Protein 7NP3 (pdb70)

Foldseek 3Di:
DVVLLLLAAADDPLLCVLQVHVVSRVVVSVVCVVADDRARECRRPVVVVLLVVVLVLLVCCLQVLLLLLQPDVVSDDPPPVVSLVVSLVSLVVVLVSQLRYWDADPSHTRGDNPSVVSNVVCVVPPSVLSVLQRDQPLVVLVVVPVVVDVCLVVDCVVLVSSLVSSVSSVSNNVCVVVNVVSVVCCQCSGDVNVPPVNLVVVLVVLVVVLLSVLQSLLSVLRRVCVSVPNPCFRCCNVVVVPPPDSVVSSVQSSVQLVCLLCVPDRHPDQGDDPSRPVSSVVSNVVNPVSNVVSVVVSVVSVVVNLVQLVVLVVVVVVVVVVCVVVVDDVVVVVVVVVVSCVPQVSGDDDPVVVLVPDDPVVNLVVLCVQCVLQQCVDPLQVPDDPVLNSVQSVQKAKDWDAFFDFPDDAFAWDQKWKTWAAAKKWKAAPPDDIDIDGHRHTDDPVDALHTGTDRIIMGRNHGTIIIIHGRVSVVVSVVVPVVSVVVSND/DVVLLLLAAADDPLLCVLQVHVVSRVVVSVVCVVADDRARECRRPVVVVLLVVVLVLLVCCLQVLLLLLQPDVVSDDPPPVVSLVVSLVSLVVVLVSQLRYWDADPSHTRGDNPSVVSNVVCVVPPSVLSVLQRDQPLVVLVVVPVVVDVCLVVDCVVLVSSLVSSVSSVSNNVCVVVNVVSVVCCQCSGDVNVPPVNLVVVLVVLVVVLLSVLQSLLSVLRRVCVSVPNPCFRCCNVVVVPPPDSVVSSVQSSVQLVCLLCVPDRHPDQGDDPSRPVSSVVSNVVNPVSNVVSVVVSVVSVVVNLVQLVVLVVVVVVVVVVCVVVVDDVVVVVVVVVVSCVPQVSGDDDPVVVLVPDDPVVNLVVLCVQCVLQQCVDPLQVPDDPVLNSVQSVQKAKDWDAFFDFPDDAFAWDQKWKTWAAAKKWKAAPPDDIDIDGHRHTDDPVDALHTGTDRIIMGRNHGTIIIIHGRVSVVVSVVVPVVSVVVSND/DVVLLLLAAADDPLLCVLQVHVVSRVVVSVVCVVADDRARECRRPVVVVLLVVVLVLLVCCLQVLLLLLQPDVVSDDPPPVVSLVVSLVSLVVVLVSQLRYWDADPSHTRGDNPSVVSNVVCVVPPSVLSVLQRDQPLVVLVVVPVVVDVCLVVDCVVLVSSLVSSVSSVSNNVCVVVNVVSVVCCQCSGDVNVPPVNLVVVLVVLVVVLLSVLQSLLSVLRRVCVSVPNPCFRCCNVVVVPPPDSVVSSVQSSVQLVCLLCVPDRHPDQGDDPSRPVSSVVSNVVNPVSNVVSVVVSVVSVVVNLVQLVVLVVVVVVVVVVCVVVVDDVVVVVVVVVVSCVPQVSGDDDPVVVLVPDDPVVNLVVLCVQCVLQQCVDPLQVPDDPVLNSVQSVQKAKDWDAFFDFPDDAFAWDQKWKTWAAAKKWKAAPPDDIDIDGHRHTDDPVDALHTGTDRIIMGRNHGTIIIIHGRVSVVVSVVVPVVSVVVSND/DVVLLLLAAADDPLLCVLQVHVVSRVVVSVVCVVADDRARECRRPVVVVLLVVVLVLLVCCLQVLLLLLQPDVVSDDPPPVVSLVVSLVSLVVVLVSQLRYWDADPSHTRGDNPSVVSNVVCVVPPSVLSVLQRDQPLVVLVVVPVVVDVCLVVDCVVLVSSLVSSVSSVSNNVCVVVNVVSVVCCQCSGDVNVPPVNLVVVLVVLVVVLLSVLQSLLSVLRRVCVSVPNPCFRCCNVVVVPPPDSVVSSVQSSVQLVCLLCVPDRHPDQGDDPSRPVSSVVSNVVNPVSNVVSVVVSVVSVVVNLVQLVVLVVVVVVVVVVCVVVVDDVVVVVVVVVVSCVPQVSGDDDPVVVLVPDDPVVNLVVLCVQCVLQQCVDPLQVPDDPVLNSVQSVQKAKDWDAFFDFPDDAFAWDQKWKTWAAAKKWKAAPPDDIDIDGHRHTDDPVDALHTGTDRIIMGRNHGTIIIIHGRVSVVVSVVVPVVSVVVSND

Sequence (1960 aa):
RQFGAMLQPGVNKFSLRMFGSQKAVEREQERVKSAGFWIIHPYSDFRFYWDLTMLLLMVGNLIIIPVGITFFKDENTTPWIVFNVVSDTFFLIDLVLNFRTGIVVEDNTDIILDPRRIKMKYLKSWFVVDFVSSIPVDYIFLIVETRIDSEVYKTARALRIVRFTKILSLLRLLRLSRLIRYIHQWEEIFHMTYDLASAVVRIVNLIGMMLLLCHWDGCLQFLVPMLQDFPDDCWVSLNNMVNNSWGKQYSYALFKAMSHMLCIGYGRQAPMGMSDVWLTMLSMIVGATCYAMFIGHATALIQSLDSSRRQYQEKYKQVEQYMSFHKLPPDTRQRIHDYYEHRYQGKMFDEESILGELSEPLREEIINFNCRKLVASMPLFANADPNFVTSMLTKLRFEVFQPGDYIIREGTIGKKMYFIQHGVVSVLTKGNKETKLADGSYFGEICLLTRGRRTASVRADTYCRLYSLSVDNFNEVLEEYPMMRRAFETRQFGAMLQPGVNKFSLRMFGSQKAVEREQERVKSAGFWIIHPYSDFRFYWDLTMLLLMVGNLIIIPVGITFFKDENTTPWIVFNVVSDTFFLIDLVLNFRTGIVVEDNTDIILDPRRIKMKYLKSWFVVDFVSSIPVDYIFLIVETRIDSEVYKTARALRIVRFTKILSLLRLLRLSRLIRYIHQWEEIFHMTYDLASAVVRIVNLIGMMLLLCHWDGCLQFLVPMLQDFPDDCWVSLNNMVNNSWGKQYSYALFKAMSHMLCIGYGRQAPMGMSDVWLTMLSMIVGATCYAMFIGHATALIQSLDSSRRQYQEKYKQVEQYMSFHKLPPDTRQRIHDYYEHRYQGKMFDEESILGELSEPLREEIINFNCRKLVASMPLFANADPNFVTSMLTKLRFEVFQPGDYIIREGTIGKKMYFIQHGVVSVLTKGNKETKLADGSYFGEICLLTRGRRTASVRADTYCRLYSLSVDNFNEVLEEYPMMRRAFETRQFGAMLQPGVNKFSLRMFGSQKAVEREQERVKSAGFWIIHPYSDFRFYWDLTMLLLMVGNLIIIPVGITFFKDENTTPWIVFNVVSDTFFLIDLVLNFRTGIVVEDNTDIILDPRRIKMKYLKSWFVVDFVSSIPVDYIFLIVETRIDSEVYKTARALRIVRFTKILSLLRLLRLSRLIRYIHQWEEIFHMTYDLASAVVRIVNLIGMMLLLCHWDGCLQFLVPMLQDFPDDCWVSLNNMVNNSWGKQYSYALFKAMSHMLCIGYGRQAPMGMSDVWLTMLSMIVGATCYAMFIGHATALIQSLDSSRRQYQEKYKQVEQYMSFHKLPPDTRQRIHDYYEHRYQGKMFDEESILGELSEPLREEIINFNCRKLVASMPLFANADPNFVTSMLTKLRFEVFQPGDYIIREGTIGKKMYFIQHGVVSVLTKGNKETKLADGSYFGEICLLTRGRRTASVRADTYCRLYSLSVDNFNEVLEEYPMMRRAFETRQFGAMLQPGVNKFSLRMFGSQKAVEREQERVKSAGFWIIHPYSDFRFYWDLTMLLLMVGNLIIIPVGITFFKDENTTPWIVFNVVSDTFFLIDLVLNFRTGIVVEDNTDIILDPRRIKMKYLKSWFVVDFVSSIPVDYIFLIVETRIDSEVYKTARALRIVRFTKILSLLRLLRLSRLIRYIHQWEEIFHMTYDLASAVVRIVNLIGMMLLLCHWDGCLQFLVPMLQDFPDDCWVSLNNMVNNSWGKQYSYALFKAMSHMLCIGYGRQAPMGMSDVWLTMLSMIVGATCYAMFIGHATALIQSLDSSRRQYQEKYKQVEQYMSFHKLPPDTRQRIHDYYEHRYQGKMFDEESILGELSEPLREEIINFNCRKLVASMPLFANADPNFVTSMLTKLRFEVFQPGDYIIREGTIGKKMYFIQHGVVSVLTKGNKETKLADGSYFGEICLLTRGRRTASVRADTYCRLYSLSVDNFNEVLEEYPMMRRAFET

Radius of gyration: 41.09 Å; Cα contacts (8 Å, |Δi|>4): 2536; chains: 4; bounding box: 100×100×101 Å

Organism: Oryctolagus cuniculus (NCBI:txid9986)

B-factor: mean 104.51, std 34.82, range [39.19, 175.98]

InterPro domains:
  IPR000595 Cyclic nucleotide-binding domain [PF00027] (615-697)
  IPR000595 Cyclic nucleotide-binding domain [PS50042] (596-711)
  IPR000595 Cyclic nucleotide-binding domain [SM00100] (596-709)
  IPR000595 Cyclic nucleotide-binding domain [cd00038] (596-704)
  IPR003938 Potassium channel, voltage-dependent, EAG/ELK/ERG-like [PR01463] (258-267)
  IPR003938 Potassium channel, voltage-dependent, EAG/ELK/ERG-like [PR01463] (300-310)
  IPR003938 Potassium channel, voltage-dependent, EAG/ELK/ERG-like [PR01463] (311-320)
  IPR003938 Potassium channel, voltage-dependent, EAG/ELK/ERG-like [PR01463] (428-438)
  IPR003938 Potassium channel, voltage-dependent, EAG/ELK/ERG-like [PR01463] (510-519)
  IPR003938 Potassium channel, voltage-dependent, EAG/ELK/ERG-like [PR01463] (674-682)
  IPR005821 Ion transport domain [PF00520] (264-524)
  IPR013621 Ion transport N-terminal [PF08412] (220-262)
  IPR014710 RmlC-like jelly roll fold [G3DSA:2.60.120.10] (588-724)
  IPR018488 Cyclic nucleotide-binding, conserved site [PS00888] (623-639)
  IPR018490 Cyclic nucleotide-binding domain superfamily [SSF51206] (522-712)
  IPR051413 Potassium/sodium hyperpolarization-activated cyclic nucleotide-gated channel [PTHR45689] (168-1098)

Structure (mmCIF, N/CA/C/O backbone):
data_7NP3
#
_entry.id   7NP3
#
_cell.length_a   1.00
_cell.length_b   1.00
_cell.length_c   1.00
_cell.angle_alpha   90.00
_cell.angle_beta   90.00
_cell.angle_gamma   90.00
#
_symmetry.space_group_name_H-M   'P 1'
#
loop_
_atom_site.group_PDB
_atom_site.id
_atom_site.type_symbol
_atom_site.label_atom_id
_atom_site.label_alt_id
_atom_site.label_comp_id
_atom_site.label_asym_id
_atom_site.label_entity_id
_atom_site.label_seq_id
_atom_site.pdbx_PDB_ins_code
_atom_site.Cartn_x
_atom_site.Cartn_y
_atom_site.Cartn_z
_atom_site.occupancy
_atom_site.B_iso_or_equiv
_atom_site.auth_seq_id
_atom_site.auth_comp_id
_atom_site.auth_asym_id
_atom_site.auth_atom_id
_atom_site.pdbx_PDB_model_num
ATOM 1 N N . ARG A 1 217 ? 154.410 73.780 118.337 1.00 149.58 217 ARG A N 1
ATOM 2 C CA . ARG A 1 217 ? 153.821 73.913 119.663 1.00 149.58 217 ARG A CA 1
ATOM 3 C C . ARG A 1 217 ? 153.805 75.368 120.113 1.00 149.58 217 ARG A C 1
ATOM 4 O O . ARG A 1 217 ? 152.798 75.858 120.621 1.00 149.58 217 ARG A O 1
ATOM 12 N N . GLN A 1 218 ? 154.934 76.058 119.924 1.00 153.13 218 GLN A N 1
ATOM 13 C CA . GLN A 1 218 ? 155.019 77.450 120.350 1.00 153.13 218 GLN A CA 1
ATOM 14 C C . GLN A 1 218 ? 154.142 78.359 119.497 1.00 153.13 218 GLN A C 1
ATOM 15 O O . GLN A 1 218 ? 153.690 79.404 119.977 1.00 153.13 218 GLN A O 1
ATOM 21 N N . PHE A 1 219 ? 153.885 77.986 118.238 1.00 150.91 219 PHE A N 1
ATOM 22 C CA . PHE A 1 219 ? 152.970 78.773 117.420 1.00 150.91 219 PHE A CA 1
ATOM 23 C C . PHE A 1 219 ? 151.534 78.669 117.911 1.00 150.91 219 PHE A C 1
ATOM 24 O O . PHE A 1 219 ? 150.716 79.533 117.582 1.00 150.91 219 PHE A O 1
ATOM 32 N N . GLY A 1 220 ? 151.212 77.644 118.695 1.00 144.85 220 GLY A N 1
ATOM 33 C CA . GLY A 1 220 ? 149.923 77.538 119.339 1.00 144.85 220 GLY A CA 1
ATOM 34 C C . GLY A 1 220 ? 149.695 78.511 120.470 1.00 144.85 220 GLY A C 1
ATOM 35 O O . GLY A 1 220 ? 148.713 78.376 121.204 1.00 144.85 220 GLY A O 1
ATOM 36 N N . ALA A 1 221 ? 150.582 79.494 120.639 1.00 142.42 221 ALA A N 1
ATOM 37 C CA . ALA A 1 221 ? 150.432 80.522 121.658 1.00 142.42 221 ALA A CA 1
ATOM 38 C C . ALA A 1 221 ? 149.765 81.785 121.136 1.00 142.42 221 ALA A C 1
ATOM 39 O O . ALA A 1 221 ? 149.139 82.507 121.920 1.00 142.42 221 ALA A O 1
ATOM 41 N N . MET A 1 222 ? 149.885 82.068 119.839 1.00 135.91 222 MET A N 1
ATOM 42 C CA . MET A 1 222 ? 149.159 83.178 119.240 1.00 135.91 222 MET A CA 1
ATOM 43 C C . MET A 1 222 ? 147.655 82.950 119.224 1.00 135.91 222 MET A C 1
ATOM 44 O O . MET A 1 222 ? 146.904 83.917 119.079 1.00 135.91 222 MET A O 1
ATOM 49 N N . LEU A 1 223 ? 147.200 81.705 119.366 1.00 134.03 223 LEU A N 1
ATOM 50 C CA . LEU A 1 223 ? 145.778 81.396 119.374 1.00 134.03 223 LEU A CA 1
ATOM 51 C C . LEU A 1 223 ? 145.096 81.805 120.668 1.00 134.03 223 LEU A C 1
ATOM 52 O O . LEU A 1 223 ? 143.895 81.561 120.818 1.00 134.03 223 LEU A O 1
ATOM 57 N N . GLN A 1 224 ? 145.830 82.411 121.598 1.00 136.50 224 GLN A N 1
ATOM 58 C CA . GLN A 1 224 ? 145.320 82.913 122.856 1.00 136.50 224 GLN A CA 1
ATOM 59 C C . GLN A 1 224 ? 145.621 84.400 122.967 1.00 136.50 224 GLN A C 1
ATOM 60 O O . GLN A 1 224 ? 146.687 84.843 122.531 1.00 136.50 224 GLN A O 1
ATOM 66 N N . PRO A 1 225 ? 144.715 85.191 123.535 1.00 128.93 225 PRO A N 1
ATOM 67 C CA . PRO A 1 225 ? 144.921 86.643 123.555 1.00 128.93 225 PRO A CA 1
ATOM 68 C C . PRO A 1 225 ? 146.185 87.005 124.314 1.00 128.93 225 PRO A C 1
ATOM 69 O O . PRO A 1 225 ? 146.615 86.287 125.219 1.00 128.93 225 PRO A O 1
ATOM 73 N N . GLY A 1 226 ? 146.788 88.125 123.926 1.00 132.43 226 GLY A N 1
ATOM 74 C CA . GLY A 1 226 ? 148.035 88.573 124.498 1.00 132.43 226 GLY A CA 1
ATOM 75 C C . GLY A 1 226 ? 147.952 89.976 125.063 1.00 132.43 226 GLY A C 1
ATOM 76 O O . GLY A 1 226 ? 146.895 90.608 125.107 1.00 132.43 226 GLY A O 1
ATOM 77 N N . VAL A 1 227 ? 149.106 90.460 125.507 1.00 136.02 227 VAL A N 1
ATOM 78 C CA . VAL A 1 227 ? 149.243 91.828 125.989 1.00 136.02 227 VAL A CA 1
ATOM 79 C C . VAL A 1 227 ? 149.270 92.765 124.786 1.00 136.02 227 VAL A C 1
ATOM 80 O O . VAL A 1 227 ? 150.165 92.686 123.936 1.00 136.02 227 VAL A O 1
ATOM 84 N N . ASN A 1 228 ? 148.267 93.631 124.696 1.00 133.94 228 ASN A N 1
ATOM 85 C CA . ASN A 1 228 ? 148.120 94.519 123.554 1.00 133.94 228 ASN A CA 1
ATOM 86 C C . ASN A 1 228 ? 147.139 95.615 123.932 1.00 133.94 228 ASN A C 1
ATOM 87 O O . ASN A 1 228 ? 146.178 95.375 124.667 1.00 133.94 228 ASN A O 1
ATOM 92 N N . LYS A 1 229 ? 147.402 96.818 123.415 1.00 132.98 229 LYS A N 1
ATOM 93 C CA . LYS A 1 229 ? 146.623 97.995 123.787 1.00 132.98 229 LYS A CA 1
ATOM 94 C C . LYS A 1 229 ? 145.123 97.749 123.665 1.00 132.98 229 LYS A C 1
ATOM 95 O O . LYS A 1 229 ? 144.344 98.191 124.517 1.00 132.98 229 LYS A O 1
ATOM 101 N N . PHE A 1 230 ? 144.702 97.012 122.638 1.00 131.95 230 PHE A N 1
ATOM 102 C CA . PHE A 1 230 ? 143.288 96.684 122.508 1.00 131.95 230 PHE A CA 1
ATOM 103 C C . PHE A 1 230 ? 142.855 95.700 123.584 1.00 131.95 230 PHE A C 1
ATOM 104 O O . PHE A 1 230 ? 141.854 95.920 124.273 1.00 131.95 230 PHE A O 1
ATOM 112 N N . SER A 1 231 ? 143.596 94.603 123.739 1.00 132.27 231 SER A N 1
ATOM 113 C CA . SER A 1 231 ? 143.273 93.642 124.786 1.00 132.27 231 SER A CA 1
ATOM 114 C C . SER A 1 231 ? 143.407 94.276 126.163 1.00 132.27 231 SER A C 1
ATOM 115 O O . SER A 1 231 ? 142.548 94.090 127.033 1.00 132.27 231 SER A O 1
ATOM 118 N N . LEU A 1 232 ? 144.485 95.033 126.376 1.00 131.91 232 LEU A N 1
ATOM 119 C CA . LEU A 1 232 ? 144.685 95.697 127.659 1.00 131.91 232 LEU A CA 1
ATOM 120 C C . LEU A 1 232 ? 143.523 96.624 127.987 1.00 131.91 232 LEU A C 1
ATOM 121 O O . LEU A 1 232 ? 142.999 96.605 129.107 1.00 131.91 232 LEU A O 1
ATOM 126 N N . ARG A 1 233 ? 143.099 97.438 127.019 1.00 128.51 233 ARG A N 1
ATOM 127 C CA . ARG A 1 233 ? 142.005 98.371 127.258 1.00 128.51 233 ARG A CA 1
ATOM 128 C C . ARG A 1 233 ? 140.694 97.632 127.502 1.00 128.51 233 ARG A C 1
ATOM 129 O O . ARG A 1 233 ? 139.971 97.936 128.458 1.00 128.51 233 ARG A O 1
ATOM 137 N N . MET A 1 234 ? 140.369 96.656 126.650 1.00 130.04 234 MET A N 1
ATOM 138 C CA . MET A 1 234 ? 139.106 95.944 126.783 1.00 130.04 234 MET A CA 1
ATOM 139 C C . MET A 1 234 ? 139.082 95.026 127.993 1.00 130.04 234 MET A C 1
ATOM 140 O O . MET A 1 234 ? 138.014 94.515 128.343 1.00 130.04 234 MET A O 1
ATOM 145 N N . PHE A 1 235 ? 140.226 94.798 128.632 1.00 133.14 235 PHE A N 1
ATOM 146 C CA . PHE A 1 235 ? 140.288 93.958 129.820 1.00 133.14 235 PHE A CA 1
ATOM 147 C C . PHE A 1 235 ? 140.554 94.747 131.093 1.00 133.14 235 PHE A C 1
ATOM 148 O O . PHE A 1 235 ? 140.003 94.412 132.146 1.00 133.14 235 PHE A O 1
ATOM 156 N N . GLY A 1 236 ? 141.384 95.783 131.025 1.00 138.88 236 GLY A N 1
ATOM 157 C CA . GLY A 1 236 ? 141.577 96.666 132.158 1.00 138.88 236 GLY A CA 1
ATOM 158 C C . GLY A 1 236 ? 142.937 96.565 132.812 1.00 138.88 236 GLY A C 1
ATOM 159 O O . GLY A 1 236 ? 143.509 97.575 133.229 1.00 138.88 236 GLY A O 1
ATOM 160 N N . SER A 1 237 ? 143.466 95.349 132.911 1.00 142.50 237 SER A N 1
ATOM 161 C CA . SER A 1 237 ? 144.738 95.123 133.578 1.00 142.50 237 SER A CA 1
ATOM 162 C C . SER A 1 237 ? 145.399 93.887 132.990 1.00 142.50 237 SER A C 1
ATOM 163 O O . SER A 1 237 ? 144.724 92.935 132.587 1.00 142.50 237 SER A O 1
ATOM 166 N N . GLN A 1 238 ? 146.734 93.917 132.939 1.00 141.95 238 GLN A N 1
ATOM 167 C CA . GLN A 1 238 ? 147.480 92.768 132.438 1.00 141.95 238 GLN A CA 1
ATOM 168 C C . GLN A 1 238 ? 147.149 91.504 133.217 1.00 141.95 238 GLN A C 1
ATOM 169 O O . GLN A 1 238 ? 147.188 90.399 132.658 1.00 141.95 238 GLN A O 1
ATOM 175 N N . LYS A 1 239 ? 146.830 91.640 134.506 1.00 139.08 239 LYS A N 1
ATOM 176 C CA . LYS A 1 239 ? 146.368 90.485 135.264 1.00 139.08 239 LYS A CA 1
ATOM 177 C C . LYS A 1 239 ? 145.116 89.899 134.632 1.00 139.08 239 LYS A C 1
ATOM 178 O O . LYS A 1 239 ? 144.977 88.676 134.533 1.00 139.08 239 LYS A O 1
ATOM 184 N N . ALA A 1 240 ? 144.194 90.754 134.185 1.00 142.38 240 ALA A N 1
ATOM 185 C CA . ALA A 1 240 ? 143.017 90.244 133.493 1.00 142.38 240 ALA A CA 1
ATOM 186 C C . ALA A 1 240 ? 143.396 89.583 132.175 1.00 142.38 240 ALA A C 1
ATOM 187 O O . ALA A 1 240 ? 142.751 88.614 131.757 1.00 142.38 240 ALA A O 1
ATOM 189 N N . VAL A 1 241 ? 144.447 90.077 131.518 1.00 141.45 241 VAL A N 1
ATOM 190 C CA . VAL A 1 241 ? 144.891 89.474 130.267 1.00 141.45 241 VAL A CA 1
ATOM 191 C C . VAL A 1 241 ? 145.377 88.051 130.509 1.00 141.45 241 VAL A C 1
ATOM 192 O O . VAL A 1 241 ? 144.978 87.114 129.807 1.00 141.45 241 VAL A O 1
ATOM 196 N N . GLU A 1 242 ? 146.233 87.861 131.515 1.00 143.43 242 GLU A N 1
ATOM 197 C CA . GLU A 1 242 ? 146.685 86.504 131.802 1.00 143.43 242 GLU A CA 1
ATOM 198 C C . GLU A 1 242 ? 145.551 85.649 132.352 1.00 143.43 242 GLU A C 1
ATOM 199 O O . GLU A 1 242 ? 145.540 84.432 132.141 1.00 143.43 242 GLU A O 1
ATOM 205 N N . ARG A 1 243 ? 144.612 86.303 133.035 1.00 143.67 243 ARG A N 1
ATOM 206 C CA . ARG A 1 243 ? 143.424 85.589 133.560 1.00 143.67 243 ARG A CA 1
ATOM 207 C C . ARG A 1 243 ? 142.783 84.807 132.415 1.00 143.67 243 ARG A C 1
ATOM 208 O O . ARG A 1 243 ? 142.727 83.567 132.512 1.00 143.67 243 ARG A O 1
ATOM 216 N N . GLU A 1 244 ? 142.322 85.507 131.374 1.00 143.52 244 GLU A N 1
ATOM 217 C CA . GLU A 1 244 ? 141.644 84.840 130.230 1.00 143.52 244 GLU A CA 1
ATOM 218 C C . GLU A 1 244 ? 142.634 83.889 129.570 1.00 143.52 244 GLU A C 1
ATOM 219 O O . GLU A 1 244 ? 142.244 82.753 129.265 1.00 143.52 244 GLU A O 1
ATOM 225 N N . GLN A 1 245 ? 143.875 84.346 129.396 1.00 144.49 245 GLN A N 1
ATOM 226 C CA . GLN A 1 245 ? 144.919 83.481 128.803 1.00 144.49 245 GLN A CA 1
ATOM 227 C C . GLN A 1 245 ? 144.785 82.098 129.445 1.00 144.49 245 GLN A C 1
ATOM 228 O O . GLN A 1 245 ? 144.791 81.102 128.699 1.00 144.49 245 GLN A O 1
ATOM 234 N N . GLU A 1 246 ? 144.601 82.050 130.771 1.00 147.74 246 GLU A N 1
ATOM 235 C CA . GLU A 1 246 ? 144.408 80.766 131.444 1.00 147.74 246 GLU A CA 1
ATOM 236 C C . GLU A 1 246 ? 143.006 80.216 131.219 1.00 147.74 246 GLU A C 1
ATOM 237 O O . GLU A 1 246 ? 142.830 78.995 131.095 1.00 147.74 246 GLU A O 1
ATOM 243 N N . ARG A 1 247 ? 141.999 81.092 131.170 1.00 143.88 247 ARG A N 1
ATOM 244 C CA . ARG A 1 247 ? 140.640 80.636 130.903 1.00 143.88 247 ARG A CA 1
ATOM 245 C C . ARG A 1 247 ? 140.560 79.919 129.563 1.00 143.88 247 ARG A C 1
ATOM 246 O O . ARG A 1 247 ? 139.812 78.946 129.413 1.00 143.88 247 ARG A O 1
ATOM 254 N N . VAL A 1 248 ? 141.322 80.387 128.576 1.00 143.52 248 VAL A N 1
ATOM 255 C CA . VAL A 1 248 ? 141.425 79.639 127.325 1.00 143.52 248 VAL A CA 1
ATOM 256 C C . VAL A 1 248 ? 142.288 78.399 127.523 1.00 143.52 248 VAL A C 1
ATOM 257 O O . VAL A 1 248 ? 141.982 77.321 127.004 1.00 143.52 248 VAL A O 1
ATOM 261 N N . LYS A 1 249 ? 143.364 78.527 128.299 1.00 144.41 249 LYS A N 1
ATOM 262 C CA . LYS A 1 249 ? 144.285 77.423 128.535 1.00 144.41 249 LYS A CA 1
ATOM 263 C C . LYS A 1 249 ? 143.598 76.261 129.234 1.00 144.41 249 LYS A C 1
ATOM 264 O O . LYS A 1 249 ? 144.191 75.190 129.402 1.00 144.41 249 LYS A O 1
ATOM 270 N N . SER A 1 250 ? 142.348 76.462 129.648 1.00 143.93 250 SER A N 1
ATOM 271 C CA . SER A 1 250 ? 141.500 75.332 130.011 1.00 143.93 250 SER A CA 1
ATOM 272 C C . SER A 1 250 ? 141.293 74.362 128.852 1.00 143.93 250 SER A C 1
ATOM 273 O O . SER A 1 250 ? 140.673 73.310 129.053 1.00 143.93 250 SER A O 1
ATOM 276 N N . ALA A 1 251 ? 141.790 74.682 127.659 1.00 142.65 251 ALA A N 1
ATOM 277 C CA . ALA A 1 251 ? 141.555 73.874 126.473 1.00 142.65 251 ALA A CA 1
ATOM 278 C C . ALA A 1 251 ? 142.591 72.769 126.334 1.00 142.65 251 ALA A C 1
ATOM 279 O O . ALA A 1 251 ? 143.729 72.888 126.794 1.00 142.65 251 ALA A O 1
ATOM 281 N N . GLY A 1 252 ? 142.177 71.679 125.693 1.00 141.09 252 GLY A N 1
ATOM 282 C CA . GLY A 1 252 ? 143.100 70.645 125.270 1.00 141.09 252 GLY A CA 1
ATOM 283 C C . GLY A 1 252 ? 143.531 70.799 123.825 1.00 141.09 252 GLY A C 1
ATOM 284 O O . GLY A 1 252 ? 144.728 70.790 123.520 1.00 141.09 252 GLY A O 1
ATOM 285 N N . PHE A 1 253 ? 142.561 70.946 122.926 1.00 136.73 253 PHE A N 1
ATOM 286 C CA . PHE A 1 253 ? 142.834 71.116 121.506 1.00 136.73 253 PHE A CA 1
ATOM 287 C C . PHE A 1 253 ? 142.819 72.592 121.141 1.00 136.73 253 PHE A C 1
ATOM 288 O O . PHE A 1 253 ? 142.154 73.405 121.788 1.00 136.73 253 PHE A O 1
ATOM 296 N N . TRP A 1 254 ? 143.556 72.928 120.086 1.00 133.35 254 TRP A N 1
ATOM 297 C CA . TRP A 1 254 ? 143.696 74.315 119.665 1.00 133.35 254 TRP A CA 1
ATOM 298 C C . TRP A 1 254 ? 142.336 74.949 119.418 1.00 133.35 254 TRP A C 1
ATOM 299 O O . TRP A 1 254 ? 141.622 74.568 118.485 1.00 133.35 254 TRP A O 1
ATOM 310 N N . ILE A 1 255 ? 141.985 75.926 120.247 1.00 128.60 255 ILE A N 1
ATOM 311 C CA . ILE A 1 255 ? 140.769 76.710 120.080 1.00 128.60 255 ILE A CA 1
ATOM 312 C C . ILE A 1 255 ? 141.173 78.156 119.824 1.00 128.60 255 ILE A C 1
ATOM 313 O O . ILE A 1 255 ? 142.029 78.706 120.525 1.00 128.60 255 ILE A O 1
ATOM 318 N N . ILE A 1 256 ? 140.602 78.745 118.779 1.00 123.14 256 ILE A N 1
ATOM 319 C CA . ILE A 1 256 ? 140.933 80.114 118.399 1.00 123.14 256 ILE A CA 1
ATOM 320 C C . ILE A 1 256 ? 140.196 81.050 119.348 1.00 123.14 256 ILE A C 1
ATOM 321 O O . ILE A 1 256 ? 138.965 81.035 119.420 1.00 123.14 256 ILE A O 1
ATOM 326 N N . HIS A 1 257 ? 140.940 81.854 120.086 1.00 122.06 257 HIS A N 1
ATOM 327 C CA . HIS A 1 257 ? 140.300 82.908 120.844 1.00 122.06 257 HIS A CA 1
ATOM 328 C C . HIS A 1 257 ? 139.976 84.071 119.913 1.00 122.06 257 HIS A C 1
ATOM 329 O O . HIS A 1 257 ? 140.851 84.545 119.189 1.00 122.06 257 HIS A O 1
ATOM 336 N N . PRO A 1 258 ? 138.729 84.541 119.903 1.00 118.81 258 PRO A N 1
ATOM 337 C CA . PRO A 1 258 ? 138.352 85.582 118.938 1.00 118.81 258 PRO A CA 1
ATOM 338 C C . PRO A 1 258 ? 139.233 86.814 118.994 1.00 118.81 258 PRO A C 1
ATOM 339 O O . PRO A 1 258 ? 139.336 87.537 117.997 1.00 118.81 258 PRO A O 1
ATOM 343 N N . TYR A 1 259 ? 139.879 87.075 120.128 1.00 119.74 259 TYR A N 1
ATOM 344 C CA . TYR A 1 259 ? 140.769 88.217 120.256 1.00 119.74 259 TYR A CA 1
ATOM 345 C C . TYR A 1 259 ? 142.230 87.833 120.085 1.00 119.74 259 TYR A C 1
ATOM 346 O O . TYR A 1 259 ? 143.115 88.670 120.284 1.00 119.74 259 TYR A O 1
ATOM 355 N N . SER A 1 260 ? 142.497 86.584 119.721 1.00 119.45 260 SER A N 1
ATOM 356 C CA . SER A 1 260 ? 143.861 86.146 119.477 1.00 119.45 260 SER A CA 1
ATOM 357 C C . SER A 1 260 ? 144.391 86.808 118.217 1.00 119.45 260 SER A C 1
ATOM 358 O O . SER A 1 260 ? 143.723 86.793 117.179 1.00 119.45 260 SER A O 1
ATOM 361 N N . ASP A 1 261 ? 145.590 87.384 118.309 1.00 115.56 261 ASP A N 1
ATOM 362 C CA . ASP A 1 261 ? 146.223 88.074 117.193 1.00 115.56 261 ASP A CA 1
ATOM 363 C C . ASP A 1 261 ? 146.131 87.257 115.913 1.00 115.56 261 ASP A C 1
ATOM 364 O O . ASP A 1 261 ? 146.020 87.813 114.811 1.00 115.56 261 ASP A O 1
ATOM 369 N N . PHE A 1 262 ? 146.151 85.931 116.058 1.00 115.02 262 PHE A N 1
ATOM 370 C CA . PHE A 1 262 ? 145.952 85.066 114.906 1.00 115.02 262 PHE A CA 1
ATOM 371 C C . PHE A 1 262 ? 144.627 85.362 114.228 1.00 115.02 262 PHE A C 1
ATOM 372 O O . PHE A 1 262 ? 144.581 85.583 113.014 1.00 115.02 262 PHE A O 1
ATOM 380 N N . ARG A 1 263 ? 143.531 85.352 114.990 1.00 107.14 263 ARG A N 1
ATOM 381 C CA . ARG A 1 263 ? 142.236 85.588 114.369 1.00 107.14 263 ARG A CA 1
ATOM 382 C C . ARG A 1 263 ? 142.107 87.016 113.870 1.00 107.14 263 ARG A C 1
ATOM 383 O O . ARG A 1 263 ? 141.409 87.255 112.885 1.00 107.14 263 ARG A O 1
ATOM 391 N N . PHE A 1 264 ? 142.797 87.973 114.487 1.00 103.51 264 PHE A N 1
ATOM 392 C CA . PHE A 1 264 ? 142.713 89.331 113.963 1.00 103.51 264 PHE A CA 1
ATOM 393 C C . PHE A 1 264 ? 143.382 89.440 112.602 1.00 103.51 264 PHE A C 1
ATOM 394 O O . PHE A 1 264 ? 142.831 90.056 111.684 1.00 103.51 264 PHE A O 1
ATOM 402 N N . TYR A 1 265 ? 144.562 88.841 112.441 1.00 101.43 265 TYR A N 1
ATOM 403 C CA . TYR A 1 265 ? 145.218 88.901 111.138 1.00 101.43 265 TYR A CA 1
ATOM 404 C C . TYR A 1 265 ? 144.470 88.063 110.109 1.00 101.43 265 TYR A C 1
ATOM 405 O O . TYR A 1 265 ? 144.347 88.454 108.939 1.00 101.43 265 TYR A O 1
ATOM 414 N N . TRP A 1 266 ? 143.983 86.898 110.529 1.00 96.89 266 TRP A N 1
ATOM 415 C CA . TRP A 1 266 ? 143.042 86.125 109.736 1.00 96.89 266 TRP A CA 1
ATOM 416 C C . TRP A 1 266 ? 141.923 87.004 109.200 1.00 96.89 266 TRP A C 1
ATOM 417 O O . TRP A 1 266 ? 141.712 87.088 107.988 1.00 96.89 266 TRP A O 1
ATOM 428 N N . ASP A 1 267 ? 141.187 87.660 110.099 1.00 93.92 267 ASP A N 1
ATOM 429 C CA . ASP A 1 267 ? 140.032 88.446 109.694 1.00 93.92 267 ASP A CA 1
ATOM 430 C C . ASP A 1 267 ? 140.426 89.632 108.841 1.00 93.92 267 ASP A C 1
ATOM 431 O O . ASP A 1 267 ? 139.641 90.066 108.006 1.00 93.92 267 ASP A O 1
ATOM 436 N N . LEU A 1 268 ? 141.632 90.164 109.015 1.00 93.50 268 LEU A N 1
ATOM 437 C CA . LEU A 1 268 ? 142.083 91.223 108.117 1.00 93.50 268 LEU A CA 1
ATOM 438 C C . LEU A 1 268 ? 142.237 90.698 106.695 1.00 93.50 268 LEU A C 1
ATOM 439 O O . LEU A 1 268 ? 141.702 91.280 105.737 1.00 93.50 268 LEU A O 1
ATOM 444 N N . THR A 1 269 ? 142.969 89.593 106.537 1.00 89.15 269 THR A N 1
ATOM 445 C CA . THR A 1 269 ? 143.102 88.999 105.211 1.00 89.15 269 THR A CA 1
ATOM 446 C C . THR A 1 269 ? 141.742 88.633 104.643 1.00 89.15 269 THR A C 1
ATOM 447 O O . THR A 1 269 ? 141.479 88.839 103.455 1.00 89.15 269 THR A O 1
ATOM 451 N N . MET A 1 270 ? 140.849 88.125 105.487 1.00 86.12 270 MET A N 1
ATOM 452 C CA . MET A 1 270 ? 139.552 87.682 105.000 1.00 86.12 270 MET A CA 1
ATOM 453 C C . MET A 1 270 ? 138.646 88.852 104.664 1.00 86.12 270 MET A C 1
ATOM 454 O O . MET A 1 270 ? 137.798 88.736 103.780 1.00 86.12 270 MET A O 1
ATOM 459 N N . LEU A 1 271 ? 138.823 89.990 105.324 1.00 81.19 271 LEU A N 1
ATOM 460 C CA . LEU A 1 271 ? 138.089 91.181 104.934 1.00 81.19 271 LEU A CA 1
ATOM 461 C C . LEU A 1 271 ? 138.555 91.660 103.572 1.00 81.19 271 LEU A C 1
ATOM 462 O O . LEU A 1 271 ? 137.739 92.031 102.719 1.00 81.19 271 LEU A O 1
ATOM 467 N N . LEU A 1 272 ? 139.868 91.637 103.344 1.00 80.99 272 LEU A N 1
ATOM 468 C CA . LEU A 1 272 ? 140.379 91.952 102.013 1.00 80.99 272 LEU A CA 1
ATOM 469 C C . LEU A 1 272 ? 139.795 91.010 100.967 1.00 80.99 272 LEU A C 1
ATOM 470 O O . LEU A 1 272 ? 139.364 91.447 99.896 1.00 80.99 272 LEU A O 1
ATOM 475 N N . LEU A 1 273 ? 139.766 89.711 101.267 1.00 74.19 273 LEU A N 1
ATOM 476 C CA . LEU A 1 273 ? 139.217 88.741 100.324 1.00 74.19 273 LEU A CA 1
ATOM 477 C C . LEU A 1 273 ? 137.747 89.003 100.040 1.00 74.19 273 LEU A C 1
ATOM 478 O O . LEU A 1 273 ? 137.313 88.969 98.886 1.00 74.19 273 LEU A O 1
ATOM 483 N N . MET A 1 274 ? 136.951 89.229 101.083 1.00 76.69 274 MET A N 1
ATOM 484 C CA . MET A 1 274 ? 135.524 89.422 100.872 1.00 76.69 274 MET A CA 1
ATOM 485 C C . MET A 1 274 ? 135.255 90.666 100.048 1.00 76.69 274 MET A C 1
ATOM 486 O O . MET A 1 274 ? 134.399 90.649 99.161 1.00 76.69 274 MET A O 1
ATOM 491 N N . VAL A 1 275 ? 135.973 91.759 100.314 1.00 69.62 275 VAL A N 1
ATOM 492 C CA . VAL A 1 275 ? 135.736 92.965 99.525 1.00 69.62 275 VAL A CA 1
ATOM 493 C C . VAL A 1 275 ? 136.168 92.749 98.084 1.00 69.62 275 VAL A C 1
ATOM 494 O O . VAL A 1 275 ? 135.455 93.123 97.143 1.00 69.62 275 VAL A O 1
ATOM 498 N N . GLY A 1 276 ? 137.331 92.138 97.883 1.00 67.09 276 GLY A N 1
ATOM 499 C CA . GLY A 1 276 ? 137.763 91.842 96.534 1.00 67.09 276 GLY A CA 1
ATOM 500 C C . GLY A 1 276 ? 136.765 90.993 95.779 1.00 67.09 276 GLY A C 1
ATOM 501 O O . GLY A 1 276 ? 136.505 91.234 94.604 1.00 67.09 276 GLY A O 1
ATOM 502 N N . ASN A 1 277 ? 136.158 90.016 96.449 1.00 67.49 277 ASN A N 1
ATOM 503 C CA . ASN A 1 277 ? 135.207 89.159 95.752 1.00 67.49 277 ASN A CA 1
ATOM 504 C C . ASN A 1 277 ? 133.895 89.879 95.475 1.00 67.49 277 ASN A C 1
ATOM 505 O O . ASN A 1 277 ? 133.355 89.781 94.376 1.00 67.49 277 ASN A O 1
ATOM 510 N N . LEU A 1 278 ? 133.373 90.623 96.444 1.00 59.54 278 LEU A N 1
ATOM 511 C CA . LEU A 1 278 ? 132.115 91.313 96.195 1.00 59.54 278 LEU A CA 1
ATOM 512 C C . LEU A 1 278 ? 132.254 92.359 95.106 1.00 59.54 278 LEU A C 1
ATOM 513 O O . LEU A 1 278 ? 131.267 92.694 94.448 1.00 59.54 278 LEU A O 1
ATOM 518 N N . ILE A 1 279 ? 133.454 92.885 94.888 1.00 59.74 279 ILE A N 1
ATOM 519 C CA . ILE A 1 279 ? 133.626 93.813 93.779 1.00 59.74 279 ILE A CA 1
ATOM 520 C C . ILE A 1 279 ? 133.942 93.100 92.469 1.00 59.74 279 ILE A C 1
ATOM 521 O O . ILE A 1 279 ? 133.509 93.549 91.407 1.00 59.74 279 ILE A O 1
ATOM 526 N N . ILE A 1 280 ? 134.661 91.983 92.508 1.00 58.01 280 ILE A N 1
ATOM 527 C CA . ILE A 1 280 ? 135.175 91.388 91.284 1.00 58.01 280 ILE A CA 1
ATOM 528 C C . ILE A 1 280 ? 134.258 90.312 90.715 1.00 58.01 280 ILE A C 1
ATOM 529 O O . ILE A 1 280 ? 134.249 90.093 89.502 1.00 58.01 280 ILE A O 1
ATOM 534 N N . ILE A 1 281 ? 133.470 89.641 91.547 1.00 58.39 281 ILE A N 1
ATOM 535 C CA . ILE A 1 281 ? 132.602 88.565 91.085 1.00 58.39 281 ILE A CA 1
ATOM 536 C C . ILE A 1 281 ? 131.584 89.116 90.091 1.00 58.39 281 ILE A C 1
ATOM 537 O O . ILE A 1 281 ? 131.607 88.689 88.930 1.00 58.39 281 ILE A O 1
ATOM 542 N N . PRO A 1 282 ? 130.702 90.058 90.461 1.00 54.31 282 PRO A N 1
ATOM 543 C CA . PRO A 1 282 ? 129.683 90.497 89.497 1.00 54.31 282 PRO A CA 1
ATOM 544 C C . PRO A 1 282 ? 130.256 91.022 88.200 1.00 54.31 282 PRO A C 1
ATOM 545 O O . PRO A 1 282 ? 129.751 90.692 87.118 1.00 54.31 282 PRO A O 1
ATOM 549 N N . VAL A 1 283 ? 131.309 91.832 88.277 1.00 52.83 283 VAL A N 1
ATOM 550 C CA . VAL A 1 283 ? 131.902 92.389 87.077 1.00 52.83 283 VAL A CA 1
ATOM 551 C C . VAL A 1 283 ? 132.475 91.294 86.200 1.00 52.83 283 VAL A C 1
ATOM 552 O O . VAL A 1 283 ? 132.624 91.483 84.992 1.00 52.83 283 VAL A O 1
ATOM 556 N N . GLY A 1 284 ? 132.773 90.137 86.767 1.00 56.54 284 GLY A N 1
ATOM 557 C CA . GLY A 1 284 ? 133.349 89.075 85.977 1.00 56.54 284 GLY A CA 1
ATOM 558 C C . GLY A 1 284 ? 132.280 88.187 85.393 1.00 56.54 284 GLY A C 1
ATOM 559 O O . GLY A 1 284 ? 132.436 87.646 84.297 1.00 56.54 284 GLY A O 1
ATOM 560 N N . ILE A 1 285 ? 131.184 88.025 86.131 1.00 58.77 285 ILE A N 1
ATOM 561 C CA . ILE A 1 285 ? 130.042 87.281 85.611 1.00 58.77 285 ILE A CA 1
ATOM 562 C C . ILE A 1 285 ? 129.452 87.995 84.404 1.00 58.77 285 ILE A C 1
ATOM 563 O O . ILE A 1 285 ? 129.372 87.433 83.306 1.00 58.77 285 ILE A O 1
ATOM 568 N N . THR A 1 286 ? 129.039 89.254 84.587 1.00 53.99 286 THR A N 1
ATOM 569 C CA . THR A 1 286 ? 128.195 89.901 83.588 1.00 53.99 286 THR A CA 1
ATOM 570 C C . THR A 1 286 ? 128.983 90.240 82.335 1.00 53.99 286 THR A C 1
ATOM 571 O O . THR A 1 286 ? 128.700 89.724 81.251 1.00 53.99 286 THR A O 1
ATOM 575 N N . PHE A 1 287 ? 129.980 91.107 82.458 1.00 54.52 287 PHE A N 1
ATOM 576 C CA . PHE A 1 287 ? 130.844 91.435 81.332 1.00 54.52 287 PHE A CA 1
ATOM 577 C C . PHE A 1 287 ? 131.827 90.289 81.127 1.00 54.52 287 PHE A C 1
ATOM 578 O O . PHE A 1 287 ? 131.720 89.233 81.755 1.00 54.52 287 PHE A O 1
ATOM 586 N N . PHE A 1 288 ? 132.795 90.477 80.236 1.00 69.01 288 PHE A N 1
ATOM 587 C CA . PHE A 1 288 ? 133.767 89.439 79.907 1.00 69.01 288 PHE A CA 1
ATOM 588 C C . PHE A 1 288 ? 133.066 88.168 79.431 1.00 69.01 288 PHE A C 1
ATOM 589 O O . PHE A 1 288 ? 133.072 87.134 80.097 1.00 69.01 288 PHE A O 1
ATOM 597 N N . LYS A 1 289 ? 132.403 88.292 78.289 1.00 87.95 289 LYS A N 1
ATOM 598 C CA . LYS A 1 289 ? 131.899 87.118 77.538 1.00 87.95 289 LYS A CA 1
ATOM 599 C C . LYS A 1 289 ? 132.991 86.051 77.531 1.00 87.95 289 LYS A C 1
ATOM 600 O O . LYS A 1 289 ? 134.171 86.397 77.339 1.00 87.95 289 LYS A O 1
ATOM 606 N N . ASP A 1 290 ? 132.587 84.796 77.677 1.00 102.49 290 ASP A N 1
ATOM 607 C CA . ASP A 1 290 ? 133.550 83.703 77.798 1.00 102.49 290 ASP A CA 1
ATOM 608 C C . ASP A 1 290 ? 134.539 84.026 78.925 1.00 102.49 290 ASP A C 1
ATOM 609 O O . ASP A 1 290 ? 135.725 84.283 78.721 1.00 102.49 290 ASP A O 1
ATOM 614 N N . GLU A 1 291 ? 133.976 84.074 80.135 1.00 104.63 291 GLU A N 1
ATOM 615 C CA . GLU A 1 291 ? 134.714 84.604 81.277 1.00 104.63 291 GLU A CA 1
ATOM 616 C C . GLU A 1 291 ? 135.830 83.670 81.723 1.00 104.63 291 GLU A C 1
ATOM 617 O O . GLU A 1 291 ? 136.823 84.135 82.297 1.00 104.63 291 GLU A O 1
ATOM 623 N N . ASN A 1 292 ? 135.699 82.369 81.475 1.00 108.30 292 ASN A N 1
ATOM 624 C CA . ASN A 1 292 ? 136.725 81.421 81.898 1.00 108.30 292 ASN A CA 1
ATOM 625 C C . ASN A 1 292 ? 137.993 81.611 81.075 1.00 108.30 292 ASN A C 1
ATOM 626 O O . ASN A 1 292 ? 138.004 81.364 79.865 1.00 108.30 292 ASN A O 1
ATOM 631 N N . THR A 1 293 ? 139.058 82.048 81.737 1.00 108.81 293 THR A N 1
ATOM 632 C CA . THR A 1 293 ? 140.371 82.213 81.138 1.00 108.81 293 THR A CA 1
ATOM 633 C C . THR A 1 293 ? 141.372 81.479 82.023 1.00 108.81 293 THR A C 1
ATOM 634 O O . THR A 1 293 ? 140.998 80.856 83.021 1.00 108.81 293 THR A O 1
ATOM 638 N N . THR A 1 294 ? 142.652 81.530 81.655 1.00 111.13 294 THR A N 1
ATOM 639 C CA . THR A 1 294 ? 143.668 80.954 82.530 1.00 111.13 294 THR A CA 1
ATOM 640 C C . THR A 1 294 ? 143.709 81.630 83.896 1.00 111.13 294 THR A C 1
ATOM 641 O O . THR A 1 294 ? 143.841 80.910 84.900 1.00 111.13 294 THR A O 1
ATOM 645 N N . PRO A 1 295 ? 143.600 82.961 84.025 1.00 106.89 295 PRO A N 1
ATOM 646 C CA . PRO A 1 295 ? 143.313 83.521 85.348 1.00 106.89 295 PRO A CA 1
ATOM 647 C C . PRO A 1 295 ? 141.835 83.418 85.676 1.00 106.89 295 PRO A C 1
ATOM 648 O O . PRO A 1 295 ? 141.069 82.778 84.951 1.00 106.89 295 PRO A O 1
ATOM 652 N N . TRP A 1 296 ? 141.452 83.998 86.810 1.00 94.90 296 TRP A N 1
ATOM 653 C CA . TRP A 1 296 ? 140.081 84.086 87.302 1.00 94.90 296 TRP A CA 1
ATOM 654 C C . TRP A 1 296 ? 139.570 82.731 87.768 1.00 94.90 296 TRP A C 1
ATOM 655 O O . TRP A 1 296 ? 138.795 82.657 88.725 1.00 94.90 296 TRP A O 1
ATOM 666 N N . ILE A 1 297 ? 140.176 81.659 87.278 1.00 99.35 297 ILE A N 1
ATOM 667 C CA . ILE A 1 297 ? 139.901 80.345 87.838 1.00 99.35 297 ILE A CA 1
ATOM 668 C C . ILE A 1 297 ? 140.826 80.065 89.010 1.00 99.35 297 ILE A C 1
ATOM 669 O O . ILE A 1 297 ? 140.384 79.579 90.053 1.00 99.35 297 ILE A O 1
ATOM 674 N N . VAL A 1 298 ? 142.109 80.402 88.858 1.00 95.77 298 VAL A N 1
ATOM 675 C CA . VAL A 1 298 ? 142.995 80.509 90.012 1.00 95.77 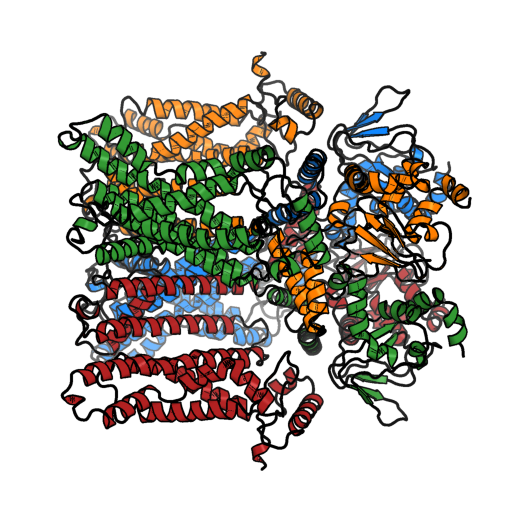298 VAL A CA 1
ATOM 676 C C . VAL A 1 298 ? 142.371 81.408 91.069 1.00 95.77 298 VAL A C 1
ATOM 677 O O . VAL A 1 298 ? 142.408 81.106 92.265 1.00 95.77 298 VAL A O 1
ATOM 681 N N . PHE A 1 299 ? 141.772 82.516 90.644 1.00 93.24 299 PHE A N 1
ATOM 682 C CA . PHE A 1 299 ? 141.188 83.447 91.599 1.00 93.24 299 PHE A CA 1
ATOM 683 C C . PHE A 1 299 ? 140.038 82.801 92.355 1.00 93.24 299 PHE A C 1
ATOM 684 O O . PHE A 1 299 ? 140.003 82.832 93.592 1.00 93.24 299 PHE A O 1
ATOM 692 N N . ASN A 1 300 ? 139.085 82.208 91.632 1.00 94.98 300 ASN A N 1
ATOM 693 C CA . ASN A 1 300 ? 137.968 81.574 92.316 1.00 94.98 300 ASN A CA 1
ATOM 694 C C . ASN A 1 300 ? 138.427 80.435 93.213 1.00 94.98 300 ASN A C 1
ATOM 695 O O . ASN A 1 300 ? 137.880 80.250 94.303 1.00 94.98 300 ASN A O 1
ATOM 700 N N . VAL A 1 301 ? 139.456 79.687 92.813 1.00 95.11 301 VAL A N 1
ATOM 701 C CA . VAL A 1 301 ? 139.813 78.531 93.632 1.00 95.11 301 VAL A CA 1
ATOM 702 C C . VAL A 1 301 ? 140.594 78.959 94.873 1.00 95.11 301 VAL A C 1
ATOM 703 O O . VAL A 1 301 ? 140.424 78.381 95.951 1.00 95.11 301 VAL A O 1
ATOM 707 N N . VAL A 1 302 ? 141.447 79.979 94.757 1.00 91.10 302 VAL A N 1
ATOM 708 C CA . VAL A 1 302 ? 142.127 80.512 95.934 1.00 91.10 302 VAL A CA 1
ATOM 709 C C . VAL A 1 302 ? 141.116 81.097 96.908 1.00 91.10 302 VAL A C 1
ATOM 710 O O . VAL A 1 302 ? 141.179 80.853 98.120 1.00 91.10 302 VAL A O 1
ATOM 714 N N . SER A 1 303 ? 140.178 81.896 96.395 1.00 91.22 303 SER A N 1
ATOM 715 C CA . SER A 1 303 ? 139.142 82.441 97.259 1.00 91.22 303 SER A CA 1
ATOM 716 C C . SER A 1 303 ? 138.326 81.329 97.896 1.00 91.22 303 SER A C 1
ATOM 717 O O . SER A 1 303 ? 137.943 81.422 99.065 1.00 91.22 303 SER A O 1
ATOM 720 N N . ASP A 1 304 ? 138.087 80.245 97.163 1.00 95.09 304 ASP A N 1
ATOM 721 C CA . ASP A 1 304 ? 137.281 79.170 97.715 1.00 95.09 304 ASP A CA 1
ATOM 722 C C . ASP A 1 304 ? 138.034 78.416 98.800 1.00 95.09 304 ASP A C 1
ATOM 723 O O . ASP A 1 304 ? 137.442 78.019 99.806 1.00 95.09 304 ASP A O 1
ATOM 728 N N . THR A 1 305 ? 139.340 78.224 98.627 1.00 94.32 305 THR A N 1
ATOM 729 C CA . THR A 1 305 ? 140.134 77.591 99.676 1.00 94.32 305 THR A CA 1
ATOM 730 C C . THR A 1 305 ? 140.163 78.447 100.936 1.00 94.32 305 THR A C 1
ATOM 731 O O . THR A 1 305 ? 139.964 77.943 102.047 1.00 94.32 305 THR A O 1
ATOM 735 N N . PHE A 1 306 ? 140.428 79.747 100.785 1.00 90.20 306 PHE A N 1
ATOM 736 C CA . PHE A 1 306 ? 140.429 80.620 101.954 1.00 90.20 306 PHE A CA 1
ATOM 737 C C . PHE A 1 306 ? 139.076 80.610 102.643 1.00 90.20 306 PHE A C 1
ATOM 738 O O . PHE A 1 306 ? 138.998 80.531 103.872 1.00 90.20 306 PHE A O 1
ATOM 746 N N . PHE A 1 307 ? 137.992 80.661 101.876 1.00 88.41 307 PHE A N 1
ATOM 747 C CA . PHE A 1 307 ? 136.685 80.703 102.511 1.00 88.41 307 PHE A CA 1
ATOM 748 C C . PHE A 1 307 ? 136.269 79.350 103.066 1.00 88.41 307 PHE A C 1
ATOM 749 O O . PHE A 1 307 ? 135.483 79.301 104.014 1.00 88.41 307 PHE A O 1
ATOM 757 N N . LEU A 1 308 ? 136.829 78.256 102.556 1.00 93.71 308 LEU A N 1
ATOM 758 C CA . LEU A 1 308 ? 136.561 76.952 103.149 1.00 93.71 308 LEU A CA 1
ATOM 759 C C . LEU A 1 308 ? 137.315 76.783 104.462 1.00 93.71 308 LEU A C 1
ATOM 760 O O . LEU A 1 308 ? 136.791 76.197 105.417 1.00 93.71 308 LEU A O 1
ATOM 765 N N . ILE A 1 309 ? 138.551 77.274 104.523 1.00 97.69 309 ILE A N 1
ATOM 766 C CA . ILE A 1 309 ? 139.249 77.334 105.802 1.00 97.69 309 ILE A CA 1
ATOM 767 C C . ILE A 1 309 ? 138.487 78.220 106.770 1.00 97.69 309 ILE A C 1
ATOM 768 O O . ILE A 1 309 ? 138.430 77.948 107.972 1.00 97.69 309 ILE A O 1
ATOM 773 N N . ASP A 1 310 ? 137.900 79.306 106.267 1.00 98.45 310 ASP A N 1
ATOM 774 C CA . ASP A 1 310 ? 137.013 80.111 107.097 1.00 98.45 310 ASP A CA 1
ATOM 775 C C . ASP A 1 310 ? 135.851 79.279 107.616 1.00 98.45 310 ASP A C 1
ATOM 776 O O . ASP A 1 310 ? 135.464 79.397 108.781 1.00 98.45 310 ASP A O 1
ATOM 781 N N . LEU A 1 311 ? 135.287 78.424 106.765 1.00 103.61 311 LEU A N 1
ATOM 782 C CA . LEU A 1 311 ? 134.174 77.588 107.196 1.00 103.61 311 LEU A CA 1
ATOM 783 C C . LEU A 1 311 ? 134.599 76.604 108.274 1.00 103.61 311 LEU A C 1
ATOM 784 O O . LEU A 1 311 ? 133.863 76.375 109.239 1.00 103.61 311 LEU A O 1
ATOM 789 N N . VAL A 1 312 ? 135.780 76.005 108.124 1.00 107.27 312 VAL A N 1
ATOM 790 C CA . VAL A 1 312 ? 136.233 75.005 109.090 1.00 107.27 312 VAL A CA 1
ATOM 791 C C . VAL A 1 312 ? 136.628 75.673 110.401 1.00 107.27 312 VAL A C 1
ATOM 792 O O . VAL A 1 312 ? 136.042 75.407 111.455 1.00 107.27 312 VAL A O 1
ATOM 796 N N . LEU A 1 313 ? 137.615 76.567 110.351 1.00 109.91 313 LEU A N 1
ATOM 797 C CA . LEU A 1 313 ? 138.026 77.302 111.537 1.00 109.91 313 LEU A CA 1
ATOM 798 C C . LEU A 1 313 ? 136.914 78.163 112.106 1.00 109.91 313 LEU A C 1
ATOM 799 O O . LEU A 1 313 ? 137.088 78.727 113.188 1.00 109.91 313 LEU A O 1
ATOM 804 N N . ASN A 1 314 ? 135.771 78.214 111.422 1.00 115.58 314 ASN A N 1
ATOM 805 C CA . ASN A 1 314 ? 134.607 78.926 112.013 1.00 115.58 314 ASN A CA 1
ATOM 806 C C . ASN A 1 314 ? 134.003 78.070 113.131 1.00 115.58 314 ASN A C 1
ATOM 807 O O . ASN A 1 314 ? 133.490 78.655 114.099 1.00 115.58 314 ASN A O 1
ATOM 812 N N . PHE A 1 315 ? 133.985 76.745 112.962 1.00 120.42 315 PHE A N 1
ATOM 813 C CA . PHE A 1 315 ? 133.487 75.858 114.046 1.00 120.42 315 PHE A CA 1
ATOM 814 C C . PHE A 1 315 ? 134.410 75.925 115.266 1.00 120.42 315 PHE A C 1
ATOM 815 O O . PHE A 1 315 ? 133.901 76.093 116.390 1.00 120.42 315 PHE A O 1
ATOM 823 N N . ARG A 1 316 ? 135.726 75.840 115.044 1.00 122.36 316 ARG A N 1
ATOM 824 C CA . ARG A 1 316 ? 136.699 75.827 116.170 1.00 122.36 316 ARG A CA 1
ATOM 825 C C . ARG A 1 316 ? 137.125 77.260 116.503 1.00 122.36 316 ARG A C 1
ATOM 826 O O . ARG A 1 316 ? 138.289 77.607 116.220 1.00 122.36 316 ARG A O 1
ATOM 834 N N . THR A 1 317 ? 136.232 78.047 117.105 1.00 120.16 317 THR A N 1
ATOM 835 C CA . THR A 1 317 ? 136.561 79.468 117.384 1.00 120.16 317 THR A CA 1
ATOM 836 C C . THR A 1 317 ? 135.964 79.925 118.712 1.00 120.16 317 THR A C 1
ATOM 837 O O . THR A 1 317 ? 135.045 79.249 119.212 1.00 120.16 317 THR A O 1
ATOM 841 N N . GLY A 1 318 ? 136.493 81.016 119.269 1.00 121.08 318 GLY A N 1
ATOM 842 C CA . GLY A 1 318 ? 135.902 81.588 120.491 1.00 121.08 318 GLY A CA 1
ATOM 843 C C . GLY A 1 318 ? 134.801 82.565 120.122 1.00 121.08 318 GLY A C 1
ATOM 844 O O . GLY A 1 318 ? 135.062 83.477 119.321 1.00 121.08 318 GLY A O 1
ATOM 845 N N . ILE A 1 319 ? 133.601 82.356 120.661 1.00 126.01 319 ILE A N 1
ATOM 846 C CA . ILE A 1 319 ? 132.479 83.336 120.545 1.00 126.01 319 ILE A CA 1
ATOM 847 C C . ILE A 1 319 ? 132.505 84.265 121.765 1.00 126.01 319 ILE A C 1
ATOM 848 O O . ILE A 1 319 ? 133.080 83.862 122.793 1.00 126.01 319 ILE A O 1
ATOM 853 N N . VAL A 1 320 ? 131.972 85.485 121.631 1.00 131.45 320 VAL A N 1
ATOM 854 C CA . VAL A 1 320 ? 131.909 86.443 122.778 1.00 131.45 320 VAL A CA 1
ATOM 855 C C . VAL A 1 320 ? 130.478 86.974 122.923 1.00 131.45 320 VAL A C 1
ATOM 856 O O . VAL A 1 320 ? 129.932 87.459 121.915 1.00 131.45 320 VAL A O 1
ATOM 860 N N . VAL A 1 321 ? 129.909 86.906 124.133 1.00 136.19 321 VAL A N 1
ATOM 861 C CA . VAL A 1 321 ? 128.538 87.447 124.384 1.00 136.19 321 VAL A CA 1
ATOM 862 C C . VAL A 1 321 ? 128.556 88.345 125.625 1.00 136.19 321 VAL A C 1
ATOM 863 O O . VAL A 1 321 ? 129.051 87.875 126.669 1.00 136.19 321 VAL A O 1
ATOM 867 N N . GLU A 1 322 ? 128.053 89.583 125.515 1.00 137.11 322 GLU A N 1
ATOM 868 C CA . GLU A 1 322 ? 127.936 90.502 126.686 1.00 137.11 322 GLU A CA 1
ATOM 869 C C . GLU A 1 322 ? 129.323 90.984 127.120 1.00 137.11 322 GLU A C 1
ATOM 870 O O . GLU A 1 322 ? 129.409 91.576 128.216 1.00 137.11 322 GLU A O 1
ATOM 876 N N . ASP A 1 323 ? 130.353 90.735 126.305 1.00 141.12 323 ASP A N 1
ATOM 877 C CA . ASP A 1 323 ? 131.754 91.118 126.641 1.00 141.12 323 ASP A CA 1
ATOM 878 C C . ASP A 1 323 ? 132.303 90.093 127.638 1.00 141.12 323 ASP A C 1
ATOM 879 O O . ASP A 1 323 ? 133.474 90.233 128.044 1.00 141.12 323 ASP A O 1
ATOM 884 N N . ASN A 1 324 ? 131.434 89.169 128.065 1.00 138.86 324 ASN A N 1
ATOM 885 C CA . ASN A 1 324 ? 131.808 88.018 128.927 1.00 138.86 324 ASN A CA 1
ATOM 886 C C . ASN A 1 324 ? 132.374 86.920 128.030 1.00 138.86 324 ASN A C 1
ATOM 887 O O . ASN A 1 324 ? 131.730 86.603 127.014 1.00 138.86 324 ASN A O 1
ATOM 892 N N . THR A 1 325 ? 133.511 86.338 128.407 1.00 137.84 325 THR A N 1
ATOM 893 C CA . THR A 1 325 ? 134.145 85.347 127.508 1.00 137.84 325 THR A CA 1
ATOM 894 C C . THR A 1 325 ? 133.139 84.221 127.311 1.00 137.84 325 THR A C 1
ATOM 895 O O . THR A 1 325 ? 132.608 83.733 128.327 1.00 137.84 325 THR A O 1
ATOM 899 N N . ASP A 1 326 ? 132.893 83.838 126.058 1.00 135.62 326 ASP A N 1
ATOM 900 C CA . ASP A 1 326 ? 131.982 82.698 125.789 1.00 135.62 326 ASP A CA 1
ATOM 901 C C . ASP A 1 326 ? 132.803 81.548 125.221 1.00 135.62 326 ASP A C 1
ATOM 902 O O . ASP A 1 326 ? 132.191 80.625 124.668 1.00 135.62 326 ASP A O 1
ATOM 907 N N . ILE A 1 327 ? 134.130 81.617 125.341 1.00 134.80 327 ILE A N 1
ATOM 908 C CA . ILE A 1 327 ? 134.937 80.574 124.656 1.00 134.80 327 ILE A CA 1
ATOM 909 C C . ILE A 1 327 ? 134.317 79.258 125.097 1.00 134.80 327 ILE A C 1
ATOM 910 O O . ILE A 1 327 ? 134.284 79.012 126.312 1.00 134.80 327 ILE A O 1
ATOM 915 N N . ILE A 1 328 ? 133.879 78.437 124.144 1.00 137.69 328 ILE A N 1
ATOM 916 C CA . ILE A 1 328 ? 133.160 77.192 124.531 1.00 137.69 328 ILE A CA 1
ATOM 917 C C . ILE A 1 328 ? 134.050 76.012 124.172 1.00 137.69 328 ILE A C 1
ATOM 918 O O . ILE A 1 328 ? 134.279 75.785 122.977 1.00 137.69 328 ILE A O 1
ATOM 923 N N . LEU A 1 329 ? 134.525 75.300 125.186 1.00 140.50 329 LEU A N 1
ATOM 924 C CA . LEU A 1 329 ? 135.458 74.189 124.908 1.00 140.50 329 LEU A CA 1
ATOM 925 C C . LEU A 1 329 ? 134.684 73.147 124.112 1.00 140.50 329 LEU A C 1
ATOM 926 O O . LEU A 1 329 ? 135.230 72.643 123.114 1.00 140.50 329 LEU A O 1
ATOM 931 N N . ASP A 1 330 ? 133.441 72.886 124.518 1.00 142.68 330 ASP A N 1
ATOM 932 C CA . ASP A 1 330 ? 132.676 71.817 123.834 1.00 142.68 330 ASP A CA 1
ATOM 933 C C . ASP A 1 330 ? 132.634 72.184 122.363 1.00 142.68 330 ASP A C 1
ATOM 934 O O . ASP A 1 330 ? 131.961 73.182 122.044 1.00 142.68 330 ASP A O 1
ATOM 939 N N . PRO A 1 331 ? 133.290 71.422 121.415 1.00 140.37 331 PRO A N 1
ATOM 940 C CA . PRO A 1 331 ? 133.156 71.687 119.984 1.00 140.37 331 PRO A CA 1
ATOM 941 C C . PRO A 1 331 ? 131.673 71.656 119.595 1.00 140.37 331 PRO A C 1
ATOM 942 O O . PRO A 1 331 ? 131.266 72.491 118.820 1.00 140.37 331 PRO A O 1
ATOM 946 N N . ARG A 1 332 ? 130.906 70.718 120.161 1.00 139.73 332 ARG A N 1
ATOM 947 C CA . ARG A 1 332 ? 129.479 70.572 119.767 1.00 139.73 332 ARG A CA 1
ATOM 948 C C . ARG A 1 332 ? 128.713 71.859 120.090 1.00 139.73 332 ARG A C 1
ATOM 949 O O . ARG A 1 332 ? 127.955 72.310 119.218 1.00 139.73 332 ARG A O 1
ATOM 957 N N . ARG A 1 333 ? 128.925 72.423 121.287 1.00 137.46 333 ARG A N 1
ATOM 958 C CA . ARG A 1 333 ? 128.230 73.651 121.769 1.00 137.46 333 ARG A CA 1
ATOM 959 C C . ARG A 1 333 ? 128.482 74.835 120.826 1.00 137.46 333 ARG A C 1
ATOM 960 O O . ARG A 1 333 ? 127.508 75.527 120.486 1.00 137.46 333 ARG A O 1
ATOM 968 N N . ILE A 1 334 ? 129.740 75.056 120.431 1.00 135.19 334 ILE A N 1
ATOM 969 C CA . ILE A 1 334 ? 130.111 76.117 119.446 1.00 135.19 334 ILE A CA 1
ATOM 970 C C . ILE A 1 334 ? 129.595 75.693 118.070 1.00 135.19 334 ILE A C 1
ATOM 971 O O . ILE A 1 334 ? 129.004 76.539 117.371 1.00 135.19 334 ILE A O 1
ATOM 976 N N . LYS A 1 335 ? 129.755 74.409 117.737 1.00 131.36 335 LYS A N 1
ATOM 977 C CA . LYS A 1 335 ? 129.294 73.910 116.419 1.00 131.36 335 LYS A CA 1
ATOM 978 C C . LYS A 1 335 ? 127.781 74.107 116.335 1.00 131.36 335 LYS A C 1
ATOM 979 O O . LYS A 1 335 ? 127.319 74.616 115.304 1.00 131.36 335 LYS A O 1
ATOM 985 N N . MET A 1 336 ? 127.056 73.782 117.409 1.00 134.06 336 MET A N 1
ATOM 986 C CA . MET A 1 336 ? 125.575 73.888 117.369 1.00 134.06 336 MET A CA 1
ATOM 987 C C . MET A 1 336 ? 125.197 75.356 117.161 1.00 134.06 336 MET A C 1
ATOM 988 O O . MET A 1 336 ? 124.344 75.623 116.294 1.00 134.06 336 MET A O 1
ATOM 993 N N . LYS A 1 337 ? 125.861 76.267 117.877 1.00 129.86 337 LYS A N 1
ATOM 994 C CA . LYS A 1 337 ? 125.505 77.706 117.771 1.00 129.86 337 LYS A CA 1
ATOM 995 C C . LYS A 1 337 ? 125.768 78.174 116.336 1.00 129.86 337 LYS A C 1
ATOM 996 O O . LYS A 1 337 ? 124.896 78.865 115.774 1.00 129.86 337 LYS A O 1
ATOM 1002 N N . TYR A 1 338 ? 126.907 77.777 115.762 1.00 121.60 338 TYR A N 1
ATOM 1003 C CA . TYR A 1 338 ? 127.259 78.204 114.383 1.00 121.60 338 TYR A CA 1
ATOM 1004 C C . TYR A 1 338 ? 126.243 77.622 113.396 1.00 121.60 338 TYR A C 1
ATOM 1005 O O . TYR A 1 338 ? 125.791 78.363 112.501 1.00 121.60 338 TYR A O 1
ATOM 1014 N N . LEU A 1 339 ? 125.871 76.352 113.584 1.00 124.46 339 LEU A N 1
ATOM 1015 C CA . LEU A 1 339 ? 124.884 75.690 112.692 1.00 124.46 339 LEU A CA 1
ATOM 1016 C C . LEU A 1 339 ? 123.601 76.520 112.695 1.00 124.46 339 LEU A C 1
ATOM 1017 O O . LEU A 1 339 ? 123.079 76.811 111.603 1.00 124.46 339 LEU A O 1
ATOM 1022 N N . LYS A 1 340 ? 123.133 76.892 113.888 1.00 127.51 340 LYS A N 1
ATOM 1023 C CA . LYS A 1 340 ? 121.903 77.666 114.000 1.00 127.51 340 LYS A CA 1
ATOM 1024 C C . LYS A 1 340 ? 122.021 78.965 113.219 1.00 127.51 340 LYS A C 1
ATOM 1025 O O . LYS A 1 340 ? 121.149 79.302 112.410 1.00 127.51 340 LYS A O 1
ATOM 1031 N N . SER A 1 341 ? 123.106 79.707 113.440 1.00 122.94 341 SER A N 1
ATOM 1032 C CA . SER A 1 341 ? 123.161 81.085 112.949 1.00 122.94 341 SER A CA 1
ATOM 1033 C C . SER A 1 341 ? 123.537 81.175 111.470 1.00 122.94 341 SER A C 1
ATOM 1034 O O . SER A 1 341 ? 122.729 81.606 110.644 1.00 122.94 341 SER A O 1
ATOM 1037 N N . TRP A 1 342 ? 124.750 80.757 111.108 1.00 111.04 342 TRP A N 1
ATOM 1038 C CA . TRP A 1 342 ? 125.261 81.160 109.799 1.00 111.04 342 TRP A CA 1
ATOM 1039 C C . TRP A 1 342 ? 125.954 80.072 108.997 1.00 111.04 342 TRP A C 1
ATOM 1040 O O . TRP A 1 342 ? 126.302 80.330 107.837 1.00 111.04 342 TRP A O 1
ATOM 1051 N N . PHE A 1 343 ? 126.193 78.891 109.569 1.00 110.14 343 PHE A N 1
ATOM 1052 C CA . PHE A 1 343 ? 126.871 77.827 108.842 1.00 110.14 343 PHE A CA 1
ATOM 1053 C C . PHE A 1 343 ? 126.180 77.488 107.531 1.00 110.14 343 PHE A C 1
ATOM 1054 O O . PHE A 1 343 ? 126.846 77.119 106.562 1.00 110.14 343 PHE A O 1
ATOM 1062 N N . VAL A 1 344 ? 124.855 77.622 107.467 1.00 105.28 344 VAL A N 1
ATOM 1063 C CA . VAL A 1 344 ? 124.139 77.243 106.253 1.00 105.28 344 VAL A CA 1
ATOM 1064 C C . VAL A 1 344 ? 124.507 78.149 105.083 1.00 105.28 344 VAL A C 1
ATOM 1065 O O . VAL A 1 344 ? 124.903 77.669 104.012 1.00 105.28 344 VAL A O 1
ATOM 1069 N N . VAL A 1 345 ? 124.403 79.465 105.268 1.00 102.01 345 VAL A N 1
ATOM 1070 C CA . VAL A 1 345 ? 124.756 80.352 104.170 1.00 102.01 345 VAL A CA 1
ATOM 1071 C C . VAL A 1 345 ? 126.250 80.305 103.908 1.00 102.01 345 VAL A C 1
ATOM 1072 O O . VAL A 1 345 ? 126.681 80.432 102.758 1.00 102.01 345 VAL A O 1
ATOM 1076 N N . ASP A 1 346 ? 127.073 80.122 104.944 1.00 103.06 346 ASP A N 1
ATOM 1077 C CA . ASP A 1 346 ? 128.505 80.064 104.675 1.00 103.06 346 ASP A CA 1
ATOM 1078 C C . ASP A 1 346 ? 128.861 78.830 103.861 1.00 103.06 346 ASP A C 1
ATOM 1079 O O . ASP A 1 346 ? 129.736 78.894 102.990 1.00 103.06 346 ASP A O 1
ATOM 1084 N N . PHE A 1 347 ? 128.169 77.718 104.094 1.00 103.22 347 PHE A N 1
ATOM 1085 C CA . PHE A 1 347 ? 128.377 76.542 103.265 1.00 103.22 347 PHE A CA 1
ATOM 1086 C C . PHE A 1 347 ? 127.902 76.790 101.841 1.00 103.22 347 PHE A C 1
ATOM 1087 O O . PHE A 1 347 ? 128.597 76.453 100.877 1.00 103.22 347 PHE A O 1
ATOM 1095 N N . VAL A 1 348 ? 126.716 77.384 101.685 1.00 100.68 348 VAL A N 1
ATOM 1096 C CA . VAL A 1 348 ? 126.192 77.591 100.338 1.00 100.68 348 VAL A CA 1
ATOM 1097 C C . VAL A 1 348 ? 127.059 78.567 99.560 1.00 100.68 348 VAL A C 1
ATOM 1098 O O . VAL A 1 348 ? 127.108 78.514 98.326 1.00 100.68 348 VAL A O 1
ATOM 1102 N N . SER A 1 349 ? 127.762 79.462 100.251 1.00 94.68 349 SER A N 1
ATOM 1103 C CA . SER A 1 349 ? 128.593 80.457 99.595 1.00 94.68 349 SER A CA 1
ATOM 1104 C C . SER A 1 349 ? 130.076 80.134 99.676 1.00 94.68 349 SER A C 1
ATOM 1105 O O . SER A 1 349 ? 130.901 80.979 99.324 1.00 94.68 349 SER A O 1
ATOM 1108 N N . SER A 1 350 ? 130.438 78.939 100.139 1.00 96.81 350 SER A N 1
ATOM 1109 C CA . SER A 1 350 ? 131.836 78.525 100.170 1.00 96.81 350 SER A CA 1
ATOM 1110 C C . SER A 1 350 ? 132.199 77.625 98.992 1.00 96.81 350 SER A C 1
ATOM 1111 O O . SER A 1 350 ? 133.117 77.937 98.231 1.00 96.81 350 SER A O 1
ATOM 1114 N N . ILE A 1 351 ? 131.491 76.516 98.825 1.00 105.33 351 ILE A N 1
ATOM 1115 C CA . ILE A 1 351 ? 131.827 75.553 97.766 1.00 105.33 351 ILE A CA 1
ATOM 1116 C C . ILE A 1 351 ? 131.524 76.167 96.404 1.00 105.33 351 ILE A C 1
ATOM 1117 O O . ILE A 1 351 ? 130.516 76.880 96.260 1.00 105.33 351 ILE A O 1
ATOM 1122 N N . PRO A 1 352 ? 132.358 75.944 95.388 1.00 109.91 352 PRO A N 1
ATOM 1123 C CA . PRO A 1 352 ? 132.023 76.432 94.044 1.00 109.91 352 PRO A CA 1
ATOM 1124 C C . PRO A 1 352 ? 130.877 75.650 93.427 1.00 109.91 352 PRO A C 1
ATOM 1125 O O . PRO A 1 352 ? 131.092 74.727 92.636 1.00 109.91 352 PRO A O 1
ATOM 1129 N N . VAL A 1 353 ? 129.652 76.022 93.801 1.00 120.77 353 VAL A N 1
ATOM 1130 C CA . VAL A 1 353 ? 128.466 75.291 93.362 1.00 120.77 353 VAL A CA 1
ATOM 1131 C C . VAL A 1 353 ? 128.364 75.279 91.841 1.00 120.77 353 VAL A C 1
ATOM 1132 O O . VAL A 1 353 ? 127.924 74.291 91.241 1.00 120.77 353 VAL A O 1
ATOM 1136 N N . ASP A 1 354 ? 128.764 76.371 91.188 1.00 119.75 354 ASP A N 1
ATOM 1137 C CA . ASP A 1 354 ? 128.676 76.391 89.735 1.00 119.75 354 ASP A CA 1
ATOM 1138 C C . ASP A 1 354 ? 129.608 75.365 89.105 1.00 119.75 354 ASP A C 1
ATOM 1139 O O . ASP A 1 354 ? 129.258 74.752 88.093 1.00 119.75 354 ASP A O 1
ATOM 1144 N N . TYR A 1 355 ? 130.784 75.146 89.699 1.00 126.24 355 TYR A N 1
ATOM 1145 C CA . TYR A 1 355 ? 131.715 74.169 89.145 1.00 126.24 355 TYR A CA 1
ATOM 1146 C C . TYR A 1 355 ? 131.184 72.748 89.284 1.00 126.24 355 TYR A C 1
ATOM 1147 O O . TYR A 1 355 ? 131.284 71.951 88.344 1.00 126.24 355 TYR A O 1
ATOM 1156 N N . ILE A 1 356 ? 130.605 72.406 90.437 1.00 133.25 356 ILE A N 1
ATOM 1157 C CA . ILE A 1 356 ? 130.070 71.058 90.576 1.00 133.25 356 ILE A CA 1
ATOM 1158 C C . ILE A 1 356 ? 128.841 70.876 89.694 1.00 133.25 356 ILE A C 1
ATOM 1159 O O . ILE A 1 356 ? 128.605 69.780 89.174 1.00 133.25 356 ILE A O 1
ATOM 1164 N N . PHE A 1 357 ? 128.057 71.936 89.482 1.00 138.71 357 PHE A N 1
ATOM 1165 C CA . PHE A 1 357 ? 126.952 71.853 88.530 1.00 138.71 357 PHE A CA 1
ATOM 1166 C C . PHE A 1 357 ? 127.469 71.574 87.125 1.00 138.71 357 PHE A C 1
ATOM 1167 O O . PHE A 1 357 ? 126.973 70.678 86.429 1.00 138.71 357 PHE A O 1
ATOM 1175 N N . LEU A 1 358 ? 128.457 72.354 86.685 1.00 144.22 358 LEU A N 1
ATOM 1176 C CA . LEU A 1 358 ? 129.068 72.129 85.380 1.00 144.22 358 LEU A CA 1
ATOM 1177 C C . LEU A 1 358 ? 129.610 70.712 85.262 1.00 144.22 358 LEU A C 1
ATOM 1178 O O . LEU A 1 358 ? 129.518 70.092 84.198 1.00 144.22 358 LEU A O 1
ATOM 1183 N N . ILE A 1 359 ? 130.164 70.175 86.348 1.00 147.81 359 ILE A N 1
ATOM 1184 C CA . ILE A 1 359 ? 130.755 68.841 86.292 1.00 147.81 359 ILE A CA 1
ATOM 1185 C C . ILE A 1 359 ? 129.671 67.778 86.154 1.00 147.81 359 ILE A C 1
ATOM 1186 O O . ILE A 1 359 ? 129.781 66.860 85.332 1.00 147.81 359 ILE A O 1
ATOM 1191 N N . VAL A 1 360 ? 128.615 67.875 86.965 1.00 154.22 360 VAL A N 1
ATOM 1192 C CA . VAL A 1 360 ? 127.540 66.895 86.869 1.00 154.22 360 VAL A CA 1
ATOM 1193 C C . VAL A 1 360 ? 126.767 67.037 85.566 1.00 154.22 360 VAL A C 1
ATOM 1194 O O . VAL A 1 360 ? 126.048 66.110 85.177 1.00 154.22 360 VAL A O 1
ATOM 1198 N N . GLU A 1 361 ? 127.135 68.044 84.780 1.00 159.35 361 GLU A N 1
ATOM 1199 C CA . GLU A 1 361 ? 126.576 68.137 83.408 1.00 159.35 361 GLU A CA 1
ATOM 1200 C C . GLU A 1 361 ? 127.593 67.634 82.386 1.00 159.35 361 GLU A C 1
ATOM 1201 O O . GLU A 1 361 ? 127.180 66.892 81.483 1.00 159.35 361 GLU A O 1
ATOM 1207 N N . THR A 1 362 ? 128.871 67.979 82.538 1.00 161.46 362 THR A N 1
ATOM 1208 C CA . THR A 1 362 ? 129.841 67.604 81.476 1.00 161.46 362 THR A CA 1
ATOM 1209 C C . THR A 1 362 ? 129.875 66.079 81.334 1.00 161.46 362 THR A C 1
ATOM 1210 O O . THR A 1 362 ? 129.835 65.593 80.188 1.00 161.46 362 THR A O 1
ATOM 1214 N N . ARG A 1 363 ? 129.916 65.360 82.456 1.00 163.30 363 ARG A N 1
ATOM 1215 C CA . ARG A 1 363 ? 129.954 63.875 82.428 1.00 163.30 363 ARG A CA 1
ATOM 1216 C C . ARG A 1 363 ? 128.645 63.321 81.859 1.00 163.30 363 ARG A C 1
ATOM 1217 O O . ARG A 1 363 ? 128.715 62.444 80.977 1.00 163.30 363 ARG A O 1
ATOM 1225 N N . ILE A 1 364 ? 127.498 63.829 82.321 1.00 165.04 364 ILE A N 1
ATOM 1226 C CA . ILE A 1 364 ? 126.198 63.235 81.889 1.00 165.04 364 ILE A CA 1
ATOM 1227 C C . ILE A 1 364 ? 125.936 63.475 80.401 1.00 165.04 364 ILE A C 1
ATOM 1228 O O . ILE A 1 364 ? 125.516 62.517 79.729 1.00 165.04 364 ILE A O 1
ATOM 1233 N N . ASP A 1 365 ? 126.207 64.684 79.901 1.00 168.52 365 ASP A N 1
ATOM 1234 C CA . ASP A 1 365 ? 125.855 65.002 78.492 1.00 168.52 365 ASP A CA 1
ATOM 1235 C C . ASP A 1 365 ? 127.103 65.169 77.629 1.00 168.52 365 ASP A C 1
ATOM 1236 O O . ASP A 1 365 ? 127.787 66.193 77.791 1.00 168.52 365 ASP A O 1
ATOM 1241 N N . SER A 1 366 ? 127.413 64.188 76.782 1.00 171.78 366 SER A N 1
ATOM 1242 C CA . SER A 1 366 ? 128.515 64.358 75.802 1.00 171.78 366 SER A CA 1
ATOM 1243 C C . SER A 1 366 ? 128.063 65.375 74.751 1.00 171.78 366 SER A C 1
ATOM 1244 O O . SER A 1 366 ? 128.871 66.252 74.392 1.00 171.78 366 SER A O 1
ATOM 1247 N N . GLU A 1 367 ? 126.800 65.286 74.322 1.00 173.48 367 GLU A N 1
ATOM 1248 C CA . GLU A 1 367 ? 126.263 66.160 73.243 1.00 173.48 367 GLU A CA 1
ATOM 1249 C C . GLU A 1 367 ? 125.893 67.541 73.793 1.00 173.48 367 GLU A C 1
ATOM 1250 O O . GLU A 1 367 ? 125.140 68.260 73.118 1.00 173.48 367 GLU A O 1
ATOM 1256 N N . VAL A 1 368 ? 126.442 67.916 74.947 1.00 173.11 368 VAL A N 1
ATOM 1257 C CA . VAL A 1 368 ? 126.110 69.224 75.585 1.00 173.11 368 VAL A CA 1
ATOM 1258 C C . VAL A 1 368 ? 126.429 70.344 74.594 1.00 173.11 368 VAL A C 1
ATOM 1259 O O . VAL A 1 368 ? 125.567 71.216 74.411 1.00 173.11 368 VAL A O 1
ATOM 1263 N N . TYR A 1 369 ? 127.613 70.305 73.979 1.00 175.69 369 TYR A N 1
ATOM 1264 C CA . TYR A 1 369 ? 127.979 71.313 72.950 1.00 175.69 369 TYR A CA 1
ATOM 1265 C C . TYR A 1 369 ? 126.939 71.275 71.830 1.00 175.69 369 TYR A C 1
ATOM 1266 O O . TYR A 1 369 ? 126.393 72.339 71.483 1.00 175.69 369 TYR A O 1
ATOM 1275 N N . LYS A 1 370 ? 126.670 70.081 71.298 1.00 174.26 370 LYS A N 1
ATOM 1276 C CA . LYS A 1 370 ? 125.698 69.927 70.184 1.00 174.26 370 LYS A CA 1
ATOM 1277 C C . LYS A 1 370 ? 124.288 70.323 70.633 1.00 174.26 370 LYS A C 1
ATOM 1278 O O . LYS A 1 370 ? 123.612 71.028 69.858 1.00 174.26 370 LYS A O 1
ATOM 1284 N N . THR A 1 371 ? 123.875 69.922 71.838 1.00 169.14 371 THR A N 1
ATOM 1285 C CA . THR A 1 371 ? 122.481 70.174 72.306 1.00 169.14 371 THR A CA 1
ATOM 1286 C C . THR A 1 371 ? 122.252 71.638 72.705 1.00 169.14 371 THR A C 1
ATOM 1287 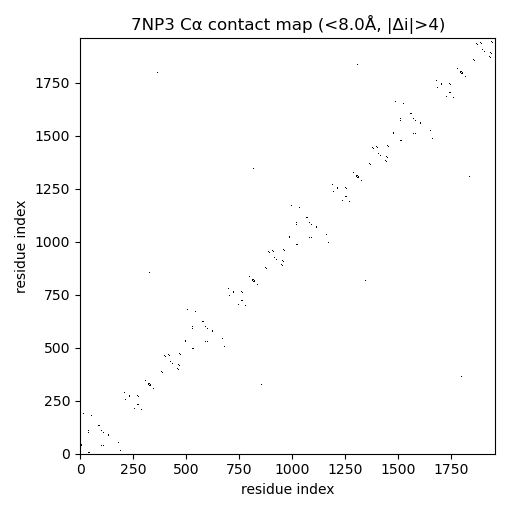O O . THR A 1 371 ? 123.246 72.347 72.958 1.00 169.14 371 THR A O 1
ATOM 1291 N N . ALA A 1 372 ? 120.988 72.069 72.743 1.00 157.70 372 ALA A N 1
ATOM 1292 C CA . ALA A 1 372 ? 120.643 73.445 73.175 1.00 157.70 372 ALA A CA 1
ATOM 1293 C C . ALA A 1 372 ? 120.923 73.587 74.671 1.00 157.70 372 ALA A C 1
ATOM 1294 O O . ALA A 1 372 ? 120.981 74.737 75.148 1.00 157.70 372 ALA A O 1
ATOM 1296 N N . ARG A 1 373 ? 121.089 72.467 75.380 1.00 154.66 373 ARG A N 1
ATOM 1297 C CA . ARG A 1 373 ? 121.274 72.499 76.855 1.00 154.66 373 ARG A CA 1
ATOM 1298 C C . ARG A 1 373 ? 122.507 73.333 77.201 1.00 154.66 373 ARG A C 1
ATOM 1299 O O . ARG A 1 373 ? 122.417 74.107 78.151 1.00 154.66 373 ARG A O 1
ATOM 1307 N N . ALA A 1 374 ? 123.582 73.237 76.420 1.00 150.01 374 ALA A N 1
ATOM 1308 C CA . ALA A 1 374 ? 124.825 73.954 76.788 1.00 150.01 374 ALA A CA 1
ATOM 1309 C C . ALA A 1 374 ? 124.521 75.447 76.886 1.00 150.01 374 ALA A C 1
ATOM 1310 O O . ALA A 1 374 ? 125.009 76.084 77.835 1.00 150.01 374 ALA A O 1
ATOM 1312 N N . LEU A 1 375 ? 123.737 75.977 75.949 1.00 142.89 375 LEU A N 1
ATOM 1313 C CA . LEU A 1 375 ? 123.344 77.395 76.087 1.00 142.89 375 LEU A CA 1
ATOM 1314 C C . LEU A 1 375 ? 122.539 77.505 77.378 1.00 142.89 375 LEU A C 1
ATOM 1315 O O . LEU A 1 375 ? 122.859 78.380 78.196 1.00 142.89 375 LEU A O 1
ATOM 1320 N N . ARG A 1 376 ? 121.568 76.616 77.578 1.00 138.90 376 ARG A N 1
ATOM 1321 C CA . ARG A 1 376 ? 120.864 76.681 78.886 1.00 138.90 376 ARG A CA 1
ATOM 1322 C C . ARG A 1 376 ? 121.916 76.565 79.995 1.00 138.90 376 ARG A C 1
ATOM 1323 O O . ARG A 1 376 ? 121.834 77.340 80.976 1.00 138.90 376 ARG A O 1
ATOM 1331 N N . ILE A 1 377 ? 122.891 75.669 79.810 1.00 136.44 377 ILE A N 1
ATOM 1332 C CA . ILE A 1 377 ? 123.846 75.354 80.862 1.00 136.44 377 ILE A CA 1
ATOM 1333 C C . ILE A 1 377 ? 124.820 76.502 81.081 1.00 136.44 377 ILE A C 1
ATOM 1334 O O . ILE A 1 377 ? 125.270 76.718 82.208 1.00 136.44 377 ILE A O 1
ATOM 1339 N N . VAL A 1 378 ? 125.142 77.287 80.048 1.00 125.47 378 VAL A N 1
ATOM 1340 C CA . VAL A 1 378 ? 126.006 78.438 80.296 1.00 125.47 378 VAL A CA 1
ATOM 1341 C C . VAL A 1 378 ? 125.227 79.533 81.014 1.00 125.47 378 VAL A C 1
ATOM 1342 O O . VAL A 1 378 ? 125.761 80.221 81.897 1.00 125.47 378 VAL A O 1
ATOM 1346 N N . ARG A 1 379 ? 123.941 79.690 80.684 1.00 113.78 379 ARG A N 1
ATOM 1347 C CA . ARG A 1 379 ? 123.105 80.614 81.438 1.00 113.78 379 ARG A CA 1
ATOM 1348 C C . ARG A 1 379 ? 123.001 80.187 82.894 1.00 113.78 379 ARG A C 1
ATOM 1349 O O . ARG A 1 379 ? 123.087 81.020 83.802 1.00 113.78 379 ARG A O 1
ATOM 1357 N N . PHE A 1 380 ? 122.858 78.885 83.141 1.00 112.14 380 PHE A N 1
ATOM 1358 C CA . PHE A 1 380 ? 122.776 78.417 84.517 1.00 112.14 380 PHE A CA 1
ATOM 1359 C C . PHE A 1 380 ? 124.109 78.537 85.238 1.00 112.14 380 PHE A C 1
ATOM 1360 O O . PHE A 1 380 ? 124.133 78.790 86.443 1.00 112.14 380 PHE A O 1
ATOM 1368 N N . THR A 1 381 ? 125.224 78.357 84.535 1.00 105.87 381 THR A N 1
ATOM 1369 C CA . THR A 1 381 ? 126.518 78.616 85.148 1.00 105.87 381 THR A CA 1
ATOM 1370 C C . THR A 1 381 ? 126.617 80.066 85.596 1.00 105.87 381 THR A C 1
ATOM 1371 O O . THR A 1 381 ? 126.989 80.352 86.740 1.00 105.87 381 THR A O 1
ATOM 1375 N N . LYS A 1 382 ? 126.259 81.000 84.710 1.00 93.92 382 LYS A N 1
ATOM 1376 C CA . LYS A 1 382 ? 126.357 82.415 85.053 1.00 93.92 382 LYS A CA 1
ATOM 1377 C C . LYS A 1 382 ? 125.389 82.805 86.159 1.00 93.92 382 LYS A C 1
ATOM 1378 O O . LYS A 1 382 ? 125.671 83.733 86.920 1.00 93.92 382 LYS A O 1
ATOM 1384 N N . ILE A 1 383 ? 124.244 82.130 86.267 1.00 97.37 383 ILE A N 1
ATOM 1385 C CA . ILE A 1 383 ? 123.314 82.456 87.348 1.00 97.37 383 ILE A CA 1
ATOM 1386 C C . ILE A 1 383 ? 123.774 81.841 88.661 1.00 97.37 383 ILE A C 1
ATOM 1387 O O . ILE A 1 383 ? 123.741 82.488 89.711 1.00 97.37 383 ILE A O 1
ATOM 1392 N N . LEU A 1 384 ? 124.194 80.579 88.634 1.00 98.34 384 LEU A N 1
ATOM 1393 C CA . LEU A 1 384 ? 124.557 79.894 89.864 1.00 98.34 384 LEU A CA 1
ATOM 1394 C C . LEU A 1 384 ? 125.881 80.385 90.428 1.00 98.34 384 LEU A C 1
ATOM 1395 O O . LEU A 1 384 ? 126.110 80.257 91.635 1.00 98.34 384 LEU A O 1
ATOM 1400 N N . SER A 1 385 ? 126.760 80.937 89.593 1.00 88.28 385 SER A N 1
ATOM 1401 C CA . SER A 1 385 ? 127.961 81.554 90.129 1.00 88.28 385 SER A CA 1
ATOM 1402 C C . SER A 1 385 ? 127.652 82.771 90.980 1.00 88.28 385 SER A C 1
ATOM 1403 O O . SER A 1 385 ? 128.551 83.282 91.649 1.00 88.28 385 SER A O 1
ATOM 1406 N N . LEU A 1 386 ? 126.411 83.240 90.976 1.00 85.60 386 LEU A N 1
ATOM 1407 C CA . LEU A 1 386 ? 126.032 84.398 91.766 1.00 85.60 386 LEU A CA 1
ATOM 1408 C C . LEU A 1 386 ? 125.884 84.082 93.242 1.00 85.60 386 LEU A C 1
ATOM 1409 O O . LEU A 1 386 ? 125.726 85.007 94.042 1.00 85.60 386 LEU A O 1
ATOM 1414 N N . LEU A 1 387 ? 125.901 82.806 93.624 1.00 84.15 387 LEU A N 1
ATOM 1415 C CA . LEU A 1 387 ? 125.796 82.484 95.039 1.00 84.15 387 LEU A CA 1
ATOM 1416 C C . LEU A 1 387 ? 126.973 83.047 95.814 1.00 84.15 387 LEU A C 1
ATOM 1417 O O . LEU A 1 387 ? 126.814 83.475 96.960 1.00 84.15 387 LEU A O 1
ATOM 1422 N N . ARG A 1 388 ? 128.149 83.085 95.193 1.00 88.49 388 ARG A N 1
ATOM 1423 C CA . ARG A 1 388 ? 129.363 83.466 95.898 1.00 88.49 388 ARG A CA 1
ATOM 1424 C C . ARG A 1 388 ? 129.271 84.832 96.552 1.00 88.49 388 ARG A C 1
ATOM 1425 O O . ARG A 1 388 ? 130.125 85.166 97.373 1.00 88.49 388 ARG A O 1
ATOM 1433 N N . LEU A 1 389 ? 128.279 85.646 96.206 1.00 78.75 389 LEU A N 1
ATOM 1434 C CA . LEU A 1 389 ? 128.148 86.951 96.830 1.00 78.75 389 LEU A CA 1
ATOM 1435 C C . LEU A 1 389 ? 127.091 86.957 97.920 1.00 78.75 389 LEU A C 1
ATOM 1436 O O . LEU A 1 389 ? 126.435 87.973 98.153 1.00 78.75 389 LEU A O 1
ATOM 1441 N N . LEU A 1 390 ? 126.929 85.828 98.602 1.00 80.16 390 LEU A N 1
ATOM 1442 C CA . LEU A 1 390 ? 126.363 85.798 99.942 1.00 80.16 390 LEU A CA 1
ATOM 1443 C C . LEU A 1 390 ? 127.426 86.004 101.012 1.00 80.16 390 LEU A C 1
ATOM 1444 O O . LEU A 1 390 ? 127.083 86.189 102.182 1.00 80.16 390 LEU A O 1
ATOM 1449 N N . ARG A 1 391 ? 128.703 85.988 100.631 1.00 81.65 391 ARG A N 1
ATOM 1450 C CA . ARG A 1 391 ? 129.780 86.354 101.536 1.00 81.65 391 ARG A CA 1
ATOM 1451 C C . ARG A 1 391 ? 129.624 87.762 102.080 1.00 81.65 391 ARG A C 1
ATOM 1452 O O . ARG A 1 391 ? 130.382 88.149 102.973 1.00 81.65 391 ARG A O 1
ATOM 1460 N N . LEU A 1 392 ? 128.680 88.544 101.560 1.00 79.73 392 LEU A N 1
ATOM 1461 C CA . LEU A 1 392 ? 128.346 89.802 102.209 1.00 79.73 392 LEU A CA 1
ATOM 1462 C C . LEU A 1 392 ? 127.891 89.567 103.639 1.00 79.73 392 LEU A C 1
ATOM 1463 O O . LEU A 1 392 ? 128.091 90.428 104.506 1.00 79.73 392 LEU A O 1
ATOM 1468 N N . SER A 1 393 ? 127.292 88.407 103.911 1.00 85.28 393 SER A N 1
ATOM 1469 C CA . SER A 1 393 ? 126.932 88.066 105.281 1.00 85.28 393 SER A CA 1
ATOM 1470 C C . SER A 1 393 ? 128.164 88.064 106.172 1.00 85.28 393 SER A C 1
ATOM 1471 O O . SER A 1 393 ? 128.190 88.723 107.215 1.00 85.28 393 SER A O 1
ATOM 1474 N N . ARG A 1 394 ? 129.201 87.334 105.765 1.00 88.07 394 ARG A N 1
ATOM 1475 C CA . ARG A 1 394 ? 130.441 87.328 106.527 1.00 88.07 394 ARG A CA 1
ATOM 1476 C C . ARG A 1 394 ? 131.058 88.711 106.592 1.00 88.07 394 ARG A C 1
ATOM 1477 O O . ARG A 1 394 ? 131.639 89.086 107.611 1.00 88.07 394 ARG A O 1
ATOM 1485 N N . LEU A 1 395 ? 130.974 89.475 105.508 1.00 85.06 395 LEU A N 1
ATOM 1486 C CA . LEU A 1 395 ? 131.576 90.804 105.524 1.00 85.06 395 LEU A CA 1
ATOM 1487 C C . LEU A 1 395 ? 130.947 91.664 106.609 1.00 85.06 395 LEU A C 1
ATOM 1488 O O . LEU A 1 395 ? 131.652 92.230 107.452 1.00 85.06 395 LEU A O 1
ATOM 1493 N N . ILE A 1 396 ? 129.617 91.752 106.627 1.00 91.98 396 ILE A N 1
ATOM 1494 C CA . ILE A 1 396 ? 128.982 92.583 107.642 1.00 91.98 396 ILE A CA 1
ATOM 1495 C C . ILE A 1 396 ? 129.184 91.987 109.028 1.00 91.98 396 ILE A C 1
ATOM 1496 O O . ILE A 1 396 ? 129.354 92.726 110.004 1.00 91.98 396 ILE A O 1
ATOM 1501 N N . ARG A 1 397 ? 129.209 90.656 109.143 1.00 95.51 397 ARG A N 1
ATOM 1502 C CA . ARG A 1 397 ? 129.454 90.024 110.435 1.00 95.51 397 ARG A CA 1
ATOM 1503 C C . ARG A 1 397 ? 130.797 90.451 110.998 1.00 95.51 397 ARG A C 1
ATOM 1504 O O . ARG A 1 397 ? 130.882 90.988 112.106 1.00 95.51 397 ARG A O 1
ATOM 1512 N N . TYR A 1 398 ? 131.863 90.201 110.244 1.00 91.73 398 TYR A N 1
ATOM 1513 C CA . TYR A 1 398 ? 133.199 90.488 110.729 1.00 91.73 398 TYR A CA 1
ATOM 1514 C C . TYR A 1 398 ? 133.416 91.975 110.903 1.00 91.73 398 TYR A C 1
ATOM 1515 O O . TYR A 1 398 ? 134.175 92.372 111.788 1.00 91.73 398 TYR A O 1
ATOM 1524 N N . ILE A 1 399 ? 132.743 92.813 110.116 1.00 96.92 399 ILE A N 1
ATOM 1525 C CA . ILE A 1 399 ? 132.901 94.244 110.322 1.00 96.92 399 ILE A CA 1
ATOM 1526 C C . ILE A 1 399 ? 132.238 94.675 111.618 1.00 96.92 399 ILE A C 1
ATOM 1527 O O . ILE A 1 399 ? 132.842 95.389 112.422 1.00 96.92 399 ILE A O 1
ATOM 1532 N N . HIS A 1 400 ? 130.993 94.258 111.858 1.00 102.07 400 HIS A N 1
ATOM 1533 C CA . HIS A 1 400 ? 130.361 94.601 113.127 1.00 102.07 400 HIS A CA 1
ATOM 1534 C C . HIS A 1 400 ? 131.186 94.088 114.297 1.00 102.07 400 HIS A C 1
ATOM 1535 O O . HIS A 1 400 ? 131.389 94.803 115.285 1.00 102.07 400 HIS A O 1
ATOM 1542 N N . GLN A 1 401 ? 131.692 92.859 114.189 1.00 99.64 401 GLN A N 1
ATOM 1543 C CA . GLN A 1 401 ? 132.543 92.313 115.236 1.00 99.64 401 GLN A CA 1
ATOM 1544 C C . GLN A 1 401 ? 133.752 93.200 115.475 1.00 99.64 401 GLN A C 1
ATOM 1545 O O . GLN A 1 401 ? 133.946 93.721 116.574 1.00 99.64 401 GLN A O 1
ATOM 1551 N N . TRP A 1 402 ? 134.583 93.389 114.458 1.00 105.45 402 TRP A N 1
ATOM 1552 C CA . TRP A 1 402 ? 135.817 94.129 114.659 1.00 105.45 402 TRP A CA 1
ATOM 1553 C C . TRP A 1 402 ? 135.628 95.639 114.618 1.00 105.45 402 TRP A C 1
ATOM 1554 O O . TRP A 1 402 ? 136.612 96.372 114.470 1.00 105.45 402 TRP A O 1
ATOM 1565 N N . GLU A 1 403 ? 134.389 96.118 114.719 1.00 109.99 403 GLU A N 1
ATOM 1566 C CA . GLU A 1 403 ? 134.135 97.519 115.017 1.00 109.99 403 GLU A CA 1
ATOM 1567 C C . GLU A 1 403 ? 133.552 97.751 116.400 1.00 109.99 403 GLU A C 1
ATOM 1568 O O . GLU A 1 403 ? 133.843 98.782 117.004 1.00 109.99 403 GLU A O 1
ATOM 1574 N N . GLU A 1 404 ? 132.739 96.829 116.926 1.00 111.17 404 GLU A N 1
ATOM 1575 C CA . GLU A 1 404 ? 132.255 97.021 118.292 1.00 111.17 404 GLU A CA 1
ATOM 1576 C C . GLU A 1 404 ? 133.211 96.391 119.301 1.00 111.17 404 GLU A C 1
ATOM 1577 O O . GLU A 1 404 ? 133.493 96.979 120.350 1.00 111.17 404 GLU A O 1
ATOM 1583 N N . ILE A 1 405 ? 133.712 95.191 119.002 1.00 111.70 405 ILE A N 1
ATOM 1584 C CA . ILE A 1 405 ? 134.873 94.660 119.708 1.00 111.70 405 ILE A CA 1
ATOM 1585 C C . ILE A 1 405 ? 136.004 95.678 119.695 1.00 111.70 405 ILE A C 1
ATOM 1586 O O . ILE A 1 405 ? 136.703 95.871 120.697 1.00 111.70 405 ILE A O 1
ATOM 1591 N N . PHE A 1 406 ? 136.201 96.343 118.562 1.00 117.07 406 PHE A N 1
ATOM 1592 C CA . PHE A 1 406 ? 137.132 97.455 118.508 1.00 117.07 406 PHE A CA 1
ATOM 1593 C C . PHE A 1 406 ? 136.636 98.575 119.410 1.00 117.07 406 PHE A C 1
ATOM 1594 O O . PHE A 1 406 ? 135.461 98.949 119.363 1.00 117.07 406 PHE A O 1
ATOM 1602 N N . HIS A 1 407 ? 137.531 99.102 120.241 1.00 120.44 407 HIS A N 1
ATOM 1603 C CA . HIS A 1 407 ? 137.131 100.083 121.241 1.00 120.44 407 HIS A CA 1
ATOM 1604 C C . HIS A 1 407 ? 137.237 101.510 120.716 1.00 120.44 407 HIS A C 1
ATOM 1605 O O . HIS A 1 407 ? 136.274 102.277 120.813 1.00 120.44 407 HIS A O 1
ATOM 1612 N N . MET A 1 408 ? 138.396 101.879 120.161 1.00 123.76 408 MET A N 1
ATOM 1613 C CA . MET A 1 408 ? 138.566 103.215 119.595 1.00 123.76 408 MET A CA 1
ATOM 1614 C C . MET A 1 408 ? 137.495 103.542 118.564 1.00 123.76 408 MET A C 1
ATOM 1615 O O . MET A 1 408 ? 137.258 104.722 118.286 1.00 123.76 408 MET A O 1
ATOM 1620 N N . THR A 1 409 ? 136.847 102.528 117.993 1.00 120.95 409 THR A N 1
ATOM 1621 C CA . THR A 1 409 ? 135.681 102.745 117.147 1.00 120.95 409 THR A CA 1
ATOM 1622 C C . THR A 1 409 ? 134.383 102.748 117.945 1.00 120.95 409 THR A C 1
ATOM 1623 O O . THR A 1 409 ? 133.467 103.514 117.622 1.00 120.95 409 THR A O 1
ATOM 1627 N N . TYR A 1 410 ? 134.286 101.926 118.992 1.00 116.46 410 TYR A N 1
ATOM 1628 C CA . TYR A 1 410 ? 133.097 101.905 119.834 1.00 116.46 410 TYR A CA 1
ATOM 1629 C C . TYR A 1 410 ? 132.862 103.229 120.554 1.00 116.46 410 TYR A C 1
ATOM 1630 O O . TYR A 1 410 ? 131.771 103.436 121.096 1.00 116.46 410 TYR A O 1
ATOM 1639 N N . ASP A 1 411 ? 133.837 104.134 120.552 1.00 118.35 411 ASP A N 1
ATOM 1640 C CA . ASP A 1 411 ? 133.705 105.430 121.202 1.00 118.35 411 ASP A CA 1
ATOM 1641 C C . ASP A 1 411 ? 133.037 106.435 120.272 1.00 118.35 411 ASP A C 1
ATOM 1642 O O . ASP A 1 411 ? 133.168 106.356 119.047 1.00 118.35 411 ASP A O 1
ATOM 1647 N N . LEU A 1 412 ? 132.289 107.369 120.869 1.00 106.94 412 LEU A N 1
ATOM 1648 C CA . LEU A 1 412 ? 131.655 108.470 120.147 1.00 106.94 412 LEU A CA 1
ATOM 1649 C C . LEU A 1 412 ? 130.606 107.954 119.168 1.00 106.94 412 LEU A C 1
ATOM 1650 O O . LEU A 1 412 ? 129.969 108.741 118.460 1.00 106.94 412 LEU A O 1
ATOM 1655 N N . ALA A 1 413 ? 130.423 106.632 119.133 1.00 107.07 413 ALA A N 1
ATOM 1656 C CA . ALA A 1 413 ? 129.691 105.914 118.093 1.00 107.07 413 ALA A CA 1
ATOM 1657 C C . ALA A 1 413 ? 130.446 106.006 116.773 1.00 107.07 413 ALA A C 1
ATOM 1658 O O . ALA A 1 413 ? 130.047 105.387 115.781 1.00 107.07 413 ALA A O 1
ATOM 1660 N N . SER A 1 414 ? 131.548 106.757 116.769 1.00 106.88 414 SER A N 1
ATOM 1661 C CA . SER A 1 414 ? 132.404 106.954 115.602 1.00 106.88 414 SER A CA 1
ATOM 1662 C C . SER A 1 414 ? 131.570 107.260 114.357 1.00 106.88 414 SER A C 1
ATOM 1663 O O . SER A 1 414 ? 131.500 106.474 113.414 1.00 106.88 414 SER A O 1
ATOM 1666 N N . ALA A 1 415 ? 130.902 108.416 114.416 1.00 98.85 415 ALA A N 1
ATOM 1667 C CA . ALA A 1 415 ? 130.040 108.846 113.321 1.00 98.85 415 ALA A CA 1
ATOM 1668 C C . ALA A 1 415 ? 130.759 108.782 111.983 1.00 98.85 415 ALA A C 1
ATOM 1669 O O . ALA A 1 415 ? 130.152 108.439 110.965 1.00 98.85 415 ALA A O 1
ATOM 1671 N N . VAL A 1 416 ? 132.056 109.095 111.968 1.00 96.83 416 VAL A N 1
ATOM 1672 C CA . VAL A 1 416 ? 132.841 108.982 110.739 1.00 96.83 416 VAL A CA 1
ATOM 1673 C C . VAL A 1 416 ? 132.809 107.551 110.219 1.00 96.83 416 VAL A C 1
ATOM 1674 O O . VAL A 1 416 ? 132.475 107.295 109.054 1.00 96.83 416 VAL A O 1
ATOM 1678 N N . VAL A 1 417 ? 133.153 106.596 111.083 1.00 96.67 417 VAL A N 1
ATOM 1679 C CA . VAL A 1 417 ? 133.189 105.196 110.677 1.00 96.67 417 VAL A CA 1
ATOM 1680 C C . VAL A 1 417 ? 131.812 104.726 110.238 1.00 96.67 417 VAL A C 1
ATOM 1681 O O . VAL A 1 417 ? 131.676 104.013 109.240 1.00 96.67 417 VAL A O 1
ATOM 1685 N N . ARG A 1 418 ? 130.773 105.101 110.981 1.00 88.31 418 ARG A N 1
ATOM 1686 C CA . ARG A 1 418 ? 129.437 104.608 110.665 1.00 88.31 418 ARG A CA 1
ATOM 1687 C C . ARG A 1 418 ? 128.931 105.189 109.351 1.00 88.31 418 ARG A C 1
ATOM 1688 O O . ARG A 1 418 ? 128.323 104.476 108.541 1.00 88.31 418 ARG A O 1
ATOM 1696 N N . ILE A 1 419 ? 129.200 106.468 109.095 1.00 87.07 419 ILE A N 1
ATOM 1697 C CA . ILE A 1 419 ? 128.745 107.033 107.836 1.00 87.07 419 ILE A CA 1
ATOM 1698 C C . ILE A 1 419 ? 129.566 106.484 106.684 1.00 87.07 419 ILE A C 1
ATOM 1699 O O . ILE A 1 419 ? 129.058 106.360 105.567 1.00 87.07 419 ILE A O 1
ATOM 1704 N N . VAL A 1 420 ? 130.821 106.099 106.921 1.00 84.96 420 VAL A N 1
ATOM 1705 C CA . VAL A 1 420 ? 131.578 105.493 105.830 1.00 84.96 420 VAL A CA 1
ATOM 1706 C C . VAL A 1 420 ? 131.078 104.078 105.569 1.00 84.96 420 VAL A C 1
ATOM 1707 O O . VAL A 1 420 ? 131.004 103.633 104.418 1.00 84.96 420 VAL A O 1
ATOM 1711 N N . ASN A 1 421 ? 130.710 103.360 106.627 1.00 84.89 421 ASN A N 1
ATOM 1712 C CA . ASN A 1 421 ? 129.993 102.101 106.476 1.00 84.89 421 ASN A CA 1
ATOM 1713 C C . ASN A 1 421 ? 128.788 102.280 105.563 1.00 84.89 421 ASN A C 1
ATOM 1714 O O . ASN A 1 421 ? 128.588 101.514 104.615 1.00 84.89 421 ASN A O 1
ATOM 1719 N N . LEU A 1 422 ? 127.970 103.296 105.839 1.00 80.13 422 LEU A N 1
ATOM 1720 C CA . LEU A 1 422 ? 126.744 103.487 105.066 1.00 80.13 422 LEU A CA 1
ATOM 1721 C C . LEU A 1 422 ? 127.036 103.865 103.620 1.00 80.13 422 LEU A C 1
ATOM 1722 O O . LEU A 1 422 ? 126.363 103.384 102.701 1.00 80.13 422 LEU A O 1
ATOM 1727 N N . ILE A 1 423 ? 128.015 104.739 103.397 1.00 74.29 423 ILE A N 1
ATOM 1728 C CA . ILE A 1 423 ? 128.384 105.089 102.030 1.00 74.29 423 ILE A CA 1
ATOM 1729 C C . ILE A 1 423 ? 128.876 103.859 101.285 1.00 74.29 423 ILE A C 1
ATOM 1730 O O . ILE A 1 423 ? 128.558 103.660 100.107 1.00 74.29 423 ILE A O 1
ATOM 1735 N N . GLY A 1 424 ? 129.638 103.001 101.959 1.00 71.85 424 GLY A N 1
ATOM 1736 C CA . GLY A 1 424 ? 130.099 101.789 101.312 1.00 71.85 424 GLY A CA 1
ATOM 1737 C C . GLY A 1 424 ? 128.959 100.859 100.966 1.00 71.85 424 GLY A C 1
ATOM 1738 O O . GLY A 1 424 ? 128.939 100.258 99.893 1.00 71.85 424 GLY A O 1
ATOM 1739 N N . MET A 1 425 ? 127.978 100.750 101.854 1.00 72.15 425 MET A N 1
ATOM 1740 C CA . MET A 1 425 ? 126.860 99.856 101.587 1.00 72.15 425 MET A CA 1
ATOM 1741 C C . MET A 1 425 ? 126.004 100.367 100.433 1.00 72.15 425 MET A C 1
ATOM 1742 O O . MET A 1 425 ? 125.576 99.582 99.579 1.00 72.15 425 MET A O 1
ATOM 1747 N N . MET A 1 426 ? 125.754 101.678 100.374 1.00 69.58 426 MET A N 1
ATOM 1748 C CA . MET A 1 426 ? 125.016 102.215 99.233 1.00 69.58 426 MET A CA 1
ATOM 1749 C C . MET A 1 426 ? 125.797 102.047 97.941 1.00 69.58 426 MET A C 1
ATOM 1750 O O . MET A 1 426 ? 125.217 101.728 96.900 1.00 69.58 426 MET A O 1
ATOM 1755 N N . LEU A 1 427 ? 127.113 102.249 97.979 1.00 63.82 427 LEU A N 1
ATOM 1756 C CA . LEU A 1 427 ? 127.897 102.091 96.763 1.00 63.82 427 LEU A CA 1
ATOM 1757 C C . LEU A 1 427 ? 127.909 100.649 96.295 1.00 63.82 427 LEU A C 1
ATOM 1758 O O . LEU A 1 427 ? 127.873 100.386 95.091 1.00 63.82 427 LEU A O 1
ATOM 1763 N N . LEU A 1 428 ? 127.912 99.701 97.224 1.00 59.15 428 LEU A N 1
ATOM 1764 C CA . LEU A 1 428 ? 127.886 98.303 96.823 1.00 59.15 428 LEU A CA 1
ATOM 1765 C C . LEU A 1 428 ? 126.540 97.924 96.239 1.00 59.15 428 LEU A C 1
ATOM 1766 O O . LEU A 1 428 ? 126.475 97.224 95.226 1.00 59.15 428 LEU A O 1
ATOM 1771 N N . LEU A 1 429 ? 125.451 98.344 96.886 1.00 59.72 429 LEU A N 1
ATOM 1772 C CA . LEU A 1 429 ? 124.132 98.093 96.320 1.00 59.72 429 LEU A CA 1
ATOM 1773 C C . LEU A 1 429 ? 124.027 98.673 94.920 1.00 59.72 429 LEU A C 1
ATOM 1774 O O . LEU A 1 429 ? 123.529 98.015 94.006 1.00 59.72 429 LEU A O 1
ATOM 1779 N N . CYS A 1 430 ? 124.518 99.894 94.727 1.00 58.71 430 CYS A N 1
ATOM 1780 C CA . CYS A 1 430 ? 124.422 100.538 93.425 1.00 58.71 430 CYS A CA 1
ATOM 1781 C C . CYS A 1 430 ? 125.280 99.840 92.380 1.00 58.71 430 CYS A C 1
ATOM 1782 O O . CYS A 1 430 ? 124.888 99.753 91.214 1.00 58.71 430 CYS A O 1
ATOM 1785 N N . HIS A 1 431 ? 126.422 99.289 92.781 1.00 53.78 431 HIS A N 1
ATOM 1786 C CA . HIS A 1 431 ? 127.295 98.613 91.831 1.00 53.78 431 HIS A CA 1
ATOM 1787 C C . HIS A 1 431 ? 126.752 97.238 91.450 1.00 53.78 431 HIS A C 1
ATOM 1788 O O . HIS A 1 431 ? 126.797 96.851 90.274 1.00 53.78 431 HIS A O 1
ATOM 1795 N N . TRP A 1 432 ? 126.186 96.506 92.412 1.00 56.10 432 TRP A N 1
ATOM 1796 C CA . TRP A 1 432 ? 125.517 95.254 92.078 1.00 56.10 432 TRP A CA 1
ATOM 1797 C C . TRP A 1 432 ? 124.301 95.505 91.214 1.00 56.10 432 TRP A C 1
ATOM 1798 O O . TRP A 1 432 ? 123.991 94.719 90.316 1.00 56.10 432 TRP A O 1
ATOM 1809 N N . ASP A 1 433 ? 123.591 96.597 91.480 1.00 55.73 433 ASP A N 1
ATOM 1810 C CA . ASP A 1 433 ? 122.447 96.970 90.664 1.00 55.73 433 ASP A CA 1
ATOM 1811 C C . ASP A 1 433 ? 122.864 97.284 89.237 1.00 55.73 433 ASP A C 1
ATOM 1812 O O . ASP A 1 433 ? 122.172 96.906 88.294 1.00 55.73 433 ASP A O 1
ATOM 1817 N N . GLY A 1 434 ? 123.981 97.987 89.052 1.00 52.87 434 GLY A N 1
ATOM 1818 C CA . GLY A 1 434 ? 124.473 98.211 87.703 1.00 52.87 434 GLY A CA 1
ATOM 1819 C C . GLY A 1 434 ? 124.799 96.917 86.984 1.00 52.87 434 GLY A C 1
ATOM 1820 O O . GLY A 1 434 ? 124.381 96.692 85.840 1.00 52.87 434 GLY A O 1
ATOM 1821 N N . CYS A 1 435 ? 125.547 96.038 87.648 1.00 55.82 435 CYS A N 1
ATOM 1822 C CA . CYS A 1 435 ? 125.854 94.761 87.017 1.00 55.82 435 CYS A CA 1
ATOM 1823 C C . CYS A 1 435 ? 124.595 93.960 86.725 1.00 55.82 435 CYS A C 1
ATOM 1824 O O . CYS A 1 435 ? 124.556 93.221 85.747 1.00 55.82 435 CYS A O 1
ATOM 1827 N N . LEU A 1 436 ? 123.546 94.115 87.530 1.00 49.42 436 LEU A N 1
ATOM 1828 C CA . LEU A 1 436 ? 122.292 93.417 87.261 1.00 49.42 436 LEU A CA 1
ATOM 1829 C C . LEU A 1 436 ? 121.589 93.992 86.037 1.00 49.42 436 LEU A C 1
ATOM 1830 O O . LEU A 1 436 ? 121.126 93.250 85.159 1.00 49.42 436 LEU A O 1
ATOM 1835 N N . GLN A 1 437 ? 121.448 95.321 85.997 1.00 49.44 437 GLN A N 1
ATOM 1836 C CA . GLN A 1 437 ? 120.914 96.002 84.825 1.00 49.44 437 GLN A CA 1
ATOM 1837 C C . GLN A 1 437 ? 121.607 95.557 83.557 1.00 49.44 437 GLN A C 1
ATOM 1838 O O . GLN A 1 437 ? 121.021 95.631 82.478 1.00 49.44 437 GLN A O 1
ATOM 1844 N N . PHE A 1 438 ? 122.870 95.157 83.645 1.00 51.75 438 PHE A N 1
ATOM 1845 C CA . PHE A 1 438 ? 123.495 94.649 82.430 1.00 51.75 438 PHE A CA 1
ATOM 1846 C C . PHE A 1 438 ? 123.404 93.138 82.283 1.00 51.75 438 PHE A C 1
ATOM 1847 O O . PHE A 1 438 ? 123.454 92.636 81.158 1.00 51.75 438 PHE A O 1
ATOM 1855 N N . LEU A 1 439 ? 123.265 92.402 83.376 1.00 53.81 439 LEU A N 1
ATOM 1856 C CA . LEU A 1 439 ? 123.180 90.955 83.263 1.00 53.81 439 LEU A CA 1
ATOM 1857 C C . LEU A 1 439 ? 121.878 90.535 82.614 1.00 53.81 439 LEU A C 1
ATOM 1858 O O . LEU A 1 439 ? 121.877 89.713 81.695 1.00 53.81 439 LEU A O 1
ATOM 1863 N N . VAL A 1 440 ? 120.766 91.104 83.064 1.00 52.38 440 VAL A N 1
ATOM 1864 C CA . VAL A 1 440 ? 119.447 90.646 82.626 1.00 52.38 440 VAL A CA 1
ATOM 1865 C C . VAL A 1 440 ? 119.202 90.889 81.137 1.00 52.38 440 VAL A C 1
ATOM 1866 O O . VAL A 1 440 ? 118.653 90.001 80.477 1.00 52.38 440 VAL A O 1
ATOM 1870 N N . PRO A 1 441 ? 119.549 92.040 80.553 1.00 57.32 441 PRO A N 1
ATOM 1871 C CA . PRO A 1 441 ? 119.471 92.138 79.090 1.00 57.32 441 PRO A CA 1
ATOM 1872 C C . PRO A 1 441 ? 120.369 91.162 78.369 1.00 57.32 441 PRO A C 1
ATOM 1873 O O . PRO A 1 441 ? 119.991 90.648 77.313 1.00 57.32 441 PRO A O 1
ATOM 1877 N N . MET A 1 442 ? 121.558 90.898 78.903 1.00 66.86 442 MET A N 1
ATOM 1878 C CA . MET A 1 442 ? 122.512 90.048 78.198 1.00 66.86 442 MET A CA 1
ATOM 1879 C C . MET A 1 442 ? 122.026 88.607 78.129 1.00 66.86 442 MET A C 1
ATOM 1880 O O . MET A 1 442 ? 122.145 87.950 77.089 1.00 66.86 442 MET A O 1
ATOM 1885 N N . LEU A 1 443 ? 121.488 88.094 79.236 1.00 64.00 443 LEU A N 1
ATOM 1886 C CA . LEU A 1 443 ? 121.024 86.716 79.272 1.00 64.00 443 LEU A CA 1
ATOM 1887 C C . LEU A 1 443 ? 120.034 86.433 78.154 1.00 64.00 443 LEU A C 1
ATOM 1888 O O . LEU A 1 443 ? 120.047 85.350 77.563 1.00 64.00 443 LEU A O 1
ATOM 1893 N N . GLN A 1 444 ? 119.172 87.396 77.842 1.00 65.48 444 GLN A N 1
ATOM 1894 C CA . GLN A 1 444 ? 118.257 87.269 76.720 1.00 65.48 444 GLN A CA 1
ATOM 1895 C C . GLN A 1 444 ? 118.897 87.677 75.406 1.00 65.48 444 GLN A C 1
ATOM 1896 O O . GLN A 1 444 ? 118.185 87.903 74.422 1.00 65.48 444 GLN A O 1
ATOM 1902 N N . ASP A 1 445 ? 120.221 87.795 75.379 1.00 71.40 445 ASP A N 1
ATOM 1903 C CA . ASP A 1 445 ? 120.974 87.983 74.142 1.00 71.40 445 ASP A CA 1
ATOM 1904 C C . ASP A 1 445 ? 120.580 89.283 73.451 1.00 71.40 445 ASP A C 1
ATOM 1905 O O . ASP A 1 445 ? 120.410 89.336 72.232 1.00 71.40 445 ASP A O 1
ATOM 1910 N N . PHE A 1 446 ? 120.422 90.338 74.242 1.00 68.35 446 PHE A N 1
ATOM 1911 C CA . PHE A 1 446 ? 120.235 91.695 73.747 1.00 68.35 446 PHE A CA 1
ATOM 1912 C C . PHE A 1 446 ? 119.047 91.796 72.802 1.00 68.35 446 PHE A C 1
ATOM 1913 O O . PHE A 1 446 ? 119.231 91.952 71.589 1.00 68.35 446 PHE A O 1
ATOM 1921 N N . PRO A 1 447 ? 117.822 91.705 73.314 1.00 70.22 447 PRO A N 1
ATOM 1922 C CA . PRO A 1 447 ? 116.655 91.907 72.459 1.00 70.22 447 PRO A CA 1
ATOM 1923 C C . PRO A 1 447 ? 116.642 93.325 71.920 1.00 70.22 447 PRO A C 1
ATOM 1924 O O . PRO A 1 447 ? 117.290 94.226 72.452 1.00 70.22 447 PRO A O 1
ATOM 1928 N N . ASP A 1 448 ? 115.881 93.528 70.854 1.00 74.06 448 ASP A N 1
ATOM 1929 C CA . ASP A 1 448 ? 115.947 94.805 70.159 1.00 74.06 448 ASP A CA 1
ATOM 1930 C C . ASP A 1 448 ? 115.386 95.963 70.967 1.00 74.06 448 ASP A C 1
ATOM 1931 O O . ASP A 1 448 ? 115.311 97.072 70.436 1.00 74.06 448 ASP A O 1
ATOM 1936 N N . ASP A 1 449 ? 114.997 95.751 72.224 1.00 70.09 449 ASP A N 1
ATOM 1937 C CA . ASP A 1 449 ? 114.420 96.814 73.035 1.00 70.09 449 ASP A CA 1
ATOM 1938 C C . ASP A 1 449 ? 115.033 96.878 74.428 1.00 70.09 449 ASP A C 1
ATOM 1939 O O . ASP A 1 449 ? 114.396 97.379 75.355 1.00 70.09 449 ASP A O 1
ATOM 1944 N N . CYS A 1 450 ? 116.246 96.373 74.601 1.00 64.49 450 CYS A N 1
ATOM 1945 C CA . CYS A 1 450 ? 116.976 96.576 75.839 1.00 64.49 450 CYS A CA 1
ATOM 1946 C C . CYS A 1 450 ? 117.906 97.760 75.662 1.00 64.49 450 CYS A C 1
ATOM 1947 O O . CYS A 1 450 ? 118.450 97.980 74.579 1.00 64.49 450 CYS A O 1
ATOM 1950 N N . TRP A 1 451 ? 118.083 98.530 76.737 1.00 55.15 451 TRP A N 1
ATOM 1951 C CA . TRP A 1 451 ? 118.843 99.766 76.627 1.00 55.15 451 TRP A CA 1
ATOM 1952 C C . TRP A 1 451 ? 120.203 99.529 76.000 1.00 55.15 451 TRP A C 1
ATOM 1953 O O . TRP A 1 451 ? 120.670 100.332 75.190 1.00 55.15 451 TRP A O 1
ATOM 1964 N N . VAL A 1 452 ? 120.841 98.409 76.334 1.00 60.37 452 VAL A N 1
ATOM 1965 C CA . VAL A 1 452 ? 122.089 98.026 75.695 1.00 60.37 452 VAL A CA 1
ATOM 1966 C C . VAL A 1 452 ? 121.967 97.985 74.181 1.00 60.37 452 VAL A C 1
ATOM 1967 O O . VAL A 1 452 ? 122.974 98.083 73.481 1.00 60.37 452 VAL A O 1
ATOM 1971 N N . SER A 1 453 ? 120.763 97.864 73.643 1.00 62.60 453 SER A N 1
ATOM 1972 C CA . SER A 1 453 ? 120.599 97.762 72.203 1.00 62.60 453 SER A CA 1
ATOM 1973 C C . SER A 1 453 ? 119.891 98.961 71.595 1.00 62.60 453 SER A C 1
ATOM 1974 O O . SER A 1 453 ? 119.743 99.020 70.371 1.00 62.60 453 SER A O 1
ATOM 1977 N N . LEU A 1 454 ? 119.440 99.910 72.413 1.00 61.37 454 LEU A N 1
ATOM 1978 C CA . LEU A 1 454 ? 119.013 101.222 71.950 1.00 61.37 454 LEU A CA 1
ATOM 1979 C C . LEU A 1 454 ? 120.085 102.276 72.167 1.00 61.37 454 LEU A C 1
ATOM 1980 O O . LEU A 1 454 ? 120.297 103.122 71.298 1.00 61.37 454 LEU A O 1
ATOM 1985 N N . ASN A 1 455 ? 120.769 102.238 73.311 1.00 58.64 455 ASN A N 1
ATOM 1986 C CA . ASN A 1 455 ? 121.969 103.037 73.501 1.00 58.64 455 ASN A CA 1
ATOM 1987 C C . ASN A 1 455 ? 123.132 102.533 72.670 1.00 58.64 455 ASN A C 1
ATOM 1988 O O . ASN A 1 455 ? 124.228 103.088 72.771 1.00 58.64 455 ASN A O 1
ATOM 1993 N N . ASN A 1 456 ? 122.923 101.487 71.877 1.00 61.68 456 ASN A N 1
ATOM 1994 C CA . ASN A 1 456 ? 123.914 100.998 70.926 1.00 61.68 456 ASN A CA 1
ATOM 1995 C C . ASN A 1 456 ? 125.220 100.621 71.619 1.00 61.68 456 ASN A C 1
ATOM 1996 O O . ASN A 1 456 ? 126.308 100.886 71.113 1.00 61.68 456 ASN A O 1
ATOM 2001 N N . MET A 1 457 ? 125.109 99.988 72.783 1.00 62.72 457 MET A N 1
ATOM 2002 C CA . MET A 1 457 ? 126.256 99.578 73.583 1.00 62.72 457 MET A CA 1
ATOM 2003 C C . MET A 1 457 ? 126.473 98.071 73.555 1.00 62.72 457 MET A C 1
ATOM 2004 O O . MET A 1 457 ? 126.903 97.474 74.541 1.00 62.72 457 MET A O 1
ATOM 2009 N N . VAL A 1 458 ? 126.177 97.429 72.431 1.00 64.88 458 VAL A N 1
ATOM 2010 C CA . VAL A 1 458 ? 126.460 96.004 72.324 1.00 64.88 458 VAL A CA 1
ATOM 2011 C C . VAL A 1 458 ? 127.936 95.776 72.051 1.00 64.88 458 VAL A C 1
ATOM 2012 O O . VAL A 1 458 ? 128.582 94.954 72.708 1.00 64.88 458 VAL A O 1
ATOM 2016 N N . ASN A 1 459 ? 128.493 96.504 71.092 1.00 72.45 459 ASN A N 1
ATOM 2017 C CA . ASN A 1 459 ? 129.878 96.350 70.677 1.00 72.45 459 ASN A CA 1
ATOM 2018 C C . ASN A 1 459 ? 130.847 97.210 71.477 1.00 72.45 459 ASN A C 1
ATOM 2019 O O . ASN A 1 459 ? 132.028 97.265 71.128 1.00 72.45 459 ASN A O 1
ATOM 2024 N N . ASN A 1 460 ? 130.389 97.873 72.532 1.00 64.52 460 ASN A N 1
ATOM 2025 C CA . ASN A 1 460 ? 131.253 98.761 73.290 1.00 64.52 460 ASN A CA 1
ATOM 2026 C C . ASN A 1 460 ? 132.276 97.964 74.091 1.00 64.52 460 ASN A C 1
ATOM 2027 O O . ASN A 1 460 ? 132.373 96.742 73.998 1.00 64.52 460 ASN A O 1
ATOM 2032 N N . SER A 1 461 ? 133.056 98.687 74.884 1.00 56.64 461 SER A N 1
ATOM 2033 C CA . SER A 1 461 ? 134.063 98.072 75.726 1.00 56.64 461 SER A CA 1
ATOM 2034 C C . SER A 1 461 ? 133.554 97.959 77.153 1.00 56.64 461 SER A C 1
ATOM 2035 O O . SER A 1 461 ? 132.713 98.746 77.596 1.00 56.64 461 SER A O 1
ATOM 2038 N N . TRP A 1 462 ? 134.077 96.972 77.880 1.00 54.23 462 TRP A N 1
ATOM 2039 C CA . TRP A 1 462 ? 133.515 96.678 79.190 1.00 54.23 462 TRP A CA 1
ATOM 2040 C C . TRP A 1 462 ? 133.607 97.867 80.128 1.00 54.23 462 TRP A C 1
ATOM 2041 O O . TRP A 1 462 ? 132.776 97.991 81.029 1.00 54.23 462 TRP A O 1
ATOM 2052 N N . GLY A 1 463 ? 134.513 98.803 79.867 1.00 53.47 463 GLY A N 1
ATOM 2053 C CA . GLY A 1 463 ? 134.559 100.000 80.684 1.00 53.47 463 GLY A CA 1
ATOM 2054 C C . GLY A 1 463 ? 133.355 100.889 80.457 1.00 53.47 463 GLY A C 1
ATOM 2055 O O . GLY A 1 463 ? 132.717 101.345 81.407 1.00 53.47 463 GLY A O 1
ATOM 2056 N N . LYS A 1 464 ? 133.011 101.126 79.194 1.00 53.73 464 LYS A N 1
ATOM 2057 C CA . LYS A 1 464 ? 131.863 101.971 78.900 1.00 53.73 464 LYS A CA 1
ATOM 2058 C C . LYS A 1 464 ? 130.563 101.300 79.316 1.00 53.73 464 LYS A C 1
ATOM 2059 O O . LYS A 1 464 ? 129.683 101.947 79.893 1.00 53.73 464 LYS A O 1
ATOM 2065 N N . GLN A 1 465 ? 130.424 100.002 79.037 1.00 52.12 465 GLN A N 1
ATOM 2066 C CA . GLN A 1 465 ? 129.228 99.284 79.464 1.00 52.12 465 GLN A CA 1
ATOM 2067 C C . GLN A 1 465 ? 129.059 99.340 80.974 1.00 52.12 465 GLN A C 1
ATOM 2068 O O . GLN A 1 465 ? 127.971 99.645 81.471 1.00 52.12 465 GLN A O 1
ATOM 2074 N N . TYR A 1 466 ? 130.124 99.076 81.730 1.00 47.43 466 TYR A N 1
ATOM 2075 C CA . TYR A 1 466 ? 129.999 99.133 83.177 1.00 47.43 466 TYR A CA 1
ATOM 2076 C C . TYR A 1 466 ? 129.676 100.535 83.646 1.00 47.43 466 TYR A C 1
ATOM 2077 O O . TYR A 1 466 ? 128.803 100.722 84.496 1.00 47.43 466 TYR A O 1
ATOM 2086 N N . SER A 1 467 ? 130.403 101.534 83.144 1.00 48.31 467 SER A N 1
ATOM 2087 C CA . SER A 1 467 ? 130.209 102.889 83.636 1.00 48.31 467 SER A CA 1
ATOM 2088 C C . SER A 1 467 ? 128.794 103.364 83.381 1.00 48.31 467 SER A C 1
ATOM 2089 O O . SER A 1 467 ? 128.166 103.960 84.259 1.00 48.31 467 SER A O 1
ATOM 2092 N N . TYR A 1 468 ? 128.243 103.055 82.212 1.00 48.93 468 TYR A N 1
ATOM 2093 C CA . TYR A 1 468 ? 126.905 103.544 81.924 1.00 48.93 468 TYR A CA 1
ATOM 2094 C C . TYR A 1 468 ? 125.824 102.736 82.630 1.00 48.93 468 TYR A C 1
ATOM 2095 O O . TYR A 1 468 ? 124.804 103.305 83.023 1.00 48.93 468 TYR A O 1
ATOM 2104 N N . ALA A 1 469 ? 126.007 101.427 82.813 1.00 44.50 469 ALA A N 1
ATOM 2105 C CA . ALA A 1 469 ? 125.024 100.678 83.589 1.00 44.50 469 ALA A CA 1
ATOM 2106 C C . ALA A 1 469 ? 125.037 101.108 85.046 1.00 44.50 469 ALA A C 1
ATOM 2107 O O . ALA A 1 469 ? 123.987 101.155 85.696 1.00 44.50 469 ALA A O 1
ATOM 2109 N N . LEU A 1 470 ? 126.207 101.447 85.576 1.00 43.32 470 LEU A N 1
ATOM 2110 C CA . LEU A 1 470 ? 126.264 102.002 86.919 1.00 43.32 470 LEU A CA 1
ATOM 2111 C C . LEU A 1 470 ? 125.606 103.366 86.957 1.00 43.32 470 LEU A C 1
ATOM 2112 O O . LEU A 1 470 ? 124.970 103.738 87.949 1.00 43.32 470 LEU A O 1
ATOM 2117 N N . PHE A 1 471 ? 125.738 104.123 85.874 1.00 42.17 471 PHE A N 1
ATOM 2118 C CA . PHE A 1 471 ? 125.003 105.370 85.749 1.00 42.17 471 PHE A CA 1
ATOM 2119 C C . PHE A 1 471 ? 123.515 105.139 85.920 1.00 42.17 471 PHE A C 1
ATOM 2120 O O . PHE A 1 471 ? 122.867 105.809 86.723 1.00 42.17 471 PHE A O 1
ATOM 2128 N N . LYS A 1 472 ? 122.949 104.222 85.137 1.00 41.44 472 LYS A N 1
ATOM 2129 C CA . LYS A 1 472 ? 121.521 103.933 85.238 1.00 41.44 472 LYS A CA 1
ATOM 2130 C C . LYS A 1 472 ? 121.128 103.538 86.651 1.00 41.44 472 LYS A C 1
ATOM 2131 O O . LYS A 1 472 ? 120.141 104.041 87.193 1.00 41.44 472 LYS A O 1
ATOM 2137 N N . ALA A 1 473 ? 121.853 102.604 87.251 1.00 42.49 473 ALA A N 1
ATOM 2138 C CA . ALA A 1 473 ? 121.471 102.171 88.588 1.00 42.49 473 ALA A CA 1
ATOM 2139 C C . ALA A 1 473 ? 121.548 103.306 89.592 1.00 42.49 473 ALA A C 1
ATOM 2140 O O . ALA A 1 473 ? 120.758 103.351 90.543 1.00 42.49 473 ALA A O 1
ATOM 2142 N N . MET A 1 474 ? 122.460 104.251 89.391 1.00 46.82 474 MET A N 1
ATOM 2143 C CA . MET A 1 474 ? 122.548 105.365 90.323 1.00 46.82 474 MET A CA 1
ATOM 2144 C C . MET A 1 474 ? 121.482 106.411 90.047 1.00 46.82 474 MET A C 1
ATOM 2145 O O . MET A 1 474 ? 121.044 107.100 90.969 1.00 46.82 474 MET A O 1
ATOM 2150 N N . SER A 1 475 ? 121.068 106.554 88.791 1.00 42.18 475 SER A N 1
ATOM 2151 C CA . SER A 1 475 ? 119.899 107.359 88.481 1.00 42.18 475 SER A CA 1
ATOM 2152 C C . SER A 1 475 ? 118.700 106.848 89.251 1.00 42.18 475 SER A C 1
ATOM 2153 O O . SER A 1 475 ? 118.114 107.566 90.062 1.00 42.18 475 SER A O 1
ATOM 2156 N N . HIS A 1 476 ? 118.341 105.587 89.021 1.00 39.19 476 HIS A N 1
ATOM 2157 C CA . HIS A 1 476 ? 117.223 104.979 89.731 1.00 39.19 476 HIS A CA 1
ATOM 2158 C C . HIS A 1 476 ? 117.345 105.135 91.237 1.00 39.19 476 HIS A C 1
ATOM 2159 O O . HIS A 1 476 ? 116.343 105.331 91.924 1.00 39.19 476 HIS A O 1
ATOM 2166 N N . MET A 1 477 ? 118.558 105.046 91.778 1.00 45.68 477 MET A N 1
ATOM 2167 C CA . MET A 1 477 ? 118.699 105.145 93.228 1.00 45.68 477 MET A CA 1
ATOM 2168 C C . MET A 1 477 ? 118.306 106.522 93.741 1.00 45.68 477 MET A C 1
ATOM 2169 O O . MET A 1 477 ? 117.545 106.638 94.701 1.00 45.68 477 MET A O 1
ATOM 2174 N N . LEU A 1 478 ? 118.838 107.580 93.137 1.00 42.67 478 LEU A N 1
ATOM 2175 C CA . LEU A 1 478 ? 118.586 108.929 93.627 1.00 42.67 478 LEU A CA 1
ATOM 2176 C C . LEU A 1 478 ? 117.262 109.490 93.146 1.00 42.67 478 LEU A C 1
ATOM 2177 O O . LEU A 1 478 ? 116.862 110.563 93.600 1.00 42.67 478 LEU A O 1
ATOM 2182 N N . CYS A 1 479 ? 116.585 108.781 92.251 1.00 45.58 479 CYS A N 1
ATOM 2183 C CA . CYS A 1 479 ? 115.327 109.216 91.664 1.00 45.58 479 CYS A CA 1
ATOM 2184 C C . CYS A 1 479 ? 115.533 110.481 90.845 1.00 45.58 479 CYS A C 1
ATOM 2185 O O . CYS A 1 479 ? 114.838 111.482 91.007 1.00 45.58 479 CYS A O 1
ATOM 2188 N N . ILE A 1 480 ? 116.505 110.422 89.948 1.00 40.12 480 ILE A N 1
ATOM 2189 C CA . ILE A 1 480 ? 116.821 111.540 89.078 1.00 40.12 480 ILE A CA 1
ATOM 2190 C C . ILE A 1 480 ? 116.380 111.296 87.650 1.00 40.12 480 ILE A C 1
ATOM 2191 O O . ILE A 1 480 ? 116.338 112.246 86.861 1.00 40.12 480 ILE A O 1
ATOM 2196 N N . GLY A 1 481 ? 116.035 110.076 87.294 1.00 42.21 481 GLY A N 1
ATOM 2197 C CA . GLY A 1 481 ? 115.712 109.759 85.924 1.00 42.21 481 GLY A CA 1
ATOM 2198 C C . GLY A 1 481 ? 115.906 108.275 85.720 1.00 42.21 481 GLY A C 1
ATOM 2199 O O . GLY A 1 481 ? 116.186 107.536 86.657 1.00 42.21 481 GLY A O 1
ATOM 2200 N N . TYR A 1 482 ? 115.732 107.852 84.478 1.00 41.27 482 TYR A N 1
ATOM 2201 C CA . TYR A 1 482 ? 116.062 106.483 84.122 1.00 41.27 482 TYR A CA 1
ATOM 2202 C C . TYR A 1 482 ? 117.460 106.390 83.533 1.00 41.27 482 TYR A C 1
ATOM 2203 O O . TYR A 1 482 ? 118.345 105.774 84.121 1.00 41.27 482 TYR A O 1
ATOM 2212 N N . GLY A 1 483 ? 117.685 107.035 82.407 1.00 43.87 483 GLY A N 1
ATOM 2213 C CA . GLY A 1 483 ? 118.948 106.949 81.720 1.00 43.87 483 GLY A CA 1
ATOM 2214 C C . GLY A 1 483 ? 118.845 107.827 80.506 1.00 43.87 483 GLY A C 1
ATOM 2215 O O . GLY A 1 483 ? 118.329 108.940 80.588 1.00 43.87 483 GLY A O 1
ATOM 2216 N N . ARG A 1 484 ? 119.305 107.336 79.365 1.00 54.36 484 ARG A N 1
ATOM 2217 C CA . ARG A 1 484 ? 119.087 108.072 78.133 1.00 54.36 484 ARG A CA 1
ATOM 2218 C C . ARG A 1 484 ? 117.608 108.190 77.790 1.00 54.36 484 ARG A C 1
ATOM 2219 O O . ARG A 1 484 ? 117.230 109.086 77.030 1.00 54.36 484 ARG A O 1
ATOM 2227 N N . GLN A 1 485 ? 116.764 107.333 78.348 1.00 52.49 485 GLN A N 1
ATOM 2228 C CA . GLN A 1 485 ? 115.358 107.247 77.962 1.00 52.49 485 GLN A CA 1
ATOM 2229 C C . GLN A 1 485 ? 114.623 106.412 79.000 1.00 52.49 485 GLN A C 1
ATOM 2230 O O . GLN A 1 485 ? 115.151 106.129 80.080 1.00 52.49 485 GLN A O 1
ATOM 2236 N N . ALA A 1 486 ? 113.396 106.037 78.684 1.00 49.72 486 ALA A N 1
ATOM 2237 C CA . ALA A 1 486 ? 112.496 105.309 79.555 1.00 49.72 486 ALA A CA 1
ATOM 2238 C C . ALA A 1 486 ? 112.265 103.901 79.030 1.00 49.72 486 ALA A C 1
ATOM 2239 O O . ALA A 1 486 ? 112.184 103.709 77.814 1.00 49.72 486 ALA A O 1
ATOM 2241 N N . PRO A 1 487 ? 112.150 102.913 79.920 1.00 53.39 487 PRO A N 1
ATOM 2242 C CA . PRO A 1 487 ? 112.110 101.511 79.496 1.00 53.39 487 PRO A CA 1
ATOM 2243 C C . PRO A 1 487 ? 111.085 101.253 78.405 1.00 53.39 487 PRO A C 1
ATOM 2244 O O . PRO A 1 487 ? 110.077 101.945 78.301 1.00 53.39 487 PRO A O 1
ATOM 2248 N N . MET A 1 488 ? 111.345 100.242 77.585 1.00 63.07 488 MET A N 1
ATOM 2249 C CA . MET A 1 488 ? 110.474 99.971 76.455 1.00 63.07 488 MET A CA 1
ATOM 2250 C C . MET A 1 488 ? 110.030 98.524 76.324 1.00 63.07 488 MET A C 1
ATOM 2251 O O . MET A 1 488 ? 108.978 98.284 75.727 1.00 63.07 488 MET A O 1
ATOM 2256 N N . GLY A 1 489 ? 110.778 97.556 76.857 1.00 62.33 489 GLY A N 1
ATOM 2257 C CA . GLY A 1 489 ? 110.373 96.171 76.847 1.00 62.33 489 GLY A CA 1
ATOM 2258 C C . GLY A 1 489 ? 110.003 95.743 78.255 1.00 62.33 489 GLY A C 1
ATOM 2259 O O . GLY A 1 489 ? 110.256 96.457 79.223 1.00 62.33 489 GLY A O 1
ATOM 2260 N N . MET A 1 490 ? 109.403 94.560 78.362 1.00 59.32 490 MET A N 1
ATOM 2261 C CA . MET A 1 490 ? 108.828 94.172 79.645 1.00 59.32 490 MET A CA 1
ATOM 2262 C C . MET A 1 490 ? 109.905 93.856 80.672 1.00 59.32 490 MET A C 1
ATOM 2263 O O . MET A 1 490 ? 109.737 94.162 81.862 1.00 59.32 490 MET A O 1
ATOM 2268 N N . SER A 1 491 ? 111.036 93.303 80.231 1.00 53.54 491 SER A N 1
ATOM 2269 C CA . SER A 1 491 ? 112.143 93.061 81.148 1.00 53.54 491 SER A CA 1
ATOM 2270 C C . SER A 1 491 ? 112.741 94.368 81.632 1.00 53.54 491 SER A C 1
ATOM 2271 O O . SER A 1 491 ? 113.067 94.507 82.814 1.00 53.54 491 SER A O 1
ATOM 2274 N N . ASP A 1 492 ? 112.881 95.341 80.734 1.00 54.23 492 ASP A N 1
ATOM 2275 C CA . ASP A 1 492 ? 113.373 96.651 81.136 1.00 54.23 492 ASP A CA 1
ATOM 2276 C C . ASP A 1 492 ? 112.428 97.314 82.118 1.00 54.23 492 ASP A C 1
ATOM 2277 O O . ASP A 1 492 ? 112.865 97.860 83.130 1.00 54.23 492 ASP A O 1
ATOM 2282 N N . VAL A 1 493 ? 111.127 97.296 81.830 1.00 45.86 493 VAL A N 1
ATOM 2283 C CA . VAL A 1 493 ? 110.175 97.946 82.725 1.00 45.86 493 VAL A CA 1
ATOM 2284 C C . VAL A 1 493 ? 110.223 97.310 84.102 1.00 45.86 493 VAL A C 1
ATOM 2285 O O . VAL A 1 493 ? 110.247 98.009 85.118 1.00 45.86 493 VAL A O 1
ATOM 2289 N N . TRP A 1 494 ? 110.278 95.981 84.167 1.00 41.42 494 TRP A N 1
ATOM 2290 C CA . TRP A 1 494 ? 110.216 95.356 85.481 1.00 41.42 494 TRP A CA 1
ATOM 2291 C C . TRP A 1 494 ? 111.533 95.471 86.240 1.00 41.42 494 TRP A C 1
ATOM 2292 O O . TRP A 1 494 ? 111.521 95.636 87.463 1.00 41.42 494 TRP A O 1
ATOM 2303 N N . LEU A 1 495 ? 112.676 95.447 85.546 1.00 44.84 495 LEU A N 1
ATOM 2304 C CA . LEU A 1 495 ? 113.939 95.750 86.215 1.00 44.84 495 LEU A CA 1
ATOM 2305 C C . LEU A 1 495 ? 113.980 97.180 86.709 1.00 44.84 495 LEU A C 1
ATOM 2306 O O . LEU A 1 495 ? 114.409 97.439 87.833 1.00 44.84 495 LEU A O 1
ATOM 2311 N N . THR A 1 496 ? 113.619 98.132 85.853 1.00 44.03 496 THR A N 1
ATOM 2312 C CA . THR A 1 496 ? 113.607 99.525 86.260 1.00 44.03 496 THR A CA 1
ATOM 2313 C C . THR A 1 496 ? 112.698 99.729 87.453 1.00 44.03 496 THR A C 1
ATOM 2314 O O . THR A 1 496 ? 113.023 100.493 88.356 1.00 44.03 496 THR A O 1
ATOM 2318 N N . MET A 1 497 ? 111.575 99.017 87.502 1.00 44.74 497 MET A N 1
ATOM 2319 C CA . MET A 1 497 ? 110.647 99.186 88.611 1.00 44.74 497 MET A CA 1
ATOM 2320 C C . MET A 1 497 ? 111.211 98.601 89.896 1.00 44.74 497 MET A C 1
ATOM 2321 O O . MET A 1 497 ? 111.165 99.241 90.954 1.00 44.74 497 MET A O 1
ATOM 2326 N N . LEU A 1 498 ? 111.750 97.382 89.822 1.00 44.53 498 LEU A N 1
ATOM 2327 C CA . LEU A 1 498 ? 112.404 96.778 90.978 1.00 44.53 498 LEU A CA 1
ATOM 2328 C C . LEU A 1 498 ? 113.543 97.645 91.489 1.00 44.53 498 LEU A C 1
ATOM 2329 O O . LEU A 1 498 ? 113.671 97.873 92.698 1.00 44.53 498 LEU A O 1
ATOM 2334 N N . SER A 1 499 ? 114.367 98.157 90.578 1.00 42.87 499 SER A N 1
ATOM 2335 C CA . SER A 1 499 ? 115.516 98.954 90.970 1.00 42.87 499 SER A CA 1
ATOM 2336 C C . SER A 1 499 ? 115.096 100.308 91.509 1.00 42.87 499 SER A C 1
ATOM 2337 O O . SER A 1 499 ? 115.678 100.788 92.478 1.00 42.87 499 SER A O 1
ATOM 2340 N N . MET A 1 500 ? 114.082 100.931 90.914 1.00 40.50 500 MET A N 1
ATOM 2341 C CA . MET A 1 500 ? 113.577 102.191 91.437 1.00 40.50 500 MET A CA 1
ATOM 2342 C C . MET A 1 500 ? 113.105 102.023 92.862 1.00 40.50 500 MET A C 1
ATOM 2343 O O . MET A 1 500 ? 113.538 102.747 93.756 1.00 40.50 500 MET A O 1
ATOM 2348 N N . ILE A 1 501 ? 112.231 101.047 93.101 1.00 41.86 501 ILE A N 1
ATOM 2349 C CA . ILE A 1 501 ? 111.639 100.930 94.425 1.00 41.86 501 ILE A CA 1
ATOM 2350 C C . ILE A 1 501 ? 112.696 100.550 95.456 1.00 41.86 501 ILE A C 1
ATOM 2351 O O . ILE A 1 501 ? 112.794 101.183 96.515 1.00 41.86 501 ILE A O 1
ATOM 2356 N N . VAL A 1 502 ? 113.564 99.584 95.133 1.00 43.56 502 VAL A N 1
ATOM 2357 C CA . VAL A 1 502 ? 114.585 99.151 96.081 1.00 43.56 502 VAL A CA 1
ATOM 2358 C C . VAL A 1 502 ? 115.612 100.251 96.319 1.00 43.56 502 VAL A C 1
ATOM 2359 O O . VAL A 1 502 ? 115.935 100.576 97.466 1.00 43.56 502 VAL A O 1
ATOM 2363 N N . GLY A 1 503 ? 116.143 100.840 95.249 1.00 47.41 503 GLY A N 1
ATOM 2364 C CA . GLY A 1 503 ? 117.137 101.880 95.405 1.00 47.41 503 GLY A CA 1
ATOM 2365 C C . GLY A 1 503 ? 116.612 103.091 96.144 1.00 47.41 503 GLY A C 1
ATOM 2366 O O . GLY A 1 503 ? 117.264 103.605 97.046 1.00 47.41 503 GLY A O 1
ATOM 2367 N N . ALA A 1 504 ? 115.428 103.569 95.773 1.00 47.20 504 ALA A N 1
ATOM 2368 C CA . ALA A 1 504 ? 114.919 104.780 96.393 1.00 47.20 504 ALA A CA 1
ATOM 2369 C C . ALA A 1 504 ? 114.557 104.544 97.845 1.00 47.20 504 ALA A C 1
ATOM 2370 O O . ALA A 1 504 ? 114.844 105.386 98.701 1.00 47.20 504 ALA A O 1
ATOM 2372 N N . THR A 1 505 ? 113.950 103.399 98.157 1.00 47.05 505 THR A N 1
ATOM 2373 C CA . THR A 1 505 ? 113.654 103.099 99.548 1.00 47.05 505 THR A CA 1
ATOM 2374 C C . THR A 1 505 ? 114.931 103.014 100.370 1.00 47.05 505 THR A C 1
ATOM 2375 O O . THR A 1 505 ? 115.029 103.611 101.445 1.00 47.05 505 THR A O 1
ATOM 2379 N N . CYS A 1 506 ? 115.936 102.297 99.863 1.00 53.57 506 CYS A N 1
ATOM 2380 C CA . CYS A 1 506 ? 117.171 102.123 100.614 1.00 53.57 506 CYS A CA 1
ATOM 2381 C C . CYS A 1 506 ? 117.906 103.442 100.788 1.00 53.57 506 CYS A C 1
ATOM 2382 O O . CYS A 1 506 ? 118.438 103.721 101.864 1.00 53.57 506 CYS A O 1
ATOM 2385 N N . TYR A 1 507 ? 117.952 104.263 99.745 1.00 50.94 507 TYR A N 1
ATOM 2386 C CA . TYR A 1 507 ? 118.633 105.546 99.834 1.00 50.94 507 TYR A CA 1
ATOM 2387 C C . TYR A 1 507 ? 117.955 106.465 100.835 1.00 50.94 507 TYR A C 1
ATOM 2388 O O . TYR A 1 507 ? 118.620 107.093 101.663 1.00 50.94 507 TYR A O 1
ATOM 2397 N N . ALA A 1 508 ? 116.627 106.571 100.772 1.00 52.01 508 ALA A N 1
ATOM 2398 C CA . ALA A 1 508 ? 115.929 107.408 101.735 1.00 52.01 508 ALA A CA 1
ATOM 2399 C C . ALA A 1 508 ? 116.107 106.899 103.154 1.00 52.01 508 ALA A C 1
ATOM 2400 O O . ALA A 1 508 ? 116.209 107.701 104.087 1.00 52.01 508 ALA A O 1
ATOM 2402 N N . MET A 1 509 ? 116.174 105.581 103.345 1.00 58.23 509 MET A N 1
ATOM 2403 C CA . MET A 1 509 ? 116.403 105.070 104.692 1.00 58.23 509 MET A CA 1
ATOM 2404 C C . MET A 1 509 ? 117.812 105.385 105.168 1.00 58.23 509 MET A C 1
ATOM 2405 O O . MET A 1 509 ? 118.004 105.782 106.320 1.00 58.23 509 MET A O 1
ATOM 2410 N N . PHE A 1 510 ? 118.809 105.219 104.301 1.00 63.77 510 PHE A N 1
ATOM 2411 C CA . PHE A 1 510 ? 120.174 105.593 104.657 1.00 63.77 510 PHE A CA 1
ATOM 2412 C C . PHE A 1 510 ? 120.272 107.062 105.017 1.00 63.77 510 PHE A C 1
ATOM 2413 O O . PHE A 1 510 ? 121.030 107.438 105.914 1.00 63.77 510 PHE A O 1
ATOM 2421 N N . ILE A 1 511 ? 119.527 107.916 104.328 1.00 59.31 511 ILE A N 1
ATOM 2422 C CA . ILE A 1 511 ? 119.681 109.335 104.612 1.00 59.31 511 ILE A CA 1
ATOM 2423 C C . ILE A 1 511 ? 118.925 109.738 105.866 1.00 59.31 511 ILE A C 1
ATOM 2424 O O . ILE A 1 511 ? 119.397 110.580 106.630 1.00 59.31 511 ILE A O 1
ATOM 2429 N N . GLY A 1 512 ? 117.759 109.150 106.127 1.00 65.38 512 GLY A N 1
ATOM 2430 C CA . GLY A 1 512 ? 117.164 109.323 107.443 1.00 65.38 512 GLY A CA 1
ATOM 2431 C C . GLY A 1 512 ? 118.100 108.868 108.545 1.00 65.38 512 GLY A C 1
ATOM 2432 O O . GLY A 1 512 ? 118.239 109.532 109.578 1.00 65.38 512 GLY A O 1
ATOM 2433 N N . HIS A 1 513 ? 118.792 107.755 108.312 1.00 69.01 513 HIS A N 1
ATOM 2434 C CA . HIS A 1 513 ? 119.772 107.241 109.257 1.00 69.01 513 HIS A CA 1
ATOM 2435 C C . HIS A 1 513 ? 120.867 108.257 109.526 1.00 69.01 513 HIS A C 1
ATOM 2436 O O . HIS A 1 513 ? 121.121 108.619 110.678 1.00 69.01 513 HIS A O 1
ATOM 2443 N N . ALA A 1 514 ? 121.541 108.714 108.473 1.00 68.12 514 ALA A N 1
ATOM 2444 C CA . ALA A 1 514 ? 122.659 109.626 108.658 1.00 68.12 514 ALA A CA 1
ATOM 2445 C C . ALA A 1 514 ? 122.210 110.970 109.207 1.00 68.12 514 ALA A C 1
ATOM 2446 O O . ALA A 1 514 ? 122.932 111.586 109.993 1.00 68.12 514 ALA A O 1
ATOM 2448 N N . THR A 1 515 ? 121.026 111.440 108.821 1.00 66.80 515 THR A N 1
ATOM 2449 C CA . THR A 1 515 ? 120.498 112.669 109.393 1.00 66.80 515 THR A CA 1
ATOM 2450 C C . THR A 1 515 ? 120.337 112.550 110.898 1.00 66.80 515 THR A C 1
ATOM 2451 O O . THR A 1 515 ? 120.778 113.424 111.648 1.00 66.80 515 THR A O 1
ATOM 2455 N N . ALA A 1 516 ? 119.683 111.485 111.364 1.00 64.31 516 ALA A N 1
ATOM 2456 C CA . ALA A 1 516 ? 119.534 111.320 112.805 1.00 64.31 516 ALA A CA 1
ATOM 2457 C C . ALA A 1 516 ? 120.880 111.142 113.488 1.00 64.31 516 ALA A C 1
ATOM 2458 O O . ALA A 1 516 ? 121.084 111.638 114.602 1.00 64.31 516 ALA A O 1
ATOM 2460 N N . LEU A 1 517 ? 121.821 110.469 112.828 1.00 67.87 517 LEU A N 1
ATOM 2461 C CA . LEU A 1 517 ? 123.122 110.233 113.434 1.00 67.87 517 LEU A CA 1
ATOM 2462 C C . LEU A 1 517 ? 123.964 111.495 113.499 1.00 67.87 517 LEU A C 1
ATOM 2463 O O . LEU A 1 517 ? 124.877 111.573 114.324 1.00 67.87 517 LEU A O 1
ATOM 2468 N N . ILE A 1 518 ? 123.692 112.472 112.646 1.00 70.38 518 ILE A N 1
ATOM 2469 C CA . ILE A 1 518 ? 124.370 113.757 112.746 1.00 70.38 518 ILE A CA 1
ATOM 2470 C C . ILE A 1 518 ? 123.681 114.665 113.753 1.00 70.38 518 ILE A C 1
ATOM 2471 O O . ILE A 1 518 ? 124.342 115.315 114.563 1.00 70.38 518 ILE A O 1
ATOM 2476 N N . GLN A 1 519 ? 122.349 114.721 113.735 1.00 73.33 519 GLN A N 1
ATOM 2477 C CA . GLN A 1 519 ? 121.630 115.502 114.733 1.00 73.33 519 GLN A CA 1
ATOM 2478 C C . GLN A 1 519 ? 121.726 114.913 116.125 1.00 73.33 519 GLN A C 1
ATOM 2479 O O . GLN A 1 519 ? 121.223 115.526 117.066 1.00 73.33 519 GLN A O 1
ATOM 2485 N N . SER A 1 520 ? 122.331 113.745 116.287 1.00 73.24 520 SER A N 1
ATOM 2486 C CA . SER A 1 520 ? 122.659 113.250 117.611 1.00 73.24 520 SER A CA 1
ATOM 2487 C C . SER A 1 520 ? 124.034 113.693 118.070 1.00 73.24 520 SER A C 1
ATOM 2488 O O . SER A 1 520 ? 124.494 113.239 119.119 1.00 73.24 520 SER A O 1
ATOM 2491 N N . LEU A 1 521 ? 124.702 114.555 117.311 1.00 79.25 521 LEU A N 1
ATOM 2492 C CA . LEU A 1 521 ? 126.014 115.047 117.708 1.00 79.25 521 LEU A CA 1
ATOM 2493 C C . LEU A 1 521 ? 125.950 116.323 118.532 1.00 79.25 521 LEU A C 1
ATOM 2494 O O . LEU A 1 521 ? 126.895 116.613 119.273 1.00 79.25 521 LEU A O 1
ATOM 2499 N N . ASP A 1 522 ? 124.873 117.090 118.425 1.00 84.59 522 ASP A N 1
ATOM 2500 C CA . ASP A 1 522 ? 124.692 118.311 119.196 1.00 84.59 522 ASP A CA 1
ATOM 2501 C C . ASP A 1 522 ? 123.596 118.138 120.239 1.00 84.59 522 ASP A C 1
ATOM 2502 O O . ASP A 1 522 ? 122.798 119.042 120.486 1.00 84.59 522 ASP A O 1
ATOM 2507 N N . SER A 1 523 ? 123.544 116.957 120.851 1.00 82.88 523 SER A N 1
ATOM 2508 C CA . SER A 1 523 ? 122.505 116.680 121.832 1.00 82.88 523 SER A CA 1
ATOM 2509 C C . SER A 1 523 ? 122.668 117.553 123.064 1.00 82.88 523 SER A C 1
ATOM 2510 O O . SER A 1 523 ? 121.705 118.171 123.532 1.00 82.88 523 SER A O 1
ATOM 2513 N N . SER A 1 524 ? 123.876 117.608 123.616 1.00 82.27 524 SER A N 1
ATOM 2514 C CA . SER A 1 524 ? 124.061 118.358 124.848 1.00 82.27 524 SER A CA 1
ATOM 2515 C C . SER A 1 524 ? 124.027 119.858 124.641 1.00 82.27 524 SER A C 1
ATOM 2516 O O . SER A 1 524 ? 124.154 120.596 125.620 1.00 82.27 524 SER A O 1
ATOM 2519 N N . ARG A 1 525 ? 123.876 120.333 123.412 1.00 86.98 525 ARG A N 1
ATOM 2520 C CA . ARG A 1 525 ? 123.605 121.739 123.168 1.00 86.98 525 ARG A CA 1
ATOM 2521 C C . ARG A 1 525 ? 122.138 121.997 122.879 1.00 86.98 525 ARG A C 1
ATOM 2522 O O . ARG A 1 525 ? 121.586 123.008 123.328 1.00 86.98 525 ARG A O 1
ATOM 2530 N N . ARG A 1 526 ? 121.489 121.094 122.145 1.00 84.56 526 ARG A N 1
ATOM 2531 C CA . ARG A 1 526 ? 120.044 121.183 121.994 1.00 84.56 526 ARG A CA 1
ATOM 2532 C C . ARG A 1 526 ? 119.354 121.141 123.348 1.00 84.56 526 ARG A C 1
ATOM 2533 O O . ARG A 1 526 ? 118.354 121.836 123.571 1.00 84.56 526 ARG A O 1
ATOM 2541 N N . GLN A 1 527 ? 119.892 120.365 124.285 1.00 81.06 527 GLN A N 1
ATOM 2542 C CA . GLN A 1 527 ? 119.236 120.266 125.581 1.00 81.06 527 GLN A CA 1
ATOM 2543 C C . GLN A 1 527 ? 119.408 121.534 126.401 1.00 81.06 527 GLN A C 1
ATOM 2544 O O . GLN A 1 527 ? 118.484 121.932 127.121 1.00 81.06 527 GLN A O 1
ATOM 2550 N N . TYR A 1 528 ? 120.551 122.208 126.282 1.00 83.57 528 TYR A N 1
ATOM 2551 C CA . TYR A 1 528 ? 120.677 123.510 126.924 1.00 83.57 528 TYR A CA 1
ATOM 2552 C C . TYR A 1 528 ? 119.735 124.519 126.297 1.00 83.57 528 TYR A C 1
ATOM 2553 O O . TYR A 1 528 ? 119.151 125.347 127.002 1.00 83.57 528 TYR A O 1
ATOM 2562 N N . GLN A 1 529 ? 119.592 124.487 124.975 1.00 83.58 529 GLN A N 1
ATOM 2563 C CA . GLN A 1 529 ? 118.657 125.403 124.338 1.00 83.58 529 GLN A CA 1
ATOM 2564 C C . GLN A 1 529 ? 117.241 125.187 124.850 1.00 83.58 529 GLN A C 1
ATOM 2565 O O . GLN A 1 529 ? 116.509 126.151 125.100 1.00 83.58 529 GLN A O 1
ATOM 2571 N N . GLU A 1 530 ? 116.844 123.930 125.035 1.00 84.28 530 GLU A N 1
ATOM 2572 C CA . GLU A 1 530 ? 115.506 123.657 125.554 1.00 84.28 530 GLU A CA 1
ATOM 2573 C C . GLU A 1 530 ? 115.352 124.154 126.986 1.00 84.28 530 GLU A C 1
ATOM 2574 O O . GLU A 1 530 ? 114.345 124.790 127.331 1.00 84.28 530 GLU A O 1
ATOM 2580 N N . LYS A 1 531 ? 116.329 123.861 127.846 1.00 79.50 531 LYS A N 1
ATOM 2581 C CA . LYS A 1 531 ? 116.215 124.324 129.224 1.00 79.50 531 LYS A CA 1
ATOM 2582 C C . LYS A 1 531 ? 116.174 125.844 129.299 1.00 79.50 531 LYS A C 1
ATOM 2583 O O . LYS A 1 531 ? 115.453 126.415 130.131 1.00 79.50 531 LYS A O 1
ATOM 2589 N N . TYR A 1 532 ? 116.893 126.526 128.415 1.00 76.63 532 TYR A N 1
ATOM 2590 C CA . TYR A 1 532 ? 116.808 127.975 128.454 1.00 76.63 532 TYR A CA 1
ATOM 2591 C C . TYR A 1 532 ? 115.479 128.479 127.919 1.00 76.63 532 TYR A C 1
ATOM 2592 O O . TYR A 1 532 ? 114.991 129.504 128.392 1.00 76.63 532 TYR A O 1
ATOM 2601 N N . LYS A 1 533 ? 114.854 127.798 126.964 1.00 75.39 533 LYS A N 1
ATOM 2602 C CA . LYS A 1 533 ? 113.516 128.267 126.529 1.00 75.39 533 LYS A CA 1
ATOM 2603 C C . LYS A 1 533 ? 112.565 128.115 127.700 1.00 75.39 533 LYS A C 1
ATOM 2604 O O . LYS A 1 533 ? 111.698 128.968 127.858 1.00 75.39 533 LYS A O 1
ATOM 2610 N N . GLN A 1 534 ? 112.746 127.096 128.522 1.00 78.62 534 GLN A N 1
ATOM 2611 C CA . GLN A 1 534 ? 111.864 126.993 129.679 1.00 78.62 534 GLN A CA 1
ATOM 2612 C C . GLN A 1 534 ? 112.126 128.108 130.678 1.00 78.62 534 GLN A C 1
ATOM 2613 O O . GLN A 1 534 ? 111.192 128.611 131.310 1.00 78.62 534 GLN A O 1
ATOM 2619 N N . VAL A 1 535 ? 113.383 128.525 130.829 1.00 77.66 535 VAL A N 1
ATOM 2620 C CA . VAL A 1 535 ? 113.640 129.674 131.697 1.00 77.66 535 VAL A CA 1
ATOM 2621 C C . VAL A 1 535 ? 113.004 130.931 131.121 1.00 77.66 535 VAL A C 1
ATOM 2622 O O . VAL A 1 535 ? 112.468 131.768 131.856 1.00 77.66 535 VAL A O 1
ATOM 2626 N N . GLU A 1 536 ? 113.053 131.083 129.800 1.00 79.79 536 GLU A N 1
ATOM 2627 C CA . GLU A 1 536 ? 112.406 132.213 129.145 1.00 79.79 536 GLU A CA 1
ATOM 2628 C C . GLU A 1 536 ? 110.930 132.265 129.489 1.00 79.79 536 GLU A C 1
ATOM 2629 O O . GLU A 1 536 ? 110.388 133.325 129.828 1.00 79.79 536 GLU A O 1
ATOM 2635 N N . GLN A 1 537 ? 110.242 131.134 129.424 1.00 80.07 537 GLN A N 1
ATOM 2636 C CA . GLN A 1 537 ? 108.775 131.152 129.628 1.00 80.07 537 GLN A CA 1
ATOM 2637 C C . GLN A 1 537 ? 108.461 131.280 131.113 1.00 80.07 537 GLN A C 1
ATOM 2638 O O . GLN A 1 537 ? 107.424 131.847 131.420 1.00 80.07 537 GLN A O 1
ATOM 2644 N N . TYR A 1 538 ? 109.333 130.822 132.002 1.00 78.89 538 TYR A N 1
ATOM 2645 C CA . TYR A 1 538 ? 109.100 131.150 133.404 1.00 78.89 538 TYR A CA 1
ATOM 2646 C C . TYR A 1 538 ? 109.213 132.646 133.625 1.00 78.89 538 TYR A C 1
ATOM 2647 O O . TYR A 1 538 ? 108.403 133.240 134.341 1.00 78.89 538 TYR A O 1
ATOM 2656 N N . MET A 1 539 ? 110.244 133.267 133.051 1.00 83.21 539 MET A N 1
ATOM 2657 C CA . MET A 1 539 ? 110.419 134.704 133.221 1.00 83.21 539 MET A CA 1
ATOM 2658 C C . MET A 1 539 ? 109.206 135.457 132.698 1.00 83.21 539 MET A C 1
ATOM 2659 O O . MET A 1 539 ? 108.666 136.337 133.376 1.00 83.21 539 MET A O 1
ATOM 2664 N N . SER A 1 540 ? 108.758 135.116 131.491 1.00 84.17 540 SER A N 1
ATOM 2665 C CA . SER A 1 540 ? 107.567 135.748 130.935 1.00 84.17 540 SER A CA 1
ATOM 2666 C C . SER A 1 540 ? 106.367 135.573 131.861 1.00 84.17 540 SER A C 1
ATOM 2667 O O . SER A 1 540 ? 105.730 136.553 132.259 1.00 84.17 540 SER A O 1
ATOM 2670 N N . PHE A 1 541 ? 106.058 134.326 132.237 1.00 86.64 541 PHE A N 1
ATOM 2671 C CA . PHE A 1 541 ? 104.881 134.032 133.055 1.00 86.64 541 PHE A CA 1
ATOM 2672 C C . PHE A 1 541 ? 104.840 134.827 134.351 1.00 86.64 541 PHE A C 1
ATOM 2673 O O . PHE A 1 541 ? 103.778 134.919 134.972 1.00 86.64 541 PHE A O 1
ATOM 2681 N N . HIS A 1 542 ? 105.957 135.409 134.777 1.00 88.86 542 HIS A N 1
ATOM 2682 C CA . HIS A 1 542 ? 105.959 136.302 135.926 1.00 88.86 542 HIS A CA 1
ATOM 2683 C C . HIS A 1 542 ? 106.305 137.737 135.558 1.00 88.86 542 HIS A C 1
ATOM 2684 O O . HIS A 1 542 ? 106.391 138.585 136.451 1.00 88.86 542 HIS A O 1
ATOM 2691 N N . LYS A 1 543 ? 106.547 137.946 134.271 1.00 91.81 543 LYS A N 1
ATOM 2692 C CA . LYS A 1 543 ? 106.641 139.312 133.720 1.00 91.81 543 LYS A CA 1
ATOM 2693 C C . LYS A 1 543 ? 107.782 140.050 134.407 1.00 91.81 543 LYS A C 1
ATOM 2694 O O . LYS A 1 543 ? 107.507 141.055 135.073 1.00 91.81 543 LYS A O 1
ATOM 2700 N N . LEU A 1 544 ? 109.010 139.557 134.260 1.00 88.17 544 LEU A N 1
ATOM 2701 C CA . LEU A 1 544 ? 110.095 140.142 135.028 1.00 88.17 544 LEU A CA 1
ATOM 2702 C C . LEU A 1 544 ? 110.660 141.364 134.319 1.00 88.17 544 LEU A C 1
ATOM 2703 O O . LEU A 1 544 ? 110.643 141.438 133.088 1.00 88.17 544 LEU A O 1
ATOM 2708 N N . PRO A 1 545 ? 111.141 142.332 135.091 1.00 88.78 545 PRO A N 1
ATOM 2709 C CA . PRO A 1 545 ? 111.770 143.517 134.510 1.00 88.78 545 PRO A CA 1
ATOM 2710 C C . PRO A 1 545 ? 112.925 143.137 133.605 1.00 88.78 545 PRO A C 1
ATOM 2711 O O . PRO A 1 545 ? 113.711 142.236 133.928 1.00 88.78 545 PRO A O 1
ATOM 2715 N N . PRO A 1 546 ? 113.074 143.814 132.477 1.00 88.94 546 PRO A N 1
ATOM 2716 C CA . PRO A 1 546 ? 114.112 143.428 131.513 1.00 88.94 546 PRO A CA 1
ATOM 2717 C C . PRO A 1 546 ? 115.517 143.795 131.957 1.00 88.94 546 PRO A C 1
ATOM 2718 O O . PRO A 1 546 ? 116.446 143.804 131.144 1.00 88.94 546 PRO A O 1
ATOM 2722 N N . ASP A 1 547 ? 115.679 144.129 133.235 1.00 91.00 547 ASP A N 1
ATOM 2723 C CA . ASP A 1 547 ? 116.993 144.131 133.866 1.00 91.00 547 ASP A CA 1
ATOM 2724 C C . ASP A 1 547 ? 117.316 142.773 134.477 1.00 91.00 547 ASP A C 1
ATOM 2725 O O . ASP A 1 547 ? 118.383 142.201 134.222 1.00 91.00 547 ASP A O 1
ATOM 2730 N N . THR A 1 548 ? 116.404 142.256 135.303 1.00 88.43 548 THR A N 1
ATOM 2731 C CA . THR A 1 548 ? 116.561 140.903 135.817 1.00 88.43 548 THR A CA 1
ATOM 2732 C C . THR A 1 548 ? 116.549 139.889 134.683 1.00 88.43 548 THR A C 1
ATOM 2733 O O . THR A 1 548 ? 117.286 138.898 134.719 1.00 88.43 548 THR A O 1
ATOM 2737 N N . ARG A 1 549 ? 115.722 140.120 133.663 1.00 87.76 549 ARG A N 1
ATOM 2738 C CA . ARG A 1 549 ? 115.717 139.216 132.522 1.00 87.76 549 ARG A CA 1
ATOM 2739 C C . ARG A 1 549 ? 117.060 139.163 131.822 1.00 87.76 549 ARG A C 1
ATOM 2740 O O . ARG A 1 549 ? 117.338 138.191 131.118 1.00 87.76 549 ARG A O 1
ATOM 2748 N N . GLN A 1 550 ? 117.894 140.182 131.982 1.00 90.85 550 GLN A N 1
ATOM 2749 C CA . GLN A 1 550 ? 119.215 140.150 131.374 1.00 90.85 550 GLN A CA 1
ATOM 2750 C C . GLN A 1 550 ? 120.252 139.571 132.322 1.00 90.85 550 GLN A C 1
ATOM 2751 O O . GLN A 1 550 ? 121.155 138.844 131.890 1.00 90.85 550 GLN A O 1
ATOM 2757 N N . ARG A 1 551 ? 120.113 139.850 133.617 1.00 89.30 551 ARG A N 1
ATOM 2758 C CA . ARG A 1 551 ? 121.029 139.248 134.613 1.00 89.30 551 ARG A CA 1
ATOM 2759 C C . ARG A 1 551 ? 120.900 137.732 134.530 1.00 89.30 551 ARG A C 1
ATOM 2760 O O . ARG A 1 551 ? 121.917 137.041 134.558 1.00 89.30 551 ARG A O 1
ATOM 2768 N N . ILE A 1 552 ? 119.676 137.232 134.443 1.00 84.44 552 ILE A N 1
ATOM 2769 C CA . ILE A 1 552 ? 119.458 135.788 134.408 1.00 84.44 552 ILE A CA 1
ATOM 2770 C C . ILE A 1 552 ? 120.119 135.176 133.183 1.00 84.44 552 ILE A C 1
ATOM 2771 O O . ILE A 1 552 ? 120.755 134.121 133.260 1.00 84.44 552 ILE A O 1
ATOM 2776 N N . HIS A 1 553 ? 119.943 135.810 132.027 1.00 89.80 553 HIS A N 1
ATOM 2777 C CA . HIS A 1 553 ? 120.551 135.302 130.805 1.00 89.80 553 HIS A CA 1
ATOM 2778 C C . HIS A 1 553 ? 122.067 135.275 130.923 1.00 89.80 553 HIS A C 1
ATOM 2779 O O . HIS A 1 553 ? 122.717 134.302 130.516 1.00 89.80 553 HIS A O 1
ATOM 2786 N N . ASP A 1 554 ? 122.648 136.336 131.476 1.00 93.16 554 ASP A N 1
ATOM 2787 C CA . ASP A 1 554 ? 124.090 136.353 131.680 1.00 93.16 554 ASP A CA 1
ATOM 2788 C C . ASP A 1 554 ? 124.525 135.184 132.550 1.00 93.16 554 ASP A C 1
ATOM 2789 O O . ASP A 1 554 ? 125.460 134.453 132.207 1.00 93.16 554 ASP A O 1
ATOM 2794 N N . TYR A 1 555 ? 123.841 134.986 133.677 1.00 85.99 555 TYR A N 1
ATOM 2795 C CA . TYR A 1 555 ? 124.220 133.918 134.597 1.00 85.99 555 TYR A CA 1
ATOM 2796 C C . TYR A 1 555 ? 124.130 132.559 133.929 1.00 85.99 555 TYR A C 1
ATOM 2797 O O . TYR A 1 555 ? 125.024 131.721 134.085 1.00 85.99 555 TYR A O 1
ATOM 2806 N N . TYR A 1 556 ? 123.044 132.305 133.206 1.00 85.15 556 TYR A N 1
ATOM 2807 C CA . TYR A 1 556 ? 122.915 131.022 132.536 1.00 85.15 556 TYR A CA 1
ATOM 2808 C C . TYR A 1 556 ? 124.049 130.814 131.551 1.00 85.15 556 TYR A C 1
ATOM 2809 O O . TYR A 1 556 ? 124.826 129.863 131.678 1.00 85.15 556 TYR A O 1
ATOM 2818 N N . GLU A 1 557 ? 124.170 131.701 130.563 1.00 96.75 557 GLU A N 1
ATOM 2819 C CA . GLU A 1 557 ? 125.237 131.548 129.582 1.00 96.75 557 GLU A CA 1
ATOM 2820 C C . GLU A 1 557 ? 126.607 131.404 130.227 1.00 96.75 557 GLU A C 1
ATOM 2821 O O . GLU A 1 557 ? 127.481 130.750 129.652 1.00 96.75 557 GLU A O 1
ATOM 2827 N N . HIS A 1 558 ? 126.816 131.977 131.412 1.00 96.44 558 HIS A N 1
ATOM 2828 C CA . HIS A 1 558 ? 128.098 131.889 132.098 1.00 96.44 558 HIS A CA 1
ATOM 2829 C C . HIS A 1 558 ? 128.150 130.789 133.145 1.00 96.44 558 HIS A C 1
ATOM 2830 O O . HIS A 1 558 ? 129.087 130.757 133.944 1.00 96.44 558 HIS A O 1
ATOM 2837 N N . ARG A 1 559 ? 127.162 129.905 133.186 1.00 88.87 559 ARG A N 1
ATOM 2838 C CA . ARG A 1 559 ? 127.255 128.729 134.037 1.00 88.87 559 ARG A CA 1
ATOM 2839 C C . ARG A 1 559 ? 127.172 127.431 133.254 1.00 88.87 559 ARG A C 1
ATOM 2840 O O . ARG A 1 559 ? 127.900 126.481 133.548 1.00 88.87 559 ARG A O 1
ATOM 2848 N N . TYR A 1 560 ? 126.304 127.364 132.256 1.00 87.08 560 TYR A N 1
ATOM 2849 C CA . TYR A 1 560 ? 126.119 126.148 131.486 1.00 87.08 560 TYR A CA 1
ATOM 2850 C C . TYR A 1 560 ? 126.725 126.243 130.098 1.00 87.08 560 TYR A C 1
ATOM 2851 O O . TYR A 1 560 ? 126.638 125.282 129.333 1.00 87.08 560 TYR A O 1
ATOM 2860 N N . GLN A 1 561 ? 127.309 127.392 129.754 1.00 91.28 561 GLN A N 1
ATOM 2861 C CA . GLN A 1 561 ? 128.207 127.538 128.609 1.00 91.28 561 GLN A CA 1
ATOM 2862 C C . GLN A 1 561 ? 127.681 126.847 127.362 1.00 91.28 561 GLN A C 1
ATOM 2863 O O . GLN A 1 561 ? 128.450 126.326 126.555 1.00 91.28 561 GLN A O 1
ATOM 2869 N N . GLY A 1 562 ? 126.364 126.829 127.197 1.00 91.00 562 GLY A N 1
ATOM 2870 C CA . GLY A 1 562 ? 125.792 126.116 126.078 1.00 91.00 562 GLY A CA 1
ATOM 2871 C C . GLY A 1 562 ? 125.971 124.620 126.133 1.00 91.00 562 GLY A C 1
ATOM 2872 O O . GLY A 1 562 ? 126.062 123.980 125.083 1.00 91.00 562 GLY A O 1
ATOM 2873 N N . LYS A 1 563 ? 126.031 124.036 127.328 1.00 90.08 563 LYS A N 1
ATOM 2874 C CA . LYS A 1 563 ? 126.179 122.590 127.461 1.00 90.08 563 LYS A CA 1
ATOM 2875 C C . LYS A 1 563 ? 125.749 122.175 128.860 1.00 90.08 563 LYS A C 1
ATOM 2876 O O . LYS A 1 563 ? 126.296 122.658 129.854 1.00 90.08 563 LYS A O 1
ATOM 2882 N N . MET A 1 564 ? 124.769 121.283 128.938 1.00 86.81 564 MET A N 1
ATOM 2883 C CA . MET A 1 564 ? 124.176 120.910 130.211 1.00 86.81 564 MET A CA 1
ATOM 2884 C C . MET A 1 564 ? 124.894 119.722 130.826 1.00 86.81 564 MET A C 1
ATOM 2885 O O . MET A 1 564 ? 125.328 118.809 130.124 1.00 86.81 564 MET A O 1
ATOM 2890 N N . PHE A 1 565 ? 125.015 119.747 132.147 1.00 86.75 565 PHE A N 1
ATOM 2891 C CA . PHE A 1 565 ? 125.480 118.602 132.912 1.00 86.75 565 PHE A CA 1
ATOM 2892 C C . PHE A 1 565 ? 124.893 118.712 134.308 1.00 86.75 565 PHE A C 1
ATOM 2893 O O . PHE A 1 565 ? 124.236 119.697 134.646 1.00 86.75 565 PHE A O 1
ATOM 2901 N N . ASP A 1 566 ? 125.129 117.687 135.120 1.00 88.09 566 ASP A N 1
ATOM 2902 C CA . ASP A 1 566 ? 124.500 117.576 136.436 1.00 88.09 566 ASP A CA 1
ATOM 2903 C C . ASP A 1 566 ? 125.509 117.024 137.439 1.00 88.09 566 ASP A C 1
ATOM 2904 O O . ASP A 1 566 ? 125.712 115.811 137.531 1.00 88.09 566 ASP A O 1
ATOM 2909 N N . GLU A 1 567 ? 126.130 117.918 138.209 1.00 89.31 567 GLU A N 1
ATOM 2910 C CA . GLU A 1 567 ? 127.134 117.505 139.179 1.00 89.31 567 GLU A CA 1
ATOM 2911 C C . GLU A 1 567 ? 126.560 116.662 140.303 1.00 89.31 567 GLU A C 1
ATOM 2912 O O . GLU A 1 567 ? 127.306 116.291 141.212 1.00 89.31 567 GLU A O 1
ATOM 2918 N N . GLU A 1 568 ? 125.262 116.375 140.288 1.00 87.80 568 GLU A N 1
ATOM 2919 C CA . GLU A 1 568 ? 124.655 115.528 141.305 1.00 87.80 568 GLU A CA 1
ATOM 2920 C C . GLU A 1 568 ? 124.427 114.109 140.805 1.00 87.80 568 GLU A C 1
ATOM 2921 O O . GLU A 1 568 ? 124.799 113.145 141.479 1.00 87.80 568 GLU A O 1
ATOM 2927 N N . SER A 1 569 ? 123.832 113.957 139.625 1.00 84.55 569 SER A N 1
ATOM 2928 C CA . SER A 1 569 ? 123.749 112.636 139.017 1.00 84.55 569 SER A CA 1
ATOM 2929 C C . SER A 1 569 ? 125.137 112.105 138.684 1.00 84.55 569 SER A C 1
ATOM 2930 O O . SER A 1 569 ? 125.487 110.977 139.046 1.00 84.55 569 SER A O 1
ATOM 2933 N N . ILE A 1 570 ? 125.956 112.917 138.015 1.00 80.67 570 ILE A N 1
ATOM 2934 C CA . ILE A 1 570 ? 127.256 112.483 137.516 1.00 80.67 570 ILE A CA 1
ATOM 2935 C C . ILE A 1 570 ? 128.197 112.200 138.679 1.00 80.67 570 ILE A C 1
ATOM 2936 O O . ILE A 1 570 ? 129.327 111.748 138.485 1.00 80.67 570 ILE A O 1
ATOM 2941 N N . LEU A 1 571 ? 127.747 112.463 139.900 1.00 80.75 571 LEU A N 1
ATOM 2942 C CA . LEU A 1 571 ? 128.457 112.001 141.079 1.00 80.75 571 LEU A CA 1
ATOM 2943 C C . LEU A 1 571 ? 127.709 110.917 141.832 1.00 80.75 571 LEU A C 1
ATOM 2944 O O . LEU A 1 571 ? 128.310 110.245 142.675 1.00 80.75 571 LEU A O 1
ATOM 2949 N N . GLY A 1 572 ? 126.424 110.730 141.557 1.00 83.34 572 GLY A N 1
ATOM 2950 C CA . GLY A 1 572 ? 125.694 109.611 142.116 1.00 83.34 572 GLY A CA 1
ATOM 2951 C C . GLY A 1 572 ? 125.816 108.373 141.252 1.00 83.34 572 GLY A C 1
ATOM 2952 O O . GLY A 1 572 ? 125.396 107.283 141.649 1.00 83.34 572 GLY A O 1
ATOM 2953 N N . GLU A 1 573 ? 126.386 108.533 140.058 1.00 84.72 573 GLU A N 1
ATOM 2954 C CA . GLU A 1 573 ? 126.611 107.388 139.190 1.00 84.72 573 GLU A CA 1
ATOM 2955 C C . GLU A 1 573 ? 128.001 106.804 139.372 1.00 84.72 573 GLU A C 1
ATOM 2956 O O . GLU A 1 573 ? 128.193 105.601 139.180 1.00 84.72 573 GLU A O 1
ATOM 2962 N N . LEU A 1 574 ? 128.975 107.629 139.735 1.00 81.79 574 LEU A N 1
ATOM 2963 C CA . LEU A 1 574 ? 130.338 107.153 139.899 1.00 81.79 574 LEU A CA 1
ATOM 2964 C C . LEU A 1 574 ? 130.466 106.331 141.170 1.00 81.79 574 LEU A C 1
ATOM 2965 O O . LEU A 1 574 ? 129.677 106.467 142.105 1.00 81.79 574 LEU A O 1
ATOM 2970 N N . SER A 1 575 ? 131.474 105.468 141.200 1.00 86.52 575 SER A N 1
ATOM 2971 C CA . SER A 1 575 ? 131.748 104.694 142.397 1.00 86.52 575 SER A CA 1
ATOM 2972 C C . SER A 1 575 ? 132.346 105.600 143.467 1.00 86.52 575 SER A C 1
ATOM 2973 O O . SER A 1 575 ? 132.531 106.801 143.272 1.00 86.52 575 SER A O 1
ATOM 2976 N N . GLU A 1 576 ? 132.656 105.021 144.611 1.00 89.80 576 GLU A N 1
ATOM 2977 C CA . GLU A 1 576 ? 133.209 105.826 145.690 1.00 89.80 576 GLU A CA 1
ATOM 2978 C C . GLU A 1 576 ? 134.660 106.222 145.421 1.00 89.80 576 GLU A C 1
ATOM 2979 O O . GLU A 1 576 ? 135.036 107.362 145.718 1.00 89.80 576 GLU A O 1
ATOM 2985 N N . PRO A 1 577 ? 135.514 105.337 144.892 1.00 88.02 577 PRO A N 1
ATOM 2986 C CA . PRO A 1 577 ? 136.862 105.796 144.513 1.00 88.02 577 PRO A CA 1
ATOM 2987 C C . PRO A 1 577 ? 136.858 106.964 143.544 1.00 88.02 577 PRO A C 1
ATOM 2988 O O . PRO A 1 577 ? 137.621 107.916 143.729 1.00 88.02 577 PRO A O 1
ATOM 2992 N N . LEU A 1 578 ? 136.013 106.930 142.515 1.00 86.44 578 LEU A N 1
ATOM 2993 C CA . LEU A 1 578 ? 135.994 108.034 141.562 1.00 86.44 578 LEU A CA 1
ATOM 2994 C C . LEU A 1 578 ? 135.362 109.281 142.165 1.00 86.44 578 LEU A C 1
ATOM 2995 O O . LEU A 1 578 ? 135.825 110.400 141.908 1.00 86.44 578 LEU A O 1
ATOM 3000 N N . ARG A 1 579 ? 134.293 109.120 142.949 1.00 86.35 579 ARG A N 1
ATOM 3001 C CA . ARG A 1 579 ? 133.769 110.252 143.702 1.00 86.35 579 ARG A CA 1
ATOM 3002 C C . ARG A 1 579 ? 134.883 110.935 144.472 1.00 86.35 579 ARG A C 1
ATOM 3003 O O . ARG A 1 579 ? 135.027 112.161 144.430 1.00 86.35 579 ARG A O 1
ATOM 3011 N N . GLU A 1 580 ? 135.708 110.146 145.159 1.00 93.65 580 GLU A N 1
ATOM 3012 C CA . GLU A 1 580 ? 136.747 110.746 145.980 1.00 93.65 580 GLU A CA 1
ATOM 3013 C C . GLU A 1 580 ? 137.877 111.317 145.139 1.00 93.65 580 GLU A C 1
ATOM 3014 O O . GLU A 1 580 ? 138.466 112.326 145.524 1.00 93.65 580 GLU A O 1
ATOM 3020 N N . GLU A 1 581 ? 138.156 110.737 143.968 1.00 93.21 581 GLU A N 1
ATOM 3021 C CA . GLU A 1 581 ? 139.225 111.313 143.106 1.00 93.21 581 GLU A CA 1
ATOM 3022 C C . GLU A 1 581 ? 138.803 112.684 142.593 1.00 93.21 581 GLU A C 1
ATOM 3023 O O . GLU A 1 581 ? 139.614 113.615 142.688 1.00 93.21 581 GLU A O 1
ATOM 3029 N N . ILE A 1 582 ? 137.576 112.805 142.087 1.00 92.97 582 ILE A N 1
ATOM 3030 C CA . ILE A 1 582 ? 137.118 114.107 141.608 1.00 92.97 582 ILE A CA 1
ATOM 3031 C C . ILE A 1 582 ? 137.005 115.102 142.758 1.00 92.97 582 ILE A C 1
ATOM 3032 O O . ILE A 1 582 ? 137.484 116.237 142.654 1.00 92.97 582 ILE A O 1
ATOM 3037 N N . ILE A 1 583 ? 136.366 114.708 143.862 1.00 95.93 583 ILE A N 1
ATOM 3038 C CA . ILE A 1 583 ? 136.224 115.626 144.989 1.00 95.93 583 ILE A CA 1
ATOM 3039 C C . ILE A 1 583 ? 137.585 116.101 145.479 1.00 95.93 583 ILE A C 1
ATOM 3040 O O . ILE A 1 583 ? 137.781 117.292 145.753 1.00 95.93 583 ILE A O 1
ATOM 3045 N N . ASN A 1 584 ? 138.550 115.187 145.586 1.00 101.87 584 ASN A N 1
ATOM 3046 C CA . ASN A 1 584 ? 139.876 115.557 146.058 1.00 101.87 584 ASN A CA 1
ATOM 3047 C C . ASN A 1 584 ? 140.556 116.499 145.080 1.00 101.87 584 ASN A C 1
ATOM 3048 O O . ASN A 1 584 ? 141.037 117.569 145.468 1.00 101.87 584 ASN A O 1
ATOM 3053 N N . PHE A 1 585 ? 140.599 116.127 143.799 1.00 96.87 585 PHE A N 1
ATOM 3054 C CA . PHE A 1 585 ? 141.255 116.989 142.825 1.00 96.87 585 PHE A CA 1
ATOM 3055 C C . PHE A 1 585 ? 140.630 118.373 142.792 1.00 96.87 585 PHE A C 1
ATOM 3056 O O . PHE A 1 585 ? 141.319 119.359 142.511 1.00 96.87 585 PHE A O 1
ATOM 3064 N N . ASN A 1 586 ? 139.332 118.472 143.077 1.00 100.07 586 ASN A N 1
ATOM 3065 C CA . ASN A 1 586 ? 138.681 119.775 143.071 1.00 100.07 586 ASN A CA 1
ATOM 3066 C C . ASN A 1 586 ? 139.067 120.590 144.296 1.00 100.07 586 ASN A C 1
ATOM 3067 O O . ASN A 1 586 ? 139.548 121.722 144.172 1.00 100.07 586 ASN A O 1
ATOM 3072 N N . CYS A 1 587 ? 138.876 120.031 145.491 1.00 109.07 587 CYS A N 1
ATOM 3073 C CA . CYS A 1 587 ? 138.888 120.827 146.711 1.00 109.07 587 CYS A CA 1
ATOM 3074 C C . CYS A 1 587 ? 140.155 120.677 147.546 1.00 109.07 587 CYS A C 1
ATOM 3075 O O . CYS A 1 587 ? 140.200 121.203 148.664 1.00 109.07 587 CYS A O 1
ATOM 3078 N N . ARG A 1 588 ? 141.187 120.035 147.005 1.00 116.34 588 ARG A N 1
ATOM 3079 C CA . ARG A 1 588 ? 142.372 119.733 147.848 1.00 116.34 588 ARG A CA 1
ATOM 3080 C C . ARG A 1 588 ? 143.065 121.035 148.237 1.00 116.34 588 ARG A C 1
ATOM 3081 O O . ARG A 1 588 ? 143.099 121.369 149.429 1.00 116.34 588 ARG A O 1
ATOM 3089 N N . LYS A 1 589 ? 143.631 121.710 147.249 1.00 117.34 589 LYS A N 1
ATOM 3090 C CA . LYS A 1 589 ? 144.418 122.901 147.546 1.00 117.34 589 LYS A CA 1
ATOM 3091 C C . LYS A 1 589 ? 143.581 123.955 148.251 1.00 117.34 589 LYS A C 1
ATOM 3092 O O . LYS A 1 589 ? 144.121 124.780 148.998 1.00 117.34 589 LYS A O 1
ATOM 3098 N N . LEU A 1 590 ? 142.267 123.942 148.034 1.00 118.61 590 LEU A N 1
ATOM 3099 C CA . LEU A 1 590 ? 141.396 124.916 148.682 1.00 118.61 590 LEU A CA 1
ATOM 3100 C C . LEU A 1 590 ? 141.259 124.629 150.172 1.00 118.61 590 LEU A C 1
ATOM 3101 O O . LEU A 1 590 ? 141.493 125.510 151.006 1.00 118.61 590 LEU A O 1
ATOM 3106 N N . VAL A 1 591 ? 140.882 123.398 150.530 1.00 127.19 591 VAL A N 1
ATOM 3107 C CA . VAL A 1 591 ? 140.631 123.114 151.939 1.00 127.19 591 VAL A CA 1
ATOM 3108 C C . VAL A 1 591 ? 141.941 122.976 152.704 1.00 127.19 591 VAL A C 1
ATOM 3109 O O . VAL A 1 591 ? 141.984 123.196 153.920 1.00 127.19 591 VAL A O 1
ATOM 3113 N N . ALA A 1 592 ? 143.028 122.621 152.016 1.00 130.11 592 ALA A N 1
ATOM 3114 C CA . ALA A 1 592 ? 144.320 122.498 152.679 1.00 130.11 592 ALA A CA 1
ATOM 3115 C C . ALA A 1 592 ? 144.888 123.848 153.094 1.00 130.11 592 ALA A C 1
ATOM 3116 O O . ALA A 1 592 ? 145.746 123.898 153.982 1.00 130.11 592 ALA A O 1
ATOM 3118 N N . SER A 1 593 ? 144.431 124.938 152.473 1.00 132.65 593 SER A N 1
ATOM 3119 C CA . SER A 1 593 ? 144.966 126.254 152.800 1.00 132.65 593 SER A CA 1
ATOM 3120 C C . SER A 1 593 ? 144.587 126.684 154.210 1.00 132.65 593 SER A C 1
ATOM 3121 O O . SER A 1 593 ? 145.375 127.356 154.883 1.00 132.65 593 SER A O 1
ATOM 3124 N N . MET A 1 594 ? 143.399 126.311 154.671 1.00 142.50 594 MET A N 1
ATOM 3125 C CA . MET A 1 594 ? 142.983 126.679 156.014 1.00 142.50 594 MET A CA 1
ATOM 3126 C C . MET A 1 594 ? 143.813 125.915 157.043 1.00 142.50 594 MET A C 1
ATOM 3127 O O . MET A 1 594 ? 144.140 124.744 156.832 1.00 142.50 594 MET A O 1
ATOM 3132 N N . PRO A 1 595 ? 144.178 126.550 158.156 1.00 149.70 595 PRO A N 1
ATOM 3133 C CA . PRO A 1 595 ? 144.975 125.850 159.173 1.00 149.70 595 PRO A CA 1
ATOM 3134 C C . PRO A 1 595 ? 144.150 124.913 160.042 1.00 149.70 595 PRO A C 1
ATOM 3135 O O . PRO A 1 595 ? 144.646 123.872 160.481 1.00 149.70 595 PRO A O 1
ATOM 3139 N N . LEU A 1 596 ? 142.890 125.274 160.299 1.00 155.72 596 LEU A N 1
ATOM 3140 C CA . LEU A 1 596 ? 142.058 124.489 161.206 1.00 155.72 596 LEU A CA 1
ATOM 3141 C C . LEU A 1 596 ? 141.688 123.128 160.630 1.00 155.72 596 LEU A C 1
ATOM 3142 O O . LEU A 1 596 ? 141.296 122.234 161.388 1.00 155.72 596 LEU A O 1
ATOM 3147 N N . PHE A 1 597 ? 141.798 122.949 159.317 1.00 155.87 597 PHE A N 1
ATOM 3148 C CA . PHE A 1 597 ? 141.532 121.669 158.672 1.00 155.87 597 PHE A CA 1
ATOM 3149 C C . PHE A 1 597 ? 142.788 120.922 158.256 1.00 155.87 597 PHE A C 1
ATOM 3150 O O . PHE A 1 597 ? 142.854 119.703 158.421 1.00 155.87 597 PHE A O 1
ATOM 3158 N N . ALA A 1 598 ? 143.787 121.625 157.712 1.00 156.34 598 ALA A N 1
ATOM 3159 C CA . ALA A 1 598 ? 144.998 120.960 157.242 1.00 156.34 598 ALA A CA 1
ATOM 3160 C C . ALA A 1 598 ? 145.708 120.212 158.361 1.00 156.34 598 ALA A C 1
ATOM 3161 O O . ALA A 1 598 ? 146.435 119.248 158.098 1.00 156.34 598 ALA A O 1
ATOM 3163 N N . ASN A 1 599 ? 145.514 120.634 159.609 1.00 159.84 599 ASN A N 1
ATOM 3164 C CA . ASN A 1 599 ? 146.121 119.944 160.739 1.00 159.84 599 ASN A CA 1
ATOM 3165 C C . ASN A 1 599 ? 145.388 118.661 161.111 1.00 159.84 599 ASN A C 1
ATOM 3166 O O . ASN A 1 599 ? 145.969 117.805 161.787 1.00 159.84 599 ASN A O 1
ATOM 3171 N N . ALA A 1 600 ? 144.134 118.508 160.689 1.00 158.20 600 ALA A N 1
ATOM 3172 C CA . ALA A 1 600 ? 143.386 117.297 160.980 1.00 158.20 600 ALA A CA 1
ATOM 3173 C C . ALA A 1 600 ? 143.839 116.158 160.068 1.00 158.20 600 ALA A C 1
ATOM 3174 O O . ALA A 1 600 ? 144.768 116.291 159.266 1.00 158.20 600 ALA A O 1
ATOM 3176 N N . ASP A 1 601 ? 143.163 115.023 160.198 1.00 154.52 601 ASP A N 1
ATOM 3177 C CA . ASP A 1 601 ? 143.632 113.890 159.417 1.00 154.52 601 ASP A CA 1
ATOM 3178 C C . ASP A 1 601 ? 142.725 113.641 158.214 1.00 154.52 601 ASP A C 1
ATOM 3179 O O . ASP A 1 601 ? 141.554 114.045 158.213 1.00 154.52 601 ASP A O 1
ATOM 3184 N N . PRO A 1 602 ? 143.273 112.992 157.180 1.00 149.52 602 PRO A N 1
ATOM 3185 C CA . PRO A 1 602 ? 142.481 112.710 155.972 1.00 149.52 602 PRO A CA 1
ATOM 3186 C C . PRO A 1 602 ? 141.099 112.146 156.235 1.00 149.52 602 PRO A C 1
ATOM 3187 O O . PRO A 1 602 ? 140.178 112.445 155.468 1.00 149.52 602 PRO A O 1
ATOM 3191 N N . ASN A 1 603 ? 140.915 111.354 157.292 1.00 150.52 603 ASN A N 1
ATOM 3192 C CA . ASN A 1 603 ? 139.580 110.863 157.622 1.00 150.52 603 ASN A CA 1
ATOM 3193 C C . ASN A 1 603 ? 138.591 112.020 157.738 1.00 150.52 603 ASN A C 1
ATOM 3194 O O . ASN A 1 603 ? 137.620 112.106 156.975 1.00 150.52 603 ASN A O 1
ATOM 3199 N N . PHE A 1 604 ? 138.860 112.957 158.651 1.00 150.49 604 PHE A N 1
ATOM 3200 C CA . PHE A 1 604 ? 137.962 114.092 158.840 1.00 150.49 604 PHE A CA 1
ATOM 3201 C C . PHE A 1 604 ? 137.948 114.999 157.619 1.00 150.49 604 PHE A C 1
ATOM 3202 O O . PHE A 1 604 ? 136.880 115.457 157.196 1.00 150.49 604 PHE A O 1
ATOM 3210 N N . VAL A 1 605 ? 139.120 115.268 157.037 1.00 144.07 605 VAL A N 1
ATOM 3211 C CA . VAL A 1 605 ? 139.176 116.153 155.874 1.00 144.07 605 VAL A CA 1
ATOM 3212 C C . VAL A 1 605 ? 138.253 115.644 154.773 1.00 144.07 605 VAL A C 1
ATOM 3213 O O . VAL A 1 605 ? 137.264 116.291 154.415 1.00 144.07 605 VAL A O 1
ATOM 3217 N N . THR A 1 606 ? 138.530 114.446 154.262 1.00 137.68 606 THR A N 1
ATOM 3218 C CA . THR A 1 606 ? 137.808 113.925 153.112 1.00 137.68 606 THR A CA 1
ATOM 3219 C C . THR A 1 606 ? 136.462 113.318 153.488 1.00 137.68 606 THR A C 1
ATOM 3220 O O . THR A 1 606 ? 135.730 112.875 152.597 1.00 137.68 606 THR A O 1
ATOM 3224 N N . SER A 1 607 ? 136.101 113.299 154.770 1.00 143.47 607 SER A N 1
ATOM 3225 C CA . SER A 1 607 ? 134.709 113.080 155.127 1.00 143.47 607 SER A CA 1
ATOM 3226 C C . SER A 1 607 ? 133.935 114.383 155.226 1.00 143.47 607 SER A C 1
ATOM 3227 O O . SER A 1 607 ? 132.700 114.361 155.209 1.00 143.47 607 SER A O 1
ATOM 3230 N N . MET A 1 608 ? 134.637 115.509 155.336 1.00 138.63 608 MET A N 1
ATOM 3231 C CA . MET A 1 608 ? 134.010 116.821 155.295 1.00 138.63 608 MET A CA 1
ATOM 3232 C C . MET A 1 608 ? 133.819 117.315 153.867 1.00 138.63 608 MET A C 1
ATOM 3233 O O . MET A 1 608 ? 132.739 117.796 153.516 1.00 138.63 608 MET A O 1
ATOM 3238 N N . LEU A 1 609 ? 134.850 117.175 153.032 1.00 125.83 609 LEU A N 1
ATOM 3239 C CA . LEU A 1 609 ? 134.858 117.710 151.673 1.00 125.83 609 LEU A CA 1
ATOM 3240 C C . LEU A 1 609 ? 133.650 117.295 150.851 1.00 125.83 609 LEU A C 1
ATOM 3241 O O . LEU A 1 609 ? 133.394 117.871 149.792 1.00 125.83 609 LEU A O 1
ATOM 3246 N N . THR A 1 610 ? 132.911 116.297 151.310 1.00 126.26 610 THR A N 1
ATOM 3247 C CA . THR A 1 610 ? 131.716 115.869 150.604 1.00 126.26 610 THR A CA 1
ATOM 3248 C C . THR A 1 610 ? 130.505 116.731 150.928 1.00 126.26 610 THR A C 1
ATOM 3249 O O . THR A 1 610 ? 129.402 116.426 150.465 1.00 126.26 610 THR A O 1
ATOM 3253 N N . LYS A 1 611 ? 130.688 117.800 151.700 1.00 124.16 611 LYS A N 1
ATOM 3254 C CA . LYS A 1 611 ? 129.637 118.772 151.965 1.00 124.16 611 LYS A CA 1
ATOM 3255 C C . LYS A 1 611 ? 129.838 120.083 151.220 1.00 124.16 611 LYS A C 1
ATOM 3256 O O . LYS A 1 611 ? 128.976 120.962 151.299 1.00 124.16 611 LYS A O 1
ATOM 3262 N N . LEU A 1 612 ? 130.952 120.239 150.509 1.00 116.40 612 LEU A N 1
ATOM 3263 C CA . LEU A 1 612 ? 131.187 121.431 149.713 1.00 116.40 612 LEU A CA 1
ATOM 3264 C C . LEU A 1 612 ? 130.131 121.549 148.618 1.00 116.40 612 LEU A C 1
ATOM 3265 O O . LEU A 1 612 ? 129.546 120.559 148.174 1.00 116.40 612 LEU A O 1
ATOM 3270 N N . ARG A 1 613 ? 129.883 122.785 148.188 1.00 108.65 613 ARG A N 1
ATOM 3271 C CA . ARG A 1 613 ? 128.909 123.073 147.145 1.00 108.65 613 ARG A CA 1
ATOM 3272 C C . ARG A 1 613 ? 129.517 124.022 146.129 1.00 108.65 613 ARG A C 1
ATOM 3273 O O . ARG A 1 613 ? 130.338 124.875 146.467 1.00 108.65 613 ARG A O 1
ATOM 3281 N N . PHE A 1 614 ? 129.094 123.873 144.884 1.00 96.52 614 PHE A N 1
ATOM 3282 C CA . PHE A 1 614 ? 129.550 124.736 143.811 1.00 96.52 614 PHE A CA 1
ATOM 3283 C C . PHE A 1 614 ? 128.583 125.897 143.619 1.00 96.52 614 PHE A C 1
ATOM 3284 O O . PHE A 1 614 ? 127.373 125.751 143.796 1.00 96.52 614 PHE A O 1
ATOM 3292 N N . GLU A 1 615 ? 129.125 127.048 143.215 1.00 99.68 615 GLU A N 1
ATOM 3293 C CA . GLU A 1 615 ? 128.392 128.310 143.208 1.00 99.68 615 GLU A CA 1
ATOM 3294 C C . GLU A 1 615 ? 129.114 129.293 142.302 1.00 99.68 615 GLU A C 1
ATOM 3295 O O . GLU A 1 615 ? 130.328 129.452 142.417 1.00 99.68 615 GLU A O 1
ATOM 3301 N N . VAL A 1 616 ? 128.375 129.955 141.420 1.00 91.85 616 VAL A N 1
ATOM 3302 C CA . VAL A 1 616 ? 128.952 130.838 140.405 1.00 91.85 616 VAL A CA 1
ATOM 3303 C C . VAL A 1 616 ? 128.275 132.193 140.554 1.00 91.85 616 VAL A C 1
ATOM 3304 O O . VAL A 1 616 ? 127.231 132.452 139.956 1.00 91.85 616 VAL A O 1
ATOM 3308 N N . PHE A 1 617 ? 128.876 133.088 141.323 1.00 97.14 617 PHE A N 1
ATOM 3309 C CA . PHE A 1 617 ? 128.262 134.387 141.521 1.00 97.14 617 PHE A CA 1
ATOM 3310 C C . PHE A 1 617 ? 128.491 135.266 140.301 1.00 97.14 617 PHE A C 1
ATOM 3311 O O . PHE A 1 617 ? 129.012 134.827 139.276 1.00 97.14 617 PHE A O 1
ATOM 3319 N N . GLN A 1 618 ? 128.085 136.528 140.410 1.00 104.64 618 GLN A N 1
ATOM 3320 C CA . GLN A 1 618 ? 128.042 137.435 139.278 1.00 104.64 618 GLN A CA 1
ATOM 3321 C C . GLN A 1 618 ? 128.534 138.808 139.711 1.00 104.64 618 GLN A C 1
ATOM 3322 O O . GLN A 1 618 ? 128.204 139.261 140.817 1.00 104.64 618 GLN A O 1
ATOM 3328 N N . PRO A 1 619 ? 129.333 139.489 138.874 1.00 111.86 619 PRO A N 1
ATOM 3329 C CA . PRO A 1 619 ? 129.929 140.759 139.300 1.00 111.86 619 PRO A CA 1
ATOM 3330 C C . PRO A 1 619 ? 128.894 141.746 139.800 1.00 111.86 619 PRO A C 1
ATOM 3331 O O . PRO A 1 619 ? 128.064 142.237 139.030 1.00 111.86 619 PRO A O 1
ATOM 3335 N N . GLY A 1 620 ? 128.940 142.037 141.095 1.00 115.61 620 GLY A N 1
ATOM 3336 C CA . GLY A 1 620 ? 128.014 142.951 141.733 1.00 115.61 620 GLY A CA 1
ATOM 3337 C C . GLY A 1 620 ? 127.200 142.346 142.856 1.00 115.61 620 GLY A C 1
ATOM 3338 O O . GLY A 1 620 ? 126.576 143.095 143.619 1.00 115.61 620 GLY A O 1
ATOM 3339 N N . ASP A 1 621 ? 127.171 141.024 142.993 1.00 114.43 621 ASP A N 1
ATOM 3340 C CA . ASP A 1 621 ? 126.383 140.425 144.061 1.00 114.43 621 ASP A CA 1
ATOM 3341 C C . ASP A 1 621 ? 127.015 140.690 145.416 1.00 114.43 621 ASP A C 1
ATOM 3342 O O . ASP A 1 621 ? 128.210 140.968 145.522 1.00 114.43 621 ASP A O 1
ATOM 3347 N N . TYR A 1 622 ? 126.198 140.605 146.460 1.00 123.07 622 TYR A N 1
ATOM 3348 C CA . TYR A 1 622 ? 126.688 140.686 147.832 1.00 123.07 622 TYR A CA 1
ATOM 3349 C C . TYR A 1 622 ? 126.782 139.269 148.388 1.00 123.07 622 TYR A C 1
ATOM 3350 O O . TYR A 1 622 ? 125.926 138.802 149.141 1.00 123.07 622 TYR A O 1
ATOM 3359 N N . ILE A 1 623 ? 127.846 138.574 147.980 1.00 118.15 623 ILE A N 1
ATOM 3360 C CA . ILE A 1 623 ? 128.102 137.210 148.438 1.00 118.15 623 ILE A CA 1
ATOM 3361 C C . ILE A 1 623 ? 127.945 137.107 149.945 1.00 118.15 623 ILE A C 1
ATOM 3362 O O . ILE A 1 623 ? 127.447 136.100 150.463 1.00 118.15 623 ILE A O 1
ATOM 3367 N N . ILE A 1 624 ? 128.335 138.147 150.670 1.00 127.82 624 ILE A N 1
ATOM 3368 C CA . ILE A 1 624 ? 127.982 138.310 152.071 1.00 127.82 624 ILE A CA 1
ATOM 3369 C C . ILE A 1 624 ? 127.195 139.605 152.206 1.00 127.82 624 ILE A C 1
ATOM 3370 O O . ILE A 1 624 ? 127.444 140.571 151.476 1.00 127.82 624 ILE A O 1
ATOM 3375 N N . ARG A 1 625 ? 126.237 139.618 153.127 1.00 136.28 625 ARG A N 1
ATOM 3376 C CA . ARG A 1 625 ? 125.491 140.827 153.442 1.00 136.28 625 ARG A CA 1
ATOM 3377 C C . ARG A 1 625 ? 126.036 141.421 154.735 1.00 136.28 625 ARG A C 1
ATOM 3378 O O . ARG A 1 625 ? 126.304 140.690 155.694 1.00 136.28 625 ARG A O 1
ATOM 3386 N N . GLU A 1 626 ? 126.203 142.741 154.753 1.00 143.54 626 GLU A N 1
ATOM 3387 C CA . GLU A 1 626 ? 126.849 143.395 155.884 1.00 143.54 626 GLU A CA 1
ATOM 3388 C C . GLU A 1 626 ? 126.048 143.195 157.162 1.00 143.54 626 GLU A C 1
ATOM 3389 O O . GLU A 1 626 ? 124.824 143.354 157.172 1.00 143.54 626 GLU A O 1
ATOM 3395 N N . GLY A 1 627 ? 126.752 142.857 158.243 1.00 143.11 627 GLY A N 1
ATOM 3396 C CA . GLY A 1 627 ? 126.142 142.627 159.539 1.00 143.11 627 GLY A CA 1
ATOM 3397 C C . GLY A 1 627 ? 124.956 141.688 159.496 1.00 143.11 627 GLY A C 1
ATOM 3398 O O . GLY A 1 627 ? 123.864 142.037 159.953 1.00 143.11 627 GLY A O 1
ATOM 3399 N N . THR A 1 628 ? 125.157 140.493 158.948 1.00 142.88 628 THR A N 1
ATOM 3400 C CA . THR A 1 628 ? 124.064 139.563 158.711 1.00 142.88 628 THR A CA 1
ATOM 3401 C C . THR A 1 628 ? 124.500 138.166 159.137 1.00 142.88 628 THR A C 1
ATOM 3402 O O . THR A 1 628 ? 125.687 137.894 159.337 1.00 142.88 628 THR A O 1
ATOM 3406 N N . ILE A 1 629 ? 123.515 137.281 159.291 1.00 144.74 629 ILE A N 1
ATOM 3407 C CA . ILE A 1 629 ? 123.790 135.901 159.668 1.00 144.74 629 ILE A CA 1
ATOM 3408 C C . ILE A 1 629 ? 124.510 135.196 158.527 1.00 144.74 629 ILE A C 1
ATOM 3409 O O . ILE A 1 629 ? 124.051 135.201 157.377 1.00 144.74 629 ILE A O 1
ATOM 3414 N N . GLY A 1 630 ? 125.651 134.593 158.842 1.00 144.29 630 GLY A N 1
ATOM 3415 C CA . GLY A 1 630 ? 126.539 134.015 157.854 1.00 144.29 630 GLY A CA 1
ATOM 3416 C C . GLY A 1 630 ? 126.560 132.502 157.860 1.00 144.29 630 GLY A C 1
ATOM 3417 O O . GLY A 1 630 ? 127.636 131.898 157.846 1.00 144.29 630 GLY A O 1
ATOM 3418 N N . LYS A 1 631 ? 125.374 131.885 157.907 1.00 140.83 631 LYS A N 1
ATOM 3419 C CA . LYS A 1 631 ? 125.238 130.456 158.172 1.00 140.83 631 LYS A CA 1
ATOM 3420 C C . LYS A 1 631 ? 126.209 129.586 157.380 1.00 140.83 631 LYS A C 1
ATOM 3421 O O . LYS A 1 631 ? 126.536 128.485 157.828 1.00 140.83 631 LYS A O 1
ATOM 3427 N N . LYS A 1 632 ? 126.683 130.036 156.223 1.00 129.99 632 LYS A N 1
ATOM 3428 C CA . LYS A 1 632 ? 127.651 129.265 155.460 1.00 129.99 632 LYS A CA 1
ATOM 3429 C C . LYS A 1 632 ? 128.941 130.053 155.321 1.00 129.99 632 LYS A C 1
ATOM 3430 O O . LYS A 1 632 ? 128.923 131.285 155.281 1.00 129.99 632 LYS A O 1
ATOM 3436 N N . MET A 1 633 ? 130.058 129.339 155.257 1.00 129.14 633 MET A N 1
ATOM 3437 C CA . MET A 1 633 ? 131.348 129.939 154.965 1.00 129.14 633 MET A CA 1
ATOM 3438 C C . MET A 1 633 ? 131.808 129.498 153.585 1.00 129.14 633 MET A C 1
ATOM 3439 O O . MET A 1 633 ? 131.545 128.375 153.154 1.00 129.14 633 MET A O 1
ATOM 3444 N N . TYR A 1 634 ? 132.493 130.392 152.891 1.00 117.84 634 TYR A N 1
ATOM 3445 C CA . TYR A 1 634 ? 132.829 130.176 151.497 1.00 117.84 634 TYR A CA 1
ATOM 3446 C C . TYR A 1 634 ? 134.314 129.898 151.328 1.00 117.84 634 TYR A C 1
ATOM 3447 O O . TYR A 1 634 ? 135.152 130.407 152.074 1.00 117.84 634 TYR A O 1
ATOM 3456 N N . PHE A 1 635 ? 134.627 129.086 150.329 1.00 114.86 635 PHE A N 1
ATOM 3457 C CA . PHE A 1 635 ? 135.994 128.869 149.883 1.00 114.86 635 PHE A CA 1
ATOM 3458 C C . PHE A 1 635 ? 136.067 129.286 148.426 1.00 114.86 635 PHE A C 1
ATOM 3459 O O . PHE A 1 635 ? 135.391 128.698 147.578 1.00 114.86 635 PHE A O 1
ATOM 3467 N N . ILE A 1 636 ? 136.859 130.292 148.134 1.00 110.03 636 ILE A N 1
ATOM 3468 C CA . ILE A 1 636 ? 136.920 130.766 146.761 1.00 110.03 636 ILE A CA 1
ATOM 3469 C C . ILE A 1 636 ? 137.758 129.793 145.946 1.00 110.03 636 ILE A C 1
ATOM 3470 O O . ILE A 1 636 ? 138.606 129.072 146.477 1.00 110.03 636 ILE A O 1
ATOM 3475 N N . GLN A 1 637 ? 137.477 129.738 144.646 1.00 102.49 637 GLN A N 1
ATOM 3476 C CA . GLN A 1 637 ? 138.126 128.819 143.732 1.00 102.49 637 GLN A CA 1
ATOM 3477 C C . GLN A 1 637 ? 138.573 129.485 142.444 1.00 102.49 637 GLN A C 1
ATOM 3478 O O . GLN A 1 637 ? 139.355 128.885 141.701 1.00 102.49 637 GLN A O 1
ATOM 3484 N N . HIS A 1 638 ? 138.133 130.704 142.172 1.00 104.68 638 HIS A N 1
ATOM 3485 C CA . HIS A 1 638 ? 138.420 131.388 140.917 1.00 104.68 638 HIS A CA 1
ATOM 3486 C C . HIS A 1 638 ? 137.943 132.826 141.070 1.00 104.68 638 HIS A C 1
ATOM 3487 O O . HIS A 1 638 ? 137.411 133.210 142.115 1.00 104.68 638 HIS A O 1
ATOM 3494 N N . GLY A 1 639 ? 138.144 133.621 140.025 1.00 111.44 639 GLY A N 1
ATOM 3495 C CA . GLY A 1 639 ? 137.734 135.004 140.051 1.00 111.44 639 GLY A CA 1
ATOM 3496 C C . GLY A 1 639 ? 138.463 135.784 141.134 1.00 111.44 639 GLY A C 1
ATOM 3497 O O . GLY A 1 639 ? 139.545 135.416 141.591 1.00 111.44 639 GLY A O 1
ATOM 3498 N N . VAL A 1 640 ? 137.847 136.888 141.544 1.00 116.21 640 VAL A N 1
ATOM 3499 C CA . VAL A 1 640 ? 138.397 137.701 142.620 1.00 116.21 640 VAL A CA 1
ATOM 3500 C C . VAL A 1 640 ? 137.277 138.452 143.326 1.00 116.21 640 VAL A C 1
ATOM 3501 O O . VAL A 1 640 ? 136.428 139.080 142.683 1.00 116.21 640 VAL A O 1
ATOM 3505 N N . VAL A 1 641 ? 137.257 138.381 144.648 1.00 121.04 641 VAL A N 1
ATOM 3506 C CA . VAL A 1 641 ? 136.280 139.109 145.436 1.00 121.04 641 VAL A CA 1
ATOM 3507 C C . VAL A 1 641 ? 136.973 140.282 146.110 1.00 121.04 641 VAL A C 1
ATOM 3508 O O . VAL A 1 641 ? 138.200 140.395 146.111 1.00 121.04 641 VAL A O 1
ATOM 3512 N N . SER A 1 642 ? 136.177 141.172 146.693 1.00 127.69 642 SER A N 1
ATOM 3513 C CA . SER A 1 642 ? 136.698 142.283 147.480 1.00 127.69 642 SER A CA 1
ATOM 3514 C C . SER A 1 642 ? 135.865 142.417 148.743 1.00 127.69 642 SER A C 1
ATOM 3515 O O . SER A 1 642 ? 134.724 142.886 148.693 1.00 127.69 642 SER A O 1
ATOM 3518 N N . VAL A 1 643 ? 136.431 141.991 149.872 1.00 132.65 643 VAL A N 1
ATOM 3519 C CA . VAL A 1 643 ? 135.764 142.190 151.145 1.00 132.65 643 VAL A CA 1
ATOM 3520 C C . VAL A 1 643 ? 135.661 143.688 151.403 1.00 132.65 643 VAL A C 1
ATOM 3521 O O . VAL A 1 643 ? 136.544 144.467 151.027 1.00 132.65 643 VAL A O 1
ATOM 3525 N N . LEU A 1 644 ? 134.573 144.102 152.043 1.00 138.27 644 LEU A N 1
ATOM 3526 C CA . LEU A 1 644 ? 134.359 145.507 152.353 1.00 138.27 644 LEU A CA 1
ATOM 3527 C C . LEU A 1 644 ? 133.980 145.674 153.814 1.00 138.27 644 LEU A C 1
ATOM 3528 O O . LEU A 1 644 ? 133.338 144.803 154.407 1.00 138.27 644 LEU A O 1
ATOM 3533 N N . THR A 1 645 ? 134.386 146.803 154.383 1.00 146.35 645 THR A N 1
ATOM 3534 C CA . THR A 1 645 ? 134.018 147.200 155.730 1.00 146.35 645 THR A CA 1
ATOM 3535 C C . THR A 1 645 ? 133.721 148.694 155.739 1.00 146.35 645 THR A C 1
ATOM 3536 O O . THR A 1 645 ? 134.192 149.446 154.881 1.00 146.35 645 THR A O 1
ATOM 3540 N N . LYS A 1 646 ? 132.913 149.120 156.712 1.00 149.41 646 LYS A N 1
ATOM 3541 C CA . LYS A 1 646 ? 132.694 150.550 156.902 1.00 149.41 646 LYS A CA 1
ATOM 3542 C C . LYS A 1 646 ? 133.984 151.246 157.319 1.00 149.41 646 LYS A C 1
ATOM 3543 O O . LYS A 1 646 ? 134.279 152.353 156.853 1.00 149.41 646 LYS A O 1
ATOM 3549 N N . GLY A 1 647 ? 134.766 150.611 158.190 1.00 150.80 647 GLY A N 1
ATOM 3550 C CA . GLY A 1 647 ? 136.025 151.175 158.635 1.00 150.80 647 GLY A CA 1
ATOM 3551 C C . GLY A 1 647 ? 137.185 150.857 157.715 1.00 150.80 647 GLY A C 1
ATOM 3552 O O . GLY A 1 647 ? 137.863 151.767 157.229 1.00 150.80 647 GLY A O 1
ATOM 3553 N N . ASN A 1 648 ? 137.429 149.571 157.474 1.00 149.29 648 ASN A N 1
ATOM 3554 C CA . ASN A 1 648 ? 138.486 149.171 156.554 1.00 149.29 648 ASN A CA 1
ATOM 3555 C C . ASN A 1 648 ? 138.189 149.710 155.159 1.00 149.29 648 ASN A C 1
ATOM 3556 O O . ASN A 1 648 ? 137.033 149.835 154.748 1.00 149.29 648 ASN A O 1
ATOM 3561 N N . LYS A 1 649 ? 139.251 150.036 154.425 1.00 148.73 649 LYS A N 1
ATOM 3562 C CA . LYS A 1 649 ? 139.081 150.659 153.117 1.00 148.73 649 LYS A CA 1
ATOM 3563 C C . LYS A 1 649 ? 138.799 149.619 152.035 1.00 148.73 649 LYS A C 1
ATOM 3564 O O . LYS A 1 649 ? 137.694 149.577 151.483 1.00 148.73 649 LYS A O 1
ATOM 3570 N N . GLU A 1 650 ? 139.777 148.763 151.741 1.00 145.16 650 GLU A N 1
ATOM 3571 C CA . GLU A 1 650 ? 139.629 147.742 150.713 1.00 145.16 650 GLU A CA 1
ATOM 3572 C C . GLU A 1 650 ? 140.467 146.530 151.090 1.00 145.16 650 GLU A C 1
ATOM 3573 O O . GLU A 1 650 ? 141.328 146.595 151.970 1.00 145.16 650 GLU A O 1
ATOM 3579 N N . THR A 1 651 ? 140.204 145.423 150.398 1.00 136.30 651 THR A N 1
ATOM 3580 C CA . THR A 1 651 ? 140.959 144.178 150.499 1.00 136.30 651 THR A CA 1
ATOM 3581 C C . THR A 1 651 ? 140.432 143.219 149.445 1.00 136.30 651 THR A C 1
ATOM 3582 O O . THR A 1 651 ? 139.272 143.313 149.036 1.00 136.30 651 THR A O 1
ATOM 3586 N N . LYS A 1 652 ? 141.292 142.305 149.003 1.00 128.85 652 LYS A N 1
ATOM 3587 C CA . LYS A 1 652 ? 140.953 141.382 147.931 1.00 128.85 652 LYS A CA 1
ATOM 3588 C C . LYS A 1 652 ? 141.388 139.969 148.288 1.00 128.85 652 LYS A C 1
ATOM 3589 O O . LYS A 1 652 ? 142.239 139.755 149.152 1.00 128.85 652 LYS A O 1
ATOM 3595 N N . LEU A 1 653 ? 140.787 139.005 147.593 1.00 121.92 653 LEU A N 1
ATOM 3596 C CA . LEU A 1 653 ? 141.186 137.606 147.645 1.00 121.92 653 LEU A CA 1
ATOM 3597 C C . LEU A 1 653 ? 140.876 136.995 146.287 1.00 121.92 653 LEU A C 1
ATOM 3598 O O . LEU A 1 653 ? 139.950 137.433 145.602 1.00 121.92 653 LEU A O 1
ATOM 3603 N N . ALA A 1 654 ? 141.647 135.979 145.899 1.00 119.14 654 ALA A N 1
ATOM 3604 C CA . ALA A 1 654 ? 141.447 135.389 144.581 1.00 119.14 654 ALA A CA 1
ATOM 3605 C C . ALA A 1 654 ? 142.136 134.037 144.481 1.00 119.14 654 ALA A C 1
ATOM 3606 O O . ALA A 1 654 ? 143.034 133.715 145.262 1.00 119.14 654 ALA A O 1
ATOM 3608 N N . ASP A 1 655 ? 141.677 133.254 143.506 1.00 116.42 655 ASP A N 1
ATOM 3609 C CA . ASP A 1 655 ? 142.336 132.050 142.993 1.00 116.42 655 ASP A CA 1
ATOM 3610 C C . ASP A 1 655 ? 142.954 131.184 144.092 1.00 116.42 655 ASP A C 1
ATOM 3611 O O . ASP A 1 655 ? 144.150 130.899 144.104 1.00 116.42 655 ASP A O 1
ATOM 3616 N N . GLY A 1 656 ? 142.107 130.751 145.019 1.00 118.18 656 GLY A N 1
ATOM 3617 C CA . GLY A 1 656 ? 142.510 129.798 146.029 1.00 118.18 656 GLY A CA 1
ATOM 3618 C C . GLY A 1 656 ? 142.572 130.321 147.445 1.00 118.18 656 GLY A C 1
ATOM 3619 O O . GLY A 1 656 ? 143.149 129.649 148.306 1.00 118.18 656 GLY A O 1
ATOM 3620 N N . SER A 1 657 ? 142.005 131.483 147.718 1.00 119.69 657 SER A N 1
ATOM 3621 C CA . SER A 1 657 ? 141.998 132.037 149.060 1.00 119.69 657 SER A CA 1
ATOM 3622 C C . SER A 1 657 ? 140.824 131.444 149.838 1.00 119.69 657 SER A C 1
ATOM 3623 O O . SER A 1 657 ? 140.224 130.451 149.425 1.00 119.69 657 SER A O 1
ATOM 3626 N N . TYR A 1 658 ? 140.495 132.032 150.985 1.00 129.99 658 TYR A N 1
ATOM 3627 C CA . TYR A 1 658 ? 139.356 131.573 151.769 1.00 129.99 658 TYR A CA 1
ATOM 3628 C C . TYR A 1 658 ? 138.946 132.670 152.740 1.00 129.99 658 TYR A C 1
ATOM 3629 O O . TYR A 1 658 ? 139.804 133.325 153.334 1.00 129.99 658 TYR A O 1
ATOM 3638 N N . PHE A 1 659 ? 137.635 132.866 152.896 1.00 128.00 659 PHE A N 1
ATOM 3639 C CA . PHE A 1 659 ? 137.127 133.883 153.807 1.00 128.00 659 PHE A CA 1
ATOM 3640 C C . PHE A 1 659 ? 135.896 133.355 154.528 1.00 128.00 659 PHE A C 1
ATOM 3641 O O . PHE A 1 659 ? 135.391 132.271 154.230 1.00 128.00 659 PHE A O 1
ATOM 3649 N N . GLY A 1 660 ? 135.415 134.143 155.484 1.00 136.74 660 GLY A N 1
ATOM 3650 C CA . GLY A 1 660 ? 134.274 133.747 156.279 1.00 136.74 660 GLY A CA 1
ATOM 3651 C C . GLY A 1 660 ? 134.596 132.850 157.450 1.00 136.74 660 GLY A C 1
ATOM 3652 O O . GLY A 1 660 ? 133.805 131.955 157.764 1.00 136.74 660 GLY A O 1
ATOM 3653 N N . GLU A 1 661 ? 135.739 133.051 158.108 1.00 143.76 661 GLU A N 1
ATOM 3654 C CA . GLU A 1 661 ? 136.149 132.156 159.185 1.00 143.76 661 GLU A CA 1
ATOM 3655 C C . GLU A 1 661 ? 135.472 132.477 160.509 1.00 143.76 661 GLU A C 1
ATOM 3656 O O . GLU A 1 661 ? 135.388 131.600 161.374 1.00 143.76 661 GLU A O 1
ATOM 3662 N N . ILE A 1 662 ? 134.990 133.708 160.689 1.00 148.75 662 ILE A N 1
ATOM 3663 C CA . ILE A 1 662 ? 134.416 134.129 161.958 1.00 148.75 662 ILE A CA 1
ATOM 3664 C C . ILE A 1 662 ? 133.123 133.401 162.301 1.00 148.75 662 ILE A C 1
ATOM 3665 O O . ILE A 1 662 ? 132.608 133.564 163.411 1.00 148.75 662 ILE A O 1
ATOM 3670 N N . CYS A 1 663 ? 132.586 132.598 161.382 1.00 152.23 663 CYS A N 1
ATOM 3671 C CA . CYS A 1 663 ? 131.264 132.012 161.561 1.00 152.23 663 CYS A CA 1
ATOM 3672 C C . CYS A 1 663 ? 131.291 130.574 162.046 1.00 152.23 663 CYS A C 1
ATOM 3673 O O . CYS A 1 663 ? 130.346 130.146 162.715 1.00 152.23 663 CYS A O 1
ATOM 3676 N N . LEU A 1 664 ? 132.339 129.816 161.717 1.00 154.54 664 LEU A N 1
ATOM 3677 C CA . LEU A 1 664 ? 132.319 128.379 161.974 1.00 154.54 664 LEU A CA 1
ATOM 3678 C C . LEU A 1 664 ? 132.324 128.076 163.467 1.00 154.54 664 LEU A C 1
ATOM 3679 O O . LEU A 1 664 ? 131.450 127.357 163.967 1.00 154.54 664 LEU A O 1
ATOM 3684 N N . LEU A 1 665 ? 133.306 128.609 164.195 1.00 157.47 665 LEU A N 1
ATOM 3685 C CA . LEU A 1 665 ? 133.420 128.285 165.613 1.00 157.47 665 LEU A CA 1
ATOM 3686 C C . LEU A 1 665 ? 132.248 128.849 166.407 1.00 157.47 665 LEU A C 1
ATOM 3687 O O . LEU A 1 665 ? 131.693 128.165 167.274 1.00 157.47 665 LEU A O 1
ATOM 3692 N N . THR A 1 666 ? 131.847 130.085 166.117 1.00 156.23 666 THR A N 1
ATOM 3693 C CA . THR A 1 666 ? 130.764 130.725 166.848 1.00 156.23 666 THR A CA 1
ATOM 3694 C C . THR A 1 666 ? 129.842 131.428 165.865 1.00 156.23 666 THR A C 1
ATOM 3695 O O . THR A 1 666 ? 130.287 131.958 164.842 1.00 156.23 666 THR A O 1
ATOM 3699 N N . ARG A 1 667 ? 128.553 131.425 166.188 1.00 149.97 667 ARG A N 1
ATOM 3700 C CA . ARG A 1 667 ? 127.557 132.071 165.349 1.00 149.97 667 ARG A CA 1
ATOM 3701 C C . ARG A 1 667 ? 127.287 133.492 165.832 1.00 149.97 667 ARG A C 1
ATOM 3702 O O . ARG A 1 667 ? 127.189 133.759 167.033 1.00 149.97 667 ARG A O 1
ATOM 3710 N N . GLY A 1 668 ? 127.172 134.403 164.876 1.00 149.09 668 GLY A N 1
ATOM 3711 C CA . GLY A 1 668 ? 126.895 135.787 165.199 1.00 149.09 668 GLY A CA 1
ATOM 3712 C C . GLY A 1 668 ? 126.536 136.560 163.953 1.00 149.09 668 GLY A C 1
ATOM 3713 O O . GLY A 1 668 ? 125.804 136.071 163.091 1.00 149.09 668 GLY A O 1
ATOM 3714 N N . ARG A 1 669 ? 127.058 137.780 163.870 1.00 145.48 669 ARG A N 1
ATOM 3715 C CA . ARG A 1 669 ? 126.840 138.648 162.723 1.00 145.48 669 ARG A CA 1
ATOM 3716 C C . ARG A 1 669 ? 128.159 138.912 162.011 1.00 145.48 669 ARG A C 1
ATOM 3717 O O . ARG A 1 669 ? 129.187 139.154 162.651 1.00 145.48 669 ARG A O 1
ATOM 3725 N N . ARG A 1 670 ? 128.121 138.860 160.683 1.00 143.66 670 ARG A N 1
ATOM 3726 C CA . ARG A 1 670 ? 129.326 139.049 159.888 1.00 143.66 670 ARG A CA 1
ATOM 3727 C C . ARG A 1 670 ? 129.846 140.471 160.038 1.00 143.66 670 ARG A C 1
ATOM 3728 O O . ARG A 1 670 ? 129.076 141.435 159.988 1.00 143.66 670 ARG A O 1
ATOM 3736 N N . THR A 1 671 ? 131.157 140.600 160.219 1.00 143.13 671 THR A N 1
ATOM 3737 C CA . THR A 1 671 ? 131.798 141.896 160.396 1.00 143.13 671 THR A CA 1
ATOM 3738 C C . THR A 1 671 ? 132.128 142.584 159.079 1.00 143.13 671 THR A C 1
ATOM 3739 O O . THR A 1 671 ? 132.842 143.592 159.093 1.00 143.13 671 THR A O 1
ATOM 3743 N N . ALA A 1 672 ? 131.635 142.079 157.953 1.00 141.57 672 ALA A N 1
ATOM 3744 C CA . ALA A 1 672 ? 132.008 142.624 156.656 1.00 141.57 672 ALA A CA 1
ATOM 3745 C C . ALA A 1 672 ? 130.931 142.269 155.640 1.00 141.57 672 ALA A C 1
ATOM 3746 O O . ALA A 1 672 ? 129.868 141.744 155.981 1.00 141.57 672 ALA A O 1
ATOM 3748 N N . SER A 1 673 ? 131.222 142.570 154.377 1.00 136.36 673 SER A N 1
ATOM 3749 C CA . SER A 1 673 ? 130.347 142.252 153.259 1.00 136.36 673 SER A CA 1
ATOM 3750 C C . SER A 1 673 ? 131.187 142.301 151.998 1.00 136.36 673 SER A C 1
ATOM 3751 O O . SER A 1 673 ? 131.791 143.334 151.701 1.00 136.36 673 SER A O 1
ATOM 3754 N N . VAL A 1 674 ? 131.220 141.201 151.257 1.00 128.78 674 VAL A N 1
ATOM 3755 C CA . VAL A 1 674 ? 132.105 141.055 150.112 1.00 128.78 674 VAL A CA 1
ATOM 3756 C C . VAL A 1 674 ? 131.283 141.220 148.846 1.00 128.78 674 VAL A C 1
ATOM 3757 O O . VAL A 1 674 ? 130.053 141.120 148.878 1.00 128.78 674 VAL A O 1
ATOM 3761 N N . ARG A 1 675 ? 131.960 141.472 147.737 1.00 121.46 675 ARG A N 1
ATOM 3762 C CA . ARG A 1 675 ? 131.302 141.638 146.454 1.00 121.46 675 ARG A CA 1
ATOM 3763 C C . ARG A 1 675 ? 132.048 140.862 145.386 1.00 121.46 675 ARG A C 1
ATOM 3764 O O . ARG A 1 675 ? 133.279 140.882 145.337 1.00 121.46 675 ARG A O 1
ATOM 3772 N N . ALA A 1 676 ? 131.298 140.181 144.533 1.00 115.36 676 ALA A N 1
ATOM 3773 C CA . ALA A 1 676 ? 131.879 139.572 143.348 1.00 115.36 676 ALA A CA 1
ATOM 3774 C C . ALA A 1 676 ? 132.358 140.671 142.414 1.00 115.36 676 ALA A C 1
ATOM 3775 O O . ALA A 1 676 ? 131.545 141.410 141.854 1.00 115.36 676 ALA A O 1
ATOM 3777 N N . ASP A 1 677 ? 133.672 140.805 142.261 1.00 118.15 677 ASP A N 1
ATOM 3778 C CA . ASP A 1 677 ? 134.207 141.772 141.312 1.00 118.15 677 ASP A CA 1
ATOM 3779 C C . ASP A 1 677 ? 134.342 141.194 139.916 1.00 118.15 677 ASP A C 1
ATOM 3780 O O . ASP A 1 677 ? 134.424 141.951 138.942 1.00 118.15 677 ASP A O 1
ATOM 3785 N N . THR A 1 678 ? 134.370 139.873 139.799 1.00 111.83 678 THR A N 1
ATOM 3786 C CA . THR A 1 678 ? 134.220 139.212 138.512 1.00 111.83 678 THR A CA 1
ATOM 3787 C C . THR A 1 678 ? 133.390 137.954 138.706 1.00 111.83 678 THR A C 1
ATOM 3788 O O . THR A 1 678 ? 132.798 137.758 139.771 1.00 111.83 678 THR A O 1
ATOM 3792 N N . TYR A 1 679 ? 133.349 137.085 137.704 1.00 102.91 679 TYR A N 1
ATOM 3793 C CA . TYR A 1 679 ? 132.498 135.912 137.809 1.00 102.91 679 TYR A CA 1
ATOM 3794 C C . TYR A 1 679 ? 133.104 134.896 138.763 1.00 102.91 679 TYR A C 1
ATOM 3795 O O . TYR A 1 679 ? 133.668 133.891 138.324 1.00 102.91 679 TYR A O 1
ATOM 3804 N N . CYS A 1 680 ? 132.976 135.142 140.066 1.00 103.55 680 CYS A N 1
ATOM 3805 C CA . CYS A 1 680 ? 133.576 134.268 141.060 1.00 103.55 680 CYS A CA 1
ATOM 3806 C C . CYS A 1 680 ? 133.017 132.859 140.944 1.00 103.55 680 CYS A C 1
ATOM 3807 O O . CYS A 1 680 ? 132.003 132.615 140.291 1.00 103.55 680 CYS A O 1
ATOM 3810 N N . ARG A 1 681 ? 133.711 131.916 141.565 1.00 96.13 681 ARG A N 1
ATOM 3811 C CA . ARG A 1 681 ? 133.365 130.509 141.444 1.00 96.13 681 ARG A CA 1
ATOM 3812 C C . ARG A 1 681 ? 133.533 129.813 142.786 1.00 96.13 681 ARG A C 1
ATOM 3813 O O . ARG A 1 681 ? 134.107 128.731 142.885 1.00 96.13 681 ARG A O 1
ATOM 3821 N N . LEU A 1 682 ? 133.020 130.439 143.839 1.00 102.99 682 LEU A N 1
ATOM 3822 C CA . LEU A 1 682 ? 133.269 130.015 145.207 1.00 102.99 682 LEU A CA 1
ATOM 3823 C C . LEU A 1 682 ? 132.834 128.570 145.428 1.00 102.99 682 LEU A C 1
ATOM 3824 O O . LEU A 1 682 ? 132.163 127.957 144.602 1.00 102.99 682 LEU A O 1
ATOM 3829 N N . TYR A 1 683 ? 133.234 128.023 146.571 1.00 105.34 683 TYR A N 1
ATOM 3830 C CA . TYR A 1 683 ? 132.805 126.701 147.006 1.00 105.34 683 TYR A CA 1
ATOM 3831 C C . TYR A 1 683 ? 132.172 126.834 148.379 1.00 105.34 683 TYR A C 1
ATOM 3832 O O . TYR A 1 683 ? 132.857 127.163 149.351 1.00 105.34 683 TYR A O 1
ATOM 3841 N N . SER A 1 684 ? 130.875 126.578 148.458 1.00 114.97 684 SER A N 1
ATOM 3842 C CA . SER A 1 684 ? 130.137 126.793 149.690 1.00 114.97 684 SER A CA 1
ATOM 3843 C C . SER A 1 684 ? 130.503 125.752 150.736 1.00 114.97 684 SER A C 1
ATOM 3844 O O . SER A 1 684 ? 130.976 124.662 150.419 1.00 114.97 684 SER A O 1
ATOM 3847 N N . LEU A 1 685 ? 130.270 126.098 151.998 1.00 127.45 685 LEU A N 1
ATOM 3848 C CA . LEU A 1 685 ? 130.533 125.194 153.112 1.00 127.45 685 LEU A CA 1
ATOM 3849 C C . LEU A 1 685 ? 129.609 125.576 154.259 1.00 127.45 685 LEU A C 1
ATOM 3850 O O . LEU A 1 685 ? 129.896 126.525 154.994 1.00 127.45 685 LEU A O 1
ATOM 3855 N N . SER A 1 686 ? 128.513 124.845 154.421 1.00 138.83 686 SER A N 1
ATOM 3856 C CA . SER A 1 686 ? 127.510 125.198 155.412 1.00 138.83 686 SER A CA 1
ATOM 3857 C C . SER A 1 686 ? 127.990 124.825 156.813 1.00 138.83 686 SER A C 1
ATOM 3858 O O . SER A 1 686 ? 129.103 124.333 157.006 1.00 138.83 686 SER A O 1
ATOM 3861 N N . VAL A 1 687 ? 127.137 125.059 157.811 1.00 145.71 687 VAL A N 1
ATOM 3862 C CA . VAL A 1 687 ? 127.454 124.696 159.182 1.00 145.71 687 VAL A CA 1
ATOM 3863 C C . VAL A 1 687 ? 126.627 123.517 159.683 1.00 145.71 687 VAL A C 1
ATOM 3864 O O . VAL A 1 687 ? 127.082 122.802 160.581 1.00 145.71 687 VAL A O 1
ATOM 3868 N N . ASP A 1 688 ? 125.427 123.296 159.148 1.00 149.30 688 ASP A N 1
ATOM 3869 C CA . ASP A 1 688 ? 124.680 122.106 159.540 1.00 149.30 688 ASP A CA 1
ATOM 3870 C C . ASP A 1 688 ? 125.370 120.844 159.037 1.00 149.30 688 ASP A C 1
ATOM 3871 O O . ASP A 1 688 ? 125.554 119.882 159.791 1.00 149.30 688 ASP A O 1
ATOM 3876 N N . ASN A 1 689 ? 125.777 120.835 157.769 1.00 146.64 689 ASN A N 1
ATOM 3877 C CA . ASN A 1 689 ? 126.613 119.746 157.285 1.00 146.64 689 ASN A CA 1
ATOM 3878 C C . ASN A 1 689 ? 127.903 119.665 158.088 1.00 146.64 689 ASN A C 1
ATOM 3879 O O . ASN A 1 689 ? 128.398 118.570 158.387 1.00 146.64 689 ASN A O 1
ATOM 3884 N N . PHE A 1 690 ? 128.447 120.824 158.464 1.00 151.10 690 PHE A N 1
ATOM 3885 C CA . PHE A 1 690 ? 129.685 120.858 159.228 1.00 151.10 690 PHE A CA 1
ATOM 3886 C C . PHE A 1 690 ? 129.538 120.116 160.547 1.00 151.10 690 PHE A C 1
ATOM 3887 O O . PHE A 1 690 ? 130.317 119.211 160.849 1.00 151.10 690 PHE A O 1
ATOM 3895 N N . ASN A 1 691 ? 128.543 120.485 161.355 1.00 153.41 691 ASN A N 1
ATOM 3896 C CA . ASN A 1 691 ? 128.426 119.854 162.663 1.00 153.41 691 ASN A CA 1
ATOM 3897 C C . ASN A 1 691 ? 127.837 118.451 162.574 1.00 153.41 691 ASN A C 1
ATOM 3898 O O . ASN A 1 691 ? 127.989 117.675 163.523 1.00 153.41 691 ASN A O 1
ATOM 3903 N N . GLU A 1 692 ? 127.202 118.089 161.455 1.00 152.15 692 GLU A N 1
ATOM 3904 C CA . GLU A 1 692 ? 126.843 116.686 161.261 1.00 152.15 692 GLU A CA 1
ATOM 3905 C C . GLU A 1 692 ? 128.085 115.833 161.036 1.00 152.15 692 GLU A C 1
ATOM 3906 O O . GLU A 1 692 ? 128.218 114.750 161.617 1.00 152.15 692 GLU A O 1
ATOM 3912 N N . VAL A 1 693 ? 129.002 116.298 160.184 1.00 152.45 693 VAL A N 1
ATOM 3913 C CA . VAL A 1 693 ? 130.295 115.625 160.067 1.00 152.45 693 VAL A CA 1
ATOM 3914 C C . VAL A 1 693 ? 131.048 115.687 161.389 1.00 152.45 693 VAL A C 1
ATOM 3915 O O . VAL A 1 693 ? 131.774 114.753 161.752 1.00 152.45 693 VAL A O 1
ATOM 3919 N N . LEU A 1 694 ? 130.863 116.773 162.136 1.00 158.33 694 LEU A N 1
ATOM 3920 C CA . LEU A 1 694 ? 131.600 116.996 163.372 1.00 158.33 694 LEU A CA 1
ATOM 3921 C C . LEU A 1 694 ? 131.204 115.984 164.439 1.00 158.33 694 LEU A C 1
ATOM 3922 O O . LEU A 1 694 ? 132.066 115.345 165.053 1.00 158.33 694 LEU A O 1
ATOM 3927 N N . GLU A 1 695 ? 129.899 115.827 164.676 1.00 157.74 695 GLU A N 1
ATOM 3928 C CA . GLU A 1 695 ? 129.431 114.877 165.678 1.00 157.74 695 GLU A CA 1
ATOM 3929 C C . GLU A 1 695 ? 129.828 113.445 165.342 1.00 157.74 695 GLU A C 1
ATOM 3930 O O . GLU A 1 695 ? 129.768 112.574 166.217 1.00 157.74 695 GLU A O 1
ATOM 3936 N N . GLU A 1 696 ? 130.233 113.184 164.100 1.00 155.42 696 GLU A N 1
ATOM 3937 C CA . GLU A 1 696 ? 130.831 111.898 163.773 1.00 155.42 696 GLU A CA 1
ATOM 3938 C C . GLU A 1 696 ? 132.291 111.837 164.210 1.00 155.42 696 GLU A C 1
ATOM 3939 O O . GLU A 1 696 ? 132.822 110.746 164.436 1.00 155.42 696 GLU A O 1
ATOM 3945 N N . TYR A 1 697 ? 132.947 112.992 164.342 1.00 157.74 697 TYR A N 1
ATOM 3946 C CA . TYR A 1 697 ? 134.344 113.056 164.756 1.00 157.74 697 TYR A CA 1
ATOM 3947 C C . TYR A 1 697 ? 134.486 113.785 166.089 1.00 157.74 697 TYR A C 1
ATOM 3948 O O . TYR A 1 697 ? 134.823 114.977 166.111 1.00 157.74 697 TYR A O 1
ATOM 3957 N N . PRO A 1 698 ? 134.248 113.110 167.216 1.00 166.44 698 PRO A N 1
ATOM 3958 C CA . PRO A 1 698 ? 134.441 113.775 168.515 1.00 166.44 698 PRO A CA 1
ATOM 3959 C C . PRO A 1 698 ? 135.875 114.209 168.750 1.00 166.44 698 PRO A C 1
ATOM 3960 O O . PRO A 1 698 ? 136.111 115.209 169.447 1.00 166.44 698 PRO A O 1
ATOM 3964 N N . MET A 1 699 ? 136.833 113.472 168.179 1.00 169.95 699 MET A N 1
ATOM 3965 C CA . MET A 1 699 ? 138.248 113.803 168.310 1.00 169.95 699 MET A CA 1
ATOM 3966 C C . MET A 1 699 ? 138.498 115.275 168.021 1.00 169.95 699 MET A C 1
ATOM 3967 O O . MET A 1 699 ? 139.102 115.988 168.831 1.00 169.95 699 MET A O 1
ATOM 3972 N N . MET A 1 700 ? 138.035 115.749 166.869 1.00 171.10 700 MET A N 1
ATOM 3973 C CA . MET A 1 700 ? 138.168 117.156 166.530 1.00 171.10 700 MET A CA 1
ATOM 3974 C C . MET A 1 700 ? 136.980 117.986 166.994 1.00 171.10 700 MET A C 1
ATOM 3975 O O . MET A 1 700 ? 137.047 119.219 166.934 1.00 171.10 700 MET A O 1
ATOM 3980 N N . ARG A 1 701 ? 135.899 117.348 167.448 1.00 168.16 701 ARG A N 1
ATOM 3981 C CA . ARG A 1 701 ? 134.803 118.105 168.047 1.00 168.16 701 ARG A CA 1
ATOM 3982 C C . ARG A 1 701 ? 135.242 118.766 169.344 1.00 168.16 701 ARG A C 1
ATOM 3983 O O . ARG A 1 701 ? 134.777 119.860 169.681 1.00 168.16 701 ARG A O 1
ATOM 3991 N N . ARG A 1 702 ? 136.132 118.114 170.091 1.00 170.94 702 ARG A N 1
ATOM 3992 C CA . ARG A 1 702 ? 136.582 118.706 171.346 1.00 170.94 702 ARG A CA 1
ATOM 3993 C C . ARG A 1 702 ? 137.548 119.865 171.116 1.00 170.94 702 ARG A C 1
ATOM 3994 O O . ARG A 1 702 ? 137.451 120.896 171.789 1.00 170.94 702 ARG A O 1
ATOM 4002 N N . ALA A 1 703 ? 138.472 119.724 170.164 1.00 172.62 703 ALA A N 1
ATOM 4003 C CA . ALA A 1 703 ? 139.584 120.661 170.048 1.00 172.62 703 ALA A CA 1
ATOM 4004 C C . ALA A 1 703 ? 139.220 121.964 169.344 1.00 172.62 703 ALA A C 1
ATOM 4005 O O . ALA A 1 703 ? 140.020 122.905 169.373 1.00 172.62 703 ALA A O 1
ATOM 4007 N N . PHE A 1 704 ? 138.047 122.048 168.715 1.00 169.79 704 PHE A N 1
ATOM 4008 C CA . PHE A 1 704 ? 137.705 123.258 167.973 1.00 169.79 704 PHE A CA 1
ATOM 4009 C C . PHE A 1 704 ? 137.380 124.429 168.891 1.00 169.79 704 PHE A C 1
ATOM 4010 O O . PHE A 1 704 ? 137.566 125.587 168.497 1.00 169.79 704 PHE A O 1
ATOM 4018 N N . GLU A 1 705 ? 136.887 124.157 170.105 1.00 171.91 705 GLU A N 1
ATOM 4019 C CA . GLU A 1 705 ? 136.493 125.231 171.016 1.00 171.91 705 GLU A CA 1
ATOM 4020 C C . GLU A 1 705 ? 137.637 126.202 171.283 1.00 171.91 705 GLU A C 1
ATOM 4021 O O . GLU A 1 705 ? 137.398 127.396 171.502 1.00 171.91 705 GLU A O 1
ATOM 4027 N N . THR A 1 706 ? 138.874 125.719 171.268 1.00 173.33 706 THR A N 1
ATOM 4028 C CA . THR A 1 706 ? 140.034 126.563 171.521 1.00 173.33 706 THR A CA 1
ATOM 4029 C C . THR A 1 706 ? 140.674 127.022 170.213 1.00 173.33 706 THR A C 1
ATOM 4030 O O . THR A 1 706 ? 140.053 127.727 169.417 1.00 173.33 706 THR A O 1
ATOM 4034 N N . ARG B 1 217 ? 153.099 154.365 118.327 1.00 150.32 217 ARG B N 1
ATOM 4035 C CA . ARG B 1 217 ? 152.966 153.776 119.653 1.00 150.32 217 ARG B CA 1
ATOM 4036 C C . ARG B 1 217 ? 151.511 153.763 120.105 1.00 150.32 217 ARG B C 1
ATOM 4037 O O . ARG B 1 217 ? 151.020 152.755 120.613 1.00 150.32 217 ARG B O 1
ATOM 4045 N N . GLN B 1 218 ? 150.822 154.891 119.917 1.00 153.93 218 GLN B N 1
ATOM 4046 C CA . GLN B 1 218 ? 149.431 154.979 120.343 1.00 153.93 218 GLN B CA 1
ATOM 4047 C C . GLN B 1 218 ? 148.521 154.103 119.490 1.00 153.93 218 GLN B C 1
ATOM 4048 O O . GLN B 1 218 ? 147.475 153.652 119.970 1.00 153.93 218 GLN B O 1
ATOM 4054 N N . PHE B 1 219 ? 148.892 153.846 118.231 1.00 151.29 219 PHE B N 1
ATOM 4055 C CA . PHE B 1 219 ? 148.104 152.933 117.413 1.00 151.29 219 PHE B CA 1
ATOM 4056 C C . PHE B 1 219 ? 148.206 151.496 117.903 1.00 151.29 219 PHE B C 1
ATOM 4057 O O . PHE B 1 219 ? 147.341 150.679 117.573 1.00 151.29 219 PHE B O 1
ATOM 4065 N N . GLY B 1 220 ? 149.232 151.173 118.687 1.00 145.26 220 GLY B N 1
ATOM 4066 C CA . GLY B 1 220 ? 149.336 149.882 119.329 1.00 145.26 220 GLY B CA 1
ATOM 4067 C C . GLY B 1 220 ? 148.363 149.655 120.460 1.00 145.26 220 GLY B C 1
ATOM 4068 O O . GLY B 1 220 ? 148.498 148.673 121.194 1.00 145.26 220 GLY B O 1
ATOM 4069 N N . ALA B 1 221 ? 147.381 150.544 120.630 1.00 142.78 221 ALA B N 1
ATOM 4070 C CA . ALA B 1 221 ? 146.353 150.394 121.649 1.00 142.78 221 ALA B CA 1
ATOM 4071 C C . ALA B 1 221 ? 145.090 149.729 121.128 1.00 142.78 221 ALA B C 1
ATOM 4072 O O . ALA B 1 221 ? 144.368 149.104 121.912 1.00 142.78 221 ALA B O 1
ATOM 4074 N N . MET B 1 222 ? 144.806 149.851 119.831 1.00 136.25 222 MET B N 1
ATOM 4075 C CA . MET B 1 222 ? 143.695 149.125 119.232 1.00 136.25 222 MET B CA 1
ATOM 4076 C C . MET B 1 222 ? 143.922 147.622 119.215 1.00 136.25 222 MET B C 1
ATOM 4077 O O . MET B 1 222 ? 142.953 146.872 119.070 1.00 136.25 222 MET B O 1
ATOM 4082 N N . LEU B 1 223 ? 145.165 147.165 119.357 1.00 134.35 223 LEU B N 1
ATOM 4083 C CA . LEU B 1 223 ? 145.474 145.743 119.364 1.00 134.35 223 LEU B CA 1
ATOM 4084 C C . LEU B 1 223 ? 145.064 145.061 120.658 1.00 134.35 223 LEU B C 1
ATOM 4085 O O . LEU B 1 223 ? 145.306 143.859 120.807 1.00 134.35 223 LEU B O 1
ATOM 4090 N N . GLN B 1 224 ? 144.459 145.795 121.588 1.00 136.47 224 GLN B N 1
ATOM 4091 C CA . GLN B 1 224 ? 143.957 145.284 122.846 1.00 136.47 224 GLN B CA 1
ATOM 4092 C C . GLN B 1 224 ? 142.471 145.587 122.958 1.00 136.47 224 GLN B C 1
ATOM 4093 O O . GLN B 1 224 ? 142.029 146.654 122.523 1.00 136.47 224 GLN B O 1
ATOM 4099 N N . PRO B 1 225 ? 141.679 144.682 123.526 1.00 128.56 225 PRO B N 1
ATOM 4100 C CA . PRO B 1 225 ? 140.227 144.889 123.548 1.00 128.56 225 PRO B CA 1
ATOM 4101 C C . PRO B 1 225 ? 139.867 146.154 124.307 1.00 128.56 225 PRO B C 1
ATOM 4102 O O . PRO B 1 225 ? 140.586 146.582 125.212 1.00 128.56 225 PRO B O 1
ATOM 4106 N N . GLY B 1 226 ? 138.747 146.758 123.920 1.00 132.32 226 GLY B N 1
ATOM 4107 C CA . GLY B 1 226 ? 138.302 148.006 124.493 1.00 132.32 226 GLY B CA 1
ATOM 4108 C C . GLY B 1 226 ? 136.898 147.924 125.058 1.00 132.32 226 GLY B C 1
ATOM 4109 O O . GLY B 1 226 ? 136.266 146.868 125.102 1.00 132.32 226 GLY B O 1
ATOM 4110 N N . VAL B 1 227 ? 136.417 149.079 125.503 1.00 136.21 227 VAL B N 1
ATOM 4111 C CA . VAL B 1 227 ? 135.048 149.217 125.985 1.00 136.21 227 VAL B CA 1
ATOM 4112 C C . VAL B 1 227 ? 134.111 149.247 124.783 1.00 136.21 227 VAL B C 1
ATOM 4113 O O . VAL B 1 227 ? 134.191 150.141 123.933 1.00 136.21 227 VAL B O 1
ATOM 4117 N N . ASN B 1 228 ? 133.243 148.245 124.693 1.00 134.57 228 ASN B N 1
ATOM 4118 C CA . ASN B 1 228 ? 132.354 148.098 123.551 1.00 134.57 228 ASN B CA 1
ATOM 4119 C C . ASN B 1 228 ? 131.258 147.118 123.930 1.00 134.57 228 ASN B C 1
ATOM 4120 O O . ASN B 1 228 ? 131.497 146.157 124.664 1.00 134.57 228 ASN B O 1
ATOM 4125 N N . LYS B 1 229 ? 130.055 147.383 123.414 1.00 133.81 229 LYS B N 1
ATOM 4126 C CA . LYS B 1 229 ? 128.877 146.605 123.786 1.00 133.81 229 LYS B CA 1
ATOM 4127 C C . LYS B 1 229 ? 129.122 145.106 123.663 1.00 133.81 229 LYS B C 1
ATOM 4128 O O . LYS B 1 229 ? 128.679 144.326 124.514 1.00 133.81 229 LYS B O 1
ATOM 4134 N N . PHE B 1 230 ? 129.858 144.684 122.636 1.00 132.44 230 PHE B N 1
ATOM 4135 C CA . PHE B 1 230 ? 130.183 143.270 122.504 1.00 132.44 230 PHE B CA 1
ATOM 4136 C C . PHE B 1 230 ? 131.167 142.835 123.579 1.00 132.44 230 PHE B C 1
ATOM 4137 O O . PHE B 1 230 ? 130.947 141.833 124.268 1.00 132.44 230 PHE B O 1
ATOM 4145 N N . SER B 1 231 ? 132.266 143.574 123.733 1.00 132.55 231 SER B N 1
ATOM 4146 C CA . SER B 1 231 ? 133.226 143.249 124.780 1.00 132.55 231 SER B CA 1
ATOM 4147 C C . SER B 1 231 ? 132.593 143.384 126.157 1.00 132.55 231 SER B C 1
ATOM 4148 O O . SER B 1 231 ? 132.779 142.524 127.026 1.00 132.55 231 SER B O 1
ATOM 4151 N N . LEU B 1 232 ? 131.838 144.464 126.372 1.00 132.48 232 LEU B N 1
ATOM 4152 C CA . LEU B 1 232 ? 131.174 144.663 127.656 1.00 132.48 232 LEU B CA 1
ATOM 4153 C C . LEU B 1 232 ? 130.247 143.502 127.983 1.00 132.48 232 LEU B C 1
ATOM 4154 O O . LEU B 1 232 ? 130.265 142.976 129.103 1.00 132.48 232 LEU B O 1
ATOM 4159 N N . ARG B 1 233 ? 129.432 143.079 127.015 1.00 128.79 233 ARG B N 1
ATOM 4160 C CA . ARG B 1 233 ? 128.497 141.986 127.254 1.00 128.79 233 ARG B CA 1
ATOM 4161 C C . ARG B 1 233 ? 129.234 140.674 127.497 1.00 128.79 233 ARG B C 1
ATOM 4162 O O . ARG B 1 233 ? 128.930 139.951 128.453 1.00 128.79 233 ARG B O 1
ATOM 4170 N N . MET B 1 234 ? 130.210 140.349 126.645 1.00 130.24 234 MET B N 1
ATOM 4171 C CA . MET B 1 234 ? 130.921 139.084 126.776 1.00 130.24 234 MET B CA 1
ATOM 4172 C C . MET B 1 234 ? 131.839 139.059 127.985 1.00 130.24 234 MET B C 1
ATOM 4173 O O . MET B 1 234 ? 132.349 137.990 128.335 1.00 130.24 234 MET B O 1
ATOM 4178 N N . PHE B 1 235 ? 132.068 140.202 128.625 1.00 133.12 235 PHE B N 1
ATOM 4179 C CA . PHE B 1 235 ? 132.910 140.263 129.812 1.00 133.12 235 PHE B CA 1
ATOM 4180 C C . PHE B 1 235 ? 132.121 140.528 131.086 1.00 133.12 235 PHE B C 1
ATOM 4181 O O . PHE B 1 235 ? 132.456 139.977 132.139 1.00 133.12 235 PHE B O 1
ATOM 4189 N N . GLY B 1 236 ? 131.086 141.360 131.020 1.00 139.04 236 GLY B N 1
ATOM 4190 C CA . GLY B 1 236 ? 130.204 141.554 132.153 1.00 139.04 236 GLY B CA 1
ATOM 4191 C C . GLY B 1 236 ? 130.308 142.914 132.808 1.00 139.04 236 GLY B C 1
ATOM 4192 O O . GLY B 1 236 ? 129.299 143.486 133.225 1.00 139.04 236 GLY B O 1
ATOM 4193 N N . SER B 1 237 ? 131.525 143.441 132.905 1.00 142.35 237 SER B N 1
ATOM 4194 C CA . SER B 1 237 ? 131.752 144.712 133.574 1.00 142.35 237 SER B CA 1
ATOM 4195 C C . SER B 1 237 ? 132.988 145.373 132.986 1.00 142.35 237 SER B C 1
ATOM 4196 O O . SER B 1 237 ? 133.939 144.696 132.582 1.00 142.35 237 SER B O 1
ATOM 4199 N N . GLN B 1 238 ? 132.960 146.707 132.935 1.00 141.44 238 GLN B N 1
ATOM 4200 C CA . GLN B 1 238 ? 134.109 147.451 132.434 1.00 141.44 238 GLN B CA 1
ATOM 4201 C C . GLN B 1 238 ? 135.373 147.119 133.212 1.00 141.44 238 GLN B C 1
ATOM 4202 O O . GLN B 1 238 ? 136.478 147.157 132.653 1.00 141.44 238 GLN B O 1
ATOM 4208 N N . LYS B 1 239 ? 135.238 146.799 134.501 1.00 138.35 239 LYS B N 1
ATOM 4209 C CA . LYS B 1 239 ? 136.392 146.334 135.259 1.00 138.35 239 LYS B CA 1
ATOM 4210 C C . LYS B 1 239 ? 136.978 145.083 134.626 1.00 138.35 239 LYS B C 1
ATOM 4211 O O . LYS B 1 239 ? 138.199 144.943 134.526 1.00 138.35 239 LYS B O 1
ATOM 4217 N N . ALA B 1 240 ? 136.121 144.162 134.179 1.00 141.66 240 ALA B N 1
ATOM 4218 C CA . ALA B 1 240 ? 136.629 142.985 133.485 1.00 141.66 240 ALA B CA 1
ATOM 4219 C C . ALA B 1 240 ? 137.289 143.364 132.168 1.00 141.66 240 ALA B C 1
ATOM 4220 O O . ALA B 1 240 ? 138.257 142.717 131.748 1.00 141.66 240 ALA B O 1
ATOM 4222 N N . VAL B 1 241 ? 136.795 144.415 131.512 1.00 140.81 241 VAL B N 1
ATOM 4223 C CA . VAL B 1 241 ? 137.400 144.859 130.261 1.00 140.81 241 VAL B CA 1
ATOM 4224 C C . VAL B 1 241 ? 138.822 145.344 130.502 1.00 140.81 241 VAL B C 1
ATOM 4225 O O . VAL B 1 241 ? 139.760 144.945 129.800 1.00 140.81 241 VAL B O 1
ATOM 4229 N N . GLU B 1 242 ? 139.015 146.200 131.509 1.00 142.53 242 GLU B N 1
ATOM 4230 C CA . GLU B 1 242 ? 140.373 146.649 131.795 1.00 142.53 242 GLU B CA 1
ATOM 4231 C C . GLU B 1 242 ? 141.226 145.515 132.343 1.00 142.53 242 GLU B C 1
ATOM 4232 O O . GLU B 1 242 ? 142.442 145.501 132.132 1.00 142.53 242 GLU B O 1
ATOM 4238 N N . ARG B 1 243 ? 140.570 144.575 133.027 1.00 142.61 243 ARG B N 1
ATOM 4239 C CA . ARG B 1 243 ? 141.284 143.386 133.550 1.00 142.61 243 ARG B CA 1
ATOM 4240 C C . ARG B 1 243 ? 142.065 142.745 132.405 1.00 142.61 243 ARG B C 1
ATOM 4241 O O . ARG B 1 243 ? 143.304 142.687 132.501 1.00 142.61 243 ARG B O 1
ATOM 4249 N N . GLU B 1 244 ? 141.364 142.286 131.363 1.00 142.68 244 GLU B N 1
ATOM 4250 C CA . GLU B 1 244 ? 142.029 141.607 130.218 1.00 142.68 244 GLU B CA 1
ATOM 4251 C C . GLU B 1 244 ? 142.981 142.597 129.559 1.00 142.68 244 GLU B C 1
ATOM 4252 O O . GLU B 1 244 ? 144.116 142.205 129.253 1.00 142.68 244 GLU B O 1
ATOM 4258 N N . GLN B 1 245 ? 142.525 143.838 129.386 1.00 143.60 245 GLN B N 1
ATOM 4259 C CA . GLN B 1 245 ? 143.391 144.881 128.793 1.00 143.60 245 GLN B CA 1
ATOM 4260 C C . GLN B 1 245 ? 144.775 144.746 129.435 1.00 143.60 245 GLN B C 1
ATOM 4261 O O . GLN B 1 245 ? 145.771 144.751 128.688 1.00 143.60 245 GLN B O 1
ATOM 4267 N N . GLU B 1 246 ? 144.823 144.561 130.761 1.00 146.66 246 GLU B N 1
ATOM 4268 C CA . GLU B 1 246 ? 146.107 144.365 131.433 1.00 146.66 246 GLU B CA 1
ATOM 4269 C C . GLU B 1 246 ? 146.656 142.962 131.207 1.00 146.66 246 GLU B C 1
ATOM 4270 O O . GLU B 1 246 ? 147.876 142.786 131.083 1.00 146.66 246 GLU B O 1
ATOM 4276 N N . ARG B 1 247 ? 145.778 141.957 131.157 1.00 142.86 247 ARG B N 1
ATOM 4277 C CA . ARG B 1 247 ? 146.232 140.598 130.889 1.00 142.86 247 ARG B CA 1
ATOM 4278 C C . ARG B 1 247 ? 146.948 140.518 129.549 1.00 142.86 247 ARG B C 1
ATOM 4279 O O . ARG B 1 247 ? 147.921 139.768 129.398 1.00 142.86 247 ARG B O 1
ATOM 4287 N N . VAL B 1 248 ? 146.482 141.281 128.563 1.00 142.84 248 VAL B N 1
ATOM 4288 C CA . VAL B 1 248 ? 147.229 141.383 127.311 1.00 142.84 248 VAL B CA 1
ATOM 4289 C C . VAL B 1 248 ? 148.470 142.245 127.510 1.00 142.84 248 VAL B C 1
ATOM 4290 O O . VAL B 1 248 ? 149.547 141.938 126.991 1.00 142.84 248 VAL B O 1
ATOM 4294 N N . LYS B 1 249 ? 148.343 143.321 128.287 1.00 143.86 249 LYS B N 1
ATOM 4295 C CA . LYS B 1 249 ? 149.449 144.240 128.523 1.00 143.86 249 LYS B CA 1
ATOM 4296 C C . LYS B 1 249 ? 150.610 143.551 129.220 1.00 143.86 249 LYS B C 1
ATOM 4297 O O . LYS B 1 249 ? 151.682 144.143 129.388 1.00 143.86 249 LYS B O 1
ATOM 4303 N N . SER B 1 250 ? 150.408 142.300 129.633 1.00 143.31 250 SER B N 1
ATOM 4304 C CA . SER B 1 250 ? 151.537 141.452 129.996 1.00 143.31 250 SER B CA 1
ATOM 4305 C C . SER B 1 250 ? 152.506 141.244 128.836 1.00 143.31 250 SER B C 1
ATOM 4306 O O . SER B 1 250 ? 153.557 140.623 129.035 1.00 143.31 250 SER B O 1
ATOM 4309 N N . ALA B 1 251 ? 152.185 141.742 127.643 1.00 142.20 251 ALA B N 1
ATOM 4310 C CA . ALA B 1 251 ? 152.993 141.508 126.457 1.00 142.20 251 ALA B CA 1
ATOM 4311 C C . ALA B 1 251 ? 154.100 142.542 126.318 1.00 142.20 251 ALA B C 1
ATOM 4312 O O . ALA B 1 251 ? 153.982 143.679 126.779 1.00 142.20 251 ALA B O 1
ATOM 4314 N N . GLY B 1 252 ? 155.189 142.126 125.676 1.00 140.51 252 GLY B N 1
ATOM 4315 C CA . GLY B 1 252 ? 156.224 143.048 125.253 1.00 140.51 252 GLY B CA 1
ATOM 4316 C C . GLY B 1 252 ? 156.069 143.481 123.809 1.00 140.51 252 GLY B C 1
ATOM 4317 O O . GLY B 1 252 ? 156.079 144.678 123.504 1.00 140.51 252 GLY B O 1
ATOM 4318 N N . PHE B 1 253 ? 155.921 142.511 122.909 1.00 136.53 253 PHE B N 1
ATOM 4319 C CA . PHE B 1 253 ? 155.750 142.785 121.490 1.00 136.53 253 PHE B CA 1
ATOM 4320 C C . PHE B 1 253 ? 154.274 142.772 121.125 1.00 136.53 253 PHE B C 1
ATOM 4321 O O . PHE B 1 253 ? 153.461 142.108 121.772 1.00 136.53 253 PHE B O 1
ATOM 4329 N N . TRP B 1 254 ? 153.939 143.510 120.071 1.00 133.24 254 TRP B N 1
ATOM 4330 C CA . TRP B 1 254 ? 152.551 143.652 119.650 1.00 133.24 254 TRP B CA 1
ATOM 4331 C C . TRP B 1 254 ? 151.916 142.293 119.403 1.00 133.24 254 TRP B C 1
ATOM 4332 O O . TRP B 1 254 ? 152.295 141.580 118.469 1.00 133.24 254 TRP B O 1
ATOM 4343 N N . ILE B 1 255 ? 150.939 141.943 120.232 1.00 128.63 255 ILE B N 1
ATOM 4344 C CA . ILE B 1 255 ? 150.153 140.729 120.064 1.00 128.63 255 ILE B CA 1
ATOM 4345 C C . ILE B 1 255 ? 148.707 141.133 119.810 1.00 128.63 255 ILE B C 1
ATOM 4346 O O . ILE B 1 255 ? 148.159 141.990 120.512 1.00 128.63 255 ILE B O 1
ATOM 4351 N N . ILE B 1 256 ? 148.117 140.565 118.765 1.00 123.24 256 ILE B N 1
ATOM 4352 C CA . ILE B 1 256 ? 146.749 140.897 118.385 1.00 123.24 256 ILE B CA 1
ATOM 4353 C C . ILE B 1 256 ? 145.813 140.160 119.334 1.00 123.24 256 ILE B C 1
ATOM 4354 O O . ILE B 1 256 ? 145.826 138.929 119.406 1.00 123.24 256 ILE B O 1
ATOM 4359 N N . HIS B 1 257 ? 145.010 140.905 120.073 1.00 122.17 257 HIS B N 1
ATOM 4360 C CA . HIS B 1 257 ? 143.954 140.266 120.831 1.00 122.17 257 HIS B CA 1
ATOM 4361 C C . HIS B 1 257 ? 142.792 139.944 119.900 1.00 122.17 257 HIS B C 1
ATOM 4362 O O . HIS B 1 257 ? 142.318 140.819 119.177 1.00 122.17 257 HIS B O 1
ATOM 4369 N N . PRO B 1 258 ? 142.320 138.697 119.890 1.00 118.94 258 PRO B N 1
ATOM 4370 C CA . PRO B 1 258 ? 141.277 138.322 118.925 1.00 118.94 258 PRO B CA 1
ATOM 4371 C C . PRO B 1 258 ? 140.047 139.204 118.983 1.00 118.94 258 PRO B C 1
ATOM 4372 O O . PRO B 1 258 ? 139.323 139.308 117.987 1.00 118.94 258 PRO B O 1
ATOM 4376 N N . TYR B 1 259 ? 139.787 139.850 120.118 1.00 119.78 259 TYR B N 1
ATOM 4377 C CA . TYR B 1 259 ? 138.646 140.741 120.246 1.00 119.78 259 TYR B CA 1
ATOM 4378 C C . TYR B 1 259 ? 139.032 142.202 120.076 1.00 119.78 259 TYR B C 1
ATOM 4379 O O . TYR B 1 259 ? 138.196 143.088 120.276 1.00 119.78 259 TYR B O 1
ATOM 4388 N N . SER B 1 260 ? 140.280 142.468 119.711 1.00 119.28 260 SER B N 1
ATOM 4389 C CA . SER B 1 260 ? 140.720 143.831 119.469 1.00 119.28 260 SER B CA 1
ATOM 4390 C C . SER B 1 260 ? 140.059 144.363 118.209 1.00 119.28 260 SER B C 1
ATOM 4391 O O . SER B 1 260 ? 140.073 143.696 117.171 1.00 119.28 260 SER B O 1
ATOM 4394 N N . ASP B 1 261 ? 139.485 145.562 118.302 1.00 115.35 261 ASP B N 1
ATOM 4395 C CA . ASP B 1 261 ? 138.794 146.197 117.187 1.00 115.35 261 ASP B CA 1
ATOM 4396 C C . ASP B 1 261 ? 139.610 146.104 115.906 1.00 115.35 261 ASP B C 1
ATOM 4397 O O . ASP B 1 261 ? 139.054 145.995 114.804 1.00 115.35 261 ASP B O 1
ATOM 4402 N N . PHE B 1 262 ? 140.936 146.123 116.051 1.00 114.81 262 PHE B N 1
ATOM 4403 C CA . PHE B 1 262 ? 141.801 145.923 114.897 1.00 114.81 262 PHE B CA 1
ATOM 4404 C C . PHE B 1 262 ? 141.503 144.599 114.219 1.00 114.81 262 PHE B C 1
ATOM 4405 O O . PHE B 1 262 ? 141.281 144.554 113.005 1.00 114.81 262 PHE B O 1
ATOM 4413 N N . ARG B 1 263 ? 141.513 143.503 114.980 1.00 106.95 263 ARG B N 1
ATOM 4414 C CA . ARG B 1 263 ? 141.274 142.209 114.358 1.00 106.95 263 ARG B CA 1
ATOM 4415 C C . ARG B 1 263 ? 139.846 142.082 113.860 1.00 106.95 263 ARG B C 1
ATOM 4416 O O . ARG B 1 263 ? 139.605 141.384 112.875 1.00 106.95 263 ARG B O 1
ATOM 4424 N N . PHE B 1 264 ? 138.890 142.773 114.478 1.00 103.18 264 PHE B N 1
ATOM 4425 C CA . PHE B 1 264 ? 137.532 142.690 113.955 1.00 103.18 264 PHE B CA 1
ATOM 4426 C C . PHE B 1 264 ? 137.422 143.360 112.595 1.00 103.18 264 PHE B C 1
ATOM 4427 O O . PHE B 1 264 ? 136.806 142.811 111.676 1.00 103.18 264 PHE B O 1
ATOM 4435 N N . TYR B 1 265 ? 138.024 144.541 112.434 1.00 101.24 265 TYR B N 1
ATOM 4436 C CA . TYR B 1 265 ? 137.964 145.197 111.132 1.00 101.24 265 TYR B CA 1
ATOM 4437 C C . TYR B 1 265 ? 138.800 144.448 110.102 1.00 101.24 265 TYR B C 1
ATOM 4438 O O . TYR B 1 265 ? 138.408 144.325 108.932 1.00 101.24 265 TYR B O 1
ATOM 4447 N N . TRP B 1 266 ? 139.964 143.960 110.521 1.00 96.75 266 TRP B N 1
ATOM 4448 C CA . TRP B 1 266 ? 140.736 143.018 109.728 1.00 96.75 266 TRP B CA 1
ATOM 4449 C C . TRP B 1 266 ? 139.855 141.899 109.190 1.00 96.75 266 TRP B C 1
ATOM 4450 O O . TRP B 1 266 ? 139.770 141.690 107.978 1.00 96.75 266 TRP B O 1
ATOM 4461 N N . ASP B 1 267 ? 139.199 141.165 110.089 1.00 93.91 267 ASP B N 1
ATOM 4462 C CA . ASP B 1 267 ? 138.411 140.011 109.684 1.00 93.91 267 ASP B CA 1
ATOM 4463 C C . ASP B 1 267 ? 137.225 140.407 108.832 1.00 93.91 267 ASP B C 1
ATOM 4464 O O . ASP B 1 267 ? 136.790 139.622 107.997 1.00 93.91 267 ASP B O 1
ATOM 4469 N N . LEU B 1 268 ? 136.695 141.613 109.007 1.00 93.00 268 LEU B N 1
ATOM 4470 C CA . LEU B 1 268 ? 135.637 142.065 108.109 1.00 93.00 268 LEU B CA 1
ATOM 4471 C C . LEU B 1 268 ? 136.161 142.220 106.687 1.00 93.00 268 LEU B C 1
ATOM 4472 O O . LEU B 1 268 ? 135.577 141.687 105.729 1.00 93.00 268 LEU B O 1
ATOM 4477 N N . THR B 1 269 ? 137.266 142.951 106.529 1.00 88.66 269 THR B N 1
ATOM 4478 C CA . THR B 1 269 ? 137.860 143.084 105.203 1.00 88.66 269 THR B CA 1
ATOM 4479 C C . THR B 1 269 ? 138.224 141.723 104.634 1.00 88.66 269 THR B C 1
ATOM 4480 O O . THR B 1 269 ? 138.017 141.461 103.446 1.00 88.66 269 THR B O 1
ATOM 4484 N N . MET B 1 270 ? 138.731 140.829 105.477 1.00 86.04 270 MET B N 1
ATOM 4485 C CA . MET B 1 270 ? 139.172 139.533 104.990 1.00 86.04 270 MET B CA 1
ATOM 4486 C C . MET B 1 270 ? 138.001 138.627 104.654 1.00 86.04 270 MET B C 1
ATOM 4487 O O . MET B 1 270 ? 138.116 137.781 103.769 1.00 86.04 270 MET B O 1
ATOM 4492 N N . LEU B 1 271 ? 136.864 138.807 105.314 1.00 81.03 271 LEU B N 1
ATOM 4493 C CA . LEU B 1 271 ? 135.672 138.074 104.924 1.00 81.03 271 LEU B CA 1
ATOM 4494 C C . LEU B 1 271 ? 135.193 138.541 103.563 1.00 81.03 271 LEU B C 1
ATOM 4495 O O . LEU B 1 271 ? 134.819 137.726 102.710 1.00 81.03 271 LEU B O 1
ATOM 4500 N N . LEU B 1 272 ? 135.217 139.854 103.335 1.00 80.78 272 LEU B N 1
ATOM 4501 C CA . LEU B 1 272 ? 134.902 140.365 102.005 1.00 80.78 272 LEU B CA 1
ATOM 4502 C C . LEU B 1 272 ? 135.842 139.782 100.958 1.00 80.78 272 LEU B C 1
ATOM 4503 O O . LEU B 1 272 ? 135.405 139.352 99.887 1.00 80.78 272 LEU B O 1
ATOM 4508 N N . LEU B 1 273 ? 137.141 139.751 101.258 1.00 74.07 273 LEU B N 1
ATOM 4509 C CA . LEU B 1 273 ? 138.110 139.201 100.314 1.00 74.07 273 LEU B CA 1
ATOM 4510 C C . LEU B 1 273 ? 137.846 137.731 100.029 1.00 74.07 273 LEU B C 1
ATOM 4511 O O . LEU B 1 273 ? 137.879 137.298 98.875 1.00 74.07 273 LEU B O 1
ATOM 4516 N N . MET B 1 274 ? 137.621 136.935 101.072 1.00 76.65 274 MET B N 1
ATOM 4517 C CA . MET B 1 274 ? 137.426 135.508 100.861 1.00 76.65 274 MET B CA 1
ATOM 4518 C C . MET B 1 274 ? 136.180 135.241 100.037 1.00 76.65 274 MET B C 1
ATOM 4519 O O . MET B 1 274 ? 136.197 134.387 99.150 1.00 76.65 274 MET B O 1
ATOM 4524 N N . VAL B 1 275 ? 135.088 135.961 100.304 1.00 69.54 275 VAL B N 1
ATOM 4525 C CA . VAL B 1 275 ? 133.882 135.726 99.515 1.00 69.54 275 VAL B CA 1
ATOM 4526 C C . VAL B 1 275 ? 134.097 136.158 98.074 1.00 69.54 275 VAL B C 1
ATOM 4527 O O . VAL B 1 275 ? 133.722 135.446 97.133 1.00 69.54 275 VAL B O 1
ATOM 4531 N N . GLY B 1 276 ? 134.710 137.321 97.874 1.00 66.94 276 GLY B N 1
ATOM 4532 C CA . GLY B 1 276 ? 135.006 137.753 96.525 1.00 66.94 276 GLY B CA 1
ATOM 4533 C C . GLY B 1 276 ? 135.853 136.755 95.769 1.00 66.94 276 GLY B C 1
ATOM 4534 O O . GLY B 1 276 ? 135.612 136.495 94.594 1.00 66.94 276 GLY B O 1
ATOM 4535 N N . ASN B 1 277 ? 136.830 136.146 96.438 1.00 67.50 277 ASN B N 1
ATOM 4536 C CA . ASN B 1 277 ? 137.686 135.194 95.740 1.00 67.50 277 ASN B CA 1
ATOM 4537 C C . ASN B 1 277 ? 136.964 133.883 95.463 1.00 67.50 277 ASN B C 1
ATOM 4538 O O . ASN B 1 277 ? 137.061 133.343 94.363 1.00 67.50 277 ASN B O 1
ATOM 4543 N N . LEU B 1 278 ? 136.219 133.362 96.431 1.00 59.62 278 LEU B N 1
ATOM 4544 C CA . LEU B 1 278 ? 135.528 132.104 96.182 1.00 59.62 278 LEU B CA 1
ATOM 4545 C C . LEU B 1 278 ? 134.481 132.245 95.093 1.00 59.62 278 LEU B C 1
ATOM 4546 O O . LEU B 1 278 ? 134.145 131.259 94.435 1.00 59.62 278 LEU B O 1
ATOM 4551 N N . ILE B 1 279 ? 133.958 133.446 94.876 1.00 59.82 279 ILE B N 1
ATOM 4552 C CA . ILE B 1 279 ? 133.029 133.620 93.768 1.00 59.82 279 ILE B CA 1
ATOM 4553 C C . ILE B 1 279 ? 133.741 133.935 92.457 1.00 59.82 279 ILE B C 1
ATOM 4554 O O . ILE B 1 279 ? 133.291 133.503 91.395 1.00 59.82 279 ILE B O 1
ATOM 4559 N N . ILE B 1 280 ? 134.859 134.653 92.497 1.00 58.21 280 ILE B N 1
ATOM 4560 C CA . ILE B 1 280 ? 135.455 135.167 91.273 1.00 58.21 280 ILE B CA 1
ATOM 4561 C C . ILE B 1 280 ? 136.529 134.250 90.704 1.00 58.21 280 ILE B C 1
ATOM 4562 O O . ILE B 1 280 ? 136.747 134.241 89.490 1.00 58.21 280 ILE B O 1
ATOM 4567 N N . ILE B 1 281 ? 137.200 133.459 91.534 1.00 58.60 281 ILE B N 1
ATOM 4568 C CA . ILE B 1 281 ? 138.273 132.591 91.071 1.00 58.60 281 ILE B CA 1
ATOM 4569 C C . ILE B 1 281 ? 137.722 131.574 90.077 1.00 58.60 281 ILE B C 1
ATOM 4570 O O . ILE B 1 281 ? 138.148 131.597 88.916 1.00 58.60 281 ILE B O 1
ATOM 4575 N N . PRO B 1 282 ? 136.778 130.692 90.447 1.00 54.79 282 PRO B N 1
ATOM 4576 C CA . PRO B 1 282 ? 136.338 129.675 89.483 1.00 54.79 282 PRO B CA 1
ATOM 4577 C C . PRO B 1 282 ? 135.813 130.249 88.186 1.00 54.79 282 PRO B C 1
ATOM 4578 O O . PRO B 1 282 ? 136.141 129.744 87.104 1.00 54.79 282 PRO B O 1
ATOM 4582 N N . VAL B 1 283 ? 135.005 131.303 88.264 1.00 53.19 283 VAL B N 1
ATOM 4583 C CA . VAL B 1 283 ? 134.448 131.897 87.064 1.00 53.19 283 VAL B CA 1
ATOM 4584 C C . VAL B 1 283 ? 135.543 132.470 86.187 1.00 53.19 283 VAL B C 1
ATOM 4585 O O . VAL B 1 283 ? 135.353 132.619 84.979 1.00 53.19 283 VAL B O 1
ATOM 4589 N N . GLY B 1 284 ? 136.701 132.766 86.754 1.00 56.84 284 GLY B N 1
ATOM 4590 C CA . GLY B 1 284 ? 137.763 133.341 85.964 1.00 56.84 284 GLY B CA 1
ATOM 4591 C C . GLY B 1 284 ? 138.649 132.271 85.379 1.00 56.84 284 GLY B C 1
ATOM 4592 O O . GLY B 1 284 ? 139.190 132.427 84.283 1.00 56.84 284 GLY B O 1
ATOM 4593 N N . ILE B 1 285 ? 138.811 131.175 86.116 1.00 59.15 285 ILE B N 1
ATOM 4594 C CA . ILE B 1 285 ? 139.552 130.032 85.595 1.00 59.15 285 ILE B CA 1
ATOM 4595 C C . ILE B 1 285 ? 138.837 129.444 84.389 1.00 59.15 285 ILE B C 1
ATOM 4596 O O . ILE B 1 285 ? 139.398 129.364 83.289 1.00 59.15 285 ILE B O 1
ATOM 4601 N N . THR B 1 286 ? 137.578 129.032 84.572 1.00 54.27 286 THR B N 1
ATOM 4602 C CA . THR B 1 286 ? 136.929 128.190 83.573 1.00 54.27 286 THR B CA 1
ATOM 4603 C C . THR B 1 286 ? 136.590 128.979 82.320 1.00 54.27 286 THR B C 1
ATOM 4604 O O . THR B 1 286 ? 137.106 128.695 81.236 1.00 54.27 286 THR B O 1
ATOM 4608 N N . PHE B 1 287 ? 135.725 129.977 82.444 1.00 54.88 287 PHE B N 1
ATOM 4609 C CA . PHE B 1 287 ? 135.397 130.842 81.319 1.00 54.88 287 PHE B CA 1
ATOM 4610 C C . PHE B 1 287 ? 136.544 131.823 81.113 1.00 54.88 287 PHE B C 1
ATOM 4611 O O . PHE B 1 287 ? 137.601 131.715 81.741 1.00 54.88 287 PHE B O 1
ATOM 4619 N N . PHE B 1 288 ? 136.357 132.792 80.223 1.00 69.21 288 PHE B N 1
ATOM 4620 C CA . PHE B 1 288 ? 137.396 133.763 79.894 1.00 69.21 288 PHE B CA 1
ATOM 4621 C C . PHE B 1 288 ? 138.666 133.060 79.417 1.00 69.21 288 PHE B C 1
ATOM 4622 O O . PHE B 1 288 ? 139.701 133.065 80.082 1.00 69.21 288 PHE B O 1
ATOM 4630 N N . LYS B 1 289 ? 138.540 132.398 78.275 1.00 87.86 289 LYS B N 1
ATOM 4631 C CA . LYS B 1 289 ? 139.713 131.894 77.522 1.00 87.86 289 LYS B CA 1
ATOM 4632 C C . LYS B 1 289 ? 140.781 132.985 77.515 1.00 87.86 289 LYS B C 1
ATOM 4633 O O . LYS B 1 289 ? 140.438 134.164 77.325 1.00 87.86 289 LYS B O 1
ATOM 4639 N N . ASP B 1 290 ? 142.037 132.578 77.661 1.00 102.48 290 ASP B N 1
ATOM 4640 C CA . ASP B 1 290 ? 143.131 133.541 77.783 1.00 102.48 290 ASP B CA 1
ATOM 4641 C C . ASP B 1 290 ? 142.809 134.529 78.910 1.00 102.48 290 ASP B C 1
ATOM 4642 O O . ASP B 1 290 ? 142.553 135.716 78.707 1.00 102.48 290 ASP B O 1
ATOM 4647 N N . GLU B 1 291 ? 142.762 133.965 80.120 1.00 104.67 291 GLU B N 1
ATOM 4648 C CA . GLU B 1 291 ? 142.232 134.703 81.262 1.00 104.67 291 GLU B CA 1
ATOM 4649 C C . GLU B 1 291 ? 143.168 135.818 81.709 1.00 104.67 291 GLU B C 1
ATOM 4650 O O . GLU B 1 291 ? 142.705 136.811 82.283 1.00 104.67 291 GLU B O 1
ATOM 4656 N N . ASN B 1 292 ? 144.470 135.686 81.460 1.00 108.06 292 ASN B N 1
ATOM 4657 C CA . ASN B 1 292 ? 145.418 136.710 81.883 1.00 108.06 292 ASN B CA 1
ATOM 4658 C C . ASN B 1 292 ? 145.230 137.979 81.061 1.00 108.06 292 ASN B C 1
ATOM 4659 O O . ASN B 1 292 ? 145.476 137.989 79.851 1.00 108.06 292 ASN B O 1
ATOM 4664 N N . THR B 1 293 ? 144.794 139.044 81.723 1.00 108.33 293 THR B N 1
ATOM 4665 C CA . THR B 1 293 ? 144.631 140.358 81.125 1.00 108.33 293 THR B CA 1
ATOM 4666 C C . THR B 1 293 ? 145.367 141.358 82.010 1.00 108.33 293 THR B C 1
ATOM 4667 O O . THR B 1 293 ? 145.990 140.982 83.008 1.00 108.33 293 THR B O 1
ATOM 4671 N N . THR B 1 294 ? 145.317 142.637 81.644 1.00 110.67 294 THR B N 1
ATOM 4672 C CA . THR B 1 294 ? 145.894 143.652 82.519 1.00 110.67 294 THR B CA 1
ATOM 4673 C C . THR B 1 294 ? 145.219 143.693 83.885 1.00 110.67 294 THR B C 1
ATOM 4674 O O . THR B 1 294 ? 145.940 143.824 84.889 1.00 110.67 294 THR B O 1
ATOM 4678 N N . PRO B 1 295 ? 143.888 143.586 84.015 1.00 106.47 295 PRO B N 1
ATOM 4679 C CA . PRO B 1 295 ? 143.328 143.299 85.338 1.00 106.47 295 PRO B CA 1
ATOM 4680 C C . PRO B 1 295 ? 143.430 141.820 85.664 1.00 106.47 295 PRO B C 1
ATOM 4681 O O . PRO B 1 295 ? 144.069 141.054 84.938 1.00 106.47 295 PRO B O 1
ATOM 4685 N N . TRP B 1 296 ? 142.850 141.438 86.798 1.00 94.71 296 TRP B N 1
ATOM 4686 C CA . TRP B 1 296 ? 142.761 140.067 87.289 1.00 94.71 296 TRP B CA 1
ATOM 4687 C C . TRP B 1 296 ? 144.116 139.554 87.755 1.00 94.71 296 TRP B C 1
ATOM 4688 O O . TRP B 1 296 ? 144.189 138.777 88.711 1.00 94.71 296 TRP B O 1
ATOM 4699 N N . ILE B 1 297 ? 145.188 140.159 87.265 1.00 98.93 297 ILE B N 1
ATOM 4700 C CA . ILE B 1 297 ? 146.501 139.882 87.824 1.00 98.93 297 ILE B CA 1
ATOM 4701 C C . ILE B 1 297 ? 146.783 140.806 88.996 1.00 98.93 297 ILE B C 1
ATOM 4702 O O . ILE B 1 297 ? 147.269 140.362 90.039 1.00 98.93 297 ILE B O 1
ATOM 4707 N N . VAL B 1 298 ? 146.448 142.090 88.846 1.00 95.22 298 VAL B N 1
ATOM 4708 C CA . VAL B 1 298 ? 146.342 142.974 90.000 1.00 95.22 298 VAL B CA 1
ATOM 4709 C C . VAL B 1 298 ? 145.443 142.351 91.057 1.00 95.22 298 VAL B C 1
ATOM 4710 O O . VAL B 1 298 ? 145.746 142.387 92.253 1.00 95.22 298 VAL B O 1
ATOM 4714 N N . PHE B 1 299 ? 144.334 141.753 90.632 1.00 92.73 299 PHE B N 1
ATOM 4715 C CA . PHE B 1 299 ? 143.402 141.170 91.587 1.00 92.73 299 PHE B CA 1
ATOM 4716 C C . PHE B 1 299 ? 144.047 140.019 92.342 1.00 92.73 299 PHE B C 1
ATOM 4717 O O . PHE B 1 299 ? 144.018 139.983 93.579 1.00 92.73 299 PHE B O 1
ATOM 4725 N N . ASN B 1 300 ? 144.639 139.066 91.618 1.00 94.57 300 ASN B N 1
ATOM 4726 C CA . ASN B 1 300 ? 145.272 137.947 92.302 1.00 94.57 300 ASN B CA 1
ATOM 4727 C C . ASN B 1 300 ? 146.413 138.405 93.198 1.00 94.57 300 ASN B C 1
ATOM 4728 O O . ASN B 1 300 ? 146.597 137.857 94.288 1.00 94.57 300 ASN B O 1
ATOM 4733 N N . VAL B 1 301 ? 147.162 139.433 92.798 1.00 94.76 301 VAL B N 1
ATOM 4734 C CA . VAL B 1 301 ? 148.318 139.788 93.617 1.00 94.76 301 VAL B CA 1
ATOM 4735 C C . VAL B 1 301 ? 147.892 140.568 94.859 1.00 94.76 301 VAL B C 1
ATOM 4736 O O . VAL B 1 301 ? 148.470 140.397 95.936 1.00 94.76 301 VAL B O 1
ATOM 4740 N N . VAL B 1 302 ? 146.872 141.423 94.743 1.00 90.90 302 VAL B N 1
ATOM 4741 C CA . VAL B 1 302 ? 146.341 142.103 95.922 1.00 90.90 302 VAL B CA 1
ATOM 4742 C C . VAL B 1 302 ? 145.756 141.092 96.895 1.00 90.90 302 VAL B C 1
ATOM 4743 O O . VAL B 1 302 ? 146.000 141.154 98.107 1.00 90.90 302 VAL B O 1
ATOM 4747 N N . SER B 1 303 ? 144.955 140.156 96.382 1.00 91.06 303 SER B N 1
ATOM 4748 C CA . SER B 1 303 ? 144.409 139.120 97.245 1.00 91.06 303 SER B CA 1
ATOM 4749 C C . SER B 1 303 ? 145.521 138.303 97.882 1.00 91.06 303 SER B C 1
ATOM 4750 O O . SER B 1 303 ? 145.428 137.919 99.051 1.00 91.06 303 SER B O 1
ATOM 4753 N N . ASP B 1 304 ? 146.604 138.063 97.148 1.00 95.06 304 ASP B N 1
ATOM 4754 C CA . ASP B 1 304 ? 147.677 137.254 97.699 1.00 95.06 304 ASP B CA 1
ATOM 4755 C C . ASP B 1 304 ? 148.433 138.006 98.784 1.00 95.06 304 ASP B C 1
ATOM 4756 O O . ASP B 1 304 ? 148.830 137.413 99.790 1.00 95.06 304 ASP B O 1
ATOM 4761 N N . THR B 1 305 ? 148.627 139.312 98.612 1.00 94.17 305 THR B N 1
ATOM 4762 C CA . THR B 1 305 ? 149.262 140.105 99.661 1.00 94.17 305 THR B CA 1
ATOM 4763 C C . THR B 1 305 ? 148.406 140.134 100.921 1.00 94.17 305 THR B C 1
ATOM 4764 O O . THR B 1 305 ? 148.910 139.934 102.032 1.00 94.17 305 THR B O 1
ATOM 4768 N N . PHE B 1 306 ? 147.106 140.401 100.771 1.00 90.18 306 PHE B N 1
ATOM 4769 C CA . PHE B 1 306 ? 146.234 140.403 101.940 1.00 90.18 306 PHE B CA 1
ATOM 4770 C C . PHE B 1 306 ? 146.243 139.048 102.629 1.00 90.18 306 PHE B C 1
ATOM 4771 O O . PHE B 1 306 ? 146.322 138.971 103.858 1.00 90.18 306 PHE B O 1
ATOM 4779 N N . PHE B 1 307 ? 146.190 137.966 101.861 1.00 88.41 307 PHE B N 1
ATOM 4780 C CA . PHE B 1 307 ? 146.147 136.658 102.496 1.00 88.41 307 PHE B CA 1
ATOM 4781 C C . PHE B 1 307 ? 147.499 136.240 103.050 1.00 88.41 307 PHE B C 1
ATOM 4782 O O . PHE B 1 307 ? 147.548 135.453 103.998 1.00 88.41 307 PHE B O 1
ATOM 4790 N N . LEU B 1 308 ? 148.594 136.799 102.540 1.00 93.88 308 LEU B N 1
ATOM 4791 C CA . LEU B 1 308 ? 149.898 136.529 103.131 1.00 93.88 308 LEU B CA 1
ATOM 4792 C C . LEU B 1 308 ? 150.068 137.282 104.444 1.00 93.88 308 LEU B C 1
ATOM 4793 O O . LEU B 1 308 ? 150.654 136.758 105.399 1.00 93.88 308 LEU B O 1
ATOM 4798 N N . ILE B 1 309 ? 149.579 138.519 104.507 1.00 97.75 309 ILE B N 1
ATOM 4799 C CA . ILE B 1 309 ? 149.520 139.217 105.786 1.00 97.75 309 ILE B CA 1
ATOM 4800 C C . ILE B 1 309 ? 148.634 138.455 106.755 1.00 97.75 309 ILE B C 1
ATOM 4801 O O . ILE B 1 309 ? 148.907 138.397 107.956 1.00 97.75 309 ILE B O 1
ATOM 4806 N N . ASP B 1 310 ? 147.548 137.869 106.252 1.00 98.57 310 ASP B N 1
ATOM 4807 C CA . ASP B 1 310 ? 146.741 136.983 107.082 1.00 98.57 310 ASP B CA 1
ATOM 4808 C C . ASP B 1 310 ? 147.573 135.819 107.600 1.00 98.57 310 ASP B C 1
ATOM 4809 O O . ASP B 1 310 ? 147.455 135.432 108.765 1.00 98.57 310 ASP B O 1
ATOM 4814 N N . LEU B 1 311 ? 148.426 135.256 106.748 1.00 103.91 311 LEU B N 1
ATOM 4815 C CA . LEU B 1 311 ? 149.262 134.140 107.177 1.00 103.91 311 LEU B CA 1
ATOM 4816 C C . LEU B 1 311 ? 150.246 134.565 108.255 1.00 103.91 311 LEU B C 1
ATOM 4817 O O . LEU B 1 311 ? 150.474 133.828 109.220 1.00 103.91 311 LEU B O 1
ATOM 4822 N N . VAL B 1 312 ? 150.847 135.744 108.105 1.00 107.81 312 VAL B N 1
ATOM 4823 C CA . VAL B 1 312 ? 151.847 136.196 109.071 1.00 107.81 312 VAL B CA 1
ATOM 4824 C C . VAL B 1 312 ? 151.180 136.591 110.383 1.00 107.81 312 VAL B C 1
ATOM 4825 O O . VAL B 1 312 ? 151.446 136.004 111.436 1.00 107.81 312 VAL B O 1
ATOM 4829 N N . LEU B 1 313 ? 150.287 137.578 110.333 1.00 110.18 313 LEU B N 1
ATOM 4830 C CA . LEU B 1 313 ? 149.554 137.990 111.520 1.00 110.18 313 LEU B CA 1
ATOM 4831 C C . LEU B 1 313 ? 148.692 136.879 112.090 1.00 110.18 313 LEU B C 1
ATOM 4832 O O . LEU B 1 313 ? 148.129 137.053 113.172 1.00 110.18 313 LEU B O 1
ATOM 4837 N N . ASN B 1 314 ? 148.639 135.736 111.405 1.00 115.97 314 ASN B N 1
ATOM 4838 C CA . ASN B 1 314 ? 147.926 134.573 111.996 1.00 115.97 314 ASN B CA 1
ATOM 4839 C C . ASN B 1 314 ? 148.782 133.968 113.114 1.00 115.97 314 ASN B C 1
ATOM 4840 O O . ASN B 1 314 ? 148.197 133.455 114.082 1.00 115.97 314 ASN B O 1
ATOM 4845 N N . PHE B 1 315 ? 150.107 133.948 112.943 1.00 120.87 315 PHE B N 1
ATOM 4846 C CA . PHE B 1 315 ? 150.994 133.449 114.026 1.00 120.87 315 PHE B CA 1
ATOM 4847 C C . PHE B 1 315 ? 150.928 134.370 115.247 1.00 120.87 315 PHE B C 1
ATOM 4848 O O . PHE B 1 315 ? 150.760 133.861 116.371 1.00 120.87 315 PHE B O 1
ATOM 4856 N N . ARG B 1 316 ? 151.015 135.686 115.025 1.00 122.53 316 ARG B N 1
ATOM 4857 C CA . ARG B 1 316 ? 151.029 136.659 116.152 1.00 122.53 316 ARG B CA 1
ATOM 4858 C C . ARG B 1 316 ? 149.597 137.086 116.486 1.00 122.53 316 ARG B C 1
ATOM 4859 O O . ARG B 1 316 ? 149.251 138.251 116.204 1.00 122.53 316 ARG B O 1
ATOM 4867 N N . THR B 1 317 ? 148.809 136.193 117.088 1.00 120.33 317 THR B N 1
ATOM 4868 C CA . THR B 1 317 ? 147.389 136.525 117.368 1.00 120.33 317 THR B CA 1
ATOM 4869 C C . THR B 1 317 ? 146.931 135.928 118.696 1.00 120.33 317 THR B C 1
ATOM 4870 O O . THR B 1 317 ? 147.607 135.007 119.195 1.00 120.33 317 THR B O 1
ATOM 4874 N N . GLY B 1 318 ? 145.841 136.458 119.254 1.00 121.32 318 GLY B N 1
ATOM 4875 C CA . GLY B 1 318 ? 145.269 135.867 120.476 1.00 121.32 318 GLY B CA 1
ATOM 4876 C C . GLY B 1 318 ? 144.291 134.766 120.107 1.00 121.32 318 GLY B C 1
ATOM 4877 O O . GLY B 1 318 ? 143.379 135.029 119.306 1.00 121.32 318 GLY B O 1
ATOM 4878 N N . ILE B 1 319 ? 144.498 133.567 120.645 1.00 126.32 319 ILE B N 1
ATOM 4879 C CA . ILE B 1 319 ? 143.518 132.445 120.528 1.00 126.32 319 ILE B CA 1
ATOM 4880 C C . ILE B 1 319 ? 142.588 132.472 121.748 1.00 126.32 319 ILE B C 1
ATOM 4881 O O . ILE B 1 319 ? 142.993 133.047 122.776 1.00 126.32 319 ILE B O 1
ATOM 4886 N N . VAL B 1 320 ? 141.367 131.940 121.615 1.00 131.62 320 VAL B N 1
ATOM 4887 C CA . VAL B 1 320 ? 140.411 131.879 122.762 1.00 131.62 320 VAL B CA 1
ATOM 4888 C C . VAL B 1 320 ? 139.878 130.447 122.907 1.00 131.62 320 VAL B C 1
ATOM 4889 O O . VAL B 1 320 ? 139.392 129.902 121.899 1.00 131.62 320 VAL B O 1
ATOM 4893 N N . VAL B 1 321 ? 139.946 129.878 124.116 1.00 136.54 321 VAL B N 1
ATOM 4894 C CA . VAL B 1 321 ? 139.403 128.508 124.367 1.00 136.54 321 VAL B CA 1
ATOM 4895 C C . VAL B 1 321 ? 138.506 128.526 125.609 1.00 136.54 321 VAL B C 1
ATOM 4896 O O . VAL B 1 321 ? 138.978 129.020 126.652 1.00 136.54 321 VAL B O 1
ATOM 4900 N N . GLU B 1 322 ? 137.267 128.025 125.500 1.00 137.72 322 GLU B N 1
ATOM 4901 C CA . GLU B 1 322 ? 136.349 127.908 126.671 1.00 137.72 322 GLU B CA 1
ATOM 4902 C C . GLU B 1 322 ? 135.869 129.296 127.106 1.00 137.72 322 GLU B C 1
ATOM 4903 O O . GLU B 1 322 ? 135.278 129.382 128.202 1.00 137.72 322 GLU B O 1
ATOM 4909 N N . ASP B 1 323 ? 136.118 130.326 126.291 1.00 141.78 323 ASP B N 1
ATOM 4910 C CA . ASP B 1 323 ? 135.737 131.727 126.628 1.00 141.78 323 ASP B CA 1
ATOM 4911 C C . ASP B 1 323 ? 136.764 132.274 127.625 1.00 141.78 323 ASP B C 1
ATOM 4912 O O . ASP B 1 323 ? 136.625 133.445 128.031 1.00 141.78 323 ASP B O 1
ATOM 4917 N N . ASN B 1 324 ? 137.687 131.404 128.051 1.00 139.32 324 ASN B N 1
ATOM 4918 C CA . ASN B 1 324 ? 138.838 131.776 128.913 1.00 139.32 324 ASN B CA 1
ATOM 4919 C C . ASN B 1 324 ? 139.936 132.341 128.014 1.00 139.32 324 ASN B C 1
ATOM 4920 O O . ASN B 1 324 ? 140.252 131.697 126.998 1.00 139.32 324 ASN B O 1
ATOM 4925 N N . THR B 1 325 ? 140.520 133.477 128.393 1.00 138.25 325 THR B N 1
ATOM 4926 C CA . THR B 1 325 ? 141.511 134.111 127.494 1.00 138.25 325 THR B CA 1
ATOM 4927 C C . THR B 1 325 ? 142.636 133.102 127.295 1.00 138.25 325 THR B C 1
ATOM 4928 O O . THR B 1 325 ? 143.125 132.571 128.310 1.00 138.25 325 THR B O 1
ATOM 4932 N N . ASP B 1 326 ? 143.018 132.856 126.041 1.00 135.90 326 ASP B N 1
ATOM 4933 C CA . ASP B 1 326 ? 144.157 131.944 125.772 1.00 135.90 326 ASP B CA 1
ATOM 4934 C C . ASP B 1 326 ? 145.308 132.764 125.203 1.00 135.90 326 ASP B C 1
ATOM 4935 O O . ASP B 1 326 ? 146.230 132.152 124.650 1.00 135.90 326 ASP B O 1
ATOM 4940 N N . ILE B 1 327 ? 145.241 134.091 125.325 1.00 135.09 327 ILE B N 1
ATOM 4941 C CA . ILE B 1 327 ? 146.284 134.898 124.640 1.00 135.09 327 ILE B CA 1
ATOM 4942 C C . ILE B 1 327 ? 147.600 134.276 125.080 1.00 135.09 327 ILE B C 1
ATOM 4943 O O . ILE B 1 327 ? 147.846 134.242 126.295 1.00 135.09 327 ILE B O 1
ATOM 4948 N N . ILE B 1 328 ? 148.419 133.838 124.127 1.00 138.26 328 ILE B N 1
ATOM 4949 C CA . ILE B 1 328 ? 149.664 133.117 124.512 1.00 138.26 328 ILE B CA 1
ATOM 4950 C C . ILE B 1 328 ? 150.844 134.006 124.153 1.00 138.26 328 ILE B C 1
ATOM 4951 O O . ILE B 1 328 ? 151.072 134.235 122.958 1.00 138.26 328 ILE B O 1
ATOM 4956 N N . LEU B 1 329 ? 151.558 134.479 125.167 1.00 140.99 329 LEU B N 1
ATOM 4957 C CA . LEU B 1 329 ? 152.670 135.411 124.889 1.00 140.99 329 LEU B CA 1
ATOM 4958 C C . LEU B 1 329 ? 153.710 134.636 124.092 1.00 140.99 329 LEU B C 1
ATOM 4959 O O . LEU B 1 329 ? 154.215 135.182 123.094 1.00 140.99 329 LEU B O 1
ATOM 4964 N N . ASP B 1 330 ? 153.971 133.393 124.497 1.00 143.42 330 ASP B N 1
ATOM 4965 C CA . ASP B 1 330 ? 155.039 132.627 123.813 1.00 143.42 330 ASP B CA 1
ATOM 4966 C C . ASP B 1 330 ? 154.671 132.586 122.342 1.00 143.42 330 ASP B C 1
ATOM 4967 O O . ASP B 1 330 ? 153.671 131.914 122.023 1.00 143.42 330 ASP B O 1
ATOM 4972 N N . PRO B 1 331 ? 155.433 133.241 121.394 1.00 141.19 331 PRO B N 1
ATOM 4973 C CA . PRO B 1 331 ? 155.167 133.108 119.963 1.00 141.19 331 PRO B CA 1
ATOM 4974 C C . PRO B 1 331 ? 155.196 131.626 119.573 1.00 141.19 331 PRO B C 1
ATOM 4975 O O . PRO B 1 331 ? 154.360 131.220 118.797 1.00 141.19 331 PRO B O 1
ATOM 4979 N N . ARG B 1 332 ? 156.133 130.857 120.137 1.00 140.41 332 ARG B N 1
ATOM 4980 C CA . ARG B 1 332 ? 156.277 129.431 119.743 1.00 140.41 332 ARG B CA 1
ATOM 4981 C C . ARG B 1 332 ? 154.989 128.666 120.066 1.00 140.41 332 ARG B C 1
ATOM 4982 O O . ARG B 1 332 ? 154.537 127.909 119.194 1.00 140.41 332 ARG B O 1
ATOM 4990 N N . ARG B 1 333 ? 154.427 128.877 121.263 1.00 138.07 333 ARG B N 1
ATOM 4991 C CA . ARG B 1 333 ? 153.197 128.184 121.745 1.00 138.07 333 ARG B CA 1
ATOM 4992 C C . ARG B 1 333 ? 152.013 128.438 120.803 1.00 138.07 333 ARG B C 1
ATOM 4993 O O . ARG B 1 333 ? 151.320 127.465 120.463 1.00 138.07 333 ARG B O 1
ATOM 5001 N N . ILE B 1 334 ? 151.794 129.697 120.409 1.00 135.68 334 ILE B N 1
ATOM 5002 C CA . ILE B 1 334 ? 150.734 130.069 119.424 1.00 135.68 334 ILE B CA 1
ATOM 5003 C C . ILE B 1 334 ? 151.157 129.555 118.048 1.00 135.68 334 ILE B C 1
ATOM 5004 O O . ILE B 1 334 ? 150.308 128.964 117.349 1.00 135.68 334 ILE B O 1
ATOM 5009 N N . LYS B 1 335 ? 152.440 129.712 117.714 1.00 131.94 335 LYS B N 1
ATOM 5010 C CA . LYS B 1 335 ? 152.938 129.251 116.396 1.00 131.94 335 LYS B CA 1
ATOM 5011 C C . LYS B 1 335 ? 152.738 127.738 116.311 1.00 131.94 335 LYS B C 1
ATOM 5012 O O . LYS B 1 335 ? 152.229 127.277 115.280 1.00 131.94 335 LYS B O 1
ATOM 5018 N N . MET B 1 336 ? 153.063 127.012 117.385 1.00 134.68 336 MET B N 1
ATOM 5019 C CA . MET B 1 336 ? 152.955 125.532 117.344 1.00 134.68 336 MET B CA 1
ATOM 5020 C C . MET B 1 336 ? 151.487 125.155 117.137 1.00 134.68 336 MET B C 1
ATOM 5021 O O . MET B 1 336 ? 151.218 124.303 116.270 1.00 134.68 336 MET B O 1
ATOM 5026 N N . LYS B 1 337 ? 150.577 125.820 117.853 1.00 130.27 337 LYS B N 1
ATOM 5027 C CA . LYS B 1 337 ? 149.137 125.467 117.748 1.00 130.27 337 LYS B CA 1
ATOM 5028 C C . LYS B 1 337 ? 148.669 125.730 116.313 1.00 130.27 337 LYS B C 1
ATOM 5029 O O . LYS B 1 337 ? 147.977 124.859 115.751 1.00 130.27 337 LYS B O 1
ATOM 5035 N N . TYR B 1 338 ? 149.067 126.870 115.739 1.00 121.83 338 TYR B N 1
ATOM 5036 C CA . TYR B 1 338 ? 148.640 127.223 114.361 1.00 121.83 338 TYR B CA 1
ATOM 5037 C C . TYR B 1 338 ? 149.220 126.207 113.373 1.00 121.83 338 TYR B C 1
ATOM 5038 O O . TYR B 1 338 ? 148.478 125.756 112.478 1.00 121.83 338 TYR B O 1
ATOM 5047 N N . LEU B 1 339 ? 150.489 125.833 113.560 1.00 124.79 339 LEU B N 1
ATOM 5048 C CA . LEU B 1 339 ? 151.151 124.845 112.668 1.00 124.79 339 LEU B CA 1
ATOM 5049 C C . LEU B 1 339 ? 150.319 123.563 112.671 1.00 124.79 339 LEU B C 1
ATOM 5050 O O . LEU B 1 339 ? 150.027 123.043 111.579 1.00 124.79 339 LEU B O 1
ATOM 5055 N N . LYS B 1 340 ? 149.946 123.095 113.864 1.00 127.84 340 LYS B N 1
ATOM 5056 C CA . LYS B 1 340 ? 149.171 121.866 113.974 1.00 127.84 340 LYS B CA 1
ATOM 5057 C C . LYS B 1 340 ? 147.872 121.986 113.194 1.00 127.84 340 LYS B C 1
ATOM 5058 O O . LYS B 1 340 ? 147.534 121.115 112.385 1.00 127.84 340 LYS B O 1
ATOM 5064 N N . SER B 1 341 ? 147.132 123.072 113.417 1.00 122.79 341 SER B N 1
ATOM 5065 C CA . SER B 1 341 ? 145.753 123.129 112.926 1.00 122.79 341 SER B CA 1
ATOM 5066 C C . SER B 1 341 ? 145.663 123.506 111.448 1.00 122.79 341 SER B C 1
ATOM 5067 O O . SER B 1 341 ? 145.231 122.698 110.621 1.00 122.79 341 SER B O 1
ATOM 5070 N N . TRP B 1 342 ? 146.082 124.719 111.087 1.00 111.08 342 TRP B N 1
ATOM 5071 C CA . TRP B 1 342 ? 145.680 125.231 109.778 1.00 111.08 342 TRP B CA 1
ATOM 5072 C C . TRP B 1 342 ? 146.767 125.922 108.976 1.00 111.08 342 TRP B C 1
ATOM 5073 O O . TRP B 1 342 ? 146.509 126.271 107.816 1.00 111.08 342 TRP B O 1
ATOM 5084 N N . PHE B 1 343 ? 147.949 126.161 109.548 1.00 110.28 343 PHE B N 1
ATOM 5085 C CA . PHE B 1 343 ? 149.013 126.837 108.819 1.00 110.28 343 PHE B CA 1
ATOM 5086 C C . PHE B 1 343 ? 149.352 126.146 107.508 1.00 110.28 343 PHE B C 1
ATOM 5087 O O . PHE B 1 343 ? 149.720 126.813 106.539 1.00 110.28 343 PHE B O 1
ATOM 5095 N N . VAL B 1 344 ? 149.216 124.822 107.444 1.00 105.16 344 VAL B N 1
ATOM 5096 C CA . VAL B 1 344 ? 149.593 124.106 106.229 1.00 105.16 344 VAL B CA 1
ATOM 5097 C C . VAL B 1 344 ? 148.688 124.476 105.060 1.00 105.16 344 VAL B C 1
ATOM 5098 O O . VAL B 1 344 ? 149.167 124.871 103.989 1.00 105.16 344 VAL B O 1
ATOM 5102 N N . VAL B 1 345 ? 147.371 124.373 105.246 1.00 101.95 345 VAL B N 1
ATOM 5103 C CA . VAL B 1 345 ? 146.484 124.728 104.149 1.00 101.95 345 VAL B CA 1
ATOM 5104 C C . VAL B 1 345 ? 146.532 126.222 103.887 1.00 101.95 345 VAL B C 1
ATOM 5105 O O . VAL B 1 345 ? 146.406 126.653 102.737 1.00 101.95 345 VAL B O 1
ATOM 5109 N N . ASP B 1 346 ? 146.717 127.044 104.923 1.00 102.81 346 ASP B N 1
ATOM 5110 C CA . ASP B 1 346 ? 146.777 128.476 104.655 1.00 102.81 346 ASP B CA 1
ATOM 5111 C C . ASP B 1 346 ? 148.011 128.831 103.841 1.00 102.81 346 ASP B C 1
ATOM 5112 O O . ASP B 1 346 ? 147.947 129.706 102.970 1.00 102.81 346 ASP B O 1
ATOM 5117 N N . PHE B 1 347 ? 149.123 128.138 104.072 1.00 102.98 347 PHE B N 1
ATOM 5118 C CA . PHE B 1 347 ? 150.298 128.344 103.243 1.00 102.98 347 PHE B CA 1
ATOM 5119 C C . PHE B 1 347 ? 150.049 127.870 101.819 1.00 102.98 347 PHE B C 1
ATOM 5120 O O . PHE B 1 347 ? 150.386 128.566 100.855 1.00 102.98 347 PHE B O 1
ATOM 5128 N N . VAL B 1 348 ? 149.452 126.686 101.662 1.00 100.53 348 VAL B N 1
ATOM 5129 C CA . VAL B 1 348 ? 149.245 126.163 100.315 1.00 100.53 348 VAL B CA 1
ATOM 5130 C C . VAL B 1 348 ? 148.270 127.031 99.538 1.00 100.53 348 VAL B C 1
ATOM 5131 O O . VAL B 1 348 ? 148.322 127.081 98.304 1.00 100.53 348 VAL B O 1
ATOM 5135 N N . SER B 1 349 ? 147.376 127.735 100.231 1.00 94.57 349 SER B N 1
ATOM 5136 C CA . SER B 1 349 ? 146.381 128.568 99.575 1.00 94.57 349 SER B CA 1
ATOM 5137 C C . SER B 1 349 ? 146.706 130.049 99.657 1.00 94.57 349 SER B C 1
ATOM 5138 O O . SER B 1 349 ? 145.862 130.876 99.305 1.00 94.57 349 SER B O 1
ATOM 5141 N N . SER B 1 350 ? 147.902 130.410 100.119 1.00 97.10 350 SER B N 1
ATOM 5142 C CA . SER B 1 350 ? 148.318 131.807 100.151 1.00 97.10 350 SER B CA 1
ATOM 5143 C C . SER B 1 350 ? 149.218 132.170 98.972 1.00 97.10 350 SER B C 1
ATOM 5144 O O . SER B 1 350 ? 148.907 133.089 98.212 1.00 97.10 350 SER B O 1
ATOM 5147 N N . ILE B 1 351 ? 150.326 131.461 98.804 1.00 105.77 351 ILE B N 1
ATOM 5148 C CA . ILE B 1 351 ? 151.288 131.797 97.745 1.00 105.77 351 ILE B CA 1
ATOM 5149 C C . ILE B 1 351 ? 150.673 131.495 96.383 1.00 105.77 351 ILE B C 1
ATOM 5150 O O . ILE B 1 351 ? 149.960 130.488 96.239 1.00 105.77 351 ILE B O 1
ATOM 5155 N N . PRO B 1 352 ? 150.898 132.329 95.368 1.00 110.19 352 PRO B N 1
ATOM 5156 C CA . PRO B 1 352 ? 150.408 131.995 94.023 1.00 110.19 352 PRO B CA 1
ATOM 5157 C C . PRO B 1 352 ? 151.189 130.849 93.405 1.00 110.19 352 PRO B C 1
ATOM 5158 O O . PRO B 1 352 ? 152.111 131.063 92.614 1.00 110.19 352 PRO B O 1
ATOM 5162 N N . VAL B 1 353 ? 150.816 129.624 93.779 1.00 121.08 353 VAL B N 1
ATOM 5163 C CA . VAL B 1 353 ? 151.544 128.438 93.339 1.00 121.08 353 VAL B CA 1
ATOM 5164 C C . VAL B 1 353 ? 151.555 128.336 91.818 1.00 121.08 353 VAL B C 1
ATOM 5165 O O . VAL B 1 353 ? 152.543 127.896 91.218 1.00 121.08 353 VAL B O 1
ATOM 5169 N N . ASP B 1 354 ? 150.463 128.738 91.166 1.00 120.02 354 ASP B N 1
ATOM 5170 C CA . ASP B 1 354 ? 150.443 128.651 89.713 1.00 120.02 354 ASP B CA 1
ATOM 5171 C C . ASP B 1 354 ? 151.470 129.582 89.083 1.00 120.02 354 ASP B C 1
ATOM 5172 O O . ASP B 1 354 ? 152.082 129.231 88.070 1.00 120.02 354 ASP B O 1
ATOM 5177 N N . TYR B 1 355 ? 151.690 130.757 89.677 1.00 126.23 355 TYR B N 1
ATOM 5178 C CA . TYR B 1 355 ? 152.668 131.687 89.123 1.00 126.23 355 TYR B CA 1
ATOM 5179 C C . TYR B 1 355 ? 154.089 131.155 89.261 1.00 126.23 355 TYR B C 1
ATOM 5180 O O . TYR B 1 355 ? 154.886 131.254 88.321 1.00 126.23 355 TYR B O 1
ATOM 5189 N N . ILE B 1 356 ? 154.431 130.575 90.414 1.00 133.34 356 ILE B N 1
ATOM 5190 C CA . ILE B 1 356 ? 155.778 130.038 90.552 1.00 133.34 356 ILE B CA 1
ATOM 5191 C C . ILE B 1 356 ? 155.958 128.809 89.670 1.00 133.34 356 ILE B C 1
ATOM 5192 O O . ILE B 1 356 ? 157.054 128.572 89.149 1.00 133.34 356 ILE B O 1
ATOM 5197 N N . PHE B 1 357 ? 154.896 128.027 89.458 1.00 138.54 357 PHE B N 1
ATOM 5198 C CA . PHE B 1 357 ? 154.978 126.922 88.505 1.00 138.54 357 PHE B CA 1
ATOM 5199 C C . PHE B 1 357 ? 155.256 127.439 87.100 1.00 138.54 357 PHE B C 1
ATOM 5200 O O . PHE B 1 357 ? 156.152 126.943 86.404 1.00 138.54 357 PHE B O 1
ATOM 5208 N N . LEU B 1 358 ? 154.477 128.428 86.661 1.00 144.03 358 LEU B N 1
ATOM 5209 C CA . LEU B 1 358 ? 154.704 129.039 85.356 1.00 144.03 358 LEU B CA 1
ATOM 5210 C C . LEU B 1 358 ? 156.120 129.580 85.238 1.00 144.03 358 LEU B C 1
ATOM 5211 O O . LEU B 1 358 ? 156.740 129.487 84.174 1.00 144.03 358 LEU B O 1
ATOM 5216 N N . ILE B 1 359 ? 156.659 130.133 86.324 1.00 147.49 359 ILE B N 1
ATOM 5217 C CA . ILE B 1 359 ? 157.993 130.723 86.268 1.00 147.49 359 ILE B CA 1
ATOM 5218 C C . ILE B 1 359 ? 159.055 129.638 86.128 1.00 147.49 359 ILE B C 1
ATOM 5219 O O . ILE B 1 359 ? 159.974 129.747 85.305 1.00 147.49 359 ILE B O 1
ATOM 5224 N N . VAL B 1 360 ? 158.958 128.581 86.938 1.00 153.54 360 VAL B N 1
ATOM 5225 C CA . VAL B 1 360 ? 159.936 127.504 86.841 1.00 153.54 360 VAL B CA 1
ATOM 5226 C C . VAL B 1 360 ? 159.793 126.733 85.538 1.00 153.54 360 VAL B C 1
ATOM 5227 O O . VAL B 1 360 ? 160.719 126.013 85.149 1.00 153.54 360 VAL B O 1
ATOM 5231 N N . GLU B 1 361 ? 158.785 127.102 84.753 1.00 158.44 361 GLU B N 1
ATOM 5232 C CA . GLU B 1 361 ? 158.691 126.544 83.381 1.00 158.44 361 GLU B CA 1
ATOM 5233 C C . GLU B 1 361 ? 159.195 127.561 82.359 1.00 158.44 361 GLU B C 1
ATOM 5234 O O . GLU B 1 361 ? 159.935 127.147 81.455 1.00 158.44 361 GLU B O 1
ATOM 5240 N N . THR B 1 362 ? 158.851 128.839 82.511 1.00 160.50 362 THR B N 1
ATOM 5241 C CA . THR B 1 362 ? 159.227 129.809 81.450 1.00 160.50 362 THR B CA 1
ATOM 5242 C C . THR B 1 362 ? 160.752 129.843 81.307 1.00 160.50 362 THR B C 1
ATOM 5243 O O . THR B 1 362 ? 161.237 129.801 80.161 1.00 160.50 362 THR B O 1
ATOM 5247 N N . ARG B 1 363 ? 161.472 129.881 82.429 1.00 162.37 363 ARG B N 1
ATOM 5248 C CA . ARG B 1 363 ? 162.957 129.917 82.400 1.00 162.37 363 ARG B CA 1
ATOM 5249 C C . ARG B 1 363 ? 163.509 128.608 81.831 1.00 162.37 363 ARG B C 1
ATOM 5250 O O . ARG B 1 363 ? 164.386 128.677 80.948 1.00 162.37 363 ARG B O 1
ATOM 5258 N N . ILE B 1 364 ? 163.000 127.461 82.292 1.00 163.91 364 ILE B N 1
ATOM 5259 C CA . ILE B 1 364 ? 163.592 126.161 81.859 1.00 163.91 364 ILE B CA 1
ATOM 5260 C C . ILE B 1 364 ? 163.351 125.901 80.371 1.00 163.91 364 ILE B C 1
ATOM 5261 O O . ILE B 1 364 ? 164.308 125.479 79.699 1.00 163.91 364 ILE B O 1
ATOM 5266 N N . ASP B 1 365 ? 162.142 126.173 79.872 1.00 167.41 365 ASP B N 1
ATOM 5267 C CA . ASP B 1 365 ? 161.823 125.822 78.463 1.00 167.41 365 ASP B CA 1
ATOM 5268 C C . ASP B 1 365 ? 161.656 127.071 77.601 1.00 167.41 365 ASP B C 1
ATOM 5269 O O . ASP B 1 365 ? 160.634 127.756 77.763 1.00 167.41 365 ASP B O 1
ATOM 5274 N N . SER B 1 366 ? 162.638 127.379 76.753 1.00 170.61 366 SER B N 1
ATOM 5275 C CA . SER B 1 366 ? 162.468 128.483 75.774 1.00 170.61 366 SER B CA 1
ATOM 5276 C C . SER B 1 366 ? 161.451 128.032 74.723 1.00 170.61 366 SER B C 1
ATOM 5277 O O . SER B 1 366 ? 160.574 128.842 74.365 1.00 170.61 366 SER B O 1
ATOM 5280 N N . GLU B 1 367 ? 161.538 126.769 74.294 1.00 172.70 367 GLU B N 1
ATOM 5281 C CA . GLU B 1 367 ? 160.662 126.234 73.215 1.00 172.70 367 GLU B CA 1
ATOM 5282 C C . GLU B 1 367 ? 159.281 125.865 73.765 1.00 172.70 367 GLU B C 1
ATOM 5283 O O . GLU B 1 367 ? 158.561 125.113 73.090 1.00 172.70 367 GLU B O 1
ATOM 5289 N N . VAL B 1 368 ? 158.907 126.414 74.919 1.00 172.60 368 VAL B N 1
ATOM 5290 C CA . VAL B 1 368 ? 157.600 126.084 75.558 1.00 172.60 368 VAL B CA 1
ATOM 5291 C C . VAL B 1 368 ? 156.480 126.405 74.568 1.00 172.60 368 VAL B C 1
ATOM 5292 O O . VAL B 1 368 ? 155.607 125.543 74.385 1.00 172.60 368 VAL B O 1
ATOM 5296 N N . TYR B 1 369 ? 156.519 127.588 73.954 1.00 175.37 369 TYR B N 1
ATOM 5297 C CA . TYR B 1 369 ? 155.512 127.956 72.925 1.00 175.37 369 TYR B CA 1
ATOM 5298 C C . TYR B 1 369 ? 155.548 126.918 71.805 1.00 175.37 369 TYR B C 1
ATOM 5299 O O . TYR B 1 369 ? 154.484 126.372 71.458 1.00 175.37 369 TYR B O 1
ATOM 5308 N N . LYS B 1 370 ? 156.741 126.647 71.273 1.00 173.89 370 LYS B N 1
ATOM 5309 C CA . LYS B 1 370 ? 156.894 125.675 70.158 1.00 173.89 370 LYS B CA 1
ATOM 5310 C C . LYS B 1 370 ? 156.495 124.265 70.606 1.00 173.89 370 LYS B C 1
ATOM 5311 O O . LYS B 1 370 ? 155.790 123.591 69.831 1.00 173.89 370 LYS B O 1
ATOM 5317 N N . THR B 1 371 ? 156.897 123.851 71.812 1.00 168.62 371 THR B N 1
ATOM 5318 C CA . THR B 1 371 ? 156.644 122.457 72.279 1.00 168.62 371 THR B CA 1
ATOM 5319 C C . THR B 1 371 ? 155.180 122.231 72.678 1.00 168.62 371 THR B C 1
ATOM 5320 O O . THR B 1 371 ? 154.472 123.224 72.932 1.00 168.62 371 THR B O 1
ATOM 5324 N N . ALA B 1 372 ? 154.747 120.966 72.715 1.00 157.17 372 ALA B N 1
ATOM 5325 C CA . ALA B 1 372 ? 153.372 120.622 73.147 1.00 157.17 372 ALA B CA 1
ATOM 5326 C C . ALA B 1 372 ? 153.229 120.902 74.644 1.00 157.17 372 ALA B C 1
ATOM 5327 O O . ALA B 1 372 ? 152.080 120.962 75.121 1.00 157.17 372 ALA B O 1
ATOM 5329 N N . ARG B 1 373 ? 154.351 121.067 75.352 1.00 153.93 373 ARG B N 1
ATOM 5330 C CA . ARG B 1 373 ? 154.320 121.251 76.827 1.00 153.93 373 ARG B CA 1
ATOM 5331 C C . ARG B 1 373 ? 153.487 122.485 77.175 1.00 153.93 373 ARG B C 1
ATOM 5332 O O . ARG B 1 373 ? 152.713 122.395 78.124 1.00 153.93 373 ARG B O 1
ATOM 5340 N N . ALA B 1 374 ? 153.584 123.560 76.395 1.00 149.39 374 ALA B N 1
ATOM 5341 C CA . ALA B 1 374 ? 152.869 124.804 76.763 1.00 149.39 374 ALA B CA 1
ATOM 5342 C C . ALA B 1 374 ? 151.376 124.501 76.862 1.00 149.39 374 ALA B C 1
ATOM 5343 O O . ALA B 1 374 ? 150.739 124.990 77.811 1.00 149.39 374 ALA B O 1
ATOM 5345 N N . LEU B 1 375 ? 150.844 123.718 75.925 1.00 142.35 375 LEU B N 1
ATOM 5346 C CA . LEU B 1 375 ? 149.425 123.327 76.063 1.00 142.35 375 LEU B CA 1
ATOM 5347 C C . LEU B 1 375 ? 149.315 122.522 77.353 1.00 142.35 375 LEU B C 1
ATOM 5348 O O . LEU B 1 375 ? 148.441 122.842 78.171 1.00 142.35 375 LEU B O 1
ATOM 5353 N N . ARG B 1 376 ? 150.203 121.550 77.552 1.00 138.41 376 ARG B N 1
ATOM 5354 C CA . ARG B 1 376 ? 150.138 120.845 78.859 1.00 138.41 376 ARG B CA 1
ATOM 5355 C C . ARG B 1 376 ? 150.255 121.896 79.969 1.00 138.41 376 ARG B C 1
ATOM 5356 O O . ARG B 1 376 ? 149.480 121.815 80.950 1.00 138.41 376 ARG B O 1
ATOM 5364 N N . ILE B 1 377 ? 151.154 122.870 79.785 1.00 135.93 377 ILE B N 1
ATOM 5365 C CA . ILE B 1 377 ? 151.469 123.824 80.837 1.00 135.93 377 ILE B CA 1
ATOM 5366 C C . ILE B 1 377 ? 150.322 124.799 81.057 1.00 135.93 377 ILE B C 1
ATOM 5367 O O . ILE B 1 377 ? 150.107 125.250 82.184 1.00 135.93 377 ILE B O 1
ATOM 5372 N N . VAL B 1 378 ? 149.538 125.123 80.025 1.00 125.24 378 VAL B N 1
ATOM 5373 C CA . VAL B 1 378 ? 148.387 125.989 80.273 1.00 125.24 378 VAL B CA 1
ATOM 5374 C C . VAL B 1 378 ? 147.292 125.210 80.992 1.00 125.24 378 VAL B C 1
ATOM 5375 O O . VAL B 1 378 ? 146.606 125.744 81.876 1.00 125.24 378 VAL B O 1
ATOM 5379 N N . ARG B 1 379 ? 147.134 123.925 80.662 1.00 113.74 379 ARG B N 1
ATOM 5380 C CA . ARG B 1 379 ? 146.209 123.089 81.415 1.00 113.74 379 ARG B CA 1
ATOM 5381 C C . ARG B 1 379 ? 146.637 122.984 82.871 1.00 113.74 379 ARG B C 1
ATOM 5382 O O . ARG B 1 379 ? 145.804 123.070 83.779 1.00 113.74 379 ARG B O 1
ATOM 5390 N N . PHE B 1 380 ? 147.939 122.839 83.116 1.00 112.12 380 PHE B N 1
ATOM 5391 C CA . PHE B 1 380 ? 148.407 122.756 84.492 1.00 112.12 380 PHE B CA 1
ATOM 5392 C C . PHE B 1 380 ? 148.289 124.089 85.215 1.00 112.12 380 PHE B C 1
ATOM 5393 O O . PHE B 1 380 ? 148.037 124.112 86.420 1.00 112.12 380 PHE B O 1
ATOM 5401 N N . THR B 1 381 ? 148.469 125.203 84.512 1.00 106.00 381 THR B N 1
ATOM 5402 C CA . THR B 1 381 ? 148.213 126.498 85.126 1.00 106.00 381 THR B CA 1
ATOM 5403 C C . THR B 1 381 ? 146.763 126.598 85.575 1.00 106.00 381 THR B C 1
ATOM 5404 O O . THR B 1 381 ? 146.478 126.970 86.720 1.00 106.00 381 THR B O 1
ATOM 5408 N N . LYS B 1 382 ? 145.828 126.242 84.689 1.00 94.29 382 LYS B N 1
ATOM 5409 C CA . LYS B 1 382 ? 144.414 126.341 85.033 1.00 94.29 382 LYS B CA 1
ATOM 5410 C C . LYS B 1 382 ? 144.023 125.374 86.139 1.00 94.29 382 LYS B C 1
ATOM 5411 O O . LYS B 1 382 ? 143.096 125.656 86.900 1.00 94.29 382 LYS B O 1
ATOM 5417 N N . ILE B 1 383 ? 144.697 124.228 86.246 1.00 97.51 383 ILE B N 1
ATOM 5418 C CA . ILE B 1 383 ? 144.370 123.298 87.326 1.00 97.51 383 ILE B CA 1
ATOM 5419 C C . ILE B 1 383 ? 144.986 123.756 88.640 1.00 97.51 383 ILE B C 1
ATOM 5420 O O . ILE B 1 383 ? 144.339 123.723 89.690 1.00 97.51 383 ILE B O 1
ATOM 5425 N N . LEU B 1 384 ? 146.249 124.174 88.612 1.00 98.54 384 LEU B N 1
ATOM 5426 C CA . LEU B 1 384 ? 146.935 124.536 89.842 1.00 98.54 384 LEU B CA 1
ATOM 5427 C C . LEU B 1 384 ? 146.445 125.860 90.407 1.00 98.54 384 LEU B C 1
ATOM 5428 O O . LEU B 1 384 ? 146.574 126.089 91.614 1.00 98.54 384 LEU B O 1
ATOM 5433 N N . SER B 1 385 ? 145.894 126.740 89.573 1.00 88.56 385 SER B N 1
ATOM 5434 C CA . SER B 1 385 ? 145.280 127.942 90.109 1.00 88.56 385 SER B CA 1
ATOM 5435 C C . SER B 1 385 ? 144.062 127.634 90.961 1.00 88.56 385 SER B C 1
ATOM 5436 O O . SER B 1 385 ? 143.553 128.533 91.630 1.00 88.56 385 SER B O 1
ATOM 5439 N N . LEU B 1 386 ? 143.591 126.392 90.956 1.00 85.76 386 LEU B N 1
ATOM 5440 C CA . LEU B 1 386 ? 142.434 126.016 91.747 1.00 85.76 386 LEU B CA 1
ATOM 5441 C C . LEU B 1 386 ? 142.750 125.867 93.223 1.00 85.76 386 LEU B C 1
ATOM 5442 O O . LEU B 1 386 ? 141.825 125.709 94.023 1.00 85.76 386 LEU B O 1
ATOM 5447 N N . LEU B 1 387 ? 144.027 125.882 93.604 1.00 84.31 387 LEU B N 1
ATOM 5448 C CA . LEU B 1 387 ? 144.349 125.776 95.019 1.00 84.31 387 LEU B CA 1
ATOM 5449 C C . LEU B 1 387 ? 143.788 126.952 95.795 1.00 84.31 387 LEU B C 1
ATOM 5450 O O . LEU B 1 387 ? 143.360 126.793 96.941 1.00 84.31 387 LEU B O 1
ATOM 5455 N N . ARG B 1 388 ? 143.751 128.129 95.174 1.00 88.76 388 ARG B N 1
ATOM 5456 C CA . ARG B 1 388 ? 143.372 129.343 95.880 1.00 88.76 388 ARG B CA 1
ATOM 5457 C C . ARG B 1 388 ? 142.006 129.252 96.534 1.00 88.76 388 ARG B C 1
ATOM 5458 O O . ARG B 1 388 ? 141.673 130.106 97.356 1.00 88.76 388 ARG B O 1
ATOM 5466 N N . LEU B 1 389 ? 141.190 128.262 96.188 1.00 79.14 389 LEU B N 1
ATOM 5467 C CA . LEU B 1 389 ? 139.885 128.132 96.813 1.00 79.14 389 LEU B CA 1
ATOM 5468 C C . LEU B 1 389 ? 139.879 127.074 97.902 1.00 79.14 389 LEU B C 1
ATOM 5469 O O . LEU B 1 389 ? 138.862 126.419 98.135 1.00 79.14 389 LEU B O 1
ATOM 5474 N N . LEU B 1 390 ? 141.008 126.911 98.584 1.00 80.35 390 LEU B N 1
ATOM 5475 C CA . LEU B 1 390 ? 141.038 126.344 99.923 1.00 80.35 390 LEU B CA 1
ATOM 5476 C C . LEU B 1 390 ? 140.833 127.407 100.994 1.00 80.35 390 LEU B C 1
ATOM 5477 O O . LEU B 1 390 ? 140.649 127.064 102.164 1.00 80.35 390 LEU B O 1
ATOM 5482 N N . ARG B 1 391 ? 140.852 128.684 100.613 1.00 81.72 391 ARG B N 1
ATOM 5483 C CA . ARG B 1 391 ? 140.486 129.760 101.519 1.00 81.72 391 ARG B CA 1
ATOM 5484 C C . ARG B 1 391 ? 139.079 129.606 102.064 1.00 81.72 391 ARG B C 1
ATOM 5485 O O . ARG B 1 391 ? 138.694 130.364 102.958 1.00 81.72 391 ARG B O 1
ATOM 5493 N N . LEU B 1 392 ? 138.296 128.664 101.544 1.00 79.97 392 LEU B N 1
ATOM 5494 C CA . LEU B 1 392 ? 137.038 128.331 102.194 1.00 79.97 392 LEU B CA 1
ATOM 5495 C C . LEU B 1 392 ? 137.272 127.874 103.624 1.00 79.97 392 LEU B C 1
ATOM 5496 O O . LEU B 1 392 ? 136.412 128.075 104.491 1.00 79.97 392 LEU B O 1
ATOM 5501 N N . SER B 1 393 ? 138.432 127.274 103.895 1.00 85.59 393 SER B N 1
ATOM 5502 C CA . SER B 1 393 ? 138.773 126.913 105.264 1.00 85.59 393 SER B CA 1
ATOM 5503 C C . SER B 1 393 ? 138.777 128.143 106.156 1.00 85.59 393 SER B C 1
ATOM 5504 O O . SER B 1 393 ? 138.119 128.171 107.199 1.00 85.59 393 SER B O 1
ATOM 5507 N N . ARG B 1 394 ? 139.508 129.181 105.748 1.00 88.17 394 ARG B N 1
ATOM 5508 C CA . ARG B 1 394 ? 139.516 130.420 106.511 1.00 88.17 394 ARG B CA 1
ATOM 5509 C C . ARG B 1 394 ? 138.134 131.038 106.578 1.00 88.17 394 ARG B C 1
ATOM 5510 O O . ARG B 1 394 ? 137.759 131.619 107.597 1.00 88.17 394 ARG B O 1
ATOM 5518 N N . LEU B 1 395 ? 137.368 130.956 105.494 1.00 85.14 395 LEU B N 1
ATOM 5519 C CA . LEU B 1 395 ? 136.041 131.560 105.511 1.00 85.14 395 LEU B CA 1
ATOM 5520 C C . LEU B 1 395 ? 135.181 130.932 106.596 1.00 85.14 395 LEU B C 1
ATOM 5521 O O . LEU B 1 395 ? 134.616 131.637 107.439 1.00 85.14 395 LEU B O 1
ATOM 5526 N N . ILE B 1 396 ? 135.091 129.601 106.613 1.00 92.20 396 ILE B N 1
ATOM 5527 C CA . ILE B 1 396 ? 134.261 128.966 107.628 1.00 92.20 396 ILE B CA 1
ATOM 5528 C C . ILE B 1 396 ? 134.857 129.168 109.014 1.00 92.20 396 ILE B C 1
ATOM 5529 O O . ILE B 1 396 ? 134.118 129.338 109.990 1.00 92.20 396 ILE B O 1
ATOM 5534 N N . ARG B 1 397 ? 136.189 129.190 109.129 1.00 95.77 397 ARG B N 1
ATOM 5535 C CA . ARG B 1 397 ? 136.821 129.434 110.420 1.00 95.77 397 ARG B CA 1
ATOM 5536 C C . ARG B 1 397 ? 136.396 130.777 110.984 1.00 95.77 397 ARG B C 1
ATOM 5537 O O . ARG B 1 397 ? 135.859 130.862 112.092 1.00 95.77 397 ARG B O 1
ATOM 5545 N N . TYR B 1 398 ? 136.646 131.843 110.230 1.00 91.87 398 TYR B N 1
ATOM 5546 C CA . TYR B 1 398 ? 136.361 133.180 110.716 1.00 91.87 398 TYR B CA 1
ATOM 5547 C C . TYR B 1 398 ? 134.874 133.397 110.891 1.00 91.87 398 TYR B C 1
ATOM 5548 O O . TYR B 1 398 ? 134.479 134.157 111.776 1.00 91.87 398 TYR B O 1
ATOM 5557 N N . ILE B 1 399 ? 134.035 132.727 110.104 1.00 96.79 399 ILE B N 1
ATOM 5558 C CA . ILE B 1 399 ? 132.605 132.886 110.311 1.00 96.79 399 ILE B CA 1
ATOM 5559 C C . ILE B 1 399 ? 132.173 132.222 111.606 1.00 96.79 399 ILE B C 1
ATOM 5560 O O . ILE B 1 399 ? 131.461 132.827 112.411 1.00 96.79 399 ILE B O 1
ATOM 5565 N N . HIS B 1 400 ? 132.590 130.978 111.846 1.00 102.23 400 HIS B N 1
ATOM 5566 C CA . HIS B 1 400 ? 132.246 130.346 113.115 1.00 102.23 400 HIS B CA 1
ATOM 5567 C C . HIS B 1 400 ? 132.761 131.169 114.285 1.00 102.23 400 HIS B C 1
ATOM 5568 O O . HIS B 1 400 ? 132.047 131.373 115.273 1.00 102.23 400 HIS B O 1
ATOM 5575 N N . GLN B 1 401 ? 133.990 131.674 114.176 1.00 99.83 401 GLN B N 1
ATOM 5576 C CA . GLN B 1 401 ? 134.538 132.524 115.224 1.00 99.83 401 GLN B CA 1
ATOM 5577 C C . GLN B 1 401 ? 133.652 133.733 115.463 1.00 99.83 401 GLN B C 1
ATOM 5578 O O . GLN B 1 401 ? 133.132 133.927 116.563 1.00 99.83 401 GLN B O 1
ATOM 5584 N N . TRP B 1 402 ? 133.464 134.565 114.448 1.00 105.23 402 TRP B N 1
ATOM 5585 C CA . TRP B 1 402 ? 132.726 135.801 114.650 1.00 105.23 402 TRP B CA 1
ATOM 5586 C C . TRP B 1 402 ? 131.215 135.613 114.609 1.00 105.23 402 TRP B C 1
ATOM 5587 O O . TRP B 1 402 ? 130.484 136.598 114.463 1.00 105.23 402 TRP B O 1
ATOM 5598 N N . GLU B 1 403 ? 130.735 134.375 114.709 1.00 110.13 403 GLU B N 1
ATOM 5599 C CA . GLU B 1 403 ? 129.334 134.123 115.008 1.00 110.13 403 GLU B CA 1
ATOM 5600 C C . GLU B 1 403 ? 129.102 133.538 116.391 1.00 110.13 403 GLU B C 1
ATOM 5601 O O . GLU B 1 403 ? 128.071 133.830 116.996 1.00 110.13 403 GLU B O 1
ATOM 5607 N N . GLU B 1 404 ? 130.023 132.724 116.916 1.00 111.42 404 GLU B N 1
ATOM 5608 C CA . GLU B 1 404 ? 129.832 132.240 118.282 1.00 111.42 404 GLU B CA 1
ATOM 5609 C C . GLU B 1 404 ? 130.463 133.194 119.290 1.00 111.42 404 GLU B C 1
ATOM 5610 O O . GLU B 1 404 ? 129.875 133.477 120.341 1.00 111.42 404 GLU B O 1
ATOM 5616 N N . ILE B 1 405 ? 131.663 133.694 118.991 1.00 111.85 405 ILE B N 1
ATOM 5617 C CA . ILE B 1 405 ? 132.196 134.854 119.698 1.00 111.85 405 ILE B CA 1
ATOM 5618 C C . ILE B 1 405 ? 131.179 135.987 119.686 1.00 111.85 405 ILE B C 1
ATOM 5619 O O . ILE B 1 405 ? 130.987 136.684 120.689 1.00 111.85 405 ILE B O 1
ATOM 5624 N N . PHE B 1 406 ? 130.515 136.184 118.554 1.00 117.22 406 PHE B N 1
ATOM 5625 C CA . PHE B 1 406 ? 129.403 137.116 118.502 1.00 117.22 406 PHE B CA 1
ATOM 5626 C C . PHE B 1 406 ? 128.284 136.621 119.404 1.00 117.22 406 PHE B C 1
ATOM 5627 O O . PHE B 1 406 ? 127.907 135.448 119.356 1.00 117.22 406 PHE B O 1
ATOM 5635 N N . HIS B 1 407 ? 127.758 137.518 120.235 1.00 120.44 407 HIS B N 1
ATOM 5636 C CA . HIS B 1 407 ? 126.776 137.117 121.236 1.00 120.44 407 HIS B CA 1
ATOM 5637 C C . HIS B 1 407 ? 125.349 137.225 120.711 1.00 120.44 407 HIS B C 1
ATOM 5638 O O . HIS B 1 407 ? 124.581 136.263 120.808 1.00 120.44 407 HIS B O 1
ATOM 5645 N N . MET B 1 408 ? 124.981 138.386 120.157 1.00 123.67 408 MET B N 1
ATOM 5646 C CA . MET B 1 408 ? 123.646 138.557 119.591 1.00 123.67 408 MET B CA 1
ATOM 5647 C C . MET B 1 408 ? 123.316 137.488 118.560 1.00 123.67 408 MET B C 1
ATOM 5648 O O . MET B 1 408 ? 122.137 137.251 118.282 1.00 123.67 408 MET B O 1
ATOM 5653 N N . THR B 1 409 ? 124.329 136.838 117.988 1.00 121.01 409 THR B N 1
ATOM 5654 C CA . THR B 1 409 ? 124.111 135.673 117.142 1.00 121.01 409 THR B CA 1
ATOM 5655 C C . THR B 1 409 ? 124.106 134.374 117.938 1.00 121.01 409 THR B C 1
ATOM 5656 O O . THR B 1 409 ? 123.339 133.460 117.615 1.00 121.01 409 THR B O 1
ATOM 5660 N N . TYR B 1 410 ? 124.929 134.276 118.985 1.00 116.46 410 TYR B N 1
ATOM 5661 C CA . TYR B 1 410 ? 124.949 133.086 119.827 1.00 116.46 410 TYR B CA 1
ATOM 5662 C C . TYR B 1 410 ? 123.625 132.853 120.547 1.00 116.46 410 TYR B C 1
ATOM 5663 O O . TYR B 1 410 ? 123.417 131.762 121.089 1.00 116.46 410 TYR B O 1
ATOM 5672 N N . ASP B 1 411 ? 122.720 133.828 120.546 1.00 118.26 411 ASP B N 1
ATOM 5673 C CA . ASP B 1 411 ? 121.425 133.699 121.196 1.00 118.26 411 ASP B CA 1
ATOM 5674 C C . ASP B 1 411 ? 120.418 133.032 120.267 1.00 118.26 411 ASP B C 1
ATOM 5675 O O . ASP B 1 411 ? 120.498 133.164 119.042 1.00 118.26 411 ASP B O 1
ATOM 5680 N N . LEU B 1 412 ? 119.484 132.285 120.864 1.00 107.04 412 LEU B N 1
ATOM 5681 C CA . LEU B 1 412 ? 118.382 131.653 120.143 1.00 107.04 412 LEU B CA 1
ATOM 5682 C C . LEU B 1 412 ? 118.896 130.604 119.163 1.00 107.04 412 LEU B C 1
ATOM 5683 O O . LEU B 1 412 ? 118.108 129.968 118.455 1.00 107.04 412 LEU B O 1
ATOM 5688 N N . ALA B 1 413 ? 120.218 130.419 119.127 1.00 107.38 413 ALA B N 1
ATOM 5689 C CA . ALA B 1 413 ? 120.935 129.686 118.086 1.00 107.38 413 ALA B CA 1
ATOM 5690 C C . ALA B 1 413 ? 120.843 130.442 116.766 1.00 107.38 413 ALA B C 1
ATOM 5691 O O . ALA B 1 413 ? 121.461 130.043 115.774 1.00 107.38 413 ALA B O 1
ATOM 5693 N N . SER B 1 414 ? 120.093 131.545 116.764 1.00 107.21 414 SER B N 1
ATOM 5694 C CA . SER B 1 414 ? 119.896 132.402 115.597 1.00 107.21 414 SER B CA 1
ATOM 5695 C C . SER B 1 414 ? 119.590 131.569 114.352 1.00 107.21 414 SER B C 1
ATOM 5696 O O . SER B 1 414 ? 120.374 131.499 113.409 1.00 107.21 414 SER B O 1
ATOM 5699 N N . ALA B 1 415 ? 118.433 130.902 114.411 1.00 99.26 415 ALA B N 1
ATOM 5700 C CA . ALA B 1 415 ? 118.001 130.042 113.316 1.00 99.26 415 ALA B CA 1
ATOM 5701 C C . ALA B 1 415 ? 118.065 130.761 111.978 1.00 99.26 415 ALA B C 1
ATOM 5702 O O . ALA B 1 415 ? 118.408 130.154 110.960 1.00 99.26 415 ALA B O 1
ATOM 5704 N N . VAL B 1 416 ? 117.753 132.059 111.964 1.00 97.27 416 VAL B N 1
ATOM 5705 C CA . VAL B 1 416 ? 117.867 132.844 110.735 1.00 97.27 416 VAL B CA 1
ATOM 5706 C C . VAL B 1 416 ? 119.298 132.811 110.215 1.00 97.27 416 VAL B C 1
ATOM 5707 O O . VAL B 1 416 ? 119.553 132.477 109.049 1.00 97.27 416 VAL B O 1
ATOM 5711 N N . VAL B 1 417 ? 120.253 133.153 111.078 1.00 97.09 417 VAL B N 1
ATOM 5712 C CA . VAL B 1 417 ? 121.653 133.188 110.671 1.00 97.09 417 VAL B CA 1
ATOM 5713 C C . VAL B 1 417 ? 122.122 131.810 110.231 1.00 97.09 417 VAL B C 1
ATOM 5714 O O . VAL B 1 417 ? 122.834 131.674 109.233 1.00 97.09 417 VAL B O 1
ATOM 5718 N N . ARG B 1 418 ? 121.746 130.771 110.974 1.00 89.06 418 ARG B N 1
ATOM 5719 C CA . ARG B 1 418 ? 122.237 129.435 110.657 1.00 89.06 418 ARG B CA 1
ATOM 5720 C C . ARG B 1 418 ? 121.655 128.930 109.343 1.00 89.06 418 ARG B C 1
ATOM 5721 O O . ARG B 1 418 ? 122.367 128.321 108.533 1.00 89.06 418 ARG B O 1
ATOM 5729 N N . ILE B 1 419 ? 120.376 129.202 109.088 1.00 87.73 419 ILE B N 1
ATOM 5730 C CA . ILE B 1 419 ? 119.810 128.748 107.830 1.00 87.73 419 ILE B CA 1
ATOM 5731 C C . ILE B 1 419 ? 120.358 129.569 106.677 1.00 87.73 419 ILE B C 1
ATOM 5732 O O . ILE B 1 419 ? 120.481 129.061 105.560 1.00 87.73 419 ILE B O 1
ATOM 5737 N N . VAL B 1 420 ? 120.746 130.823 106.914 1.00 85.68 420 VAL B N 1
ATOM 5738 C CA . VAL B 1 420 ? 121.352 131.579 105.823 1.00 85.68 420 VAL B CA 1
ATOM 5739 C C . VAL B 1 420 ? 122.767 131.078 105.562 1.00 85.68 420 VAL B C 1
ATOM 5740 O O . VAL B 1 420 ? 123.210 131.004 104.410 1.00 85.68 420 VAL B O 1
ATOM 5744 N N . ASN B 1 421 ? 123.484 130.708 106.619 1.00 85.76 421 ASN B N 1
ATOM 5745 C CA . ASN B 1 421 ? 124.743 129.989 106.467 1.00 85.76 421 ASN B CA 1
ATOM 5746 C C . ASN B 1 421 ? 124.562 128.786 105.554 1.00 85.76 421 ASN B C 1
ATOM 5747 O O . ASN B 1 421 ? 125.327 128.585 104.606 1.00 85.76 421 ASN B O 1
ATOM 5752 N N . LEU B 1 422 ? 123.545 127.969 105.830 1.00 80.71 422 LEU B N 1
ATOM 5753 C CA . LEU B 1 422 ? 123.352 126.744 105.057 1.00 80.71 422 LEU B CA 1
ATOM 5754 C C . LEU B 1 422 ? 122.974 127.037 103.611 1.00 80.71 422 LEU B C 1
ATOM 5755 O O . LEU B 1 422 ? 123.453 126.364 102.691 1.00 80.71 422 LEU B O 1
ATOM 5760 N N . ILE B 1 423 ? 122.100 128.017 103.389 1.00 74.78 423 ILE B N 1
ATOM 5761 C CA . ILE B 1 423 ? 121.750 128.387 102.022 1.00 74.78 423 ILE B CA 1
ATOM 5762 C C . ILE B 1 423 ? 122.981 128.878 101.277 1.00 74.78 423 ILE B C 1
ATOM 5763 O O . ILE B 1 423 ? 123.178 128.561 100.098 1.00 74.78 423 ILE B O 1
ATOM 5768 N N . GLY B 1 424 ? 123.840 129.639 101.951 1.00 72.55 424 GLY B N 1
ATOM 5769 C CA . GLY B 1 424 ? 125.052 130.099 101.303 1.00 72.55 424 GLY B CA 1
ATOM 5770 C C . GLY B 1 424 ? 125.980 128.957 100.956 1.00 72.55 424 GLY B C 1
ATOM 5771 O O . GLY B 1 424 ? 126.581 128.937 99.883 1.00 72.55 424 GLY B O 1
ATOM 5772 N N . MET B 1 425 ? 126.089 127.976 101.844 1.00 72.35 425 MET B N 1
ATOM 5773 C CA . MET B 1 425 ? 126.981 126.857 101.576 1.00 72.35 425 MET B CA 1
ATOM 5774 C C . MET B 1 425 ? 126.469 126.002 100.422 1.00 72.35 425 MET B C 1
ATOM 5775 O O . MET B 1 425 ? 127.253 125.574 99.567 1.00 72.35 425 MET B O 1
ATOM 5780 N N . MET B 1 426 ? 125.157 125.754 100.362 1.00 70.05 426 MET B N 1
ATOM 5781 C CA . MET B 1 426 ? 124.619 125.017 99.221 1.00 70.05 426 MET B CA 1
ATOM 5782 C C . MET B 1 426 ? 124.787 125.799 97.930 1.00 70.05 426 MET B C 1
ATOM 5783 O O . MET B 1 426 ? 125.105 125.219 96.888 1.00 70.05 426 MET B O 1
ATOM 5788 N N . LEU B 1 427 ? 124.587 127.115 97.969 1.00 64.12 427 LEU B N 1
ATOM 5789 C CA . LEU B 1 427 ? 124.745 127.900 96.754 1.00 64.12 427 LEU B CA 1
ATOM 5790 C C . LEU B 1 427 ? 126.187 127.910 96.285 1.00 64.12 427 LEU B C 1
ATOM 5791 O O . LEU B 1 427 ? 126.449 127.874 95.081 1.00 64.12 427 LEU B O 1
ATOM 5796 N N . LEU B 1 428 ? 127.136 127.911 97.214 1.00 59.32 428 LEU B N 1
ATOM 5797 C CA . LEU B 1 428 ? 128.534 127.884 96.812 1.00 59.32 428 LEU B CA 1
ATOM 5798 C C . LEU B 1 428 ? 128.910 126.537 96.227 1.00 59.32 428 LEU B C 1
ATOM 5799 O O . LEU B 1 428 ? 129.610 126.473 95.213 1.00 59.32 428 LEU B O 1
ATOM 5804 N N . LEU B 1 429 ? 128.490 125.448 96.873 1.00 59.72 429 LEU B N 1
ATOM 5805 C CA . LEU B 1 429 ? 128.738 124.129 96.306 1.00 59.72 429 LEU B CA 1
ATOM 5806 C C . LEU B 1 429 ? 128.157 124.027 94.907 1.00 59.72 429 LEU B C 1
ATOM 5807 O O . LEU B 1 429 ? 128.814 123.527 93.992 1.00 59.72 429 LEU B O 1
ATOM 5812 N N . CYS B 1 430 ? 126.938 124.519 94.714 1.00 58.75 430 CYS B N 1
ATOM 5813 C CA . CYS B 1 430 ? 126.292 124.424 93.412 1.00 58.75 430 CYS B CA 1
ATOM 5814 C C . CYS B 1 430 ? 126.990 125.282 92.368 1.00 58.75 430 CYS B C 1
ATOM 5815 O O . CYS B 1 430 ? 127.077 124.890 91.201 1.00 58.75 430 CYS B O 1
ATOM 5818 N N . HIS B 1 431 ? 127.544 126.422 92.770 1.00 53.92 431 HIS B N 1
ATOM 5819 C CA . HIS B 1 431 ? 128.220 127.296 91.820 1.00 53.92 431 HIS B CA 1
ATOM 5820 C C . HIS B 1 431 ? 129.594 126.751 91.437 1.00 53.92 431 HIS B C 1
ATOM 5821 O O . HIS B 1 431 ? 129.981 126.796 90.261 1.00 53.92 431 HIS B O 1
ATOM 5828 N N . TRP B 1 432 ? 130.326 126.184 92.399 1.00 56.41 432 TRP B N 1
ATOM 5829 C CA . TRP B 1 432 ? 131.578 125.513 92.064 1.00 56.41 432 TRP B CA 1
ATOM 5830 C C . TRP B 1 432 ? 131.324 124.298 91.198 1.00 56.41 432 TRP B C 1
ATOM 5831 O O . TRP B 1 432 ? 132.109 123.988 90.300 1.00 56.41 432 TRP B O 1
ATOM 5842 N N . ASP B 1 433 ? 130.232 123.589 91.465 1.00 55.90 433 ASP B N 1
ATOM 5843 C CA . ASP B 1 433 ? 129.856 122.446 90.648 1.00 55.90 433 ASP B CA 1
ATOM 5844 C C . ASP B 1 433 ? 129.542 122.865 89.222 1.00 55.90 433 ASP B C 1
ATOM 5845 O O . ASP B 1 433 ? 129.919 122.172 88.278 1.00 55.90 433 ASP B O 1
ATOM 5850 N N . GLY B 1 434 ? 128.841 123.983 89.038 1.00 52.98 434 GLY B N 1
ATOM 5851 C CA . GLY B 1 434 ? 128.617 124.475 87.690 1.00 52.98 434 GLY B CA 1
ATOM 5852 C 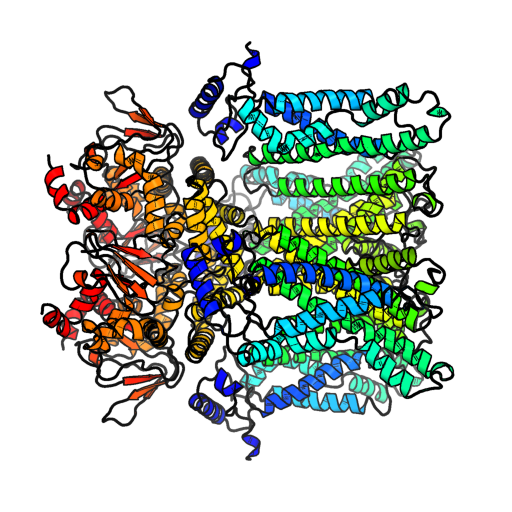C . GLY B 1 434 ? 129.911 124.801 86.969 1.00 52.98 434 GLY B C 1
ATOM 5853 O O . GLY B 1 434 ? 130.135 124.382 85.825 1.00 52.98 434 GLY B O 1
ATOM 5854 N N . CYS B 1 435 ? 130.791 125.546 87.634 1.00 56.07 435 CYS B N 1
ATOM 5855 C CA . CYS B 1 435 ? 132.067 125.853 87.003 1.00 56.07 435 CYS B CA 1
ATOM 5856 C C . CYS B 1 435 ? 132.868 124.592 86.709 1.00 56.07 435 CYS B C 1
ATOM 5857 O O . CYS B 1 435 ? 133.606 124.554 85.731 1.00 56.07 435 CYS B O 1
ATOM 5860 N N . LEU B 1 436 ? 132.711 123.544 87.514 1.00 49.47 436 LEU B N 1
ATOM 5861 C CA . LEU B 1 436 ? 133.408 122.289 87.244 1.00 49.47 436 LEU B CA 1
ATOM 5862 C C . LEU B 1 436 ? 132.831 121.587 86.020 1.00 49.47 436 LEU B C 1
ATOM 5863 O O . LEU B 1 436 ? 133.573 121.124 85.141 1.00 49.47 436 LEU B O 1
ATOM 5868 N N . GLN B 1 437 ? 131.501 121.448 85.980 1.00 49.64 437 GLN B N 1
ATOM 5869 C CA . GLN B 1 437 ? 130.820 120.915 84.808 1.00 49.64 437 GLN B CA 1
ATOM 5870 C C . GLN B 1 437 ? 131.266 121.608 83.540 1.00 49.64 437 GLN B C 1
ATOM 5871 O O . GLN B 1 437 ? 131.189 121.024 82.461 1.00 49.64 437 GLN B O 1
ATOM 5877 N N . PHE B 1 438 ? 131.666 122.872 83.629 1.00 51.85 438 PHE B N 1
ATOM 5878 C CA . PHE B 1 438 ? 132.174 123.496 82.414 1.00 51.85 438 PHE B CA 1
ATOM 5879 C C . PHE B 1 438 ? 133.685 123.403 82.266 1.00 51.85 438 PHE B C 1
ATOM 5880 O O . PHE B 1 438 ? 134.187 123.454 81.141 1.00 51.85 438 PHE B O 1
ATOM 5888 N N . LEU B 1 439 ? 134.423 123.263 83.359 1.00 53.83 439 LEU B N 1
ATOM 5889 C CA . LEU B 1 439 ? 135.869 123.176 83.245 1.00 53.83 439 LEU B CA 1
ATOM 5890 C C . LEU B 1 439 ? 136.287 121.873 82.595 1.00 53.83 439 LEU B C 1
ATOM 5891 O O . LEU B 1 439 ? 137.108 121.872 81.676 1.00 53.83 439 LEU B O 1
ATOM 5896 N N . VAL B 1 440 ? 135.717 120.762 83.045 1.00 52.34 440 VAL B N 1
ATOM 5897 C CA . VAL B 1 440 ? 136.173 119.443 82.606 1.00 52.34 440 VAL B CA 1
ATOM 5898 C C . VAL B 1 440 ? 135.929 119.199 81.117 1.00 52.34 440 VAL B C 1
ATOM 5899 O O . VAL B 1 440 ? 136.816 118.650 80.457 1.00 52.34 440 VAL B O 1
ATOM 5903 N N . PRO B 1 441 ? 134.778 119.548 80.534 1.00 57.00 441 PRO B N 1
ATOM 5904 C CA . PRO B 1 441 ? 134.679 119.471 79.071 1.00 57.00 441 PRO B CA 1
ATOM 5905 C C . PRO B 1 441 ? 135.655 120.368 78.350 1.00 57.00 441 PRO B C 1
ATOM 5906 O O . PRO B 1 441 ? 136.169 119.991 77.294 1.00 57.00 441 PRO B O 1
ATOM 5910 N N . MET B 1 442 ? 135.922 121.556 78.884 1.00 66.62 442 MET B N 1
ATOM 5911 C CA . MET B 1 442 ? 136.773 122.510 78.180 1.00 66.62 442 MET B CA 1
ATOM 5912 C C . MET B 1 442 ? 138.213 122.022 78.109 1.00 66.62 442 MET B C 1
ATOM 5913 O O . MET B 1 442 ? 138.869 122.141 77.069 1.00 66.62 442 MET B O 1
ATOM 5918 N N . LEU B 1 443 ? 138.725 121.483 79.215 1.00 63.87 443 LEU B N 1
ATOM 5919 C CA . LEU B 1 443 ? 140.104 121.016 79.251 1.00 63.87 443 LEU B CA 1
ATOM 5920 C C . LEU B 1 443 ? 140.384 120.027 78.132 1.00 63.87 443 LEU B C 1
ATOM 5921 O O . LEU B 1 443 ? 141.468 120.039 77.541 1.00 63.87 443 LEU B O 1
ATOM 5926 N N . GLN B 1 444 ? 139.421 119.166 77.820 1.00 65.16 444 GLN B N 1
ATOM 5927 C CA . GLN B 1 444 ? 139.546 118.252 76.698 1.00 65.16 444 GLN B CA 1
ATOM 5928 C C . GLN B 1 444 ? 139.137 118.894 75.384 1.00 65.16 444 GLN B C 1
ATOM 5929 O O . GLN B 1 444 ? 138.910 118.182 74.400 1.00 65.16 444 GLN B O 1
ATOM 5935 N N . ASP B 1 445 ? 139.022 120.218 75.358 1.00 71.31 445 ASP B N 1
ATOM 5936 C CA . ASP B 1 445 ? 138.834 120.971 74.121 1.00 71.31 445 ASP B CA 1
ATOM 5937 C C . ASP B 1 445 ? 137.532 120.580 73.431 1.00 71.31 445 ASP B C 1
ATOM 5938 O O . ASP B 1 445 ? 137.479 120.410 72.212 1.00 71.31 445 ASP B O 1
ATOM 5943 N N . PHE B 1 446 ? 136.479 120.422 74.223 1.00 68.23 446 PHE B N 1
ATOM 5944 C CA . PHE B 1 446 ? 135.121 120.236 73.728 1.00 68.23 446 PHE B CA 1
ATOM 5945 C C . PHE B 1 446 ? 135.018 119.050 72.783 1.00 68.23 446 PHE B C 1
ATOM 5946 O O . PHE B 1 446 ? 134.861 119.235 71.570 1.00 68.23 446 PHE B O 1
ATOM 5954 N N . PRO B 1 447 ? 135.108 117.824 73.294 1.00 70.35 447 PRO B N 1
ATOM 5955 C CA . PRO B 1 447 ? 134.903 116.658 72.439 1.00 70.35 447 PRO B CA 1
ATOM 5956 C C . PRO B 1 447 ? 133.486 116.647 71.900 1.00 70.35 447 PRO B C 1
ATOM 5957 O O . PRO B 1 447 ? 132.586 117.296 72.433 1.00 70.35 447 PRO B O 1
ATOM 5961 N N . ASP B 1 448 ? 133.281 115.887 70.834 1.00 74.05 448 ASP B N 1
ATOM 5962 C CA . ASP B 1 448 ? 132.004 115.955 70.140 1.00 74.05 448 ASP B CA 1
ATOM 5963 C C . ASP B 1 448 ? 130.845 115.394 70.947 1.00 74.05 448 ASP B C 1
ATOM 5964 O O . ASP B 1 448 ? 129.735 115.321 70.416 1.00 74.05 448 ASP B O 1
ATOM 5969 N N . ASP B 1 449 ? 131.058 115.005 72.204 1.00 70.15 449 ASP B N 1
ATOM 5970 C CA . ASP B 1 449 ? 129.994 114.429 73.015 1.00 70.15 449 ASP B CA 1
ATOM 5971 C C . ASP B 1 449 ? 129.932 115.041 74.408 1.00 70.15 449 ASP B C 1
ATOM 5972 O O . ASP B 1 449 ? 129.430 114.404 75.335 1.00 70.15 449 ASP B O 1
ATOM 5977 N N . CYS B 1 450 ? 130.438 116.254 74.582 1.00 64.67 450 CYS B N 1
ATOM 5978 C CA . CYS B 1 450 ? 130.237 116.983 75.821 1.00 64.67 450 CYS B CA 1
ATOM 5979 C C . CYS B 1 450 ? 129.054 117.915 75.645 1.00 64.67 450 CYS B C 1
ATOM 5980 O O . CYS B 1 450 ? 128.834 118.459 74.562 1.00 64.67 450 CYS B O 1
ATOM 5983 N N . TRP B 1 451 ? 128.285 118.092 76.720 1.00 55.35 451 TRP B N 1
ATOM 5984 C CA . TRP B 1 451 ? 127.049 118.854 76.612 1.00 55.35 451 TRP B CA 1
ATOM 5985 C C . TRP B 1 451 ? 127.289 120.214 75.985 1.00 55.35 451 TRP B C 1
ATOM 5986 O O . TRP B 1 451 ? 126.485 120.681 75.176 1.00 55.35 451 TRP B O 1
ATOM 5997 N N . VAL B 1 452 ? 128.409 120.850 76.319 1.00 60.39 452 VAL B N 1
ATOM 5998 C CA . VAL B 1 452 ? 128.793 122.097 75.679 1.00 60.39 452 VAL B CA 1
ATOM 5999 C C . VAL B 1 452 ? 128.833 121.976 74.165 1.00 60.39 452 VAL B C 1
ATOM 6000 O O . VAL B 1 452 ? 128.736 122.983 73.467 1.00 60.39 452 VAL B O 1
ATOM 6004 N N . SER B 1 453 ? 128.952 120.772 73.627 1.00 62.63 453 SER B N 1
ATOM 6005 C CA . SER B 1 453 ? 129.054 120.609 72.187 1.00 62.63 453 SER B CA 1
ATOM 6006 C C . SER B 1 453 ? 127.853 119.903 71.580 1.00 62.63 453 SER B C 1
ATOM 6007 O O . SER B 1 453 ? 127.793 119.757 70.356 1.00 62.63 453 SER B O 1
ATOM 6010 N N . LEU B 1 454 ? 126.904 119.453 72.398 1.00 61.29 454 LEU B N 1
ATOM 6011 C CA . LEU B 1 454 ? 125.591 119.028 71.935 1.00 61.29 454 LEU B CA 1
ATOM 6012 C C . LEU B 1 454 ? 124.539 120.101 72.153 1.00 61.29 454 LEU B C 1
ATOM 6013 O O . LEU B 1 454 ? 123.693 120.314 71.285 1.00 61.29 454 LEU B O 1
ATOM 6018 N N . ASN B 1 455 ? 124.578 120.784 73.298 1.00 58.56 455 ASN B N 1
ATOM 6019 C CA . ASN B 1 455 ? 123.781 121.985 73.488 1.00 58.56 455 ASN B CA 1
ATOM 6020 C C . ASN B 1 455 ? 124.286 123.148 72.658 1.00 58.56 455 ASN B C 1
ATOM 6021 O O . ASN B 1 455 ? 123.732 124.245 72.759 1.00 58.56 455 ASN B O 1
ATOM 6026 N N . ASN B 1 456 ? 125.331 122.938 71.864 1.00 62.03 456 ASN B N 1
ATOM 6027 C CA . ASN B 1 456 ? 125.821 123.929 70.913 1.00 62.03 456 ASN B CA 1
ATOM 6028 C C . ASN B 1 456 ? 126.200 125.233 71.607 1.00 62.03 456 ASN B C 1
ATOM 6029 O O . ASN B 1 456 ? 125.936 126.323 71.102 1.00 62.03 456 ASN B O 1
ATOM 6034 N N . MET B 1 457 ? 126.833 125.122 72.771 1.00 62.93 457 MET B N 1
ATOM 6035 C CA . MET B 1 457 ? 127.245 126.268 73.572 1.00 62.93 457 MET B CA 1
ATOM 6036 C C . MET B 1 457 ? 128.752 126.484 73.543 1.00 62.93 457 MET B C 1
ATOM 6037 O O . MET B 1 457 ? 129.350 126.911 74.528 1.00 62.93 457 MET B O 1
ATOM 6042 N N . VAL B 1 458 ? 129.392 126.187 72.418 1.00 65.00 458 VAL B N 1
ATOM 6043 C CA . VAL B 1 458 ? 130.818 126.469 72.311 1.00 65.00 458 VAL B CA 1
ATOM 6044 C C . VAL B 1 458 ? 131.049 127.944 72.038 1.00 65.00 458 VAL B C 1
ATOM 6045 O O . VAL B 1 458 ? 131.872 128.588 72.695 1.00 65.00 458 VAL B O 1
ATOM 6049 N N . ASN B 1 459 ? 130.321 128.502 71.080 1.00 72.93 459 ASN B N 1
ATOM 6050 C CA . ASN B 1 459 ? 130.476 129.887 70.665 1.00 72.93 459 ASN B CA 1
ATOM 6051 C C . ASN B 1 459 ? 129.618 130.857 71.467 1.00 72.93 459 ASN B C 1
ATOM 6052 O O . ASN B 1 459 ? 129.564 132.039 71.118 1.00 72.93 459 ASN B O 1
ATOM 6057 N N . ASN B 1 460 ? 128.955 130.400 72.522 1.00 64.69 460 ASN B N 1
ATOM 6058 C CA . ASN B 1 460 ? 128.068 131.264 73.281 1.00 64.69 460 ASN B CA 1
ATOM 6059 C C . ASN B 1 460 ? 128.867 132.286 74.082 1.00 64.69 460 ASN B C 1
ATOM 6060 O O . ASN B 1 460 ? 130.089 132.381 73.987 1.00 64.69 460 ASN B O 1
ATOM 6065 N N . SER B 1 461 ? 128.145 133.065 74.875 1.00 56.81 461 SER B N 1
ATOM 6066 C CA . SER B 1 461 ? 128.761 134.072 75.718 1.00 56.81 461 SER B CA 1
ATOM 6067 C C . SER B 1 461 ? 128.874 133.562 77.144 1.00 56.81 461 SER B C 1
ATOM 6068 O O . SER B 1 461 ? 128.088 132.721 77.587 1.00 56.81 461 SER B O 1
ATOM 6071 N N . TRP B 1 462 ? 129.863 134.083 77.871 1.00 54.27 462 TRP B N 1
ATOM 6072 C CA . TRP B 1 462 ? 130.157 133.520 79.180 1.00 54.27 462 TRP B CA 1
ATOM 6073 C C . TRP B 1 462 ? 128.969 133.613 80.119 1.00 54.27 462 TRP B C 1
ATOM 6074 O O . TRP B 1 462 ? 128.843 132.782 81.020 1.00 54.27 462 TRP B O 1
ATOM 6085 N N . GLY B 1 463 ? 128.033 134.520 79.859 1.00 53.65 463 GLY B N 1
ATOM 6086 C CA . GLY B 1 463 ? 126.836 134.567 80.676 1.00 53.65 463 GLY B CA 1
ATOM 6087 C C . GLY B 1 463 ? 125.946 133.365 80.449 1.00 53.65 463 GLY B C 1
ATOM 6088 O O . GLY B 1 463 ? 125.490 132.727 81.399 1.00 53.65 463 GLY B O 1
ATOM 6089 N N . LYS B 1 464 ? 125.707 133.021 79.186 1.00 54.21 464 LYS B N 1
ATOM 6090 C CA . LYS B 1 464 ? 124.862 131.874 78.892 1.00 54.21 464 LYS B CA 1
ATOM 6091 C C . LYS B 1 464 ? 125.531 130.573 79.307 1.00 54.21 464 LYS B C 1
ATOM 6092 O O . LYS B 1 464 ? 124.884 129.695 79.884 1.00 54.21 464 LYS B O 1
ATOM 6098 N N . GLN B 1 465 ? 126.828 130.434 79.028 1.00 52.55 465 GLN B N 1
ATOM 6099 C CA . GLN B 1 465 ? 127.545 129.237 79.454 1.00 52.55 465 GLN B CA 1
ATOM 6100 C C . GLN B 1 465 ? 127.489 129.066 80.964 1.00 52.55 465 GLN B C 1
ATOM 6101 O O . GLN B 1 465 ? 127.184 127.978 81.461 1.00 52.55 465 GLN B O 1
ATOM 6107 N N . TYR B 1 466 ? 127.755 130.131 81.720 1.00 47.67 466 TYR B N 1
ATOM 6108 C CA . TYR B 1 466 ? 127.698 130.005 83.167 1.00 47.67 466 TYR B CA 1
ATOM 6109 C C . TYR B 1 466 ? 126.297 129.684 83.637 1.00 47.67 466 TYR B C 1
ATOM 6110 O O . TYR B 1 466 ? 126.109 128.811 84.486 1.00 47.67 466 TYR B O 1
ATOM 6119 N N . SER B 1 467 ? 125.299 130.412 83.135 1.00 48.50 467 SER B N 1
ATOM 6120 C CA . SER B 1 467 ? 123.944 130.220 83.628 1.00 48.50 467 SER B CA 1
ATOM 6121 C C . SER B 1 467 ? 123.467 128.804 83.372 1.00 48.50 467 SER B C 1
ATOM 6122 O O . SER B 1 467 ? 122.870 128.178 84.250 1.00 48.50 467 SER B O 1
ATOM 6125 N N . TYR B 1 468 ? 123.774 128.254 82.203 1.00 48.97 468 TYR B N 1
ATOM 6126 C CA . TYR B 1 468 ? 123.283 126.917 81.915 1.00 48.97 468 TYR B CA 1
ATOM 6127 C C . TYR B 1 468 ? 124.090 125.835 82.619 1.00 48.97 468 TYR B C 1
ATOM 6128 O O . TYR B 1 468 ? 123.521 124.815 83.012 1.00 48.97 468 TYR B O 1
ATOM 6137 N N . ALA B 1 469 ? 125.400 126.016 82.802 1.00 44.56 469 ALA B N 1
ATOM 6138 C CA . ALA B 1 469 ? 126.149 125.032 83.577 1.00 44.56 469 ALA B CA 1
ATOM 6139 C C . ALA B 1 469 ? 125.719 125.045 85.034 1.00 44.56 469 ALA B C 1
ATOM 6140 O O . ALA B 1 469 ? 125.671 123.994 85.684 1.00 44.56 469 ALA B O 1
ATOM 6142 N N . LEU B 1 470 ? 125.382 126.215 85.566 1.00 43.39 470 LEU B N 1
ATOM 6143 C CA . LEU B 1 470 ? 124.827 126.272 86.909 1.00 43.39 470 LEU B CA 1
ATOM 6144 C C . LEU B 1 470 ? 123.462 125.616 86.946 1.00 43.39 470 LEU B C 1
ATOM 6145 O O . LEU B 1 470 ? 123.091 124.980 87.938 1.00 43.39 470 LEU B O 1
ATOM 6150 N N . PHE B 1 471 ? 122.705 125.748 85.863 1.00 42.26 471 PHE B N 1
ATOM 6151 C CA . PHE B 1 471 ? 121.457 125.014 85.739 1.00 42.26 471 PHE B CA 1
ATOM 6152 C C . PHE B 1 471 ? 121.686 123.527 85.909 1.00 42.26 471 PHE B C 1
ATOM 6153 O O . PHE B 1 471 ? 121.016 122.880 86.712 1.00 42.26 471 PHE B O 1
ATOM 6161 N N . LYS B 1 472 ? 122.602 122.960 85.125 1.00 41.29 472 LYS B N 1
ATOM 6162 C CA . LYS B 1 472 ? 122.890 121.532 85.226 1.00 41.29 472 LYS B CA 1
ATOM 6163 C C . LYS B 1 472 ? 123.286 121.138 86.638 1.00 41.29 472 LYS B C 1
ATOM 6164 O O . LYS B 1 472 ? 122.781 120.150 87.180 1.00 41.29 472 LYS B O 1
ATOM 6170 N N . ALA B 1 473 ? 124.220 121.861 87.238 1.00 42.52 473 ALA B N 1
ATOM 6171 C CA . ALA B 1 473 ? 124.653 121.478 88.575 1.00 42.52 473 ALA B CA 1
ATOM 6172 C C . ALA B 1 473 ? 123.519 121.555 89.579 1.00 42.52 473 ALA B C 1
ATOM 6173 O O . ALA B 1 473 ? 123.474 120.765 90.530 1.00 42.52 473 ALA B O 1
ATOM 6175 N N . MET B 1 474 ? 122.575 122.470 89.379 1.00 47.05 474 MET B N 1
ATOM 6176 C CA . MET B 1 474 ? 121.461 122.558 90.312 1.00 47.05 474 MET B CA 1
ATOM 6177 C C . MET B 1 474 ? 120.414 121.494 90.036 1.00 47.05 474 MET B C 1
ATOM 6178 O O . MET B 1 474 ? 119.725 121.056 90.958 1.00 47.05 474 MET B O 1
ATOM 6183 N N . SER B 1 475 ? 120.271 121.080 88.779 1.00 42.22 475 SER B N 1
ATOM 6184 C CA . SER B 1 475 ? 119.464 119.913 88.469 1.00 42.22 475 SER B CA 1
ATOM 6185 C C . SER B 1 475 ? 119.973 118.712 89.239 1.00 42.22 475 SER B C 1
ATOM 6186 O O . SER B 1 475 ? 119.255 118.127 90.050 1.00 42.22 475 SER B O 1
ATOM 6189 N N . HIS B 1 476 ? 121.234 118.352 89.008 1.00 39.34 476 HIS B N 1
ATOM 6190 C CA . HIS B 1 476 ? 121.841 117.233 89.717 1.00 39.34 476 HIS B CA 1
ATOM 6191 C C . HIS B 1 476 ? 121.686 117.354 91.223 1.00 39.34 476 HIS B C 1
ATOM 6192 O O . HIS B 1 476 ? 121.488 116.353 91.909 1.00 39.34 476 HIS B O 1
ATOM 6199 N N . MET B 1 477 ? 121.776 118.567 91.765 1.00 45.82 477 MET B N 1
ATOM 6200 C CA . MET B 1 477 ? 121.679 118.707 93.215 1.00 45.82 477 MET B CA 1
ATOM 6201 C C . MET B 1 477 ? 120.301 118.315 93.728 1.00 45.82 477 MET B C 1
ATOM 6202 O O . MET B 1 477 ? 120.185 117.554 94.688 1.00 45.82 477 MET B O 1
ATOM 6207 N N . LEU B 1 478 ? 119.244 118.849 93.125 1.00 42.62 478 LEU B N 1
ATOM 6208 C CA . LEU B 1 478 ? 117.893 118.598 93.616 1.00 42.62 478 LEU B CA 1
ATOM 6209 C C . LEU B 1 478 ? 117.332 117.276 93.134 1.00 42.62 478 LEU B C 1
ATOM 6210 O O . LEU B 1 478 ? 116.258 116.876 93.588 1.00 42.62 478 LEU B O 1
ATOM 6215 N N . CYS B 1 479 ? 118.039 116.599 92.238 1.00 45.44 479 CYS B N 1
ATOM 6216 C CA . CYS B 1 479 ? 117.603 115.341 91.651 1.00 45.44 479 CYS B CA 1
ATOM 6217 C C . CYS B 1 479 ? 116.336 115.548 90.833 1.00 45.44 479 CYS B C 1
ATOM 6218 O O . CYS B 1 479 ? 115.336 114.854 90.995 1.00 45.44 479 CYS B O 1
ATOM 6221 N N . ILE B 1 480 ? 116.397 116.522 89.936 1.00 39.99 480 ILE B N 1
ATOM 6222 C CA . ILE B 1 480 ? 115.279 116.838 89.067 1.00 39.99 480 ILE B CA 1
ATOM 6223 C C . ILE B 1 480 ? 115.522 116.399 87.638 1.00 39.99 480 ILE B C 1
ATOM 6224 O O . ILE B 1 480 ? 114.572 116.358 86.850 1.00 39.99 480 ILE B O 1
ATOM 6229 N N . GLY B 1 481 ? 116.741 116.052 87.282 1.00 41.99 481 GLY B N 1
ATOM 6230 C CA . GLY B 1 481 ? 117.057 115.729 85.911 1.00 41.99 481 GLY B CA 1
ATOM 6231 C C . GLY B 1 481 ? 118.541 115.922 85.706 1.00 41.99 481 GLY B C 1
ATOM 6232 O O . GLY B 1 481 ? 119.282 116.200 86.643 1.00 41.99 481 GLY B O 1
ATOM 6233 N N . TYR B 1 482 ? 118.963 115.749 84.464 1.00 41.34 482 TYR B N 1
ATOM 6234 C CA . TYR B 1 482 ? 120.333 116.076 84.107 1.00 41.34 482 TYR B CA 1
ATOM 6235 C C . TYR B 1 482 ? 120.427 117.475 83.520 1.00 41.34 482 TYR B C 1
ATOM 6236 O O . TYR B 1 482 ? 121.044 118.359 84.108 1.00 41.34 482 TYR B O 1
ATOM 6245 N N . GLY B 1 483 ? 119.782 117.702 82.394 1.00 43.79 483 GLY B N 1
ATOM 6246 C CA . GLY B 1 483 ? 119.869 118.965 81.708 1.00 43.79 483 GLY B CA 1
ATOM 6247 C C . GLY B 1 483 ? 118.990 118.862 80.494 1.00 43.79 483 GLY B C 1
ATOM 6248 O O . GLY B 1 483 ? 117.877 118.349 80.577 1.00 43.79 483 GLY B O 1
ATOM 6249 N N . ARG B 1 484 ? 119.480 119.322 79.353 1.00 54.36 484 ARG B N 1
ATOM 6250 C CA . ARG B 1 484 ? 118.745 119.107 78.122 1.00 54.36 484 ARG B CA 1
ATOM 6251 C C . ARG B 1 484 ? 118.624 117.629 77.779 1.00 54.36 484 ARG B C 1
ATOM 6252 O O . ARG B 1 484 ? 117.728 117.251 77.018 1.00 54.36 484 ARG B O 1
ATOM 6260 N N . GLN B 1 485 ? 119.481 116.782 78.334 1.00 52.40 485 GLN B N 1
ATOM 6261 C CA . GLN B 1 485 ? 119.565 115.377 77.947 1.00 52.40 485 GLN B CA 1
ATOM 6262 C C . GLN B 1 485 ? 120.400 114.640 78.985 1.00 52.40 485 GLN B C 1
ATOM 6263 O O . GLN B 1 485 ? 120.684 115.167 80.065 1.00 52.40 485 GLN B O 1
ATOM 6269 N N . ALA B 1 486 ? 120.772 113.413 78.668 1.00 49.78 486 ALA B N 1
ATOM 6270 C CA . ALA B 1 486 ? 121.500 112.511 79.538 1.00 49.78 486 ALA B CA 1
ATOM 6271 C C . ALA B 1 486 ? 122.907 112.279 79.013 1.00 49.78 486 ALA B C 1
ATOM 6272 O O . ALA B 1 486 ? 123.098 112.198 77.797 1.00 49.78 486 ALA B O 1
ATOM 6274 N N . PRO B 1 487 ? 123.895 112.162 79.902 1.00 53.67 487 PRO B N 1
ATOM 6275 C CA . PRO B 1 487 ? 125.298 112.121 79.478 1.00 53.67 487 PRO B CA 1
ATOM 6276 C C . PRO B 1 487 ? 125.554 111.097 78.386 1.00 53.67 487 PRO B C 1
ATOM 6277 O O . PRO B 1 487 ? 124.860 110.090 78.282 1.00 53.67 487 PRO B O 1
ATOM 6281 N N . MET B 1 488 ? 126.564 111.355 77.566 1.00 63.51 488 MET B N 1
ATOM 6282 C CA . MET B 1 488 ? 126.834 110.485 76.435 1.00 63.51 488 MET B CA 1
ATOM 6283 C C . MET B 1 488 ? 128.280 110.039 76.303 1.00 63.51 488 MET B C 1
ATOM 6284 O O . MET B 1 488 ? 128.519 108.987 75.705 1.00 63.51 488 MET B O 1
ATOM 6289 N N . GLY B 1 489 ? 129.250 110.785 76.836 1.00 62.85 489 GLY B N 1
ATOM 6290 C CA . GLY B 1 489 ? 130.634 110.379 76.825 1.00 62.85 489 GLY B CA 1
ATOM 6291 C C . GLY B 1 489 ? 131.062 110.008 78.233 1.00 62.85 489 GLY B C 1
ATOM 6292 O O . GLY B 1 489 ? 130.349 110.261 79.201 1.00 62.85 489 GLY B O 1
ATOM 6293 N N . MET B 1 490 ? 132.245 109.405 78.339 1.00 59.61 490 MET B N 1
ATOM 6294 C CA . MET B 1 490 ? 132.632 108.830 79.621 1.00 59.61 490 MET B CA 1
ATOM 6295 C C . MET B 1 490 ? 132.950 109.906 80.649 1.00 59.61 490 MET B C 1
ATOM 6296 O O . MET B 1 490 ? 132.645 109.738 81.839 1.00 59.61 490 MET B O 1
ATOM 6301 N N . SER B 1 491 ? 133.504 111.036 80.208 1.00 53.57 491 SER B N 1
ATOM 6302 C CA . SER B 1 491 ? 133.748 112.143 81.125 1.00 53.57 491 SER B CA 1
ATOM 6303 C C . SER B 1 491 ? 132.442 112.742 81.610 1.00 53.57 491 SER B C 1
ATOM 6304 O O . SER B 1 491 ? 132.305 113.068 82.792 1.00 53.57 491 SER B O 1
ATOM 6307 N N . ASP B 1 492 ? 131.469 112.884 80.713 1.00 54.52 492 ASP B N 1
ATOM 6308 C CA . ASP B 1 492 ? 130.159 113.377 81.115 1.00 54.52 492 ASP B CA 1
ATOM 6309 C C . ASP B 1 492 ? 129.497 112.432 82.097 1.00 54.52 492 ASP B C 1
ATOM 6310 O O . ASP B 1 492 ? 128.951 112.869 83.110 1.00 54.52 492 ASP B O 1
ATOM 6315 N N . VAL B 1 493 ? 129.513 111.132 81.809 1.00 46.15 493 VAL B N 1
ATOM 6316 C CA . VAL B 1 493 ? 128.862 110.180 82.703 1.00 46.15 493 VAL B CA 1
ATOM 6317 C C . VAL B 1 493 ? 129.499 110.227 84.080 1.00 46.15 493 VAL B C 1
ATOM 6318 O O . VAL B 1 493 ? 128.800 110.251 85.097 1.00 46.15 493 VAL B O 1
ATOM 6322 N N . TRP B 1 494 ? 130.828 110.280 84.145 1.00 41.69 494 TRP B N 1
ATOM 6323 C CA . TRP B 1 494 ? 131.453 110.217 85.458 1.00 41.69 494 TRP B CA 1
ATOM 6324 C C . TRP B 1 494 ? 131.339 111.533 86.218 1.00 41.69 494 TRP B C 1
ATOM 6325 O O . TRP B 1 494 ? 131.176 111.520 87.441 1.00 41.69 494 TRP B O 1
ATOM 6336 N N . LEU B 1 495 ? 131.366 112.676 85.525 1.00 45.09 495 LEU B N 1
ATOM 6337 C CA . LEU B 1 495 ? 131.064 113.939 86.194 1.00 45.09 495 LEU B CA 1
ATOM 6338 C C . LEU B 1 495 ? 129.634 113.982 86.689 1.00 45.09 495 LEU B C 1
ATOM 6339 O O . LEU B 1 495 ? 129.376 114.410 87.813 1.00 45.09 495 LEU B O 1
ATOM 6344 N N . THR B 1 496 ? 128.682 113.622 85.833 1.00 44.22 496 THR B N 1
ATOM 6345 C CA . THR B 1 496 ? 127.289 113.612 86.242 1.00 44.22 496 THR B CA 1
ATOM 6346 C C . THR B 1 496 ? 127.084 112.702 87.434 1.00 44.22 496 THR B C 1
ATOM 6347 O O . THR B 1 496 ? 126.321 113.028 88.338 1.00 44.22 496 THR B O 1
ATOM 6351 N N . MET B 1 497 ? 127.794 111.578 87.481 1.00 44.97 497 MET B N 1
ATOM 6352 C CA . MET B 1 497 ? 127.625 110.650 88.590 1.00 44.97 497 MET B CA 1
ATOM 6353 C C . MET B 1 497 ? 128.211 111.213 89.875 1.00 44.97 497 MET B C 1
ATOM 6354 O O . MET B 1 497 ? 127.573 111.167 90.933 1.00 44.97 497 MET B O 1
ATOM 6359 N N . LEU B 1 498 ? 129.431 111.750 89.801 1.00 44.91 498 LEU B N 1
ATOM 6360 C CA . LEU B 1 498 ? 130.036 112.403 90.957 1.00 44.91 498 LEU B CA 1
ATOM 6361 C C . LEU B 1 498 ? 129.171 113.543 91.469 1.00 44.91 498 LEU B C 1
ATOM 6362 O O . LEU B 1 498 ? 128.945 113.670 92.678 1.00 44.91 498 LEU B O 1
ATOM 6367 N N . SER B 1 499 ? 128.660 114.368 90.558 1.00 43.20 499 SER B N 1
ATOM 6368 C CA . SER B 1 499 ? 127.864 115.518 90.951 1.00 43.20 499 SER B CA 1
ATOM 6369 C C . SER B 1 499 ? 126.511 115.099 91.491 1.00 43.20 499 SER B C 1
ATOM 6370 O O . SER B 1 499 ? 126.031 115.681 92.461 1.00 43.20 499 SER B O 1
ATOM 6373 N N . MET B 1 500 ? 125.885 114.086 90.896 1.00 40.80 500 MET B N 1
ATOM 6374 C CA . MET B 1 500 ? 124.625 113.582 91.420 1.00 40.80 500 MET B CA 1
ATOM 6375 C C . MET B 1 500 ? 124.794 113.109 92.844 1.00 40.80 500 MET B C 1
ATOM 6376 O O . MET B 1 500 ? 124.070 113.543 93.739 1.00 40.80 500 MET B O 1
ATOM 6381 N N . ILE B 1 501 ? 125.769 112.235 93.083 1.00 42.43 501 ILE B N 1
ATOM 6382 C CA . ILE B 1 501 ? 125.885 111.641 94.406 1.00 42.43 501 ILE B CA 1
ATOM 6383 C C . ILE B 1 501 ? 126.266 112.697 95.438 1.00 42.43 501 ILE B C 1
ATOM 6384 O O . ILE B 1 501 ? 125.635 112.795 96.497 1.00 42.43 501 ILE B O 1
ATOM 6389 N N . VAL B 1 502 ? 127.233 113.564 95.115 1.00 44.15 502 VAL B N 1
ATOM 6390 C CA . VAL B 1 502 ? 127.669 114.584 96.063 1.00 44.15 502 VAL B CA 1
ATOM 6391 C C . VAL B 1 502 ? 126.569 115.612 96.302 1.00 44.15 502 VAL B C 1
ATOM 6392 O O . VAL B 1 502 ? 126.246 115.935 97.449 1.00 44.15 502 VAL B O 1
ATOM 6396 N N . GLY B 1 503 ? 125.981 116.145 95.232 1.00 47.73 503 GLY B N 1
ATOM 6397 C CA . GLY B 1 503 ? 124.942 117.140 95.390 1.00 47.73 503 GLY B CA 1
ATOM 6398 C C . GLY B 1 503 ? 123.731 116.616 96.128 1.00 47.73 503 GLY B C 1
ATOM 6399 O O . GLY B 1 503 ? 123.218 117.268 97.032 1.00 47.73 503 GLY B O 1
ATOM 6400 N N . ALA B 1 504 ? 123.252 115.433 95.757 1.00 47.44 504 ALA B N 1
ATOM 6401 C CA . ALA B 1 504 ? 122.040 114.924 96.377 1.00 47.44 504 ALA B CA 1
ATOM 6402 C C . ALA B 1 504 ? 122.276 114.561 97.829 1.00 47.44 504 ALA B C 1
ATOM 6403 O O . ALA B 1 504 ? 121.435 114.849 98.685 1.00 47.44 504 ALA B O 1
ATOM 6405 N N . THR B 1 505 ? 123.421 113.953 98.140 1.00 47.38 505 THR B N 1
ATOM 6406 C CA . THR B 1 505 ? 123.721 113.657 99.531 1.00 47.38 505 THR B CA 1
ATOM 6407 C C . THR B 1 505 ? 123.808 114.932 100.353 1.00 47.38 505 THR B C 1
ATOM 6408 O O . THR B 1 505 ? 123.212 115.031 101.429 1.00 47.38 505 THR B O 1
ATOM 6412 N N . CYS B 1 506 ? 124.527 115.937 99.847 1.00 53.89 506 CYS B N 1
ATOM 6413 C CA . CYS B 1 506 ? 124.702 117.171 100.599 1.00 53.89 506 CYS B CA 1
ATOM 6414 C C . CYS B 1 506 ? 123.384 117.908 100.774 1.00 53.89 506 CYS B C 1
ATOM 6415 O O . CYS B 1 506 ? 123.106 118.440 101.850 1.00 53.89 506 CYS B O 1
ATOM 6418 N N . TYR B 1 507 ? 122.562 117.955 99.731 1.00 50.96 507 TYR B N 1
ATOM 6419 C CA . TYR B 1 507 ? 121.281 118.638 99.821 1.00 50.96 507 TYR B CA 1
ATOM 6420 C C . TYR B 1 507 ? 120.361 117.960 100.822 1.00 50.96 507 TYR B C 1
ATOM 6421 O O . TYR B 1 507 ? 119.734 118.626 101.651 1.00 50.96 507 TYR B O 1
ATOM 6430 N N . ALA B 1 508 ? 120.254 116.633 100.758 1.00 51.96 508 ALA B N 1
ATOM 6431 C CA . ALA B 1 508 ? 119.416 115.935 101.721 1.00 51.96 508 ALA B CA 1
ATOM 6432 C C . ALA B 1 508 ? 119.925 116.112 103.139 1.00 51.96 508 ALA B C 1
ATOM 6433 O O . ALA B 1 508 ? 119.125 116.214 104.073 1.00 51.96 508 ALA B O 1
ATOM 6435 N N . MET B 1 509 ? 121.244 116.176 103.330 1.00 58.37 509 MET B N 1
ATOM 6436 C CA . MET B 1 509 ? 121.756 116.404 104.677 1.00 58.37 509 MET B CA 1
ATOM 6437 C C . MET B 1 509 ? 121.442 117.814 105.155 1.00 58.37 509 MET B C 1
ATOM 6438 O O . MET B 1 509 ? 121.047 118.005 106.307 1.00 58.37 509 MET B O 1
ATOM 6443 N N . PHE B 1 510 ? 121.610 118.812 104.288 1.00 63.96 510 PHE B N 1
ATOM 6444 C CA . PHE B 1 510 ? 121.238 120.176 104.645 1.00 63.96 510 PHE B CA 1
ATOM 6445 C C . PHE B 1 510 ? 119.769 120.276 105.005 1.00 63.96 510 PHE B C 1
ATOM 6446 O O . PHE B 1 510 ? 119.394 121.034 105.903 1.00 63.96 510 PHE B O 1
ATOM 6454 N N . ILE B 1 511 ? 118.913 119.533 104.317 1.00 59.49 511 ILE B N 1
ATOM 6455 C CA . ILE B 1 511 ? 117.494 119.688 104.602 1.00 59.49 511 ILE B CA 1
ATOM 6456 C C . ILE B 1 511 ? 117.092 118.931 105.856 1.00 59.49 511 ILE B C 1
ATOM 6457 O O . ILE B 1 511 ? 116.251 119.404 106.620 1.00 59.49 511 ILE B O 1
ATOM 6462 N N . GLY B 1 512 ? 117.678 117.766 106.116 1.00 65.62 512 GLY B N 1
ATOM 6463 C CA . GLY B 1 512 ? 117.505 117.169 107.431 1.00 65.62 512 GLY B CA 1
ATOM 6464 C C . GLY B 1 512 ? 117.962 118.104 108.534 1.00 65.62 512 GLY B C 1
ATOM 6465 O O . GLY B 1 512 ? 117.298 118.244 109.567 1.00 65.62 512 GLY B O 1
ATOM 6466 N N . HIS B 1 513 ? 119.076 118.794 108.300 1.00 69.07 513 HIS B N 1
ATOM 6467 C CA . HIS B 1 513 ? 119.591 119.774 109.245 1.00 69.07 513 HIS B CA 1
ATOM 6468 C C . HIS B 1 513 ? 118.577 120.870 109.516 1.00 69.07 513 HIS B C 1
ATOM 6469 O O . HIS B 1 513 ? 118.216 121.123 110.668 1.00 69.07 513 HIS B O 1
ATOM 6476 N N . ALA B 1 514 ? 118.120 121.544 108.463 1.00 68.37 514 ALA B N 1
ATOM 6477 C CA . ALA B 1 514 ? 117.209 122.664 108.649 1.00 68.37 514 ALA B CA 1
ATOM 6478 C C . ALA B 1 514 ? 115.865 122.216 109.199 1.00 68.37 514 ALA B C 1
ATOM 6479 O O . ALA B 1 514 ? 115.251 122.939 109.985 1.00 68.37 514 ALA B O 1
ATOM 6481 N N . THR B 1 515 ? 115.393 121.033 108.812 1.00 67.16 515 THR B N 1
ATOM 6482 C CA . THR B 1 515 ? 114.164 120.506 109.385 1.00 67.16 515 THR B CA 1
ATOM 6483 C C . THR B 1 515 ? 114.284 120.344 110.889 1.00 67.16 515 THR B C 1
ATOM 6484 O O . THR B 1 515 ? 113.410 120.787 111.640 1.00 67.16 515 THR B O 1
ATOM 6488 N N . ALA B 1 516 ? 115.348 119.689 111.355 1.00 64.56 516 ALA B N 1
ATOM 6489 C CA . ALA B 1 516 ? 115.513 119.540 112.796 1.00 64.56 516 ALA B CA 1
ATOM 6490 C C . ALA B 1 516 ? 115.693 120.884 113.479 1.00 64.56 516 ALA B C 1
ATOM 6491 O O . ALA B 1 516 ? 115.199 121.088 114.593 1.00 64.56 516 ALA B O 1
ATOM 6493 N N . LEU B 1 517 ? 116.368 121.825 112.819 1.00 68.11 517 LEU B N 1
ATOM 6494 C CA . LEU B 1 517 ? 116.605 123.126 113.426 1.00 68.11 517 LEU B CA 1
ATOM 6495 C C . LEU B 1 517 ? 115.345 123.969 113.492 1.00 68.11 517 LEU B C 1
ATOM 6496 O O . LEU B 1 517 ? 115.268 124.881 114.317 1.00 68.11 517 LEU B O 1
ATOM 6501 N N . ILE B 1 518 ? 114.367 123.698 112.639 1.00 70.77 518 ILE B N 1
ATOM 6502 C CA . ILE B 1 518 ? 113.083 124.379 112.740 1.00 70.77 518 ILE B CA 1
ATOM 6503 C C . ILE B 1 518 ? 112.175 123.690 113.747 1.00 70.77 518 ILE B C 1
ATOM 6504 O O . ILE B 1 518 ? 111.526 124.351 114.557 1.00 70.77 518 ILE B O 1
ATOM 6509 N N . GLN B 1 519 ? 112.116 122.358 113.728 1.00 73.48 519 GLN B N 1
ATOM 6510 C CA . GLN B 1 519 ? 111.335 121.639 114.726 1.00 73.48 519 GLN B CA 1
ATOM 6511 C C . GLN B 1 519 ? 111.925 121.734 116.118 1.00 73.48 519 GLN B C 1
ATOM 6512 O O . GLN B 1 519 ? 111.312 121.230 117.059 1.00 73.48 519 GLN B O 1
ATOM 6518 N N . SER B 1 520 ? 113.094 122.336 116.280 1.00 73.17 520 SER B N 1
ATOM 6519 C CA . SER B 1 520 ? 113.590 122.663 117.604 1.00 73.17 520 SER B CA 1
ATOM 6520 C C . SER B 1 520 ? 113.149 124.039 118.063 1.00 73.17 520 SER B C 1
ATOM 6521 O O . SER B 1 520 ? 113.604 124.498 119.112 1.00 73.17 520 SER B O 1
ATOM 6524 N N . LEU B 1 521 ? 112.287 124.709 117.305 1.00 79.45 521 LEU B N 1
ATOM 6525 C CA . LEU B 1 521 ? 111.797 126.021 117.703 1.00 79.45 521 LEU B CA 1
ATOM 6526 C C . LEU B 1 521 ? 110.521 125.958 118.527 1.00 79.45 521 LEU B C 1
ATOM 6527 O O . LEU B 1 521 ? 110.234 126.903 119.270 1.00 79.45 521 LEU B O 1
ATOM 6532 N N . ASP B 1 522 ? 109.753 124.882 118.421 1.00 84.89 522 ASP B N 1
ATOM 6533 C CA . ASP B 1 522 ? 108.532 124.702 119.193 1.00 84.89 522 ASP B CA 1
ATOM 6534 C C . ASP B 1 522 ? 108.705 123.605 120.235 1.00 84.89 522 ASP B C 1
ATOM 6535 O O . ASP B 1 522 ? 107.799 122.808 120.482 1.00 84.89 522 ASP B O 1
ATOM 6540 N N . SER B 1 523 ? 109.886 123.551 120.847 1.00 83.19 523 SER B N 1
ATOM 6541 C CA . SER B 1 523 ? 110.161 122.512 121.826 1.00 83.19 523 SER B CA 1
ATOM 6542 C C . SER B 1 523 ? 109.289 122.675 123.059 1.00 83.19 523 SER B C 1
ATOM 6543 O O . SER B 1 523 ? 108.671 121.713 123.527 1.00 83.19 523 SER B O 1
ATOM 6546 N N . SER B 1 524 ? 109.236 123.882 123.612 1.00 82.64 524 SER B N 1
ATOM 6547 C CA . SER B 1 524 ? 108.486 124.069 124.844 1.00 82.64 524 SER B CA 1
ATOM 6548 C C . SER B 1 524 ? 106.987 124.037 124.638 1.00 82.64 524 SER B C 1
ATOM 6549 O O . SER B 1 524 ? 106.249 124.163 125.617 1.00 82.64 524 SER B O 1
ATOM 6552 N N . ARG B 1 525 ? 106.512 123.886 123.409 1.00 87.51 525 ARG B N 1
ATOM 6553 C CA . ARG B 1 525 ? 105.105 123.616 123.165 1.00 87.51 525 ARG B CA 1
ATOM 6554 C C . ARG B 1 525 ? 104.845 122.151 122.876 1.00 87.51 525 ARG B C 1
ATOM 6555 O O . ARG B 1 525 ? 103.834 121.600 123.325 1.00 87.51 525 ARG B O 1
ATOM 6563 N N . ARG B 1 526 ? 105.746 121.501 122.141 1.00 85.04 526 ARG B N 1
ATOM 6564 C CA . ARG B 1 526 ? 105.655 120.056 121.990 1.00 85.04 526 ARG B CA 1
ATOM 6565 C C . ARG B 1 526 ? 105.698 119.365 123.343 1.00 85.04 526 ARG B C 1
ATOM 6566 O O . ARG B 1 526 ? 105.002 118.366 123.565 1.00 85.04 526 ARG B O 1
ATOM 6574 N N . GLN B 1 527 ? 106.475 119.901 124.280 1.00 81.20 527 GLN B N 1
ATOM 6575 C CA . GLN B 1 527 ? 106.574 119.245 125.576 1.00 81.20 527 GLN B CA 1
ATOM 6576 C C . GLN B 1 527 ? 105.306 119.418 126.397 1.00 81.20 527 GLN B C 1
ATOM 6577 O O . GLN B 1 527 ? 104.908 118.494 127.115 1.00 81.20 527 GLN B O 1
ATOM 6583 N N . TYR B 1 528 ? 104.634 120.562 126.278 1.00 83.35 528 TYR B N 1
ATOM 6584 C CA . TYR B 1 528 ? 103.332 120.689 126.921 1.00 83.35 528 TYR B CA 1
ATOM 6585 C C . TYR B 1 528 ? 102.321 119.748 126.294 1.00 83.35 528 TYR B C 1
ATOM 6586 O O . TYR B 1 528 ? 101.493 119.165 126.998 1.00 83.35 528 TYR B O 1
ATOM 6595 N N . GLN B 1 529 ? 102.353 119.607 124.972 1.00 83.39 529 GLN B N 1
ATOM 6596 C CA . GLN B 1 529 ? 101.435 118.673 124.334 1.00 83.39 529 GLN B CA 1
ATOM 6597 C C . GLN B 1 529 ? 101.650 117.257 124.845 1.00 83.39 529 GLN B C 1
ATOM 6598 O O . GLN B 1 529 ? 100.685 116.525 125.095 1.00 83.39 529 GLN B O 1
ATOM 6604 N N . GLU B 1 530 ? 102.906 116.858 125.030 1.00 83.91 530 GLU B N 1
ATOM 6605 C CA . GLU B 1 530 ? 103.178 115.519 125.548 1.00 83.91 530 GLU B CA 1
ATOM 6606 C C . GLU B 1 530 ? 102.681 115.365 126.980 1.00 83.91 530 GLU B C 1
ATOM 6607 O O . GLU B 1 530 ? 102.045 114.358 127.325 1.00 83.91 530 GLU B O 1
ATOM 6613 N N . LYS B 1 531 ? 102.976 116.341 127.840 1.00 79.00 531 LYS B N 1
ATOM 6614 C CA . LYS B 1 531 ? 102.514 116.227 129.218 1.00 79.00 531 LYS B CA 1
ATOM 6615 C C . LYS B 1 531 ? 100.994 116.188 129.294 1.00 79.00 531 LYS B C 1
ATOM 6616 O O . LYS B 1 531 ? 100.423 115.467 130.126 1.00 79.00 531 LYS B O 1
ATOM 6622 N N . TYR B 1 532 ? 100.312 116.908 128.411 1.00 76.48 532 TYR B N 1
ATOM 6623 C CA . TYR B 1 532 ? 98.863 116.825 128.451 1.00 76.48 532 TYR B CA 1
ATOM 6624 C C . TYR B 1 532 ? 98.358 115.497 127.916 1.00 76.48 532 TYR B C 1
ATOM 6625 O O . TYR B 1 532 ? 97.332 115.009 128.389 1.00 76.48 532 TYR B O 1
ATOM 6634 N N . LYS B 1 533 ? 99.037 114.871 126.960 1.00 75.43 533 LYS B N 1
ATOM 6635 C CA . LYS B 1 533 ? 98.567 113.534 126.525 1.00 75.43 533 LYS B CA 1
ATOM 6636 C C . LYS B 1 533 ? 98.717 112.582 127.695 1.00 75.43 533 LYS B C 1
ATOM 6637 O O . LYS B 1 533 ? 97.864 111.717 127.853 1.00 75.43 533 LYS B O 1
ATOM 6643 N N . GLN B 1 534 ? 99.738 112.761 128.516 1.00 78.42 534 GLN B N 1
ATOM 6644 C CA . GLN B 1 534 ? 99.839 111.879 129.673 1.00 78.42 534 GLN B CA 1
ATOM 6645 C C . GLN B 1 534 ? 98.725 112.143 130.673 1.00 78.42 534 GLN B C 1
ATOM 6646 O O . GLN B 1 534 ? 98.221 111.208 131.305 1.00 78.42 534 GLN B O 1
ATOM 6652 N N . VAL B 1 535 ? 98.310 113.399 130.825 1.00 77.39 535 VAL B N 1
ATOM 6653 C CA . VAL B 1 535 ? 97.162 113.657 131.693 1.00 77.39 535 VAL B CA 1
ATOM 6654 C C . VAL B 1 535 ? 95.904 113.023 131.118 1.00 77.39 535 VAL B C 1
ATOM 6655 O O . VAL B 1 535 ? 95.067 112.488 131.853 1.00 77.39 535 VAL B O 1
ATOM 6659 N N . GLU B 1 536 ? 95.750 113.074 129.797 1.00 79.49 536 GLU B N 1
ATOM 6660 C CA . GLU B 1 536 ? 94.620 112.427 129.142 1.00 79.49 536 GLU B CA 1
ATOM 6661 C C . GLU B 1 536 ? 94.566 110.951 129.484 1.00 79.49 536 GLU B C 1
ATOM 6662 O O . GLU B 1 536 ? 93.506 110.410 129.824 1.00 79.49 536 GLU B O 1
ATOM 6668 N N . GLN B 1 537 ? 95.697 110.263 129.419 1.00 79.79 537 GLN B N 1
ATOM 6669 C CA . GLN B 1 537 ? 95.677 108.795 129.622 1.00 79.79 537 GLN B CA 1
ATOM 6670 C C . GLN B 1 537 ? 95.549 108.480 131.107 1.00 79.79 537 GLN B C 1
ATOM 6671 O O . GLN B 1 537 ? 94.981 107.445 131.414 1.00 79.79 537 GLN B O 1
ATOM 6677 N N . TYR B 1 538 ? 96.009 109.351 131.996 1.00 78.63 538 TYR B N 1
ATOM 6678 C CA . TYR B 1 538 ? 95.681 109.118 133.398 1.00 78.63 538 TYR B CA 1
ATOM 6679 C C . TYR B 1 538 ? 94.185 109.233 133.620 1.00 78.63 538 TYR B C 1
ATOM 6680 O O . TYR B 1 538 ? 93.590 108.423 134.336 1.00 78.63 538 TYR B O 1
ATOM 6689 N N . MET B 1 539 ? 93.566 110.265 133.046 1.00 83.09 539 MET B N 1
ATOM 6690 C CA . MET B 1 539 ? 92.129 110.442 133.217 1.00 83.09 539 MET B CA 1
ATOM 6691 C C . MET B 1 539 ? 91.375 109.230 132.694 1.00 83.09 539 MET B C 1
ATOM 6692 O O . MET B 1 539 ? 90.494 108.690 133.372 1.00 83.09 539 MET B O 1
ATOM 6697 N N . SER B 1 540 ? 91.714 108.782 131.487 1.00 83.87 540 SER B N 1
ATOM 6698 C CA . SER B 1 540 ? 91.080 107.593 130.930 1.00 83.87 540 SER B CA 1
ATOM 6699 C C . SER B 1 540 ? 91.254 106.391 131.856 1.00 83.87 540 SER B C 1
ATOM 6700 O O . SER B 1 540 ? 90.273 105.755 132.254 1.00 83.87 540 SER B O 1
ATOM 6703 N N . PHE B 1 541 ? 92.501 106.080 132.231 1.00 86.45 541 PHE B N 1
ATOM 6704 C CA . PHE B 1 541 ? 92.794 104.902 133.049 1.00 86.45 541 PHE B CA 1
ATOM 6705 C C . PHE B 1 541 ? 91.999 104.862 134.345 1.00 86.45 541 PHE B C 1
ATOM 6706 O O . PHE B 1 541 ? 91.906 103.800 134.965 1.00 86.45 541 PHE B O 1
ATOM 6714 N N . HIS B 1 542 ? 91.419 105.980 134.771 1.00 89.13 542 HIS B N 1
ATOM 6715 C CA . HIS B 1 542 ? 90.527 105.982 135.921 1.00 89.13 542 HIS B CA 1
ATOM 6716 C C . HIS B 1 542 ? 89.092 106.330 135.554 1.00 89.13 542 HIS B C 1
ATOM 6717 O O . HIS B 1 542 ? 88.245 106.417 136.448 1.00 89.13 542 HIS B O 1
ATOM 6724 N N . LYS B 1 543 ? 88.883 106.573 134.268 1.00 91.68 543 LYS B N 1
ATOM 6725 C CA . LYS B 1 543 ? 87.516 106.669 133.717 1.00 91.68 543 LYS B CA 1
ATOM 6726 C C . LYS B 1 543 ? 86.779 107.810 134.405 1.00 91.68 543 LYS B C 1
ATOM 6727 O O . LYS B 1 543 ? 85.775 107.536 135.071 1.00 91.68 543 LYS B O 1
ATOM 6733 N N . LEU B 1 544 ? 87.274 109.037 134.258 1.00 88.20 544 LEU B N 1
ATOM 6734 C CA . LEU B 1 544 ? 86.691 110.123 135.027 1.00 88.20 544 LEU B CA 1
ATOM 6735 C C . LEU B 1 544 ? 85.469 110.690 134.319 1.00 88.20 544 LEU B C 1
ATOM 6736 O O . LEU B 1 544 ? 85.394 110.674 133.088 1.00 88.20 544 LEU B O 1
ATOM 6741 N N . PRO B 1 545 ? 84.503 111.172 135.091 1.00 88.60 545 PRO B N 1
ATOM 6742 C CA . PRO B 1 545 ? 83.318 111.803 134.511 1.00 88.60 545 PRO B CA 1
ATOM 6743 C C . PRO B 1 545 ? 83.699 112.958 133.607 1.00 88.60 545 PRO B C 1
ATOM 6744 O O . PRO B 1 545 ? 84.601 113.743 133.930 1.00 88.60 545 PRO B O 1
ATOM 6748 N N . PRO B 1 546 ? 83.021 113.108 132.480 1.00 88.62 546 PRO B N 1
ATOM 6749 C CA . PRO B 1 546 ? 83.408 114.146 131.516 1.00 88.62 546 PRO B CA 1
ATOM 6750 C C . PRO B 1 546 ? 83.043 115.551 131.961 1.00 88.62 546 PRO B C 1
ATOM 6751 O O . PRO B 1 546 ? 83.035 116.481 131.148 1.00 88.62 546 PRO B O 1
ATOM 6755 N N . ASP B 1 547 ? 82.710 115.712 133.239 1.00 91.00 547 ASP B N 1
ATOM 6756 C CA . ASP B 1 547 ? 82.709 117.026 133.871 1.00 91.00 547 ASP B CA 1
ATOM 6757 C C . ASP B 1 547 ? 84.069 117.347 134.481 1.00 91.00 547 ASP B C 1
ATOM 6758 O O . ASP B 1 547 ? 84.642 118.415 134.226 1.00 91.00 547 ASP B O 1
ATOM 6763 N N . THR B 1 548 ? 84.585 116.434 135.307 1.00 88.54 548 THR B N 1
ATOM 6764 C CA . THR B 1 548 ? 85.938 116.589 135.820 1.00 88.54 548 THR B CA 1
ATOM 6765 C C . THR B 1 548 ? 86.952 116.577 134.686 1.00 88.54 548 THR B C 1
ATOM 6766 O O . THR B 1 548 ? 87.944 117.313 134.722 1.00 88.54 548 THR B O 1
ATOM 6770 N N . ARG B 1 549 ? 86.720 115.750 133.665 1.00 87.92 549 ARG B N 1
ATOM 6771 C CA . ARG B 1 549 ? 87.622 115.746 132.524 1.00 87.92 549 ARG B CA 1
ATOM 6772 C C . ARG B 1 549 ? 87.677 117.089 131.825 1.00 87.92 549 ARG B C 1
ATOM 6773 O O . ARG B 1 549 ? 88.649 117.366 131.120 1.00 87.92 549 ARG B O 1
ATOM 6781 N N . GLN B 1 550 ? 86.660 117.924 131.985 1.00 90.93 550 GLN B N 1
ATOM 6782 C CA . GLN B 1 550 ? 86.692 119.244 131.378 1.00 90.93 550 GLN B CA 1
ATOM 6783 C C . GLN B 1 550 ? 87.273 120.280 132.326 1.00 90.93 550 GLN B C 1
ATOM 6784 O O . GLN B 1 550 ? 88.001 121.184 131.894 1.00 90.93 550 GLN B O 1
ATOM 6790 N N . ARG B 1 551 ? 86.994 120.142 133.621 1.00 89.73 551 ARG B N 1
ATOM 6791 C CA . ARG B 1 551 ? 87.599 121.056 134.617 1.00 89.73 551 ARG B CA 1
ATOM 6792 C C . ARG B 1 551 ? 89.115 120.925 134.534 1.00 89.73 551 ARG B C 1
ATOM 6793 O O . ARG B 1 551 ? 89.806 121.942 134.563 1.00 89.73 551 ARG B O 1
ATOM 6801 N N . ILE B 1 552 ? 89.612 119.702 134.446 1.00 84.44 552 ILE B N 1
ATOM 6802 C CA . ILE B 1 552 ? 91.056 119.482 134.409 1.00 84.44 552 ILE B CA 1
ATOM 6803 C C . ILE B 1 552 ? 91.668 120.143 133.184 1.00 84.44 552 ILE B C 1
ATOM 6804 O O . ILE B 1 552 ? 92.724 120.777 133.261 1.00 84.44 552 ILE B O 1
ATOM 6809 N N . HIS B 1 553 ? 91.033 119.968 132.029 1.00 89.62 553 HIS B N 1
ATOM 6810 C CA . HIS B 1 553 ? 91.542 120.576 130.807 1.00 89.62 553 HIS B CA 1
ATOM 6811 C C . HIS B 1 553 ? 91.572 122.092 130.926 1.00 89.62 553 HIS B C 1
ATOM 6812 O O . HIS B 1 553 ? 92.544 122.741 130.519 1.00 89.62 553 HIS B O 1
ATOM 6819 N N . ASP B 1 554 ? 90.511 122.674 131.481 1.00 93.05 554 ASP B N 1
ATOM 6820 C CA . ASP B 1 554 ? 90.496 124.116 131.685 1.00 93.05 554 ASP B CA 1
ATOM 6821 C C . ASP B 1 554 ? 91.666 124.549 132.554 1.00 93.05 554 ASP B C 1
ATOM 6822 O O . ASP B 1 554 ? 92.397 125.482 132.211 1.00 93.05 554 ASP B O 1
ATOM 6827 N N . TYR B 1 555 ? 91.864 123.863 133.681 1.00 85.91 555 TYR B N 1
ATOM 6828 C CA . TYR B 1 555 ? 92.932 124.241 134.601 1.00 85.91 555 TYR B CA 1
ATOM 6829 C C . TYR B 1 555 ? 94.291 124.149 133.932 1.00 85.91 555 TYR B C 1
ATOM 6830 O O . TYR B 1 555 ? 95.130 125.042 134.088 1.00 85.91 555 TYR B O 1
ATOM 6839 N N . TYR B 1 556 ? 94.543 123.063 133.208 1.00 85.00 556 TYR B N 1
ATOM 6840 C CA . TYR B 1 556 ? 95.826 122.933 132.538 1.00 85.00 556 TYR B CA 1
ATOM 6841 C C . TYR B 1 556 ? 96.035 124.067 131.553 1.00 85.00 556 TYR B C 1
ATOM 6842 O O . TYR B 1 556 ? 96.987 124.844 131.680 1.00 85.00 556 TYR B O 1
ATOM 6851 N N . GLU B 1 557 ? 95.147 124.190 130.566 1.00 96.83 557 GLU B N 1
ATOM 6852 C CA . GLU B 1 557 ? 95.301 125.258 129.585 1.00 96.83 557 GLU B CA 1
ATOM 6853 C C . GLU B 1 557 ? 95.447 126.627 130.231 1.00 96.83 557 GLU B C 1
ATOM 6854 O O . GLU B 1 557 ? 96.101 127.501 129.656 1.00 96.83 557 GLU B O 1
ATOM 6860 N N . HIS B 1 558 ? 94.875 126.837 131.416 1.00 96.27 558 HIS B N 1
ATOM 6861 C CA . HIS B 1 558 ? 94.965 128.117 132.102 1.00 96.27 558 HIS B CA 1
ATOM 6862 C C . HIS B 1 558 ? 96.065 128.168 133.149 1.00 96.27 558 HIS B C 1
ATOM 6863 O O . HIS B 1 558 ? 96.099 129.104 133.948 1.00 96.27 558 HIS B O 1
ATOM 6870 N N . ARG B 1 559 ? 96.948 127.178 133.189 1.00 88.64 559 ARG B N 1
ATOM 6871 C CA . ARG B 1 559 ? 98.125 127.270 134.040 1.00 88.64 559 ARG B CA 1
ATOM 6872 C C . ARG B 1 559 ? 99.422 127.185 133.256 1.00 88.64 559 ARG B C 1
ATOM 6873 O O . ARG B 1 559 ? 100.373 127.912 133.550 1.00 88.64 559 ARG B O 1
ATOM 6881 N N . TYR B 1 560 ? 99.488 126.318 132.258 1.00 86.78 560 TYR B N 1
ATOM 6882 C CA . TYR B 1 560 ? 100.703 126.133 131.487 1.00 86.78 560 TYR B CA 1
ATOM 6883 C C . TYR B 1 560 ? 100.608 126.738 130.100 1.00 86.78 560 TYR B C 1
ATOM 6884 O O . TYR B 1 560 ? 101.569 126.650 129.333 1.00 86.78 560 TYR B O 1
ATOM 6893 N N . GLN B 1 561 ? 99.460 127.324 129.756 1.00 90.99 561 GLN B N 1
ATOM 6894 C CA . GLN B 1 561 ? 99.314 128.223 128.612 1.00 90.99 561 GLN B CA 1
ATOM 6895 C C . GLN B 1 561 ? 100.004 127.697 127.364 1.00 90.99 561 GLN B C 1
ATOM 6896 O O . GLN B 1 561 ? 100.525 128.466 126.557 1.00 90.99 561 GLN B O 1
ATOM 6902 N N . GLY B 1 562 ? 100.020 126.380 127.199 1.00 91.02 562 GLY B N 1
ATOM 6903 C CA . GLY B 1 562 ? 100.732 125.808 126.079 1.00 91.02 562 GLY B CA 1
ATOM 6904 C C . GLY B 1 562 ? 102.229 125.986 126.133 1.00 91.02 562 GLY B C 1
ATOM 6905 O O . GLY B 1 562 ? 102.868 126.075 125.082 1.00 91.02 562 GLY B O 1
ATOM 6906 N N . LYS B 1 563 ? 102.814 126.044 127.327 1.00 90.03 563 LYS B N 1
ATOM 6907 C CA . LYS B 1 563 ? 104.259 126.190 127.460 1.00 90.03 563 LYS B CA 1
ATOM 6908 C C . LYS B 1 563 ? 104.675 125.759 128.859 1.00 90.03 563 LYS B C 1
ATOM 6909 O O . LYS B 1 563 ? 104.192 126.305 129.853 1.00 90.03 563 LYS B O 1
ATOM 6915 N N . MET B 1 564 ? 105.566 124.778 128.936 1.00 86.95 564 MET B N 1
ATOM 6916 C CA . MET B 1 564 ? 105.938 124.183 130.208 1.00 86.95 564 MET B CA 1
ATOM 6917 C C . MET B 1 564 ? 107.127 124.900 130.823 1.00 86.95 564 MET B C 1
ATOM 6918 O O . MET B 1 564 ? 108.040 125.333 130.121 1.00 86.95 564 MET B O 1
ATOM 6923 N N . PHE B 1 565 ? 107.103 125.020 132.144 1.00 86.45 565 PHE B N 1
ATOM 6924 C CA . PHE B 1 565 ? 108.249 125.484 132.909 1.00 86.45 565 PHE B CA 1
ATOM 6925 C C . PHE B 1 565 ? 108.138 124.895 134.305 1.00 86.45 565 PHE B C 1
ATOM 6926 O O . PHE B 1 565 ? 107.153 124.239 134.643 1.00 86.45 565 PHE B O 1
ATOM 6934 N N . ASP B 1 566 ? 109.165 125.130 135.117 1.00 88.11 566 ASP B N 1
ATOM 6935 C CA . ASP B 1 566 ? 109.275 124.500 136.432 1.00 88.11 566 ASP B CA 1
ATOM 6936 C C . ASP B 1 566 ? 109.828 125.508 137.435 1.00 88.11 566 ASP B C 1
ATOM 6937 O O . ASP B 1 566 ? 111.043 125.709 137.526 1.00 88.11 566 ASP B O 1
ATOM 6942 N N . GLU B 1 567 ? 108.936 126.130 138.206 1.00 88.91 567 GLU B N 1
ATOM 6943 C CA . GLU B 1 567 ? 109.351 127.132 139.176 1.00 88.91 567 GLU B CA 1
ATOM 6944 C C . GLU B 1 567 ? 110.194 126.556 140.300 1.00 88.91 567 GLU B C 1
ATOM 6945 O O . GLU B 1 567 ? 110.566 127.302 141.208 1.00 88.91 567 GLU B O 1
ATOM 6951 N N . GLU B 1 568 ? 110.479 125.258 140.283 1.00 87.78 568 GLU B N 1
ATOM 6952 C CA . GLU B 1 568 ? 111.326 124.650 141.299 1.00 87.78 568 GLU B CA 1
ATOM 6953 C C . GLU B 1 568 ? 112.744 124.420 140.799 1.00 87.78 568 GLU B C 1
ATOM 6954 O O . GLU B 1 568 ? 113.709 124.791 141.473 1.00 87.78 568 GLU B O 1
ATOM 6960 N N . SER B 1 569 ? 112.895 123.826 139.618 1.00 84.51 569 SER B N 1
ATOM 6961 C CA . SER B 1 569 ? 114.215 123.742 139.010 1.00 84.51 569 SER B CA 1
ATOM 6962 C C . SER B 1 569 ? 114.748 125.129 138.677 1.00 84.51 569 SER B C 1
ATOM 6963 O O . SER B 1 569 ? 115.877 125.478 139.039 1.00 84.51 569 SER B O 1
ATOM 6966 N N . ILE B 1 570 ? 113.936 125.949 138.009 1.00 80.60 570 ILE B N 1
ATOM 6967 C CA . ILE B 1 570 ? 114.372 127.248 137.510 1.00 80.60 570 ILE B CA 1
ATOM 6968 C C . ILE B 1 570 ? 114.657 128.189 138.675 1.00 80.60 570 ILE B C 1
ATOM 6969 O O . ILE B 1 570 ? 115.110 129.319 138.481 1.00 80.60 570 ILE B O 1
ATOM 6974 N N . LEU B 1 571 ? 114.394 127.739 139.896 1.00 80.43 571 LEU B N 1
ATOM 6975 C CA . LEU B 1 571 ? 114.858 128.448 141.075 1.00 80.43 571 LEU B CA 1
ATOM 6976 C C . LEU B 1 571 ? 115.941 127.698 141.827 1.00 80.43 571 LEU B C 1
ATOM 6977 O O . LEU B 1 571 ? 116.613 128.297 142.670 1.00 80.43 571 LEU B O 1
ATOM 6982 N N . GLY B 1 572 ? 116.127 126.413 141.550 1.00 83.22 572 GLY B N 1
ATOM 6983 C CA . GLY B 1 572 ? 117.245 125.681 142.109 1.00 83.22 572 GLY B CA 1
ATOM 6984 C C . GLY B 1 572 ? 118.482 125.802 141.244 1.00 83.22 572 GLY B C 1
ATOM 6985 O O . GLY B 1 572 ? 119.572 125.380 141.641 1.00 83.22 572 GLY B O 1
ATOM 6986 N N . GLU B 1 573 ? 118.323 126.373 140.050 1.00 84.51 573 GLU B N 1
ATOM 6987 C CA . GLU B 1 573 ? 119.467 126.598 139.182 1.00 84.51 573 GLU B CA 1
ATOM 6988 C C . GLU B 1 573 ? 120.053 127.987 139.364 1.00 84.51 573 GLU B C 1
ATOM 6989 O O . GLU B 1 573 ? 121.256 128.176 139.172 1.00 84.51 573 GLU B O 1
ATOM 6995 N N . LEU B 1 574 ? 119.229 128.962 139.729 1.00 81.40 574 LEU B N 1
ATOM 6996 C CA . LEU B 1 574 ? 119.708 130.323 139.894 1.00 81.40 574 LEU B CA 1
ATOM 6997 C C . LEU B 1 574 ? 120.531 130.450 141.163 1.00 81.40 574 LEU B C 1
ATOM 6998 O O . LEU B 1 574 ? 120.393 129.660 142.098 1.00 81.40 574 LEU B O 1
ATOM 7003 N N . SER B 1 575 ? 121.394 131.457 141.193 1.00 85.63 575 SER B N 1
ATOM 7004 C CA . SER B 1 575 ? 122.169 131.729 142.390 1.00 85.63 575 SER B CA 1
ATOM 7005 C C . SER B 1 575 ? 121.264 132.327 143.461 1.00 85.63 575 SER B C 1
ATOM 7006 O O . SER B 1 575 ? 120.063 132.514 143.267 1.00 85.63 575 SER B O 1
ATOM 7009 N N . GLU B 1 576 ? 121.845 132.636 144.605 1.00 88.87 576 GLU B N 1
ATOM 7010 C CA . GLU B 1 576 ? 121.040 133.189 145.684 1.00 88.87 576 GLU B CA 1
ATOM 7011 C C . GLU B 1 576 ? 120.646 134.641 145.417 1.00 88.87 576 GLU B C 1
ATOM 7012 O O . GLU B 1 576 ? 119.507 135.018 145.715 1.00 88.87 576 GLU B O 1
ATOM 7018 N N . PRO B 1 577 ? 121.532 135.494 144.887 1.00 87.22 577 PRO B N 1
ATOM 7019 C CA . PRO B 1 577 ? 121.075 136.843 144.511 1.00 87.22 577 PRO B CA 1
ATOM 7020 C C . PRO B 1 577 ? 119.905 136.841 143.542 1.00 87.22 577 PRO B C 1
ATOM 7021 O O . PRO B 1 577 ? 118.954 137.605 143.728 1.00 87.22 577 PRO B O 1
ATOM 7025 N N . LEU B 1 578 ? 119.938 135.996 142.512 1.00 85.50 578 LEU B N 1
ATOM 7026 C CA . LEU B 1 578 ? 118.834 135.980 141.559 1.00 85.50 578 LEU B CA 1
ATOM 7027 C C . LEU B 1 578 ? 117.586 135.348 142.162 1.00 85.50 578 LEU B C 1
ATOM 7028 O O . LEU B 1 578 ? 116.468 135.814 141.906 1.00 85.50 578 LEU B O 1
ATOM 7033 N N . ARG B 1 579 ? 117.746 134.280 142.946 1.00 85.56 579 ARG B N 1
ATOM 7034 C CA . ARG B 1 579 ? 116.614 133.756 143.699 1.00 85.56 579 ARG B CA 1
ATOM 7035 C C . ARG B 1 579 ? 115.933 134.870 144.470 1.00 85.56 579 ARG B C 1
ATOM 7036 O O . ARG B 1 579 ? 114.707 135.016 144.428 1.00 85.56 579 ARG B O 1
ATOM 7044 N N . GLU B 1 580 ? 116.723 135.694 145.157 1.00 93.13 580 GLU B N 1
ATOM 7045 C CA . GLU B 1 580 ? 116.125 136.733 145.980 1.00 93.13 580 GLU B CA 1
ATOM 7046 C C . GLU B 1 580 ? 115.555 137.865 145.139 1.00 93.13 580 GLU B C 1
ATOM 7047 O O . GLU B 1 580 ? 114.547 138.455 145.525 1.00 93.13 580 GLU B O 1
ATOM 7053 N N . GLU B 1 581 ? 116.135 138.143 143.968 1.00 92.44 581 GLU B N 1
ATOM 7054 C CA . GLU B 1 581 ? 115.560 139.213 143.107 1.00 92.44 581 GLU B CA 1
ATOM 7055 C C . GLU B 1 581 ? 114.188 138.793 142.594 1.00 92.44 581 GLU B C 1
ATOM 7056 O O . GLU B 1 581 ? 113.258 139.605 142.690 1.00 92.44 581 GLU B O 1
ATOM 7062 N N . ILE B 1 582 ? 114.065 137.568 142.088 1.00 92.49 582 ILE B N 1
ATOM 7063 C CA . ILE B 1 582 ? 112.762 137.111 141.609 1.00 92.49 582 ILE B CA 1
ATOM 7064 C C . ILE B 1 582 ? 111.768 136.999 142.759 1.00 92.49 582 ILE B C 1
ATOM 7065 O O . ILE B 1 582 ? 110.633 137.479 142.657 1.00 92.49 582 ILE B O 1
ATOM 7070 N N . ILE B 1 583 ? 112.161 136.358 143.862 1.00 95.49 583 ILE B N 1
ATOM 7071 C CA . ILE B 1 583 ? 111.244 136.217 144.990 1.00 95.49 583 ILE B CA 1
ATOM 7072 C C . ILE B 1 583 ? 110.771 137.578 145.482 1.00 95.49 583 ILE B C 1
ATOM 7073 O O . ILE B 1 583 ? 109.580 137.776 145.757 1.00 95.49 583 ILE B O 1
ATOM 7078 N N . ASN B 1 584 ? 111.686 138.542 145.589 1.00 101.66 584 ASN B N 1
ATOM 7079 C CA . ASN B 1 584 ? 111.319 139.868 146.062 1.00 101.66 584 ASN B CA 1
ATOM 7080 C C . ASN B 1 584 ? 110.376 140.550 145.084 1.00 101.66 584 ASN B C 1
ATOM 7081 O O . ASN B 1 584 ? 109.307 141.032 145.473 1.00 101.66 584 ASN B O 1
ATOM 7086 N N . PHE B 1 585 ? 110.748 140.593 143.803 1.00 96.51 585 PHE B N 1
ATOM 7087 C CA . PHE B 1 585 ? 109.886 141.251 142.830 1.00 96.51 585 PHE B CA 1
ATOM 7088 C C . PHE B 1 585 ? 108.501 140.627 142.797 1.00 96.51 585 PHE B C 1
ATOM 7089 O O . PHE B 1 585 ? 107.516 141.318 142.517 1.00 96.51 585 PHE B O 1
ATOM 7097 N N . ASN B 1 586 ? 108.401 139.329 143.082 1.00 99.85 586 ASN B N 1
ATOM 7098 C CA . ASN B 1 586 ? 107.097 138.681 143.076 1.00 99.85 586 ASN B CA 1
ATOM 7099 C C . ASN B 1 586 ? 106.283 139.066 144.301 1.00 99.85 586 ASN B C 1
ATOM 7100 O O . ASN B 1 586 ? 105.152 139.549 144.178 1.00 99.85 586 ASN B O 1
ATOM 7105 N N . CYS B 1 587 ? 106.843 138.874 145.496 1.00 108.99 587 CYS B N 1
ATOM 7106 C CA . CYS B 1 587 ? 106.047 138.887 146.717 1.00 108.99 587 CYS B CA 1
ATOM 7107 C C . CYS B 1 587 ? 106.198 140.153 147.552 1.00 108.99 587 CYS B C 1
ATOM 7108 O O . CYS B 1 587 ? 105.674 140.198 148.670 1.00 108.99 587 CYS B O 1
ATOM 7111 N N . ARG B 1 588 ? 106.841 141.184 147.011 1.00 116.33 588 ARG B N 1
ATOM 7112 C CA . ARG B 1 588 ? 107.146 142.369 147.855 1.00 116.33 588 ARG B CA 1
ATOM 7113 C C . ARG B 1 588 ? 105.845 143.062 148.244 1.00 116.33 588 ARG B C 1
ATOM 7114 O O . ARG B 1 588 ? 105.512 143.096 149.436 1.00 116.33 588 ARG B O 1
ATOM 7122 N N . LYS B 1 589 ? 105.169 143.631 147.257 1.00 117.11 589 LYS B N 1
ATOM 7123 C CA . LYS B 1 589 ? 103.980 144.419 147.555 1.00 117.11 589 LYS B CA 1
ATOM 7124 C C . LYS B 1 589 ? 102.926 143.583 148.261 1.00 117.11 589 LYS B C 1
ATOM 7125 O O . LYS B 1 589 ? 102.102 144.123 149.008 1.00 117.11 589 LYS B O 1
ATOM 7131 N N . LEU B 1 590 ? 102.937 142.268 148.043 1.00 118.62 590 LEU B N 1
ATOM 7132 C CA . LEU B 1 590 ? 101.962 141.399 148.691 1.00 118.62 590 LEU B CA 1
ATOM 7133 C C . LEU B 1 590 ? 102.250 141.261 150.181 1.00 118.62 590 LEU B C 1
ATOM 7134 O O . LEU B 1 590 ? 101.369 141.495 151.015 1.00 118.62 590 LEU B O 1
ATOM 7139 N N . VAL B 1 591 ? 103.480 140.881 150.537 1.00 127.24 591 VAL B N 1
ATOM 7140 C CA . VAL B 1 591 ? 103.765 140.629 151.946 1.00 127.24 591 VAL B CA 1
ATOM 7141 C C . VAL B 1 591 ? 103.905 141.939 152.712 1.00 127.24 591 VAL B C 1
ATOM 7142 O O . VAL B 1 591 ? 103.685 141.982 153.928 1.00 127.24 591 VAL B O 1
ATOM 7146 N N . ALA B 1 592 ? 104.261 143.026 152.024 1.00 130.04 592 ALA B N 1
ATOM 7147 C CA . ALA B 1 592 ? 104.385 144.317 152.687 1.00 130.04 592 ALA B CA 1
ATOM 7148 C C . ALA B 1 592 ? 103.036 144.887 153.104 1.00 130.04 592 ALA B C 1
ATOM 7149 O O . ALA B 1 592 ? 102.988 145.745 153.993 1.00 130.04 592 ALA B O 1
ATOM 7151 N N . SER B 1 593 ? 101.945 144.432 152.483 1.00 132.48 593 SER B N 1
ATOM 7152 C CA . SER B 1 593 ? 100.630 144.968 152.811 1.00 132.48 593 SER B CA 1
ATOM 7153 C C . SER B 1 593 ? 100.201 144.588 154.221 1.00 132.48 593 SER B C 1
ATOM 7154 O O . SER B 1 593 ? 99.530 145.378 154.895 1.00 132.48 593 SER B O 1
ATOM 7157 N N . MET B 1 594 ? 100.573 143.400 154.682 1.00 142.74 594 MET B N 1
ATOM 7158 C CA . MET B 1 594 ? 100.204 142.984 156.025 1.00 142.74 594 MET B CA 1
ATOM 7159 C C . MET B 1 594 ? 100.969 143.812 157.054 1.00 142.74 594 MET B C 1
ATOM 7160 O O . MET B 1 594 ? 102.142 144.138 156.842 1.00 142.74 594 MET B O 1
ATOM 7165 N N . PRO B 1 595 ? 100.336 144.177 158.167 1.00 150.41 595 PRO B N 1
ATOM 7166 C CA . PRO B 1 595 ? 101.038 144.973 159.184 1.00 150.41 595 PRO B CA 1
ATOM 7167 C C . PRO B 1 595 ? 101.973 144.145 160.052 1.00 150.41 595 PRO B C 1
ATOM 7168 O O . PRO B 1 595 ? 103.016 144.641 160.491 1.00 150.41 595 PRO B O 1
ATOM 7172 N N . LEU B 1 596 ? 101.612 142.886 160.309 1.00 156.72 596 LEU B N 1
ATOM 7173 C CA . LEU B 1 596 ? 102.396 142.053 161.215 1.00 156.72 596 LEU B CA 1
ATOM 7174 C C . LEU B 1 596 ? 103.756 141.681 160.638 1.00 156.72 596 LEU B C 1
ATOM 7175 O O . LEU B 1 596 ? 104.649 141.288 161.395 1.00 156.72 596 LEU B O 1
ATOM 7180 N N . PHE B 1 597 ? 103.934 141.792 159.325 1.00 156.65 597 PHE B N 1
ATOM 7181 C CA . PHE B 1 597 ? 105.214 141.525 158.679 1.00 156.65 597 PHE B CA 1
ATOM 7182 C C . PHE B 1 597 ? 105.962 142.780 158.263 1.00 156.65 597 PHE B C 1
ATOM 7183 O O . PHE B 1 597 ? 107.182 142.844 158.428 1.00 156.65 597 PHE B O 1
ATOM 7191 N N . ALA B 1 598 ? 105.261 143.780 157.720 1.00 157.14 598 ALA B N 1
ATOM 7192 C CA . ALA B 1 598 ? 105.926 144.991 157.250 1.00 157.14 598 ALA B CA 1
ATOM 7193 C C . ALA B 1 598 ? 106.677 145.699 158.369 1.00 157.14 598 ALA B C 1
ATOM 7194 O O . ALA B 1 598 ? 107.640 146.425 158.106 1.00 157.14 598 ALA B O 1
ATOM 7196 N N . ASN B 1 599 ? 106.254 145.504 159.617 1.00 160.86 599 ASN B N 1
ATOM 7197 C CA . ASN B 1 599 ? 106.946 146.110 160.747 1.00 160.86 599 ASN B CA 1
ATOM 7198 C C . ASN B 1 599 ? 108.228 145.375 161.118 1.00 160.86 599 ASN B C 1
ATOM 7199 O O . ASN B 1 599 ? 109.085 145.955 161.794 1.00 160.86 599 ASN B O 1
ATOM 7204 N N . ALA B 1 600 ? 108.380 144.122 160.696 1.00 158.86 600 ALA B N 1
ATOM 7205 C CA . ALA B 1 600 ? 109.590 143.372 160.986 1.00 158.86 600 ALA B CA 1
ATOM 7206 C C . ALA B 1 600 ? 110.729 143.824 160.074 1.00 158.86 600 ALA B C 1
ATOM 7207 O O . ALA B 1 600 ? 110.596 144.754 159.272 1.00 158.86 600 ALA B O 1
ATOM 7209 N N . ASP B 1 601 ? 111.862 143.147 160.203 1.00 154.82 601 ASP B N 1
ATOM 7210 C CA . ASP B 1 601 ? 112.996 143.614 159.421 1.00 154.82 601 ASP B CA 1
ATOM 7211 C C . ASP B 1 601 ? 113.243 142.708 158.217 1.00 154.82 601 ASP B C 1
ATOM 7212 O O . ASP B 1 601 ? 112.838 141.538 158.216 1.00 154.82 601 ASP B O 1
ATOM 7217 N N . PRO B 1 602 ? 113.892 143.256 157.183 1.00 149.73 602 PRO B N 1
ATOM 7218 C CA . PRO B 1 602 ? 114.173 142.465 155.975 1.00 149.73 602 PRO B CA 1
ATOM 7219 C C . PRO B 1 602 ? 114.735 141.081 156.237 1.00 149.73 602 PRO B C 1
ATOM 7220 O O . PRO B 1 602 ? 114.434 140.162 155.470 1.00 149.73 602 PRO B O 1
ATOM 7224 N N . ASN B 1 603 ? 115.528 140.896 157.294 1.00 150.87 603 ASN B N 1
ATOM 7225 C CA . ASN B 1 603 ? 116.017 139.561 157.623 1.00 150.87 603 ASN B CA 1
ATOM 7226 C C . ASN B 1 603 ? 114.859 138.572 157.739 1.00 150.87 603 ASN B C 1
ATOM 7227 O O . ASN B 1 603 ? 114.772 137.603 156.976 1.00 150.87 603 ASN B O 1
ATOM 7232 N N . PHE B 1 604 ? 113.923 138.842 158.652 1.00 150.95 604 PHE B N 1
ATOM 7233 C CA . PHE B 1 604 ? 112.788 137.945 158.841 1.00 150.95 604 PHE B CA 1
ATOM 7234 C C . PHE B 1 604 ? 111.879 137.934 157.622 1.00 150.95 604 PHE B C 1
ATOM 7235 O O . PHE B 1 604 ? 111.421 136.867 157.198 1.00 150.95 604 PHE B O 1
ATOM 7243 N N . VAL B 1 605 ? 111.612 139.107 157.040 1.00 144.26 605 VAL B N 1
ATOM 7244 C CA . VAL B 1 605 ? 110.726 139.163 155.878 1.00 144.26 605 VAL B CA 1
ATOM 7245 C C . VAL B 1 605 ? 111.233 138.241 154.776 1.00 144.26 605 VAL B C 1
ATOM 7246 O O . VAL B 1 605 ? 110.585 137.253 154.417 1.00 144.26 605 VAL B O 1
ATOM 7250 N N . THR B 1 606 ? 112.430 138.516 154.264 1.00 138.11 606 THR B N 1
ATOM 7251 C CA . THR B 1 606 ? 112.951 137.795 153.113 1.00 138.11 606 THR B CA 1
ATOM 7252 C C . THR B 1 606 ? 113.557 136.448 153.488 1.00 138.11 606 THR B C 1
ATOM 7253 O O . THR B 1 606 ? 113.998 135.715 152.596 1.00 138.11 606 THR B O 1
ATOM 7257 N N . SER B 1 607 ? 113.576 136.086 154.769 1.00 143.91 607 SER B N 1
ATOM 7258 C CA . SER B 1 607 ? 113.792 134.694 155.126 1.00 143.91 607 SER B CA 1
ATOM 7259 C C . SER B 1 607 ? 112.489 133.921 155.225 1.00 143.91 607 SER B C 1
ATOM 7260 O O . SER B 1 607 ? 112.510 132.686 155.207 1.00 143.91 607 SER B O 1
ATOM 7263 N N . MET B 1 608 ? 111.364 134.624 155.337 1.00 139.08 608 MET B N 1
ATOM 7264 C CA . MET B 1 608 ? 110.051 133.999 155.296 1.00 139.08 608 MET B CA 1
ATOM 7265 C C . MET B 1 608 ? 109.556 133.809 153.868 1.00 139.08 608 MET B C 1
ATOM 7266 O O . MET B 1 608 ? 109.074 132.730 153.517 1.00 139.08 608 MET B O 1
ATOM 7271 N N . LEU B 1 609 ? 109.697 134.840 153.033 1.00 126.03 609 LEU B N 1
ATOM 7272 C CA . LEU B 1 609 ? 109.162 134.851 151.675 1.00 126.03 609 LEU B CA 1
ATOM 7273 C C . LEU B 1 609 ? 109.575 133.642 150.852 1.00 126.03 609 LEU B C 1
ATOM 7274 O O . LEU B 1 609 ? 108.997 133.386 149.793 1.00 126.03 609 LEU B O 1
ATOM 7279 N N . THR B 1 610 ? 110.572 132.902 151.310 1.00 126.70 610 THR B N 1
ATOM 7280 C CA . THR B 1 610 ? 110.999 131.707 150.604 1.00 126.70 610 THR B CA 1
ATOM 7281 C C . THR B 1 610 ? 110.135 130.496 150.927 1.00 126.70 610 THR B C 1
ATOM 7282 O O . THR B 1 610 ? 110.438 129.393 150.464 1.00 126.70 610 THR B O 1
ATOM 7286 N N . LYS B 1 611 ? 109.067 130.679 151.700 1.00 124.24 611 LYS B N 1
ATOM 7287 C CA . LYS B 1 611 ? 108.093 129.629 151.965 1.00 124.24 611 LYS B CA 1
ATOM 7288 C C . LYS B 1 611 ? 106.782 129.833 151.220 1.00 124.24 611 LYS B C 1
ATOM 7289 O O . LYS B 1 611 ? 105.902 128.972 151.299 1.00 124.24 611 LYS B O 1
ATOM 7295 N N . LEU B 1 612 ? 106.626 130.947 150.510 1.00 116.41 612 LEU B N 1
ATOM 7296 C CA . LEU B 1 612 ? 105.435 131.185 149.715 1.00 116.41 612 LEU B CA 1
ATOM 7297 C C . LEU B 1 612 ? 105.314 130.129 148.619 1.00 116.41 612 LEU B C 1
ATOM 7298 O O . LEU B 1 612 ? 106.305 129.542 148.174 1.00 116.41 612 LEU B O 1
ATOM 7303 N N . ARG B 1 613 ? 104.079 129.883 148.190 1.00 108.41 613 ARG B N 1
ATOM 7304 C CA . ARG B 1 613 ? 103.788 128.910 147.146 1.00 108.41 613 ARG B CA 1
ATOM 7305 C C . ARG B 1 613 ? 102.841 129.519 146.131 1.00 108.41 613 ARG B C 1
ATOM 7306 O O . ARG B 1 613 ? 101.989 130.341 146.470 1.00 108.41 613 ARG B O 1
ATOM 7314 N N . PHE B 1 614 ? 102.988 129.098 144.886 1.00 96.26 614 PHE B N 1
ATOM 7315 C CA . PHE B 1 614 ? 102.125 129.555 143.813 1.00 96.26 614 PHE B CA 1
ATOM 7316 C C . PHE B 1 614 ? 100.962 128.589 143.621 1.00 96.26 614 PHE B C 1
ATOM 7317 O O . PHE B 1 614 ? 101.107 127.379 143.798 1.00 96.26 614 PHE B O 1
ATOM 7325 N N . GLU B 1 615 ? 99.813 129.133 143.218 1.00 99.14 615 GLU B N 1
ATOM 7326 C CA . GLU B 1 615 ? 98.549 128.402 143.211 1.00 99.14 615 GLU B CA 1
ATOM 7327 C C . GLU B 1 615 ? 97.566 129.125 142.306 1.00 99.14 615 GLU B C 1
ATOM 7328 O O . GLU B 1 615 ? 97.409 130.339 142.422 1.00 99.14 615 GLU B O 1
ATOM 7334 N N . VAL B 1 616 ? 96.904 128.387 141.424 1.00 91.21 616 VAL B N 1
ATOM 7335 C CA . VAL B 1 616 ? 96.020 128.966 140.409 1.00 91.21 616 VAL B CA 1
ATOM 7336 C C . VAL B 1 616 ? 94.665 128.290 140.559 1.00 91.21 616 VAL B C 1
ATOM 7337 O O . VAL B 1 616 ? 94.405 127.248 139.960 1.00 91.21 616 VAL B O 1
ATOM 7341 N N . PHE B 1 617 ? 93.770 128.892 141.328 1.00 96.81 617 PHE B N 1
ATOM 7342 C CA . PHE B 1 617 ? 92.472 128.280 141.526 1.00 96.81 617 PHE B CA 1
ATOM 7343 C C . PHE B 1 617 ? 91.592 128.510 140.308 1.00 96.81 617 PHE B C 1
ATOM 7344 O O . PHE B 1 617 ? 92.031 129.031 139.282 1.00 96.81 617 PHE B O 1
ATOM 7352 N N . GLN B 1 618 ? 90.330 128.106 140.417 1.00 104.48 618 GLN B N 1
ATOM 7353 C CA . GLN B 1 618 ? 89.422 128.065 139.286 1.00 104.48 618 GLN B CA 1
ATOM 7354 C C . GLN B 1 618 ? 88.050 128.558 139.719 1.00 104.48 618 GLN B C 1
ATOM 7355 O O . GLN B 1 618 ? 87.597 128.228 140.825 1.00 104.48 618 GLN B O 1
ATOM 7361 N N . PRO B 1 619 ? 87.370 129.358 138.883 1.00 111.43 619 PRO B N 1
ATOM 7362 C CA . PRO B 1 619 ? 86.100 129.955 139.310 1.00 111.43 619 PRO B CA 1
ATOM 7363 C C . PRO B 1 619 ? 85.112 128.921 139.810 1.00 111.43 619 PRO B C 1
ATOM 7364 O O . PRO B 1 619 ? 84.620 128.093 139.039 1.00 111.43 619 PRO B O 1
ATOM 7368 N N . GLY B 1 620 ? 84.822 128.967 141.105 1.00 115.42 620 GLY B N 1
ATOM 7369 C CA . GLY B 1 620 ? 83.908 128.042 141.743 1.00 115.42 620 GLY B CA 1
ATOM 7370 C C . GLY B 1 620 ? 84.512 127.226 142.865 1.00 115.42 620 GLY B C 1
ATOM 7371 O O . GLY B 1 620 ? 83.762 126.603 143.628 1.00 115.42 620 GLY B O 1
ATOM 7372 N N . ASP B 1 621 ? 85.834 127.196 143.002 1.00 114.44 621 ASP B N 1
ATOM 7373 C CA . ASP B 1 621 ? 86.432 126.407 144.069 1.00 114.44 621 ASP B CA 1
ATOM 7374 C C . ASP B 1 621 ? 86.168 127.039 145.424 1.00 114.44 621 ASP B C 1
ATOM 7375 O O . ASP B 1 621 ? 85.893 128.233 145.531 1.00 114.44 621 ASP B O 1
ATOM 7380 N N . TYR B 1 622 ? 86.254 126.220 146.468 1.00 122.93 622 TYR B N 1
ATOM 7381 C CA . TYR B 1 622 ? 86.174 126.710 147.840 1.00 122.93 622 TYR B CA 1
ATOM 7382 C C . TYR B 1 622 ? 87.590 126.803 148.396 1.00 122.93 622 TYR B C 1
ATOM 7383 O O . TYR B 1 622 ? 88.057 125.945 149.148 1.00 122.93 622 TYR B O 1
ATOM 7392 N N . ILE B 1 623 ? 88.288 127.866 147.988 1.00 118.19 623 ILE B N 1
ATOM 7393 C CA . ILE B 1 623 ? 89.652 128.119 148.445 1.00 118.19 623 ILE B CA 1
ATOM 7394 C C . ILE B 1 623 ? 89.755 127.962 149.952 1.00 118.19 623 ILE B C 1
ATOM 7395 O O . ILE B 1 623 ? 90.761 127.462 150.470 1.00 118.19 623 ILE B O 1
ATOM 7400 N N . ILE B 1 624 ? 88.716 128.353 150.678 1.00 127.96 624 ILE B N 1
ATOM 7401 C CA . ILE B 1 624 ? 88.553 127.999 152.079 1.00 127.96 624 ILE B CA 1
ATOM 7402 C C . ILE B 1 624 ? 87.257 127.214 152.214 1.00 127.96 624 ILE B C 1
ATOM 7403 O O . ILE B 1 624 ? 86.291 127.464 151.485 1.00 127.96 624 ILE B O 1
ATOM 7408 N N . ARG B 1 625 ? 87.244 126.254 153.135 1.00 136.30 625 ARG B N 1
ATOM 7409 C CA . ARG B 1 625 ? 86.034 125.511 153.450 1.00 136.30 625 ARG B CA 1
ATOM 7410 C C . ARG B 1 625 ? 85.441 126.055 154.743 1.00 136.30 625 ARG B C 1
ATOM 7411 O O . ARG B 1 625 ? 86.173 126.322 155.702 1.00 136.30 625 ARG B O 1
ATOM 7419 N N . GLU B 1 626 ? 84.121 126.224 154.762 1.00 143.30 626 GLU B N 1
ATOM 7420 C CA . GLU B 1 626 ? 83.468 126.870 155.893 1.00 143.30 626 GLU B CA 1
ATOM 7421 C C . GLU B 1 626 ? 83.668 126.068 157.171 1.00 143.30 626 GLU B C 1
ATOM 7422 O O . GLU B 1 626 ? 83.507 124.844 157.181 1.00 143.30 626 GLU B O 1
ATOM 7428 N N . GLY B 1 627 ? 84.008 126.771 158.252 1.00 142.93 627 GLY B N 1
ATOM 7429 C CA . GLY B 1 627 ? 84.238 126.160 159.548 1.00 142.93 627 GLY B CA 1
ATOM 7430 C C . GLY B 1 627 ? 85.176 124.973 159.504 1.00 142.93 627 GLY B C 1
ATOM 7431 O O . GLY B 1 627 ? 84.825 123.880 159.961 1.00 142.93 627 GLY B O 1
ATOM 7432 N N . THR B 1 628 ? 86.371 125.173 158.956 1.00 143.07 628 THR B N 1
ATOM 7433 C CA . THR B 1 628 ? 87.298 124.079 158.718 1.00 143.07 628 THR B CA 1
ATOM 7434 C C . THR B 1 628 ? 88.696 124.513 159.143 1.00 143.07 628 THR B C 1
ATOM 7435 O O . THR B 1 628 ? 88.971 125.699 159.344 1.00 143.07 628 THR B O 1
ATOM 7439 N N . ILE B 1 629 ? 89.580 123.527 159.297 1.00 144.97 629 ILE B N 1
ATOM 7440 C CA . ILE B 1 629 ? 90.961 123.800 159.673 1.00 144.97 629 ILE B CA 1
ATOM 7441 C C . ILE B 1 629 ? 91.666 124.520 158.531 1.00 144.97 629 ILE B C 1
ATOM 7442 O O . ILE B 1 629 ? 91.660 124.061 157.381 1.00 144.97 629 ILE B O 1
ATOM 7447 N N . GLY B 1 630 ? 92.271 125.659 158.846 1.00 144.38 630 GLY B N 1
ATOM 7448 C CA . GLY B 1 630 ? 92.849 126.548 157.859 1.00 144.38 630 GLY B CA 1
ATOM 7449 C C . GLY B 1 630 ? 94.362 126.567 157.864 1.00 144.38 630 GLY B C 1
ATOM 7450 O O . GLY B 1 630 ? 94.968 127.641 157.850 1.00 144.38 630 GLY B O 1
ATOM 7451 N N . LYS B 1 631 ? 94.978 125.380 157.910 1.00 140.73 631 LYS B N 1
ATOM 7452 C CA . LYS B 1 631 ? 96.407 125.242 158.175 1.00 140.73 631 LYS B CA 1
ATOM 7453 C C . LYS B 1 631 ? 97.278 126.212 157.383 1.00 140.73 631 LYS B C 1
ATOM 7454 O O . LYS B 1 631 ? 98.380 126.538 157.830 1.00 140.73 631 LYS B O 1
ATOM 7460 N N . LYS B 1 632 ? 96.828 126.687 156.226 1.00 129.72 632 LYS B N 1
ATOM 7461 C CA . LYS B 1 632 ? 97.600 127.655 155.463 1.00 129.72 632 LYS B CA 1
ATOM 7462 C C . LYS B 1 632 ? 96.813 128.946 155.325 1.00 129.72 632 LYS B C 1
ATOM 7463 O O . LYS B 1 632 ? 95.581 128.929 155.285 1.00 129.72 632 LYS B O 1
ATOM 7469 N N . MET B 1 633 ? 97.529 130.062 155.262 1.00 128.80 633 MET B N 1
ATOM 7470 C CA . MET B 1 633 ? 96.929 131.353 154.971 1.00 128.80 633 MET B CA 1
ATOM 7471 C C . MET B 1 633 ? 97.371 131.814 153.591 1.00 128.80 633 MET B C 1
ATOM 7472 O O . MET B 1 633 ? 98.494 131.549 153.159 1.00 128.80 633 MET B O 1
ATOM 7477 N N . TYR B 1 634 ? 96.477 132.499 152.898 1.00 117.40 634 TYR B N 1
ATOM 7478 C CA . TYR B 1 634 ? 96.693 132.836 151.504 1.00 117.40 634 TYR B CA 1
ATOM 7479 C C . TYR B 1 634 ? 96.972 134.321 151.335 1.00 117.40 634 TYR B C 1
ATOM 7480 O O . TYR B 1 634 ? 96.465 135.159 152.082 1.00 117.40 634 TYR B O 1
ATOM 7489 N N . PHE B 1 635 ? 97.785 134.634 150.336 1.00 114.41 635 PHE B N 1
ATOM 7490 C CA . PHE B 1 635 ? 98.003 136.000 149.890 1.00 114.41 635 PHE B CA 1
ATOM 7491 C C . PHE B 1 635 ? 97.585 136.074 148.434 1.00 114.41 635 PHE B C 1
ATOM 7492 O O . PHE B 1 635 ? 98.172 135.398 147.585 1.00 114.41 635 PHE B O 1
ATOM 7500 N N . ILE B 1 636 ? 96.580 136.868 148.142 1.00 109.60 636 ILE B N 1
ATOM 7501 C CA . ILE B 1 636 ? 96.106 136.930 146.770 1.00 109.60 636 ILE B CA 1
ATOM 7502 C C . ILE B 1 636 ? 97.079 137.768 145.955 1.00 109.60 636 ILE B C 1
ATOM 7503 O O . ILE B 1 636 ? 97.802 138.615 146.486 1.00 109.60 636 ILE B O 1
ATOM 7508 N N . GLN B 1 637 ? 97.133 137.487 144.654 1.00 102.01 637 GLN B N 1
ATOM 7509 C CA . GLN B 1 637 ? 98.053 138.135 143.740 1.00 102.01 637 GLN B CA 1
ATOM 7510 C C . GLN B 1 637 ? 97.387 138.585 142.453 1.00 102.01 637 GLN B C 1
ATOM 7511 O O . GLN B 1 637 ? 97.988 139.366 141.711 1.00 102.01 637 GLN B O 1
ATOM 7517 N N . HIS B 1 638 ? 96.167 138.145 142.181 1.00 104.09 638 HIS B N 1
ATOM 7518 C CA . HIS B 1 638 ? 95.483 138.435 140.926 1.00 104.09 638 HIS B CA 1
ATOM 7519 C C . HIS B 1 638 ? 94.044 137.959 141.080 1.00 104.09 638 HIS B C 1
ATOM 7520 O O . HIS B 1 638 ? 93.660 137.426 142.125 1.00 104.09 638 HIS B O 1
ATOM 7527 N N . GLY B 1 639 ? 93.249 138.162 140.035 1.00 111.14 639 GLY B N 1
ATOM 7528 C CA . GLY B 1 639 ? 91.866 137.753 140.063 1.00 111.14 639 GLY B CA 1
ATOM 7529 C C . GLY B 1 639 ? 91.087 138.483 141.146 1.00 111.14 639 GLY B C 1
ATOM 7530 O O . GLY B 1 639 ? 91.455 139.563 141.604 1.00 111.14 639 GLY B O 1
ATOM 7531 N N . VAL B 1 640 ? 89.982 137.868 141.556 1.00 115.97 640 VAL B N 1
ATOM 7532 C CA . VAL B 1 640 ? 89.170 138.418 142.633 1.00 115.97 640 VAL B CA 1
ATOM 7533 C C . VAL B 1 640 ? 88.418 137.298 143.339 1.00 115.97 640 VAL B C 1
ATOM 7534 O O . VAL B 1 640 ? 87.789 136.451 142.696 1.00 115.97 640 VAL B O 1
ATOM 7538 N N . VAL B 1 641 ? 88.491 137.278 144.661 1.00 120.68 641 VAL B N 1
ATOM 7539 C CA . VAL B 1 641 ? 87.762 136.301 145.449 1.00 120.68 641 VAL B CA 1
ATOM 7540 C C . VAL B 1 641 ? 86.589 136.995 146.123 1.00 120.68 641 VAL B C 1
ATOM 7541 O O . VAL B 1 641 ? 86.477 138.222 146.125 1.00 120.68 641 VAL B O 1
ATOM 7545 N N . SER B 1 642 ? 85.699 136.200 146.706 1.00 127.49 642 SER B N 1
ATOM 7546 C CA . SER B 1 642 ? 84.588 136.721 147.494 1.00 127.49 642 SER B CA 1
ATOM 7547 C C . SER B 1 642 ? 84.454 135.888 148.757 1.00 127.49 642 SER B C 1
ATOM 7548 O O . SER B 1 642 ? 83.983 134.748 148.706 1.00 127.49 642 SER B O 1
ATOM 7551 N N . VAL B 1 643 ? 84.882 136.453 149.886 1.00 132.47 643 VAL B N 1
ATOM 7552 C CA . VAL B 1 643 ? 84.682 135.787 151.159 1.00 132.47 643 VAL B CA 1
ATOM 7553 C C . VAL B 1 643 ? 83.184 135.685 151.418 1.00 132.47 643 VAL B C 1
ATOM 7554 O O . VAL B 1 643 ? 82.406 136.570 151.043 1.00 132.47 643 VAL B O 1
ATOM 7558 N N . LEU B 1 644 ? 82.769 134.597 152.058 1.00 137.96 644 LEU B N 1
ATOM 7559 C CA . LEU B 1 644 ? 81.364 134.384 152.368 1.00 137.96 644 LEU B CA 1
ATOM 7560 C C . LEU B 1 644 ? 81.198 134.005 153.829 1.00 137.96 644 LEU B C 1
ATOM 7561 O O . LEU B 1 644 ? 82.069 133.361 154.422 1.00 137.96 644 LEU B O 1
ATOM 7566 N N . THR B 1 645 ? 80.070 134.412 154.399 1.00 145.52 645 THR B N 1
ATOM 7567 C CA . THR B 1 645 ? 79.672 134.044 155.746 1.00 145.52 645 THR B CA 1
ATOM 7568 C C . THR B 1 645 ? 78.178 133.748 155.755 1.00 145.52 645 THR B C 1
ATOM 7569 O O . THR B 1 645 ? 77.427 134.221 154.898 1.00 145.52 645 THR B O 1
ATOM 7573 N N . LYS B 1 646 ? 77.752 132.940 156.728 1.00 148.06 646 LYS B N 1
ATOM 7574 C CA . LYS B 1 646 ? 76.322 132.722 156.919 1.00 148.06 646 LYS B CA 1
ATOM 7575 C C . LYS B 1 646 ? 75.627 134.013 157.336 1.00 148.06 646 LYS B C 1
ATOM 7576 O O . LYS B 1 646 ? 74.520 134.310 156.871 1.00 148.06 646 LYS B O 1
ATOM 7582 N N . GLY B 1 647 ? 76.264 134.795 158.208 1.00 149.86 647 GLY B N 1
ATOM 7583 C CA . GLY B 1 647 ? 75.701 136.054 158.653 1.00 149.86 647 GLY B CA 1
ATOM 7584 C C . GLY B 1 647 ? 76.020 137.215 157.734 1.00 149.86 647 GLY B C 1
ATOM 7585 O O . GLY B 1 647 ? 75.111 137.893 157.248 1.00 149.86 647 GLY B O 1
ATOM 7586 N N . ASN B 1 648 ? 77.307 137.457 157.492 1.00 148.79 648 ASN B N 1
ATOM 7587 C CA . ASN B 1 648 ? 77.708 138.513 156.573 1.00 148.79 648 ASN B CA 1
ATOM 7588 C C . ASN B 1 648 ? 77.168 138.218 155.178 1.00 148.79 648 ASN B C 1
ATOM 7589 O O . ASN B 1 648 ? 77.041 137.062 154.766 1.00 148.79 648 ASN B O 1
ATOM 7594 N N . LYS B 1 649 ? 76.843 139.280 154.444 1.00 148.45 649 LYS B N 1
ATOM 7595 C CA . LYS B 1 649 ? 76.219 139.112 153.136 1.00 148.45 649 LYS B CA 1
ATOM 7596 C C . LYS B 1 649 ? 77.257 138.830 152.054 1.00 148.45 649 LYS B C 1
ATOM 7597 O O . LYS B 1 649 ? 77.297 137.725 151.501 1.00 148.45 649 LYS B O 1
ATOM 7603 N N . GLU B 1 650 ? 78.114 139.807 151.760 1.00 145.12 650 GLU B N 1
ATOM 7604 C CA . GLU B 1 650 ? 79.135 139.658 150.731 1.00 145.12 650 GLU B CA 1
ATOM 7605 C C . GLU B 1 650 ? 80.349 140.494 151.108 1.00 145.12 650 GLU B C 1
ATOM 7606 O O . GLU B 1 650 ? 80.284 141.355 151.990 1.00 145.12 650 GLU B O 1
ATOM 7612 N N . THR B 1 651 ? 81.454 140.230 150.416 1.00 136.24 651 THR B N 1
ATOM 7613 C CA . THR B 1 651 ? 82.700 140.984 150.518 1.00 136.24 651 THR B CA 1
ATOM 7614 C C . THR B 1 651 ? 83.658 140.456 149.462 1.00 136.24 651 THR B C 1
ATOM 7615 O O . THR B 1 651 ? 83.562 139.296 149.053 1.00 136.24 651 THR B O 1
ATOM 7619 N N . LYS B 1 652 ? 84.573 141.315 149.020 1.00 128.69 652 LYS B N 1
ATOM 7620 C CA . LYS B 1 652 ? 85.495 140.976 147.947 1.00 128.69 652 LYS B CA 1
ATOM 7621 C C . LYS B 1 652 ? 86.909 141.408 148.304 1.00 128.69 652 LYS B C 1
ATOM 7622 O O . LYS B 1 652 ? 87.124 142.259 149.168 1.00 128.69 652 LYS B O 1
ATOM 7628 N N . LEU B 1 653 ? 87.872 140.807 147.608 1.00 121.79 653 LEU B N 1
ATOM 7629 C CA . LEU B 1 653 ? 89.271 141.204 147.660 1.00 121.79 653 LEU B CA 1
ATOM 7630 C C . LEU B 1 653 ? 89.882 140.895 146.302 1.00 121.79 653 LEU B C 1
ATOM 7631 O O . LEU B 1 653 ? 89.441 139.969 145.616 1.00 121.79 653 LEU B O 1
ATOM 7636 N N . ALA B 1 654 ? 90.899 141.664 145.914 1.00 118.79 654 ALA B N 1
ATOM 7637 C CA . ALA B 1 654 ? 91.488 141.464 144.595 1.00 118.79 654 ALA B CA 1
ATOM 7638 C C . ALA B 1 654 ? 92.840 142.152 144.495 1.00 118.79 654 ALA B C 1
ATOM 7639 O O . ALA B 1 654 ? 93.163 143.049 145.276 1.00 118.79 654 ALA B O 1
ATOM 7641 N N . ASP B 1 655 ? 93.622 141.692 143.519 1.00 116.38 655 ASP B N 1
ATOM 7642 C CA . ASP B 1 655 ? 94.827 142.350 143.005 1.00 116.38 655 ASP B CA 1
ATOM 7643 C C . ASP B 1 655 ? 95.694 142.966 144.104 1.00 116.38 655 ASP B C 1
ATOM 7644 O O . ASP B 1 655 ? 95.980 144.162 144.117 1.00 116.38 655 ASP B O 1
ATOM 7649 N N . GLY B 1 656 ? 96.126 142.119 145.031 1.00 117.90 656 GLY B N 1
ATOM 7650 C CA . GLY B 1 656 ? 97.080 142.520 146.041 1.00 117.90 656 GLY B CA 1
ATOM 7651 C C . GLY B 1 656 ? 96.559 142.581 147.457 1.00 117.90 656 GLY B C 1
ATOM 7652 O O . GLY B 1 656 ? 97.231 143.157 148.318 1.00 117.90 656 GLY B O 1
ATOM 7653 N N . SER B 1 657 ? 95.395 142.015 147.730 1.00 119.19 657 SER B N 1
ATOM 7654 C CA . SER B 1 657 ? 94.842 142.008 149.072 1.00 119.19 657 SER B CA 1
ATOM 7655 C C . SER B 1 657 ? 95.434 140.834 149.850 1.00 119.19 657 SER B C 1
ATOM 7656 O O . SER B 1 657 ? 96.426 140.232 149.436 1.00 119.19 657 SER B O 1
ATOM 7659 N N . TYR B 1 658 ? 94.846 140.505 150.997 1.00 129.33 658 TYR B N 1
ATOM 7660 C CA . TYR B 1 658 ? 95.305 139.365 151.780 1.00 129.33 658 TYR B CA 1
ATOM 7661 C C . TYR B 1 658 ? 94.207 138.956 152.750 1.00 129.33 658 TYR B C 1
ATOM 7662 O O . TYR B 1 658 ? 93.554 139.814 153.346 1.00 129.33 658 TYR B O 1
ATOM 7671 N N . PHE B 1 659 ? 94.009 137.645 152.906 1.00 127.51 659 PHE B N 1
ATOM 7672 C CA . PHE B 1 659 ? 92.993 137.137 153.818 1.00 127.51 659 PHE B CA 1
ATOM 7673 C C . PHE B 1 659 ? 93.519 135.906 154.537 1.00 127.51 659 PHE B C 1
ATOM 7674 O O . PHE B 1 659 ? 94.603 135.399 154.239 1.00 127.51 659 PHE B O 1
ATOM 7682 N N . GLY B 1 660 ? 92.731 135.425 155.494 1.00 136.17 660 GLY B N 1
ATOM 7683 C CA . GLY B 1 660 ? 93.126 134.283 156.288 1.00 136.17 660 GLY B CA 1
ATOM 7684 C C . GLY B 1 660 ? 94.024 134.604 157.458 1.00 136.17 660 GLY B C 1
ATOM 7685 O O . GLY B 1 660 ? 94.918 133.811 157.772 1.00 136.17 660 GLY B O 1
ATOM 7686 N N . GLU B 1 661 ? 93.825 135.747 158.117 1.00 143.43 661 GLU B N 1
ATOM 7687 C CA . GLU B 1 661 ? 94.721 136.154 159.194 1.00 143.43 661 GLU B CA 1
ATOM 7688 C C . GLU B 1 661 ? 94.399 135.477 160.518 1.00 143.43 661 GLU B C 1
ATOM 7689 O O . GLU B 1 661 ? 95.277 135.392 161.382 1.00 143.43 661 GLU B O 1
ATOM 7695 N N . ILE B 1 662 ? 93.168 134.996 160.698 1.00 148.67 662 ILE B N 1
ATOM 7696 C CA . ILE B 1 662 ? 92.748 134.422 161.967 1.00 148.67 662 ILE B CA 1
ATOM 7697 C C . ILE B 1 662 ? 93.474 133.128 162.309 1.00 148.67 662 ILE B C 1
ATOM 7698 O O . ILE B 1 662 ? 93.310 132.612 163.419 1.00 148.67 662 ILE B O 1
ATOM 7703 N N . CYS B 1 663 ? 94.275 132.591 161.390 1.00 152.05 663 CYS B N 1
ATOM 7704 C CA . CYS B 1 663 ? 94.860 131.268 161.568 1.00 152.05 663 CYS B CA 1
ATOM 7705 C C . CYS B 1 663 ? 96.298 131.293 162.052 1.00 152.05 663 CYS B C 1
ATOM 7706 O O . CYS B 1 663 ? 96.725 130.347 162.721 1.00 152.05 663 CYS B O 1
ATOM 7709 N N . LEU B 1 664 ? 97.057 132.340 161.723 1.00 154.62 664 LEU B N 1
ATOM 7710 C CA . LEU B 1 664 ? 98.495 132.318 161.980 1.00 154.62 664 LEU B CA 1
ATOM 7711 C C . LEU B 1 664 ? 98.798 132.322 163.473 1.00 154.62 664 LEU B C 1
ATOM 7712 O O . LEU B 1 664 ? 99.517 131.447 163.972 1.00 154.62 664 LEU B O 1
ATOM 7717 N N . LEU B 1 665 ? 98.266 133.305 164.201 1.00 157.31 665 LEU B N 1
ATOM 7718 C CA . LEU B 1 665 ? 98.592 133.417 165.619 1.00 157.31 665 LEU B CA 1
ATOM 7719 C C . LEU B 1 665 ? 98.027 132.246 166.413 1.00 157.31 665 LEU B C 1
ATOM 7720 O O . LEU B 1 665 ? 98.710 131.689 167.279 1.00 157.31 665 LEU B O 1
ATOM 7725 N N . THR B 1 666 ? 96.790 131.847 166.123 1.00 155.93 666 THR B N 1
ATOM 7726 C CA . THR B 1 666 ? 96.149 130.763 166.854 1.00 155.93 666 THR B CA 1
ATOM 7727 C C . THR B 1 666 ? 95.445 129.843 165.870 1.00 155.93 666 THR B C 1
ATOM 7728 O O . THR B 1 666 ? 94.915 130.289 164.848 1.00 155.93 666 THR B O 1
ATOM 7732 N N . ARG B 1 667 ? 95.445 128.553 166.192 1.00 149.93 667 ARG B N 1
ATOM 7733 C CA . ARG B 1 667 ? 94.799 127.558 165.353 1.00 149.93 667 ARG B CA 1
ATOM 7734 C C . ARG B 1 667 ? 93.376 127.291 165.837 1.00 149.93 667 ARG B C 1
ATOM 7735 O O . ARG B 1 667 ? 93.111 127.193 167.038 1.00 149.93 667 ARG B O 1
ATOM 7743 N N . GLY B 1 668 ? 92.466 127.177 164.881 1.00 149.36 668 GLY B N 1
ATOM 7744 C CA . GLY B 1 668 ? 91.082 126.902 165.205 1.00 149.36 668 GLY B CA 1
ATOM 7745 C C . GLY B 1 668 ? 90.307 126.544 163.960 1.00 149.36 668 GLY B C 1
ATOM 7746 O O . GLY B 1 668 ? 90.794 125.812 163.097 1.00 149.36 668 GLY B O 1
ATOM 7747 N N . ARG B 1 669 ? 89.088 127.068 163.877 1.00 145.93 669 ARG B N 1
ATOM 7748 C CA . ARG B 1 669 ? 88.218 126.851 162.731 1.00 145.93 669 ARG B CA 1
ATOM 7749 C C . ARG B 1 669 ? 87.957 128.171 162.019 1.00 145.93 669 ARG B C 1
ATOM 7750 O O . ARG B 1 669 ? 87.716 129.199 162.660 1.00 145.93 669 ARG B O 1
ATOM 7758 N N . ARG B 1 670 ? 88.007 128.133 160.691 1.00 143.64 670 ARG B N 1
ATOM 7759 C CA . ARG B 1 670 ? 87.820 129.339 159.897 1.00 143.64 670 ARG B CA 1
ATOM 7760 C C . ARG B 1 670 ? 86.398 129.861 160.047 1.00 143.64 670 ARG B C 1
ATOM 7761 O O . ARG B 1 670 ? 85.433 129.093 159.998 1.00 143.64 670 ARG B O 1
ATOM 7769 N N . THR B 1 671 ? 86.271 131.172 160.230 1.00 143.61 671 THR B N 1
ATOM 7770 C CA . THR B 1 671 ? 84.976 131.814 160.408 1.00 143.61 671 THR B CA 1
ATOM 7771 C C . THR B 1 671 ? 84.288 132.147 159.091 1.00 143.61 671 THR B C 1
ATOM 7772 O O . THR B 1 671 ? 83.281 132.861 159.106 1.00 143.61 671 THR B O 1
ATOM 7776 N N . ALA B 1 672 ? 84.792 131.654 157.965 1.00 141.50 672 ALA B N 1
ATOM 7777 C CA . ALA B 1 672 ? 84.247 132.027 156.668 1.00 141.50 672 ALA B CA 1
ATOM 7778 C C . ALA B 1 672 ? 84.599 130.951 155.651 1.00 141.50 672 ALA B C 1
ATOM 7779 O O . ALA B 1 672 ? 85.124 129.887 155.991 1.00 141.50 672 ALA B O 1
ATOM 7781 N N . SER B 1 673 ? 84.298 131.243 154.388 1.00 136.25 673 SER B N 1
ATOM 7782 C CA . SER B 1 673 ? 84.615 130.368 153.269 1.00 136.25 673 SER B CA 1
ATOM 7783 C C . SER B 1 673 ? 84.566 131.209 152.009 1.00 136.25 673 SER B C 1
ATOM 7784 O O . SER B 1 673 ? 83.534 131.815 151.713 1.00 136.25 673 SER B O 1
ATOM 7787 N N . VAL B 1 674 ? 85.666 131.240 151.268 1.00 128.67 674 VAL B N 1
ATOM 7788 C CA . VAL B 1 674 ? 85.812 132.127 150.124 1.00 128.67 674 VAL B CA 1
ATOM 7789 C C . VAL B 1 674 ? 85.646 131.305 148.857 1.00 128.67 674 VAL B C 1
ATOM 7790 O O . VAL B 1 674 ? 85.745 130.075 148.888 1.00 128.67 674 VAL B O 1
ATOM 7794 N N . ARG B 1 675 ? 85.394 131.983 147.749 1.00 121.18 675 ARG B N 1
ATOM 7795 C CA . ARG B 1 675 ? 85.226 131.326 146.466 1.00 121.18 675 ARG B CA 1
ATOM 7796 C C . ARG B 1 675 ? 86.004 132.071 145.398 1.00 121.18 675 ARG B C 1
ATOM 7797 O O . ARG B 1 675 ? 85.985 133.303 145.349 1.00 121.18 675 ARG B O 1
ATOM 7805 N N . ALA B 1 676 ? 86.682 131.321 144.544 1.00 114.84 676 ALA B N 1
ATOM 7806 C CA . ALA B 1 676 ? 87.293 131.901 143.359 1.00 114.84 676 ALA B CA 1
ATOM 7807 C C . ALA B 1 676 ? 86.194 132.382 142.426 1.00 114.84 676 ALA B C 1
ATOM 7808 O O . ALA B 1 676 ? 85.452 131.571 141.866 1.00 114.84 676 ALA B O 1
ATOM 7810 N N . ASP B 1 677 ? 86.060 133.697 142.273 1.00 117.58 677 ASP B N 1
ATOM 7811 C CA . ASP B 1 677 ? 85.093 134.233 141.325 1.00 117.58 677 ASP B CA 1
ATOM 7812 C C . ASP B 1 677 ? 85.671 134.369 139.929 1.00 117.58 677 ASP B C 1
ATOM 7813 O O . ASP B 1 677 ? 84.914 134.452 138.955 1.00 117.58 677 ASP B O 1
ATOM 7818 N N . THR B 1 678 ? 86.992 134.395 139.811 1.00 111.38 678 THR B N 1
ATOM 7819 C CA . THR B 1 678 ? 87.652 134.245 138.524 1.00 111.38 678 THR B CA 1
ATOM 7820 C C . THR B 1 678 ? 88.910 133.414 138.717 1.00 111.38 678 THR B C 1
ATOM 7821 O O . THR B 1 678 ? 89.105 132.821 139.782 1.00 111.38 678 THR B O 1
ATOM 7825 N N . TYR B 1 679 ? 89.778 133.373 137.715 1.00 102.68 679 TYR B N 1
ATOM 7826 C CA . TYR B 1 679 ? 90.950 132.519 137.819 1.00 102.68 679 TYR B CA 1
ATOM 7827 C C . TYR B 1 679 ? 91.967 133.124 138.773 1.00 102.68 679 TYR B C 1
ATOM 7828 O O . TYR B 1 679 ? 92.973 133.687 138.332 1.00 102.68 679 TYR B O 1
ATOM 7837 N N . CYS B 1 680 ? 91.721 132.995 140.076 1.00 103.17 680 CYS B N 1
ATOM 7838 C CA . CYS B 1 680 ? 92.597 133.594 141.069 1.00 103.17 680 CYS B CA 1
ATOM 7839 C C . CYS B 1 680 ? 94.005 133.033 140.952 1.00 103.17 680 CYS B C 1
ATOM 7840 O O . CYS B 1 680 ? 94.247 132.019 140.298 1.00 103.17 680 CYS B O 1
ATOM 7843 N N . ARG B 1 681 ? 94.949 133.726 141.573 1.00 95.79 681 ARG B N 1
ATOM 7844 C CA . ARG B 1 681 ? 96.355 133.378 141.451 1.00 95.79 681 ARG B CA 1
ATOM 7845 C C . ARG B 1 681 ? 97.053 133.544 142.793 1.00 95.79 681 ARG B C 1
ATOM 7846 O O . ARG B 1 681 ? 98.136 134.118 142.892 1.00 95.79 681 ARG B O 1
ATOM 7854 N N . LEU B 1 682 ? 96.426 133.032 143.846 1.00 102.65 682 LEU B N 1
ATOM 7855 C CA . LEU B 1 682 ? 96.851 133.279 145.214 1.00 102.65 682 LEU B CA 1
ATOM 7856 C C . LEU B 1 682 ? 98.296 132.842 145.434 1.00 102.65 682 LEU B C 1
ATOM 7857 O O . LEU B 1 682 ? 98.908 132.171 144.608 1.00 102.65 682 LEU B O 1
ATOM 7862 N N . TYR B 1 683 ? 98.843 133.241 146.577 1.00 105.00 683 TYR B N 1
ATOM 7863 C CA . TYR B 1 683 ? 100.166 132.810 147.011 1.00 105.00 683 TYR B CA 1
ATOM 7864 C C . TYR B 1 683 ? 100.033 132.177 148.384 1.00 105.00 683 TYR B C 1
ATOM 7865 O O . TYR B 1 683 ? 99.705 132.862 149.356 1.00 105.00 683 TYR B O 1
ATOM 7874 N N . SER B 1 684 ? 100.287 130.879 148.462 1.00 114.95 684 SER B N 1
ATOM 7875 C CA . SER B 1 684 ? 100.072 130.141 149.694 1.00 114.95 684 SER B CA 1
ATOM 7876 C C . SER B 1 684 ? 101.114 130.505 150.740 1.00 114.95 684 SER B C 1
ATOM 7877 O O . SER B 1 684 ? 102.204 130.977 150.422 1.00 114.95 684 SER B O 1
ATOM 7880 N N . LEU B 1 685 ? 100.769 130.271 152.002 1.00 127.46 685 LEU B N 1
ATOM 7881 C CA . LEU B 1 685 ? 101.673 130.533 153.115 1.00 127.46 685 LEU B CA 1
ATOM 7882 C C . LEU B 1 685 ? 101.290 129.609 154.262 1.00 127.46 685 LEU B C 1
ATOM 7883 O O . LEU B 1 685 ? 100.342 129.897 154.998 1.00 127.46 685 LEU B O 1
ATOM 7888 N N . SER B 1 686 ? 102.020 128.512 154.422 1.00 138.94 686 SER B N 1
ATOM 7889 C CA . SER B 1 686 ? 101.666 127.509 155.412 1.00 138.94 686 SER B CA 1
ATOM 7890 C C . SER B 1 686 ? 102.041 127.988 156.814 1.00 138.94 686 SER B C 1
ATOM 7891 O O . SER B 1 686 ? 102.534 129.100 157.008 1.00 138.94 686 SER B O 1
ATOM 7894 N N . VAL B 1 687 ? 101.805 127.135 157.811 1.00 145.92 687 VAL B N 1
ATOM 7895 C CA . VAL B 1 687 ? 102.170 127.451 159.182 1.00 145.92 687 VAL B CA 1
ATOM 7896 C C . VAL B 1 687 ? 103.348 126.621 159.682 1.00 145.92 687 VAL B C 1
ATOM 7897 O O . VAL B 1 687 ? 104.065 127.075 160.580 1.00 145.92 687 VAL B O 1
ATOM 7901 N N . ASP B 1 688 ? 103.568 125.421 159.147 1.00 149.85 688 ASP B N 1
ATOM 7902 C CA . ASP B 1 688 ? 104.757 124.672 159.538 1.00 149.85 688 ASP B CA 1
ATOM 7903 C C . ASP B 1 688 ? 106.019 125.362 159.035 1.00 149.85 688 ASP B C 1
ATOM 7904 O O . ASP B 1 688 ? 106.983 125.544 159.789 1.00 149.85 688 ASP B O 1
ATOM 7909 N N . ASN B 1 689 ? 106.028 125.769 157.767 1.00 147.21 689 ASN B N 1
ATOM 7910 C CA . ASN B 1 689 ? 107.119 126.604 157.283 1.00 147.21 689 ASN B CA 1
ATOM 7911 C C . ASN B 1 689 ? 107.201 127.894 158.086 1.00 147.21 689 ASN B C 1
ATOM 7912 O O . ASN B 1 689 ? 108.298 128.388 158.386 1.00 147.21 689 ASN B O 1
ATOM 7917 N N . PHE B 1 690 ? 106.044 128.438 158.463 1.00 151.61 690 PHE B N 1
ATOM 7918 C CA . PHE B 1 690 ? 106.010 129.677 159.229 1.00 151.61 690 PHE B CA 1
ATOM 7919 C C . PHE B 1 690 ? 106.754 129.529 160.547 1.00 151.61 690 PHE B C 1
ATOM 7920 O O . PHE B 1 690 ? 107.660 130.305 160.849 1.00 151.61 690 PHE B O 1
ATOM 7928 N N . ASN B 1 691 ? 106.383 128.533 161.355 1.00 153.97 691 ASN B N 1
ATOM 7929 C CA . ASN B 1 691 ? 107.015 128.414 162.663 1.00 153.97 691 ASN B CA 1
ATOM 7930 C C . ASN B 1 691 ? 108.418 127.824 162.572 1.00 153.97 691 ASN B C 1
ATOM 7931 O O . ASN B 1 691 ? 109.194 127.974 163.521 1.00 153.97 691 ASN B O 1
ATOM 7936 N N . GLU B 1 692 ? 108.778 127.189 161.453 1.00 152.87 692 GLU B N 1
ATOM 7937 C CA . GLU B 1 692 ? 110.180 126.828 161.258 1.00 152.87 692 GLU B CA 1
ATOM 7938 C C . GLU B 1 692 ? 111.034 128.069 161.033 1.00 152.87 692 GLU B C 1
ATOM 7939 O O . GLU B 1 692 ? 112.119 128.201 161.614 1.00 152.87 692 GLU B O 1
ATOM 7945 N N . VAL B 1 693 ? 110.571 128.987 160.183 1.00 152.96 693 VAL B N 1
ATOM 7946 C CA . VAL B 1 693 ? 111.245 130.279 160.065 1.00 152.96 693 VAL B CA 1
ATOM 7947 C C . VAL B 1 693 ? 111.184 131.032 161.387 1.00 152.96 693 VAL B C 1
ATOM 7948 O O . VAL B 1 693 ? 112.119 131.757 161.750 1.00 152.96 693 VAL B O 1
ATOM 7952 N N . LEU B 1 694 ? 110.099 130.848 162.136 1.00 158.98 694 LEU B N 1
ATOM 7953 C CA . LEU B 1 694 ? 109.878 131.585 163.372 1.00 158.98 694 LEU B CA 1
ATOM 7954 C C . LEU B 1 694 ? 110.890 131.187 164.438 1.00 158.98 694 LEU B C 1
ATOM 7955 O O . LEU B 1 694 ? 111.530 132.048 165.051 1.00 158.98 694 LEU B O 1
ATOM 7960 N N . GLU B 1 695 ? 111.045 129.881 164.674 1.00 158.77 695 GLU B N 1
ATOM 7961 C CA . GLU B 1 695 ? 111.995 129.411 165.675 1.00 158.77 695 GLU B CA 1
ATOM 7962 C C . GLU B 1 695 ? 113.427 129.807 165.339 1.00 158.77 695 GLU B C 1
ATOM 7963 O O . GLU B 1 695 ? 114.299 129.745 166.213 1.00 158.77 695 GLU B O 1
ATOM 7969 N N . GLU B 1 696 ? 113.688 130.213 164.097 1.00 156.03 696 GLU B N 1
ATOM 7970 C CA . GLU B 1 696 ? 114.974 130.809 163.770 1.00 156.03 696 GLU B CA 1
ATOM 7971 C C . GLU B 1 696 ? 115.037 132.269 164.207 1.00 156.03 696 GLU B C 1
ATOM 7972 O O . GLU B 1 696 ? 116.130 132.799 164.433 1.00 156.03 696 GLU B O 1
ATOM 7978 N N . TYR B 1 697 ? 113.883 132.926 164.340 1.00 158.37 697 TYR B N 1
ATOM 7979 C CA . TYR B 1 697 ? 113.821 134.323 164.755 1.00 158.37 697 TYR B CA 1
ATOM 7980 C C . TYR B 1 697 ? 113.092 134.465 166.088 1.00 158.37 697 TYR B C 1
ATOM 7981 O O . TYR B 1 697 ? 111.901 134.803 166.110 1.00 158.37 697 TYR B O 1
ATOM 7990 N N . PRO B 1 698 ? 113.768 134.226 167.215 1.00 167.04 698 PRO B N 1
ATOM 7991 C CA . PRO B 1 698 ? 113.104 134.419 168.514 1.00 167.04 698 PRO B CA 1
ATOM 7992 C C . PRO B 1 698 ? 112.672 135.853 168.750 1.00 167.04 698 PRO B C 1
ATOM 7993 O O . PRO B 1 698 ? 111.673 136.089 169.448 1.00 167.04 698 PRO B O 1
ATOM 7997 N N . MET B 1 699 ? 113.410 136.811 168.179 1.00 170.59 699 MET B N 1
ATOM 7998 C CA . MET B 1 699 ? 113.080 138.226 168.311 1.00 170.59 699 MET B CA 1
ATOM 7999 C C . MET B 1 699 ? 111.609 138.478 168.024 1.00 170.59 699 MET B C 1
ATOM 8000 O O . MET B 1 699 ? 110.897 139.082 168.835 1.00 170.59 699 MET B O 1
ATOM 8005 N N . MET B 1 700 ? 111.134 138.016 166.872 1.00 171.85 700 MET B N 1
ATOM 8006 C CA . MET B 1 700 ? 109.727 138.151 166.534 1.00 171.85 700 MET B CA 1
ATOM 8007 C C . MET B 1 700 ? 108.895 136.964 166.997 1.00 171.85 700 MET B C 1
ATOM 8008 O O . MET B 1 700 ? 107.663 137.032 166.937 1.00 171.85 700 MET B O 1
ATOM 8013 N N . ARG B 1 701 ? 109.532 135.882 167.450 1.00 169.06 701 ARG B N 1
ATOM 8014 C CA . ARG B 1 701 ? 108.774 134.786 168.049 1.00 169.06 701 ARG B CA 1
ATOM 8015 C C . ARG B 1 701 ? 108.114 135.226 169.346 1.00 169.06 701 ARG B C 1
ATOM 8016 O O . ARG B 1 701 ? 107.020 134.762 169.683 1.00 169.06 701 ARG B O 1
ATOM 8024 N N . ARG B 1 702 ? 108.769 136.115 170.093 1.00 171.77 702 ARG B N 1
ATOM 8025 C CA . ARG B 1 702 ? 108.178 136.565 171.349 1.00 171.77 702 ARG B CA 1
ATOM 8026 C C . ARG B 1 702 ? 107.020 137.533 171.120 1.00 171.77 702 ARG B C 1
ATOM 8027 O O . ARG B 1 702 ? 105.988 137.435 171.793 1.00 171.77 702 ARG B O 1
ATOM 8035 N N . ALA B 1 703 ? 107.161 138.456 170.169 1.00 173.55 703 ALA B N 1
ATOM 8036 C CA . ALA B 1 703 ? 106.225 139.569 170.054 1.00 173.55 703 ALA B CA 1
ATOM 8037 C C . ALA B 1 703 ? 104.921 139.208 169.350 1.00 173.55 703 ALA B C 1
ATOM 8038 O O . ALA B 1 703 ? 103.982 140.009 169.380 1.00 173.55 703 ALA B O 1
ATOM 8040 N N . PHE B 1 704 ? 104.836 138.034 168.720 1.00 170.72 704 PHE B N 1
ATOM 8041 C CA . PHE B 1 704 ? 103.625 137.695 167.978 1.00 170.72 704 PHE B CA 1
ATOM 8042 C C . PHE B 1 704 ? 102.454 137.371 168.896 1.00 170.72 704 PHE B C 1
ATOM 8043 O O . PHE B 1 704 ? 101.297 137.559 168.504 1.00 170.72 704 PHE B O 1
ATOM 8051 N N . GLU B 1 705 ? 102.726 136.877 170.110 1.00 173.08 705 GLU B N 1
ATOM 8052 C CA . GLU B 1 705 ? 101.652 136.484 171.022 1.00 173.08 705 GLU B CA 1
ATOM 8053 C C . GLU B 1 705 ? 100.682 137.628 171.290 1.00 173.08 705 GLU B C 1
ATOM 8054 O O . GLU B 1 705 ? 99.488 137.391 171.509 1.00 173.08 705 GLU B O 1
ATOM 8060 N N . THR B 1 706 ? 101.167 138.865 171.276 1.00 174.73 706 THR B N 1
ATOM 8061 C CA . THR B 1 706 ? 100.324 140.026 171.530 1.00 174.73 706 THR B CA 1
ATOM 8062 C C . THR B 1 706 ? 99.866 140.668 170.223 1.00 174.73 706 THR B C 1
ATOM 8063 O O . THR B 1 706 ? 99.160 140.047 169.427 1.00 174.73 706 THR B O 1
ATOM 8067 N N . ARG C 1 217 ? 72.491 153.110 118.344 1.00 149.57 217 ARG C N 1
ATOM 8068 C CA . ARG C 1 217 ? 73.081 152.975 119.670 1.00 149.57 217 ARG C CA 1
ATOM 8069 C C . ARG C 1 217 ? 73.095 151.521 120.120 1.00 149.57 217 ARG C C 1
ATOM 8070 O O . ARG C 1 217 ? 74.102 151.029 120.627 1.00 149.57 217 ARG C O 1
ATOM 8078 N N . GLN C 1 218 ? 71.965 150.833 119.932 1.00 153.19 218 GLN C N 1
ATOM 8079 C CA . GLN C 1 218 ? 71.879 149.441 120.359 1.00 153.19 218 GLN C CA 1
ATOM 8080 C C . GLN C 1 218 ? 72.754 148.530 119.505 1.00 153.19 218 GLN C C 1
ATOM 8081 O O . GLN C 1 218 ? 73.205 147.485 119.985 1.00 153.19 218 GLN C O 1
ATOM 8087 N N . PHE C 1 219 ? 73.010 148.903 118.246 1.00 150.74 219 PHE C N 1
ATOM 8088 C CA . PHE C 1 219 ? 73.923 148.114 117.428 1.00 150.74 219 PHE C CA 1
ATOM 8089 C C . PHE C 1 219 ? 75.360 148.216 117.917 1.00 150.74 219 PHE C C 1
ATOM 8090 O O . PHE C 1 219 ? 76.176 147.351 117.586 1.00 150.74 219 PHE C O 1
ATOM 8098 N N . GLY C 1 220 ? 75.683 149.241 118.701 1.00 144.74 220 GLY C N 1
ATOM 8099 C CA . GLY C 1 220 ? 76.974 149.345 119.342 1.00 144.74 220 GLY C CA 1
ATOM 8100 C C . GLY C 1 220 ? 77.202 148.372 120.473 1.00 144.74 220 GLY C C 1
ATOM 8101 O O . GLY C 1 220 ? 78.183 148.506 121.206 1.00 144.74 220 GLY C O 1
ATOM 8102 N N . ALA C 1 221 ? 76.313 147.391 120.643 1.00 142.28 221 ALA C N 1
ATOM 8103 C CA . ALA C 1 221 ? 76.463 146.363 121.662 1.00 142.28 221 ALA C CA 1
ATOM 8104 C C . ALA C 1 221 ? 77.127 145.099 121.140 1.00 142.28 221 ALA C C 1
ATOM 8105 O O . ALA C 1 221 ? 77.753 144.376 121.924 1.00 142.28 221 ALA C O 1
ATOM 8107 N N . MET C 1 222 ? 77.005 144.815 119.843 1.00 136.09 222 MET C N 1
ATOM 8108 C CA . MET C 1 222 ? 77.730 143.704 119.244 1.00 136.09 222 MET C CA 1
ATOM 8109 C C . MET C 1 222 ? 79.235 143.931 119.227 1.00 136.09 222 MET C C 1
ATOM 8110 O O . MET C 1 222 ? 79.983 142.962 119.082 1.00 136.09 222 MET C O 1
ATOM 8115 N N . LEU C 1 223 ? 79.690 145.174 119.368 1.00 134.33 223 LEU C N 1
ATOM 8116 C CA . LEU C 1 223 ? 81.113 145.481 119.375 1.00 134.33 223 LEU C CA 1
ATOM 8117 C C . LEU C 1 223 ? 81.795 145.073 120.669 1.00 134.33 223 LEU C C 1
ATOM 8118 O O . LEU C 1 223 ? 82.997 145.314 120.818 1.00 134.33 223 LEU C O 1
ATOM 8123 N N . GLN C 1 224 ? 81.062 144.467 121.600 1.00 136.22 224 GLN C N 1
ATOM 8124 C CA . GLN C 1 224 ? 81.572 143.965 122.857 1.00 136.22 224 GLN C CA 1
ATOM 8125 C C . GLN C 1 224 ? 81.270 142.478 122.969 1.00 136.22 224 GLN C C 1
ATOM 8126 O O . GLN C 1 224 ? 80.202 142.037 122.534 1.00 136.22 224 GLN C O 1
ATOM 8132 N N . PRO C 1 225 ? 82.176 141.686 123.537 1.00 128.36 225 PRO C N 1
ATOM 8133 C CA . PRO C 1 225 ? 81.967 140.234 123.557 1.00 128.36 225 PRO C CA 1
ATOM 8134 C C . PRO C 1 225 ? 80.703 139.874 124.317 1.00 128.36 225 PRO C C 1
ATOM 8135 O O . PRO C 1 225 ? 80.275 140.593 125.222 1.00 128.36 225 PRO C O 1
ATOM 8139 N N . GLY C 1 226 ? 80.098 138.755 123.930 1.00 132.02 226 GLY C N 1
ATOM 8140 C CA . GLY C 1 226 ? 78.851 138.310 124.503 1.00 132.02 226 GLY C CA 1
ATOM 8141 C C . GLY C 1 226 ? 78.933 136.906 125.068 1.00 132.02 226 GLY C C 1
ATOM 8142 O O . GLY C 1 226 ? 79.989 136.273 125.112 1.00 132.02 226 GLY C O 1
ATOM 8143 N N . VAL C 1 227 ? 77.778 136.425 125.513 1.00 135.85 227 VAL C N 1
ATOM 8144 C CA . VAL C 1 227 ? 77.640 135.056 125.996 1.00 135.85 227 VAL C CA 1
ATOM 8145 C C . VAL C 1 227 ? 77.610 134.118 124.793 1.00 135.85 227 VAL C C 1
ATOM 8146 O O . VAL C 1 227 ? 76.715 134.199 123.944 1.00 135.85 227 VAL C O 1
ATOM 8150 N N . ASN C 1 228 ? 78.611 133.251 124.703 1.00 134.14 228 ASN C N 1
ATOM 8151 C CA . ASN C 1 228 ? 78.756 132.363 123.561 1.00 134.14 228 ASN C CA 1
ATOM 8152 C C . ASN C 1 228 ? 79.737 131.266 123.939 1.00 134.14 228 ASN C C 1
ATOM 8153 O O . ASN C 1 228 ? 80.699 131.504 124.673 1.00 134.14 228 ASN C O 1
ATOM 8158 N N . LYS C 1 229 ? 79.472 130.063 123.422 1.00 133.13 229 LYS C N 1
ATOM 8159 C CA . LYS C 1 229 ? 80.250 128.885 123.794 1.00 133.13 229 LYS C CA 1
ATOM 8160 C C . LYS C 1 229 ? 81.749 129.129 123.671 1.00 133.13 229 LYS C C 1
ATOM 8161 O O . LYS C 1 229 ? 82.528 128.686 124.520 1.00 133.13 229 LYS C O 1
ATOM 8167 N N . PHE C 1 230 ? 82.171 129.865 122.643 1.00 132.04 230 PHE C N 1
ATOM 8168 C CA . PHE C 1 230 ? 83.584 130.191 122.510 1.00 132.04 230 PHE C CA 1
ATOM 8169 C C . PHE C 1 230 ? 84.020 131.174 123.586 1.00 132.04 230 PHE C C 1
ATOM 8170 O O . PHE C 1 230 ? 85.021 130.954 124.274 1.00 132.04 230 PHE C O 1
ATOM 8178 N N . SER C 1 231 ? 83.282 132.273 123.741 1.00 132.54 231 SER C N 1
ATOM 8179 C CA . SER C 1 231 ? 83.607 133.233 124.787 1.00 132.54 231 SER C CA 1
ATOM 8180 C C . SER C 1 231 ? 83.472 132.600 126.165 1.00 132.54 231 SER C C 1
ATOM 8181 O O . SER C 1 231 ? 84.333 132.786 127.034 1.00 132.54 231 SER C O 1
ATOM 8184 N N . LEU C 1 232 ? 82.393 131.844 126.381 1.00 132.23 232 LEU C N 1
ATOM 8185 C CA . LEU C 1 232 ? 82.194 131.181 127.664 1.00 132.23 232 LEU C CA 1
ATOM 8186 C C . LEU C 1 232 ? 83.355 130.252 127.989 1.00 132.23 232 LEU C C 1
ATOM 8187 O O . LEU C 1 232 ? 83.881 130.271 129.109 1.00 132.23 232 LEU C O 1
ATOM 8192 N N . ARG C 1 233 ? 83.777 129.438 127.021 1.00 128.84 233 ARG C N 1
ATOM 8193 C CA . ARG C 1 233 ? 84.870 128.504 127.260 1.00 128.84 233 ARG C CA 1
ATOM 8194 C C . ARG C 1 233 ? 86.182 129.240 127.503 1.00 128.84 233 ARG C C 1
ATOM 8195 O O . ARG C 1 233 ? 86.905 128.936 128.458 1.00 128.84 233 ARG C O 1
ATOM 8203 N N . MET C 1 234 ? 86.507 130.216 126.650 1.00 130.42 234 MET C N 1
ATOM 8204 C CA . MET C 1 234 ? 87.772 130.927 126.782 1.00 130.42 234 MET C CA 1
ATOM 8205 C C . MET C 1 234 ? 87.798 131.844 127.992 1.00 130.42 234 MET C C 1
ATOM 8206 O O . MET C 1 234 ? 88.867 132.355 128.341 1.00 130.42 234 MET C O 1
ATOM 8211 N N . PHE C 1 235 ? 86.655 132.074 128.632 1.00 133.19 235 PHE C N 1
ATOM 8212 C CA . PHE C 1 235 ? 86.596 132.915 129.819 1.00 133.19 235 PHE C CA 1
ATOM 8213 C C . PHE C 1 235 ? 86.330 132.126 131.093 1.00 133.19 235 PHE C C 1
ATOM 8214 O O . PHE C 1 235 ? 86.881 132.461 132.145 1.00 133.19 235 PHE C O 1
ATOM 8222 N N . GLY C 1 236 ? 85.497 131.091 131.026 1.00 138.74 236 GLY C N 1
ATOM 8223 C CA . GLY C 1 236 ? 85.305 130.209 132.159 1.00 138.74 236 GLY C CA 1
ATOM 8224 C C . GLY C 1 236 ? 83.945 130.313 132.814 1.00 138.74 236 GLY C C 1
ATOM 8225 O O . GLY C 1 236 ? 83.373 129.304 133.232 1.00 138.74 236 GLY C O 1
ATOM 8226 N N . SER C 1 237 ? 83.418 131.530 132.913 1.00 142.29 237 SER C N 1
ATOM 8227 C CA . SER C 1 237 ? 82.147 131.757 133.583 1.00 142.29 237 SER C CA 1
ATOM 8228 C C . SER C 1 237 ? 81.487 132.994 132.995 1.00 142.29 237 SER C C 1
ATOM 8229 O O . SER C 1 237 ? 82.163 133.945 132.591 1.00 142.29 237 SER C O 1
ATOM 8232 N N . GLN C 1 238 ? 80.153 132.966 132.945 1.00 141.48 238 GLN C N 1
ATOM 8233 C CA . GLN C 1 238 ? 79.407 134.116 132.444 1.00 141.48 238 GLN C CA 1
ATOM 8234 C C . GLN C 1 238 ? 79.740 135.379 133.222 1.00 141.48 238 GLN C C 1
ATOM 8235 O O . GLN C 1 238 ? 79.703 136.484 132.663 1.00 141.48 238 GLN C O 1
ATOM 8241 N N . LYS C 1 239 ? 80.061 135.243 134.511 1.00 138.59 239 LYS C N 1
ATOM 8242 C CA . LYS C 1 239 ? 80.525 136.398 135.268 1.00 138.59 239 LYS C CA 1
ATOM 8243 C C . LYS C 1 239 ? 81.777 136.982 134.635 1.00 138.59 239 LYS C C 1
ATOM 8244 O O . LYS C 1 239 ? 81.917 138.204 134.536 1.00 138.59 239 LYS C O 1
ATOM 8250 N N . ALA C 1 240 ? 82.698 136.126 134.188 1.00 141.94 240 ALA C N 1
ATOM 8251 C CA . ALA C 1 240 ? 83.876 136.634 133.493 1.00 141.94 240 ALA C CA 1
ATOM 8252 C C . ALA C 1 240 ? 83.496 137.295 132.177 1.00 141.94 240 ALA C C 1
ATOM 8253 O O . ALA C 1 240 ? 84.142 138.262 131.756 1.00 141.94 240 ALA C O 1
ATOM 8255 N N . VAL C 1 241 ? 82.443 136.801 131.521 1.00 140.99 241 VAL C N 1
ATOM 8256 C CA . VAL C 1 241 ? 81.999 137.405 130.270 1.00 140.99 241 VAL C CA 1
ATOM 8257 C C . VAL C 1 241 ? 81.514 138.829 130.512 1.00 140.99 241 VAL C C 1
ATOM 8258 O O . VAL C 1 241 ? 81.914 139.766 129.809 1.00 140.99 241 VAL C O 1
ATOM 8262 N N . GLU C 1 242 ? 80.660 139.021 131.519 1.00 142.96 242 GLU C N 1
ATOM 8263 C CA . GLU C 1 242 ? 80.211 140.379 131.805 1.00 142.96 242 GLU C CA 1
ATOM 8264 C C . GLU C 1 242 ? 81.346 141.232 132.354 1.00 142.96 242 GLU C C 1
ATOM 8265 O O . GLU C 1 242 ? 81.359 142.448 132.143 1.00 142.96 242 GLU C O 1
ATOM 8271 N N . ARG C 1 243 ? 82.286 140.576 133.037 1.00 143.19 243 ARG C N 1
ATOM 8272 C CA . ARG C 1 243 ? 83.474 141.290 133.561 1.00 143.19 243 ARG C CA 1
ATOM 8273 C C . ARG C 1 243 ? 84.115 142.070 132.415 1.00 143.19 243 ARG C C 1
ATOM 8274 O O . ARG C 1 243 ? 84.173 143.309 132.512 1.00 143.19 243 ARG C O 1
ATOM 8282 N N . GLU C 1 244 ? 84.574 141.369 131.372 1.00 143.12 244 GLU C N 1
ATOM 8283 C CA . GLU C 1 244 ? 85.252 142.035 130.227 1.00 143.12 244 GLU C CA 1
ATOM 8284 C C . GLU C 1 244 ? 84.263 142.986 129.570 1.00 143.12 244 GLU C C 1
ATOM 8285 O O . GLU C 1 244 ? 84.654 144.122 129.262 1.00 143.12 244 GLU C O 1
ATOM 8291 N N . GLN C 1 245 ? 83.021 142.531 129.397 1.00 143.73 245 GLN C N 1
ATOM 8292 C CA . GLN C 1 245 ? 81.978 143.397 128.804 1.00 143.73 245 GLN C CA 1
ATOM 8293 C C . GLN C 1 245 ? 82.114 144.781 129.446 1.00 143.73 245 GLN C C 1
ATOM 8294 O O . GLN C 1 245 ? 82.110 145.777 128.699 1.00 143.73 245 GLN C O 1
ATOM 8300 N N . GLU C 1 246 ? 82.300 144.829 130.772 1.00 146.89 246 GLU C N 1
ATOM 8301 C CA . GLU C 1 246 ? 82.495 146.113 131.444 1.00 146.89 246 GLU C CA 1
ATOM 8302 C C . GLU C 1 246 ? 83.898 146.662 131.218 1.00 146.89 246 GLU C C 1
ATOM 8303 O O . GLU C 1 246 ? 84.076 147.881 131.093 1.00 146.89 246 GLU C O 1
ATOM 8309 N N . ARG C 1 247 ? 84.903 145.783 131.167 1.00 143.11 247 ARG C N 1
ATOM 8310 C CA . ARG C 1 247 ? 86.262 146.237 130.898 1.00 143.11 247 ARG C CA 1
ATOM 8311 C C . ARG C 1 247 ? 86.342 146.955 129.558 1.00 143.11 247 ARG C C 1
ATOM 8312 O O . ARG C 1 247 ? 87.092 147.926 129.407 1.00 143.11 247 ARG C O 1
ATOM 8320 N N . VAL C 1 248 ? 85.579 146.487 128.572 1.00 142.81 248 VAL C N 1
ATOM 8321 C CA . VAL C 1 248 ? 85.476 147.235 127.321 1.00 142.81 248 VAL C CA 1
ATOM 8322 C C . VAL C 1 248 ? 84.615 148.476 127.521 1.00 142.81 248 VAL C C 1
ATOM 8323 O O . VAL C 1 248 ? 84.922 149.554 127.001 1.00 142.81 248 VAL C O 1
ATOM 8327 N N . LYS C 1 249 ? 83.539 148.349 128.298 1.00 143.55 249 LYS C N 1
ATOM 8328 C CA . LYS C 1 249 ? 82.620 149.455 128.534 1.00 143.55 249 LYS C CA 1
ATOM 8329 C C . LYS C 1 249 ? 83.309 150.617 129.232 1.00 143.55 249 LYS C C 1
ATOM 8330 O O . LYS C 1 249 ? 82.718 151.688 129.400 1.00 143.55 249 LYS C O 1
ATOM 8336 N N . SER C 1 250 ? 84.560 150.414 129.645 1.00 143.04 250 SER C N 1
ATOM 8337 C CA . SER C 1 250 ? 85.409 151.542 130.007 1.00 143.04 250 SER C CA 1
ATOM 8338 C C . SER C 1 250 ? 85.618 152.512 128.847 1.00 143.04 250 SER C C 1
ATOM 8339 O O . SER C 1 250 ? 86.238 153.563 129.046 1.00 143.04 250 SER C O 1
ATOM 8342 N N . ALA C 1 251 ? 85.118 152.192 127.655 1.00 141.73 251 ALA C N 1
ATOM 8343 C CA . ALA C 1 251 ? 85.353 152.999 126.469 1.00 141.73 251 ALA C CA 1
ATOM 8344 C C . ALA C 1 251 ? 84.318 154.107 126.330 1.00 141.73 251 ALA C C 1
ATOM 8345 O O . ALA C 1 251 ? 83.180 153.989 126.791 1.00 141.73 251 ALA C O 1
ATOM 8347 N N . GLY C 1 252 ? 84.734 155.195 125.689 1.00 140.16 252 GLY C N 1
ATOM 8348 C CA . GLY C 1 252 ? 83.812 156.231 125.266 1.00 140.16 252 GLY C CA 1
ATOM 8349 C C . GLY C 1 252 ? 83.379 156.076 123.821 1.00 140.16 252 GLY C C 1
ATOM 8350 O O . GLY C 1 252 ? 82.182 156.087 123.517 1.00 140.16 252 GLY C O 1
ATOM 8351 N N . PHE C 1 253 ? 84.347 155.928 122.922 1.00 136.24 253 PHE C N 1
ATOM 8352 C CA . PHE C 1 253 ? 84.074 155.758 121.502 1.00 136.24 253 PHE C CA 1
ATOM 8353 C C . PHE C 1 253 ? 84.087 154.282 121.137 1.00 136.24 253 PHE C C 1
ATOM 8354 O O . PHE C 1 253 ? 84.751 153.468 121.784 1.00 136.24 253 PHE C O 1
ATOM 8362 N N . TRP C 1 254 ? 83.347 153.947 120.083 1.00 133.25 254 TRP C N 1
ATOM 8363 C CA . TRP C 1 254 ? 83.206 152.560 119.663 1.00 133.25 254 TRP C CA 1
ATOM 8364 C C . TRP C 1 254 ? 84.564 151.924 119.415 1.00 133.25 254 TRP C C 1
ATOM 8365 O O . TRP C 1 254 ? 85.278 152.303 118.481 1.00 133.25 254 TRP C O 1
ATOM 8376 N N . ILE C 1 255 ? 84.914 150.946 120.244 1.00 128.54 255 ILE C N 1
ATOM 8377 C CA . ILE C 1 255 ? 86.129 150.160 120.074 1.00 128.54 255 ILE C CA 1
ATOM 8378 C C . ILE C 1 255 ? 85.723 148.715 119.819 1.00 128.54 255 ILE C C 1
ATOM 8379 O O . ILE C 1 255 ? 84.867 148.167 120.523 1.00 128.54 255 ILE C O 1
ATOM 8384 N N . ILE C 1 256 ? 86.292 148.125 118.774 1.00 123.20 256 ILE C N 1
ATOM 8385 C CA . ILE C 1 256 ? 85.958 146.757 118.394 1.00 123.20 256 ILE C CA 1
ATOM 8386 C C . ILE C 1 256 ? 86.696 145.820 119.343 1.00 123.20 256 ILE C C 1
ATOM 8387 O O . ILE C 1 256 ? 87.927 145.833 119.414 1.00 123.20 256 ILE C O 1
ATOM 8392 N N . HIS C 1 257 ? 85.951 145.017 120.082 1.00 121.96 257 HIS C N 1
ATOM 8393 C CA . HIS C 1 257 ? 86.590 143.962 120.840 1.00 121.96 257 HIS C CA 1
ATOM 8394 C C . HIS C 1 257 ? 86.912 142.799 119.909 1.00 121.96 257 HIS C C 1
ATOM 8395 O O . HIS C 1 257 ? 86.036 142.326 119.186 1.00 121.96 257 HIS C O 1
ATOM 8402 N N . PRO C 1 258 ? 88.158 142.328 119.898 1.00 118.72 258 PRO C N 1
ATOM 8403 C CA . PRO C 1 258 ? 88.533 141.285 118.933 1.00 118.72 258 PRO C CA 1
ATOM 8404 C C . PRO C 1 258 ? 87.651 140.055 118.990 1.00 118.72 258 PRO C C 1
ATOM 8405 O O . PRO C 1 258 ? 87.546 139.331 117.994 1.00 118.72 258 PRO C O 1
ATOM 8409 N N . TYR C 1 259 ? 87.005 139.794 120.125 1.00 119.75 259 TYR C N 1
ATOM 8410 C CA . TYR C 1 259 ? 86.113 138.653 120.254 1.00 119.75 259 TYR C CA 1
ATOM 8411 C C . TYR C 1 259 ? 84.654 139.040 120.084 1.00 119.75 259 TYR C C 1
ATOM 8412 O O . TYR C 1 259 ? 83.767 138.205 120.284 1.00 119.75 259 TYR C O 1
ATOM 8421 N N . SER C 1 260 ? 84.387 140.289 119.720 1.00 119.35 260 SER C N 1
ATOM 8422 C CA . SER C 1 260 ? 83.024 140.729 119.478 1.00 119.35 260 SER C CA 1
ATOM 8423 C C . SER C 1 260 ? 82.492 140.067 118.219 1.00 119.35 260 SER C C 1
ATOM 8424 O O . SER C 1 260 ? 83.158 140.082 117.180 1.00 119.35 260 SER C O 1
ATOM 8427 N N . ASP C 1 261 ? 81.292 139.493 118.312 1.00 115.39 261 ASP C N 1
ATOM 8428 C CA . ASP C 1 261 ? 80.657 138.803 117.197 1.00 115.39 261 ASP C CA 1
ATOM 8429 C C . ASP C 1 261 ? 80.749 139.619 115.916 1.00 115.39 261 ASP C C 1
ATOM 8430 O O . ASP C 1 261 ? 80.858 139.063 114.814 1.00 115.39 261 ASP C O 1
ATOM 8435 N N . PHE C 1 262 ? 80.731 140.946 116.061 1.00 114.94 262 PHE C N 1
ATOM 8436 C CA . PHE C 1 262 ? 80.931 141.811 114.909 1.00 114.94 262 PHE C CA 1
ATOM 8437 C C . PHE C 1 262 ? 82.254 141.513 114.230 1.00 114.94 262 PHE C C 1
ATOM 8438 O O . PHE C 1 262 ? 82.299 141.290 113.016 1.00 114.94 262 PHE C O 1
ATOM 8446 N N . ARG C 1 263 ? 83.351 141.522 114.991 1.00 107.38 263 ARG C N 1
ATOM 8447 C CA . ARG C 1 263 ? 84.645 141.283 114.367 1.00 107.38 263 ARG C CA 1
ATOM 8448 C C . ARG C 1 263 ? 84.772 139.855 113.868 1.00 107.38 263 ARG C C 1
ATOM 8449 O O . ARG C 1 263 ? 85.468 139.615 112.883 1.00 107.38 263 ARG C O 1
ATOM 8457 N N . PHE C 1 264 ? 84.081 138.899 114.486 1.00 103.53 264 PHE C N 1
ATOM 8458 C CA . PHE C 1 264 ? 84.161 137.541 113.963 1.00 103.53 264 PHE C CA 1
ATOM 8459 C C . PHE C 1 264 ? 83.491 137.432 112.604 1.00 103.53 264 PHE C C 1
ATOM 8460 O O . PHE C 1 264 ? 84.041 136.815 111.684 1.00 103.53 264 PHE C O 1
ATOM 8468 N N . TYR C 1 265 ? 82.312 138.033 112.444 1.00 101.39 265 TYR C N 1
ATOM 8469 C CA . TYR C 1 265 ? 81.655 137.973 111.141 1.00 101.39 265 TYR C CA 1
ATOM 8470 C C . TYR C 1 265 ? 82.403 138.810 110.111 1.00 101.39 265 TYR C C 1
ATOM 8471 O O . TYR C 1 265 ? 82.525 138.418 108.941 1.00 101.39 265 TYR C O 1
ATOM 8480 N N . TRP C 1 266 ? 82.892 139.975 110.531 1.00 96.97 266 TRP C N 1
ATOM 8481 C CA . TRP C 1 266 ? 83.834 140.745 109.737 1.00 96.97 266 TRP C CA 1
ATOM 8482 C C . TRP C 1 266 ? 84.951 139.865 109.198 1.00 96.97 266 TRP C C 1
ATOM 8483 O O . TRP C 1 266 ? 85.160 139.781 107.986 1.00 96.97 266 TRP C O 1
ATOM 8494 N N . ASP C 1 267 ? 85.687 139.209 110.097 1.00 94.01 267 ASP C N 1
ATOM 8495 C CA . ASP C 1 267 ? 86.841 138.421 109.691 1.00 94.01 267 ASP C CA 1
ATOM 8496 C C . ASP C 1 267 ? 86.444 137.235 108.839 1.00 94.01 267 ASP C C 1
ATOM 8497 O O . ASP C 1 267 ? 87.228 136.800 108.004 1.00 94.01 267 ASP C O 1
ATOM 8502 N N . LEU C 1 268 ? 85.237 136.705 109.014 1.00 93.10 268 LEU C N 1
ATOM 8503 C CA . LEU C 1 268 ? 84.785 135.647 108.117 1.00 93.10 268 LEU C CA 1
ATOM 8504 C C . LEU C 1 268 ? 84.629 136.172 106.695 1.00 93.10 268 LEU C C 1
ATOM 8505 O O . LEU C 1 268 ? 85.163 135.588 105.736 1.00 93.10 268 LEU C O 1
ATOM 8510 N N . THR C 1 269 ? 83.900 137.278 106.537 1.00 88.87 269 THR C N 1
ATOM 8511 C CA . THR C 1 269 ? 83.766 137.871 105.211 1.00 88.87 269 THR C CA 1
ATOM 8512 C C . THR C 1 269 ? 85.126 138.235 104.642 1.00 88.87 269 THR C C 1
ATOM 8513 O O . THR C 1 269 ? 85.388 138.029 103.454 1.00 88.87 269 THR C O 1
ATOM 8517 N N . MET C 1 270 ? 86.020 138.741 105.485 1.00 86.12 270 MET C N 1
ATOM 8518 C CA . MET C 1 270 ? 87.317 139.183 104.997 1.00 86.12 270 MET C CA 1
ATOM 8519 C C . MET C 1 270 ? 88.221 138.011 104.661 1.00 86.12 270 MET C C 1
ATOM 8520 O O . MET C 1 270 ? 89.068 138.126 103.776 1.00 86.12 270 MET C O 1
ATOM 8525 N N . LEU C 1 271 ? 88.043 136.874 105.321 1.00 81.00 271 LEU C N 1
ATOM 8526 C CA . LEU C 1 271 ? 88.775 135.681 104.931 1.00 81.00 271 LEU C CA 1
ATOM 8527 C C . LEU C 1 271 ? 88.307 135.202 103.569 1.00 81.00 271 LEU C C 1
ATOM 8528 O O . LEU C 1 271 ? 89.122 134.830 102.716 1.00 81.00 271 LEU C O 1
ATOM 8533 N N . LEU C 1 272 ? 86.994 135.228 103.342 1.00 80.72 272 LEU C N 1
ATOM 8534 C CA . LEU C 1 272 ? 86.482 134.913 102.012 1.00 80.72 272 LEU C CA 1
ATOM 8535 C C . LEU C 1 272 ? 87.066 135.853 100.965 1.00 80.72 272 LEU C C 1
ATOM 8536 O O . LEU C 1 272 ? 87.496 135.416 99.894 1.00 80.72 272 LEU C O 1
ATOM 8541 N N . LEU C 1 273 ? 87.097 137.152 101.265 1.00 74.27 273 LEU C N 1
ATOM 8542 C CA . LEU C 1 273 ? 87.646 138.121 100.321 1.00 74.27 273 LEU C CA 1
ATOM 8543 C C . LEU C 1 273 ? 89.115 137.857 100.036 1.00 74.27 273 LEU C C 1
ATOM 8544 O O . LEU C 1 273 ? 89.549 137.890 98.882 1.00 74.27 273 LEU C O 1
ATOM 8549 N N . MET C 1 274 ? 89.913 137.631 101.078 1.00 76.50 274 MET C N 1
ATOM 8550 C CA . MET C 1 274 ? 91.340 137.436 100.867 1.00 76.50 274 MET C CA 1
ATOM 8551 C C . MET C 1 274 ? 91.605 136.192 100.043 1.00 76.50 274 MET C C 1
ATOM 8552 O O . MET C 1 274 ? 92.461 136.207 99.155 1.00 76.50 274 MET C O 1
ATOM 8557 N N . VAL C 1 275 ? 90.887 135.100 100.310 1.00 69.42 275 VAL C N 1
ATOM 8558 C CA . VAL C 1 275 ? 91.121 133.893 99.521 1.00 69.42 275 VAL C CA 1
ATOM 8559 C C . VAL C 1 275 ? 90.688 134.109 98.080 1.00 69.42 275 VAL C C 1
ATOM 8560 O O . VAL C 1 275 ? 91.399 133.734 97.139 1.00 69.42 275 VAL C O 1
ATOM 8564 N N . GLY C 1 276 ? 89.526 134.722 97.880 1.00 66.54 276 GLY C N 1
ATOM 8565 C CA . GLY C 1 276 ? 89.092 135.018 96.531 1.00 66.54 276 GLY C CA 1
ATOM 8566 C C . GLY C 1 276 ? 90.091 135.865 95.775 1.00 66.54 276 GLY C C 1
ATOM 8567 O O . GLY C 1 276 ? 90.350 135.624 94.600 1.00 66.54 276 GLY C O 1
ATOM 8568 N N . ASN C 1 277 ? 90.700 136.842 96.444 1.00 67.23 277 ASN C N 1
ATOM 8569 C CA . ASN C 1 277 ? 91.651 137.697 95.746 1.00 67.23 277 ASN C CA 1
ATOM 8570 C C . ASN C 1 277 ? 92.962 136.975 95.469 1.00 67.23 277 ASN C C 1
ATOM 8571 O O . ASN C 1 277 ? 93.502 137.072 94.367 1.00 67.23 277 ASN C O 1
ATOM 8576 N N . LEU C 1 278 ? 93.484 136.231 96.435 1.00 59.27 278 LEU C N 1
ATOM 8577 C CA . LEU C 1 278 ? 94.741 135.539 96.186 1.00 59.27 278 LEU C CA 1
ATOM 8578 C C . LEU C 1 278 ? 94.600 134.493 95.097 1.00 59.27 278 LEU C C 1
ATOM 8579 O O . LEU C 1 278 ? 95.586 134.156 94.439 1.00 59.27 278 LEU C O 1
ATOM 8584 N N . ILE C 1 279 ? 93.399 133.968 94.880 1.00 59.38 279 ILE C N 1
ATOM 8585 C CA . ILE C 1 279 ? 93.225 133.040 93.772 1.00 59.38 279 ILE C CA 1
ATOM 8586 C C . ILE C 1 279 ? 92.909 133.754 92.462 1.00 59.38 279 ILE C C 1
ATOM 8587 O O . ILE C 1 279 ? 93.339 133.303 91.399 1.00 59.38 279 ILE C O 1
ATOM 8592 N N . ILE C 1 280 ? 92.190 134.871 92.503 1.00 57.77 280 ILE C N 1
ATOM 8593 C CA . ILE C 1 280 ? 91.677 135.467 91.279 1.00 57.77 280 ILE C CA 1
ATOM 8594 C C . ILE C 1 280 ? 92.594 136.541 90.709 1.00 57.77 280 ILE C C 1
ATOM 8595 O O . ILE C 1 280 ? 92.603 136.760 89.496 1.00 57.77 280 ILE C O 1
ATOM 8600 N N . ILE C 1 281 ? 93.384 137.211 91.538 1.00 58.25 281 ILE C N 1
ATOM 8601 C CA . ILE C 1 281 ? 94.253 138.286 91.075 1.00 58.25 281 ILE C CA 1
ATOM 8602 C C . ILE C 1 281 ? 95.269 137.733 90.081 1.00 58.25 281 ILE C C 1
ATOM 8603 O O . ILE C 1 281 ? 95.247 138.161 88.920 1.00 58.25 281 ILE C O 1
ATOM 8608 N N . PRO C 1 282 ? 96.151 136.790 90.450 1.00 54.27 282 PRO C N 1
ATOM 8609 C CA . PRO C 1 282 ? 97.169 136.349 89.486 1.00 54.27 282 PRO C CA 1
ATOM 8610 C C . PRO C 1 282 ? 96.593 135.826 88.189 1.00 54.27 282 PRO C C 1
ATOM 8611 O O . PRO C 1 282 ? 97.098 136.154 87.107 1.00 54.27 282 PRO C O 1
ATOM 8615 N N . VAL C 1 283 ? 95.539 135.017 88.267 1.00 52.89 283 VAL C N 1
ATOM 8616 C CA . VAL C 1 283 ? 94.944 134.460 87.068 1.00 52.89 283 VAL C CA 1
ATOM 8617 C C . VAL C 1 283 ? 94.372 135.556 86.191 1.00 52.89 283 VAL C C 1
ATOM 8618 O O . VAL C 1 283 ? 94.222 135.367 84.983 1.00 52.89 283 VAL C O 1
ATOM 8622 N N . GLY C 1 284 ? 94.076 136.714 86.758 1.00 56.68 284 GLY C N 1
ATOM 8623 C CA . GLY C 1 284 ? 93.501 137.776 85.968 1.00 56.68 284 GLY C CA 1
ATOM 8624 C C . GLY C 1 284 ? 94.571 138.662 85.383 1.00 56.68 284 GLY C C 1
ATOM 8625 O O . GLY C 1 284 ? 94.415 139.203 84.287 1.00 56.68 284 GLY C O 1
ATOM 8626 N N . ILE C 1 285 ? 95.667 138.823 86.120 1.00 58.76 285 ILE C N 1
ATOM 8627 C CA . ILE C 1 285 ? 96.810 139.565 85.599 1.00 58.76 285 ILE C CA 1
ATOM 8628 C C . ILE C 1 285 ? 97.398 138.849 84.392 1.00 58.76 285 ILE C C 1
ATOM 8629 O O . ILE C 1 285 ? 97.478 139.411 83.294 1.00 58.76 285 ILE C O 1
ATOM 8634 N N . THR C 1 286 ? 97.809 137.591 84.575 1.00 53.91 286 THR C N 1
ATOM 8635 C CA . THR C 1 286 ? 98.651 136.942 83.576 1.00 53.91 286 THR C CA 1
ATOM 8636 C C . THR C 1 286 ? 97.862 136.604 82.323 1.00 53.91 286 THR C C 1
ATOM 8637 O O . THR C 1 286 ? 98.144 137.119 81.239 1.00 53.91 286 THR C O 1
ATOM 8641 N N . PHE C 1 287 ? 96.864 135.738 82.447 1.00 54.49 287 PHE C N 1
ATOM 8642 C CA . PHE C 1 287 ? 95.999 135.411 81.322 1.00 54.49 287 PHE C CA 1
ATOM 8643 C C . PHE C 1 287 ? 95.017 136.558 81.117 1.00 54.49 287 PHE C C 1
ATOM 8644 O O . PHE C 1 287 ? 95.125 137.614 81.745 1.00 54.49 287 PHE C O 1
ATOM 8652 N N . PHE C 1 288 ? 94.048 136.372 80.227 1.00 69.19 288 PHE C N 1
ATOM 8653 C CA . PHE C 1 288 ? 93.077 137.411 79.898 1.00 69.19 288 PHE C CA 1
ATOM 8654 C C . PHE C 1 288 ? 93.779 138.681 79.421 1.00 69.19 288 PHE C C 1
ATOM 8655 O O . PHE C 1 288 ? 93.775 139.715 80.087 1.00 69.19 288 PHE C O 1
ATOM 8663 N N . LYS C 1 289 ? 94.441 138.554 78.279 1.00 88.22 289 LYS C N 1
ATOM 8664 C CA . LYS C 1 289 ? 94.945 139.729 77.527 1.00 88.22 289 LYS C CA 1
ATOM 8665 C C . LYS C 1 289 ? 93.855 140.797 77.521 1.00 88.22 289 LYS C C 1
ATOM 8666 O O . LYS C 1 289 ? 92.676 140.453 77.332 1.00 88.22 289 LYS C O 1
ATOM 8672 N N . ASP C 1 290 ? 94.261 142.052 77.666 1.00 103.36 290 ASP C N 1
ATOM 8673 C CA . ASP C 1 290 ? 93.300 143.146 77.789 1.00 103.36 290 ASP C CA 1
ATOM 8674 C C . ASP C 1 290 ? 92.312 142.824 78.917 1.00 103.36 290 ASP C C 1
ATOM 8675 O O . ASP C 1 290 ? 91.124 142.568 78.714 1.00 103.36 290 ASP C O 1
ATOM 8680 N N . GLU C 1 291 ? 92.875 142.777 80.127 1.00 105.32 291 GLU C N 1
ATOM 8681 C CA . GLU C 1 291 ? 92.138 142.247 81.269 1.00 105.32 291 GLU C CA 1
ATOM 8682 C C . GLU C 1 291 ? 91.023 143.183 81.716 1.00 105.32 291 GLU C C 1
ATOM 8683 O O . GLU C 1 291 ? 90.031 142.720 82.291 1.00 105.32 291 GLU C O 1
ATOM 8689 N N . ASN C 1 292 ? 91.156 144.484 81.467 1.00 109.01 292 ASN C N 1
ATOM 8690 C CA . ASN C 1 292 ? 90.132 145.433 81.891 1.00 109.01 292 ASN C CA 1
ATOM 8691 C C . ASN C 1 292 ? 88.863 145.245 81.069 1.00 109.01 292 ASN C C 1
ATOM 8692 O O . ASN C 1 292 ? 88.851 145.491 79.859 1.00 109.01 292 ASN C O 1
ATOM 8697 N N . THR C 1 293 ? 87.797 144.809 81.732 1.00 109.19 293 THR C N 1
ATOM 8698 C CA . THR C 1 293 ? 86.484 144.646 81.134 1.00 109.19 293 THR C CA 1
ATOM 8699 C C . THR C 1 293 ? 85.484 145.382 82.019 1.00 109.19 293 THR C C 1
ATOM 8700 O O . THR C 1 293 ? 85.860 146.004 83.017 1.00 109.19 293 THR C O 1
ATOM 8704 N N . THR C 1 294 ? 84.205 145.332 81.654 1.00 111.62 294 THR C N 1
ATOM 8705 C CA . THR C 1 294 ? 83.190 145.910 82.530 1.00 111.62 294 THR C CA 1
ATOM 8706 C C . THR C 1 294 ? 83.149 145.235 83.896 1.00 111.62 294 THR C C 1
ATOM 8707 O O . THR C 1 294 ? 83.019 145.955 84.900 1.00 111.62 294 THR C O 1
ATOM 8711 N N . PRO C 1 295 ? 83.257 143.903 84.025 1.00 107.36 295 PRO C N 1
ATOM 8712 C CA . PRO C 1 295 ? 83.544 143.343 85.348 1.00 107.36 295 PRO C CA 1
ATOM 8713 C C . PRO C 1 295 ? 85.023 1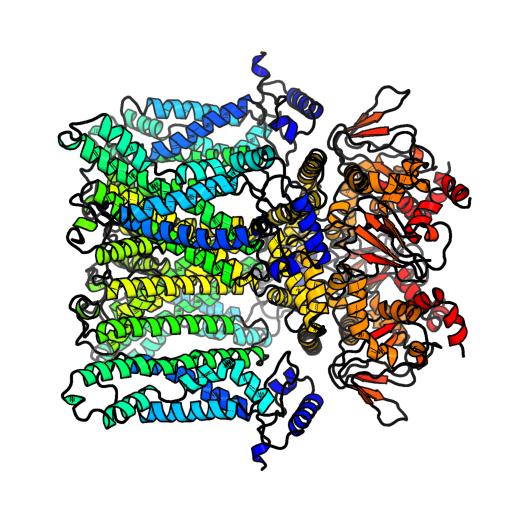43.444 85.673 1.00 107.36 295 PRO C C 1
ATOM 8714 O O . PRO C 1 295 ? 85.789 144.084 84.947 1.00 107.36 295 PRO C O 1
ATOM 8718 N N . TRP C 1 296 ? 85.405 142.864 86.807 1.00 95.26 296 TRP C N 1
ATOM 8719 C CA . TRP C 1 296 ? 86.777 142.774 87.298 1.00 95.26 296 TRP C CA 1
ATOM 8720 C C . TRP C 1 296 ? 87.290 144.129 87.763 1.00 95.26 296 TRP C C 1
ATOM 8721 O O . TRP C 1 296 ? 88.066 144.202 88.720 1.00 95.26 296 TRP C O 1
ATOM 8732 N N . ILE C 1 297 ? 86.685 145.202 87.273 1.00 99.73 297 ILE C N 1
ATOM 8733 C CA . ILE C 1 297 ? 86.963 146.516 87.833 1.00 99.73 297 ILE C CA 1
ATOM 8734 C C . ILE C 1 297 ? 86.039 146.797 89.005 1.00 99.73 297 ILE C C 1
ATOM 8735 O O . ILE C 1 297 ? 86.484 147.282 90.048 1.00 99.73 297 ILE C O 1
ATOM 8740 N N . VAL C 1 298 ? 84.756 146.461 88.856 1.00 95.97 298 VAL C N 1
ATOM 8741 C CA . VAL C 1 298 ? 83.871 146.357 90.011 1.00 95.97 298 VAL C CA 1
ATOM 8742 C C . VAL C 1 298 ? 84.494 145.456 91.068 1.00 95.97 298 VAL C C 1
ATOM 8743 O O . VAL C 1 298 ? 84.459 145.760 92.264 1.00 95.97 298 VAL C O 1
ATOM 8747 N N . PHE C 1 299 ? 85.092 144.348 90.641 1.00 93.27 299 PHE C N 1
ATOM 8748 C CA . PHE C 1 299 ? 85.675 143.416 91.596 1.00 93.27 299 PHE C CA 1
ATOM 8749 C C . PHE C 1 299 ? 86.827 144.060 92.351 1.00 93.27 299 PHE C C 1
ATOM 8750 O O . PHE C 1 299 ? 86.864 144.031 93.588 1.00 93.27 299 PHE C O 1
ATOM 8758 N N . ASN C 1 300 ? 87.780 144.653 91.627 1.00 95.14 300 ASN C N 1
ATOM 8759 C CA . ASN C 1 300 ? 88.899 145.285 92.310 1.00 95.14 300 ASN C CA 1
ATOM 8760 C C . ASN C 1 300 ? 88.442 146.425 93.207 1.00 95.14 300 ASN C C 1
ATOM 8761 O O . ASN C 1 300 ? 88.990 146.609 94.296 1.00 95.14 300 ASN C O 1
ATOM 8766 N N . VAL C 1 301 ? 87.413 147.175 92.807 1.00 95.13 301 VAL C N 1
ATOM 8767 C CA . VAL C 1 301 ? 87.059 148.332 93.626 1.00 95.13 301 VAL C CA 1
ATOM 8768 C C . VAL C 1 301 ? 86.279 147.904 94.868 1.00 95.13 301 VAL C C 1
ATOM 8769 O O . VAL C 1 301 ? 86.450 148.482 95.946 1.00 95.13 301 VAL C O 1
ATOM 8773 N N . VAL C 1 302 ? 85.424 146.885 94.753 1.00 91.27 302 VAL C N 1
ATOM 8774 C CA . VAL C 1 302 ? 84.744 146.354 95.932 1.00 91.27 302 VAL C CA 1
ATOM 8775 C C . VAL C 1 302 ? 85.755 145.767 96.904 1.00 91.27 302 VAL C C 1
ATOM 8776 O O . VAL C 1 302 ? 85.693 146.012 98.116 1.00 91.27 302 VAL C O 1
ATOM 8780 N N . SER C 1 303 ? 86.691 144.968 96.390 1.00 91.35 303 SER C N 1
ATOM 8781 C CA . SER C 1 303 ? 87.728 144.421 97.254 1.00 91.35 303 SER C CA 1
ATOM 8782 C C . SER C 1 303 ? 88.546 145.532 97.890 1.00 91.35 303 SER C C 1
ATOM 8783 O O . SER C 1 303 ? 88.929 145.439 99.059 1.00 91.35 303 SER C O 1
ATOM 8786 N N . ASP C 1 304 ? 88.786 146.615 97.157 1.00 95.18 304 ASP C N 1
ATOM 8787 C CA . ASP C 1 304 ? 89.594 147.689 97.708 1.00 95.18 304 ASP C CA 1
ATOM 8788 C C . ASP C 1 304 ? 88.843 148.445 98.793 1.00 95.18 304 ASP C C 1
ATOM 8789 O O . ASP C 1 304 ? 89.437 148.841 99.798 1.00 95.18 304 ASP C O 1
ATOM 8794 N N . THR C 1 305 ? 87.537 148.639 98.621 1.00 94.31 305 THR C N 1
ATOM 8795 C CA . THR C 1 305 ? 86.744 149.273 99.670 1.00 94.31 305 THR C CA 1
ATOM 8796 C C . THR C 1 305 ? 86.716 148.418 100.930 1.00 94.31 305 THR C C 1
ATOM 8797 O O . THR C 1 305 ? 86.916 148.922 102.041 1.00 94.31 305 THR C O 1
ATOM 8801 N N . PHE C 1 306 ? 86.449 147.118 100.780 1.00 90.21 306 PHE C N 1
ATOM 8802 C CA . PHE C 1 306 ? 86.447 146.245 101.949 1.00 90.21 306 PHE C CA 1
ATOM 8803 C C . PHE C 1 306 ? 87.801 146.253 102.637 1.00 90.21 306 PHE C C 1
ATOM 8804 O O . PHE C 1 306 ? 87.880 146.333 103.866 1.00 90.21 306 PHE C O 1
ATOM 8812 N N . PHE C 1 307 ? 88.884 146.201 101.870 1.00 88.65 307 PHE C N 1
ATOM 8813 C CA . PHE C 1 307 ? 90.191 146.157 102.504 1.00 88.65 307 PHE C CA 1
ATOM 8814 C C . PHE C 1 307 ? 90.610 147.510 103.058 1.00 88.65 307 PHE C C 1
ATOM 8815 O O . PHE C 1 307 ? 91.398 147.558 104.005 1.00 88.65 307 PHE C O 1
ATOM 8823 N N . LEU C 1 308 ? 90.051 148.604 102.548 1.00 94.04 308 LEU C N 1
ATOM 8824 C CA . LEU C 1 308 ? 90.322 149.908 103.140 1.00 94.04 308 LEU C CA 1
ATOM 8825 C C . LEU C 1 308 ? 89.570 150.079 104.454 1.00 94.04 308 LEU C C 1
ATOM 8826 O O . LEU C 1 308 ? 90.094 150.664 105.408 1.00 94.04 308 LEU C O 1
ATOM 8831 N N . ILE C 1 309 ? 88.332 149.590 104.516 1.00 97.99 309 ILE C N 1
ATOM 8832 C CA . ILE C 1 309 ? 87.635 149.531 105.795 1.00 97.99 309 ILE C CA 1
ATOM 8833 C C . ILE C 1 309 ? 88.397 148.643 106.763 1.00 97.99 309 ILE C C 1
ATOM 8834 O O . ILE C 1 309 ? 88.455 148.916 107.965 1.00 97.99 309 ILE C O 1
ATOM 8839 N N . ASP C 1 310 ? 88.982 147.557 106.260 1.00 98.91 310 ASP C N 1
ATOM 8840 C CA . ASP C 1 310 ? 89.869 146.751 107.090 1.00 98.91 310 ASP C CA 1
ATOM 8841 C C . ASP C 1 310 ? 91.032 147.582 107.608 1.00 98.91 310 ASP C C 1
ATOM 8842 O O . ASP C 1 310 ? 91.420 147.464 108.772 1.00 98.91 310 ASP C O 1
ATOM 8847 N N . LEU C 1 311 ? 91.596 148.435 106.756 1.00 104.26 311 LEU C N 1
ATOM 8848 C CA . LEU C 1 311 ? 92.712 149.270 107.186 1.00 104.26 311 LEU C CA 1
ATOM 8849 C C . LEU C 1 311 ? 92.289 150.254 108.264 1.00 104.26 311 LEU C C 1
ATOM 8850 O O . LEU C 1 311 ? 93.026 150.483 109.228 1.00 104.26 311 LEU C O 1
ATOM 8855 N N . VAL C 1 312 ? 91.108 150.856 108.115 1.00 108.10 312 VAL C N 1
ATOM 8856 C CA . VAL C 1 312 ? 90.658 151.856 109.081 1.00 108.10 312 VAL C CA 1
ATOM 8857 C C . VAL C 1 312 ? 90.263 151.189 110.392 1.00 108.10 312 VAL C C 1
ATOM 8858 O O . VAL C 1 312 ? 90.849 151.454 111.446 1.00 108.10 312 VAL C O 1
ATOM 8862 N N . LEU C 1 313 ? 89.275 150.296 110.343 1.00 110.46 313 LEU C N 1
ATOM 8863 C CA . LEU C 1 313 ? 88.864 149.563 111.530 1.00 110.46 313 LEU C CA 1
ATOM 8864 C C . LEU C 1 313 ? 89.975 148.701 112.098 1.00 110.46 313 LEU C C 1
ATOM 8865 O O . LEU C 1 313 ? 89.801 148.137 113.180 1.00 110.46 313 LEU C O 1
ATOM 8870 N N . ASN C 1 314 ? 91.118 148.647 111.413 1.00 116.19 314 ASN C N 1
ATOM 8871 C CA . ASN C 1 314 ? 92.281 147.934 112.004 1.00 116.19 314 ASN C CA 1
ATOM 8872 C C . ASN C 1 314 ? 92.887 148.789 113.121 1.00 116.19 314 ASN C C 1
ATOM 8873 O O . ASN C 1 314 ? 93.400 148.204 114.089 1.00 116.19 314 ASN C O 1
ATOM 8878 N N . PHE C 1 315 ? 92.907 150.115 112.952 1.00 121.09 315 PHE C N 1
ATOM 8879 C CA . PHE C 1 315 ? 93.407 151.002 114.035 1.00 121.09 315 PHE C CA 1
ATOM 8880 C C . PHE C 1 315 ? 92.485 150.935 115.256 1.00 121.09 315 PHE C C 1
ATOM 8881 O O . PHE C 1 315 ? 92.995 150.767 116.379 1.00 121.09 315 PHE C O 1
ATOM 8889 N N . ARG C 1 316 ? 91.169 151.022 115.034 1.00 122.65 316 ARG C N 1
ATOM 8890 C CA . ARG C 1 316 ? 90.197 151.037 116.161 1.00 122.65 316 ARG C CA 1
ATOM 8891 C C . ARG C 1 316 ? 89.769 149.605 116.495 1.00 122.65 316 ARG C C 1
ATOM 8892 O O . ARG C 1 316 ? 88.605 149.259 116.213 1.00 122.65 316 ARG C O 1
ATOM 8900 N N . THR C 1 317 ? 90.663 148.817 117.097 1.00 120.33 317 THR C N 1
ATOM 8901 C CA . THR C 1 317 ? 90.331 147.396 117.376 1.00 120.33 317 THR C CA 1
ATOM 8902 C C . THR C 1 317 ? 90.928 146.939 118.704 1.00 120.33 317 THR C C 1
ATOM 8903 O O . THR C 1 317 ? 91.850 147.613 119.203 1.00 120.33 317 THR C O 1
ATOM 8907 N N . GLY C 1 318 ? 90.399 145.848 119.262 1.00 121.36 318 GLY C N 1
ATOM 8908 C CA . GLY C 1 318 ? 90.990 145.276 120.483 1.00 121.36 318 GLY C CA 1
ATOM 8909 C C . GLY C 1 318 ? 92.090 144.297 120.114 1.00 121.36 318 GLY C C 1
ATOM 8910 O O . GLY C 1 318 ? 91.827 143.385 119.313 1.00 121.36 318 GLY C O 1
ATOM 8911 N N . ILE C 1 319 ? 93.290 144.505 120.652 1.00 126.41 319 ILE C N 1
ATOM 8912 C CA . ILE C 1 319 ? 94.411 143.524 120.534 1.00 126.41 319 ILE C CA 1
ATOM 8913 C C . ILE C 1 319 ? 94.384 142.595 121.754 1.00 126.41 319 ILE C C 1
ATOM 8914 O O . ILE C 1 319 ? 93.811 142.999 122.782 1.00 126.41 319 ILE C O 1
ATOM 8919 N N . VAL C 1 320 ? 94.916 141.374 121.620 1.00 131.48 320 VAL C N 1
ATOM 8920 C CA . VAL C 1 320 ? 94.978 140.416 122.767 1.00 131.48 320 VAL C CA 1
ATOM 8921 C C . VAL C 1 320 ? 96.409 139.884 122.911 1.00 131.48 320 VAL C C 1
ATOM 8922 O O . VAL C 1 320 ? 96.953 139.398 121.903 1.00 131.48 320 VAL C O 1
ATOM 8926 N N . VAL C 1 321 ? 96.979 139.951 124.121 1.00 136.23 321 VAL C N 1
ATOM 8927 C CA . VAL C 1 321 ? 98.349 139.408 124.371 1.00 136.23 321 VAL C CA 1
ATOM 8928 C C . VAL C 1 321 ? 98.332 138.510 125.612 1.00 136.23 321 VAL C C 1
ATOM 8929 O O . VAL C 1 321 ? 97.838 138.982 126.657 1.00 136.23 321 VAL C O 1
ATOM 8933 N N . GLU C 1 322 ? 98.832 137.271 125.502 1.00 137.04 322 GLU C N 1
ATOM 8934 C CA . GLU C 1 322 ? 98.949 136.352 126.674 1.00 137.04 322 GLU C CA 1
ATOM 8935 C C . GLU C 1 322 ? 97.562 135.873 127.109 1.00 137.04 322 GLU C C 1
ATOM 8936 O O . GLU C 1 322 ? 97.476 135.281 128.205 1.00 137.04 322 GLU C O 1
ATOM 8942 N N . ASP C 1 323 ? 96.532 136.123 126.294 1.00 141.12 323 ASP C N 1
ATOM 8943 C CA . ASP C 1 323 ? 95.130 135.742 126.631 1.00 141.12 323 ASP C CA 1
ATOM 8944 C C . ASP C 1 323 ? 94.583 136.769 127.628 1.00 141.12 323 ASP C C 1
ATOM 8945 O O . ASP C 1 323 ? 93.412 136.630 128.035 1.00 141.12 323 ASP C O 1
ATOM 8950 N N . ASN C 1 324 ? 95.454 137.691 128.055 1.00 138.68 324 ASN C N 1
ATOM 8951 C CA . ASN C 1 324 ? 95.082 138.843 128.916 1.00 138.68 324 ASN C CA 1
ATOM 8952 C C . ASN C 1 324 ? 94.517 139.941 128.020 1.00 138.68 324 ASN C C 1
ATOM 8953 O O . ASN C 1 324 ? 95.161 140.257 127.003 1.00 138.68 324 ASN C O 1
ATOM 8958 N N . THR C 1 325 ? 93.382 140.525 128.399 1.00 137.88 325 THR C N 1
ATOM 8959 C CA . THR C 1 325 ? 92.748 141.517 127.500 1.00 137.88 325 THR C CA 1
ATOM 8960 C C . THR C 1 325 ? 93.755 142.641 127.300 1.00 137.88 325 THR C C 1
ATOM 8961 O O . THR C 1 325 ? 94.288 143.129 128.316 1.00 137.88 325 THR C O 1
ATOM 8965 N N . ASP C 1 326 ? 94.001 143.024 126.047 1.00 136.01 326 ASP C N 1
ATOM 8966 C CA . ASP C 1 326 ? 94.913 144.162 125.777 1.00 136.01 326 ASP C CA 1
ATOM 8967 C C . ASP C 1 326 ? 94.094 145.313 125.209 1.00 136.01 326 ASP C C 1
ATOM 8968 O O . ASP C 1 326 ? 94.707 146.235 124.655 1.00 136.01 326 ASP C O 1
ATOM 8973 N N . ILE C 1 327 ? 92.766 145.246 125.332 1.00 135.14 327 ILE C N 1
ATOM 8974 C CA . ILE C 1 327 ? 91.960 146.289 124.647 1.00 135.14 327 ILE C CA 1
ATOM 8975 C C . ILE C 1 327 ? 92.583 147.605 125.088 1.00 135.14 327 ILE C C 1
ATOM 8976 O O . ILE C 1 327 ? 92.617 147.852 126.302 1.00 135.14 327 ILE C O 1
ATOM 8981 N N . ILE C 1 328 ? 93.021 148.425 124.134 1.00 137.87 328 ILE C N 1
ATOM 8982 C CA . ILE C 1 328 ? 93.741 149.670 124.520 1.00 137.87 328 ILE C CA 1
ATOM 8983 C C . ILE C 1 328 ? 92.853 150.850 124.161 1.00 137.87 328 ILE C C 1
ATOM 8984 O O . ILE C 1 328 ? 92.624 151.078 122.966 1.00 137.87 328 ILE C O 1
ATOM 8989 N N . LEU C 1 329 ? 92.380 151.564 125.175 1.00 140.55 329 LEU C N 1
ATOM 8990 C CA . LEU C 1 329 ? 91.448 152.675 124.898 1.00 140.55 329 LEU C CA 1
ATOM 8991 C C . LEU C 1 329 ? 92.223 153.716 124.101 1.00 140.55 329 LEU C C 1
ATOM 8992 O O . LEU C 1 329 ? 91.677 154.220 123.103 1.00 140.55 329 LEU C O 1
ATOM 8997 N N . ASP C 1 330 ? 93.467 153.976 124.506 1.00 143.12 330 ASP C N 1
ATOM 8998 C CA . ASP C 1 330 ? 94.232 155.044 123.821 1.00 143.12 330 ASP C CA 1
ATOM 8999 C C . ASP C 1 330 ? 94.273 154.677 122.350 1.00 143.12 330 ASP C C 1
ATOM 9000 O O . ASP C 1 330 ? 94.944 153.676 122.031 1.00 143.12 330 ASP C O 1
ATOM 9005 N N . PRO C 1 331 ? 93.617 155.439 121.402 1.00 140.92 331 PRO C N 1
ATOM 9006 C CA . PRO C 1 331 ? 93.750 155.174 119.971 1.00 140.92 331 PRO C CA 1
ATOM 9007 C C . PRO C 1 331 ? 95.232 155.202 119.581 1.00 140.92 331 PRO C C 1
ATOM 9008 O O . PRO C 1 331 ? 95.637 154.366 118.804 1.00 140.92 331 PRO C O 1
ATOM 9012 N N . ARG C 1 332 ? 96.001 156.139 120.144 1.00 140.26 332 ARG C N 1
ATOM 9013 C CA . ARG C 1 332 ? 97.427 156.283 119.749 1.00 140.26 332 ARG C CA 1
ATOM 9014 C C . ARG C 1 332 ? 98.192 154.995 120.072 1.00 140.26 332 ARG C C 1
ATOM 9015 O O . ARG C 1 332 ? 98.949 154.543 119.200 1.00 140.26 332 ARG C O 1
ATOM 9023 N N . ARG C 1 333 ? 97.981 154.432 121.270 1.00 137.81 333 ARG C N 1
ATOM 9024 C CA . ARG C 1 333 ? 98.674 153.202 121.752 1.00 137.81 333 ARG C CA 1
ATOM 9025 C C . ARG C 1 333 ? 98.419 152.019 120.809 1.00 137.81 333 ARG C C 1
ATOM 9026 O O . ARG C 1 333 ? 99.392 151.326 120.469 1.00 137.81 333 ARG C O 1
ATOM 9034 N N . ILE C 1 334 ? 97.161 151.800 120.415 1.00 135.55 334 ILE C N 1
ATOM 9035 C CA . ILE C 1 334 ? 96.788 150.739 119.431 1.00 135.55 334 ILE C CA 1
ATOM 9036 C C . ILE C 1 334 ? 97.303 151.162 118.054 1.00 135.55 334 ILE C C 1
ATOM 9037 O O . ILE C 1 334 ? 97.892 150.315 117.355 1.00 135.55 334 ILE C O 1
ATOM 9042 N N . LYS C 1 335 ? 97.145 152.446 117.721 1.00 131.97 335 LYS C N 1
ATOM 9043 C CA . LYS C 1 335 ? 97.604 152.944 116.402 1.00 131.97 335 LYS C CA 1
ATOM 9044 C C . LYS C 1 335 ? 99.117 152.744 116.317 1.00 131.97 335 LYS C C 1
ATOM 9045 O O . LYS C 1 335 ? 99.579 152.235 115.286 1.00 131.97 335 LYS C O 1
ATOM 9051 N N . MET C 1 336 ? 99.844 153.069 117.391 1.00 134.83 336 MET C N 1
ATOM 9052 C CA . MET C 1 336 ? 101.324 152.961 117.350 1.00 134.83 336 MET C CA 1
ATOM 9053 C C . MET C 1 336 ? 101.701 151.492 117.142 1.00 134.83 336 MET C C 1
ATOM 9054 O O . MET C 1 336 ? 102.552 151.224 116.274 1.00 134.83 336 MET C O 1
ATOM 9059 N N . LYS C 1 337 ? 101.036 150.582 117.859 1.00 130.67 337 LYS C N 1
ATOM 9060 C CA . LYS C 1 337 ? 101.389 149.143 117.753 1.00 130.67 337 LYS C CA 1
ATOM 9061 C C . LYS C 1 337 ? 101.126 148.675 116.318 1.00 130.67 337 LYS C C 1
ATOM 9062 O O . LYS C 1 337 ? 101.996 147.982 115.756 1.00 130.67 337 LYS C O 1
ATOM 9068 N N . TYR C 1 338 ? 99.986 149.073 115.745 1.00 122.25 338 TYR C N 1
ATOM 9069 C CA . TYR C 1 338 ? 99.632 148.647 114.366 1.00 122.25 338 TYR C CA 1
ATOM 9070 C C . TYR C 1 338 ? 100.648 149.226 113.378 1.00 122.25 338 TYR C C 1
ATOM 9071 O O . TYR C 1 338 ? 101.098 148.485 112.483 1.00 122.25 338 TYR C O 1
ATOM 9080 N N . LEU C 1 339 ? 101.022 150.496 113.566 1.00 125.24 339 LEU C N 1
ATOM 9081 C CA . LEU C 1 339 ? 102.010 151.156 112.673 1.00 125.24 339 LEU C CA 1
ATOM 9082 C C . LEU C 1 339 ? 103.290 150.325 112.675 1.00 125.24 339 LEU C C 1
ATOM 9083 O O . LEU C 1 339 ? 103.811 150.033 111.583 1.00 125.24 339 LEU C O 1
ATOM 9088 N N . LYS C 1 340 ? 103.759 149.952 113.868 1.00 128.33 340 LYS C N 1
ATOM 9089 C CA . LYS C 1 340 ? 104.988 149.176 113.977 1.00 128.33 340 LYS C CA 1
ATOM 9090 C C . LYS C 1 340 ? 104.868 147.877 113.197 1.00 128.33 340 LYS C C 1
ATOM 9091 O O . LYS C 1 340 ? 105.739 147.540 112.387 1.00 128.33 340 LYS C O 1
ATOM 9097 N N . SER C 1 341 ? 103.783 147.137 113.419 1.00 123.47 341 SER C N 1
ATOM 9098 C CA . SER C 1 341 ? 103.725 145.760 112.928 1.00 123.47 341 SER C CA 1
ATOM 9099 C C . SER C 1 341 ? 103.347 145.669 111.452 1.00 123.47 341 SER C C 1
ATOM 9100 O O . SER C 1 341 ? 104.154 145.236 110.623 1.00 123.47 341 SER C O 1
ATOM 9103 N N . TRP C 1 342 ? 102.134 146.089 111.090 1.00 111.53 342 TRP C N 1
ATOM 9104 C CA . TRP C 1 342 ? 101.622 145.687 109.782 1.00 111.53 342 TRP C CA 1
ATOM 9105 C C . TRP C 1 342 ? 100.930 146.774 108.980 1.00 111.53 342 TRP C C 1
ATOM 9106 O O . TRP C 1 342 ? 100.581 146.517 107.820 1.00 111.53 342 TRP C O 1
ATOM 9117 N N . PHE C 1 343 ? 100.693 147.956 109.552 1.00 110.93 343 PHE C N 1
ATOM 9118 C CA . PHE C 1 343 ? 100.016 149.021 108.825 1.00 110.93 343 PHE C CA 1
ATOM 9119 C C . PHE C 1 343 ? 100.706 149.359 107.513 1.00 110.93 343 PHE C C 1
ATOM 9120 O O . PHE C 1 343 ? 100.039 149.729 106.545 1.00 110.93 343 PHE C O 1
ATOM 9128 N N . VAL C 1 344 ? 102.030 149.223 107.448 1.00 106.14 344 VAL C N 1
ATOM 9129 C CA . VAL C 1 344 ? 102.746 149.601 106.234 1.00 106.14 344 VAL C CA 1
ATOM 9130 C C . VAL C 1 344 ? 102.375 148.695 105.064 1.00 106.14 344 VAL C C 1
ATOM 9131 O O . VAL C 1 344 ? 101.980 149.175 103.993 1.00 106.14 344 VAL C O 1
ATOM 9135 N N . VAL C 1 345 ? 102.478 147.379 105.250 1.00 102.61 345 VAL C N 1
ATOM 9136 C CA . VAL C 1 345 ? 102.123 146.492 104.152 1.00 102.61 345 VAL C CA 1
ATOM 9137 C C . VAL C 1 345 ? 100.628 146.541 103.891 1.00 102.61 345 VAL C C 1
ATOM 9138 O O . VAL C 1 345 ? 100.197 146.414 102.742 1.00 102.61 345 VAL C O 1
ATOM 9142 N N . ASP C 1 346 ? 99.806 146.725 104.928 1.00 103.28 346 ASP C N 1
ATOM 9143 C CA . ASP C 1 346 ? 98.375 146.785 104.660 1.00 103.28 346 ASP C CA 1
ATOM 9144 C C . ASP C 1 346 ? 98.019 148.020 103.846 1.00 103.28 346 ASP C C 1
ATOM 9145 O O . ASP C 1 346 ? 97.144 147.957 102.975 1.00 103.28 346 ASP C O 1
ATOM 9150 N N . PHE C 1 347 ? 98.714 149.131 104.078 1.00 103.69 347 PHE C N 1
ATOM 9151 C CA . PHE C 1 347 ? 98.507 150.307 103.249 1.00 103.69 347 PHE C CA 1
ATOM 9152 C C . PHE C 1 347 ? 98.980 150.058 101.824 1.00 103.69 347 PHE C C 1
ATOM 9153 O O . PHE C 1 347 ? 98.284 150.395 100.861 1.00 103.69 347 PHE C O 1
ATOM 9161 N N . VAL C 1 348 ? 100.164 149.461 101.668 1.00 101.39 348 VAL C N 1
ATOM 9162 C CA . VAL C 1 348 ? 100.686 149.254 100.320 1.00 101.39 348 VAL C CA 1
ATOM 9163 C C . VAL C 1 348 ? 99.817 148.279 99.543 1.00 101.39 348 VAL C C 1
ATOM 9164 O O . VAL C 1 348 ? 99.768 148.331 98.309 1.00 101.39 348 VAL C O 1
ATOM 9168 N N . SER C 1 349 ? 99.115 147.385 100.235 1.00 94.98 349 SER C N 1
ATOM 9169 C CA . SER C 1 349 ? 98.282 146.391 99.580 1.00 94.98 349 SER C CA 1
ATOM 9170 C C . SER C 1 349 ? 96.799 146.717 99.662 1.00 94.98 349 SER C C 1
ATOM 9171 O O . SER C 1 349 ? 95.973 145.872 99.311 1.00 94.98 349 SER C O 1
ATOM 9174 N N . SER C 1 350 ? 96.439 147.912 100.125 1.00 97.22 350 SER C N 1
ATOM 9175 C CA . SER C 1 350 ? 95.042 148.328 100.157 1.00 97.22 350 SER C CA 1
ATOM 9176 C C . SER C 1 350 ? 94.679 149.229 98.979 1.00 97.22 350 SER C C 1
ATOM 9177 O O . SER C 1 350 ? 93.759 148.917 98.220 1.00 97.22 350 SER C O 1
ATOM 9180 N N . ILE C 1 351 ? 95.388 150.336 98.811 1.00 105.66 351 ILE C N 1
ATOM 9181 C CA . ILE C 1 351 ? 95.052 151.299 97.752 1.00 105.66 351 ILE C CA 1
ATOM 9182 C C . ILE C 1 351 ? 95.353 150.684 96.390 1.00 105.66 351 ILE C C 1
ATOM 9183 O O . ILE C 1 351 ? 96.360 149.971 96.245 1.00 105.66 351 ILE C O 1
ATOM 9188 N N . PRO C 1 352 ? 94.519 150.909 95.376 1.00 110.07 352 PRO C N 1
ATOM 9189 C CA . PRO C 1 352 ? 94.852 150.419 94.030 1.00 110.07 352 PRO C CA 1
ATOM 9190 C C . PRO C 1 352 ? 95.998 151.200 93.412 1.00 110.07 352 PRO C C 1
ATOM 9191 O O . PRO C 1 352 ? 95.784 152.122 92.621 1.00 110.07 352 PRO C O 1
ATOM 9195 N N . VAL C 1 353 ? 97.224 150.827 93.785 1.00 120.99 353 VAL C N 1
ATOM 9196 C CA . VAL C 1 353 ? 98.410 151.555 93.345 1.00 120.99 353 VAL C CA 1
ATOM 9197 C C . VAL C 1 353 ? 98.511 151.566 91.824 1.00 120.99 353 VAL C C 1
ATOM 9198 O O . VAL C 1 353 ? 98.952 152.553 91.224 1.00 120.99 353 VAL C O 1
ATOM 9202 N N . ASP C 1 354 ? 98.109 150.475 91.172 1.00 119.73 354 ASP C N 1
ATOM 9203 C CA . ASP C 1 354 ? 98.196 150.455 89.719 1.00 119.73 354 ASP C CA 1
ATOM 9204 C C . ASP C 1 354 ? 97.264 151.481 89.089 1.00 119.73 354 ASP C C 1
ATOM 9205 O O . ASP C 1 354 ? 97.614 152.093 88.077 1.00 119.73 354 ASP C O 1
ATOM 9210 N N . TYR C 1 355 ? 96.089 151.702 89.684 1.00 126.06 355 TYR C N 1
ATOM 9211 C CA . TYR C 1 355 ? 95.159 152.681 89.130 1.00 126.06 355 TYR C CA 1
ATOM 9212 C C . TYR C 1 355 ? 95.692 154.101 89.268 1.00 126.06 355 TYR C C 1
ATOM 9213 O O . TYR C 1 355 ? 95.593 154.898 88.328 1.00 126.06 355 TYR C O 1
ATOM 9222 N N . ILE C 1 356 ? 96.272 154.442 90.421 1.00 132.89 356 ILE C N 1
ATOM 9223 C CA . ILE C 1 356 ? 96.809 155.789 90.559 1.00 132.89 356 ILE C CA 1
ATOM 9224 C C . ILE C 1 356 ? 98.037 155.969 89.676 1.00 132.89 356 ILE C C 1
ATOM 9225 O O . ILE C 1 356 ? 98.275 157.065 89.156 1.00 132.89 356 ILE C O 1
ATOM 9230 N N . PHE C 1 357 ? 98.820 154.908 89.464 1.00 138.13 357 PHE C N 1
ATOM 9231 C CA . PHE C 1 357 ? 99.924 154.989 88.511 1.00 138.13 357 PHE C CA 1
ATOM 9232 C C . PHE C 1 357 ? 99.407 155.268 87.106 1.00 138.13 357 PHE C C 1
ATOM 9233 O O . PHE C 1 357 ? 99.903 156.164 86.410 1.00 138.13 357 PHE C O 1
ATOM 9241 N N . LEU C 1 358 ? 98.417 154.490 86.667 1.00 143.57 358 LEU C N 1
ATOM 9242 C CA . LEU C 1 358 ? 97.805 154.716 85.363 1.00 143.57 358 LEU C CA 1
ATOM 9243 C C . LEU C 1 358 ? 97.265 156.133 85.245 1.00 143.57 358 LEU C C 1
ATOM 9244 O O . LEU C 1 358 ? 97.357 156.752 84.180 1.00 143.57 358 LEU C O 1
ATOM 9249 N N . ILE C 1 359 ? 96.713 156.672 86.331 1.00 147.13 359 ILE C N 1
ATOM 9250 C CA . ILE C 1 359 ? 96.124 158.006 86.275 1.00 147.13 359 ILE C CA 1
ATOM 9251 C C . ILE C 1 359 ? 97.209 159.067 86.136 1.00 147.13 359 ILE C C 1
ATOM 9252 O O . ILE C 1 359 ? 97.099 159.986 85.314 1.00 147.13 359 ILE C O 1
ATOM 9257 N N . VAL C 1 360 ? 98.266 158.969 86.946 1.00 153.20 360 VAL C N 1
ATOM 9258 C CA . VAL C 1 360 ? 99.342 159.948 86.849 1.00 153.20 360 VAL C CA 1
ATOM 9259 C C . VAL C 1 360 ? 100.114 159.805 85.545 1.00 153.20 360 VAL C C 1
ATOM 9260 O O . VAL C 1 360 ? 100.833 160.731 85.156 1.00 153.20 360 VAL C O 1
ATOM 9264 N N . GLU C 1 361 ? 99.743 158.797 84.760 1.00 158.21 361 GLU C N 1
ATOM 9265 C CA . GLU C 1 361 ? 100.301 158.703 83.388 1.00 158.21 361 GLU C CA 1
ATOM 9266 C C . GLU C 1 361 ? 99.284 159.207 82.366 1.00 158.21 361 GLU C C 1
ATOM 9267 O O . GLU C 1 361 ? 99.697 159.948 81.463 1.00 158.21 361 GLU C O 1
ATOM 9273 N N . THR C 1 362 ? 98.004 158.864 82.519 1.00 160.38 362 THR C N 1
ATOM 9274 C CA . THR C 1 362 ? 97.035 159.241 81.458 1.00 160.38 362 THR C CA 1
ATOM 9275 C C . THR C 1 362 ? 97.002 160.765 81.315 1.00 160.38 362 THR C C 1
ATOM 9276 O O . THR C 1 362 ? 97.042 161.251 80.169 1.00 160.38 362 THR C O 1
ATOM 9280 N N . ARG C 1 363 ? 96.964 161.486 82.437 1.00 162.46 363 ARG C N 1
ATOM 9281 C CA . ARG C 1 363 ? 96.928 162.970 82.409 1.00 162.46 363 ARG C CA 1
ATOM 9282 C C . ARG C 1 363 ? 98.237 163.523 81.839 1.00 162.46 363 ARG C C 1
ATOM 9283 O O . ARG C 1 363 ? 98.168 164.399 80.956 1.00 162.46 363 ARG C O 1
ATOM 9291 N N . ILE C 1 364 ? 99.383 163.013 82.300 1.00 164.14 364 ILE C N 1
ATOM 9292 C CA . ILE C 1 364 ? 100.685 163.604 81.867 1.00 164.14 364 ILE C CA 1
ATOM 9293 C C . ILE C 1 364 ? 100.944 163.364 80.379 1.00 164.14 364 ILE C C 1
ATOM 9294 O O . ILE C 1 364 ? 101.365 164.322 79.706 1.00 164.14 364 ILE C O 1
ATOM 9299 N N . ASP C 1 365 ? 100.671 162.156 79.879 1.00 167.60 365 ASP C N 1
ATOM 9300 C CA . ASP C 1 365 ? 101.022 161.837 78.470 1.00 167.60 365 ASP C CA 1
ATOM 9301 C C . ASP C 1 365 ? 99.773 161.670 77.608 1.00 167.60 365 ASP C C 1
ATOM 9302 O O . ASP C 1 365 ? 99.088 160.648 77.771 1.00 167.60 365 ASP C O 1
ATOM 9307 N N . SER C 1 366 ? 99.464 162.652 76.761 1.00 171.16 366 SER C N 1
ATOM 9308 C CA . SER C 1 366 ? 98.360 162.484 75.782 1.00 171.16 366 SER C CA 1
ATOM 9309 C C . SER C 1 366 ? 98.810 161.465 74.731 1.00 171.16 366 SER C C 1
ATOM 9310 O O . SER C 1 366 ? 98.000 160.589 74.373 1.00 171.16 366 SER C O 1
ATOM 9313 N N . GLU C 1 367 ? 100.073 161.553 74.301 1.00 172.98 367 GLU C N 1
ATOM 9314 C CA . GLU C 1 367 ? 100.608 160.677 73.222 1.00 172.98 367 GLU C CA 1
ATOM 9315 C C . GLU C 1 367 ? 100.976 159.296 73.772 1.00 172.98 367 GLU C C 1
ATOM 9316 O O . GLU C 1 367 ? 101.728 158.576 73.097 1.00 172.98 367 GLU C O 1
ATOM 9322 N N . VAL C 1 368 ? 100.427 158.922 74.926 1.00 172.55 368 VAL C N 1
ATOM 9323 C CA . VAL C 1 368 ? 100.758 157.614 75.565 1.00 172.55 368 VAL C CA 1
ATOM 9324 C C . VAL C 1 368 ? 100.437 156.494 74.574 1.00 172.55 368 VAL C C 1
ATOM 9325 O O . VAL C 1 368 ? 101.297 155.621 74.391 1.00 172.55 368 VAL C O 1
ATOM 9329 N N . TYR C 1 369 ? 99.252 156.534 73.960 1.00 175.48 369 TYR C N 1
ATOM 9330 C CA . TYR C 1 369 ? 98.884 155.527 72.932 1.00 175.48 369 TYR C CA 1
ATOM 9331 C C . TYR C 1 369 ? 99.922 155.563 71.811 1.00 175.48 369 TYR C C 1
ATOM 9332 O O . TYR C 1 369 ? 100.468 154.498 71.464 1.00 175.48 369 TYR C O 1
ATOM 9341 N N . LYS C 1 370 ? 100.193 156.756 71.279 1.00 173.83 370 LYS C N 1
ATOM 9342 C CA . LYS C 1 370 ? 101.164 156.909 70.164 1.00 173.83 370 LYS C CA 1
ATOM 9343 C C . LYS C 1 370 ? 102.574 156.510 70.611 1.00 173.83 370 LYS C C 1
ATOM 9344 O O . LYS C 1 370 ? 103.248 155.805 69.836 1.00 173.83 370 LYS C O 1
ATOM 9350 N N . THR C 1 371 ? 102.989 156.911 71.817 1.00 168.37 371 THR C N 1
ATOM 9351 C CA . THR C 1 371 ? 104.382 156.658 72.284 1.00 168.37 371 THR C CA 1
ATOM 9352 C C . THR C 1 371 ? 104.609 155.193 72.683 1.00 168.37 371 THR C C 1
ATOM 9353 O O . THR C 1 371 ? 103.616 154.486 72.937 1.00 168.37 371 THR C O 1
ATOM 9357 N N . ALA C 1 372 ? 105.874 154.761 72.718 1.00 156.77 372 ALA C N 1
ATOM 9358 C CA . ALA C 1 372 ? 106.217 153.384 73.150 1.00 156.77 372 ALA C CA 1
ATOM 9359 C C . ALA C 1 372 ? 105.939 153.243 74.647 1.00 156.77 372 ALA C C 1
ATOM 9360 O O . ALA C 1 372 ? 105.879 152.093 75.124 1.00 156.77 372 ALA C O 1
ATOM 9362 N N . ARG C 1 373 ? 105.774 154.363 75.355 1.00 153.41 373 ARG C N 1
ATOM 9363 C CA . ARG C 1 373 ? 105.591 154.333 76.831 1.00 153.41 373 ARG C CA 1
ATOM 9364 C C . ARG C 1 373 ? 104.356 153.500 77.180 1.00 153.41 373 ARG C C 1
ATOM 9365 O O . ARG C 1 373 ? 104.446 152.726 78.128 1.00 153.41 373 ARG C O 1
ATOM 9373 N N . ALA C 1 374 ? 103.281 153.597 76.400 1.00 148.87 374 ALA C N 1
ATOM 9374 C CA . ALA C 1 374 ? 102.037 152.882 76.768 1.00 148.87 374 ALA C CA 1
ATOM 9375 C C . ALA C 1 374 ? 102.340 151.389 76.867 1.00 148.87 374 ALA C C 1
ATOM 9376 O O . ALA C 1 374 ? 101.851 150.752 77.816 1.00 148.87 374 ALA C O 1
ATOM 9378 N N . LEU C 1 375 ? 103.122 150.857 75.929 1.00 141.50 375 LEU C N 1
ATOM 9379 C CA . LEU C 1 375 ? 103.513 149.438 76.067 1.00 141.50 375 LEU C CA 1
ATOM 9380 C C . LEU C 1 375 ? 104.318 149.328 77.356 1.00 141.50 375 LEU C C 1
ATOM 9381 O O . LEU C 1 375 ? 103.999 148.454 78.174 1.00 141.50 375 LEU C O 1
ATOM 9386 N N . ARG C 1 376 ? 105.292 150.216 77.555 1.00 137.51 376 ARG C N 1
ATOM 9387 C CA . ARG C 1 376 ? 105.998 150.151 78.862 1.00 137.51 376 ARG C CA 1
ATOM 9388 C C . ARG C 1 376 ? 104.946 150.268 79.972 1.00 137.51 376 ARG C C 1
ATOM 9389 O O . ARG C 1 376 ? 105.027 149.493 80.953 1.00 137.51 376 ARG C O 1
ATOM 9397 N N . ILE C 1 377 ? 103.972 151.165 79.789 1.00 135.39 377 ILE C N 1
ATOM 9398 C CA . ILE C 1 377 ? 103.019 151.482 80.842 1.00 135.39 377 ILE C CA 1
ATOM 9399 C C . ILE C 1 377 ? 102.043 150.335 81.062 1.00 135.39 377 ILE C C 1
ATOM 9400 O O . ILE C 1 377 ? 101.593 150.120 82.189 1.00 135.39 377 ILE C O 1
ATOM 9405 N N . VAL C 1 378 ? 101.720 149.551 80.029 1.00 124.70 378 VAL C N 1
ATOM 9406 C CA . VAL C 1 378 ? 100.853 148.401 80.278 1.00 124.70 378 VAL C CA 1
ATOM 9407 C C . VAL C 1 378 ? 101.631 147.305 80.996 1.00 124.70 378 VAL C C 1
ATOM 9408 O O . VAL C 1 378 ? 101.098 146.619 81.880 1.00 124.70 378 VAL C O 1
ATOM 9412 N N . ARG C 1 379 ? 102.917 147.147 80.665 1.00 113.05 379 ARG C N 1
ATOM 9413 C CA . ARG C 1 379 ? 103.752 146.221 81.417 1.00 113.05 379 ARG C CA 1
ATOM 9414 C C . ARG C 1 379 ? 103.858 146.648 82.873 1.00 113.05 379 ARG C C 1
ATOM 9415 O O . ARG C 1 379 ? 103.772 145.816 83.781 1.00 113.05 379 ARG C O 1
ATOM 9423 N N . PHE C 1 380 ? 104.003 147.950 83.119 1.00 111.37 380 PHE C N 1
ATOM 9424 C CA . PHE C 1 380 ? 104.087 148.419 84.495 1.00 111.37 380 PHE C CA 1
ATOM 9425 C C . PHE C 1 380 ? 102.755 148.301 85.219 1.00 111.37 380 PHE C C 1
ATOM 9426 O O . PHE C 1 380 ? 102.732 148.048 86.424 1.00 111.37 380 PHE C O 1
ATOM 9434 N N . THR C 1 381 ? 101.640 148.482 84.517 1.00 105.31 381 THR C N 1
ATOM 9435 C CA . THR C 1 381 ? 100.345 148.225 85.131 1.00 105.31 381 THR C CA 1
ATOM 9436 C C . THR C 1 381 ? 100.246 146.775 85.579 1.00 105.31 381 THR C C 1
ATOM 9437 O O . THR C 1 381 ? 99.874 146.490 86.724 1.00 105.31 381 THR C O 1
ATOM 9441 N N . LYS C 1 382 ? 100.601 145.840 84.693 1.00 93.82 382 LYS C N 1
ATOM 9442 C CA . LYS C 1 382 ? 100.502 144.426 85.037 1.00 93.82 382 LYS C CA 1
ATOM 9443 C C . LYS C 1 382 ? 101.469 144.035 86.142 1.00 93.82 382 LYS C C 1
ATOM 9444 O O . LYS C 1 382 ? 101.187 143.107 86.904 1.00 93.82 382 LYS C O 1
ATOM 9450 N N . ILE C 1 383 ? 102.615 144.708 86.249 1.00 96.91 383 ILE C N 1
ATOM 9451 C CA . ILE C 1 383 ? 103.547 144.381 87.328 1.00 96.91 383 ILE C CA 1
ATOM 9452 C C . ILE C 1 383 ? 103.088 144.997 88.643 1.00 96.91 383 ILE C C 1
ATOM 9453 O O . ILE C 1 383 ? 103.121 144.351 89.693 1.00 96.91 383 ILE C O 1
ATOM 9458 N N . LEU C 1 384 ? 102.670 146.260 88.616 1.00 98.13 384 LEU C N 1
ATOM 9459 C CA . LEU C 1 384 ? 102.309 146.946 89.846 1.00 98.13 384 LEU C CA 1
ATOM 9460 C C . LEU C 1 384 ? 100.986 146.457 90.411 1.00 98.13 384 LEU C C 1
ATOM 9461 O O . LEU C 1 384 ? 100.758 146.585 91.618 1.00 98.13 384 LEU C O 1
ATOM 9466 N N . SER C 1 385 ? 100.104 145.906 89.577 1.00 88.29 385 SER C N 1
ATOM 9467 C CA . SER C 1 385 ? 98.904 145.291 90.114 1.00 88.29 385 SER C CA 1
ATOM 9468 C C . SER C 1 385 ? 99.212 144.072 90.965 1.00 88.29 385 SER C C 1
ATOM 9469 O O . SER C 1 385 ? 98.312 143.564 91.635 1.00 88.29 385 SER C O 1
ATOM 9472 N N . LEU C 1 386 ? 100.452 143.603 90.960 1.00 85.79 386 LEU C N 1
ATOM 9473 C CA . LEU C 1 386 ? 100.830 142.444 91.750 1.00 85.79 386 LEU C CA 1
ATOM 9474 C C . LEU C 1 386 ? 100.979 142.761 93.226 1.00 85.79 386 LEU C C 1
ATOM 9475 O O . LEU C 1 386 ? 101.137 141.836 94.026 1.00 85.79 386 LEU C O 1
ATOM 9480 N N . LEU C 1 387 ? 100.964 144.037 93.608 1.00 84.44 387 LEU C N 1
ATOM 9481 C CA . LEU C 1 387 ? 101.071 144.359 95.023 1.00 84.44 387 LEU C CA 1
ATOM 9482 C C . LEU C 1 387 ? 99.895 143.798 95.799 1.00 84.44 387 LEU C C 1
ATOM 9483 O O . LEU C 1 387 ? 100.054 143.370 96.945 1.00 84.44 387 LEU C O 1
ATOM 9488 N N . ARG C 1 388 ? 98.718 143.762 95.178 1.00 88.65 388 ARG C N 1
ATOM 9489 C CA . ARG C 1 388 ? 97.504 143.381 95.884 1.00 88.65 388 ARG C CA 1
ATOM 9490 C C . ARG C 1 388 ? 97.595 142.016 96.539 1.00 88.65 388 ARG C C 1
ATOM 9491 O O . ARG C 1 388 ? 96.740 141.684 97.360 1.00 88.65 388 ARG C O 1
ATOM 9499 N N . LEU C 1 389 ? 98.585 141.201 96.192 1.00 78.68 389 LEU C N 1
ATOM 9500 C CA . LEU C 1 389 ? 98.715 139.895 96.817 1.00 78.68 389 LEU C CA 1
ATOM 9501 C C . LEU C 1 389 ? 99.772 139.888 97.906 1.00 78.68 389 LEU C C 1
ATOM 9502 O O . LEU C 1 389 ? 100.427 138.871 98.139 1.00 78.68 389 LEU C O 1
ATOM 9507 N N . LEU C 1 390 ? 99.937 141.018 98.587 1.00 80.11 390 LEU C N 1
ATOM 9508 C CA . LEU C 1 390 ? 100.504 141.046 99.927 1.00 80.11 390 LEU C CA 1
ATOM 9509 C C . LEU C 1 390 ? 99.442 140.842 100.998 1.00 80.11 390 LEU C C 1
ATOM 9510 O O . LEU C 1 390 ? 99.786 140.658 102.168 1.00 80.11 390 LEU C O 1
ATOM 9515 N N . ARG C 1 391 ? 98.165 140.861 100.618 1.00 81.55 391 ARG C N 1
ATOM 9516 C CA . ARG C 1 391 ? 97.089 140.496 101.524 1.00 81.55 391 ARG C CA 1
ATOM 9517 C C . ARG C 1 391 ? 97.243 139.089 102.068 1.00 81.55 391 ARG C C 1
ATOM 9518 O O . ARG C 1 391 ? 96.485 138.703 102.962 1.00 81.55 391 ARG C O 1
ATOM 9526 N N . LEU C 1 392 ? 98.185 138.305 101.547 1.00 79.59 392 LEU C N 1
ATOM 9527 C CA . LEU C 1 392 ? 98.517 137.047 102.197 1.00 79.59 392 LEU C CA 1
ATOM 9528 C C . LEU C 1 392 ? 98.974 137.281 103.626 1.00 79.59 392 LEU C C 1
ATOM 9529 O O . LEU C 1 392 ? 98.774 136.421 104.494 1.00 79.59 392 LEU C O 1
ATOM 9534 N N . SER C 1 393 ? 99.576 138.440 103.897 1.00 85.22 393 SER C N 1
ATOM 9535 C CA . SER C 1 393 ? 99.937 138.782 105.267 1.00 85.22 393 SER C CA 1
ATOM 9536 C C . SER C 1 393 ? 98.707 138.786 106.159 1.00 85.22 393 SER C C 1
ATOM 9537 O O . SER C 1 393 ? 98.679 138.126 107.202 1.00 85.22 393 SER C O 1
ATOM 9540 N N . ARG C 1 394 ? 97.669 139.516 105.752 1.00 88.06 394 ARG C N 1
ATOM 9541 C CA . ARG C 1 394 ? 96.430 139.525 106.515 1.00 88.06 394 ARG C CA 1
ATOM 9542 C C . ARG C 1 394 ? 95.812 138.142 106.581 1.00 88.06 394 ARG C C 1
ATOM 9543 O O . ARG C 1 394 ? 95.231 137.768 107.601 1.00 88.06 394 ARG C O 1
ATOM 9551 N N . LEU C 1 395 ? 95.893 137.378 105.497 1.00 84.92 395 LEU C N 1
ATOM 9552 C CA . LEU C 1 395 ? 95.289 136.050 105.514 1.00 84.92 395 LEU C CA 1
ATOM 9553 C C . LEU C 1 395 ? 95.918 135.189 106.599 1.00 84.92 395 LEU C C 1
ATOM 9554 O O . LEU C 1 395 ? 95.212 134.625 107.443 1.00 84.92 395 LEU C O 1
ATOM 9559 N N . ILE C 1 396 ? 97.249 135.100 106.616 1.00 92.01 396 ILE C N 1
ATOM 9560 C CA . ILE C 1 396 ? 97.883 134.268 107.631 1.00 92.01 396 ILE C CA 1
ATOM 9561 C C . ILE C 1 396 ? 97.683 134.865 109.017 1.00 92.01 396 ILE C C 1
ATOM 9562 O O . ILE C 1 396 ? 97.513 134.126 109.993 1.00 92.01 396 ILE C O 1
ATOM 9567 N N . ARG C 1 397 ? 97.660 136.196 109.131 1.00 95.55 397 ARG C N 1
ATOM 9568 C CA . ARG C 1 397 ? 97.417 136.828 110.423 1.00 95.55 397 ARG C CA 1
ATOM 9569 C C . ARG C 1 397 ? 96.073 136.404 110.988 1.00 95.55 397 ARG C C 1
ATOM 9570 O O . ARG C 1 397 ? 95.989 135.867 112.096 1.00 95.55 397 ARG C O 1
ATOM 9578 N N . TYR C 1 398 ? 95.008 136.654 110.234 1.00 91.85 398 TYR C N 1
ATOM 9579 C CA . TYR C 1 398 ? 93.672 136.369 110.720 1.00 91.85 398 TYR C CA 1
ATOM 9580 C C . TYR C 1 398 ? 93.453 134.883 110.895 1.00 91.85 398 TYR C C 1
ATOM 9581 O O . TYR C 1 398 ? 92.694 134.487 111.781 1.00 91.85 398 TYR C O 1
ATOM 9590 N N . ILE C 1 399 ? 94.124 134.043 110.108 1.00 96.79 399 ILE C N 1
ATOM 9591 C CA . ILE C 1 399 ? 93.964 132.614 110.314 1.00 96.79 399 ILE C CA 1
ATOM 9592 C C . ILE C 1 399 ? 94.628 132.181 111.610 1.00 96.79 399 ILE C C 1
ATOM 9593 O O . ILE C 1 399 ? 94.023 131.468 112.415 1.00 96.79 399 ILE C O 1
ATOM 9598 N N . HIS C 1 400 ? 95.873 132.597 111.849 1.00 101.97 400 HIS C N 1
ATOM 9599 C CA . HIS C 1 400 ? 96.506 132.253 113.118 1.00 101.97 400 HIS C CA 1
ATOM 9600 C C . HIS C 1 400 ? 95.684 132.769 114.288 1.00 101.97 400 HIS C C 1
ATOM 9601 O O . HIS C 1 400 ? 95.479 132.053 115.276 1.00 101.97 400 HIS C O 1
ATOM 9608 N N . GLN C 1 401 ? 95.178 133.997 114.180 1.00 99.58 401 GLN C N 1
ATOM 9609 C CA . GLN C 1 401 ? 94.329 134.545 115.227 1.00 99.58 401 GLN C CA 1
ATOM 9610 C C . GLN C 1 401 ? 93.120 133.660 115.467 1.00 99.58 401 GLN C C 1
ATOM 9611 O O . GLN C 1 401 ? 92.926 133.139 116.567 1.00 99.58 401 GLN C O 1
ATOM 9617 N N . TRP C 1 402 ? 92.287 133.471 114.453 1.00 105.13 402 TRP C N 1
ATOM 9618 C CA . TRP C 1 402 ? 91.052 132.733 114.655 1.00 105.13 402 TRP C CA 1
ATOM 9619 C C . TRP C 1 402 ? 91.239 131.223 114.615 1.00 105.13 402 TRP C C 1
ATOM 9620 O O . TRP C 1 402 ? 90.254 130.492 114.467 1.00 105.13 402 TRP C O 1
ATOM 9631 N N . GLU C 1 403 ? 92.477 130.743 114.713 1.00 110.16 403 GLU C N 1
ATOM 9632 C CA . GLU C 1 403 ? 92.729 129.341 115.011 1.00 110.16 403 GLU C CA 1
ATOM 9633 C C . GLU C 1 403 ? 93.314 129.109 116.394 1.00 110.16 403 GLU C C 1
ATOM 9634 O O . GLU C 1 403 ? 93.022 128.078 116.998 1.00 110.16 403 GLU C O 1
ATOM 9640 N N . GLU C 1 404 ? 94.128 130.029 116.919 1.00 111.34 404 GLU C N 1
ATOM 9641 C CA . GLU C 1 404 ? 94.613 129.837 118.285 1.00 111.34 404 GLU C CA 1
ATOM 9642 C C . GLU C 1 404 ? 93.659 130.469 119.294 1.00 111.34 404 GLU C C 1
ATOM 9643 O O . GLU C 1 404 ? 93.378 129.882 120.343 1.00 111.34 404 GLU C O 1
ATOM 9649 N N . ILE C 1 405 ? 93.160 131.670 118.995 1.00 111.84 405 ILE C N 1
ATOM 9650 C CA . ILE C 1 405 ? 92.000 132.203 119.704 1.00 111.84 405 ILE C CA 1
ATOM 9651 C C . ILE C 1 405 ? 90.868 131.186 119.692 1.00 111.84 405 ILE C C 1
ATOM 9652 O O . ILE C 1 405 ? 90.169 130.994 120.694 1.00 111.84 405 ILE C O 1
ATOM 9657 N N . PHE C 1 406 ? 90.669 130.521 118.559 1.00 117.17 406 PHE C N 1
ATOM 9658 C CA . PHE C 1 406 ? 89.736 129.410 118.506 1.00 117.17 406 PHE C CA 1
ATOM 9659 C C . PHE C 1 406 ? 90.232 128.291 119.408 1.00 117.17 406 PHE C C 1
ATOM 9660 O O . PHE C 1 406 ? 91.405 127.914 119.360 1.00 117.17 406 PHE C O 1
ATOM 9668 N N . HIS C 1 407 ? 89.336 127.764 120.240 1.00 120.58 407 HIS C N 1
ATOM 9669 C CA . HIS C 1 407 ? 89.736 126.783 121.240 1.00 120.58 407 HIS C CA 1
ATOM 9670 C C . HIS C 1 407 ? 89.627 125.356 120.716 1.00 120.58 407 HIS C C 1
ATOM 9671 O O . HIS C 1 407 ? 90.589 124.588 120.812 1.00 120.58 407 HIS C O 1
ATOM 9678 N N . MET C 1 408 ? 88.467 124.988 120.161 1.00 123.98 408 MET C N 1
ATOM 9679 C CA . MET C 1 408 ? 88.295 123.653 119.596 1.00 123.98 408 MET C CA 1
ATOM 9680 C C . MET C 1 408 ? 89.364 123.323 118.564 1.00 123.98 408 MET C C 1
ATOM 9681 O O . MET C 1 408 ? 89.600 122.144 118.287 1.00 123.98 408 MET C O 1
ATOM 9686 N N . THR C 1 409 ? 90.014 124.336 117.993 1.00 121.19 409 THR C N 1
ATOM 9687 C CA . THR C 1 409 ? 91.178 124.118 117.146 1.00 121.19 409 THR C CA 1
ATOM 9688 C C . THR C 1 409 ? 92.478 124.113 117.941 1.00 121.19 409 THR C C 1
ATOM 9689 O O . THR C 1 409 ? 93.392 123.345 117.617 1.00 121.19 409 THR C O 1
ATOM 9693 N N . TYR C 1 410 ? 92.576 124.936 118.988 1.00 116.76 410 TYR C N 1
ATOM 9694 C CA . TYR C 1 410 ? 93.766 124.955 119.829 1.00 116.76 410 TYR C CA 1
ATOM 9695 C C . TYR C 1 410 ? 93.999 123.632 120.549 1.00 116.76 410 TYR C C 1
ATOM 9696 O O . TYR C 1 410 ? 95.091 123.422 121.090 1.00 116.76 410 TYR C O 1
ATOM 9705 N N . ASP C 1 411 ? 93.024 122.727 120.548 1.00 118.45 411 ASP C N 1
ATOM 9706 C CA . ASP C 1 411 ? 93.154 121.432 121.198 1.00 118.45 411 ASP C CA 1
ATOM 9707 C C . ASP C 1 411 ? 93.819 120.424 120.268 1.00 118.45 411 ASP C C 1
ATOM 9708 O O . ASP C 1 411 ? 93.688 120.504 119.043 1.00 118.45 411 ASP C O 1
ATOM 9713 N N . LEU C 1 412 ? 94.567 119.490 120.865 1.00 107.14 412 LEU C N 1
ATOM 9714 C CA . LEU C 1 412 ? 95.199 118.387 120.143 1.00 107.14 412 LEU C CA 1
ATOM 9715 C C . LEU C 1 412 ? 96.248 118.902 119.163 1.00 107.14 412 LEU C C 1
ATOM 9716 O O . LEU C 1 412 ? 96.883 118.113 118.455 1.00 107.14 412 LEU C O 1
ATOM 9721 N N . ALA C 1 413 ? 96.432 120.224 119.127 1.00 107.25 413 ALA C N 1
ATOM 9722 C CA . ALA C 1 413 ? 97.165 120.941 118.087 1.00 107.25 413 ALA C CA 1
ATOM 9723 C C . ALA C 1 413 ? 96.409 120.849 116.767 1.00 107.25 413 ALA C C 1
ATOM 9724 O O . ALA C 1 413 ? 96.808 121.467 115.775 1.00 107.25 413 ALA C O 1
ATOM 9726 N N . SER C 1 414 ? 95.306 120.099 116.764 1.00 107.11 414 SER C N 1
ATOM 9727 C CA . SER C 1 414 ? 94.448 119.904 115.598 1.00 107.11 414 SER C CA 1
ATOM 9728 C C . SER C 1 414 ? 95.281 119.596 114.352 1.00 107.11 414 SER C C 1
ATOM 9729 O O . SER C 1 414 ? 95.351 120.382 113.409 1.00 107.11 414 SER C O 1
ATOM 9732 N N . ALA C 1 415 ? 95.947 118.439 114.411 1.00 99.01 415 ALA C N 1
ATOM 9733 C CA . ALA C 1 415 ? 96.807 118.008 113.316 1.00 99.01 415 ALA C CA 1
ATOM 9734 C C . ALA C 1 415 ? 96.087 118.072 111.978 1.00 99.01 415 ALA C C 1
ATOM 9735 O O . ALA C 1 415 ? 96.693 118.414 110.960 1.00 99.01 415 ALA C O 1
ATOM 9737 N N . VAL C 1 416 ? 94.790 117.761 111.964 1.00 96.88 416 VAL C N 1
ATOM 9738 C CA . VAL C 1 416 ? 94.004 117.875 110.736 1.00 96.88 416 VAL C CA 1
ATOM 9739 C C . VAL C 1 416 ? 94.037 119.306 110.215 1.00 96.88 416 VAL C C 1
ATOM 9740 O O . VAL C 1 416 ? 94.370 119.561 109.050 1.00 96.88 416 VAL C O 1
ATOM 9744 N N . VAL C 1 417 ? 93.695 120.262 111.079 1.00 96.80 417 VAL C N 1
ATOM 9745 C CA . VAL C 1 417 ? 93.660 121.662 110.673 1.00 96.80 417 VAL C CA 1
ATOM 9746 C C . VAL C 1 417 ? 95.038 122.129 110.233 1.00 96.80 417 VAL C C 1
ATOM 9747 O O . VAL C 1 417 ? 95.174 122.842 109.234 1.00 96.80 417 VAL C O 1
ATOM 9751 N N . ARG C 1 418 ? 96.077 121.753 110.975 1.00 88.37 418 ARG C N 1
ATOM 9752 C CA . ARG C 1 418 ? 97.414 122.244 110.658 1.00 88.37 418 ARG C CA 1
ATOM 9753 C C . ARG C 1 418 ? 97.918 121.663 109.344 1.00 88.37 418 ARG C C 1
ATOM 9754 O O . ARG C 1 418 ? 98.526 122.374 108.533 1.00 88.37 418 ARG C O 1
ATOM 9762 N N . ILE C 1 419 ? 97.647 120.383 109.088 1.00 87.20 419 ILE C N 1
ATOM 9763 C CA . ILE C 1 419 ? 98.099 119.817 107.829 1.00 87.20 419 ILE C CA 1
ATOM 9764 C C . ILE C 1 419 ? 97.278 120.367 106.678 1.00 87.20 419 ILE C C 1
ATOM 9765 O O . ILE C 1 419 ? 97.786 120.490 105.560 1.00 87.20 419 ILE C O 1
ATOM 9770 N N . VAL C 1 420 ? 96.024 120.754 106.915 1.00 85.28 420 VAL C N 1
ATOM 9771 C CA . VAL C 1 420 ? 95.268 121.361 105.825 1.00 85.28 420 VAL C CA 1
ATOM 9772 C C . VAL C 1 420 ? 95.769 122.776 105.563 1.00 85.28 420 VAL C C 1
ATOM 9773 O O . VAL C 1 420 ? 95.842 123.219 104.412 1.00 85.28 420 VAL C O 1
ATOM 9777 N N . ASN C 1 421 ? 96.139 123.493 106.620 1.00 85.16 421 ASN C N 1
ATOM 9778 C CA . ASN C 1 421 ? 96.858 124.751 106.469 1.00 85.16 421 ASN C CA 1
ATOM 9779 C C . ASN C 1 421 ? 98.061 124.570 105.555 1.00 85.16 421 ASN C C 1
ATOM 9780 O O . ASN C 1 421 ? 98.262 125.336 104.606 1.00 85.16 421 ASN C O 1
ATOM 9785 N N . LEU C 1 422 ? 98.878 123.553 105.831 1.00 80.20 422 LEU C N 1
ATOM 9786 C CA . LEU C 1 422 ? 100.103 123.361 105.057 1.00 80.20 422 LEU C CA 1
ATOM 9787 C C . LEU C 1 422 ? 99.810 122.982 103.611 1.00 80.20 422 LEU C C 1
ATOM 9788 O O . LEU C 1 422 ? 100.482 123.461 102.691 1.00 80.20 422 LEU C O 1
ATOM 9793 N N . ILE C 1 423 ? 98.829 122.109 103.389 1.00 74.31 423 ILE C N 1
ATOM 9794 C CA . ILE C 1 423 ? 98.459 121.759 102.022 1.00 74.31 423 ILE C CA 1
ATOM 9795 C C . ILE C 1 423 ? 97.967 122.990 101.277 1.00 74.31 423 ILE C C 1
ATOM 9796 O O . ILE C 1 423 ? 98.284 123.189 100.099 1.00 74.31 423 ILE C O 1
ATOM 9801 N N . GLY C 1 424 ? 97.207 123.849 101.952 1.00 72.04 424 GLY C N 1
ATOM 9802 C CA . GLY C 1 424 ? 96.747 125.061 101.305 1.00 72.04 424 GLY C CA 1
ATOM 9803 C C . GLY C 1 424 ? 97.888 125.991 100.957 1.00 72.04 424 GLY C C 1
ATOM 9804 O O . GLY C 1 424 ? 97.908 126.590 99.884 1.00 72.04 424 GLY C O 1
ATOM 9805 N N . MET C 1 425 ? 98.871 126.098 101.845 1.00 72.06 425 MET C N 1
ATOM 9806 C CA . MET C 1 425 ? 99.989 126.990 101.577 1.00 72.06 425 MET C CA 1
ATOM 9807 C C . MET C 1 425 ? 100.844 126.478 100.422 1.00 72.06 425 MET C C 1
ATOM 9808 O O . MET C 1 425 ? 101.272 127.262 99.566 1.00 72.06 425 MET C O 1
ATOM 9813 N N . MET C 1 426 ? 101.092 125.166 100.361 1.00 69.72 426 MET C N 1
ATOM 9814 C CA . MET C 1 426 ? 101.827 124.627 99.220 1.00 69.72 426 MET C CA 1
ATOM 9815 C C . MET C 1 426 ? 101.045 124.797 97.929 1.00 69.72 426 MET C C 1
ATOM 9816 O O . MET C 1 426 ? 101.625 125.115 96.887 1.00 69.72 426 MET C O 1
ATOM 9821 N N . LEU C 1 427 ? 99.729 124.596 97.970 1.00 63.84 427 LEU C N 1
ATOM 9822 C CA . LEU C 1 427 ? 98.944 124.756 96.754 1.00 63.84 427 LEU C CA 1
ATOM 9823 C C . LEU C 1 427 ? 98.934 126.197 96.286 1.00 63.84 427 LEU C C 1
ATOM 9824 O O . LEU C 1 427 ? 98.970 126.459 95.082 1.00 63.84 427 LEU C O 1
ATOM 9829 N N . LEU C 1 428 ? 98.934 127.145 97.214 1.00 59.19 428 LEU C N 1
ATOM 9830 C CA . LEU C 1 428 ? 98.962 128.543 96.813 1.00 59.19 428 LEU C CA 1
ATOM 9831 C C . LEU C 1 428 ? 100.307 128.920 96.228 1.00 59.19 428 LEU C C 1
ATOM 9832 O O . LEU C 1 428 ? 100.371 129.620 95.215 1.00 59.19 428 LEU C O 1
ATOM 9837 N N . LEU C 1 429 ? 101.396 128.498 96.872 1.00 59.59 429 LEU C N 1
ATOM 9838 C CA . LEU C 1 429 ? 102.715 128.747 96.305 1.00 59.59 429 LEU C CA 1
ATOM 9839 C C . LEU C 1 429 ? 102.817 128.167 94.905 1.00 59.59 429 LEU C C 1
ATOM 9840 O O . LEU C 1 429 ? 103.317 128.824 93.991 1.00 59.59 429 LEU C O 1
ATOM 9845 N N . CYS C 1 430 ? 102.324 126.947 94.713 1.00 58.66 430 CYS C N 1
ATOM 9846 C CA . CYS C 1 430 ? 102.419 126.302 93.411 1.00 58.66 430 CYS C CA 1
ATOM 9847 C C . CYS C 1 430 ? 101.560 127.001 92.367 1.00 58.66 430 CYS C C 1
ATOM 9848 O O . CYS C 1 430 ? 101.951 127.087 91.200 1.00 58.66 430 CYS C O 1
ATOM 9851 N N . HIS C 1 431 ? 100.420 127.554 92.770 1.00 53.84 431 HIS C N 1
ATOM 9852 C CA . HIS C 1 431 ? 99.547 128.231 91.821 1.00 53.84 431 HIS C CA 1
ATOM 9853 C C . HIS C 1 431 ? 100.092 129.604 91.439 1.00 53.84 431 HIS C C 1
ATOM 9854 O O . HIS C 1 431 ? 100.046 129.992 90.263 1.00 53.84 431 HIS C O 1
ATOM 9861 N N . TRP C 1 432 ? 100.659 130.337 92.400 1.00 56.25 432 TRP C N 1
ATOM 9862 C CA . TRP C 1 432 ? 101.330 131.588 92.065 1.00 56.25 432 TRP C CA 1
ATOM 9863 C C . TRP C 1 432 ? 102.545 131.334 91.199 1.00 56.25 432 TRP C C 1
ATOM 9864 O O . TRP C 1 432 ? 102.855 132.119 90.300 1.00 56.25 432 TRP C O 1
ATOM 9875 N N . ASP C 1 433 ? 103.254 130.242 91.464 1.00 55.53 433 ASP C N 1
ATOM 9876 C CA . ASP C 1 433 ? 104.396 129.866 90.648 1.00 55.53 433 ASP C CA 1
ATOM 9877 C C . ASP C 1 433 ? 103.977 129.552 89.221 1.00 55.53 433 ASP C C 1
ATOM 9878 O O . ASP C 1 433 ? 104.669 129.930 88.277 1.00 55.53 433 ASP C O 1
ATOM 9883 N N . GLY C 1 434 ? 102.859 128.852 89.037 1.00 52.61 434 GLY C N 1
ATOM 9884 C CA . GLY C 1 434 ? 102.366 128.627 87.689 1.00 52.61 434 GLY C CA 1
ATOM 9885 C C . GLY C 1 434 ? 102.040 129.922 86.969 1.00 52.61 434 GLY C C 1
ATOM 9886 O O . GLY C 1 434 ? 102.459 130.146 85.825 1.00 52.61 434 GLY C O 1
ATOM 9887 N N . CYS C 1 435 ? 101.295 130.803 87.636 1.00 55.77 435 CYS C N 1
ATOM 9888 C CA . CYS C 1 435 ? 100.989 132.079 87.004 1.00 55.77 435 CYS C CA 1
ATOM 9889 C C . CYS C 1 435 ? 102.249 132.879 86.709 1.00 55.77 435 CYS C C 1
ATOM 9890 O O . CYS C 1 435 ? 102.287 133.618 85.731 1.00 55.77 435 CYS C O 1
ATOM 9893 N N . LEU C 1 436 ? 103.298 132.722 87.514 1.00 49.02 436 LEU C N 1
ATOM 9894 C CA . LEU C 1 436 ? 104.552 133.419 87.243 1.00 49.02 436 LEU C CA 1
ATOM 9895 C C . LEU C 1 436 ? 105.254 132.842 86.019 1.00 49.02 436 LEU C C 1
ATOM 9896 O O . LEU C 1 436 ? 105.717 133.584 85.141 1.00 49.02 436 LEU C O 1
ATOM 9901 N N . GLN C 1 437 ? 105.393 131.513 85.979 1.00 49.47 437 GLN C N 1
ATOM 9902 C CA . GLN C 1 437 ? 105.925 130.831 84.807 1.00 49.47 437 GLN C CA 1
ATOM 9903 C C . GLN C 1 437 ? 105.232 131.277 83.540 1.00 49.47 437 GLN C C 1
ATOM 9904 O O . GLN C 1 437 ? 105.816 131.202 82.460 1.00 49.47 437 GLN C O 1
ATOM 9910 N N . PHE C 1 438 ? 103.968 131.679 83.628 1.00 51.58 438 PHE C N 1
ATOM 9911 C CA . PHE C 1 438 ? 103.344 132.187 82.414 1.00 51.58 438 PHE C CA 1
ATOM 9912 C C . PHE C 1 438 ? 103.436 133.698 82.266 1.00 51.58 438 PHE C C 1
ATOM 9913 O O . PHE C 1 438 ? 103.386 134.200 81.141 1.00 51.58 438 PHE C O 1
ATOM 9921 N N . LEU C 1 439 ? 103.578 134.434 83.359 1.00 53.55 439 LEU C N 1
ATOM 9922 C CA . LEU C 1 439 ? 103.665 135.881 83.245 1.00 53.55 439 LEU C CA 1
ATOM 9923 C C . LEU C 1 439 ? 104.967 136.298 82.595 1.00 53.55 439 LEU C C 1
ATOM 9924 O O . LEU C 1 439 ? 104.968 137.121 81.676 1.00 53.55 439 LEU C O 1
ATOM 9929 N N . VAL C 1 440 ? 106.079 135.729 83.045 1.00 51.93 440 VAL C N 1
ATOM 9930 C CA . VAL C 1 440 ? 107.398 136.185 82.606 1.00 51.93 440 VAL C CA 1
ATOM 9931 C C . VAL C 1 440 ? 107.641 135.941 81.117 1.00 51.93 440 VAL C C 1
ATOM 9932 O O . VAL C 1 440 ? 108.191 136.828 80.456 1.00 51.93 440 VAL C O 1
ATOM 9936 N N . PRO C 1 441 ? 107.292 134.790 80.533 1.00 56.57 441 PRO C N 1
ATOM 9937 C CA . PRO C 1 441 ? 107.369 134.691 79.070 1.00 56.57 441 PRO C CA 1
ATOM 9938 C C . PRO C 1 441 ? 106.470 135.668 78.349 1.00 56.57 441 PRO C C 1
ATOM 9939 O O . PRO C 1 441 ? 106.849 136.182 77.293 1.00 56.57 441 PRO C O 1
ATOM 9943 N N . MET C 1 442 ? 105.282 135.934 78.884 1.00 66.24 442 MET C N 1
ATOM 9944 C CA . MET C 1 442 ? 104.330 136.785 78.180 1.00 66.24 442 MET C CA 1
ATOM 9945 C C . MET C 1 442 ? 104.818 138.226 78.110 1.00 66.24 442 MET C C 1
ATOM 9946 O O . MET C 1 442 ? 104.699 138.883 77.070 1.00 66.24 442 MET C O 1
ATOM 9951 N N . LEU C 1 443 ? 105.357 138.738 79.216 1.00 63.32 443 LEU C N 1
ATOM 9952 C CA . LEU C 1 443 ? 105.823 140.116 79.252 1.00 63.32 443 LEU C CA 1
ATOM 9953 C C . LEU C 1 443 ? 106.812 140.396 78.133 1.00 63.32 443 LEU C C 1
ATOM 9954 O O . LEU C 1 443 ? 106.800 141.480 77.541 1.00 63.32 443 LEU C O 1
ATOM 9959 N N . GLN C 1 444 ? 107.672 139.433 77.820 1.00 65.04 444 GLN C N 1
ATOM 9960 C CA . GLN C 1 444 ? 108.587 139.558 76.698 1.00 65.04 444 GLN C CA 1
ATOM 9961 C C . GLN C 1 444 ? 107.944 139.150 75.384 1.00 65.04 444 GLN C C 1
ATOM 9962 O O . GLN C 1 444 ? 108.656 138.923 74.400 1.00 65.04 444 GLN C O 1
ATOM 9968 N N . ASP C 1 445 ? 106.621 139.034 75.358 1.00 71.22 445 ASP C N 1
ATOM 9969 C CA . ASP C 1 445 ? 105.867 138.847 74.122 1.00 71.22 445 ASP C CA 1
ATOM 9970 C C . ASP C 1 445 ? 106.258 137.546 73.431 1.00 71.22 445 ASP C C 1
ATOM 9971 O O . ASP C 1 445 ? 106.427 137.493 72.212 1.00 71.22 445 ASP C O 1
ATOM 9976 N N . PHE C 1 446 ? 106.416 136.492 74.222 1.00 68.23 446 PHE C N 1
ATOM 9977 C CA . PHE C 1 446 ? 106.601 135.135 73.728 1.00 68.23 446 PHE C CA 1
ATOM 9978 C C . PHE C 1 446 ? 107.787 135.031 72.782 1.00 68.23 446 PHE C C 1
ATOM 9979 O O . PHE C 1 446 ? 107.602 134.875 71.569 1.00 68.23 446 PHE C O 1
ATOM 9987 N N . PRO C 1 447 ? 109.012 135.121 73.293 1.00 70.33 447 PRO C N 1
ATOM 9988 C CA . PRO C 1 447 ? 110.179 134.916 72.437 1.00 70.33 447 PRO C CA 1
ATOM 9989 C C . PRO C 1 447 ? 110.189 133.499 71.898 1.00 70.33 447 PRO C C 1
ATOM 9990 O O . PRO C 1 447 ? 109.540 132.599 72.431 1.00 70.33 447 PRO C O 1
ATOM 9994 N N . ASP C 1 448 ? 110.949 133.295 70.832 1.00 74.35 448 ASP C N 1
ATOM 9995 C CA . ASP C 1 448 ? 110.880 132.017 70.137 1.00 74.35 448 ASP C CA 1
ATOM 9996 C C . ASP C 1 448 ? 111.440 130.859 70.943 1.00 74.35 448 ASP C C 1
ATOM 9997 O O . ASP C 1 448 ? 111.513 129.749 70.413 1.00 74.35 448 ASP C O 1
ATOM 10002 N N . ASP C 1 449 ? 111.831 131.071 72.200 1.00 70.23 449 ASP C N 1
ATOM 10003 C CA . ASP C 1 449 ? 112.407 130.007 73.011 1.00 70.23 449 ASP C CA 1
ATOM 10004 C C . ASP C 1 449 ? 111.795 129.944 74.404 1.00 70.23 449 ASP C C 1
ATOM 10005 O O . ASP C 1 449 ? 112.432 129.442 75.331 1.00 70.23 449 ASP C O 1
ATOM 10010 N N . CYS C 1 450 ? 110.583 130.451 74.580 1.00 64.50 450 CYS C N 1
ATOM 10011 C CA . CYS C 1 450 ? 109.853 130.250 75.819 1.00 64.50 450 CYS C CA 1
ATOM 10012 C C . CYS C 1 450 ? 108.923 129.066 75.643 1.00 64.50 450 CYS C C 1
ATOM 10013 O O . CYS C 1 450 ? 108.377 128.847 74.560 1.00 64.50 450 CYS C O 1
ATOM 10016 N N . TRP C 1 451 ? 108.745 128.297 76.718 1.00 54.99 451 TRP C N 1
ATOM 10017 C CA . TRP C 1 451 ? 107.983 127.062 76.609 1.00 54.99 451 TRP C CA 1
ATOM 10018 C C . TRP C 1 451 ? 106.622 127.301 75.983 1.00 54.99 451 TRP C C 1
ATOM 10019 O O . TRP C 1 451 ? 106.154 126.498 75.173 1.00 54.99 451 TRP C O 1
ATOM 10030 N N . VAL C 1 452 ? 105.987 128.421 76.317 1.00 60.03 452 VAL C N 1
ATOM 10031 C CA . VAL C 1 452 ? 104.739 128.806 75.679 1.00 60.03 452 VAL C CA 1
ATOM 10032 C C . VAL C 1 452 ? 104.860 128.846 74.165 1.00 60.03 452 VAL C C 1
ATOM 10033 O O . VAL C 1 452 ? 103.852 128.750 73.465 1.00 60.03 452 VAL C O 1
ATOM 10037 N N . SER C 1 453 ? 106.064 128.966 73.626 1.00 62.40 453 SER C N 1
ATOM 10038 C CA . SER C 1 453 ? 106.226 129.067 72.186 1.00 62.40 453 SER C CA 1
ATOM 10039 C C . SER C 1 453 ? 106.932 127.867 71.578 1.00 62.40 453 SER C C 1
ATOM 10040 O O . SER C 1 453 ? 107.078 127.807 70.353 1.00 62.40 453 SER C O 1
ATOM 10043 N N . LEU C 1 454 ? 107.382 126.918 72.396 1.00 60.97 454 LEU C N 1
ATOM 10044 C CA . LEU C 1 454 ? 107.807 125.605 71.933 1.00 60.97 454 LEU C CA 1
ATOM 10045 C C . LEU C 1 454 ? 106.734 124.552 72.151 1.00 60.97 454 LEU C C 1
ATOM 10046 O O . LEU C 1 454 ? 106.520 123.706 71.282 1.00 60.97 454 LEU C O 1
ATOM 10051 N N . ASN C 1 455 ? 106.050 124.591 73.295 1.00 58.11 455 ASN C N 1
ATOM 10052 C CA . ASN C 1 455 ? 104.849 123.794 73.486 1.00 58.11 455 ASN C CA 1
ATOM 10053 C C . ASN C 1 455 ? 103.687 124.300 72.656 1.00 58.11 455 ASN C C 1
ATOM 10054 O O . ASN C 1 455 ? 102.590 123.746 72.758 1.00 58.11 455 ASN C O 1
ATOM 10059 N N . ASN C 1 456 ? 103.896 125.345 71.862 1.00 61.62 456 ASN C N 1
ATOM 10060 C CA . ASN C 1 456 ? 102.905 125.835 70.912 1.00 61.62 456 ASN C CA 1
ATOM 10061 C C . ASN C 1 456 ? 101.601 126.214 71.606 1.00 61.62 456 ASN C C 1
ATOM 10062 O O . ASN C 1 456 ? 100.512 125.951 71.103 1.00 61.62 456 ASN C O 1
ATOM 10067 N N . MET C 1 457 ? 101.713 126.848 72.770 1.00 62.61 457 MET C N 1
ATOM 10068 C CA . MET C 1 457 ? 100.567 127.260 73.572 1.00 62.61 457 MET C CA 1
ATOM 10069 C C . MET C 1 457 ? 100.353 128.767 73.544 1.00 62.61 457 MET C C 1
ATOM 10070 O O . MET C 1 457 ? 99.925 129.364 74.530 1.00 62.61 457 MET C O 1
ATOM 10075 N N . VAL C 1 458 ? 100.648 129.407 72.419 1.00 64.50 458 VAL C N 1
ATOM 10076 C CA . VAL C 1 458 ? 100.367 130.833 72.312 1.00 64.50 458 VAL C CA 1
ATOM 10077 C C . VAL C 1 458 ? 98.891 131.064 72.040 1.00 64.50 458 VAL C C 1
ATOM 10078 O O . VAL C 1 458 ? 98.248 131.887 72.697 1.00 64.50 458 VAL C O 1
ATOM 10082 N N . ASN C 1 459 ? 98.334 130.336 71.082 1.00 72.31 459 ASN C N 1
ATOM 10083 C CA . ASN C 1 459 ? 96.948 130.492 70.668 1.00 72.31 459 ASN C CA 1
ATOM 10084 C C . ASN C 1 459 ? 95.978 129.633 71.469 1.00 72.31 459 ASN C C 1
ATOM 10085 O O . ASN C 1 459 ? 94.796 129.580 71.121 1.00 72.31 459 ASN C O 1
ATOM 10090 N N . ASN C 1 460 ? 96.436 128.970 72.524 1.00 64.41 460 ASN C N 1
ATOM 10091 C CA . ASN C 1 460 ? 95.572 128.084 73.282 1.00 64.41 460 ASN C CA 1
ATOM 10092 C C . ASN C 1 460 ? 94.550 128.882 74.084 1.00 64.41 460 ASN C C 1
ATOM 10093 O O . ASN C 1 460 ? 94.455 130.104 73.991 1.00 64.41 460 ASN C O 1
ATOM 10098 N N . SER C 1 461 ? 93.771 128.160 74.878 1.00 56.35 461 SER C N 1
ATOM 10099 C CA . SER C 1 461 ? 92.765 128.776 75.720 1.00 56.35 461 SER C CA 1
ATOM 10100 C C . SER C 1 461 ? 93.275 128.889 77.147 1.00 56.35 461 SER C C 1
ATOM 10101 O O . SER C 1 461 ? 94.116 128.102 77.589 1.00 56.35 461 SER C O 1
ATOM 10104 N N . TRP C 1 462 ? 92.755 129.878 77.874 1.00 53.86 462 TRP C N 1
ATOM 10105 C CA . TRP C 1 462 ? 93.318 130.172 79.183 1.00 53.86 462 TRP C CA 1
ATOM 10106 C C . TRP C 1 462 ? 93.226 128.983 80.122 1.00 53.86 462 TRP C C 1
ATOM 10107 O O . TRP C 1 462 ? 94.057 128.857 81.022 1.00 53.86 462 TRP C O 1
ATOM 10118 N N . GLY C 1 463 ? 92.318 128.047 79.862 1.00 53.16 463 GLY C N 1
ATOM 10119 C CA . GLY C 1 463 ? 92.271 126.851 80.679 1.00 53.16 463 GLY C CA 1
ATOM 10120 C C . GLY C 1 463 ? 93.474 125.961 80.452 1.00 53.16 463 GLY C C 1
ATOM 10121 O O . GLY C 1 463 ? 94.112 125.504 81.401 1.00 53.16 463 GLY C O 1
ATOM 10122 N N . LYS C 1 464 ? 93.815 125.722 79.188 1.00 53.75 464 LYS C N 1
ATOM 10123 C CA . LYS C 1 464 ? 94.962 124.876 78.894 1.00 53.75 464 LYS C CA 1
ATOM 10124 C C . LYS C 1 464 ? 96.263 125.545 79.309 1.00 53.75 464 LYS C C 1
ATOM 10125 O O . LYS C 1 464 ? 97.143 124.897 79.885 1.00 53.75 464 LYS C O 1
ATOM 10131 N N . GLN C 1 465 ? 96.404 126.842 79.029 1.00 52.11 465 GLN C N 1
ATOM 10132 C CA . GLN C 1 465 ? 97.601 127.559 79.455 1.00 52.11 465 GLN C CA 1
ATOM 10133 C C . GLN C 1 465 ? 97.772 127.503 80.965 1.00 52.11 465 GLN C C 1
ATOM 10134 O O . GLN C 1 465 ? 98.860 127.198 81.461 1.00 52.11 465 GLN C O 1
ATOM 10140 N N . TYR C 1 466 ? 96.708 127.769 81.722 1.00 47.46 466 TYR C N 1
ATOM 10141 C CA . TYR C 1 466 ? 96.834 127.712 83.169 1.00 47.46 466 TYR C CA 1
ATOM 10142 C C . TYR C 1 466 ? 97.156 126.310 83.638 1.00 47.46 466 TYR C C 1
ATOM 10143 O O . TYR C 1 466 ? 98.029 126.122 84.487 1.00 47.46 466 TYR C O 1
ATOM 10152 N N . SER C 1 467 ? 96.427 125.313 83.137 1.00 48.20 467 SER C N 1
ATOM 10153 C CA . SER C 1 467 ? 96.619 123.957 83.629 1.00 48.20 467 SER C CA 1
ATOM 10154 C C . SER C 1 467 ? 98.034 123.480 83.373 1.00 48.20 467 SER C C 1
ATOM 10155 O O . SER C 1 467 ? 98.661 122.883 84.251 1.00 48.20 467 SER C O 1
ATOM 10158 N N . TYR C 1 468 ? 98.584 123.787 82.204 1.00 48.65 468 TYR C N 1
ATOM 10159 C CA . TYR C 1 468 ? 99.920 123.296 81.915 1.00 48.65 468 TYR C CA 1
ATOM 10160 C C . TYR C 1 468 ? 101.004 124.103 82.618 1.00 48.65 468 TYR C C 1
ATOM 10161 O O . TYR C 1 468 ? 102.023 123.533 83.010 1.00 48.65 468 TYR C O 1
ATOM 10170 N N . ALA C 1 469 ? 100.823 125.413 82.803 1.00 44.55 469 ALA C N 1
ATOM 10171 C CA . ALA C 1 469 ? 101.808 126.161 83.576 1.00 44.55 469 ALA C CA 1
ATOM 10172 C C . ALA C 1 469 ? 101.795 125.732 85.033 1.00 44.55 469 ALA C C 1
ATOM 10173 O O . ALA C 1 469 ? 102.845 125.682 85.682 1.00 44.55 469 ALA C O 1
ATOM 10175 N N . LEU C 1 470 ? 100.625 125.393 85.566 1.00 43.20 470 LEU C N 1
ATOM 10176 C CA . LEU C 1 470 ? 100.568 124.839 86.909 1.00 43.20 470 LEU C CA 1
ATOM 10177 C C . LEU C 1 470 ? 101.224 123.474 86.945 1.00 43.20 470 LEU C C 1
ATOM 10178 O O . LEU C 1 470 ? 101.861 123.102 87.937 1.00 43.20 470 LEU C O 1
ATOM 10183 N N . PHE C 1 471 ? 101.091 122.717 85.862 1.00 42.15 471 PHE C N 1
ATOM 10184 C CA . PHE C 1 471 ? 101.824 121.470 85.737 1.00 42.15 471 PHE C CA 1
ATOM 10185 C C . PHE C 1 471 ? 103.313 121.698 85.907 1.00 42.15 471 PHE C C 1
ATOM 10186 O O . PHE C 1 471 ? 103.960 121.027 86.710 1.00 42.15 471 PHE C O 1
ATOM 10194 N N . LYS C 1 472 ? 103.879 122.615 85.123 1.00 41.05 472 LYS C N 1
ATOM 10195 C CA . LYS C 1 472 ? 105.307 122.902 85.223 1.00 41.05 472 LYS C CA 1
ATOM 10196 C C . LYS C 1 472 ? 105.702 123.297 86.636 1.00 41.05 472 LYS C C 1
ATOM 10197 O O . LYS C 1 472 ? 106.690 122.791 87.177 1.00 41.05 472 LYS C O 1
ATOM 10203 N N . ALA C 1 473 ? 104.979 124.231 87.236 1.00 42.27 473 ALA C N 1
ATOM 10204 C CA . ALA C 1 473 ? 105.362 124.664 88.573 1.00 42.27 473 ALA C CA 1
ATOM 10205 C C . ALA C 1 473 ? 105.285 123.529 89.577 1.00 42.27 473 ALA C C 1
ATOM 10206 O O . ALA C 1 473 ? 106.076 123.483 90.527 1.00 42.27 473 ALA C O 1
ATOM 10208 N N . MET C 1 474 ? 104.372 122.585 89.377 1.00 46.96 474 MET C N 1
ATOM 10209 C CA . MET C 1 474 ? 104.283 121.472 90.309 1.00 46.96 474 MET C CA 1
ATOM 10210 C C . MET C 1 474 ? 105.347 120.424 90.033 1.00 46.96 474 MET C C 1
ATOM 10211 O O . MET C 1 474 ? 105.785 119.735 90.955 1.00 46.96 474 MET C O 1
ATOM 10216 N N . SER C 1 475 ? 105.760 120.281 88.777 1.00 42.00 475 SER C N 1
ATOM 10217 C CA . SER C 1 475 ? 106.928 119.474 88.466 1.00 42.00 475 SER C CA 1
ATOM 10218 C C . SER C 1 475 ? 108.128 119.983 89.235 1.00 42.00 475 SER C C 1
ATOM 10219 O O . SER C 1 475 ? 108.714 119.264 90.046 1.00 42.00 475 SER C O 1
ATOM 10222 N N . HIS C 1 476 ? 108.488 121.243 89.004 1.00 39.41 476 HIS C N 1
ATOM 10223 C CA . HIS C 1 476 ? 109.608 121.851 89.714 1.00 39.41 476 HIS C CA 1
ATOM 10224 C C . HIS C 1 476 ? 109.487 121.695 91.220 1.00 39.41 476 HIS C C 1
ATOM 10225 O O . HIS C 1 476 ? 110.489 121.498 91.904 1.00 39.41 476 HIS C O 1
ATOM 10232 N N . MET C 1 477 ? 108.274 121.786 91.761 1.00 45.69 477 MET C N 1
ATOM 10233 C CA . MET C 1 477 ? 108.135 121.687 93.212 1.00 45.69 477 MET C CA 1
ATOM 10234 C C . MET C 1 477 ? 108.526 120.310 93.725 1.00 45.69 477 MET C C 1
ATOM 10235 O O . MET C 1 477 ? 109.288 120.193 94.684 1.00 45.69 477 MET C O 1
ATOM 10240 N N . LEU C 1 478 ? 107.993 119.252 93.121 1.00 42.36 478 LEU C N 1
ATOM 10241 C CA . LEU C 1 478 ? 108.242 117.903 93.612 1.00 42.36 478 LEU C CA 1
ATOM 10242 C C . LEU C 1 478 ? 109.565 117.340 93.128 1.00 42.36 478 LEU C C 1
ATOM 10243 O O . LEU C 1 478 ? 109.965 116.267 93.582 1.00 42.36 478 LEU C O 1
ATOM 10248 N N . CYS C 1 479 ? 110.243 118.048 92.232 1.00 45.41 479 CYS C N 1
ATOM 10249 C CA . CYS C 1 479 ? 111.500 117.612 91.644 1.00 45.41 479 CYS C CA 1
ATOM 10250 C C . CYS C 1 479 ? 111.291 116.346 90.826 1.00 45.41 479 CYS C C 1
ATOM 10251 O O . CYS C 1 479 ? 111.985 115.344 90.988 1.00 45.41 479 CYS C O 1
ATOM 10254 N N . ILE C 1 480 ? 110.319 116.406 89.930 1.00 39.83 480 ILE C N 1
ATOM 10255 C CA . ILE C 1 480 ? 110.001 115.289 89.060 1.00 39.83 480 ILE C CA 1
ATOM 10256 C C . ILE C 1 480 ? 110.440 115.532 87.632 1.00 39.83 480 ILE C C 1
ATOM 10257 O O . ILE C 1 480 ? 110.480 114.582 86.843 1.00 39.83 480 ILE C O 1
ATOM 10262 N N . GLY C 1 481 ? 110.786 116.750 87.275 1.00 41.82 481 GLY C N 1
ATOM 10263 C CA . GLY C 1 481 ? 111.109 117.066 85.905 1.00 41.82 481 GLY C CA 1
ATOM 10264 C C . GLY C 1 481 ? 110.917 118.552 85.701 1.00 41.82 481 GLY C C 1
ATOM 10265 O O . GLY C 1 481 ? 110.639 119.292 86.638 1.00 41.82 481 GLY C O 1
ATOM 10266 N N . TYR C 1 482 ? 111.090 118.974 84.458 1.00 41.24 482 TYR C N 1
ATOM 10267 C CA . TYR C 1 482 ? 110.762 120.344 84.102 1.00 41.24 482 TYR C CA 1
ATOM 10268 C C . TYR C 1 482 ? 109.363 120.438 83.516 1.00 41.24 482 TYR C C 1
ATOM 10269 O O . TYR C 1 482 ? 108.479 121.056 84.105 1.00 41.24 482 TYR C O 1
ATOM 10278 N N . GLY C 1 483 ? 109.136 119.792 82.390 1.00 43.43 483 GLY C N 1
ATOM 10279 C CA . GLY C 1 483 ? 107.873 119.881 81.704 1.00 43.43 483 GLY C CA 1
ATOM 10280 C C . GLY C 1 483 ? 107.974 119.002 80.491 1.00 43.43 483 GLY C C 1
ATOM 10281 O O . GLY C 1 483 ? 108.488 117.888 80.573 1.00 43.43 483 GLY C O 1
ATOM 10282 N N . ARG C 1 484 ? 107.514 119.492 79.350 1.00 54.08 484 ARG C N 1
ATOM 10283 C CA . ARG C 1 484 ? 107.730 118.757 78.118 1.00 54.08 484 ARG C CA 1
ATOM 10284 C C . ARG C 1 484 ? 109.207 118.636 77.774 1.00 54.08 484 ARG C C 1
ATOM 10285 O O . ARG C 1 484 ? 109.584 117.740 77.012 1.00 54.08 484 ARG C O 1
ATOM 10293 N N . GLN C 1 485 ? 110.053 119.493 78.329 1.00 52.37 485 GLN C N 1
ATOM 10294 C CA . GLN C 1 485 ? 111.459 119.576 77.942 1.00 52.37 485 GLN C CA 1
ATOM 10295 C C . GLN C 1 485 ? 112.196 120.411 78.979 1.00 52.37 485 GLN C C 1
ATOM 10296 O O . GLN C 1 485 ? 111.670 120.695 80.059 1.00 52.37 485 GLN C O 1
ATOM 10302 N N . ALA C 1 486 ? 113.424 120.784 78.662 1.00 49.82 486 ALA C N 1
ATOM 10303 C CA . ALA C 1 486 ? 114.326 121.511 79.532 1.00 49.82 486 ALA C CA 1
ATOM 10304 C C . ALA C 1 486 ? 114.558 122.919 79.007 1.00 49.82 486 ALA C C 1
ATOM 10305 O O . ALA C 1 486 ? 114.638 123.109 77.791 1.00 49.82 486 ALA C O 1
ATOM 10307 N N . PRO C 1 487 ? 114.675 123.906 79.896 1.00 53.74 487 PRO C N 1
ATOM 10308 C CA . PRO C 1 487 ? 114.716 125.309 79.472 1.00 53.74 487 PRO C CA 1
ATOM 10309 C C . PRO C 1 487 ? 115.741 125.565 78.380 1.00 53.74 487 PRO C C 1
ATOM 10310 O O . PRO C 1 487 ? 116.748 124.870 78.276 1.00 53.74 487 PRO C O 1
ATOM 10314 N N . MET C 1 488 ? 115.482 126.575 77.560 1.00 63.65 488 MET C N 1
ATOM 10315 C CA . MET C 1 488 ? 116.351 126.845 76.429 1.00 63.65 488 MET C CA 1
ATOM 10316 C C . MET C 1 488 ? 116.797 128.291 76.297 1.00 63.65 488 MET C C 1
ATOM 10317 O O . MET C 1 488 ? 117.849 128.530 75.700 1.00 63.65 488 MET C O 1
ATOM 10322 N N . GLY C 1 489 ? 116.052 129.260 76.831 1.00 62.62 489 GLY C N 1
ATOM 10323 C CA . GLY C 1 489 ? 116.459 130.645 76.820 1.00 62.62 489 GLY C CA 1
ATOM 10324 C C . GLY C 1 489 ? 116.831 131.073 78.228 1.00 62.62 489 GLY C C 1
ATOM 10325 O O . GLY C 1 489 ? 116.577 130.359 79.196 1.00 62.62 489 GLY C O 1
ATOM 10326 N N . MET C 1 490 ? 117.432 132.255 78.334 1.00 59.49 490 MET C N 1
ATOM 10327 C CA . MET C 1 490 ? 118.009 132.643 79.616 1.00 59.49 490 MET C CA 1
ATOM 10328 C C . MET C 1 490 ? 116.933 132.960 80.644 1.00 59.49 490 MET C C 1
ATOM 10329 O O . MET C 1 490 ? 117.102 132.655 81.834 1.00 59.49 490 MET C O 1
ATOM 10334 N N . SER C 1 491 ? 115.802 133.515 80.204 1.00 53.49 491 SER C N 1
ATOM 10335 C CA . SER C 1 491 ? 114.697 133.759 81.121 1.00 53.49 491 SER C CA 1
ATOM 10336 C C . SER C 1 491 ? 114.098 132.453 81.606 1.00 53.49 491 SER C C 1
ATOM 10337 O O . SER C 1 491 ? 113.772 132.315 82.788 1.00 53.49 491 SER C O 1
ATOM 10340 N N . ASP C 1 492 ? 113.955 131.480 80.708 1.00 54.61 492 ASP C N 1
ATOM 10341 C CA . ASP C 1 492 ? 113.462 130.170 81.111 1.00 54.61 492 ASP C CA 1
ATOM 10342 C C . ASP C 1 492 ? 114.407 129.506 82.093 1.00 54.61 492 ASP C C 1
ATOM 10343 O O . ASP C 1 492 ? 113.970 128.961 83.105 1.00 54.61 492 ASP C O 1
ATOM 10348 N N . VAL C 1 493 ? 115.708 129.523 81.804 1.00 46.10 493 VAL C N 1
ATOM 10349 C CA . VAL C 1 493 ? 116.660 128.871 82.698 1.00 46.10 493 VAL C CA 1
ATOM 10350 C C . VAL C 1 493 ? 116.613 129.508 84.075 1.00 46.10 493 VAL C C 1
ATOM 10351 O O . VAL C 1 493 ? 116.589 128.809 85.091 1.00 46.10 493 VAL C O 1
ATOM 10355 N N . TRP C 1 494 ? 116.560 130.837 84.140 1.00 41.44 494 TRP C N 1
ATOM 10356 C CA . TRP C 1 494 ? 116.624 131.462 85.454 1.00 41.44 494 TRP C CA 1
ATOM 10357 C C . TRP C 1 494 ? 115.308 131.350 86.214 1.00 41.44 494 TRP C C 1
ATOM 10358 O O . TRP C 1 494 ? 115.321 131.185 87.437 1.00 41.44 494 TRP C O 1
ATOM 10369 N N . LEU C 1 495 ? 114.165 131.375 85.520 1.00 45.08 495 LEU C N 1
ATOM 10370 C CA . LEU C 1 495 ? 112.902 131.074 86.190 1.00 45.08 495 LEU C CA 1
ATOM 10371 C C . LEU C 1 495 ? 112.859 129.644 86.685 1.00 45.08 495 LEU C C 1
ATOM 10372 O O . LEU C 1 495 ? 112.431 129.386 87.809 1.00 45.08 495 LEU C O 1
ATOM 10377 N N . THR C 1 496 ? 113.218 128.691 85.829 1.00 44.30 496 THR C N 1
ATOM 10378 C CA . THR C 1 496 ? 113.229 127.298 86.236 1.00 44.30 496 THR C CA 1
ATOM 10379 C C . THR C 1 496 ? 114.139 127.093 87.429 1.00 44.30 496 THR C C 1
ATOM 10380 O O . THR C 1 496 ? 113.814 126.330 88.332 1.00 44.30 496 THR C O 1
ATOM 10384 N N . MET C 1 497 ? 115.262 127.803 87.477 1.00 45.08 497 MET C N 1
ATOM 10385 C CA . MET C 1 497 ? 116.191 127.634 88.585 1.00 45.08 497 MET C CA 1
ATOM 10386 C C . MET C 1 497 ? 115.630 128.220 89.870 1.00 45.08 497 MET C C 1
ATOM 10387 O O . MET C 1 497 ? 115.674 127.580 90.928 1.00 45.08 497 MET C O 1
ATOM 10392 N N . LEU C 1 498 ? 115.092 129.440 89.796 1.00 44.89 498 LEU C N 1
ATOM 10393 C CA . LEU C 1 498 ? 114.439 130.044 90.953 1.00 44.89 498 LEU C CA 1
ATOM 10394 C C . LEU C 1 498 ? 113.300 129.180 91.465 1.00 44.89 498 LEU C C 1
ATOM 10395 O O . LEU C 1 498 ? 113.172 128.953 92.674 1.00 44.89 498 LEU C O 1
ATOM 10400 N N . SER C 1 499 ? 112.474 128.669 90.554 1.00 43.21 499 SER C N 1
ATOM 10401 C CA . SER C 1 499 ? 111.325 127.874 90.947 1.00 43.21 499 SER C CA 1
ATOM 10402 C C . SER C 1 499 ? 111.743 126.519 91.487 1.00 43.21 499 SER C C 1
ATOM 10403 O O . SER C 1 499 ? 111.162 126.040 92.456 1.00 43.21 499 SER C O 1
ATOM 10406 N N . MET C 1 500 ? 112.756 125.894 90.891 1.00 40.88 500 MET C N 1
ATOM 10407 C CA . MET C 1 500 ? 113.259 124.634 91.414 1.00 40.88 500 MET C CA 1
ATOM 10408 C C . MET C 1 500 ? 113.734 124.802 92.839 1.00 40.88 500 MET C C 1
ATOM 10409 O O . MET C 1 500 ? 113.300 124.078 93.733 1.00 40.88 500 MET C O 1
ATOM 10414 N N . ILE C 1 501 ? 114.608 125.777 93.077 1.00 42.50 501 ILE C N 1
ATOM 10415 C CA . ILE C 1 501 ? 115.201 125.892 94.400 1.00 42.50 501 ILE C CA 1
ATOM 10416 C C . ILE C 1 501 ? 114.146 126.274 95.432 1.00 42.50 501 ILE C C 1
ATOM 10417 O O . ILE C 1 501 ? 114.048 125.642 96.491 1.00 42.50 501 ILE C O 1
ATOM 10422 N N . VAL C 1 502 ? 113.280 127.241 95.109 1.00 44.02 502 VAL C N 1
ATOM 10423 C CA . VAL C 1 502 ? 112.260 127.677 96.058 1.00 44.02 502 VAL C CA 1
ATOM 10424 C C . VAL C 1 502 ? 111.232 126.577 96.297 1.00 44.02 502 VAL C C 1
ATOM 10425 O O . VAL C 1 502 ? 110.909 126.253 97.444 1.00 44.02 502 VAL C O 1
ATOM 10429 N N . GLY C 1 503 ? 110.699 125.990 95.227 1.00 47.71 503 GLY C N 1
ATOM 10430 C CA . GLY C 1 503 ? 109.703 124.950 95.386 1.00 47.71 503 GLY C CA 1
ATOM 10431 C C . GLY C 1 503 ? 110.227 123.739 96.123 1.00 47.71 503 GLY C C 1
ATOM 10432 O O . GLY C 1 503 ? 109.575 123.227 97.028 1.00 47.71 503 GLY C O 1
ATOM 10433 N N . ALA C 1 504 ? 111.410 123.260 95.752 1.00 47.39 504 ALA C N 1
ATOM 10434 C CA . ALA C 1 504 ? 111.919 122.048 96.372 1.00 47.39 504 ALA C CA 1
ATOM 10435 C C . ALA C 1 504 ? 112.283 122.284 97.823 1.00 47.39 504 ALA C C 1
ATOM 10436 O O . ALA C 1 504 ? 111.995 121.442 98.680 1.00 47.39 504 ALA C O 1
ATOM 10438 N N . THR C 1 505 ? 112.891 123.429 98.135 1.00 47.44 505 THR C N 1
ATOM 10439 C CA . THR C 1 505 ? 113.189 123.729 99.525 1.00 47.44 505 THR C CA 1
ATOM 10440 C C . THR C 1 505 ? 111.912 123.816 100.348 1.00 47.44 505 THR C C 1
ATOM 10441 O O . THR C 1 505 ? 111.814 123.218 101.424 1.00 47.44 505 THR C O 1
ATOM 10445 N N . CYS C 1 506 ? 110.908 124.534 99.842 1.00 54.13 506 CYS C N 1
ATOM 10446 C CA . CYS C 1 506 ? 109.674 124.709 100.596 1.00 54.13 506 CYS C CA 1
ATOM 10447 C C . CYS C 1 506 ? 108.937 123.392 100.771 1.00 54.13 506 CYS C C 1
ATOM 10448 O O . CYS C 1 506 ? 108.405 123.113 101.847 1.00 54.13 506 CYS C O 1
ATOM 10451 N N . TYR C 1 507 ? 108.889 122.571 99.728 1.00 51.12 507 TYR C N 1
ATOM 10452 C CA . TYR C 1 507 ? 108.206 121.288 99.818 1.00 51.12 507 TYR C CA 1
ATOM 10453 C C . TYR C 1 507 ? 108.885 120.368 100.818 1.00 51.12 507 TYR C C 1
ATOM 10454 O O . TYR C 1 507 ? 108.218 119.741 101.647 1.00 51.12 507 TYR C O 1
ATOM 10463 N N . ALA C 1 508 ? 110.213 120.261 100.753 1.00 52.24 508 ALA C N 1
ATOM 10464 C CA . ALA C 1 508 ? 110.909 119.422 101.715 1.00 52.24 508 ALA C CA 1
ATOM 10465 C C . ALA C 1 508 ? 110.734 119.932 103.134 1.00 52.24 508 ALA C C 1
ATOM 10466 O O . ALA C 1 508 ? 110.631 119.131 104.068 1.00 52.24 508 ALA C O 1
ATOM 10468 N N . MET C 1 509 ? 110.669 121.250 103.325 1.00 58.48 509 MET C N 1
ATOM 10469 C CA . MET C 1 509 ? 110.441 121.763 104.672 1.00 58.48 509 MET C CA 1
ATOM 10470 C C . MET C 1 509 ? 109.032 121.449 105.151 1.00 58.48 509 MET C C 1
ATOM 10471 O O . MET C 1 509 ? 108.841 121.054 106.303 1.00 58.48 509 MET C O 1
ATOM 10476 N N . PHE C 1 510 ? 108.035 121.616 104.285 1.00 63.88 510 PHE C N 1
ATOM 10477 C CA . PHE C 1 510 ? 106.670 121.245 104.642 1.00 63.88 510 PHE C CA 1
ATOM 10478 C C . PHE C 1 510 ? 106.571 119.775 105.002 1.00 63.88 510 PHE C C 1
ATOM 10479 O O . PHE C 1 510 ? 105.813 119.402 105.900 1.00 63.88 510 PHE C O 1
ATOM 10487 N N . ILE C 1 511 ? 107.313 118.920 104.313 1.00 59.38 511 ILE C N 1
ATOM 10488 C CA . ILE C 1 511 ? 107.157 117.501 104.598 1.00 59.38 511 ILE C CA 1
ATOM 10489 C C . ILE C 1 511 ? 107.915 117.098 105.851 1.00 59.38 511 ILE C C 1
ATOM 10490 O O . ILE C 1 511 ? 107.442 116.257 106.616 1.00 59.38 511 ILE C O 1
ATOM 10495 N N . GLY C 1 512 ? 109.081 117.685 106.111 1.00 65.39 512 GLY C N 1
ATOM 10496 C CA . GLY C 1 512 ? 109.677 117.512 107.425 1.00 65.39 512 GLY C CA 1
ATOM 10497 C C . GLY C 1 512 ? 108.743 117.968 108.529 1.00 65.39 512 GLY C C 1
ATOM 10498 O O . GLY C 1 512 ? 108.604 117.304 109.563 1.00 65.39 512 GLY C O 1
ATOM 10499 N N . HIS C 1 513 ? 108.053 119.081 108.296 1.00 68.82 513 HIS C N 1
ATOM 10500 C CA . HIS C 1 513 ? 107.073 119.597 109.242 1.00 68.82 513 HIS C CA 1
ATOM 10501 C C . HIS C 1 513 ? 105.977 118.583 109.512 1.00 68.82 513 HIS C C 1
ATOM 10502 O O . HIS C 1 513 ? 105.724 118.221 110.664 1.00 68.82 513 HIS C O 1
ATOM 10509 N N . ALA C 1 514 ? 105.303 118.127 108.460 1.00 67.98 514 ALA C N 1
ATOM 10510 C CA . ALA C 1 514 ? 104.182 117.216 108.646 1.00 67.98 514 ALA C CA 1
ATOM 10511 C C . ALA C 1 514 ? 104.631 115.871 109.195 1.00 67.98 514 ALA C C 1
ATOM 10512 O O . ALA C 1 514 ? 103.909 115.258 109.982 1.00 67.98 514 ALA C O 1
ATOM 10514 N N . THR C 1 515 ? 105.813 115.400 108.808 1.00 66.60 515 THR C N 1
ATOM 10515 C CA . THR C 1 515 ? 106.341 114.170 109.380 1.00 66.60 515 THR C CA 1
ATOM 10516 C C . THR C 1 515 ? 106.503 114.290 110.885 1.00 66.60 515 THR C C 1
ATOM 10517 O O . THR C 1 515 ? 106.061 113.416 111.636 1.00 66.60 515 THR C O 1
ATOM 10521 N N . ALA C 1 516 ? 107.159 115.354 111.350 1.00 64.20 516 ALA C N 1
ATOM 10522 C CA . ALA C 1 516 ? 107.309 115.519 112.791 1.00 64.20 516 ALA C CA 1
ATOM 10523 C C . ALA C 1 516 ? 105.964 115.699 113.475 1.00 64.20 516 ALA C C 1
ATOM 10524 O O . ALA C 1 516 ? 105.761 115.204 114.589 1.00 64.20 516 ALA C O 1
ATOM 10526 N N . LEU C 1 517 ? 105.023 116.374 112.815 1.00 67.62 517 LEU C N 1
ATOM 10527 C CA . LEU C 1 517 ? 103.723 116.611 113.422 1.00 67.62 517 LEU C CA 1
ATOM 10528 C C . LEU C 1 517 ? 102.879 115.351 113.488 1.00 67.62 517 LEU C C 1
ATOM 10529 O O . LEU C 1 517 ? 101.968 115.274 114.314 1.00 67.62 517 LEU C O 1
ATOM 10534 N N . ILE C 1 518 ? 103.150 114.374 112.635 1.00 70.25 518 ILE C N 1
ATOM 10535 C CA . ILE C 1 518 ? 102.469 113.089 112.736 1.00 70.25 518 ILE C CA 1
ATOM 10536 C C . ILE C 1 518 ? 103.159 112.180 113.743 1.00 70.25 518 ILE C C 1
ATOM 10537 O O . ILE C 1 518 ? 102.497 111.531 114.554 1.00 70.25 518 ILE C O 1
ATOM 10542 N N . GLN C 1 519 ? 104.491 112.122 113.724 1.00 73.28 519 GLN C N 1
ATOM 10543 C CA . GLN C 1 519 ? 105.210 111.341 114.722 1.00 73.28 519 GLN C CA 1
ATOM 10544 C C . GLN C 1 519 ? 105.115 111.930 116.114 1.00 73.28 519 GLN C C 1
ATOM 10545 O O . GLN C 1 519 ? 105.619 111.317 117.055 1.00 73.28 519 GLN C O 1
ATOM 10551 N N . SER C 1 520 ? 104.513 113.099 116.276 1.00 73.00 520 SER C N 1
ATOM 10552 C CA . SER C 1 520 ? 104.187 113.595 117.600 1.00 73.00 520 SER C CA 1
ATOM 10553 C C . SER C 1 520 ? 102.811 113.154 118.060 1.00 73.00 520 SER C C 1
ATOM 10554 O O . SER C 1 520 ? 102.353 113.609 119.109 1.00 73.00 520 SER C O 1
ATOM 10557 N N . LEU C 1 521 ? 102.140 112.293 117.302 1.00 79.13 521 LEU C N 1
ATOM 10558 C CA . LEU C 1 521 ? 100.829 111.802 117.700 1.00 79.13 521 LEU C CA 1
ATOM 10559 C C . LEU C 1 521 ? 100.892 110.526 118.524 1.00 79.13 521 LEU C C 1
ATOM 10560 O O . LEU C 1 521 ? 99.947 110.239 119.266 1.00 79.13 521 LEU C O 1
ATOM 10565 N N . ASP C 1 522 ? 101.968 109.758 118.417 1.00 84.79 522 ASP C N 1
ATOM 10566 C CA . ASP C 1 522 ? 102.147 108.537 119.188 1.00 84.79 522 ASP C CA 1
ATOM 10567 C C . ASP C 1 522 ? 103.245 108.710 120.230 1.00 84.79 522 ASP C C 1
ATOM 10568 O O . ASP C 1 522 ? 104.041 107.804 120.477 1.00 84.79 522 ASP C O 1
ATOM 10573 N N . SER C 1 523 ? 103.299 109.890 120.842 1.00 83.01 523 SER C N 1
ATOM 10574 C CA . SER C 1 523 ? 104.339 110.166 121.822 1.00 83.01 523 SER C CA 1
ATOM 10575 C C . SER C 1 523 ? 104.175 109.293 123.054 1.00 83.01 523 SER C C 1
ATOM 10576 O O . SER C 1 523 ? 105.139 108.674 123.522 1.00 83.01 523 SER C O 1
ATOM 10579 N N . SER C 1 524 ? 102.969 109.239 123.607 1.00 82.47 524 SER C N 1
ATOM 10580 C CA . SER C 1 524 ? 102.783 108.491 124.839 1.00 82.47 524 SER C CA 1
ATOM 10581 C C . SER C 1 524 ? 102.815 106.991 124.633 1.00 82.47 524 SER C C 1
ATOM 10582 O O . SER C 1 524 ? 102.688 106.253 125.612 1.00 82.47 524 SER C O 1
ATOM 10585 N N . ARG C 1 525 ? 102.965 106.515 123.404 1.00 87.21 525 ARG C N 1
ATOM 10586 C CA . ARG C 1 525 ? 103.234 105.108 123.160 1.00 87.21 525 ARG C CA 1
ATOM 10587 C C . ARG C 1 525 ? 104.700 104.848 122.870 1.00 87.21 525 ARG C C 1
ATOM 10588 O O . ARG C 1 525 ? 105.250 103.837 123.319 1.00 87.21 525 ARG C O 1
ATOM 10596 N N . ARG C 1 526 ? 105.349 105.750 122.136 1.00 84.96 526 ARG C N 1
ATOM 10597 C CA . ARG C 1 526 ? 106.794 105.659 121.984 1.00 84.96 526 ARG C CA 1
ATOM 10598 C C . ARG C 1 526 ? 107.485 105.701 123.337 1.00 84.96 526 ARG C C 1
ATOM 10599 O O . ARG C 1 526 ? 108.484 105.004 123.558 1.00 84.96 526 ARG C O 1
ATOM 10607 N N . GLN C 1 527 ? 106.949 106.478 124.274 1.00 81.20 527 GLN C N 1
ATOM 10608 C CA . GLN C 1 527 ? 107.606 106.576 125.570 1.00 81.20 527 GLN C CA 1
ATOM 10609 C C . GLN C 1 527 ? 107.433 105.309 126.390 1.00 81.20 527 GLN C C 1
ATOM 10610 O O . GLN C 1 527 ? 108.358 104.910 127.108 1.00 81.20 527 GLN C O 1
ATOM 10616 N N . TYR C 1 528 ? 106.289 104.636 126.272 1.00 83.36 528 TYR C N 1
ATOM 10617 C CA . TYR C 1 528 ? 106.163 103.334 126.915 1.00 83.36 528 TYR C CA 1
ATOM 10618 C C . TYR C 1 528 ? 107.102 102.324 126.287 1.00 83.36 528 TYR C C 1
ATOM 10619 O O . TYR C 1 528 ? 107.686 101.495 126.990 1.00 83.36 528 TYR C O 1
ATOM 10628 N N . GLN C 1 529 ? 107.244 102.355 124.965 1.00 83.54 529 GLN C N 1
ATOM 10629 C CA . GLN C 1 529 ? 108.176 101.438 124.326 1.00 83.54 529 GLN C CA 1
ATOM 10630 C C . GLN C 1 529 ? 109.594 101.652 124.837 1.00 83.54 529 GLN C C 1
ATOM 10631 O O . GLN C 1 529 ? 110.325 100.687 125.087 1.00 83.54 529 GLN C O 1
ATOM 10637 N N . GLU C 1 530 ? 109.993 102.908 125.021 1.00 84.10 530 GLU C N 1
ATOM 10638 C CA . GLU C 1 530 ? 111.331 103.180 125.539 1.00 84.10 530 GLU C CA 1
ATOM 10639 C C . GLU C 1 530 ? 111.486 102.683 126.971 1.00 84.10 530 GLU C C 1
ATOM 10640 O O . GLU C 1 530 ? 112.494 102.047 127.316 1.00 84.10 530 GLU C O 1
ATOM 10646 N N . LYS C 1 531 ? 110.511 102.978 127.832 1.00 79.33 531 LYS C N 1
ATOM 10647 C CA . LYS C 1 531 ? 110.625 102.515 129.210 1.00 79.33 531 LYS C CA 1
ATOM 10648 C C . LYS C 1 531 ? 110.664 100.996 129.285 1.00 79.33 531 LYS C C 1
ATOM 10649 O O . LYS C 1 531 ? 111.385 100.423 130.117 1.00 79.33 531 LYS C O 1
ATOM 10655 N N . TYR C 1 532 ? 109.944 100.314 128.402 1.00 76.53 532 TYR C N 1
ATOM 10656 C CA . TYR C 1 532 ? 110.027 98.864 128.441 1.00 76.53 532 TYR C CA 1
ATOM 10657 C C . TYR C 1 532 ? 111.354 98.359 127.906 1.00 76.53 532 TYR C C 1
ATOM 10658 O O . TYR C 1 532 ? 111.842 97.334 128.379 1.00 76.53 532 TYR C O 1
ATOM 10667 N N . LYS C 1 533 ? 111.980 99.038 126.950 1.00 75.40 533 LYS C N 1
ATOM 10668 C CA . LYS C 1 533 ? 113.316 98.568 126.514 1.00 75.40 533 LYS C CA 1
ATOM 10669 C C . LYS C 1 533 ? 114.268 98.718 127.684 1.00 75.40 533 LYS C C 1
ATOM 10670 O O . LYS C 1 533 ? 115.134 97.865 127.842 1.00 75.40 533 LYS C O 1
ATOM 10676 N N . GLN C 1 534 ? 114.090 99.739 128.506 1.00 78.30 534 GLN C N 1
ATOM 10677 C CA . GLN C 1 534 ? 114.973 99.840 129.663 1.00 78.30 534 GLN C CA 1
ATOM 10678 C C . GLN C 1 534 ? 114.709 98.726 130.662 1.00 78.30 534 GLN C C 1
ATOM 10679 O O . GLN C 1 534 ? 115.644 98.221 131.294 1.00 78.30 534 GLN C O 1
ATOM 10685 N N . VAL C 1 535 ? 113.453 98.311 130.814 1.00 77.32 535 VAL C N 1
ATOM 10686 C CA . VAL C 1 535 ? 113.195 97.162 131.683 1.00 77.32 535 VAL C CA 1
ATOM 10687 C C . VAL C 1 535 ? 113.829 95.904 131.107 1.00 77.32 535 VAL C C 1
ATOM 10688 O O . VAL C 1 535 ? 114.365 95.066 131.841 1.00 77.32 535 VAL C O 1
ATOM 10692 N N . GLU C 1 536 ? 113.778 95.751 129.786 1.00 79.13 536 GLU C N 1
ATOM 10693 C CA . GLU C 1 536 ? 114.424 94.620 129.131 1.00 79.13 536 GLU C CA 1
ATOM 10694 C C . GLU C 1 536 ? 115.900 94.566 129.472 1.00 79.13 536 GLU C C 1
ATOM 10695 O O . GLU C 1 536 ? 116.440 93.507 129.810 1.00 79.13 536 GLU C O 1
ATOM 10701 N N . GLN C 1 537 ? 116.588 95.697 129.406 1.00 79.44 537 GLN C N 1
ATOM 10702 C CA . GLN C 1 537 ? 118.057 95.677 129.609 1.00 79.44 537 GLN C CA 1
ATOM 10703 C C . GLN C 1 537 ? 118.372 95.549 131.094 1.00 79.44 537 GLN C C 1
ATOM 10704 O O . GLN C 1 537 ? 119.407 94.980 131.400 1.00 79.44 537 GLN C O 1
ATOM 10710 N N . TYR C 1 538 ? 117.501 96.008 131.983 1.00 78.48 538 TYR C N 1
ATOM 10711 C CA . TYR C 1 538 ? 117.734 95.680 133.385 1.00 78.48 538 TYR C CA 1
ATOM 10712 C C . TYR C 1 538 ? 117.619 94.184 133.606 1.00 78.48 538 TYR C C 1
ATOM 10713 O O . TYR C 1 538 ? 118.429 93.589 134.322 1.00 78.48 538 TYR C O 1
ATOM 10722 N N . MET C 1 539 ? 116.587 93.565 133.033 1.00 82.97 539 MET C N 1
ATOM 10723 C CA . MET C 1 539 ? 116.411 92.129 133.204 1.00 82.97 539 MET C CA 1
ATOM 10724 C C . MET C 1 539 ? 117.622 91.374 132.680 1.00 82.97 539 MET C C 1
ATOM 10725 O O . MET C 1 539 ? 118.161 90.493 133.358 1.00 82.97 539 MET C O 1
ATOM 10730 N N . SER C 1 540 ? 118.069 91.714 131.473 1.00 84.02 540 SER C N 1
ATOM 10731 C CA . SER C 1 540 ? 119.258 91.080 130.916 1.00 84.02 540 SER C CA 1
ATOM 10732 C C . SER C 1 540 ? 120.460 91.252 131.841 1.00 84.02 540 SER C C 1
ATOM 10733 O O . SER C 1 540 ? 121.096 90.272 132.239 1.00 84.02 540 SER C O 1
ATOM 10736 N N . PHE C 1 541 ? 120.771 92.499 132.217 1.00 86.73 541 PHE C N 1
ATOM 10737 C CA . PHE C 1 541 ? 121.949 92.792 133.034 1.00 86.73 541 PHE C CA 1
ATOM 10738 C C . PHE C 1 541 ? 121.990 91.998 134.330 1.00 86.73 541 PHE C C 1
ATOM 10739 O O . PHE C 1 541 ? 123.052 91.904 134.950 1.00 86.73 541 PHE C O 1
ATOM 10747 N N . HIS C 1 542 ? 120.872 91.417 134.757 1.00 89.37 542 HIS C N 1
ATOM 10748 C CA . HIS C 1 542 ? 120.870 90.525 135.906 1.00 89.37 542 HIS C CA 1
ATOM 10749 C C . HIS C 1 542 ? 120.523 89.091 135.539 1.00 89.37 542 HIS C C 1
ATOM 10750 O O . HIS C 1 542 ? 120.436 88.243 136.432 1.00 89.37 542 HIS C O 1
ATOM 10757 N N . LYS C 1 543 ? 120.279 88.881 134.252 1.00 92.16 543 LYS C N 1
ATOM 10758 C CA . LYS C 1 543 ? 120.182 87.515 133.702 1.00 92.16 543 LYS C CA 1
ATOM 10759 C C . LYS C 1 543 ? 119.041 86.778 134.390 1.00 92.16 543 LYS C C 1
ATOM 10760 O O . LYS C 1 543 ? 119.315 85.774 135.056 1.00 92.16 543 LYS C O 1
ATOM 10766 N N . LEU C 1 544 ? 117.814 87.273 134.243 1.00 88.37 544 LEU C N 1
ATOM 10767 C CA . LEU C 1 544 ? 116.729 86.690 135.012 1.00 88.37 544 LEU C CA 1
ATOM 10768 C C . LEU C 1 544 ? 116.162 85.468 134.304 1.00 88.37 544 LEU C C 1
ATOM 10769 O O . LEU C 1 544 ? 116.178 85.395 133.073 1.00 88.37 544 LEU C O 1
ATOM 10774 N N . PRO C 1 545 ? 115.679 84.502 135.077 1.00 88.67 545 PRO C N 1
ATOM 10775 C CA . PRO C 1 545 ? 115.049 83.317 134.497 1.00 88.67 545 PRO C CA 1
ATOM 10776 C C . PRO C 1 545 ? 113.892 83.699 133.594 1.00 88.67 545 PRO C C 1
ATOM 10777 O O . PRO C 1 545 ? 113.108 84.601 133.918 1.00 88.67 545 PRO C O 1
ATOM 10781 N N . PRO C 1 546 ? 113.742 83.022 132.467 1.00 88.74 546 PRO C N 1
ATOM 10782 C CA . PRO C 1 546 ? 112.703 83.409 131.503 1.00 88.74 546 PRO C CA 1
ATOM 10783 C C . PRO C 1 546 ? 111.298 83.044 131.948 1.00 88.74 546 PRO C C 1
ATOM 10784 O O . PRO C 1 546 ? 110.370 83.036 131.136 1.00 88.74 546 PRO C O 1
ATOM 10788 N N . ASP C 1 547 ? 111.138 82.710 133.227 1.00 91.09 547 ASP C N 1
ATOM 10789 C CA . ASP C 1 547 ? 109.824 82.711 133.858 1.00 91.09 547 ASP C CA 1
ATOM 10790 C C . ASP C 1 547 ? 109.503 84.069 134.469 1.00 91.09 547 ASP C C 1
ATOM 10791 O O . ASP C 1 547 ? 108.437 84.643 134.215 1.00 91.09 547 ASP C O 1
ATOM 10796 N N . THR C 1 548 ? 110.417 84.585 135.294 1.00 88.51 548 THR C N 1
ATOM 10797 C CA . THR C 1 548 ? 110.262 85.938 135.808 1.00 88.51 548 THR C CA 1
ATOM 10798 C C . THR C 1 548 ? 110.274 86.952 134.674 1.00 88.51 548 THR C C 1
ATOM 10799 O O . THR C 1 548 ? 109.539 87.945 134.710 1.00 88.51 548 THR C O 1
ATOM 10803 N N . ARG C 1 549 ? 111.101 86.720 133.653 1.00 87.90 549 ARG C N 1
ATOM 10804 C CA . ARG C 1 549 ? 111.105 87.624 132.512 1.00 87.90 549 ARG C CA 1
ATOM 10805 C C . ARG C 1 549 ? 109.761 87.677 131.813 1.00 87.90 549 ARG C C 1
ATOM 10806 O O . ARG C 1 549 ? 109.484 88.650 131.109 1.00 87.90 549 ARG C O 1
ATOM 10814 N N . GLN C 1 550 ? 108.927 86.660 131.974 1.00 90.92 550 GLN C N 1
ATOM 10815 C CA . GLN C 1 550 ? 107.606 86.694 131.367 1.00 90.92 550 GLN C CA 1
ATOM 10816 C C . GLN C 1 550 ? 106.570 87.274 132.315 1.00 90.92 550 GLN C C 1
ATOM 10817 O O . GLN C 1 550 ? 105.667 88.002 131.884 1.00 90.92 550 GLN C O 1
ATOM 10823 N N . ARG C 1 551 ? 106.710 86.995 133.610 1.00 89.59 551 ARG C N 1
ATOM 10824 C CA . ARG C 1 551 ? 105.795 87.600 134.607 1.00 89.59 551 ARG C CA 1
ATOM 10825 C C . ARG C 1 551 ? 105.926 89.116 134.523 1.00 89.59 551 ARG C C 1
ATOM 10826 O O . ARG C 1 551 ? 104.910 89.807 134.554 1.00 89.59 551 ARG C O 1
ATOM 10834 N N . ILE C 1 552 ? 107.151 89.613 134.435 1.00 84.55 552 ILE C N 1
ATOM 10835 C CA . ILE C 1 552 ? 107.371 91.057 134.400 1.00 84.55 552 ILE C CA 1
ATOM 10836 C C . ILE C 1 552 ? 106.709 91.669 133.175 1.00 84.55 552 ILE C C 1
ATOM 10837 O O . ILE C 1 552 ? 106.075 92.726 133.252 1.00 84.55 552 ILE C O 1
ATOM 10842 N N . HIS C 1 553 ? 106.883 91.035 132.019 1.00 89.66 553 HIS C N 1
ATOM 10843 C CA . HIS C 1 553 ? 106.276 91.543 130.797 1.00 89.66 553 HIS C CA 1
ATOM 10844 C C . HIS C 1 553 ? 104.759 91.573 130.918 1.00 89.66 553 HIS C C 1
ATOM 10845 O O . HIS C 1 553 ? 104.110 92.547 130.511 1.00 89.66 553 HIS C O 1
ATOM 10852 N N . ASP C 1 554 ? 104.177 90.512 131.472 1.00 93.11 554 ASP C N 1
ATOM 10853 C CA . ASP C 1 554 ? 102.735 90.498 131.677 1.00 93.11 554 ASP C CA 1
ATOM 10854 C C . ASP C 1 554 ? 102.302 91.668 132.547 1.00 93.11 554 ASP C C 1
ATOM 10855 O O . ASP C 1 554 ? 101.369 92.399 132.204 1.00 93.11 554 ASP C O 1
ATOM 10860 N N . TYR C 1 555 ? 102.988 91.866 133.673 1.00 85.89 555 TYR C N 1
ATOM 10861 C CA . TYR C 1 555 ? 102.611 92.933 134.593 1.00 85.89 555 TYR C CA 1
ATOM 10862 C C . TYR C 1 555 ? 102.704 94.293 133.925 1.00 85.89 555 TYR C C 1
ATOM 10863 O O . TYR C 1 555 ? 101.811 95.132 134.081 1.00 85.89 555 TYR C O 1
ATOM 10872 N N . TYR C 1 556 ? 103.789 94.544 133.201 1.00 85.10 556 TYR C N 1
ATOM 10873 C CA . TYR C 1 556 ? 103.919 95.828 132.531 1.00 85.10 556 TYR C CA 1
ATOM 10874 C C . TYR C 1 556 ? 102.785 96.037 131.546 1.00 85.10 556 TYR C C 1
ATOM 10875 O O . TYR C 1 556 ? 102.009 96.990 131.674 1.00 85.10 556 TYR C O 1
ATOM 10884 N N . GLU C 1 557 ? 102.662 95.149 130.559 1.00 96.79 557 GLU C N 1
ATOM 10885 C CA . GLU C 1 557 ? 101.593 95.303 129.578 1.00 96.79 557 GLU C CA 1
ATOM 10886 C C . GLU C 1 557 ? 100.224 95.449 130.224 1.00 96.79 557 GLU C C 1
ATOM 10887 O O . GLU C 1 557 ? 99.350 96.105 129.650 1.00 96.79 557 GLU C O 1
ATOM 10893 N N . HIS C 1 558 ? 100.015 94.877 131.410 1.00 96.19 558 HIS C N 1
ATOM 10894 C CA . HIS C 1 558 ? 98.734 94.968 132.097 1.00 96.19 558 HIS C CA 1
ATOM 10895 C C . HIS C 1 558 ? 98.685 96.069 133.143 1.00 96.19 558 HIS C C 1
ATOM 10896 O O . HIS C 1 558 ? 97.748 96.101 133.943 1.00 96.19 558 HIS C O 1
ATOM 10903 N N . ARG C 1 559 ? 99.674 96.950 133.183 1.00 88.61 559 ARG C N 1
ATOM 10904 C CA . ARG C 1 559 ? 99.584 98.127 134.034 1.00 88.61 559 ARG C CA 1
ATOM 10905 C C . ARG C 1 559 ? 99.668 99.424 133.250 1.00 88.61 559 ARG C C 1
ATOM 10906 O O . ARG C 1 559 ? 98.941 100.376 133.545 1.00 88.61 559 ARG C O 1
ATOM 10914 N N . TYR C 1 560 ? 100.535 99.490 132.252 1.00 86.80 560 TYR C N 1
ATOM 10915 C CA . TYR C 1 560 ? 100.720 100.705 131.481 1.00 86.80 560 TYR C CA 1
ATOM 10916 C C . TYR C 1 560 ? 100.114 100.611 130.094 1.00 86.80 560 TYR C C 1
ATOM 10917 O O . TYR C 1 560 ? 100.202 101.573 129.328 1.00 86.80 560 TYR C O 1
ATOM 10926 N N . GLN C 1 561 ? 99.528 99.464 129.751 1.00 90.92 561 GLN C N 1
ATOM 10927 C CA . GLN C 1 561 ? 98.628 99.317 128.606 1.00 90.92 561 GLN C CA 1
ATOM 10928 C C . GLN C 1 561 ? 99.154 100.008 127.359 1.00 90.92 561 GLN C C 1
ATOM 10929 O O . GLN C 1 561 ? 98.385 100.529 126.552 1.00 90.92 561 GLN C O 1
ATOM 10935 N N . GLY C 1 562 ? 100.470 100.023 127.193 1.00 90.83 562 GLY C N 1
ATOM 10936 C CA . GLY C 1 562 ? 101.042 100.735 126.073 1.00 90.83 562 GLY C CA 1
ATOM 10937 C C . GLY C 1 562 ? 100.865 102.233 126.128 1.00 90.83 562 GLY C C 1
ATOM 10938 O O . GLY C 1 562 ? 100.776 102.871 125.078 1.00 90.83 562 GLY C O 1
ATOM 10939 N N . LYS C 1 563 ? 100.808 102.816 127.323 1.00 89.80 563 LYS C N 1
ATOM 10940 C CA . LYS C 1 563 ? 100.662 104.262 127.455 1.00 89.80 563 LYS C CA 1
ATOM 10941 C C . LYS C 1 563 ? 101.094 104.677 128.854 1.00 89.80 563 LYS C C 1
ATOM 10942 O O . LYS C 1 563 ? 100.548 104.194 129.848 1.00 89.80 563 LYS C O 1
ATOM 10948 N N . MET C 1 564 ? 102.075 105.568 128.931 1.00 86.72 564 MET C N 1
ATOM 10949 C CA . MET C 1 564 ? 102.670 105.941 130.203 1.00 86.72 564 MET C CA 1
ATOM 10950 C C . MET C 1 564 ? 101.955 107.130 130.818 1.00 86.72 564 MET C C 1
ATOM 10951 O O . MET C 1 564 ? 101.520 108.042 130.116 1.00 86.72 564 MET C O 1
ATOM 10956 N N . PHE C 1 565 ? 101.834 107.106 132.140 1.00 86.48 565 PHE C N 1
ATOM 10957 C CA . PHE C 1 565 ? 101.372 108.252 132.905 1.00 86.48 565 PHE C CA 1
ATOM 10958 C C . PHE C 1 565 ? 101.960 108.140 134.300 1.00 86.48 565 PHE C C 1
ATOM 10959 O O . PHE C 1 565 ? 102.616 107.154 134.638 1.00 86.48 565 PHE C O 1
ATOM 10967 N N . ASP C 1 566 ? 101.725 109.167 135.112 1.00 88.04 566 ASP C N 1
ATOM 10968 C CA . ASP C 1 566 ? 102.355 109.276 136.428 1.00 88.04 566 ASP C CA 1
ATOM 10969 C C . ASP C 1 566 ? 101.349 109.830 137.431 1.00 88.04 566 ASP C C 1
ATOM 10970 O O . ASP C 1 566 ? 101.148 111.044 137.523 1.00 88.04 566 ASP C O 1
ATOM 10975 N N . GLU C 1 567 ? 100.727 108.937 138.202 1.00 89.03 567 GLU C N 1
ATOM 10976 C CA . GLU C 1 567 ? 99.725 109.352 139.172 1.00 89.03 567 GLU C CA 1
ATOM 10977 C C . GLU C 1 567 ? 100.301 110.195 140.296 1.00 89.03 567 GLU C C 1
ATOM 10978 O O . GLU C 1 567 ? 99.556 110.567 141.205 1.00 89.03 567 GLU C O 1
ATOM 10984 N N . GLU C 1 568 ? 101.600 110.480 140.280 1.00 87.71 568 GLU C N 1
ATOM 10985 C CA . GLU C 1 568 ? 102.209 111.326 141.296 1.00 87.71 568 GLU C CA 1
ATOM 10986 C C . GLU C 1 568 ? 102.438 112.744 140.795 1.00 87.71 568 GLU C C 1
ATOM 10987 O O . GLU C 1 568 ? 102.068 113.709 141.469 1.00 87.71 568 GLU C O 1
ATOM 10993 N N . SER C 1 569 ? 103.032 112.896 139.615 1.00 84.43 569 SER C N 1
ATOM 10994 C CA . SER C 1 569 ? 103.116 114.217 139.006 1.00 84.43 569 SER C CA 1
ATOM 10995 C C . SER C 1 569 ? 101.729 114.748 138.674 1.00 84.43 569 SER C C 1
ATOM 10996 O O . SER C 1 569 ? 101.380 115.878 139.036 1.00 84.43 569 SER C O 1
ATOM 10999 N N . ILE C 1 570 ? 100.909 113.938 138.006 1.00 80.49 570 ILE C N 1
ATOM 11000 C CA . ILE C 1 570 ? 99.608 114.374 137.508 1.00 80.49 570 ILE C CA 1
ATOM 11001 C C . ILE C 1 570 ? 98.669 114.659 138.673 1.00 80.49 570 ILE C C 1
ATOM 11002 O O . ILE C 1 570 ? 97.539 115.111 138.480 1.00 80.49 570 ILE C O 1
ATOM 11007 N N . LEU C 1 571 ? 99.120 114.395 139.894 1.00 80.36 571 LEU C N 1
ATOM 11008 C CA . LEU C 1 571 ? 98.411 114.859 141.074 1.00 80.36 571 LEU C CA 1
ATOM 11009 C C . LEU C 1 571 ? 99.161 115.942 141.826 1.00 80.36 571 LEU C C 1
ATOM 11010 O O . LEU C 1 571 ? 98.563 116.614 142.669 1.00 80.36 571 LEU C O 1
ATOM 11015 N N . GLY C 1 572 ? 100.446 116.127 141.548 1.00 83.04 572 GLY C N 1
ATOM 11016 C CA . GLY C 1 572 ? 101.178 117.244 142.106 1.00 83.04 572 GLY C CA 1
ATOM 11017 C C . GLY C 1 572 ? 101.058 118.482 141.242 1.00 83.04 572 GLY C C 1
ATOM 11018 O O . GLY C 1 572 ? 101.479 119.572 141.638 1.00 83.04 572 GLY C O 1
ATOM 11019 N N . GLU C 1 573 ? 100.486 118.324 140.048 1.00 84.29 573 GLU C N 1
ATOM 11020 C CA . GLU C 1 573 ? 100.261 119.468 139.180 1.00 84.29 573 GLU C CA 1
ATOM 11021 C C . GLU C 1 573 ? 98.872 120.054 139.365 1.00 84.29 573 GLU C C 1
ATOM 11022 O O . GLU C 1 573 ? 98.683 121.257 139.172 1.00 84.29 573 GLU C O 1
ATOM 11028 N N . LEU C 1 574 ? 97.897 119.230 139.729 1.00 81.35 574 LEU C N 1
ATOM 11029 C CA . LEU C 1 574 ? 96.536 119.709 139.893 1.00 81.35 574 LEU C CA 1
ATOM 11030 C C . LEU C 1 574 ? 96.410 120.532 141.164 1.00 81.35 574 LEU C C 1
ATOM 11031 O O . LEU C 1 574 ? 97.200 120.394 142.099 1.00 81.35 574 LEU C O 1
ATOM 11036 N N . SER C 1 575 ? 95.403 121.395 141.195 1.00 85.75 575 SER C N 1
ATOM 11037 C CA . SER C 1 575 ? 95.131 122.170 142.392 1.00 85.75 575 SER C CA 1
ATOM 11038 C C . SER C 1 575 ? 94.534 121.265 143.462 1.00 85.75 575 SER C C 1
ATOM 11039 O O . SER C 1 575 ? 94.347 120.065 143.268 1.00 85.75 575 SER C O 1
ATOM 11042 N N . GLU C 1 576 ? 94.225 121.845 144.606 1.00 89.01 576 GLU C N 1
ATOM 11043 C CA . GLU C 1 576 ? 93.672 121.041 145.686 1.00 89.01 576 GLU C CA 1
ATOM 11044 C C . GLU C 1 576 ? 92.221 120.647 145.418 1.00 89.01 576 GLU C C 1
ATOM 11045 O O . GLU C 1 576 ? 91.843 119.508 145.716 1.00 89.01 576 GLU C O 1
ATOM 11051 N N . PRO C 1 577 ? 91.368 121.534 144.889 1.00 87.27 577 PRO C N 1
ATOM 11052 C CA . PRO C 1 577 ? 90.019 121.076 144.514 1.00 87.27 577 PRO C CA 1
ATOM 11053 C C . PRO C 1 577 ? 90.019 119.908 143.545 1.00 87.27 577 PRO C C 1
ATOM 11054 O O . PRO C 1 577 ? 89.255 118.957 143.731 1.00 87.27 577 PRO C O 1
ATOM 11058 N N . LEU C 1 578 ? 90.864 119.940 142.513 1.00 85.70 578 LEU C N 1
ATOM 11059 C CA . LEU C 1 578 ? 90.880 118.836 141.561 1.00 85.70 578 LEU C CA 1
ATOM 11060 C C . LEU C 1 578 ? 91.511 117.588 142.164 1.00 85.70 578 LEU C C 1
ATOM 11061 O O . LEU C 1 578 ? 91.046 116.469 141.907 1.00 85.70 578 LEU C O 1
ATOM 11066 N N . ARG C 1 579 ? 92.581 117.748 142.947 1.00 85.65 579 ARG C N 1
ATOM 11067 C CA . ARG C 1 579 ? 93.104 116.615 143.700 1.00 85.65 579 ARG C CA 1
ATOM 11068 C C . ARG C 1 579 ? 91.990 115.935 144.471 1.00 85.65 579 ARG C C 1
ATOM 11069 O O . ARG C 1 579 ? 91.844 114.709 144.429 1.00 85.65 579 ARG C O 1
ATOM 11077 N N . GLU C 1 580 ? 91.166 116.725 145.158 1.00 93.28 580 GLU C N 1
ATOM 11078 C CA . GLU C 1 580 ? 90.128 116.126 145.982 1.00 93.28 580 GLU C CA 1
ATOM 11079 C C . GLU C 1 580 ? 88.995 115.557 145.142 1.00 93.28 580 GLU C C 1
ATOM 11080 O O . GLU C 1 580 ? 88.406 114.548 145.528 1.00 93.28 580 GLU C O 1
ATOM 11086 N N . GLU C 1 581 ? 88.717 116.137 143.971 1.00 92.80 581 GLU C N 1
ATOM 11087 C CA . GLU C 1 581 ? 87.646 115.563 143.110 1.00 92.80 581 GLU C CA 1
ATOM 11088 C C . GLU C 1 581 ? 88.066 114.191 142.597 1.00 92.80 581 GLU C C 1
ATOM 11089 O O . GLU C 1 581 ? 87.253 113.261 142.693 1.00 92.80 581 GLU C O 1
ATOM 11095 N N . ILE C 1 582 ? 89.291 114.068 142.090 1.00 92.82 582 ILE C N 1
ATOM 11096 C CA . ILE C 1 582 ? 89.748 112.765 141.611 1.00 92.82 582 ILE C CA 1
ATOM 11097 C C . ILE C 1 582 ? 89.861 111.770 142.760 1.00 92.82 582 ILE C C 1
ATOM 11098 O O . ILE C 1 582 ? 89.380 110.636 142.658 1.00 92.82 582 ILE C O 1
ATOM 11103 N N . ILE C 1 583 ? 90.502 112.163 143.863 1.00 95.86 583 ILE C N 1
ATOM 11104 C CA . ILE C 1 583 ? 90.643 111.246 144.990 1.00 95.86 583 ILE C CA 1
ATOM 11105 C C . ILE C 1 583 ? 89.281 110.773 145.483 1.00 95.86 583 ILE C C 1
ATOM 11106 O O . ILE C 1 583 ? 89.085 109.582 145.758 1.00 95.86 583 ILE C O 1
ATOM 11111 N N . ASN C 1 584 ? 88.317 111.687 145.591 1.00 101.99 584 ASN C N 1
ATOM 11112 C CA . ASN C 1 584 ? 86.992 111.320 146.064 1.00 101.99 584 ASN C CA 1
ATOM 11113 C C . ASN C 1 584 ? 86.309 110.379 145.086 1.00 101.99 584 ASN C C 1
ATOM 11114 O O . ASN C 1 584 ? 85.828 109.310 145.475 1.00 101.99 584 ASN C O 1
ATOM 11119 N N . PHE C 1 585 ? 86.266 110.750 143.805 1.00 96.96 585 PHE C N 1
ATOM 11120 C CA . PHE C 1 585 ? 85.608 109.889 142.832 1.00 96.96 585 PHE C CA 1
ATOM 11121 C C . PHE C 1 585 ? 86.231 108.504 142.799 1.00 96.96 585 PHE C C 1
ATOM 11122 O O . PHE C 1 585 ? 85.540 107.519 142.519 1.00 96.96 585 PHE C O 1
ATOM 11130 N N . ASN C 1 586 ? 87.529 108.403 143.083 1.00 100.03 586 ASN C N 1
ATOM 11131 C CA . ASN C 1 586 ? 88.178 107.099 143.077 1.00 100.03 586 ASN C CA 1
ATOM 11132 C C . ASN C 1 586 ? 87.793 106.285 144.303 1.00 100.03 586 ASN C C 1
ATOM 11133 O O . ASN C 1 586 ? 87.310 105.155 144.179 1.00 100.03 586 ASN C O 1
ATOM 11138 N N . CYS C 1 587 ? 87.984 106.844 145.497 1.00 109.23 587 CYS C N 1
ATOM 11139 C CA . CYS C 1 587 ? 87.972 106.049 146.718 1.00 109.23 587 CYS C CA 1
ATOM 11140 C C . CYS C 1 587 ? 86.707 106.200 147.553 1.00 109.23 587 CYS C C 1
ATOM 11141 O O . CYS C 1 587 ? 86.662 105.675 148.672 1.00 109.23 587 CYS C O 1
ATOM 11144 N N . ARG C 1 588 ? 85.675 106.844 147.013 1.00 116.45 588 ARG C N 1
ATOM 11145 C CA . ARG C 1 588 ? 84.491 107.148 147.857 1.00 116.45 588 ARG C CA 1
ATOM 11146 C C . ARG C 1 588 ? 83.798 105.847 148.247 1.00 116.45 588 ARG C C 1
ATOM 11147 O O . ARG C 1 588 ? 83.764 105.514 149.439 1.00 116.45 588 ARG C O 1
ATOM 11155 N N . LYS C 1 589 ? 83.229 105.173 147.259 1.00 117.18 589 LYS C N 1
ATOM 11156 C CA . LYS C 1 589 ? 82.441 103.983 147.557 1.00 117.18 589 LYS C CA 1
ATOM 11157 C C . LYS C 1 589 ? 83.277 102.928 148.262 1.00 117.18 589 LYS C C 1
ATOM 11158 O O . LYS C 1 589 ? 82.737 102.104 149.010 1.00 117.18 589 LYS C O 1
ATOM 11164 N N . LEU C 1 590 ? 84.592 102.939 148.044 1.00 118.54 590 LEU C N 1
ATOM 11165 C CA . LEU C 1 590 ? 85.461 101.964 148.692 1.00 118.54 590 LEU C CA 1
ATOM 11166 C C . LEU C 1 590 ? 85.599 102.251 150.182 1.00 118.54 590 LEU C C 1
ATOM 11167 O O . LEU C 1 590 ? 85.365 101.371 151.016 1.00 118.54 590 LEU C O 1
ATOM 11172 N N . VAL C 1 591 ? 85.979 103.482 150.539 1.00 126.90 591 VAL C N 1
ATOM 11173 C CA . VAL C 1 591 ? 86.231 103.766 151.948 1.00 126.90 591 VAL C CA 1
ATOM 11174 C C . VAL C 1 591 ? 84.923 103.905 152.713 1.00 126.90 591 VAL C C 1
ATOM 11175 O O . VAL C 1 591 ? 84.881 103.686 153.930 1.00 126.90 591 VAL C O 1
ATOM 11179 N N . ALA C 1 592 ? 83.835 104.262 152.026 1.00 129.70 592 ALA C N 1
ATOM 11180 C CA . ALA C 1 592 ? 82.545 104.386 152.690 1.00 129.70 592 ALA C CA 1
ATOM 11181 C C . ALA C 1 592 ? 81.974 103.038 153.106 1.00 129.70 592 ALA C C 1
ATOM 11182 O O . ALA C 1 592 ? 81.118 102.989 153.994 1.00 129.70 592 ALA C O 1
ATOM 11184 N N . SER C 1 593 ? 82.429 101.947 152.485 1.00 131.94 593 SER C N 1
ATOM 11185 C CA . SER C 1 593 ? 81.892 100.632 152.813 1.00 131.94 593 SER C CA 1
ATOM 11186 C C . SER C 1 593 ? 82.273 100.202 154.222 1.00 131.94 593 SER C C 1
ATOM 11187 O O . SER C 1 593 ? 81.484 99.531 154.896 1.00 131.94 593 SER C O 1
ATOM 11190 N N . MET C 1 594 ? 83.462 100.573 154.683 1.00 141.84 594 MET C N 1
ATOM 11191 C CA . MET C 1 594 ? 83.878 100.204 156.025 1.00 141.84 594 MET C CA 1
ATOM 11192 C C . MET C 1 594 ? 83.051 100.970 157.055 1.00 141.84 594 MET C C 1
ATOM 11193 O O . MET C 1 594 ? 82.724 102.142 156.844 1.00 141.84 594 MET C O 1
ATOM 11198 N N . PRO C 1 595 ? 82.686 100.337 158.168 1.00 149.48 595 PRO C N 1
ATOM 11199 C CA . PRO C 1 595 ? 81.890 101.037 159.185 1.00 149.48 595 PRO C CA 1
ATOM 11200 C C . PRO C 1 595 ? 82.718 101.973 160.054 1.00 149.48 595 PRO C C 1
ATOM 11201 O O . PRO C 1 595 ? 82.223 103.015 160.493 1.00 149.48 595 PRO C O 1
ATOM 11205 N N . LEU C 1 596 ? 83.978 101.611 160.310 1.00 155.80 596 LEU C N 1
ATOM 11206 C CA . LEU C 1 596 ? 84.811 102.396 161.216 1.00 155.80 596 LEU C CA 1
ATOM 11207 C C . LEU C 1 596 ? 85.183 103.755 160.639 1.00 155.80 596 LEU C C 1
ATOM 11208 O O . LEU C 1 596 ? 85.576 104.649 161.397 1.00 155.80 596 LEU C O 1
ATOM 11213 N N . PHE C 1 597 ? 85.072 103.934 159.326 1.00 155.73 597 PHE C N 1
ATOM 11214 C CA . PHE C 1 597 ? 85.339 105.214 158.681 1.00 155.73 597 PHE C CA 1
ATOM 11215 C C . PHE C 1 597 ? 84.084 105.962 158.265 1.00 155.73 597 PHE C C 1
ATOM 11216 O O . PHE C 1 597 ? 84.020 107.181 158.430 1.00 155.73 597 PHE C O 1
ATOM 11224 N N . ALA C 1 598 ? 83.083 105.261 157.722 1.00 156.06 598 ALA C N 1
ATOM 11225 C CA . ALA C 1 598 ? 81.872 105.927 157.253 1.00 156.06 598 ALA C CA 1
ATOM 11226 C C . ALA C 1 598 ? 81.165 106.676 158.372 1.00 156.06 598 ALA C C 1
ATOM 11227 O O . ALA C 1 598 ? 80.439 107.641 158.109 1.00 156.06 598 ALA C O 1
ATOM 11229 N N . ASN C 1 599 ? 81.360 106.254 159.620 1.00 159.59 599 ASN C N 1
ATOM 11230 C CA . ASN C 1 599 ? 80.755 106.947 160.750 1.00 159.59 599 ASN C CA 1
ATOM 11231 C C . ASN C 1 599 ? 81.490 108.228 161.122 1.00 159.59 599 ASN C C 1
ATOM 11232 O O . ASN C 1 599 ? 80.910 109.085 161.798 1.00 159.59 599 ASN C O 1
ATOM 11237 N N . ALA C 1 600 ? 82.743 108.379 160.699 1.00 158.06 600 ALA C N 1
ATOM 11238 C CA . ALA C 1 600 ? 83.494 109.589 160.989 1.00 158.06 600 ALA C CA 1
ATOM 11239 C C . ALA C 1 600 ? 83.042 110.729 160.077 1.00 158.06 600 ALA C C 1
ATOM 11240 O O . ALA C 1 600 ? 82.111 110.596 159.275 1.00 158.06 600 ALA C O 1
ATOM 11242 N N . ASP C 1 601 ? 83.718 111.863 160.206 1.00 154.09 601 ASP C N 1
ATOM 11243 C CA . ASP C 1 601 ? 83.251 112.995 159.425 1.00 154.09 601 ASP C CA 1
ATOM 11244 C C . ASP C 1 601 ? 84.157 113.243 158.221 1.00 154.09 601 ASP C C 1
ATOM 11245 O O . ASP C 1 601 ? 85.327 112.838 158.219 1.00 154.09 601 ASP C O 1
ATOM 11250 N N . PRO C 1 602 ? 83.609 113.893 157.187 1.00 149.13 602 PRO C N 1
ATOM 11251 C CA . PRO C 1 602 ? 84.400 114.173 155.979 1.00 149.13 602 PRO C CA 1
ATOM 11252 C C . PRO C 1 602 ? 85.784 114.736 156.241 1.00 149.13 602 PRO C C 1
ATOM 11253 O O . PRO C 1 602 ? 86.703 114.435 155.473 1.00 149.13 602 PRO C O 1
ATOM 11257 N N . ASN C 1 603 ? 85.970 115.528 157.297 1.00 150.44 603 ASN C N 1
ATOM 11258 C CA . ASN C 1 603 ? 87.305 116.017 157.626 1.00 150.44 603 ASN C CA 1
ATOM 11259 C C . ASN C 1 603 ? 88.293 114.859 157.742 1.00 150.44 603 ASN C C 1
ATOM 11260 O O . ASN C 1 603 ? 89.263 114.771 156.978 1.00 150.44 603 ASN C O 1
ATOM 11265 N N . PHE C 1 604 ? 88.023 113.921 158.655 1.00 150.57 604 PHE C N 1
ATOM 11266 C CA . PHE C 1 604 ? 88.920 112.786 158.844 1.00 150.57 604 PHE C CA 1
ATOM 11267 C C . PHE C 1 604 ? 88.931 111.879 157.623 1.00 150.57 604 PHE C C 1
ATOM 11268 O O . PHE C 1 604 ? 89.998 111.419 157.198 1.00 150.57 604 PHE C O 1
ATOM 11276 N N . VAL C 1 605 ? 87.758 111.611 157.042 1.00 143.98 605 VAL C N 1
ATOM 11277 C CA . VAL C 1 605 ? 87.700 110.726 155.879 1.00 143.98 605 VAL C CA 1
ATOM 11278 C C . VAL C 1 605 ? 88.623 111.233 154.778 1.00 143.98 605 VAL C C 1
ATOM 11279 O O . VAL C 1 605 ? 89.611 110.584 154.417 1.00 143.98 605 VAL C O 1
ATOM 11283 N N . THR C 1 606 ? 88.347 112.431 154.266 1.00 137.87 606 THR C N 1
ATOM 11284 C CA . THR C 1 606 ? 89.068 112.951 153.116 1.00 137.87 606 THR C CA 1
ATOM 11285 C C . THR C 1 606 ? 90.415 113.556 153.489 1.00 137.87 606 THR C C 1
ATOM 11286 O O . THR C 1 606 ? 91.148 113.998 152.597 1.00 137.87 606 THR C O 1
ATOM 11290 N N . SER C 1 607 ? 90.778 113.575 154.770 1.00 143.60 607 SER C N 1
ATOM 11291 C CA . SER C 1 607 ? 92.171 113.791 155.126 1.00 143.60 607 SER C CA 1
ATOM 11292 C C . SER C 1 607 ? 92.942 112.488 155.225 1.00 143.60 607 SER C C 1
ATOM 11293 O O . SER C 1 607 ? 94.177 112.508 155.207 1.00 143.60 607 SER C O 1
ATOM 11296 N N . MET C 1 608 ? 92.239 111.364 155.336 1.00 138.93 608 MET C N 1
ATOM 11297 C CA . MET C 1 608 ? 92.864 110.051 155.295 1.00 138.93 608 MET C CA 1
ATOM 11298 C C . MET C 1 608 ? 93.053 109.555 153.867 1.00 138.93 608 MET C C 1
ATOM 11299 O O . MET C 1 608 ? 94.132 109.073 153.515 1.00 138.93 608 MET C O 1
ATOM 11304 N N . LEU C 1 609 ? 92.022 109.697 153.033 1.00 125.81 609 LEU C N 1
ATOM 11305 C CA . LEU C 1 609 ? 92.011 109.161 151.674 1.00 125.81 609 LEU C CA 1
ATOM 11306 C C . LEU C 1 609 ? 93.220 109.574 150.851 1.00 125.81 609 LEU C C 1
ATOM 11307 O O . LEU C 1 609 ? 93.475 108.997 149.792 1.00 125.81 609 LEU C O 1
ATOM 11312 N N . THR C 1 610 ? 93.961 110.572 151.309 1.00 126.44 610 THR C N 1
ATOM 11313 C CA . THR C 1 610 ? 95.155 110.997 150.602 1.00 126.44 610 THR C CA 1
ATOM 11314 C C . THR C 1 610 ? 96.365 110.135 150.925 1.00 126.44 610 THR C C 1
ATOM 11315 O O . THR C 1 610 ? 97.468 110.437 150.462 1.00 126.44 610 THR C O 1
ATOM 11319 N N . LYS C 1 611 ? 96.182 109.065 151.698 1.00 124.00 611 LYS C N 1
ATOM 11320 C CA . LYS C 1 611 ? 97.232 108.093 151.963 1.00 124.00 611 LYS C CA 1
ATOM 11321 C C . LYS C 1 611 ? 97.028 106.781 151.218 1.00 124.00 611 LYS C C 1
ATOM 11322 O O . LYS C 1 611 ? 97.889 105.901 151.297 1.00 124.00 611 LYS C O 1
ATOM 11328 N N . LEU C 1 612 ? 95.914 106.626 150.508 1.00 116.29 612 LEU C N 1
ATOM 11329 C CA . LEU C 1 612 ? 95.676 105.435 149.712 1.00 116.29 612 LEU C CA 1
ATOM 11330 C C . LEU C 1 612 ? 96.731 105.314 148.617 1.00 116.29 612 LEU C C 1
ATOM 11331 O O . LEU C 1 612 ? 97.317 106.304 148.172 1.00 116.29 612 LEU C O 1
ATOM 11336 N N . ARG C 1 613 ? 96.977 104.079 148.187 1.00 108.16 613 ARG C N 1
ATOM 11337 C CA . ARG C 1 613 ? 97.949 103.789 147.143 1.00 108.16 613 ARG C CA 1
ATOM 11338 C C . ARG C 1 613 ? 97.340 102.840 146.128 1.00 108.16 613 ARG C C 1
ATOM 11339 O O . ARG C 1 613 ? 96.518 101.989 146.467 1.00 108.16 613 ARG C O 1
ATOM 11347 N N . PHE C 1 614 ? 97.761 102.988 144.883 1.00 96.26 614 PHE C N 1
ATOM 11348 C CA . PHE C 1 614 ? 97.303 102.126 143.810 1.00 96.26 614 PHE C CA 1
ATOM 11349 C C . PHE C 1 614 ? 98.268 100.963 143.616 1.00 96.26 614 PHE C C 1
ATOM 11350 O O . PHE C 1 614 ? 99.478 101.107 143.792 1.00 96.26 614 PHE C O 1
ATOM 11358 N N . GLU C 1 615 ? 97.724 99.814 143.213 1.00 98.87 615 GLU C N 1
ATOM 11359 C CA . GLU C 1 615 ? 98.455 98.550 143.206 1.00 98.87 615 GLU C CA 1
ATOM 11360 C C . GLU C 1 615 ? 97.731 97.567 142.300 1.00 98.87 615 GLU C C 1
ATOM 11361 O O . GLU C 1 615 ? 96.517 97.410 142.418 1.00 98.87 615 GLU C O 1
ATOM 11367 N N . VAL C 1 616 ? 98.468 96.905 141.418 1.00 90.82 616 VAL C N 1
ATOM 11368 C CA . VAL C 1 616 ? 97.889 96.021 140.404 1.00 90.82 616 VAL C CA 1
ATOM 11369 C C . VAL C 1 616 ? 98.565 94.666 140.553 1.00 90.82 616 VAL C C 1
ATOM 11370 O O . VAL C 1 616 ? 99.607 94.406 139.954 1.00 90.82 616 VAL C O 1
ATOM 11374 N N . PHE C 1 617 ? 97.963 93.771 141.322 1.00 96.41 617 PHE C N 1
ATOM 11375 C CA . PHE C 1 617 ? 98.576 92.472 141.520 1.00 96.41 617 PHE C CA 1
ATOM 11376 C C . PHE C 1 617 ? 98.344 91.593 140.301 1.00 96.41 617 PHE C C 1
ATOM 11377 O O . PHE C 1 617 ? 97.822 92.033 139.276 1.00 96.41 617 PHE C O 1
ATOM 11385 N N . GLN C 1 618 ? 98.748 90.331 140.410 1.00 104.01 618 GLN C N 1
ATOM 11386 C CA . GLN C 1 618 ? 98.788 89.424 139.278 1.00 104.01 618 GLN C CA 1
ATOM 11387 C C . GLN C 1 618 ? 98.296 88.052 139.712 1.00 104.01 618 GLN C C 1
ATOM 11388 O O . GLN C 1 618 ? 98.626 87.599 140.818 1.00 104.01 618 GLN C O 1
ATOM 11394 N N . PRO C 1 619 ? 97.495 87.371 138.876 1.00 111.23 619 PRO C N 1
ATOM 11395 C CA . PRO C 1 619 ? 96.898 86.102 139.303 1.00 111.23 619 PRO C CA 1
ATOM 11396 C C . PRO C 1 619 ? 97.932 85.113 139.802 1.00 111.23 619 PRO C C 1
ATOM 11397 O O . PRO C 1 619 ? 98.760 84.622 139.032 1.00 111.23 619 PRO C O 1
ATOM 11401 N N . GLY C 1 620 ? 97.886 84.823 141.097 1.00 115.14 620 GLY C N 1
ATOM 11402 C CA . GLY C 1 620 ? 98.811 83.909 141.735 1.00 115.14 620 GLY C CA 1
ATOM 11403 C C . GLY C 1 620 ? 99.628 84.513 142.857 1.00 115.14 620 GLY C C 1
ATOM 11404 O O . GLY C 1 620 ? 100.251 83.762 143.620 1.00 115.14 620 GLY C O 1
ATOM 11405 N N . ASP C 1 621 ? 99.659 85.834 142.994 1.00 113.98 621 ASP C N 1
ATOM 11406 C CA . ASP C 1 621 ? 100.448 86.432 144.061 1.00 113.98 621 ASP C CA 1
ATOM 11407 C C . ASP C 1 621 ? 99.817 86.169 145.416 1.00 113.98 621 ASP C C 1
ATOM 11408 O O . ASP C 1 621 ? 98.622 85.892 145.523 1.00 113.98 621 ASP C O 1
ATOM 11413 N N . TYR C 1 622 ? 100.635 86.253 146.460 1.00 122.58 622 TYR C N 1
ATOM 11414 C CA . TYR C 1 622 ? 100.147 86.173 147.832 1.00 122.58 622 TYR C CA 1
ATOM 11415 C C . TYR C 1 622 ? 100.054 87.589 148.388 1.00 122.58 622 TYR C C 1
ATOM 11416 O O . TYR C 1 622 ? 100.911 88.055 149.140 1.00 122.58 622 TYR C O 1
ATOM 11425 N N . ILE C 1 623 ? 98.991 88.287 147.980 1.00 117.72 623 ILE C N 1
ATOM 11426 C CA . ILE C 1 623 ? 98.738 89.651 148.438 1.00 117.72 623 ILE C CA 1
ATOM 11427 C C . ILE C 1 623 ? 98.896 89.754 149.945 1.00 117.72 623 ILE C C 1
ATOM 11428 O O . ILE C 1 623 ? 99.396 90.760 150.462 1.00 117.72 623 ILE C O 1
ATOM 11433 N N . ILE C 1 624 ? 98.505 88.715 150.671 1.00 127.47 624 ILE C N 1
ATOM 11434 C CA . ILE C 1 624 ? 98.859 88.552 152.071 1.00 127.47 624 ILE C CA 1
ATOM 11435 C C . ILE C 1 624 ? 99.644 87.256 152.206 1.00 127.47 624 ILE C C 1
ATOM 11436 O O . ILE C 1 624 ? 99.394 86.290 151.477 1.00 127.47 624 ILE C O 1
ATOM 11441 N N . ARG C 1 625 ? 100.604 87.241 153.127 1.00 135.86 625 ARG C N 1
ATOM 11442 C CA . ARG C 1 625 ? 101.348 86.031 153.441 1.00 135.86 625 ARG C CA 1
ATOM 11443 C C . ARG C 1 625 ? 100.804 85.438 154.735 1.00 135.86 625 ARG C C 1
ATOM 11444 O O . ARG C 1 625 ? 100.538 86.170 155.694 1.00 135.86 625 ARG C O 1
ATOM 11452 N N . GLU C 1 626 ? 100.635 84.119 154.754 1.00 142.91 626 GLU C N 1
ATOM 11453 C CA . GLU C 1 626 ? 99.989 83.467 155.885 1.00 142.91 626 GLU C CA 1
ATOM 11454 C C . GLU C 1 626 ? 100.791 83.665 157.163 1.00 142.91 626 GLU C C 1
ATOM 11455 O O . GLU C 1 626 ? 102.016 83.505 157.172 1.00 142.91 626 GLU C O 1
ATOM 11461 N N . GLY C 1 627 ? 100.089 84.005 158.244 1.00 142.52 627 GLY C N 1
ATOM 11462 C CA . GLY C 1 627 ? 100.700 84.235 159.539 1.00 142.52 627 GLY C CA 1
ATOM 11463 C C . GLY C 1 627 ? 101.888 85.171 159.495 1.00 142.52 627 GLY C C 1
ATOM 11464 O O . GLY C 1 627 ? 102.980 84.822 159.952 1.00 142.52 627 GLY C O 1
ATOM 11465 N N . THR C 1 628 ? 101.688 86.368 158.947 1.00 142.42 628 THR C N 1
ATOM 11466 C CA . THR C 1 628 ? 102.781 87.295 158.709 1.00 142.42 628 THR C CA 1
ATOM 11467 C C . THR C 1 628 ? 102.348 88.693 159.135 1.00 142.42 628 THR C C 1
ATOM 11468 O O . THR C 1 628 ? 101.162 88.968 159.336 1.00 142.42 628 THR C O 1
ATOM 11472 N N . ILE C 1 629 ? 103.335 89.577 159.288 1.00 144.46 629 ILE C N 1
ATOM 11473 C CA . ILE C 1 629 ? 103.062 90.957 159.665 1.00 144.46 629 ILE C CA 1
ATOM 11474 C C . ILE C 1 629 ? 102.342 91.663 158.524 1.00 144.46 629 ILE C C 1
ATOM 11475 O O . ILE C 1 629 ? 102.799 91.657 157.374 1.00 144.46 629 ILE C O 1
ATOM 11480 N N . GLY C 1 630 ? 101.202 92.268 158.840 1.00 144.06 630 GLY C N 1
ATOM 11481 C CA . GLY C 1 630 ? 100.313 92.847 157.852 1.00 144.06 630 GLY C CA 1
ATOM 11482 C C . GLY C 1 630 ? 100.295 94.360 157.858 1.00 144.06 630 GLY C C 1
ATOM 11483 O O . GLY C 1 630 ? 99.220 94.965 157.844 1.00 144.06 630 GLY C O 1
ATOM 11484 N N . LYS C 1 631 ? 101.481 94.975 157.904 1.00 140.57 631 LYS C N 1
ATOM 11485 C CA . LYS C 1 631 ? 101.620 96.404 158.168 1.00 140.57 631 LYS C CA 1
ATOM 11486 C C . LYS C 1 631 ? 100.650 97.275 157.376 1.00 140.57 631 LYS C C 1
ATOM 11487 O O . LYS C 1 631 ? 100.324 98.376 157.824 1.00 140.57 631 LYS C O 1
ATOM 11493 N N . LYS C 1 632 ? 100.175 96.825 156.220 1.00 129.65 632 LYS C N 1
ATOM 11494 C CA . LYS C 1 632 ? 99.206 97.598 155.457 1.00 129.65 632 LYS C CA 1
ATOM 11495 C C . LYS C 1 632 ? 97.915 96.811 155.320 1.00 129.65 632 LYS C C 1
ATOM 11496 O O . LYS C 1 632 ? 97.931 95.579 155.280 1.00 129.65 632 LYS C O 1
ATOM 11502 N N . MET C 1 633 ? 96.799 97.527 155.258 1.00 128.51 633 MET C N 1
ATOM 11503 C CA . MET C 1 633 ? 95.508 96.929 154.967 1.00 128.51 633 MET C CA 1
ATOM 11504 C C . MET C 1 633 ? 95.047 97.370 153.587 1.00 128.51 633 MET C C 1
ATOM 11505 O O . MET C 1 633 ? 95.311 98.492 153.156 1.00 128.51 633 MET C O 1
ATOM 11510 N N . TYR C 1 634 ? 94.360 96.476 152.894 1.00 117.37 634 TYR C N 1
ATOM 11511 C CA . TYR C 1 634 ? 94.024 96.692 151.500 1.00 117.37 634 TYR C CA 1
ATOM 11512 C C . TYR C 1 634 ? 92.539 96.972 151.332 1.00 117.37 634 TYR C C 1
ATOM 11513 O O . TYR C 1 634 ? 91.701 96.465 152.079 1.00 117.37 634 TYR C O 1
ATOM 11522 N N . PHE C 1 635 ? 92.225 97.786 150.333 1.00 114.35 635 PHE C N 1
ATOM 11523 C CA . PHE C 1 635 ? 90.859 98.003 149.888 1.00 114.35 635 PHE C CA 1
ATOM 11524 C C . PHE C 1 635 ? 90.784 97.586 148.431 1.00 114.35 635 PHE C C 1
ATOM 11525 O O . PHE C 1 635 ? 91.460 98.174 147.583 1.00 114.35 635 PHE C O 1
ATOM 11533 N N . ILE C 1 636 ? 89.990 96.581 148.140 1.00 109.25 636 ILE C N 1
ATOM 11534 C CA . ILE C 1 636 ? 89.927 96.107 146.767 1.00 109.25 636 ILE C CA 1
ATOM 11535 C C . ILE C 1 636 ? 89.090 97.081 145.953 1.00 109.25 636 ILE C C 1
ATOM 11536 O O . ILE C 1 636 ? 88.243 97.804 146.484 1.00 109.25 636 ILE C O 1
ATOM 11541 N N . GLN C 1 637 ? 89.369 97.135 144.652 1.00 101.62 637 GLN C N 1
ATOM 11542 C CA . GLN C 1 637 ? 88.722 98.055 143.739 1.00 101.62 637 GLN C CA 1
ATOM 11543 C C . GLN C 1 637 ? 88.272 97.389 142.451 1.00 101.62 637 GLN C C 1
ATOM 11544 O O . GLN C 1 637 ? 87.490 97.990 141.710 1.00 101.62 637 GLN C O 1
ATOM 11550 N N . HIS C 1 638 ? 88.710 96.170 142.179 1.00 103.64 638 HIS C N 1
ATOM 11551 C CA . HIS C 1 638 ? 88.421 95.486 140.925 1.00 103.64 638 HIS C CA 1
ATOM 11552 C C . HIS C 1 638 ? 88.896 94.047 141.078 1.00 103.64 638 HIS C C 1
ATOM 11553 O O . HIS C 1 638 ? 89.429 93.662 142.122 1.00 103.64 638 HIS C O 1
ATOM 11560 N N . GLY C 1 639 ? 88.693 93.252 140.033 1.00 110.77 639 GLY C N 1
ATOM 11561 C CA . GLY C 1 639 ? 89.101 91.868 140.059 1.00 110.77 639 GLY C CA 1
ATOM 11562 C C . GLY C 1 639 ? 88.371 91.090 141.143 1.00 110.77 639 GLY C C 1
ATOM 11563 O O . GLY C 1 639 ? 87.291 91.459 141.601 1.00 110.77 639 GLY C O 1
ATOM 11564 N N . VAL C 1 640 ? 88.986 89.985 141.553 1.00 115.70 640 VAL C N 1
ATOM 11565 C CA . VAL C 1 640 ? 88.437 89.173 142.630 1.00 115.70 640 VAL C CA 1
ATOM 11566 C C . VAL C 1 640 ? 89.556 88.420 143.335 1.00 115.70 640 VAL C C 1
ATOM 11567 O O . VAL C 1 640 ? 90.404 87.791 142.692 1.00 115.70 640 VAL C O 1
ATOM 11571 N N . VAL C 1 641 ? 89.577 88.492 144.657 1.00 120.55 641 VAL C N 1
ATOM 11572 C CA . VAL C 1 641 ? 90.555 87.763 145.444 1.00 120.55 641 VAL C CA 1
ATOM 11573 C C . VAL C 1 641 ? 89.861 86.591 146.119 1.00 120.55 641 VAL C C 1
ATOM 11574 O O . VAL C 1 641 ? 88.633 86.480 146.121 1.00 120.55 641 VAL C O 1
ATOM 11578 N N . SER C 1 642 ? 90.656 85.700 146.702 1.00 127.45 642 SER C N 1
ATOM 11579 C CA . SER C 1 642 ? 90.134 84.590 147.490 1.00 127.45 642 SER C CA 1
ATOM 11580 C C . SER C 1 642 ? 90.969 84.455 148.752 1.00 127.45 642 SER C C 1
ATOM 11581 O O . SER C 1 642 ? 92.108 83.984 148.702 1.00 127.45 642 SER C O 1
ATOM 11584 N N . VAL C 1 643 ? 90.404 84.882 149.881 1.00 132.42 643 VAL C N 1
ATOM 11585 C CA . VAL C 1 643 ? 91.071 84.683 151.154 1.00 132.42 643 VAL C CA 1
ATOM 11586 C C . VAL C 1 643 ? 91.172 83.185 151.412 1.00 132.42 643 VAL C C 1
ATOM 11587 O O . VAL C 1 643 ? 90.287 82.407 151.037 1.00 132.42 643 VAL C O 1
ATOM 11591 N N . LEU C 1 644 ? 92.261 82.769 152.052 1.00 137.98 644 LEU C N 1
ATOM 11592 C CA . LEU C 1 644 ? 92.473 81.364 152.362 1.00 137.98 644 LEU C CA 1
ATOM 11593 C C . LEU C 1 644 ? 92.853 81.197 153.823 1.00 137.98 644 LEU C C 1
ATOM 11594 O O . LEU C 1 644 ? 93.496 82.067 154.415 1.00 137.98 644 LEU C O 1
ATOM 11599 N N . THR C 1 645 ? 92.446 80.069 154.393 1.00 145.73 645 THR C N 1
ATOM 11600 C CA . THR C 1 645 ? 92.815 79.672 155.739 1.00 145.73 645 THR C CA 1
ATOM 11601 C C . THR C 1 645 ? 93.110 78.177 155.749 1.00 145.73 645 THR C C 1
ATOM 11602 O O . THR C 1 645 ? 92.636 77.425 154.891 1.00 145.73 645 THR C O 1
ATOM 11606 N N . LYS C 1 646 ? 93.918 77.750 156.721 1.00 148.58 646 LYS C N 1
ATOM 11607 C CA . LYS C 1 646 ? 94.135 76.320 156.912 1.00 148.58 646 LYS C CA 1
ATOM 11608 C C . LYS C 1 646 ? 92.844 75.626 157.330 1.00 148.58 646 LYS C C 1
ATOM 11609 O O . LYS C 1 646 ? 92.547 74.519 156.864 1.00 148.58 646 LYS C O 1
ATOM 11615 N N . GLY C 1 647 ? 92.064 76.262 158.201 1.00 150.05 647 GLY C N 1
ATOM 11616 C CA . GLY C 1 647 ? 90.805 75.700 158.647 1.00 150.05 647 GLY C CA 1
ATOM 11617 C C . GLY C 1 647 ? 89.644 76.019 157.728 1.00 150.05 647 GLY C C 1
ATOM 11618 O O . GLY C 1 647 ? 88.965 75.110 157.243 1.00 150.05 647 GLY C O 1
ATOM 11619 N N . ASN C 1 648 ? 89.402 77.306 157.487 1.00 149.01 648 ASN C N 1
ATOM 11620 C CA . ASN C 1 648 ? 88.345 77.707 156.567 1.00 149.01 648 ASN C CA 1
ATOM 11621 C C . ASN C 1 648 ? 88.639 77.167 155.172 1.00 149.01 648 ASN C C 1
ATOM 11622 O O . ASN C 1 648 ? 89.795 77.040 154.760 1.00 149.01 648 ASN C O 1
ATOM 11627 N N . LYS C 1 649 ? 87.577 76.842 154.439 1.00 148.69 649 LYS C N 1
ATOM 11628 C CA . LYS C 1 649 ? 87.744 76.220 153.131 1.00 148.69 649 LYS C CA 1
ATOM 11629 C C . LYS C 1 649 ? 88.027 77.258 152.049 1.00 148.69 649 LYS C C 1
ATOM 11630 O O . LYS C 1 649 ? 89.131 77.298 151.496 1.00 148.69 649 LYS C O 1
ATOM 11636 N N . GLU C 1 650 ? 87.050 78.115 151.755 1.00 145.17 650 GLU C N 1
ATOM 11637 C CA . GLU C 1 650 ? 87.198 79.136 150.727 1.00 145.17 650 GLU C CA 1
ATOM 11638 C C . GLU C 1 650 ? 86.362 80.349 151.104 1.00 145.17 650 GLU C C 1
ATOM 11639 O O . GLU C 1 650 ? 85.503 80.286 151.986 1.00 145.17 650 GLU C O 1
ATOM 11645 N N . THR C 1 651 ? 86.626 81.456 150.411 1.00 136.19 651 THR C N 1
ATOM 11646 C CA . THR C 1 651 ? 85.873 82.702 150.514 1.00 136.19 651 THR C CA 1
ATOM 11647 C C . THR C 1 651 ? 86.401 83.660 149.458 1.00 136.19 651 THR C C 1
ATOM 11648 O O . THR C 1 651 ? 87.560 83.564 149.048 1.00 136.19 651 THR C O 1
ATOM 11652 N N . LYS C 1 652 ? 85.542 84.575 149.018 1.00 128.66 652 LYS C N 1
ATOM 11653 C CA . LYS C 1 652 ? 85.880 85.497 147.945 1.00 128.66 652 LYS C CA 1
ATOM 11654 C C . LYS C 1 652 ? 85.448 86.911 148.302 1.00 128.66 652 LYS C C 1
ATOM 11655 O O . LYS C 1 652 ? 84.598 87.125 149.167 1.00 128.66 652 LYS C O 1
ATOM 11661 N N . LEU C 1 653 ? 86.049 87.874 147.607 1.00 121.70 653 LEU C N 1
ATOM 11662 C CA . LEU C 1 653 ? 85.653 89.273 147.658 1.00 121.70 653 LEU C CA 1
ATOM 11663 C C . LEU C 1 653 ? 85.962 89.884 146.300 1.00 121.70 653 LEU C C 1
ATOM 11664 O O . LEU C 1 653 ? 86.886 89.444 145.613 1.00 121.70 653 LEU C O 1
ATOM 11669 N N . ALA C 1 654 ? 85.192 90.901 145.912 1.00 118.55 654 ALA C N 1
ATOM 11670 C CA . ALA C 1 654 ? 85.392 91.490 144.594 1.00 118.55 654 ALA C CA 1
ATOM 11671 C C . ALA C 1 654 ? 84.704 92.843 144.494 1.00 118.55 654 ALA C C 1
ATOM 11672 O O . ALA C 1 654 ? 83.808 93.165 145.276 1.00 118.55 654 ALA C O 1
ATOM 11674 N N . ASP C 1 655 ? 85.163 93.625 143.518 1.00 116.24 655 ASP C N 1
ATOM 11675 C CA . ASP C 1 655 ? 84.506 94.830 143.006 1.00 116.24 655 ASP C CA 1
ATOM 11676 C C . ASP C 1 655 ? 83.891 95.697 144.105 1.00 116.24 655 ASP C C 1
ATOM 11677 O O . ASP C 1 655 ? 82.695 95.984 144.117 1.00 116.24 655 ASP C O 1
ATOM 11682 N N . GLY C 1 656 ? 84.739 96.128 145.031 1.00 117.40 656 GLY C N 1
ATOM 11683 C CA . GLY C 1 656 ? 84.338 97.083 146.041 1.00 117.40 656 GLY C CA 1
ATOM 11684 C C . GLY C 1 656 ? 84.276 96.561 147.457 1.00 117.40 656 GLY C C 1
ATOM 11685 O O . GLY C 1 656 ? 83.702 97.233 148.318 1.00 117.40 656 GLY C O 1
ATOM 11686 N N . SER C 1 657 ? 84.843 95.397 147.730 1.00 118.98 657 SER C N 1
ATOM 11687 C CA . SER C 1 657 ? 84.850 94.844 149.072 1.00 118.98 657 SER C CA 1
ATOM 11688 C C . SER C 1 657 ? 86.024 95.435 149.849 1.00 118.98 657 SER C C 1
ATOM 11689 O O . SER C 1 657 ? 86.627 96.427 149.436 1.00 118.98 657 SER C O 1
ATOM 11692 N N . TYR C 1 658 ? 86.354 94.847 150.996 1.00 129.04 658 TYR C N 1
ATOM 11693 C CA . TYR C 1 658 ? 87.496 95.305 151.779 1.00 129.04 658 TYR C CA 1
ATOM 11694 C C . TYR C 1 658 ? 87.904 94.207 152.748 1.00 129.04 658 TYR C C 1
ATOM 11695 O O . TYR C 1 658 ? 87.046 93.554 153.345 1.00 129.04 658 TYR C O 1
ATOM 11704 N N . PHE C 1 659 ? 89.215 94.009 152.904 1.00 127.41 659 PHE C N 1
ATOM 11705 C CA . PHE C 1 659 ? 89.723 92.992 153.814 1.00 127.41 659 PHE C CA 1
ATOM 11706 C C . PHE C 1 659 ? 90.955 93.519 154.534 1.00 127.41 659 PHE C C 1
ATOM 11707 O O . PHE C 1 659 ? 91.461 94.602 154.236 1.00 127.41 659 PHE C O 1
ATOM 11715 N N . GLY C 1 660 ? 91.436 92.730 155.490 1.00 135.98 660 GLY C N 1
ATOM 11716 C CA . GLY C 1 660 ? 92.578 93.125 156.284 1.00 135.98 660 GLY C CA 1
ATOM 11717 C C . GLY C 1 660 ? 92.258 94.023 157.455 1.00 135.98 660 GLY C C 1
ATOM 11718 O O . GLY C 1 660 ? 93.051 94.917 157.769 1.00 135.98 660 GLY C O 1
ATOM 11719 N N . GLU C 1 661 ? 91.115 93.824 158.114 1.00 143.02 661 GLU C N 1
ATOM 11720 C CA . GLU C 1 661 ? 90.708 94.720 159.191 1.00 143.02 661 GLU C CA 1
ATOM 11721 C C . GLU C 1 661 ? 91.386 94.397 160.515 1.00 143.02 661 GLU C C 1
ATOM 11722 O O . GLU C 1 661 ? 91.471 95.275 161.380 1.00 143.02 661 GLU C O 1
ATOM 11728 N N . ILE C 1 662 ? 91.866 93.165 160.695 1.00 148.45 662 ILE C N 1
ATOM 11729 C CA . ILE C 1 662 ? 92.440 92.745 161.964 1.00 148.45 662 ILE C CA 1
ATOM 11730 C C . ILE C 1 662 ? 93.735 93.471 162.305 1.00 148.45 662 ILE C C 1
ATOM 11731 O O . ILE C 1 662 ? 94.251 93.308 163.415 1.00 148.45 662 ILE C O 1
ATOM 11736 N N . CYS C 1 663 ? 94.272 94.273 161.386 1.00 152.05 663 CYS C N 1
ATOM 11737 C CA . CYS C 1 663 ? 95.595 94.857 161.564 1.00 152.05 663 CYS C CA 1
ATOM 11738 C C . CYS C 1 663 ? 95.571 96.296 162.048 1.00 152.05 663 CYS C C 1
ATOM 11739 O O . CYS C 1 663 ? 96.517 96.723 162.717 1.00 152.05 663 CYS C O 1
ATOM 11742 N N . LEU C 1 664 ? 94.523 97.055 161.720 1.00 154.53 664 LEU C N 1
ATOM 11743 C CA . LEU C 1 664 ? 94.546 98.492 161.976 1.00 154.53 664 LEU C CA 1
ATOM 11744 C C . LEU C 1 664 ? 94.542 98.795 163.469 1.00 154.53 664 LEU C C 1
ATOM 11745 O O . LEU C 1 664 ? 95.417 99.514 163.968 1.00 154.53 664 LEU C O 1
ATOM 11750 N N . LEU C 1 665 ? 93.561 98.263 164.198 1.00 157.36 665 LEU C N 1
ATOM 11751 C CA . LEU C 1 665 ? 93.448 98.588 165.616 1.00 157.36 665 LEU C CA 1
ATOM 11752 C C . LEU C 1 665 ? 94.620 98.023 166.409 1.00 157.36 665 LEU C C 1
ATOM 11753 O O . LEU C 1 665 ? 95.178 98.706 167.276 1.00 157.36 665 LEU C O 1
ATOM 11758 N N . THR C 1 666 ? 95.019 96.787 166.120 1.00 156.00 666 THR C N 1
ATOM 11759 C CA . THR C 1 666 ? 96.102 96.145 166.850 1.00 156.00 666 THR C CA 1
ATOM 11760 C C . THR C 1 666 ? 97.022 95.441 165.865 1.00 156.00 666 THR C C 1
ATOM 11761 O O . THR C 1 666 ? 96.575 94.911 164.844 1.00 156.00 666 THR C O 1
ATOM 11765 N N . ARG C 1 667 ? 98.311 95.441 166.187 1.00 149.75 667 ARG C N 1
ATOM 11766 C CA . ARG C 1 667 ? 99.306 94.794 165.347 1.00 149.75 667 ARG C CA 1
ATOM 11767 C C . ARG C 1 667 ? 99.573 93.372 165.830 1.00 149.75 667 ARG C C 1
ATOM 11768 O O . ARG C 1 667 ? 99.672 93.107 167.031 1.00 149.75 667 ARG C O 1
ATOM 11776 N N . GLY C 1 668 ? 99.687 92.462 164.875 1.00 148.74 668 GLY C N 1
ATOM 11777 C CA . GLY C 1 668 ? 99.962 91.077 165.198 1.00 148.74 668 GLY C CA 1
ATOM 11778 C C . GLY C 1 668 ? 100.320 90.303 163.952 1.00 148.74 668 GLY C C 1
ATOM 11779 O O . GLY C 1 668 ? 101.051 90.791 163.089 1.00 148.74 668 GLY C O 1
ATOM 11780 N N . ARG C 1 669 ? 99.796 89.084 163.870 1.00 145.00 669 ARG C N 1
ATOM 11781 C CA . ARG C 1 669 ? 100.011 88.215 162.723 1.00 145.00 669 ARG C CA 1
ATOM 11782 C C . ARG C 1 669 ? 98.691 87.953 162.012 1.00 145.00 669 ARG C C 1
ATOM 11783 O O . ARG C 1 669 ? 97.663 87.713 162.653 1.00 145.00 669 ARG C O 1
ATOM 11791 N N . ARG C 1 670 ? 98.728 88.004 160.684 1.00 143.32 670 ARG C N 1
ATOM 11792 C CA . ARG C 1 670 ? 97.522 87.817 159.890 1.00 143.32 670 ARG C CA 1
ATOM 11793 C C . ARG C 1 670 ? 96.999 86.396 160.040 1.00 143.32 670 ARG C C 1
ATOM 11794 O O . ARG C 1 670 ? 97.768 85.430 159.990 1.00 143.32 670 ARG C O 1
ATOM 11802 N N . THR C 1 671 ? 95.689 86.268 160.224 1.00 143.10 671 THR C N 1
ATOM 11803 C CA . THR C 1 671 ? 95.047 84.974 160.402 1.00 143.10 671 THR C CA 1
ATOM 11804 C C . THR C 1 671 ? 94.714 84.286 159.086 1.00 143.10 671 THR C C 1
ATOM 11805 O O . THR C 1 671 ? 93.999 83.279 159.100 1.00 143.10 671 THR C O 1
ATOM 11809 N N . ALA C 1 672 ? 95.207 84.790 157.959 1.00 141.21 672 ALA C N 1
ATOM 11810 C CA . ALA C 1 672 ? 94.832 84.245 156.663 1.00 141.21 672 ALA C CA 1
ATOM 11811 C C . ALA C 1 672 ? 95.908 84.598 155.644 1.00 141.21 672 ALA C C 1
ATOM 11812 O O . ALA C 1 672 ? 96.972 85.122 155.984 1.00 141.21 672 ALA C O 1
ATOM 11814 N N . SER C 1 673 ? 95.616 84.296 154.381 1.00 136.02 673 SER C N 1
ATOM 11815 C CA . SER C 1 673 ? 96.490 84.613 153.262 1.00 136.02 673 SER C CA 1
ATOM 11816 C C . SER C 1 673 ? 95.649 84.565 152.002 1.00 136.02 673 SER C C 1
ATOM 11817 O O . SER C 1 673 ? 95.043 83.533 151.708 1.00 136.02 673 SER C O 1
ATOM 11820 N N . VAL C 1 674 ? 95.617 85.665 151.263 1.00 128.54 674 VAL C N 1
ATOM 11821 C CA . VAL C 1 674 ? 94.731 85.811 150.118 1.00 128.54 674 VAL C CA 1
ATOM 11822 C C . VAL C 1 674 ? 95.552 85.646 148.852 1.00 128.54 674 VAL C C 1
ATOM 11823 O O . VAL C 1 674 ? 96.782 85.744 148.881 1.00 128.54 674 VAL C O 1
ATOM 11827 N N . ARG C 1 675 ? 94.873 85.394 147.743 1.00 120.93 675 ARG C N 1
ATOM 11828 C CA . ARG C 1 675 ? 95.529 85.227 146.460 1.00 120.93 675 ARG C CA 1
ATOM 11829 C C . ARG C 1 675 ? 94.785 86.004 145.392 1.00 120.93 675 ARG C C 1
ATOM 11830 O O . ARG C 1 675 ? 93.553 85.985 145.344 1.00 120.93 675 ARG C O 1
ATOM 11838 N N . ALA C 1 676 ? 95.534 86.683 144.538 1.00 114.61 676 ALA C N 1
ATOM 11839 C CA . ALA C 1 676 ? 94.953 87.294 143.354 1.00 114.61 676 ALA C CA 1
ATOM 11840 C C . ALA C 1 676 ? 94.472 86.195 142.420 1.00 114.61 676 ALA C C 1
ATOM 11841 O O . ALA C 1 676 ? 95.282 85.454 141.860 1.00 114.61 676 ALA C O 1
ATOM 11843 N N . ASP C 1 677 ? 93.156 86.062 142.268 1.00 117.48 677 ASP C N 1
ATOM 11844 C CA . ASP C 1 677 ? 92.620 85.095 141.320 1.00 117.48 677 ASP C CA 1
ATOM 11845 C C . ASP C 1 677 ? 92.484 85.673 139.924 1.00 117.48 677 ASP C C 1
ATOM 11846 O O . ASP C 1 677 ? 92.401 84.916 138.950 1.00 117.48 677 ASP C O 1
ATOM 11851 N N . THR C 1 678 ? 92.458 86.995 139.806 1.00 111.25 678 THR C N 1
ATOM 11852 C CA . THR C 1 678 ? 92.607 87.654 138.519 1.00 111.25 678 THR C CA 1
ATOM 11853 C C . THR C 1 678 ? 93.439 88.912 138.712 1.00 111.25 678 THR C C 1
ATOM 11854 O O . THR C 1 678 ? 94.033 89.107 139.777 1.00 111.25 678 THR C O 1
ATOM 11858 N N . TYR C 1 679 ? 93.481 89.781 137.710 1.00 102.34 679 TYR C N 1
ATOM 11859 C CA . TYR C 1 679 ? 94.334 90.952 137.814 1.00 102.34 679 TYR C CA 1
ATOM 11860 C C . TYR C 1 679 ? 93.730 91.969 138.768 1.00 102.34 679 TYR C C 1
ATOM 11861 O O . TYR C 1 679 ? 93.166 92.976 138.329 1.00 102.34 679 TYR C O 1
ATOM 11870 N N . CYS C 1 680 ? 93.859 91.723 140.071 1.00 102.61 680 CYS C N 1
ATOM 11871 C CA . CYS C 1 680 ? 93.261 92.599 141.065 1.00 102.61 680 CYS C CA 1
ATOM 11872 C C . CYS C 1 680 ? 93.822 94.007 140.948 1.00 102.61 680 CYS C C 1
ATOM 11873 O O . CYS C 1 680 ? 94.836 94.248 140.294 1.00 102.61 680 CYS C O 1
ATOM 11876 N N . ARG C 1 681 ? 93.130 94.951 141.569 1.00 95.13 681 ARG C N 1
ATOM 11877 C CA . ARG C 1 681 ? 93.477 96.358 141.448 1.00 95.13 681 ARG C CA 1
ATOM 11878 C C . ARG C 1 681 ? 93.312 97.054 142.790 1.00 95.13 681 ARG C C 1
ATOM 11879 O O . ARG C 1 681 ? 92.739 98.137 142.889 1.00 95.13 681 ARG C O 1
ATOM 11887 N N . LEU C 1 682 ? 93.825 96.427 143.843 1.00 102.12 682 LEU C N 1
ATOM 11888 C CA . LEU C 1 682 ? 93.578 96.853 145.211 1.00 102.12 682 LEU C CA 1
ATOM 11889 C C . LEU C 1 682 ? 94.015 98.297 145.431 1.00 102.12 682 LEU C C 1
ATOM 11890 O O . LEU C 1 682 ? 94.686 98.909 144.604 1.00 102.12 682 LEU C O 1
ATOM 11895 N N . TYR C 1 683 ? 93.617 98.844 146.574 1.00 104.59 683 TYR C N 1
ATOM 11896 C CA . TYR C 1 683 ? 94.049 100.166 147.008 1.00 104.59 683 TYR C CA 1
ATOM 11897 C C . TYR C 1 683 ? 94.682 100.033 148.381 1.00 104.59 683 TYR C C 1
ATOM 11898 O O . TYR C 1 683 ? 93.997 99.705 149.353 1.00 104.59 683 TYR C O 1
ATOM 11907 N N . SER C 1 684 ? 95.980 100.287 148.459 1.00 114.66 684 SER C N 1
ATOM 11908 C CA . SER C 1 684 ? 96.718 100.071 149.690 1.00 114.66 684 SER C CA 1
ATOM 11909 C C . SER C 1 684 ? 96.356 101.113 150.736 1.00 114.66 684 SER C C 1
ATOM 11910 O O . SER C 1 684 ? 95.883 102.204 150.419 1.00 114.66 684 SER C O 1
ATOM 11913 N N . LEU C 1 685 ? 96.589 100.767 151.998 1.00 127.26 685 LEU C N 1
ATOM 11914 C CA . LEU C 1 685 ? 96.328 101.672 153.112 1.00 127.26 685 LEU C CA 1
ATOM 11915 C C . LEU C 1 685 ? 97.252 101.288 154.259 1.00 127.26 685 LEU C C 1
ATOM 11916 O O . LEU C 1 685 ? 96.965 100.340 154.994 1.00 127.26 685 LEU C O 1
ATOM 11921 N N . SER C 1 686 ? 98.349 102.018 154.418 1.00 138.62 686 SER C N 1
ATOM 11922 C CA . SER C 1 686 ? 99.354 101.664 155.408 1.00 138.62 686 SER C CA 1
ATOM 11923 C C . SER C 1 686 ? 98.875 102.039 156.809 1.00 138.62 686 SER C C 1
ATOM 11924 O O . SER C 1 686 ? 97.762 102.531 157.005 1.00 138.62 686 SER C O 1
ATOM 11927 N N . VAL C 1 687 ? 99.729 101.803 157.807 1.00 145.59 687 VAL C N 1
ATOM 11928 C CA . VAL C 1 687 ? 99.413 102.167 159.178 1.00 145.59 687 VAL C CA 1
ATOM 11929 C C . VAL C 1 687 ? 100.242 103.345 159.678 1.00 145.59 687 VAL C C 1
ATOM 11930 O O . VAL C 1 687 ? 99.790 104.061 160.576 1.00 145.59 687 VAL C O 1
ATOM 11934 N N . ASP C 1 688 ? 101.442 103.565 159.142 1.00 149.57 688 ASP C N 1
ATOM 11935 C CA . ASP C 1 688 ? 102.191 104.754 159.533 1.00 149.57 688 ASP C CA 1
ATOM 11936 C C . ASP C 1 688 ? 101.502 106.016 159.030 1.00 149.57 688 ASP C C 1
ATOM 11937 O O . ASP C 1 688 ? 101.320 106.980 159.784 1.00 149.57 688 ASP C O 1
ATOM 11942 N N . ASN C 1 689 ? 101.095 106.025 157.762 1.00 146.74 689 ASN C N 1
ATOM 11943 C CA . ASN C 1 689 ? 100.259 107.116 157.279 1.00 146.74 689 ASN C CA 1
ATOM 11944 C C . ASN C 1 689 ? 98.970 107.198 158.083 1.00 146.74 689 ASN C C 1
ATOM 11945 O O . ASN C 1 689 ? 98.477 108.294 158.384 1.00 146.74 689 ASN C O 1
ATOM 11950 N N . PHE C 1 690 ? 98.425 106.041 158.459 1.00 151.11 690 PHE C N 1
ATOM 11951 C CA . PHE C 1 690 ? 97.187 106.008 159.226 1.00 151.11 690 PHE C CA 1
ATOM 11952 C C . PHE C 1 690 ? 97.336 106.750 160.545 1.00 151.11 690 PHE C C 1
ATOM 11953 O O . PHE C 1 690 ? 96.560 107.657 160.847 1.00 151.11 690 PHE C O 1
ATOM 11961 N N . ASN C 1 691 ? 98.332 106.380 161.352 1.00 153.45 691 ASN C N 1
ATOM 11962 C CA . ASN C 1 691 ? 98.451 107.012 162.660 1.00 153.45 691 ASN C CA 1
ATOM 11963 C C . ASN C 1 691 ? 99.042 108.414 162.568 1.00 153.45 691 ASN C C 1
ATOM 11964 O O . ASN C 1 691 ? 98.892 109.190 163.517 1.00 153.45 691 ASN C O 1
ATOM 11969 N N . GLU C 1 692 ? 99.677 108.775 161.449 1.00 152.60 692 GLU C N 1
ATOM 11970 C CA . GLU C 1 692 ? 100.037 110.176 161.254 1.00 152.60 692 GLU C CA 1
ATOM 11971 C C . GLU C 1 692 ? 98.797 111.032 161.031 1.00 152.60 692 GLU C C 1
ATOM 11972 O O . GLU C 1 692 ? 98.666 112.115 161.612 1.00 152.60 692 GLU C O 1
ATOM 11978 N N . VAL C 1 693 ? 97.878 110.568 160.180 1.00 152.57 693 VAL C N 1
ATOM 11979 C CA . VAL C 1 693 ? 96.585 111.242 160.064 1.00 152.57 693 VAL C CA 1
ATOM 11980 C C . VAL C 1 693 ? 95.833 111.181 161.387 1.00 152.57 693 VAL C C 1
ATOM 11981 O O . VAL C 1 693 ? 95.109 112.116 161.750 1.00 152.57 693 VAL C O 1
ATOM 11985 N N . LEU C 1 694 ? 96.018 110.096 162.134 1.00 158.49 694 LEU C N 1
ATOM 11986 C CA . LEU C 1 694 ? 95.281 109.874 163.370 1.00 158.49 694 LEU C CA 1
ATOM 11987 C C . LEU C 1 694 ? 95.680 110.885 164.437 1.00 158.49 694 LEU C C 1
ATOM 11988 O O . LEU C 1 694 ? 94.819 111.527 165.051 1.00 158.49 694 LEU C O 1
ATOM 11993 N N . GLU C 1 695 ? 96.986 111.042 164.673 1.00 158.22 695 GLU C N 1
ATOM 11994 C CA . GLU C 1 695 ? 97.456 111.991 165.674 1.00 158.22 695 GLU C CA 1
ATOM 11995 C C . GLU C 1 695 ? 97.061 113.423 165.338 1.00 158.22 695 GLU C C 1
ATOM 11996 O O . GLU C 1 695 ? 97.123 114.295 166.213 1.00 158.22 695 GLU C O 1
ATOM 12002 N N . GLU C 1 696 ? 96.654 113.685 164.096 1.00 155.52 696 GLU C N 1
ATOM 12003 C CA . GLU C 1 696 ? 96.058 114.971 163.769 1.00 155.52 696 GLU C CA 1
ATOM 12004 C C . GLU C 1 696 ? 94.598 115.034 164.207 1.00 155.52 696 GLU C C 1
ATOM 12005 O O . GLU C 1 696 ? 94.069 116.127 164.433 1.00 155.52 696 GLU C O 1
ATOM 12011 N N . TYR C 1 697 ? 93.942 113.880 164.340 1.00 157.67 697 TYR C N 1
ATOM 12012 C CA . TYR C 1 697 ? 92.545 113.818 164.755 1.00 157.67 697 TYR C CA 1
ATOM 12013 C C . TYR C 1 697 ? 92.403 113.090 166.088 1.00 157.67 697 TYR C C 1
ATOM 12014 O O . TYR C 1 697 ? 92.064 111.898 166.111 1.00 157.67 697 TYR C O 1
ATOM 12023 N N . PRO C 1 698 ? 92.642 113.765 167.215 1.00 166.44 698 PRO C N 1
ATOM 12024 C CA . PRO C 1 698 ? 92.450 113.100 168.514 1.00 166.44 698 PRO C CA 1
ATOM 12025 C C . PRO C 1 698 ? 91.016 112.668 168.750 1.00 166.44 698 PRO C C 1
ATOM 12026 O O . PRO C 1 698 ? 90.779 111.669 169.448 1.00 166.44 698 PRO C O 1
ATOM 12030 N N . MET C 1 699 ? 90.057 113.408 168.180 1.00 170.28 699 MET C N 1
ATOM 12031 C CA . MET C 1 699 ? 88.643 113.078 168.314 1.00 170.28 699 MET C CA 1
ATOM 12032 C C . MET C 1 699 ? 88.390 111.606 168.026 1.00 170.28 699 MET C C 1
ATOM 12033 O O . MET C 1 699 ? 87.786 110.895 168.836 1.00 170.28 699 MET C O 1
ATOM 12038 N N . MET C 1 700 ? 88.852 111.132 166.873 1.00 171.44 700 MET C N 1
ATOM 12039 C CA . MET C 1 700 ? 88.717 109.725 166.535 1.00 171.44 700 MET C CA 1
ATOM 12040 C C . MET C 1 700 ? 89.903 108.892 166.996 1.00 171.44 700 MET C C 1
ATOM 12041 O O . MET C 1 700 ? 89.834 107.660 166.937 1.00 171.44 700 MET C O 1
ATOM 12046 N N . ARG C 1 701 ? 90.987 109.530 167.449 1.00 168.79 701 ARG C N 1
ATOM 12047 C CA . ARG C 1 701 ? 92.081 108.771 168.048 1.00 168.79 701 ARG C CA 1
ATOM 12048 C C . ARG C 1 701 ? 91.642 108.110 169.345 1.00 168.79 701 ARG C C 1
ATOM 12049 O O . ARG C 1 701 ? 92.107 107.016 169.682 1.00 168.79 701 ARG C O 1
ATOM 12057 N N . ARG C 1 702 ? 90.754 108.765 170.093 1.00 171.89 702 ARG C N 1
ATOM 12058 C CA . ARG C 1 702 ? 90.304 108.174 171.348 1.00 171.89 702 ARG C CA 1
ATOM 12059 C C . ARG C 1 702 ? 89.336 107.016 171.119 1.00 171.89 702 ARG C C 1
ATOM 12060 O O . ARG C 1 702 ? 89.433 105.984 171.793 1.00 171.89 702 ARG C O 1
ATOM 12068 N N . ALA C 1 703 ? 88.412 107.157 170.170 1.00 173.16 703 ALA C N 1
ATOM 12069 C CA . ALA C 1 703 ? 87.299 106.223 170.055 1.00 173.16 703 ALA C CA 1
ATOM 12070 C C . ALA C 1 703 ? 87.660 104.919 169.351 1.00 173.16 703 ALA C C 1
ATOM 12071 O O . ALA C 1 703 ? 86.859 103.979 169.381 1.00 173.16 703 ALA C O 1
ATOM 12073 N N . PHE C 1 704 ? 88.833 104.833 168.719 1.00 170.51 704 PHE C N 1
ATOM 12074 C CA . PHE C 1 704 ? 89.172 103.622 167.978 1.00 170.51 704 PHE C CA 1
ATOM 12075 C C . PHE C 1 704 ? 89.497 102.450 168.896 1.00 170.51 704 PHE C C 1
ATOM 12076 O O . PHE C 1 704 ? 89.309 101.293 168.502 1.00 170.51 704 PHE C O 1
ATOM 12084 N N . GLU C 1 705 ? 89.991 102.723 170.109 1.00 173.13 705 GLU C N 1
ATOM 12085 C CA . GLU C 1 705 ? 90.384 101.648 171.020 1.00 173.13 705 GLU C CA 1
ATOM 12086 C C . GLU C 1 705 ? 89.240 100.679 171.288 1.00 173.13 705 GLU C C 1
ATOM 12087 O O . GLU C 1 705 ? 89.476 99.485 171.508 1.00 173.13 705 GLU C O 1
ATOM 12093 N N . THR C 1 706 ? 88.003 101.164 171.276 1.00 174.54 706 THR C N 1
ATOM 12094 C CA . THR C 1 706 ? 86.842 100.321 171.530 1.00 174.54 706 THR C CA 1
ATOM 12095 C C . THR C 1 706 ? 86.200 99.863 170.223 1.00 174.54 706 THR C C 1
ATOM 12096 O O . THR C 1 706 ? 86.819 99.158 169.427 1.00 174.54 706 THR C O 1
ATOM 12100 N N . ARG D 1 217 ? 73.731 72.503 118.348 1.00 150.24 217 ARG D N 1
ATOM 12101 C CA . ARG D 1 217 ? 73.866 73.093 119.673 1.00 150.24 217 ARG D CA 1
ATOM 12102 C C . ARG D 1 217 ? 75.321 73.107 120.123 1.00 150.24 217 ARG D C 1
ATOM 12103 O O . ARG D 1 217 ? 75.812 74.114 120.630 1.00 150.24 217 ARG D O 1
ATOM 12111 N N . GLN D 1 218 ? 76.009 71.977 119.935 1.00 153.82 218 GLN D N 1
ATOM 12112 C CA . GLN D 1 218 ? 77.400 71.889 120.361 1.00 153.82 218 GLN D CA 1
ATOM 12113 C C . GLN D 1 218 ? 78.310 72.764 119.508 1.00 153.82 218 GLN D C 1
ATOM 12114 O O . GLN D 1 218 ? 79.357 73.215 119.988 1.00 153.82 218 GLN D O 1
ATOM 12120 N N . PHE D 1 219 ? 77.938 73.020 118.249 1.00 151.47 219 PHE D N 1
ATOM 12121 C CA . PHE D 1 219 ? 78.727 73.934 117.430 1.00 151.47 219 PHE D CA 1
ATOM 12122 C C . PHE D 1 219 ? 78.625 75.371 117.920 1.00 151.47 219 PHE D C 1
ATOM 12123 O O . PHE D 1 219 ? 79.491 76.187 117.590 1.00 151.47 219 PHE D O 1
ATOM 12131 N N . GLY D 1 220 ? 77.601 75.695 118.704 1.00 145.31 220 GLY D N 1
ATOM 12132 C CA . GLY D 1 220 ? 77.496 76.985 119.346 1.00 145.31 220 GLY D CA 1
ATOM 12133 C C . GLY D 1 220 ? 78.471 77.212 120.477 1.00 145.31 220 GLY D C 1
ATOM 12134 O O . GLY D 1 220 ? 78.336 78.194 121.210 1.00 145.31 220 GLY D O 1
ATOM 12135 N N . ALA D 1 221 ? 79.452 76.323 120.647 1.00 142.68 221 ALA D N 1
ATOM 12136 C CA . ALA D 1 221 ? 80.480 76.472 121.666 1.00 142.68 221 ALA D CA 1
ATOM 12137 C C . ALA D 1 221 ? 81.744 77.137 121.144 1.00 142.68 221 ALA D C 1
ATOM 12138 O O . ALA D 1 221 ? 82.466 77.762 121.928 1.00 142.68 221 ALA D O 1
ATOM 12140 N N . MET D 1 222 ? 82.028 77.014 119.847 1.00 136.23 222 MET D N 1
ATOM 12141 C CA . MET D 1 222 ? 83.138 77.739 119.248 1.00 136.23 222 MET D CA 1
ATOM 12142 C C . MET D 1 222 ? 82.913 79.244 119.231 1.00 136.23 222 MET D C 1
ATOM 12143 O O . MET D 1 222 ? 83.881 79.992 119.086 1.00 136.23 222 MET D O 1
ATOM 12148 N N . LEU D 1 223 ? 81.669 79.701 119.372 1.00 134.52 223 LEU D N 1
ATOM 12149 C CA . LEU D 1 223 ? 81.362 81.124 119.379 1.00 134.52 223 LEU D CA 1
ATOM 12150 C C . LEU D 1 223 ? 81.771 81.805 120.673 1.00 134.52 223 LEU D C 1
ATOM 12151 O O . LEU D 1 223 ? 81.530 83.006 120.822 1.00 134.52 223 LEU D O 1
ATOM 12156 N N . GLN D 1 224 ? 82.376 81.071 121.604 1.00 136.60 224 GLN D N 1
ATOM 12157 C CA . GLN D 1 224 ? 82.879 81.581 122.861 1.00 136.60 224 GLN D CA 1
ATOM 12158 C C . GLN D 1 224 ? 84.366 81.278 122.973 1.00 136.60 224 GLN D C 1
ATOM 12159 O O . GLN D 1 224 ? 84.807 80.211 122.538 1.00 136.60 224 GLN D O 1
ATOM 12165 N N . PRO D 1 225 ? 85.158 82.183 123.541 1.00 128.80 225 PRO D N 1
ATOM 12166 C CA . PRO D 1 225 ? 86.609 81.975 123.560 1.00 128.80 225 PRO D CA 1
ATOM 12167 C C . PRO D 1 225 ? 86.969 80.710 124.320 1.00 128.80 225 PRO D C 1
ATOM 12168 O O . PRO D 1 225 ? 86.251 80.282 125.225 1.00 128.80 225 PRO D O 1
ATOM 12172 N N . GLY D 1 226 ? 88.088 80.105 123.933 1.00 132.49 226 GLY D N 1
ATOM 12173 C CA . GLY D 1 226 ? 88.534 78.858 124.506 1.00 132.49 226 GLY D CA 1
ATOM 12174 C C . GLY D 1 226 ? 89.938 78.939 125.071 1.00 132.49 226 GLY D C 1
ATOM 12175 O O . GLY D 1 226 ? 90.571 79.995 125.115 1.00 132.49 226 GLY D O 1
ATOM 12176 N N . VAL D 1 227 ? 90.419 77.784 125.516 1.00 136.11 227 VAL D N 1
ATOM 12177 C CA . VAL D 1 227 ? 91.787 77.646 125.999 1.00 136.11 227 VAL D CA 1
ATOM 12178 C C . VAL D 1 227 ? 92.724 77.616 124.796 1.00 136.11 227 VAL D C 1
ATOM 12179 O O . VAL D 1 227 ? 92.644 76.720 123.947 1.00 136.11 227 VAL D O 1
ATOM 12183 N N . ASN D 1 228 ? 93.592 78.617 124.706 1.00 134.01 228 ASN D N 1
ATOM 12184 C CA . ASN D 1 228 ? 94.480 78.762 123.564 1.00 134.01 228 ASN D CA 1
ATOM 12185 C C . ASN D 1 228 ? 95.578 79.742 123.941 1.00 134.01 228 ASN D C 1
ATOM 12186 O O . ASN D 1 228 ? 95.339 80.704 124.675 1.00 134.01 228 ASN D O 1
ATOM 12191 N N . LYS D 1 229 ? 96.781 79.476 123.424 1.00 133.10 229 LYS D N 1
ATOM 12192 C CA . LYS D 1 229 ? 97.959 80.254 123.796 1.00 133.10 229 LYS D CA 1
ATOM 12193 C C . LYS D 1 229 ? 97.715 81.754 123.673 1.00 133.10 229 LYS D C 1
ATOM 12194 O O . LYS D 1 229 ? 98.158 82.533 124.523 1.00 133.10 229 LYS D O 1
ATOM 12200 N N . PHE D 1 230 ? 96.979 82.175 122.645 1.00 131.78 230 PHE D N 1
ATOM 12201 C CA . PHE D 1 230 ? 96.654 83.589 122.513 1.00 131.78 230 PHE D CA 1
ATOM 12202 C C . PHE D 1 230 ? 95.670 84.025 123.589 1.00 131.78 230 PHE D C 1
ATOM 12203 O O . PHE D 1 230 ? 95.892 85.027 124.277 1.00 131.78 230 PHE D O 1
ATOM 12211 N N . SER D 1 231 ? 94.572 83.287 123.745 1.00 132.37 231 SER D N 1
ATOM 12212 C CA . SER D 1 231 ? 93.611 83.612 124.791 1.00 132.37 231 SER D CA 1
ATOM 12213 C C . SER D 1 231 ? 94.245 83.478 126.169 1.00 132.37 231 SER D C 1
ATOM 12214 O O . SER D 1 231 ? 94.059 84.338 127.038 1.00 132.37 231 SER D O 1
ATOM 12217 N N . LEU D 1 232 ? 94.999 82.399 126.384 1.00 131.85 232 LEU D N 1
ATOM 12218 C CA . LEU D 1 232 ? 95.664 82.198 127.666 1.00 131.85 232 LEU D CA 1
ATOM 12219 C C . LEU D 1 232 ? 96.593 83.359 127.992 1.00 131.85 232 LEU D C 1
ATOM 12220 O O . LEU D 1 232 ? 96.574 83.885 129.112 1.00 131.85 232 LEU D O 1
ATOM 12225 N N . ARG D 1 233 ? 97.407 83.781 127.024 1.00 128.30 233 ARG D N 1
ATOM 12226 C CA . ARG D 1 233 ? 98.342 84.874 127.263 1.00 128.30 233 ARG D CA 1
ATOM 12227 C C . ARG D 1 233 ? 97.606 86.186 127.506 1.00 128.30 233 ARG D C 1
ATOM 12228 O O . ARG D 1 233 ? 97.909 86.909 128.461 1.00 128.30 233 ARG D O 1
ATOM 12236 N N . MET D 1 234 ? 96.629 86.512 126.653 1.00 129.98 234 MET D N 1
ATOM 12237 C CA . MET D 1 234 ? 95.919 87.777 126.786 1.00 129.98 234 MET D CA 1
ATOM 12238 C C . MET D 1 234 ? 95.002 87.803 127.996 1.00 129.98 234 MET D C 1
ATOM 12239 O O . MET D 1 234 ? 94.492 88.872 128.345 1.00 129.98 234 MET D O 1
ATOM 12244 N N . PHE D 1 235 ? 94.772 86.660 128.636 1.00 132.89 235 PHE D N 1
ATOM 12245 C CA . PHE D 1 235 ? 93.931 86.600 129.823 1.00 132.89 235 PHE D CA 1
ATOM 12246 C C . PHE D 1 235 ? 94.719 86.334 131.097 1.00 132.89 235 PHE D C 1
ATOM 12247 O O . PHE D 1 235 ? 94.385 86.886 132.149 1.00 132.89 235 PHE D O 1
ATOM 12255 N N . GLY D 1 236 ? 95.754 85.502 131.029 1.00 138.58 236 GLY D N 1
ATOM 12256 C CA . GLY D 1 236 ? 96.636 85.308 132.162 1.00 138.58 236 GLY D CA 1
ATOM 12257 C C . GLY D 1 236 ? 96.533 83.948 132.817 1.00 138.58 236 GLY D C 1
ATOM 12258 O O . GLY D 1 236 ? 97.542 83.376 133.235 1.00 138.58 236 GLY D O 1
ATOM 12259 N N . SER D 1 237 ? 95.316 83.421 132.917 1.00 142.13 237 SER D N 1
ATOM 12260 C CA . SER D 1 237 ? 95.088 82.151 133.586 1.00 142.13 237 SER D CA 1
ATOM 12261 C C . SER D 1 237 ? 93.852 81.491 132.998 1.00 142.13 237 SER D C 1
ATOM 12262 O O . SER D 1 237 ? 92.901 82.167 132.594 1.00 142.13 237 SER D O 1
ATOM 12265 N N . GLN D 1 238 ? 93.878 80.157 132.948 1.00 141.53 238 GLN D N 1
ATOM 12266 C CA . GLN D 1 238 ? 92.728 79.412 132.447 1.00 141.53 238 GLN D CA 1
ATOM 12267 C C . GLN D 1 238 ? 91.464 79.746 133.225 1.00 141.53 238 GLN D C 1
ATOM 12268 O O . GLN D 1 238 ? 90.361 79.707 132.666 1.00 141.53 238 GLN D O 1
ATOM 12274 N N . LYS D 1 239 ? 91.602 80.065 134.514 1.00 138.50 239 LYS D N 1
ATOM 12275 C CA . LYS D 1 239 ? 90.447 80.531 135.271 1.00 138.50 239 LYS D CA 1
ATOM 12276 C C . LYS D 1 239 ? 89.862 81.783 134.638 1.00 138.50 239 LYS D C 1
ATOM 12277 O O . LYS D 1 239 ? 88.640 81.924 134.539 1.00 138.50 239 LYS D O 1
ATOM 12283 N N . ALA D 1 240 ? 90.719 82.703 134.191 1.00 141.98 240 ALA D N 1
ATOM 12284 C CA . ALA D 1 240 ? 90.212 83.880 133.497 1.00 141.98 240 ALA D CA 1
ATOM 12285 C C . ALA D 1 240 ? 89.550 83.501 132.180 1.00 141.98 240 ALA D C 1
ATOM 12286 O O . ALA D 1 240 ? 88.583 84.148 131.760 1.00 141.98 240 ALA D O 1
ATOM 12288 N N . VAL D 1 241 ? 90.043 82.449 131.524 1.00 141.13 241 VAL D N 1
ATOM 12289 C CA . VAL D 1 241 ? 89.439 82.005 130.273 1.00 141.13 241 VAL D CA 1
ATOM 12290 C C . VAL D 1 241 ? 88.016 81.521 130.515 1.00 141.13 241 VAL D C 1
ATOM 12291 O O . VAL D 1 241 ? 87.079 81.921 129.812 1.00 141.13 241 VAL D O 1
ATOM 12295 N N . GLU D 1 242 ? 87.823 80.666 131.522 1.00 143.06 242 GLU D N 1
ATOM 12296 C CA . GLU D 1 242 ? 86.465 80.217 131.808 1.00 143.06 242 GLU D CA 1
ATOM 12297 C C . GLU D 1 242 ? 85.613 81.353 132.358 1.00 143.06 242 GLU D C 1
ATOM 12298 O O . GLU D 1 242 ? 84.396 81.366 132.147 1.00 143.06 242 GLU D O 1
ATOM 12304 N N . ARG D 1 243 ? 86.268 82.292 133.040 1.00 143.35 243 ARG D N 1
ATOM 12305 C CA . ARG D 1 243 ? 85.556 83.481 133.565 1.00 143.35 243 ARG D CA 1
ATOM 12306 C C . ARG D 1 243 ? 84.776 84.123 132.419 1.00 143.35 243 ARG D C 1
ATOM 12307 O O . ARG D 1 243 ? 83.536 84.181 132.516 1.00 143.35 243 ARG D O 1
ATOM 12315 N N . GLU D 1 244 ? 85.476 84.581 131.377 1.00 143.30 244 GLU D N 1
ATOM 12316 C CA . GLU D 1 244 ? 84.811 85.259 130.233 1.00 143.30 244 GLU D CA 1
ATOM 12317 C C . GLU D 1 244 ? 83.859 84.270 129.574 1.00 143.30 244 GLU D C 1
ATOM 12318 O O . GLU D 1 244 ? 82.723 84.662 129.267 1.00 143.30 244 GLU D O 1
ATOM 12324 N N . GLN D 1 245 ? 84.314 83.028 129.401 1.00 144.23 245 GLN D N 1
ATOM 12325 C CA . GLN D 1 245 ? 83.447 81.985 128.808 1.00 144.23 245 GLN D CA 1
ATOM 12326 C C . GLN D 1 245 ? 82.063 82.122 129.450 1.00 144.23 245 GLN D C 1
ATOM 12327 O O . GLN D 1 245 ? 81.067 82.118 128.704 1.00 144.23 245 GLN D O 1
ATOM 12333 N N . GLU D 1 246 ? 82.016 82.307 130.776 1.00 147.32 246 GLU D N 1
ATOM 12334 C CA . GLU D 1 246 ? 80.732 82.504 131.448 1.00 147.32 246 GLU D CA 1
ATOM 12335 C C . GLU D 1 246 ? 80.184 83.907 131.222 1.00 147.32 246 GLU D C 1
ATOM 12336 O O . GLU D 1 246 ? 78.964 84.084 131.098 1.00 147.32 246 GLU D O 1
ATOM 12342 N N . ARG D 1 247 ? 81.062 84.911 131.172 1.00 143.76 247 ARG D N 1
ATOM 12343 C CA . ARG D 1 247 ? 80.608 86.271 130.904 1.00 143.76 247 ARG D CA 1
ATOM 12344 C C . ARG D 1 247 ? 79.892 86.351 129.563 1.00 143.76 247 ARG D C 1
ATOM 12345 O O . ARG D 1 247 ? 78.920 87.101 129.412 1.00 143.76 247 ARG D O 1
ATOM 12353 N N . VAL D 1 248 ? 80.358 85.588 128.577 1.00 143.34 248 VAL D N 1
ATOM 12354 C CA . VAL D 1 248 ? 79.610 85.485 127.326 1.00 143.34 248 VAL D CA 1
ATOM 12355 C C . VAL D 1 248 ? 78.370 84.625 127.525 1.00 143.34 248 VAL D C 1
ATOM 12356 O O . VAL D 1 248 ? 77.291 84.932 127.005 1.00 143.34 248 VAL D O 1
ATOM 12360 N N . LYS D 1 249 ? 78.496 83.548 128.302 1.00 144.02 249 LYS D N 1
ATOM 12361 C CA . LYS D 1 249 ? 77.390 82.629 128.538 1.00 144.02 249 LYS D CA 1
ATOM 12362 C C . LYS D 1 249 ? 76.229 83.319 129.237 1.00 144.02 249 LYS D C 1
ATOM 12363 O O . LYS D 1 249 ? 75.157 82.728 129.405 1.00 144.02 249 LYS D O 1
ATOM 12369 N N . SER D 1 250 ? 76.432 84.570 129.650 1.00 143.58 250 SER D N 1
ATOM 12370 C CA . SER D 1 250 ? 75.303 85.419 130.013 1.00 143.58 250 SER D CA 1
ATOM 12371 C C . SER D 1 250 ? 74.334 85.628 128.853 1.00 143.58 250 SER D C 1
ATOM 12372 O O . SER D 1 250 ? 73.283 86.249 129.052 1.00 143.58 250 SER D O 1
ATOM 12375 N N . ALA D 1 251 ? 74.653 85.129 127.661 1.00 142.40 251 ALA D N 1
ATOM 12376 C CA . ALA D 1 251 ? 73.846 85.364 126.474 1.00 142.40 251 ALA D CA 1
ATOM 12377 C C . ALA D 1 251 ? 72.738 84.330 126.335 1.00 142.40 251 ALA D C 1
ATOM 12378 O O . ALA D 1 251 ? 72.856 83.192 126.796 1.00 142.40 251 ALA D O 1
ATOM 12380 N N . GLY D 1 252 ? 71.650 84.745 125.694 1.00 140.87 252 GLY D N 1
ATOM 12381 C CA . GLY D 1 252 ? 70.613 83.824 125.271 1.00 140.87 252 GLY D CA 1
ATOM 12382 C C . GLY D 1 252 ? 70.768 83.390 123.827 1.00 140.87 252 GLY D C 1
ATOM 12383 O O . GLY D 1 252 ? 70.757 82.194 123.522 1.00 140.87 252 GLY D O 1
ATOM 12384 N N . PHE D 1 253 ? 70.917 84.360 122.927 1.00 136.96 253 PHE D N 1
ATOM 12385 C CA . PHE D 1 253 ? 71.086 84.086 121.507 1.00 136.96 253 PHE D CA 1
ATOM 12386 C C . PHE D 1 253 ? 72.562 84.099 121.143 1.00 136.96 253 PHE D C 1
ATOM 12387 O O . PHE D 1 253 ? 73.376 84.763 121.789 1.00 136.96 253 PHE D O 1
ATOM 12395 N N . TRP D 1 254 ? 72.898 83.359 120.088 1.00 133.52 254 TRP D N 1
ATOM 12396 C CA . TRP D 1 254 ? 74.285 83.218 119.668 1.00 133.52 254 TRP D CA 1
ATOM 12397 C C . TRP D 1 254 ? 74.921 84.576 119.420 1.00 133.52 254 TRP D C 1
ATOM 12398 O O . TRP D 1 254 ? 74.541 85.290 118.486 1.00 133.52 254 TRP D O 1
ATOM 12409 N N . ILE D 1 255 ? 75.898 84.926 120.249 1.00 128.89 255 ILE D N 1
ATOM 12410 C CA . ILE D 1 255 ? 76.684 86.140 120.080 1.00 128.89 255 ILE D CA 1
ATOM 12411 C C . ILE D 1 255 ? 78.130 85.734 119.824 1.00 128.89 255 ILE D C 1
ATOM 12412 O O . ILE D 1 255 ? 78.678 84.877 120.527 1.00 128.89 255 ILE D O 1
ATOM 12417 N N . ILE D 1 256 ? 78.719 86.303 118.779 1.00 123.33 256 ILE D N 1
ATOM 12418 C CA . ILE D 1 256 ? 80.088 85.969 118.400 1.00 123.33 256 ILE D CA 1
ATOM 12419 C C . ILE D 1 256 ? 81.025 86.705 119.348 1.00 123.33 256 ILE D C 1
ATOM 12420 O O . ILE D 1 256 ? 81.012 87.937 119.420 1.00 123.33 256 ILE D O 1
ATOM 12425 N N . HIS D 1 257 ? 81.828 85.961 120.087 1.00 122.03 257 HIS D N 1
ATOM 12426 C CA . HIS D 1 257 ? 82.883 86.599 120.845 1.00 122.03 257 HIS D CA 1
ATOM 12427 C C . HIS D 1 257 ? 84.046 86.921 119.914 1.00 122.03 257 HIS D C 1
ATOM 12428 O O . HIS D 1 257 ? 84.519 86.044 119.191 1.00 122.03 257 HIS D O 1
ATOM 12435 N N . PRO D 1 258 ? 84.518 88.167 119.903 1.00 118.77 258 PRO D N 1
ATOM 12436 C CA . PRO D 1 258 ? 85.560 88.542 118.939 1.00 118.77 258 PRO D CA 1
ATOM 12437 C C . PRO D 1 258 ? 86.791 87.659 118.994 1.00 118.77 258 PRO D C 1
ATOM 12438 O O . PRO D 1 258 ? 87.514 87.554 117.998 1.00 118.77 258 PRO D O 1
ATOM 12442 N N . TYR D 1 259 ? 87.051 87.013 120.129 1.00 119.73 259 TYR D N 1
ATOM 12443 C CA . TYR D 1 259 ? 88.191 86.121 120.258 1.00 119.73 259 TYR D CA 1
ATOM 12444 C C . TYR D 1 259 ? 87.804 84.661 120.088 1.00 119.73 259 TYR D C 1
ATOM 12445 O O . TYR D 1 259 ? 88.639 83.774 120.288 1.00 119.73 259 TYR D O 1
ATOM 12454 N N . SER D 1 260 ? 86.555 84.395 119.724 1.00 119.30 260 SER D N 1
ATOM 12455 C CA . SER D 1 260 ? 86.115 83.032 119.481 1.00 119.30 260 SER D CA 1
ATOM 12456 C C . SER D 1 260 ? 86.777 82.500 118.222 1.00 119.30 260 SER D C 1
ATOM 12457 O O . SER D 1 260 ? 86.762 83.167 117.184 1.00 119.30 260 SER D O 1
ATOM 12460 N N . ASP D 1 261 ? 87.351 81.301 118.315 1.00 115.38 261 ASP D N 1
ATOM 12461 C CA . ASP D 1 261 ? 88.040 80.666 117.200 1.00 115.38 261 ASP D CA 1
ATOM 12462 C C . ASP D 1 261 ? 87.224 80.757 115.919 1.00 115.38 261 ASP D C 1
ATOM 12463 O O . ASP D 1 261 ? 87.780 80.867 114.817 1.00 115.38 261 ASP D O 1
ATOM 12468 N N . PHE D 1 262 ? 85.897 80.740 116.064 1.00 114.92 262 PHE D N 1
ATOM 12469 C CA . PHE D 1 262 ? 85.032 80.939 114.913 1.00 114.92 262 PHE D CA 1
ATOM 12470 C C . PHE D 1 262 ? 85.331 82.264 114.234 1.00 114.92 262 PHE D C 1
ATOM 12471 O O . PHE D 1 262 ? 85.552 82.308 113.020 1.00 114.92 262 PHE D O 1
ATOM 12479 N N . ARG D 1 263 ? 85.322 83.359 114.995 1.00 107.05 263 ARG D N 1
ATOM 12480 C CA . ARG D 1 263 ? 85.562 84.654 114.372 1.00 107.05 263 ARG D CA 1
ATOM 12481 C C . ARG D 1 263 ? 86.989 84.781 113.872 1.00 107.05 263 ARG D C 1
ATOM 12482 O O . ARG D 1 263 ? 87.230 85.477 112.887 1.00 107.05 263 ARG D O 1
ATOM 12490 N N . PHE D 1 264 ? 87.945 84.088 114.490 1.00 103.18 264 PHE D N 1
ATOM 12491 C CA . PHE D 1 264 ? 89.303 84.170 113.967 1.00 103.18 264 PHE D CA 1
ATOM 12492 C C . PHE D 1 264 ? 89.411 83.500 112.607 1.00 103.18 264 PHE D C 1
ATOM 12493 O O . PHE D 1 264 ? 90.028 84.049 111.688 1.00 103.18 264 PHE D O 1
ATOM 12501 N N . TYR D 1 265 ? 88.809 82.321 112.447 1.00 101.09 265 TYR D N 1
ATOM 12502 C CA . TYR D 1 265 ? 88.869 81.664 111.144 1.00 101.09 265 TYR D CA 1
ATOM 12503 C C . TYR D 1 265 ? 88.032 82.412 110.114 1.00 101.09 265 TYR D C 1
ATOM 12504 O O . TYR D 1 265 ? 88.425 82.534 108.944 1.00 101.09 265 TYR D O 1
ATOM 12513 N N . TRP D 1 266 ? 86.869 82.902 110.534 1.00 96.63 266 TRP D N 1
ATOM 12514 C CA . TRP D 1 266 ? 86.098 83.843 109.740 1.00 96.63 266 TRP D CA 1
ATOM 12515 C C . TRP D 1 266 ? 86.978 84.961 109.202 1.00 96.63 266 TRP D C 1
ATOM 12516 O O . TRP D 1 266 ? 87.064 85.171 107.990 1.00 96.63 266 TRP D O 1
ATOM 12527 N N . ASP D 1 267 ? 87.635 85.696 110.101 1.00 93.72 267 ASP D N 1
ATOM 12528 C CA . ASP D 1 267 ? 88.423 86.850 109.696 1.00 93.72 267 ASP D CA 1
ATOM 12529 C C . ASP D 1 267 ? 89.609 86.453 108.843 1.00 93.72 267 ASP D C 1
ATOM 12530 O O . ASP D 1 267 ? 90.044 87.237 108.008 1.00 93.72 267 ASP D O 1
ATOM 12535 N N . LEU D 1 268 ? 90.139 85.246 109.018 1.00 93.04 268 LEU D N 1
ATOM 12536 C CA . LEU D 1 268 ? 91.196 84.793 108.121 1.00 93.04 268 LEU D CA 1
ATOM 12537 C C . LEU D 1 268 ? 90.671 84.639 106.699 1.00 93.04 268 LEU D C 1
ATOM 12538 O O . LEU D 1 268 ? 91.256 85.171 105.741 1.00 93.04 268 LEU D O 1
ATOM 12543 N N . THR D 1 269 ? 89.565 83.908 106.541 1.00 88.65 269 THR D N 1
ATOM 12544 C CA . THR D 1 269 ? 88.971 83.776 105.215 1.00 88.65 269 THR D CA 1
ATOM 12545 C C . THR D 1 269 ? 88.608 85.136 104.646 1.00 88.65 269 THR D C 1
ATOM 12546 O O . THR D 1 269 ? 88.815 85.398 103.458 1.00 88.65 269 THR D O 1
ATOM 12550 N N . MET D 1 270 ? 88.102 86.030 105.489 1.00 85.79 270 MET D N 1
ATOM 12551 C CA . MET D 1 270 ? 87.661 87.327 105.001 1.00 85.79 270 MET D CA 1
ATOM 12552 C C . MET D 1 270 ? 88.833 88.231 104.665 1.00 85.79 270 MET D C 1
ATOM 12553 O O . MET D 1 270 ? 88.718 89.078 103.780 1.00 85.79 270 MET D O 1
ATOM 12558 N N . LEU D 1 271 ? 89.970 88.052 105.325 1.00 80.91 271 LEU D N 1
ATOM 12559 C CA . LEU D 1 271 ? 91.162 88.784 104.935 1.00 80.91 271 LEU D CA 1
ATOM 12560 C C . LEU D 1 271 ? 91.641 88.316 103.573 1.00 80.91 271 LEU D C 1
ATOM 12561 O O . LEU D 1 271 ? 92.013 89.131 102.720 1.00 80.91 271 LEU D O 1
ATOM 12566 N N . LEU D 1 272 ? 91.616 87.003 103.346 1.00 80.67 272 LEU D N 1
ATOM 12567 C CA . LEU D 1 272 ? 91.930 86.492 102.016 1.00 80.67 272 LEU D CA 1
ATOM 12568 C C . LEU D 1 272 ? 90.989 87.076 100.969 1.00 80.67 272 LEU D C 1
ATOM 12569 O O . LEU D 1 272 ? 91.426 87.505 99.898 1.00 80.67 272 LEU D O 1
ATOM 12574 N N . LEU D 1 273 ? 89.690 87.107 101.269 1.00 73.99 273 LEU D N 1
ATOM 12575 C CA . LEU D 1 273 ? 88.721 87.656 100.325 1.00 73.99 273 LEU D CA 1
ATOM 12576 C C . LEU D 1 273 ? 88.986 89.126 100.040 1.00 73.99 273 LEU D C 1
ATOM 12577 O O . LEU D 1 273 ? 88.953 89.560 98.886 1.00 73.99 273 LEU D O 1
ATOM 12582 N N . MET D 1 274 ? 89.213 89.923 101.083 1.00 76.43 274 MET D N 1
ATOM 12583 C CA . MET D 1 274 ? 89.408 91.349 100.871 1.00 76.43 274 MET D CA 1
ATOM 12584 C C . MET D 1 274 ? 90.653 91.616 100.047 1.00 76.43 274 MET D C 1
ATOM 12585 O O . MET D 1 274 ? 90.637 92.470 99.159 1.00 76.43 274 MET D O 1
ATOM 12590 N N . VAL D 1 275 ? 91.745 90.896 100.314 1.00 69.29 275 VAL D N 1
ATOM 12591 C CA . VAL D 1 275 ? 92.952 91.130 99.525 1.00 69.29 275 VAL D CA 1
ATOM 12592 C C . VAL D 1 275 ? 92.735 90.698 98.084 1.00 69.29 275 VAL D C 1
ATOM 12593 O O . VAL D 1 275 ? 93.110 91.409 97.143 1.00 69.29 275 VAL D O 1
ATOM 12597 N N . GLY D 1 276 ? 92.123 89.535 97.884 1.00 66.48 276 GLY D N 1
ATOM 12598 C CA . GLY D 1 276 ? 91.825 89.102 96.535 1.00 66.48 276 GLY D CA 1
ATOM 12599 C C . GLY D 1 276 ? 90.978 90.101 95.779 1.00 66.48 276 GLY D C 1
ATOM 12600 O O . GLY D 1 276 ? 91.220 90.360 94.604 1.00 66.48 276 GLY D O 1
ATOM 12601 N N . ASN D 1 277 ? 90.002 90.710 96.448 1.00 67.13 277 ASN D N 1
ATOM 12602 C CA . ASN D 1 277 ? 89.147 91.663 95.750 1.00 67.13 277 ASN D CA 1
ATOM 12603 C C . ASN D 1 277 ? 89.869 92.973 95.473 1.00 67.13 277 ASN D C 1
ATOM 12604 O O . ASN D 1 277 ? 89.772 93.513 94.372 1.00 67.13 277 ASN D O 1
ATOM 12609 N N . LEU D 1 278 ? 90.614 93.495 96.441 1.00 59.19 278 LEU D N 1
ATOM 12610 C CA . LEU D 1 278 ? 91.306 94.751 96.191 1.00 59.19 278 LEU D CA 1
ATOM 12611 C C . LEU D 1 278 ? 92.352 94.610 95.102 1.00 59.19 278 LEU D C 1
ATOM 12612 O O . LEU D 1 278 ? 92.689 95.596 94.444 1.00 59.19 278 LEU D O 1
ATOM 12617 N N . ILE D 1 279 ? 92.875 93.409 94.885 1.00 59.28 279 ILE D N 1
ATOM 12618 C CA . ILE D 1 279 ? 93.804 93.235 93.777 1.00 59.28 279 ILE D CA 1
ATOM 12619 C C . ILE D 1 279 ? 93.090 92.919 92.467 1.00 59.28 279 ILE D C 1
ATOM 12620 O O . ILE D 1 279 ? 93.540 93.350 91.405 1.00 59.28 279 ILE D O 1
ATOM 12625 N N . ILE D 1 280 ? 91.972 92.202 92.507 1.00 57.64 280 ILE D N 1
ATOM 12626 C CA . ILE D 1 280 ? 91.377 91.688 91.283 1.00 57.64 280 ILE D CA 1
ATOM 12627 C C . ILE D 1 280 ? 90.303 92.605 90.713 1.00 57.64 280 ILE D C 1
ATOM 12628 O O . ILE D 1 280 ? 90.084 92.614 89.500 1.00 57.64 280 ILE D O 1
ATOM 12633 N N . ILE D 1 281 ? 89.633 93.396 91.543 1.00 58.09 281 ILE D N 1
ATOM 12634 C CA . ILE D 1 281 ? 88.559 94.265 91.081 1.00 58.09 281 ILE D CA 1
ATOM 12635 C C . ILE D 1 281 ? 89.111 95.281 90.086 1.00 58.09 281 ILE D C 1
ATOM 12636 O O . ILE D 1 281 ? 88.684 95.259 88.925 1.00 58.09 281 ILE D O 1
ATOM 12641 N N . PRO D 1 282 ? 90.055 96.163 90.456 1.00 54.17 282 PRO D N 1
ATOM 12642 C CA . PRO D 1 282 ? 90.495 97.179 89.491 1.00 54.17 282 PRO D CA 1
ATOM 12643 C C . PRO D 1 282 ? 91.020 96.605 88.195 1.00 54.17 282 PRO D C 1
ATOM 12644 O O . PRO D 1 282 ? 90.691 97.110 87.112 1.00 54.17 282 PRO D O 1
ATOM 12648 N N . VAL D 1 283 ? 91.828 95.550 88.273 1.00 52.81 283 VAL D N 1
ATOM 12649 C CA . VAL D 1 283 ? 92.383 94.956 87.073 1.00 52.81 283 VAL D CA 1
ATOM 12650 C C . VAL D 1 283 ? 91.289 94.384 86.196 1.00 52.81 283 VAL D C 1
ATOM 12651 O O . VAL D 1 283 ? 91.477 94.234 84.988 1.00 52.81 283 VAL D O 1
ATOM 12655 N N . GLY D 1 284 ? 90.130 94.088 86.763 1.00 56.48 284 GLY D N 1
ATOM 12656 C CA . GLY D 1 284 ? 89.068 93.513 85.973 1.00 56.48 284 GLY D CA 1
ATOM 12657 C C . GLY D 1 284 ? 88.182 94.583 85.388 1.00 56.48 284 GLY D C 1
ATOM 12658 O O . GLY D 1 284 ? 87.641 94.428 84.292 1.00 56.48 284 GLY D O 1
ATOM 12659 N N . ILE D 1 285 ? 88.020 95.680 86.125 1.00 58.72 285 ILE D N 1
ATOM 12660 C CA . ILE D 1 285 ? 87.280 96.823 85.605 1.00 58.72 285 ILE D CA 1
ATOM 12661 C C . ILE D 1 285 ? 87.995 97.410 84.397 1.00 58.72 285 ILE D C 1
ATOM 12662 O O . ILE D 1 285 ? 87.433 97.490 83.300 1.00 58.72 285 ILE D O 1
ATOM 12667 N N . THR D 1 286 ? 89.254 97.821 84.580 1.00 53.91 286 THR D N 1
ATOM 12668 C CA . THR D 1 286 ? 89.902 98.664 83.581 1.00 53.91 286 THR D CA 1
ATOM 12669 C C . THR D 1 286 ? 90.241 97.874 82.329 1.00 53.91 286 THR D C 1
ATOM 12670 O O . THR D 1 286 ? 89.725 98.157 81.244 1.00 53.91 286 THR D O 1
ATOM 12674 N N . PHE D 1 287 ? 91.106 96.877 82.452 1.00 54.58 287 PHE D N 1
ATOM 12675 C CA . PHE D 1 287 ? 91.433 96.010 81.327 1.00 54.58 287 PHE D CA 1
ATOM 12676 C C . PHE D 1 287 ? 90.285 95.029 81.123 1.00 54.58 287 PHE D C 1
ATOM 12677 O O . PHE D 1 287 ? 89.230 95.138 81.750 1.00 54.58 287 PHE D O 1
ATOM 12685 N N . PHE D 1 288 ? 90.472 94.061 80.232 1.00 68.95 288 PHE D N 1
ATOM 12686 C CA . PHE D 1 288 ? 89.432 93.091 79.904 1.00 68.95 288 PHE D CA 1
ATOM 12687 C C . PHE D 1 288 ? 88.163 93.792 79.427 1.00 68.95 288 PHE D C 1
ATOM 12688 O O . PHE D 1 288 ? 87.128 93.789 80.093 1.00 68.95 288 PHE D O 1
ATOM 12696 N N . LYS D 1 289 ? 88.288 94.454 78.284 1.00 87.88 289 LYS D N 1
ATOM 12697 C CA . LYS D 1 289 ? 87.115 94.960 77.534 1.00 87.88 289 LYS D CA 1
ATOM 12698 C C . LYS D 1 289 ? 86.046 93.870 77.527 1.00 87.88 289 LYS D C 1
ATOM 12699 O O . LYS D 1 289 ? 86.389 92.690 77.337 1.00 87.88 289 LYS D O 1
ATOM 12705 N N . ASP D 1 290 ? 84.792 94.276 77.672 1.00 102.52 290 ASP D N 1
ATOM 12706 C CA . ASP D 1 290 ? 83.697 93.315 77.795 1.00 102.52 290 ASP D CA 1
ATOM 12707 C C . ASP D 1 290 ? 84.018 92.327 78.922 1.00 102.52 290 ASP D C 1
ATOM 12708 O O . ASP D 1 290 ? 84.273 91.139 78.719 1.00 102.52 290 ASP D O 1
ATOM 12713 N N . GLU D 1 291 ? 84.067 92.890 80.132 1.00 104.62 291 GLU D N 1
ATOM 12714 C CA . GLU D 1 291 ? 84.596 92.151 81.275 1.00 104.62 291 GLU D CA 1
ATOM 12715 C C . GLU D 1 291 ? 83.660 91.037 81.721 1.00 104.62 291 GLU D C 1
ATOM 12716 O O . GLU D 1 291 ? 84.122 90.045 82.296 1.00 104.62 291 GLU D O 1
ATOM 12722 N N . ASN D 1 292 ? 82.358 91.170 81.473 1.00 108.43 292 ASN D N 1
ATOM 12723 C CA . ASN D 1 292 ? 81.409 90.147 81.896 1.00 108.43 292 ASN D CA 1
ATOM 12724 C C . ASN D 1 292 ? 81.597 88.878 81.074 1.00 108.43 292 ASN D C 1
ATOM 12725 O O . ASN D 1 292 ? 81.351 88.867 79.864 1.00 108.43 292 ASN D O 1
ATOM 12730 N N . THR D 1 293 ? 82.032 87.813 81.737 1.00 108.55 293 THR D N 1
ATOM 12731 C CA . THR D 1 293 ? 82.195 86.499 81.139 1.00 108.55 293 THR D CA 1
ATOM 12732 C C . THR D 1 293 ? 81.459 85.500 82.024 1.00 108.55 293 THR D C 1
ATOM 12733 O O . THR D 1 293 ? 80.837 85.875 83.022 1.00 108.55 293 THR D O 1
ATOM 12737 N N . THR D 1 294 ? 81.508 84.220 81.658 1.00 110.60 294 THR D N 1
ATOM 12738 C CA . THR D 1 294 ? 80.930 83.206 82.534 1.00 110.60 294 THR D CA 1
ATOM 12739 C C . THR D 1 294 ? 81.606 83.165 83.900 1.00 110.60 294 THR D C 1
ATOM 12740 O O . THR D 1 294 ? 80.885 83.033 84.904 1.00 110.60 294 THR D O 1
ATOM 12744 N N . PRO D 1 295 ? 82.937 83.271 84.029 1.00 106.62 295 PRO D N 1
ATOM 12745 C CA . PRO D 1 295 ? 83.497 83.558 85.352 1.00 106.62 295 PRO D CA 1
ATOM 12746 C C . PRO D 1 295 ? 83.397 85.037 85.678 1.00 106.62 295 PRO D C 1
ATOM 12747 O O . PRO D 1 295 ? 82.758 85.803 84.953 1.00 106.62 295 PRO D O 1
ATOM 12751 N N . TRP D 1 296 ? 83.977 85.419 86.812 1.00 94.73 296 TRP D N 1
ATOM 12752 C CA . TRP D 1 296 ? 84.067 86.791 87.303 1.00 94.73 296 TRP D CA 1
ATOM 12753 C C . TRP D 1 296 ? 82.713 87.304 87.768 1.00 94.73 296 TRP D C 1
ATOM 12754 O O . TRP D 1 296 ? 82.640 88.080 88.725 1.00 94.73 296 TRP D O 1
ATOM 12765 N N . ILE D 1 297 ? 81.640 86.699 87.279 1.00 99.18 297 ILE D N 1
ATOM 12766 C CA . ILE D 1 297 ? 80.326 86.978 87.838 1.00 99.18 297 ILE D CA 1
ATOM 12767 C C . ILE D 1 297 ? 80.045 86.054 89.011 1.00 99.18 297 ILE D C 1
ATOM 12768 O O . ILE D 1 297 ? 79.559 86.497 90.053 1.00 99.18 297 ILE D O 1
ATOM 12773 N N . VAL D 1 298 ? 80.380 84.770 88.860 1.00 95.25 298 VAL D N 1
ATOM 12774 C CA . VAL D 1 298 ? 80.485 83.886 90.015 1.00 95.25 298 VAL D CA 1
ATOM 12775 C C . VAL D 1 298 ? 81.385 84.508 91.072 1.00 95.25 298 VAL D C 1
ATOM 12776 O O . VAL D 1 298 ? 81.082 84.472 92.268 1.00 95.25 298 VAL D O 1
ATOM 12780 N N . PHE D 1 299 ? 82.494 85.105 90.646 1.00 92.76 299 PHE D N 1
ATOM 12781 C CA . PHE D 1 299 ? 83.426 85.688 91.601 1.00 92.76 299 PHE D CA 1
ATOM 12782 C C . PHE D 1 299 ? 82.781 86.840 92.356 1.00 92.76 299 PHE D C 1
ATOM 12783 O O . PHE D 1 299 ? 82.812 86.876 93.593 1.00 92.76 299 PHE D O 1
ATOM 12791 N N . ASN D 1 300 ? 82.190 87.793 91.632 1.00 94.72 300 ASN D N 1
ATOM 12792 C CA . ASN D 1 300 ? 81.558 88.912 92.315 1.00 94.72 300 ASN D CA 1
ATOM 12793 C C . ASN D 1 300 ? 80.418 88.455 93.212 1.00 94.72 300 ASN D C 1
ATOM 12794 O O . ASN D 1 300 ? 80.234 89.003 94.302 1.00 94.72 300 ASN D O 1
ATOM 12799 N N . VAL D 1 301 ? 79.668 87.427 92.812 1.00 94.77 301 VAL D N 1
ATOM 12800 C CA . VAL D 1 301 ? 78.512 87.073 93.631 1.00 94.77 301 VAL D CA 1
ATOM 12801 C C . VAL D 1 301 ? 78.938 86.293 94.873 1.00 94.77 301 VAL D C 1
ATOM 12802 O O . VAL D 1 301 ? 78.360 86.464 95.951 1.00 94.77 301 VAL D O 1
ATOM 12806 N N . VAL D 1 302 ? 79.957 85.438 94.758 1.00 90.75 302 VAL D N 1
ATOM 12807 C CA . VAL D 1 302 ? 80.488 84.758 95.937 1.00 90.75 302 VAL D CA 1
ATOM 12808 C C . VAL D 1 302 ? 81.075 85.768 96.909 1.00 90.75 302 VAL D C 1
ATOM 12809 O O . VAL D 1 302 ? 80.830 85.707 98.121 1.00 90.75 302 VAL D O 1
ATOM 12813 N N . SER D 1 303 ? 81.875 86.704 96.396 1.00 90.98 303 SER D N 1
ATOM 12814 C CA . SER D 1 303 ? 82.422 87.740 97.259 1.00 90.98 303 SER D CA 1
ATOM 12815 C C . SER D 1 303 ? 81.311 88.558 97.895 1.00 90.98 303 SER D C 1
ATOM 12816 O O . SER D 1 303 ? 81.404 88.942 99.064 1.00 90.98 303 SER D O 1
ATOM 12819 N N . ASP D 1 304 ? 80.228 88.798 97.162 1.00 94.90 304 ASP D N 1
ATOM 12820 C CA . ASP D 1 304 ? 79.154 89.607 97.713 1.00 94.90 304 ASP D CA 1
ATOM 12821 C C . ASP D 1 304 ? 78.399 88.856 98.798 1.00 94.90 304 ASP D C 1
ATOM 12822 O O . ASP D 1 304 ? 78.002 89.450 99.804 1.00 94.90 304 ASP D O 1
ATOM 12827 N N . THR D 1 305 ? 78.205 87.550 98.626 1.00 93.90 305 THR D N 1
ATOM 12828 C CA . THR D 1 305 ? 77.569 86.758 99.675 1.00 93.90 305 THR D CA 1
ATOM 12829 C C . THR D 1 305 ? 78.426 86.729 100.936 1.00 93.90 305 THR D C 1
ATOM 12830 O O . THR D 1 305 ? 77.922 86.929 102.046 1.00 93.90 305 THR D O 1
ATOM 12834 N N . PHE D 1 306 ? 79.726 86.461 100.785 1.00 90.04 306 PHE D N 1
ATOM 12835 C CA . PHE D 1 306 ? 80.598 86.460 101.954 1.00 90.04 306 PHE D CA 1
ATOM 12836 C C . PHE D 1 306 ? 80.590 87.813 102.642 1.00 90.04 306 PHE D C 1
ATOM 12837 O O . PHE D 1 306 ? 80.511 87.892 103.871 1.00 90.04 306 PHE D O 1
ATOM 12845 N N . PHE D 1 307 ? 80.643 88.897 101.875 1.00 88.51 307 PHE D N 1
ATOM 12846 C CA . PHE D 1 307 ? 80.687 90.204 102.509 1.00 88.51 307 PHE D CA 1
ATOM 12847 C C . PHE D 1 307 ? 79.335 90.623 103.063 1.00 88.51 307 PHE D C 1
ATOM 12848 O O . PHE D 1 307 ? 79.287 91.410 104.011 1.00 88.51 307 PHE D O 1
ATOM 12856 N N . LEU D 1 308 ? 78.240 90.064 102.553 1.00 93.76 308 LEU D N 1
ATOM 12857 C CA . LEU D 1 308 ? 76.936 90.335 103.147 1.00 93.76 308 LEU D CA 1
ATOM 12858 C C . LEU D 1 308 ? 76.765 89.582 104.460 1.00 93.76 308 LEU D C 1
ATOM 12859 O O . LEU D 1 308 ? 76.180 90.107 105.415 1.00 93.76 308 LEU D O 1
ATOM 12864 N N . ILE D 1 309 ? 77.254 88.345 104.522 1.00 97.68 309 ILE D N 1
ATOM 12865 C CA . ILE D 1 309 ? 77.314 87.648 105.801 1.00 97.68 309 ILE D CA 1
ATOM 12866 C C . ILE D 1 309 ? 78.201 88.410 106.768 1.00 97.68 309 ILE D C 1
ATOM 12867 O O . ILE D 1 309 ? 77.927 88.467 107.970 1.00 97.68 309 ILE D O 1
ATOM 12872 N N . ASP D 1 310 ? 79.287 88.994 106.265 1.00 98.63 310 ASP D N 1
ATOM 12873 C CA . ASP D 1 310 ? 80.094 89.881 107.095 1.00 98.63 310 ASP D CA 1
ATOM 12874 C C . ASP D 1 310 ? 79.263 91.044 107.613 1.00 98.63 310 ASP D C 1
ATOM 12875 O O . ASP D 1 310 ? 79.381 91.432 108.778 1.00 98.63 310 ASP D O 1
ATOM 12880 N N . LEU D 1 311 ? 78.410 91.609 106.761 1.00 103.94 311 LEU D N 1
ATOM 12881 C CA . LEU D 1 311 ? 77.575 92.725 107.192 1.00 103.94 311 LEU D CA 1
ATOM 12882 C C . LEU D 1 311 ? 76.591 92.301 108.270 1.00 103.94 311 LEU D C 1
ATOM 12883 O O . LEU D 1 311 ? 76.363 93.038 109.235 1.00 103.94 311 LEU D O 1
ATOM 12888 N N . VAL D 1 312 ? 75.990 91.122 108.121 1.00 107.65 312 VAL D N 1
ATOM 12889 C CA . VAL D 1 312 ? 74.989 90.671 109.087 1.00 107.65 312 VAL D CA 1
ATOM 12890 C C . VAL D 1 312 ? 75.657 90.276 110.398 1.00 107.65 312 VAL D C 1
ATOM 12891 O O . VAL D 1 312 ? 75.391 90.862 111.452 1.00 107.65 312 VAL D O 1
ATOM 12895 N N . LEU D 1 313 ? 76.548 89.287 110.349 1.00 110.29 313 LEU D N 1
ATOM 12896 C CA . LEU D 1 313 ? 77.282 88.876 111.536 1.00 110.29 313 LEU D CA 1
ATOM 12897 C C . LEU D 1 313 ? 78.145 89.987 112.103 1.00 110.29 313 LEU D C 1
ATOM 12898 O O . LEU D 1 313 ? 78.708 89.812 113.186 1.00 110.29 313 LEU D O 1
ATOM 12903 N N . ASN D 1 314 ? 78.198 91.129 111.419 1.00 116.07 314 ASN D N 1
ATOM 12904 C CA . ASN D 1 314 ? 78.912 92.292 112.009 1.00 116.07 314 ASN D CA 1
ATOM 12905 C C . ASN D 1 314 ? 78.057 92.899 113.126 1.00 116.07 314 ASN D C 1
ATOM 12906 O O . ASN D 1 314 ? 78.642 93.411 114.094 1.00 116.07 314 ASN D O 1
ATOM 12911 N N . PHE D 1 315 ? 76.731 92.919 112.958 1.00 120.95 315 PHE D N 1
ATOM 12912 C CA . PHE D 1 315 ? 75.845 93.419 114.041 1.00 120.95 315 PHE D CA 1
ATOM 12913 C C . PHE D 1 315 ? 75.911 92.497 115.262 1.00 120.95 315 PHE D C 1
ATOM 12914 O O . PHE D 1 315 ? 76.079 93.007 116.386 1.00 120.95 315 PHE D O 1
ATOM 12922 N N . ARG D 1 316 ? 75.824 91.182 115.041 1.00 122.76 316 ARG D N 1
ATOM 12923 C CA . ARG D 1 316 ? 75.809 90.208 116.167 1.00 122.76 316 ARG D CA 1
ATOM 12924 C C . ARG D 1 316 ? 77.241 89.781 116.501 1.00 122.76 316 ARG D C 1
ATOM 12925 O O . ARG D 1 316 ? 77.586 88.616 116.218 1.00 122.76 316 ARG D O 1
ATOM 12933 N N . THR D 1 317 ? 78.029 90.673 117.102 1.00 120.37 317 THR D N 1
ATOM 12934 C CA . THR D 1 317 ? 79.450 90.342 117.381 1.00 120.37 317 THR D CA 1
ATOM 12935 C C . THR D 1 317 ? 79.908 90.938 118.709 1.00 120.37 317 THR D C 1
ATOM 12936 O O . THR D 1 317 ? 79.232 91.860 119.208 1.00 120.37 317 THR D O 1
ATOM 12940 N N . GLY D 1 318 ? 80.998 90.409 119.267 1.00 121.27 318 GLY D N 1
ATOM 12941 C CA . GLY D 1 318 ? 81.571 90.999 120.489 1.00 121.27 318 GLY D CA 1
ATOM 12942 C C . GLY D 1 318 ? 82.549 92.099 120.119 1.00 121.27 318 GLY D C 1
ATOM 12943 O O . GLY D 1 318 ? 83.461 91.836 119.319 1.00 121.27 318 GLY D O 1
ATOM 12944 N N . ILE D 1 319 ? 82.343 93.299 120.657 1.00 126.28 319 ILE D N 1
ATOM 12945 C CA . ILE D 1 319 ? 83.324 94.420 120.540 1.00 126.28 319 ILE D CA 1
ATOM 12946 C C . ILE D 1 319 ? 84.253 94.393 121.760 1.00 126.28 319 ILE D C 1
ATOM 12947 O O . ILE D 1 319 ? 83.849 93.819 122.788 1.00 126.28 319 ILE D O 1
ATOM 12952 N N . VAL D 1 320 ? 85.474 94.924 121.626 1.00 131.55 320 VAL D N 1
ATOM 12953 C CA . VAL D 1 320 ? 86.431 94.985 122.773 1.00 131.55 320 VAL D CA 1
ATOM 12954 C C . VAL D 1 320 ? 86.964 96.417 122.918 1.00 131.55 320 VAL D C 1
ATOM 12955 O O . VAL D 1 320 ? 87.451 96.961 121.909 1.00 131.55 320 VAL D O 1
ATOM 12959 N N . VAL D 1 321 ? 86.898 96.987 124.127 1.00 136.48 321 VAL D N 1
ATOM 12960 C CA . VAL D 1 321 ? 87.441 98.356 124.377 1.00 136.48 321 VAL D CA 1
ATOM 12961 C C . VAL D 1 321 ? 88.339 98.338 125.618 1.00 136.48 321 VAL D C 1
ATOM 12962 O O . VAL D 1 321 ? 87.867 97.845 126.663 1.00 136.48 321 VAL D O 1
ATOM 12966 N N . GLU D 1 322 ? 89.578 98.838 125.508 1.00 137.43 322 GLU D N 1
ATOM 12967 C CA . GLU D 1 322 ? 90.497 98.955 126.679 1.00 137.43 322 GLU D CA 1
ATOM 12968 C C . GLU D 1 322 ? 90.976 97.568 127.114 1.00 137.43 322 GLU D C 1
ATOM 12969 O O . GLU D 1 322 ? 91.568 97.482 128.210 1.00 137.43 322 GLU D O 1
ATOM 12975 N N . ASP D 1 323 ? 90.726 96.538 126.300 1.00 141.44 323 ASP D N 1
ATOM 12976 C CA . ASP D 1 323 ? 91.106 95.136 126.637 1.00 141.44 323 ASP D CA 1
ATOM 12977 C C . ASP D 1 323 ? 90.079 94.589 127.634 1.00 141.44 323 ASP D C 1
ATOM 12978 O O . ASP D 1 323 ? 90.218 93.418 128.041 1.00 141.44 323 ASP D O 1
ATOM 12983 N N . ASN D 1 324 ? 89.157 95.460 128.060 1.00 139.11 324 ASN D N 1
ATOM 12984 C CA . ASN D 1 324 ? 88.006 95.089 128.922 1.00 139.11 324 ASN D CA 1
ATOM 12985 C C . ASN D 1 324 ? 86.907 94.524 128.026 1.00 139.11 324 ASN D C 1
ATOM 12986 O O . ASN D 1 324 ? 86.591 95.168 127.009 1.00 139.11 324 ASN D O 1
ATOM 12991 N N . THR D 1 325 ? 86.324 93.388 128.404 1.00 138.28 325 THR D N 1
ATOM 12992 C CA . THR D 1 325 ? 85.331 92.755 127.506 1.00 138.28 325 THR D CA 1
ATOM 12993 C C . THR D 1 325 ? 84.206 93.764 127.307 1.00 138.28 325 THR D C 1
ATOM 12994 O O . THR D 1 325 ? 83.719 94.296 128.322 1.00 138.28 325 THR D O 1
ATOM 12998 N N . ASP D 1 326 ? 83.824 94.010 126.053 1.00 135.86 326 ASP D N 1
ATOM 12999 C CA . ASP D 1 326 ? 82.686 94.923 125.783 1.00 135.86 326 ASP D CA 1
ATOM 13000 C C . ASP D 1 326 ? 81.534 94.103 125.215 1.00 135.86 326 ASP D C 1
ATOM 13001 O O . ASP D 1 326 ? 80.613 94.715 124.662 1.00 135.86 326 ASP D O 1
ATOM 13006 N N . ILE D 1 327 ? 81.601 92.776 125.337 1.00 135.18 327 ILE D N 1
ATOM 13007 C CA . ILE D 1 327 ? 80.557 91.969 124.653 1.00 135.18 327 ILE D CA 1
ATOM 13008 C C . ILE D 1 327 ? 79.242 92.592 125.093 1.00 135.18 327 ILE D C 1
ATOM 13009 O O . ILE D 1 327 ? 78.995 92.626 126.308 1.00 135.18 327 ILE D O 1
ATOM 13014 N N . ILE D 1 328 ? 78.423 93.031 124.139 1.00 138.01 328 ILE D N 1
ATOM 13015 C CA . ILE D 1 328 ? 77.178 93.752 124.526 1.00 138.01 328 ILE D CA 1
ATOM 13016 C C . ILE D 1 328 ? 75.997 92.864 124.168 1.00 138.01 328 ILE D C 1
ATOM 13017 O O . ILE D 1 328 ? 75.769 92.634 122.973 1.00 138.01 328 ILE D O 1
ATOM 13022 N N . LEU D 1 329 ? 75.283 92.390 125.182 1.00 140.59 329 LEU D N 1
ATOM 13023 C CA . LEU D 1 329 ? 74.172 91.459 124.904 1.00 140.59 329 LEU D CA 1
ATOM 13024 C C . LEU D 1 329 ? 73.131 92.234 124.107 1.00 140.59 329 LEU D C 1
ATOM 13025 O O . LEU D 1 329 ? 72.626 91.689 123.109 1.00 140.59 329 LEU D O 1
ATOM 13030 N N . ASP D 1 330 ? 72.871 93.478 124.512 1.00 143.19 330 ASP D N 1
ATOM 13031 C CA . ASP D 1 330 ? 71.803 94.244 123.827 1.00 143.19 330 ASP D CA 1
ATOM 13032 C C . ASP D 1 330 ? 72.171 94.285 122.357 1.00 143.19 330 ASP D C 1
ATOM 13033 O O . ASP D 1 330 ? 73.171 94.956 122.037 1.00 143.19 330 ASP D O 1
ATOM 13038 N N . PRO D 1 331 ? 71.408 93.629 121.409 1.00 141.01 331 PRO D N 1
ATOM 13039 C CA . PRO D 1 331 ? 71.674 93.762 119.978 1.00 141.01 331 PRO D CA 1
ATOM 13040 C C . PRO D 1 331 ? 71.645 95.244 119.588 1.00 141.01 331 PRO D C 1
ATOM 13041 O O . PRO D 1 331 ? 72.480 95.649 118.812 1.00 141.01 331 PRO D O 1
ATOM 13045 N N . ARG D 1 332 ? 70.709 96.014 120.152 1.00 140.44 332 ARG D N 1
ATOM 13046 C CA . ARG D 1 332 ? 70.565 97.440 119.757 1.00 140.44 332 ARG D CA 1
ATOM 13047 C C . ARG D 1 332 ? 71.853 98.204 120.080 1.00 140.44 332 ARG D C 1
ATOM 13048 O O . ARG D 1 332 ? 72.305 98.961 119.207 1.00 140.44 332 ARG D O 1
ATOM 13056 N N . ARG D 1 333 ? 72.417 97.993 121.277 1.00 137.95 333 ARG D N 1
ATOM 13057 C CA . ARG D 1 333 ? 73.646 98.685 121.759 1.00 137.95 333 ARG D CA 1
ATOM 13058 C C . ARG D 1 333 ? 74.830 98.431 120.817 1.00 137.95 333 ARG D C 1
ATOM 13059 O O . ARG D 1 333 ? 75.523 99.403 120.476 1.00 137.95 333 ARG D O 1
ATOM 13067 N N . ILE D 1 334 ? 75.049 97.172 120.422 1.00 135.50 334 ILE D N 1
ATOM 13068 C CA . ILE D 1 334 ? 76.108 96.799 119.438 1.00 135.50 334 ILE D CA 1
ATOM 13069 C C . ILE D 1 334 ? 75.686 97.314 118.062 1.00 135.50 334 ILE D C 1
ATOM 13070 O O . ILE D 1 334 ? 76.533 97.903 117.362 1.00 135.50 334 ILE D O 1
ATOM 13075 N N . LYS D 1 335 ? 74.401 97.156 117.728 1.00 131.81 335 LYS D N 1
ATOM 13076 C CA . LYS D 1 335 ? 73.904 97.617 116.410 1.00 131.81 335 LYS D CA 1
ATOM 13077 C C . LYS D 1 335 ? 74.104 99.130 116.325 1.00 131.81 335 LYS D C 1
ATOM 13078 O O . LYS D 1 335 ? 74.613 99.590 115.294 1.00 131.81 335 LYS D O 1
ATOM 13084 N N . MET D 1 336 ? 73.780 99.856 117.398 1.00 134.48 336 MET D N 1
ATOM 13085 C CA . MET D 1 336 ? 73.888 101.337 117.357 1.00 134.48 336 MET D CA 1
ATOM 13086 C C . MET D 1 336 ? 75.356 101.713 117.149 1.00 134.48 336 MET D C 1
ATOM 13087 O O . MET D 1 336 ? 75.625 102.565 116.282 1.00 134.48 336 MET D O 1
ATOM 13092 N N . LYS D 1 337 ? 76.266 101.047 117.866 1.00 130.16 337 LYS D N 1
ATOM 13093 C CA . LYS D 1 337 ? 77.706 101.400 117.760 1.00 130.16 337 LYS D CA 1
ATOM 13094 C C . LYS D 1 337 ? 78.174 101.136 116.326 1.00 130.16 337 LYS D C 1
ATOM 13095 O O . LYS D 1 337 ? 78.867 102.007 115.763 1.00 130.16 337 LYS D O 1
ATOM 13101 N N . TYR D 1 338 ? 77.775 99.996 115.752 1.00 122.01 338 TYR D N 1
ATOM 13102 C CA . TYR D 1 338 ? 78.201 99.643 114.374 1.00 122.01 338 TYR D CA 1
ATOM 13103 C C . TYR D 1 338 ? 77.622 100.659 113.386 1.00 122.01 338 TYR D C 1
ATOM 13104 O O . TYR D 1 338 ? 78.363 101.109 112.491 1.00 122.01 338 TYR D O 1
ATOM 13113 N N . LEU D 1 339 ? 76.352 101.033 113.573 1.00 125.02 339 LEU D N 1
ATOM 13114 C CA . LEU D 1 339 ? 75.691 102.022 112.680 1.00 125.02 339 LEU D CA 1
ATOM 13115 C C . LEU D 1 339 ? 76.524 103.303 112.683 1.00 125.02 339 LEU D C 1
ATOM 13116 O O . LEU D 1 339 ? 76.816 103.824 111.590 1.00 125.02 339 LEU D O 1
ATOM 13121 N N . LYS D 1 340 ? 76.897 103.771 113.876 1.00 128.10 340 LYS D N 1
ATOM 13122 C CA . LYS D 1 340 ? 77.673 105.000 113.986 1.00 128.10 340 LYS D CA 1
ATOM 13123 C C . LYS D 1 340 ? 78.972 104.879 113.205 1.00 128.10 340 LYS D C 1
ATOM 13124 O O . LYS D 1 340 ? 79.310 105.750 112.396 1.00 128.10 340 LYS D O 1
ATOM 13130 N N . SER D 1 341 ? 79.711 103.794 113.426 1.00 123.05 341 SER D N 1
ATOM 13131 C CA . SER D 1 341 ? 81.090 103.735 112.936 1.00 123.05 341 SER D CA 1
ATOM 13132 C C . SER D 1 341 ? 81.179 103.358 111.458 1.00 123.05 341 SER D C 1
ATOM 13133 O O . SER D 1 341 ? 81.612 104.165 110.631 1.00 123.05 341 SER D O 1
ATOM 13136 N N . TRP D 1 342 ? 80.759 102.145 111.097 1.00 110.97 342 TRP D N 1
ATOM 13137 C CA . TRP D 1 342 ? 81.162 101.633 109.788 1.00 110.97 342 TRP D CA 1
ATOM 13138 C C . TRP D 1 342 ? 80.073 100.941 108.986 1.00 110.97 342 TRP D C 1
ATOM 13139 O O . TRP D 1 342 ? 80.331 100.592 107.827 1.00 110.97 342 TRP D O 1
ATOM 13150 N N . PHE D 1 343 ? 78.891 100.704 109.558 1.00 110.39 343 PHE D N 1
ATOM 13151 C CA . PHE D 1 343 ? 77.826 100.028 108.832 1.00 110.39 343 PHE D CA 1
ATOM 13152 C C . PHE D 1 343 ? 77.488 100.718 107.521 1.00 110.39 343 PHE D C 1
ATOM 13153 O O . PHE D 1 343 ? 77.118 100.052 106.552 1.00 110.39 343 PHE D O 1
ATOM 13161 N N . VAL D 1 344 ? 77.624 102.043 107.456 1.00 105.63 344 VAL D N 1
ATOM 13162 C CA . VAL D 1 344 ? 77.248 102.759 106.241 1.00 105.63 344 VAL D CA 1
ATOM 13163 C C . VAL D 1 344 ? 78.153 102.388 105.072 1.00 105.63 344 VAL D C 1
ATOM 13164 O O . VAL D 1 344 ? 77.672 101.993 104.001 1.00 105.63 344 VAL D O 1
ATOM 13168 N N . VAL D 1 345 ? 79.469 102.490 105.256 1.00 102.25 345 VAL D N 1
ATOM 13169 C CA . VAL D 1 345 ? 80.356 102.135 104.159 1.00 102.25 345 VAL D CA 1
ATOM 13170 C C . VAL D 1 345 ? 80.306 100.640 103.898 1.00 102.25 345 VAL D C 1
ATOM 13171 O O . VAL D 1 345 ? 80.432 100.209 102.748 1.00 102.25 345 VAL D O 1
ATOM 13175 N N . ASP D 1 346 ? 80.122 99.818 104.934 1.00 103.09 346 ASP D N 1
ATOM 13176 C CA . ASP D 1 346 ? 80.061 98.386 104.666 1.00 103.09 346 ASP D CA 1
ATOM 13177 C C . ASP D 1 346 ? 78.827 98.032 103.852 1.00 103.09 346 ASP D C 1
ATOM 13178 O O . ASP D 1 346 ? 78.890 97.157 102.982 1.00 103.09 346 ASP D O 1
ATOM 13183 N N . PHE D 1 347 ? 77.716 98.727 104.085 1.00 103.51 347 PHE D N 1
ATOM 13184 C CA . PHE D 1 347 ? 76.540 98.519 103.256 1.00 103.51 347 PHE D CA 1
ATOM 13185 C C . PHE D 1 347 ? 76.789 98.994 101.832 1.00 103.51 347 PHE D C 1
ATOM 13186 O O . PHE D 1 347 ? 76.451 98.298 100.868 1.00 103.51 347 PHE D O 1
ATOM 13194 N N . VAL D 1 348 ? 77.385 100.178 101.675 1.00 100.95 348 VAL D N 1
ATOM 13195 C CA . VAL D 1 348 ? 77.593 100.700 100.328 1.00 100.95 348 VAL D CA 1
ATOM 13196 C C . VAL D 1 348 ? 78.568 99.831 99.551 1.00 100.95 348 VAL D C 1
ATOM 13197 O O . VAL D 1 348 ? 78.516 99.782 98.317 1.00 100.95 348 VAL D O 1
ATOM 13201 N N . SER D 1 349 ? 79.461 99.127 100.241 1.00 94.69 349 SER D N 1
ATOM 13202 C CA . SER D 1 349 ? 80.456 98.294 99.586 1.00 94.69 349 SER D CA 1
ATOM 13203 C C . SER D 1 349 ? 80.129 96.812 99.668 1.00 94.69 349 SER D C 1
ATOM 13204 O O . SER D 1 349 ? 80.973 95.986 99.317 1.00 94.69 349 SER D O 1
ATOM 13207 N N . SER D 1 350 ? 78.933 96.453 100.131 1.00 96.97 350 SER D N 1
ATOM 13208 C CA . SER D 1 350 ? 78.518 95.055 100.163 1.00 96.97 350 SER D CA 1
ATOM 13209 C C . SER D 1 350 ? 77.617 94.693 98.986 1.00 96.97 350 SER D C 1
ATOM 13210 O O . SER D 1 350 ? 77.928 93.773 98.227 1.00 96.97 350 SER D O 1
ATOM 13213 N N . ILE D 1 351 ? 76.509 95.402 98.818 1.00 105.74 351 ILE D N 1
ATOM 13214 C CA . ILE D 1 351 ? 75.547 95.067 97.759 1.00 105.74 351 ILE D CA 1
ATOM 13215 C C . ILE D 1 351 ? 76.161 95.368 96.397 1.00 105.74 351 ILE D C 1
ATOM 13216 O O . ILE D 1 351 ? 76.875 96.375 96.253 1.00 105.74 351 ILE D O 1
ATOM 13221 N N . PRO D 1 352 ? 75.937 94.534 95.382 1.00 110.01 352 PRO D N 1
ATOM 13222 C CA . PRO D 1 352 ? 76.426 94.867 94.037 1.00 110.01 352 PRO D CA 1
ATOM 13223 C C . PRO D 1 352 ? 75.645 96.013 93.419 1.00 110.01 352 PRO D C 1
ATOM 13224 O O . PRO D 1 352 ? 74.723 95.800 92.628 1.00 110.01 352 PRO D O 1
ATOM 13228 N N . VAL D 1 353 ? 76.020 97.239 93.793 1.00 121.10 353 VAL D N 1
ATOM 13229 C CA . VAL D 1 353 ? 75.291 98.425 93.353 1.00 121.10 353 VAL D CA 1
ATOM 13230 C C . VAL D 1 353 ? 75.279 98.526 91.832 1.00 121.10 353 VAL D C 1
ATOM 13231 O O . VAL D 1 353 ? 74.291 98.967 91.231 1.00 121.10 353 VAL D O 1
ATOM 13235 N N . ASP D 1 354 ? 76.370 98.123 91.179 1.00 119.96 354 ASP D N 1
ATOM 13236 C CA . ASP D 1 354 ? 76.391 98.211 89.726 1.00 119.96 354 ASP D CA 1
ATOM 13237 C C . ASP D 1 354 ? 75.363 97.279 89.096 1.00 119.96 354 ASP D C 1
ATOM 13238 O O . ASP D 1 354 ? 74.751 97.630 88.084 1.00 119.96 354 ASP D O 1
ATOM 13243 N N . TYR D 1 355 ? 75.142 96.104 89.691 1.00 126.34 355 TYR D N 1
ATOM 13244 C CA . TYR D 1 355 ? 74.164 95.174 89.138 1.00 126.34 355 TYR D CA 1
ATOM 13245 C C . TYR D 1 355 ? 72.743 95.709 89.276 1.00 126.34 355 TYR D C 1
ATOM 13246 O O . TYR D 1 355 ? 71.946 95.609 88.336 1.00 126.34 355 TYR D O 1
ATOM 13255 N N . ILE D 1 356 ? 72.403 96.288 90.428 1.00 133.20 356 ILE D N 1
ATOM 13256 C CA . ILE D 1 356 ? 71.056 96.826 90.566 1.00 133.20 356 ILE D CA 1
ATOM 13257 C C . ILE D 1 356 ? 70.875 98.054 89.684 1.00 133.20 356 ILE D C 1
ATOM 13258 O O . ILE D 1 356 ? 69.780 98.292 89.163 1.00 133.20 356 ILE D O 1
ATOM 13263 N N . PHE D 1 357 ? 71.937 98.837 89.471 1.00 138.61 357 PHE D N 1
ATOM 13264 C CA . PHE D 1 357 ? 71.856 99.941 88.519 1.00 138.61 357 PHE D CA 1
ATOM 13265 C C . PHE D 1 357 ? 71.577 99.424 87.114 1.00 138.61 357 PHE D C 1
ATOM 13266 O O . PHE D 1 357 ? 70.681 99.921 86.417 1.00 138.61 357 PHE D O 1
ATOM 13274 N N . LEU D 1 358 ? 72.355 98.434 86.675 1.00 144.31 358 LEU D N 1
ATOM 13275 C CA . LEU D 1 358 ? 72.128 97.822 85.370 1.00 144.31 358 LEU D CA 1
ATOM 13276 C C . LEU D 1 358 ? 70.711 97.283 85.252 1.00 144.31 358 LEU D C 1
ATOM 13277 O O . LEU D 1 358 ? 70.092 97.375 84.188 1.00 144.31 358 LEU D O 1
ATOM 13282 N N . ILE D 1 359 ? 70.173 96.730 86.338 1.00 147.89 359 ILE D N 1
ATOM 13283 C CA . ILE D 1 359 ? 68.838 96.141 86.283 1.00 147.89 359 ILE D CA 1
ATOM 13284 C C . ILE D 1 359 ? 67.777 97.227 86.144 1.00 147.89 359 ILE D C 1
ATOM 13285 O O . ILE D 1 359 ? 66.859 97.118 85.322 1.00 147.89 359 ILE D O 1
ATOM 13290 N N . VAL D 1 360 ? 67.875 98.283 86.955 1.00 153.95 360 VAL D N 1
ATOM 13291 C CA . VAL D 1 360 ? 66.898 99.360 86.857 1.00 153.95 360 VAL D CA 1
ATOM 13292 C C . VAL D 1 360 ? 67.041 100.132 85.554 1.00 153.95 360 VAL D C 1
ATOM 13293 O O . VAL D 1 360 ? 66.115 100.853 85.164 1.00 153.95 360 VAL D O 1
ATOM 13297 N N . GLU D 1 361 ? 68.047 99.762 84.769 1.00 158.82 361 GLU D N 1
ATOM 13298 C CA . GLU D 1 361 ? 68.142 100.319 83.396 1.00 158.82 361 GLU D CA 1
ATOM 13299 C C . GLU D 1 361 ? 67.637 99.302 82.375 1.00 158.82 361 GLU D C 1
ATOM 13300 O O . GLU D 1 361 ? 66.896 99.716 81.471 1.00 158.82 361 GLU D O 1
ATOM 13306 N N . THR D 1 362 ? 67.980 98.023 82.528 1.00 161.10 362 THR D N 1
ATOM 13307 C CA . THR D 1 362 ? 67.603 97.054 81.466 1.00 161.10 362 THR D CA 1
ATOM 13308 C C . THR D 1 362 ? 66.079 97.022 81.324 1.00 161.10 362 THR D C 1
ATOM 13309 O O . THR D 1 362 ? 65.593 97.062 80.178 1.00 161.10 362 THR D O 1
ATOM 13313 N N . ARG D 1 363 ? 65.359 96.984 82.446 1.00 162.93 363 ARG D N 1
ATOM 13314 C CA . ARG D 1 363 ? 63.874 96.947 82.417 1.00 162.93 363 ARG D CA 1
ATOM 13315 C C . ARG D 1 363 ? 63.322 98.257 81.847 1.00 162.93 363 ARG D C 1
ATOM 13316 O O . ARG D 1 363 ? 62.446 98.188 80.965 1.00 162.93 363 ARG D O 1
ATOM 13324 N N . ILE D 1 364 ? 63.832 99.403 82.309 1.00 164.47 364 ILE D N 1
ATOM 13325 C CA . ILE D 1 364 ? 63.241 100.705 81.875 1.00 164.47 364 ILE D CA 1
ATOM 13326 C C . ILE D 1 364 ? 63.481 100.965 80.387 1.00 164.47 364 ILE D C 1
ATOM 13327 O O . ILE D 1 364 ? 62.523 101.386 79.715 1.00 164.47 364 ILE D O 1
ATOM 13332 N N . ASP D 1 365 ? 64.689 100.691 79.888 1.00 168.09 365 ASP D N 1
ATOM 13333 C CA . ASP D 1 365 ? 65.008 101.042 78.479 1.00 168.09 365 ASP D CA 1
ATOM 13334 C C . ASP D 1 365 ? 65.174 99.793 77.617 1.00 168.09 365 ASP D C 1
ATOM 13335 O O . ASP D 1 365 ? 66.196 99.107 77.779 1.00 168.09 365 ASP D O 1
ATOM 13340 N N . SER D 1 366 ? 64.192 99.484 76.770 1.00 171.58 366 SER D N 1
ATOM 13341 C CA . SER D 1 366 ? 64.361 98.380 75.790 1.00 171.58 366 SER D CA 1
ATOM 13342 C C . SER D 1 366 ? 65.378 98.830 74.739 1.00 171.58 366 SER D C 1
ATOM 13343 O O . SER D 1 366 ? 66.254 98.020 74.381 1.00 171.58 366 SER D O 1
ATOM 13346 N N . GLU D 1 367 ? 65.292 100.093 74.309 1.00 173.51 367 GLU D N 1
ATOM 13347 C CA . GLU D 1 367 ? 66.166 100.627 73.230 1.00 173.51 367 GLU D CA 1
ATOM 13348 C C . GLU D 1 367 ? 67.549 100.996 73.781 1.00 173.51 367 GLU D C 1
ATOM 13349 O O . GLU D 1 367 ? 68.269 101.747 73.105 1.00 173.51 367 GLU D O 1
ATOM 13355 N N . VAL D 1 368 ? 67.923 100.447 74.935 1.00 173.04 368 VAL D N 1
ATOM 13356 C CA . VAL D 1 368 ? 69.230 100.778 75.573 1.00 173.04 368 VAL D CA 1
ATOM 13357 C C . VAL D 1 368 ? 70.350 100.455 74.582 1.00 173.04 368 VAL D C 1
ATOM 13358 O O . VAL D 1 368 ? 71.224 101.316 74.398 1.00 173.04 368 VAL D O 1
ATOM 13362 N N . TYR D 1 369 ? 70.311 99.271 73.967 1.00 175.98 369 TYR D N 1
ATOM 13363 C CA . TYR D 1 369 ? 71.317 98.902 72.939 1.00 175.98 369 TYR D CA 1
ATOM 13364 C C . TYR D 1 369 ? 71.281 99.941 71.819 1.00 175.98 369 TYR D C 1
ATOM 13365 O O . TYR D 1 369 ? 72.346 100.486 71.472 1.00 175.98 369 TYR D O 1
ATOM 13374 N N . LYS D 1 370 ? 70.088 100.213 71.286 1.00 174.46 370 LYS D N 1
ATOM 13375 C CA . LYS D 1 370 ? 69.935 101.184 70.171 1.00 174.46 370 LYS D CA 1
ATOM 13376 C C . LYS D 1 370 ? 70.334 102.593 70.619 1.00 174.46 370 LYS D C 1
ATOM 13377 O O . LYS D 1 370 ? 71.040 103.268 69.844 1.00 174.46 370 LYS D O 1
ATOM 13383 N N . THR D 1 371 ? 69.933 103.008 71.824 1.00 169.00 371 THR D N 1
ATOM 13384 C CA . THR D 1 371 ? 70.187 104.402 72.291 1.00 169.00 371 THR D CA 1
ATOM 13385 C C . THR D 1 371 ? 71.652 104.629 72.690 1.00 169.00 371 THR D C 1
ATOM 13386 O O . THR D 1 371 ? 72.359 103.634 72.945 1.00 169.00 371 THR D O 1
ATOM 13390 N N . ALA D 1 372 ? 72.085 105.893 72.727 1.00 157.31 372 ALA D N 1
ATOM 13391 C CA . ALA D 1 372 ? 73.461 106.236 73.159 1.00 157.31 372 ALA D CA 1
ATOM 13392 C C . ALA D 1 372 ? 73.604 105.957 74.656 1.00 157.31 372 ALA D C 1
ATOM 13393 O O . ALA D 1 372 ? 74.753 105.896 75.133 1.00 157.31 372 ALA D O 1
ATOM 13395 N N . ARG D 1 373 ? 72.482 105.792 75.364 1.00 154.01 373 ARG D N 1
ATOM 13396 C CA . ARG D 1 373 ? 72.514 105.610 76.839 1.00 154.01 373 ARG D CA 1
ATOM 13397 C C . ARG D 1 373 ? 73.345 104.374 77.187 1.00 154.01 373 ARG D C 1
ATOM 13398 O O . ARG D 1 373 ? 74.120 104.464 78.136 1.00 154.01 373 ARG D O 1
ATOM 13406 N N . ALA D 1 374 ? 73.248 103.299 76.407 1.00 149.20 374 ALA D N 1
ATOM 13407 C CA . ALA D 1 374 ? 73.963 102.056 76.775 1.00 149.20 374 ALA D CA 1
ATOM 13408 C C . ALA D 1 374 ? 75.456 102.357 76.874 1.00 149.20 374 ALA D C 1
ATOM 13409 O O . ALA D 1 374 ? 76.093 101.868 77.824 1.00 149.20 374 ALA D O 1
ATOM 13411 N N . LEU D 1 375 ? 75.988 103.141 75.937 1.00 142.07 375 LEU D N 1
ATOM 13412 C CA . LEU D 1 375 ? 77.407 103.530 76.075 1.00 142.07 375 LEU D CA 1
ATOM 13413 C C . LEU D 1 375 ? 77.517 104.335 77.364 1.00 142.07 375 LEU D C 1
ATOM 13414 O O . LEU D 1 375 ? 78.392 104.016 78.183 1.00 142.07 375 LEU D O 1
ATOM 13419 N N . ARG D 1 376 ? 76.630 105.309 77.563 1.00 137.95 376 ARG D N 1
ATOM 13420 C CA . ARG D 1 376 ? 76.696 106.014 78.871 1.00 137.95 376 ARG D CA 1
ATOM 13421 C C . ARG D 1 376 ? 76.579 104.963 79.980 1.00 137.95 376 ARG D C 1
ATOM 13422 O O . ARG D 1 376 ? 77.353 105.044 80.962 1.00 137.95 376 ARG D O 1
ATOM 13430 N N . ILE D 1 377 ? 75.680 103.989 79.797 1.00 135.56 377 ILE D N 1
ATOM 13431 C CA . ILE D 1 377 ? 75.364 103.035 80.850 1.00 135.56 377 ILE D CA 1
ATOM 13432 C C . ILE D 1 377 ? 76.510 102.060 81.070 1.00 135.56 377 ILE D C 1
ATOM 13433 O O . ILE D 1 377 ? 76.725 101.610 82.197 1.00 135.56 377 ILE D O 1
ATOM 13438 N N . VAL D 1 378 ? 77.295 101.736 80.037 1.00 124.79 378 VAL D N 1
ATOM 13439 C CA . VAL D 1 378 ? 78.444 100.870 80.286 1.00 124.79 378 VAL D CA 1
ATOM 13440 C C . VAL D 1 378 ? 79.541 101.647 81.003 1.00 124.79 378 VAL D C 1
ATOM 13441 O O . VAL D 1 378 ? 80.226 101.113 81.886 1.00 124.79 378 VAL D O 1
ATOM 13445 N N . ARG D 1 379 ? 79.699 102.933 80.672 1.00 112.99 379 ARG D N 1
ATOM 13446 C CA . ARG D 1 379 ? 80.625 103.768 81.425 1.00 112.99 379 ARG D CA 1
ATOM 13447 C C . ARG D 1 379 ? 80.198 103.874 82.880 1.00 112.99 379 ARG D C 1
ATOM 13448 O O . ARG D 1 379 ? 81.030 103.787 83.789 1.00 112.99 379 ARG D O 1
ATOM 13456 N N . PHE D 1 380 ? 78.896 104.019 83.128 1.00 111.42 380 PHE D N 1
ATOM 13457 C CA . PHE D 1 380 ? 78.427 104.103 84.504 1.00 111.42 380 PHE D CA 1
ATOM 13458 C C . PHE D 1 380 ? 78.545 102.770 85.227 1.00 111.42 380 PHE D C 1
ATOM 13459 O O . PHE D 1 380 ? 78.798 102.747 86.432 1.00 111.42 380 PHE D O 1
ATOM 13467 N N . THR D 1 381 ? 78.364 101.656 84.524 1.00 105.32 381 THR D N 1
ATOM 13468 C CA . THR D 1 381 ? 78.620 100.361 85.138 1.00 105.32 381 THR D CA 1
ATOM 13469 C C . THR D 1 381 ? 80.070 100.260 85.586 1.00 105.32 381 THR D C 1
ATOM 13470 O O . THR D 1 381 ? 80.355 99.889 86.730 1.00 105.32 381 THR D O 1
ATOM 13474 N N . LYS D 1 382 ? 81.005 100.615 84.700 1.00 93.41 382 LYS D N 1
ATOM 13475 C CA . LYS D 1 382 ? 82.420 100.516 85.043 1.00 93.41 382 LYS D CA 1
ATOM 13476 C C . LYS D 1 382 ? 82.811 101.483 86.149 1.00 93.41 382 LYS D C 1
ATOM 13477 O O . LYS D 1 382 ? 83.739 101.201 86.910 1.00 93.41 382 LYS D O 1
ATOM 13483 N N . ILE D 1 383 ? 82.138 102.630 86.256 1.00 96.63 383 ILE D N 1
ATOM 13484 C CA . ILE D 1 383 ? 82.465 103.560 87.335 1.00 96.63 383 ILE D CA 1
ATOM 13485 C C . ILE D 1 383 ? 81.850 103.103 88.649 1.00 96.63 383 ILE D C 1
ATOM 13486 O O . ILE D 1 383 ? 82.496 103.135 89.700 1.00 96.63 383 ILE D O 1
ATOM 13491 N N . LEU D 1 384 ? 80.587 102.685 88.622 1.00 97.92 384 LEU D N 1
ATOM 13492 C CA . LEU D 1 384 ? 79.901 102.324 89.852 1.00 97.92 384 LEU D CA 1
ATOM 13493 C C . LEU D 1 384 ? 80.389 100.999 90.417 1.00 97.92 384 LEU D C 1
ATOM 13494 O O . LEU D 1 384 ? 80.261 100.771 91.625 1.00 97.92 384 LEU D O 1
ATOM 13499 N N . SER D 1 385 ? 80.940 100.119 89.583 1.00 87.83 385 SER D N 1
ATOM 13500 C CA . SER D 1 385 ? 81.554 98.917 90.120 1.00 87.83 385 SER D CA 1
ATOM 13501 C C . SER D 1 385 ? 82.772 99.224 90.971 1.00 87.83 385 SER D C 1
ATOM 13502 O O . SER D 1 385 ? 83.282 98.325 91.641 1.00 87.83 385 SER D O 1
ATOM 13505 N N . LEU D 1 386 ? 83.244 100.465 90.967 1.00 85.25 386 LEU D N 1
ATOM 13506 C CA . LEU D 1 386 ? 84.402 100.842 91.757 1.00 85.25 386 LEU D CA 1
ATOM 13507 C C . LEU D 1 386 ? 84.086 100.992 93.233 1.00 85.25 386 LEU D C 1
ATOM 13508 O O . LEU D 1 386 ? 85.011 101.149 94.033 1.00 85.25 386 LEU D O 1
ATOM 13513 N N . LEU D 1 387 ? 82.809 100.977 93.614 1.00 83.68 387 LEU D N 1
ATOM 13514 C CA . LEU D 1 387 ? 82.488 101.084 95.029 1.00 83.68 387 LEU D CA 1
ATOM 13515 C C . LEU D 1 387 ? 83.048 99.907 95.805 1.00 83.68 387 LEU D C 1
ATOM 13516 O O . LEU D 1 387 ? 83.476 100.065 96.951 1.00 83.68 387 LEU D O 1
ATOM 13521 N N . ARG D 1 388 ? 83.085 98.731 95.185 1.00 88.20 388 ARG D N 1
ATOM 13522 C CA . ARG D 1 388 ? 83.464 97.516 95.891 1.00 88.20 388 ARG D CA 1
ATOM 13523 C C . ARG D 1 388 ? 84.830 97.607 96.545 1.00 88.20 388 ARG D C 1
ATOM 13524 O O . ARG D 1 388 ? 85.162 96.753 97.367 1.00 88.20 388 ARG D O 1
ATOM 13532 N N . LEU D 1 389 ? 85.645 98.596 96.199 1.00 78.43 389 LEU D N 1
ATOM 13533 C CA . LEU D 1 389 ? 86.951 98.725 96.823 1.00 78.43 389 LEU D CA 1
ATOM 13534 C C . LEU D 1 389 ? 86.958 99.784 97.912 1.00 78.43 389 LEU D C 1
ATOM 13535 O O . LEU D 1 389 ? 87.975 100.438 98.145 1.00 78.43 389 LEU D O 1
ATOM 13540 N N . LEU D 1 390 ? 85.829 99.949 98.594 1.00 79.96 390 LEU D N 1
ATOM 13541 C CA . LEU D 1 390 ? 85.800 100.516 99.933 1.00 79.96 390 LEU D CA 1
ATOM 13542 C C . LEU D 1 390 ? 86.005 99.453 101.004 1.00 79.96 390 LEU D C 1
ATOM 13543 O O . LEU D 1 390 ? 86.189 99.796 102.174 1.00 79.96 390 LEU D O 1
ATOM 13548 N N . ARG D 1 391 ? 85.986 98.175 100.624 1.00 81.38 391 ARG D N 1
ATOM 13549 C CA . ARG D 1 391 ? 86.350 97.099 101.530 1.00 81.38 391 ARG D CA 1
ATOM 13550 C C . ARG D 1 391 ? 87.758 97.253 102.074 1.00 81.38 391 ARG D C 1
ATOM 13551 O O . ARG D 1 391 ? 88.143 96.495 102.967 1.00 81.38 391 ARG D O 1
ATOM 13559 N N . LEU D 1 392 ? 88.542 98.195 101.553 1.00 79.63 392 LEU D N 1
ATOM 13560 C CA . LEU D 1 392 ? 89.800 98.527 102.202 1.00 79.63 392 LEU D CA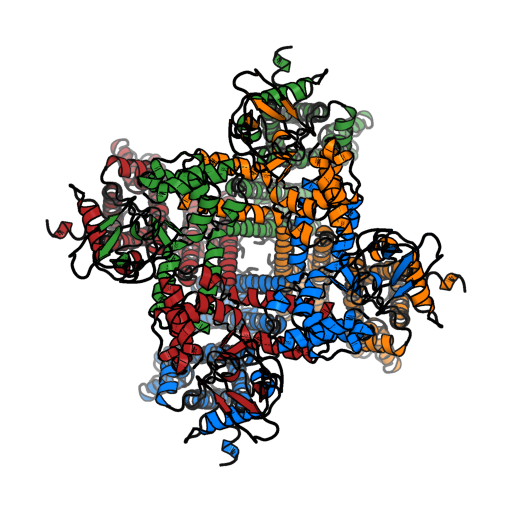 1
ATOM 13561 C C . LEU D 1 392 ? 89.566 98.984 103.632 1.00 79.63 392 LEU D C 1
ATOM 13562 O O . LEU D 1 392 ? 90.426 98.783 104.499 1.00 79.63 392 LEU D O 1
ATOM 13567 N N . SER D 1 393 ? 88.407 99.586 103.903 1.00 85.06 393 SER D N 1
ATOM 13568 C CA . SER D 1 393 ? 88.065 99.946 105.273 1.00 85.06 393 SER D CA 1
ATOM 13569 C C . SER D 1 393 ? 88.061 98.716 106.164 1.00 85.06 393 SER D C 1
ATOM 13570 O O . SER D 1 393 ? 88.721 98.689 107.208 1.00 85.06 393 SER D O 1
ATOM 13573 N N . ARG D 1 394 ? 87.330 97.680 105.759 1.00 87.84 394 ARG D N 1
ATOM 13574 C CA . ARG D 1 394 ? 87.322 96.440 106.522 1.00 87.84 394 ARG D CA 1
ATOM 13575 C C . ARG D 1 394 ? 88.704 95.821 106.586 1.00 87.84 394 ARG D C 1
ATOM 13576 O O . ARG D 1 394 ? 89.078 95.240 107.606 1.00 87.84 394 ARG D O 1
ATOM 13584 N N . LEU D 1 395 ? 89.469 95.903 105.503 1.00 84.83 395 LEU D N 1
ATOM 13585 C CA . LEU D 1 395 ? 90.796 95.299 105.519 1.00 84.83 395 LEU D CA 1
ATOM 13586 C C . LEU D 1 395 ? 91.657 95.927 106.604 1.00 84.83 395 LEU D C 1
ATOM 13587 O O . LEU D 1 395 ? 92.221 95.221 107.448 1.00 84.83 395 LEU D O 1
ATOM 13592 N N . ILE D 1 396 ? 91.747 97.257 106.621 1.00 91.91 396 ILE D N 1
ATOM 13593 C CA . ILE D 1 396 ? 92.578 97.891 107.636 1.00 91.91 396 ILE D CA 1
ATOM 13594 C C . ILE D 1 396 ? 91.983 97.691 109.022 1.00 91.91 396 ILE D C 1
ATOM 13595 O O . ILE D 1 396 ? 92.721 97.520 109.999 1.00 91.91 396 ILE D O 1
ATOM 13600 N N . ARG D 1 397 ? 90.651 97.668 109.137 1.00 95.37 397 ARG D N 1
ATOM 13601 C CA . ARG D 1 397 ? 90.018 97.425 110.429 1.00 95.37 397 ARG D CA 1
ATOM 13602 C C . ARG D 1 397 ? 90.443 96.082 110.993 1.00 95.37 397 ARG D C 1
ATOM 13603 O O . ARG D 1 397 ? 90.981 95.998 112.101 1.00 95.37 397 ARG D O 1
ATOM 13611 N N . TYR D 1 398 ? 90.192 95.017 110.239 1.00 91.58 398 TYR D N 1
ATOM 13612 C CA . TYR D 1 398 ? 90.476 93.680 110.725 1.00 91.58 398 TYR D CA 1
ATOM 13613 C C . TYR D 1 398 ? 91.964 93.461 110.900 1.00 91.58 398 TYR D C 1
ATOM 13614 O O . TYR D 1 398 ? 92.359 92.702 111.786 1.00 91.58 398 TYR D O 1
ATOM 13623 N N . ILE D 1 399 ? 92.802 94.132 110.113 1.00 96.58 399 ILE D N 1
ATOM 13624 C CA . ILE D 1 399 ? 94.233 93.971 110.319 1.00 96.58 399 ILE D CA 1
ATOM 13625 C C . ILE D 1 399 ? 94.666 94.635 111.615 1.00 96.58 399 ILE D C 1
ATOM 13626 O O . ILE D 1 399 ? 95.378 94.030 112.420 1.00 96.58 399 ILE D O 1
ATOM 13631 N N . HIS D 1 400 ? 94.250 95.880 111.854 1.00 101.78 400 HIS D N 1
ATOM 13632 C CA . HIS D 1 400 ? 94.593 96.513 113.123 1.00 101.78 400 HIS D CA 1
ATOM 13633 C C . HIS D 1 400 ? 94.079 95.690 114.293 1.00 101.78 400 HIS D C 1
ATOM 13634 O O . HIS D 1 400 ? 94.793 95.485 115.282 1.00 101.78 400 HIS D O 1
ATOM 13641 N N . GLN D 1 401 ? 92.850 95.186 114.185 1.00 99.21 401 GLN D N 1
ATOM 13642 C CA . GLN D 1 401 ? 92.302 94.336 115.233 1.00 99.21 401 GLN D CA 1
ATOM 13643 C C . GLN D 1 401 ? 93.187 93.126 115.473 1.00 99.21 401 GLN D C 1
ATOM 13644 O O . GLN D 1 401 ? 93.707 92.932 116.572 1.00 99.21 401 GLN D O 1
ATOM 13650 N N . TRP D 1 402 ? 93.375 92.295 114.457 1.00 104.96 402 TRP D N 1
ATOM 13651 C CA . TRP D 1 402 ? 94.112 91.059 114.659 1.00 104.96 402 TRP D CA 1
ATOM 13652 C C . TRP D 1 402 ? 95.622 91.246 114.619 1.00 104.96 402 TRP D C 1
ATOM 13653 O O . TRP D 1 402 ? 96.354 90.260 114.471 1.00 104.96 402 TRP D O 1
ATOM 13664 N N . GLU D 1 403 ? 96.103 92.484 114.718 1.00 109.80 403 GLU D N 1
ATOM 13665 C CA . GLU D 1 403 ? 97.506 92.735 115.015 1.00 109.80 403 GLU D CA 1
ATOM 13666 C C . GLU D 1 403 ? 97.737 93.320 116.398 1.00 109.80 403 GLU D C 1
ATOM 13667 O O . GLU D 1 403 ? 98.769 93.028 117.002 1.00 109.80 403 GLU D O 1
ATOM 13673 N N . GLU D 1 404 ? 96.817 94.134 116.924 1.00 111.00 404 GLU D N 1
ATOM 13674 C CA . GLU D 1 404 ? 97.010 94.619 118.289 1.00 111.00 404 GLU D CA 1
ATOM 13675 C C . GLU D 1 404 ? 96.378 93.664 119.299 1.00 111.00 404 GLU D C 1
ATOM 13676 O O . GLU D 1 404 ? 96.966 93.383 120.348 1.00 111.00 404 GLU D O 1
ATOM 13682 N N . ILE D 1 405 ? 95.177 93.166 119.000 1.00 111.46 405 ILE D N 1
ATOM 13683 C CA . ILE D 1 405 ? 94.645 92.006 119.708 1.00 111.46 405 ILE D CA 1
ATOM 13684 C C . ILE D 1 405 ? 95.660 90.874 119.696 1.00 111.46 405 ILE D C 1
ATOM 13685 O O . ILE D 1 405 ? 95.852 90.175 120.699 1.00 111.46 405 ILE D O 1
ATOM 13690 N N . PHE D 1 406 ? 96.325 90.675 118.563 1.00 116.80 406 PHE D N 1
ATOM 13691 C CA . PHE D 1 406 ? 97.435 89.742 118.509 1.00 116.80 406 PHE D CA 1
ATOM 13692 C C . PHE D 1 406 ? 98.556 90.236 119.411 1.00 116.80 406 PHE D C 1
ATOM 13693 O O . PHE D 1 406 ? 98.932 91.410 119.364 1.00 116.80 406 PHE D O 1
ATOM 13701 N N . HIS D 1 407 ? 99.081 89.341 120.243 1.00 120.31 407 HIS D N 1
ATOM 13702 C CA . HIS D 1 407 ? 100.063 89.740 121.243 1.00 120.31 407 HIS D CA 1
ATOM 13703 C C . HIS D 1 407 ? 101.490 89.631 120.719 1.00 120.31 407 HIS D C 1
ATOM 13704 O O . HIS D 1 407 ? 102.258 90.593 120.815 1.00 120.31 407 HIS D O 1
ATOM 13711 N N . MET D 1 408 ? 101.857 88.471 120.164 1.00 123.53 408 MET D N 1
ATOM 13712 C CA . MET D 1 408 ? 103.192 88.299 119.599 1.00 123.53 408 MET D CA 1
ATOM 13713 C C . MET D 1 408 ? 103.522 89.369 118.567 1.00 123.53 408 MET D C 1
ATOM 13714 O O . MET D 1 408 ? 104.702 89.603 118.290 1.00 123.53 408 MET D O 1
ATOM 13719 N N . THR D 1 409 ? 102.509 90.018 117.996 1.00 120.88 409 THR D N 1
ATOM 13720 C CA . THR D 1 409 ? 102.728 91.182 117.149 1.00 120.88 409 THR D CA 1
ATOM 13721 C C . THR D 1 409 ? 102.734 92.482 117.945 1.00 120.88 409 THR D C 1
ATOM 13722 O O . THR D 1 409 ? 103.500 93.395 117.622 1.00 120.88 409 THR D O 1
ATOM 13726 N N . TYR D 1 410 ? 101.910 92.580 118.992 1.00 116.45 410 TYR D N 1
ATOM 13727 C CA . TYR D 1 410 ? 101.892 93.770 119.833 1.00 116.45 410 TYR D CA 1
ATOM 13728 C C . TYR D 1 410 ? 103.216 94.003 120.553 1.00 116.45 410 TYR D C 1
ATOM 13729 O O . TYR D 1 410 ? 103.425 95.094 121.094 1.00 116.45 410 TYR D O 1
ATOM 13738 N N . ASP D 1 411 ? 104.120 93.027 120.552 1.00 118.04 411 ASP D N 1
ATOM 13739 C CA . ASP D 1 411 ? 105.416 93.156 121.202 1.00 118.04 411 ASP D CA 1
ATOM 13740 C C . ASP D 1 411 ? 106.422 93.822 120.271 1.00 118.04 411 ASP D C 1
ATOM 13741 O O . ASP D 1 411 ? 106.343 93.690 119.046 1.00 118.04 411 ASP D O 1
ATOM 13746 N N . LEU D 1 412 ? 107.357 94.569 120.868 1.00 107.09 412 LEU D N 1
ATOM 13747 C CA . LEU D 1 412 ? 108.460 95.201 120.146 1.00 107.09 412 LEU D CA 1
ATOM 13748 C C . LEU D 1 412 ? 107.946 96.250 119.166 1.00 107.09 412 LEU D C 1
ATOM 13749 O O . LEU D 1 412 ? 108.734 96.885 118.458 1.00 107.09 412 LEU D O 1
ATOM 13754 N N . ALA D 1 413 ? 106.623 96.435 119.130 1.00 107.25 413 ALA D N 1
ATOM 13755 C CA . ALA D 1 413 ? 105.907 97.168 118.091 1.00 107.25 413 ALA D CA 1
ATOM 13756 C C . ALA D 1 413 ? 105.999 96.412 116.771 1.00 107.25 413 ALA D C 1
ATOM 13757 O O . ALA D 1 413 ? 105.380 96.811 115.779 1.00 107.25 413 ALA D O 1
ATOM 13759 N N . SER D 1 414 ? 106.747 95.308 116.767 1.00 107.06 414 SER D N 1
ATOM 13760 C CA . SER D 1 414 ? 106.943 94.451 115.601 1.00 107.06 414 SER D CA 1
ATOM 13761 C C . SER D 1 414 ? 107.251 95.284 114.355 1.00 107.06 414 SER D C 1
ATOM 13762 O O . SER D 1 414 ? 106.465 95.355 113.412 1.00 107.06 414 SER D O 1
ATOM 13765 N N . ALA D 1 415 ? 108.407 95.950 114.414 1.00 99.17 415 ALA D N 1
ATOM 13766 C CA . ALA D 1 415 ? 108.839 96.811 113.319 1.00 99.17 415 ALA D CA 1
ATOM 13767 C C . ALA D 1 415 ? 108.774 96.091 111.981 1.00 99.17 415 ALA D C 1
ATOM 13768 O O . ALA D 1 415 ? 108.432 96.698 110.963 1.00 99.17 415 ALA D O 1
ATOM 13770 N N . VAL D 1 416 ? 109.086 94.793 111.967 1.00 96.90 416 VAL D N 1
ATOM 13771 C CA . VAL D 1 416 ? 108.971 94.008 110.739 1.00 96.90 416 VAL D CA 1
ATOM 13772 C C . VAL D 1 416 ? 107.540 94.041 110.218 1.00 96.90 416 VAL D C 1
ATOM 13773 O O . VAL D 1 416 ? 107.285 94.374 109.053 1.00 96.90 416 VAL D O 1
ATOM 13777 N N . VAL D 1 417 ? 106.584 93.699 111.082 1.00 96.88 417 VAL D N 1
ATOM 13778 C CA . VAL D 1 417 ? 105.184 93.665 110.677 1.00 96.88 417 VAL D CA 1
ATOM 13779 C C . VAL D 1 417 ? 104.717 95.042 110.237 1.00 96.88 417 VAL D C 1
ATOM 13780 O O . VAL D 1 417 ? 104.004 95.180 109.239 1.00 96.88 417 VAL D O 1
ATOM 13784 N N . ARG D 1 418 ? 105.093 96.081 110.979 1.00 88.37 418 ARG D N 1
ATOM 13785 C CA . ARG D 1 418 ? 104.602 97.419 110.662 1.00 88.37 418 ARG D CA 1
ATOM 13786 C C . ARG D 1 418 ? 105.185 97.922 109.348 1.00 88.37 418 ARG D C 1
ATOM 13787 O O . ARG D 1 418 ? 104.473 98.531 108.537 1.00 88.37 418 ARG D O 1
ATOM 13795 N N . ILE D 1 419 ? 106.463 97.651 109.093 1.00 86.95 419 ILE D N 1
ATOM 13796 C CA . ILE D 1 419 ? 107.030 98.104 107.832 1.00 86.95 419 ILE D CA 1
ATOM 13797 C C . ILE D 1 419 ? 106.480 97.283 106.682 1.00 86.95 419 ILE D C 1
ATOM 13798 O O . ILE D 1 419 ? 106.357 97.790 105.564 1.00 86.95 419 ILE D O 1
ATOM 13803 N N . VAL D 1 420 ? 106.092 96.029 106.920 1.00 85.08 420 VAL D N 1
ATOM 13804 C CA . VAL D 1 420 ? 105.485 95.272 105.829 1.00 85.08 420 VAL D CA 1
ATOM 13805 C C . VAL D 1 420 ? 104.070 95.773 105.567 1.00 85.08 420 VAL D C 1
ATOM 13806 O O . VAL D 1 420 ? 103.627 95.848 104.416 1.00 85.08 420 VAL D O 1
ATOM 13810 N N . ASN D 1 421 ? 103.354 96.144 106.625 1.00 84.93 421 ASN D N 1
ATOM 13811 C CA . ASN D 1 421 ? 102.096 96.863 106.473 1.00 84.93 421 ASN D CA 1
ATOM 13812 C C . ASN D 1 421 ? 102.277 98.068 105.559 1.00 84.93 421 ASN D C 1
ATOM 13813 O O . ASN D 1 421 ? 101.511 98.268 104.611 1.00 84.93 421 ASN D O 1
ATOM 13818 N N . LEU D 1 422 ? 103.293 98.883 105.835 1.00 80.07 422 LEU D N 1
ATOM 13819 C CA . LEU D 1 422 ? 103.487 100.108 105.061 1.00 80.07 422 LEU D CA 1
ATOM 13820 C C . LEU D 1 422 ? 103.865 99.815 103.615 1.00 80.07 422 LEU D C 1
ATOM 13821 O O . LEU D 1 422 ? 103.386 100.488 102.696 1.00 80.07 422 LEU D O 1
ATOM 13826 N N . ILE D 1 423 ? 104.737 98.834 103.393 1.00 74.06 423 ILE D N 1
ATOM 13827 C CA . ILE D 1 423 ? 105.087 98.465 102.027 1.00 74.06 423 ILE D CA 1
ATOM 13828 C C . ILE D 1 423 ? 103.856 97.973 101.282 1.00 74.06 423 ILE D C 1
ATOM 13829 O O . ILE D 1 423 ? 103.658 98.291 100.103 1.00 74.06 423 ILE D O 1
ATOM 13834 N N . GLY D 1 424 ? 102.998 97.213 101.956 1.00 71.93 424 GLY D N 1
ATOM 13835 C CA . GLY D 1 424 ? 101.784 96.753 101.309 1.00 71.93 424 GLY D CA 1
ATOM 13836 C C . GLY D 1 424 ? 100.856 97.896 100.962 1.00 71.93 424 GLY D C 1
ATOM 13837 O O . GLY D 1 424 ? 100.256 97.915 99.889 1.00 71.93 424 GLY D O 1
ATOM 13838 N N . MET D 1 425 ? 100.749 98.878 101.849 1.00 72.00 425 MET D N 1
ATOM 13839 C CA . MET D 1 425 ? 99.856 99.996 101.581 1.00 72.00 425 MET D CA 1
ATOM 13840 C C . MET D 1 425 ? 100.369 100.851 100.427 1.00 72.00 425 MET D C 1
ATOM 13841 O O . MET D 1 425 ? 99.585 101.279 99.571 1.00 72.00 425 MET D O 1
ATOM 13846 N N . MET D 1 426 ? 101.681 101.098 100.367 1.00 69.53 426 MET D N 1
ATOM 13847 C CA . MET D 1 426 ? 102.219 101.834 99.225 1.00 69.53 426 MET D CA 1
ATOM 13848 C C . MET D 1 426 ? 102.050 101.053 97.934 1.00 69.53 426 MET D C 1
ATOM 13849 O O . MET D 1 426 ? 101.732 101.632 96.892 1.00 69.53 426 MET D O 1
ATOM 13854 N N . LEU D 1 427 ? 102.250 99.736 97.974 1.00 63.68 427 LEU D N 1
ATOM 13855 C CA . LEU D 1 427 ? 102.090 98.951 96.758 1.00 63.68 427 LEU D CA 1
ATOM 13856 C C . LEU D 1 427 ? 100.649 98.942 96.290 1.00 63.68 427 LEU D C 1
ATOM 13857 O O . LEU D 1 427 ? 100.387 98.978 95.086 1.00 63.68 427 LEU D O 1
ATOM 13862 N N . LEU D 1 428 ? 99.701 98.941 97.219 1.00 58.93 428 LEU D N 1
ATOM 13863 C CA . LEU D 1 428 ? 98.303 98.969 96.817 1.00 58.93 428 LEU D CA 1
ATOM 13864 C C . LEU D 1 428 ? 97.927 100.316 96.232 1.00 58.93 428 LEU D C 1
ATOM 13865 O O . LEU D 1 428 ? 97.226 100.380 95.220 1.00 58.93 428 LEU D O 1
ATOM 13870 N N . LEU D 1 429 ? 98.348 101.404 96.878 1.00 59.31 429 LEU D N 1
ATOM 13871 C CA . LEU D 1 429 ? 98.100 102.724 96.311 1.00 59.31 429 LEU D CA 1
ATOM 13872 C C . LEU D 1 429 ? 98.680 102.826 94.911 1.00 59.31 429 LEU D C 1
ATOM 13873 O O . LEU D 1 429 ? 98.023 103.325 93.996 1.00 59.31 429 LEU D O 1
ATOM 13878 N N . CYS D 1 430 ? 99.900 102.333 94.718 1.00 58.33 430 CYS D N 1
ATOM 13879 C CA . CYS D 1 430 ? 100.545 102.427 93.417 1.00 58.33 430 CYS D CA 1
ATOM 13880 C C . CYS D 1 430 ? 99.845 101.569 92.372 1.00 58.33 430 CYS D C 1
ATOM 13881 O O . CYS D 1 430 ? 99.759 101.960 91.206 1.00 58.33 430 CYS D O 1
ATOM 13884 N N . HIS D 1 431 ? 99.292 100.429 92.775 1.00 53.63 431 HIS D N 1
ATOM 13885 C CA . HIS D 1 431 ? 98.615 99.556 91.825 1.00 53.63 431 HIS D CA 1
ATOM 13886 C C . HIS D 1 431 ? 97.241 100.101 91.444 1.00 53.63 431 HIS D C 1
ATOM 13887 O O . HIS D 1 431 ? 96.854 100.056 90.268 1.00 53.63 431 HIS D O 1
ATOM 13894 N N . TRP D 1 432 ? 96.509 100.669 92.406 1.00 56.03 432 TRP D N 1
ATOM 13895 C CA . TRP D 1 432 ? 95.258 101.340 92.071 1.00 56.03 432 TRP D CA 1
ATOM 13896 C C . TRP D 1 432 ? 95.512 102.555 91.205 1.00 56.03 432 TRP D C 1
ATOM 13897 O O . TRP D 1 432 ? 94.727 102.865 90.307 1.00 56.03 432 TRP D O 1
ATOM 13908 N N . ASP D 1 433 ? 96.605 103.263 91.471 1.00 55.52 433 ASP D N 1
ATOM 13909 C CA . ASP D 1 433 ? 96.980 104.406 90.654 1.00 55.52 433 ASP D CA 1
ATOM 13910 C C . ASP D 1 433 ? 97.294 103.986 89.228 1.00 55.52 433 ASP D C 1
ATOM 13911 O O . ASP D 1 433 ? 96.916 104.679 88.284 1.00 55.52 433 ASP D O 1
ATOM 13916 N N . GLY D 1 434 ? 97.994 102.868 89.042 1.00 52.70 434 GLY D N 1
ATOM 13917 C CA . GLY D 1 434 ? 98.219 102.376 87.694 1.00 52.70 434 GLY D CA 1
ATOM 13918 C C . GLY D 1 434 ? 96.923 102.050 86.976 1.00 52.70 434 GLY D C 1
ATOM 13919 O O . GLY D 1 434 ? 96.700 102.469 85.831 1.00 52.70 434 GLY D O 1
ATOM 13920 N N . CYS D 1 435 ? 96.044 101.305 87.641 1.00 55.60 435 CYS D N 1
ATOM 13921 C CA . CYS D 1 435 ? 94.767 101.000 87.010 1.00 55.60 435 CYS D CA 1
ATOM 13922 C C . CYS D 1 435 ? 93.967 102.260 86.716 1.00 55.60 435 CYS D C 1
ATOM 13923 O O . CYS D 1 435 ? 93.228 102.299 85.737 1.00 55.60 435 CYS D O 1
ATOM 13926 N N . LEU D 1 436 ? 94.124 103.309 87.520 1.00 48.86 436 LEU D N 1
ATOM 13927 C CA . LEU D 1 436 ? 93.427 104.564 87.250 1.00 48.86 436 LEU D CA 1
ATOM 13928 C C . LEU D 1 436 ? 94.005 105.265 86.026 1.00 48.86 436 LEU D C 1
ATOM 13929 O O . LEU D 1 436 ? 93.263 105.729 85.147 1.00 48.86 436 LEU D O 1
ATOM 13934 N N . GLN D 1 437 ? 95.334 105.404 85.986 1.00 49.23 437 GLN D N 1
ATOM 13935 C CA . GLN D 1 437 ? 96.016 105.936 84.814 1.00 49.23 437 GLN D CA 1
ATOM 13936 C C . GLN D 1 437 ? 95.570 105.243 83.546 1.00 49.23 437 GLN D C 1
ATOM 13937 O O . GLN D 1 437 ? 95.645 105.827 82.467 1.00 49.23 437 GLN D O 1
ATOM 13943 N N . PHE D 1 438 ? 95.168 103.980 83.635 1.00 51.41 438 PHE D N 1
ATOM 13944 C CA . PHE D 1 438 ? 94.659 103.355 82.420 1.00 51.41 438 PHE D CA 1
ATOM 13945 C C . PHE D 1 438 ? 93.148 103.449 82.273 1.00 51.41 438 PHE D C 1
ATOM 13946 O O . PHE D 1 438 ? 92.646 103.399 81.148 1.00 51.41 438 PHE D O 1
ATOM 13954 N N . LEU D 1 439 ? 92.412 103.590 83.365 1.00 53.36 439 LEU D N 1
ATOM 13955 C CA . LEU D 1 439 ? 90.965 103.677 83.252 1.00 53.36 439 LEU D CA 1
ATOM 13956 C C . LEU D 1 439 ? 90.548 104.979 82.602 1.00 53.36 439 LEU D C 1
ATOM 13957 O O . LEU D 1 439 ? 89.726 104.981 81.683 1.00 53.36 439 LEU D O 1
ATOM 13962 N N . VAL D 1 440 ? 91.118 106.091 83.051 1.00 51.89 440 VAL D N 1
ATOM 13963 C CA . VAL D 1 440 ? 90.662 107.410 82.612 1.00 51.89 440 VAL D CA 1
ATOM 13964 C C . VAL D 1 440 ? 90.905 107.653 81.123 1.00 51.89 440 VAL D C 1
ATOM 13965 O O . VAL D 1 440 ? 90.018 108.204 80.462 1.00 51.89 440 VAL D O 1
ATOM 13969 N N . PRO D 1 441 ? 92.057 107.304 80.540 1.00 56.71 441 PRO D N 1
ATOM 13970 C CA . PRO D 1 441 ? 92.155 107.380 79.077 1.00 56.71 441 PRO D CA 1
ATOM 13971 C C . PRO D 1 441 ? 91.178 106.484 78.356 1.00 56.71 441 PRO D C 1
ATOM 13972 O O . PRO D 1 441 ? 90.664 106.862 77.300 1.00 56.71 441 PRO D O 1
ATOM 13976 N N . MET D 1 442 ? 90.912 105.295 78.891 1.00 66.15 442 MET D N 1
ATOM 13977 C CA . MET D 1 442 ? 90.060 104.343 78.186 1.00 66.15 442 MET D CA 1
ATOM 13978 C C . MET D 1 442 ? 88.619 104.832 78.117 1.00 66.15 442 MET D C 1
ATOM 13979 O O . MET D 1 442 ? 87.964 104.713 77.077 1.00 66.15 442 MET D O 1
ATOM 13984 N N . LEU D 1 443 ? 88.108 105.370 79.224 1.00 63.09 443 LEU D N 1
ATOM 13985 C CA . LEU D 1 443 ? 86.730 105.838 79.259 1.00 63.09 443 LEU D CA 1
ATOM 13986 C C . LEU D 1 443 ? 86.450 106.826 78.140 1.00 63.09 443 LEU D C 1
ATOM 13987 O O . LEU D 1 443 ? 85.367 106.815 77.549 1.00 63.09 443 LEU D O 1
ATOM 13992 N N . GLN D 1 444 ? 87.414 107.687 77.828 1.00 64.94 444 GLN D N 1
ATOM 13993 C CA . GLN D 1 444 ? 87.288 108.601 76.705 1.00 64.94 444 GLN D CA 1
ATOM 13994 C C . GLN D 1 444 ? 87.697 107.959 75.392 1.00 64.94 444 GLN D C 1
ATOM 13995 O O . GLN D 1 444 ? 87.923 108.670 74.407 1.00 64.94 444 GLN D O 1
ATOM 14001 N N . ASP D 1 445 ? 87.811 106.635 75.366 1.00 70.95 445 ASP D N 1
ATOM 14002 C CA . ASP D 1 445 ? 87.998 105.881 74.129 1.00 70.95 445 ASP D CA 1
ATOM 14003 C C . ASP D 1 445 ? 89.299 106.272 73.438 1.00 70.95 445 ASP D C 1
ATOM 14004 O O . ASP D 1 445 ? 89.353 106.441 72.218 1.00 70.95 445 ASP D O 1
ATOM 14009 N N . PHE D 1 446 ? 90.355 106.429 74.229 1.00 68.18 446 PHE D N 1
ATOM 14010 C CA . PHE D 1 446 ? 91.711 106.614 73.734 1.00 68.18 446 PHE D CA 1
ATOM 14011 C C . PHE D 1 446 ? 91.814 107.801 72.788 1.00 68.18 446 PHE D C 1
ATOM 14012 O O . PHE D 1 446 ? 91.972 107.615 71.575 1.00 68.18 446 PHE D O 1
ATOM 14020 N N . PRO D 1 447 ? 91.725 109.026 73.299 1.00 70.26 447 PRO D N 1
ATOM 14021 C CA . PRO D 1 447 ? 91.931 110.192 72.444 1.00 70.26 447 PRO D CA 1
ATOM 14022 C C . PRO D 1 447 ? 93.348 110.202 71.905 1.00 70.26 447 PRO D C 1
ATOM 14023 O O . PRO D 1 447 ? 94.248 109.554 72.438 1.00 70.26 447 PRO D O 1
ATOM 14027 N N . ASP D 1 448 ? 93.552 110.963 70.839 1.00 74.12 448 ASP D N 1
ATOM 14028 C CA . ASP D 1 448 ? 94.830 110.893 70.144 1.00 74.12 448 ASP D CA 1
ATOM 14029 C C . ASP D 1 448 ? 95.988 111.453 70.951 1.00 74.12 448 ASP D C 1
ATOM 14030 O O . ASP D 1 448 ? 97.098 111.526 70.420 1.00 74.12 448 ASP D O 1
ATOM 14035 N N . ASP D 1 449 ? 95.777 111.843 72.208 1.00 70.09 449 ASP D N 1
ATOM 14036 C CA . ASP D 1 449 ? 96.840 112.420 73.019 1.00 70.09 449 ASP D CA 1
ATOM 14037 C C . ASP D 1 449 ? 96.903 111.807 74.412 1.00 70.09 449 ASP D C 1
ATOM 14038 O O . ASP D 1 449 ? 97.406 112.444 75.339 1.00 70.09 449 ASP D O 1
ATOM 14043 N N . CYS D 1 450 ? 96.396 110.595 74.587 1.00 64.44 450 CYS D N 1
ATOM 14044 C CA . CYS D 1 450 ? 96.597 109.865 75.825 1.00 64.44 450 CYS D CA 1
ATOM 14045 C C . CYS D 1 450 ? 97.781 108.934 75.649 1.00 64.44 450 CYS D C 1
ATOM 14046 O O . CYS D 1 450 ? 97.999 108.389 74.567 1.00 64.44 450 CYS D O 1
ATOM 14049 N N . TRP D 1 451 ? 98.549 108.756 76.725 1.00 55.10 451 TRP D N 1
ATOM 14050 C CA . TRP D 1 451 ? 99.785 107.994 76.615 1.00 55.10 451 TRP D CA 1
ATOM 14051 C C . TRP D 1 451 ? 99.545 106.634 75.988 1.00 55.10 451 TRP D C 1
ATOM 14052 O O . TRP D 1 451 ? 100.347 106.165 75.179 1.00 55.10 451 TRP D O 1
ATOM 14063 N N . VAL D 1 452 ? 98.425 105.998 76.322 1.00 60.14 452 VAL D N 1
ATOM 14064 C CA . VAL D 1 452 ? 98.040 104.750 75.685 1.00 60.14 452 VAL D CA 1
ATOM 14065 C C . VAL D 1 452 ? 97.999 104.871 74.171 1.00 60.14 452 VAL D C 1
ATOM 14066 O O . VAL D 1 452 ? 98.095 103.864 73.471 1.00 60.14 452 VAL D O 1
ATOM 14070 N N . SER D 1 453 ? 97.880 106.075 73.632 1.00 62.52 453 SER D N 1
ATOM 14071 C CA . SER D 1 453 ? 97.778 106.237 72.192 1.00 62.52 453 SER D CA 1
ATOM 14072 C C . SER D 1 453 ? 98.979 106.943 71.583 1.00 62.52 453 SER D C 1
ATOM 14073 O O . SER D 1 453 ? 99.039 107.090 70.359 1.00 62.52 453 SER D O 1
ATOM 14076 N N . LEU D 1 454 ? 99.928 107.393 72.401 1.00 61.25 454 LEU D N 1
ATOM 14077 C CA . LEU D 1 454 ? 101.241 107.818 71.938 1.00 61.25 454 LEU D CA 1
ATOM 14078 C C . LEU D 1 454 ? 102.294 106.745 72.156 1.00 61.25 454 LEU D C 1
ATOM 14079 O O . LEU D 1 454 ? 103.139 106.531 71.288 1.00 61.25 454 LEU D O 1
ATOM 14084 N N . ASN D 1 455 ? 102.254 106.062 73.301 1.00 58.58 455 ASN D N 1
ATOM 14085 C CA . ASN D 1 455 ? 103.051 104.860 73.492 1.00 58.58 455 ASN D CA 1
ATOM 14086 C C . ASN D 1 455 ? 102.545 103.698 72.661 1.00 58.58 455 ASN D C 1
ATOM 14087 O O . ASN D 1 455 ? 103.099 102.601 72.763 1.00 58.58 455 ASN D O 1
ATOM 14092 N N . ASN D 1 456 ? 101.499 103.907 71.868 1.00 62.03 456 ASN D N 1
ATOM 14093 C CA . ASN D 1 456 ? 101.010 102.917 70.917 1.00 62.03 456 ASN D CA 1
ATOM 14094 C C . ASN D 1 456 ? 100.630 101.612 71.611 1.00 62.03 456 ASN D C 1
ATOM 14095 O O . ASN D 1 456 ? 100.893 100.523 71.107 1.00 62.03 456 ASN D O 1
ATOM 14100 N N . MET D 1 457 ? 99.997 101.725 72.775 1.00 62.81 457 MET D N 1
ATOM 14101 C CA . MET D 1 457 ? 99.585 100.579 73.577 1.00 62.81 457 MET D CA 1
ATOM 14102 C C . MET D 1 457 ? 98.077 100.364 73.548 1.00 62.81 457 MET D C 1
ATOM 14103 O O . MET D 1 457 ? 97.480 99.936 74.535 1.00 62.81 457 MET D O 1
ATOM 14108 N N . VAL D 1 458 ? 97.436 100.661 72.425 1.00 64.79 458 VAL D N 1
ATOM 14109 C CA . VAL D 1 458 ? 96.011 100.380 72.318 1.00 64.79 458 VAL D CA 1
ATOM 14110 C C . VAL D 1 458 ? 95.780 98.904 72.046 1.00 64.79 458 VAL D C 1
ATOM 14111 O O . VAL D 1 458 ? 94.957 98.260 72.703 1.00 64.79 458 VAL D O 1
ATOM 14115 N N . ASN D 1 459 ? 96.508 98.345 71.087 1.00 72.61 459 ASN D N 1
ATOM 14116 C CA . ASN D 1 459 ? 96.351 96.961 70.673 1.00 72.61 459 ASN D CA 1
ATOM 14117 C C . ASN D 1 459 ? 97.209 95.990 71.473 1.00 72.61 459 ASN D C 1
ATOM 14118 O O . ASN D 1 459 ? 97.263 94.809 71.125 1.00 72.61 459 ASN D O 1
ATOM 14123 N N . ASN D 1 460 ? 97.873 96.448 72.528 1.00 64.51 460 ASN D N 1
ATOM 14124 C CA . ASN D 1 460 ? 98.759 95.584 73.287 1.00 64.51 460 ASN D CA 1
ATOM 14125 C C . ASN D 1 460 ? 97.960 94.563 74.088 1.00 64.51 460 ASN D C 1
ATOM 14126 O O . ASN D 1 460 ? 96.738 94.466 73.996 1.00 64.51 460 ASN D O 1
ATOM 14131 N N . SER D 1 461 ? 98.683 93.782 74.882 1.00 56.46 461 SER D N 1
ATOM 14132 C CA . SER D 1 461 ? 98.066 92.776 75.724 1.00 56.46 461 SER D CA 1
ATOM 14133 C C . SER D 1 461 ? 97.953 93.286 77.151 1.00 56.46 461 SER D C 1
ATOM 14134 O O . SER D 1 461 ? 98.740 94.127 77.594 1.00 56.46 461 SER D O 1
ATOM 14137 N N . TRP D 1 462 ? 96.965 92.767 77.878 1.00 54.11 462 TRP D N 1
ATOM 14138 C CA . TRP D 1 462 ? 96.671 93.329 79.189 1.00 54.11 462 TRP D CA 1
ATOM 14139 C C . TRP D 1 462 ? 97.860 93.237 80.126 1.00 54.11 462 TRP D C 1
ATOM 14140 O O . TRP D 1 462 ? 97.986 94.067 81.026 1.00 54.11 462 TRP D O 1
ATOM 14151 N N . GLY D 1 463 ? 98.795 92.328 79.866 1.00 53.20 463 GLY D N 1
ATOM 14152 C CA . GLY D 1 463 ? 99.991 92.281 80.683 1.00 53.20 463 GLY D CA 1
ATOM 14153 C C . GLY D 1 463 ? 100.883 93.484 80.456 1.00 53.20 463 GLY D C 1
ATOM 14154 O O . GLY D 1 463 ? 101.339 94.121 81.405 1.00 53.20 463 GLY D O 1
ATOM 14155 N N . LYS D 1 464 ? 101.121 93.826 79.193 1.00 53.68 464 LYS D N 1
ATOM 14156 C CA . LYS D 1 464 ? 101.967 94.972 78.898 1.00 53.68 464 LYS D CA 1
ATOM 14157 C C . LYS D 1 464 ? 101.299 96.274 79.313 1.00 53.68 464 LYS D C 1
ATOM 14158 O O . LYS D 1 464 ? 101.947 97.153 79.890 1.00 53.68 464 LYS D O 1
ATOM 14164 N N . GLN D 1 465 ? 100.001 96.415 79.033 1.00 52.25 465 GLN D N 1
ATOM 14165 C CA . GLN D 1 465 ? 99.285 97.612 79.459 1.00 52.25 465 GLN D CA 1
ATOM 14166 C C . GLN D 1 465 ? 99.341 97.782 80.969 1.00 52.25 465 GLN D C 1
ATOM 14167 O O . GLN D 1 465 ? 99.647 98.871 81.466 1.00 52.25 465 GLN D O 1
ATOM 14173 N N . TYR D 1 466 ? 99.075 96.718 81.726 1.00 47.44 466 TYR D N 1
ATOM 14174 C CA . TYR D 1 466 ? 99.132 96.844 83.173 1.00 47.44 466 TYR D CA 1
ATOM 14175 C C . TYR D 1 466 ? 100.534 97.165 83.642 1.00 47.44 466 TYR D C 1
ATOM 14176 O O . TYR D 1 466 ? 100.723 98.038 84.492 1.00 47.44 466 TYR D O 1
ATOM 14185 N N . SER D 1 467 ? 101.532 96.436 83.141 1.00 48.34 467 SER D N 1
ATOM 14186 C CA . SER D 1 467 ? 102.887 96.628 83.633 1.00 48.34 467 SER D CA 1
ATOM 14187 C C . SER D 1 467 ? 103.364 98.043 83.377 1.00 48.34 467 SER D C 1
ATOM 14188 O O . SER D 1 467 ? 103.962 98.671 84.255 1.00 48.34 467 SER D O 1
ATOM 14191 N N . TYR D 1 468 ? 103.058 98.593 82.208 1.00 48.93 468 TYR D N 1
ATOM 14192 C CA . TYR D 1 468 ? 103.548 99.930 81.919 1.00 48.93 468 TYR D CA 1
ATOM 14193 C C . TYR D 1 468 ? 102.743 101.013 82.623 1.00 48.93 468 TYR D C 1
ATOM 14194 O O . TYR D 1 468 ? 103.312 102.032 83.016 1.00 48.93 468 TYR D O 1
ATOM 14203 N N . ALA D 1 469 ? 101.432 100.832 82.807 1.00 44.61 469 ALA D N 1
ATOM 14204 C CA . ALA D 1 469 ? 100.684 101.817 83.581 1.00 44.61 469 ALA D CA 1
ATOM 14205 C C . ALA D 1 469 ? 101.114 101.804 85.038 1.00 44.61 469 ALA D C 1
ATOM 14206 O O . ALA D 1 469 ? 101.164 102.855 85.687 1.00 44.61 469 ALA D O 1
ATOM 14208 N N . LEU D 1 470 ? 101.452 100.634 85.570 1.00 43.16 470 LEU D N 1
ATOM 14209 C CA . LEU D 1 470 ? 102.006 100.577 86.913 1.00 43.16 470 LEU D CA 1
ATOM 14210 C C . LEU D 1 470 ? 103.372 101.233 86.950 1.00 43.16 470 LEU D C 1
ATOM 14211 O O . LEU D 1 470 ? 103.744 101.869 87.942 1.00 43.16 470 LEU D O 1
ATOM 14216 N N . PHE D 1 471 ? 104.129 101.100 85.868 1.00 42.20 471 PHE D N 1
ATOM 14217 C CA . PHE D 1 471 ? 105.376 101.832 85.742 1.00 42.20 471 PHE D CA 1
ATOM 14218 C C . PHE D 1 471 ? 105.149 103.320 85.912 1.00 42.20 471 PHE D C 1
ATOM 14219 O O . PHE D 1 471 ? 105.819 103.967 86.715 1.00 42.20 471 PHE D O 1
ATOM 14227 N N . LYS D 1 472 ? 104.232 103.887 85.129 1.00 41.28 472 LYS D N 1
ATOM 14228 C CA . LYS D 1 472 ? 103.945 105.316 85.229 1.00 41.28 472 LYS D CA 1
ATOM 14229 C C . LYS D 1 472 ? 103.550 105.710 86.641 1.00 41.28 472 LYS D C 1
ATOM 14230 O O . LYS D 1 472 ? 104.056 106.698 87.183 1.00 41.28 472 LYS D O 1
ATOM 14236 N N . ALA D 1 473 ? 102.616 104.987 87.241 1.00 42.48 473 ALA D N 1
ATOM 14237 C CA . ALA D 1 473 ? 102.183 105.371 88.578 1.00 42.48 473 ALA D CA 1
ATOM 14238 C C . ALA D 1 473 ? 103.317 105.294 89.582 1.00 42.48 473 ALA D C 1
ATOM 14239 O O . ALA D 1 473 ? 103.363 106.084 90.533 1.00 42.48 473 ALA D O 1
ATOM 14241 N N . MET D 1 474 ? 104.261 104.379 89.382 1.00 46.90 474 MET D N 1
ATOM 14242 C CA . MET D 1 474 ? 105.376 104.291 90.315 1.00 46.90 474 MET D CA 1
ATOM 14243 C C . MET D 1 474 ? 106.424 105.354 90.038 1.00 46.90 474 MET D C 1
ATOM 14244 O O . MET D 1 474 ? 107.112 105.791 90.960 1.00 46.90 474 MET D O 1
ATOM 14249 N N . SER D 1 475 ? 106.567 105.768 88.782 1.00 42.10 475 SER D N 1
ATOM 14250 C CA . SER D 1 475 ? 107.374 106.934 88.472 1.00 42.10 475 SER D CA 1
ATOM 14251 C C . SER D 1 475 ? 106.865 108.135 89.241 1.00 42.10 475 SER D C 1
ATOM 14252 O O . SER D 1 475 ? 107.583 108.720 90.051 1.00 42.10 475 SER D O 1
ATOM 14255 N N . HIS D 1 476 ? 105.604 108.496 89.010 1.00 39.41 476 HIS D N 1
ATOM 14256 C CA . HIS D 1 476 ? 104.998 109.615 89.719 1.00 39.41 476 HIS D CA 1
ATOM 14257 C C . HIS D 1 476 ? 105.153 109.495 91.225 1.00 39.41 476 HIS D C 1
ATOM 14258 O O . HIS D 1 476 ? 105.352 110.496 91.911 1.00 39.41 476 HIS D O 1
ATOM 14265 N N . MET D 1 477 ? 105.063 108.281 91.767 1.00 45.56 477 MET D N 1
ATOM 14266 C CA . MET D 1 477 ? 105.160 108.142 93.217 1.00 45.56 477 MET D CA 1
ATOM 14267 C C . MET D 1 477 ? 106.539 108.532 93.730 1.00 45.56 477 MET D C 1
ATOM 14268 O O . MET D 1 477 ? 106.655 109.295 94.690 1.00 45.56 477 MET D O 1
ATOM 14273 N N . LEU D 1 478 ? 107.595 107.999 93.127 1.00 42.66 478 LEU D N 1
ATOM 14274 C CA . LEU D 1 478 ? 108.945 108.248 93.616 1.00 42.66 478 LEU D CA 1
ATOM 14275 C C . LEU D 1 478 ? 109.508 109.571 93.133 1.00 42.66 478 LEU D C 1
ATOM 14276 O O . LEU D 1 478 ? 110.582 109.971 93.587 1.00 42.66 478 LEU D O 1
ATOM 14281 N N . CYS D 1 479 ? 108.801 110.249 92.238 1.00 45.41 479 CYS D N 1
ATOM 14282 C CA . CYS D 1 479 ? 109.238 111.506 91.650 1.00 45.41 479 CYS D CA 1
ATOM 14283 C C . CYS D 1 479 ? 110.503 111.297 90.832 1.00 45.41 479 CYS D C 1
ATOM 14284 O O . CYS D 1 479 ? 111.505 111.991 90.993 1.00 45.41 479 CYS D O 1
ATOM 14287 N N . ILE D 1 480 ? 110.442 110.324 89.935 1.00 40.12 480 ILE D N 1
ATOM 14288 C CA . ILE D 1 480 ? 111.560 110.007 89.066 1.00 40.12 480 ILE D CA 1
ATOM 14289 C C . ILE D 1 480 ? 111.316 110.446 87.637 1.00 40.12 480 ILE D C 1
ATOM 14290 O O . ILE D 1 480 ? 112.267 110.486 86.849 1.00 40.12 480 ILE D O 1
ATOM 14295 N N . GLY D 1 481 ? 110.098 110.793 87.281 1.00 41.98 481 GLY D N 1
ATOM 14296 C CA . GLY D 1 481 ? 109.782 111.116 85.910 1.00 41.98 481 GLY D CA 1
ATOM 14297 C C . GLY D 1 481 ? 108.296 110.924 85.707 1.00 41.98 481 GLY D C 1
ATOM 14298 O O . GLY D 1 481 ? 107.557 110.646 86.644 1.00 41.98 481 GLY D O 1
ATOM 14299 N N . TYR D 1 482 ? 107.874 111.097 84.465 1.00 41.08 482 TYR D N 1
ATOM 14300 C CA . TYR D 1 482 ? 106.505 110.770 84.109 1.00 41.08 482 TYR D CA 1
ATOM 14301 C C . TYR D 1 482 ? 106.409 109.371 83.522 1.00 41.08 482 TYR D C 1
ATOM 14302 O O . TYR D 1 482 ? 105.792 108.487 84.110 1.00 41.08 482 TYR D O 1
ATOM 14311 N N . GLY D 1 483 ? 107.055 109.144 82.396 1.00 43.56 483 GLY D N 1
ATOM 14312 C CA . GLY D 1 483 ? 106.967 107.881 81.710 1.00 43.56 483 GLY D CA 1
ATOM 14313 C C . GLY D 1 483 ? 107.845 107.982 80.496 1.00 43.56 483 GLY D C 1
ATOM 14314 O O . GLY D 1 483 ? 108.959 108.495 80.577 1.00 43.56 483 GLY D O 1
ATOM 14315 N N . ARG D 1 484 ? 107.354 107.522 79.355 1.00 54.08 484 ARG D N 1
ATOM 14316 C CA . ARG D 1 484 ? 108.090 107.737 78.122 1.00 54.08 484 ARG D CA 1
ATOM 14317 C C . ARG D 1 484 ? 108.211 109.216 77.778 1.00 54.08 484 ARG D C 1
ATOM 14318 O O . ARG D 1 484 ? 109.107 109.592 77.017 1.00 54.08 484 ARG D O 1
ATOM 14326 N N . GLN D 1 485 ? 107.354 110.062 78.335 1.00 52.21 485 GLN D N 1
ATOM 14327 C CA . GLN D 1 485 ? 107.271 111.468 77.948 1.00 52.21 485 GLN D CA 1
ATOM 14328 C C . GLN D 1 485 ? 106.437 112.205 78.986 1.00 52.21 485 GLN D C 1
ATOM 14329 O O . GLN D 1 485 ? 106.152 111.678 80.066 1.00 52.21 485 GLN D O 1
ATOM 14335 N N . ALA D 1 486 ? 106.065 113.432 78.669 1.00 49.59 486 ALA D N 1
ATOM 14336 C CA . ALA D 1 486 ? 105.337 114.334 79.539 1.00 49.59 486 ALA D CA 1
ATOM 14337 C C . ALA D 1 486 ? 103.930 114.567 79.013 1.00 49.59 486 ALA D C 1
ATOM 14338 O O . ALA D 1 486 ? 103.739 114.648 77.797 1.00 49.59 486 ALA D O 1
ATOM 14340 N N . PRO D 1 487 ? 102.942 114.685 79.903 1.00 53.46 487 PRO D N 1
ATOM 14341 C CA . PRO D 1 487 ? 101.539 114.727 79.478 1.00 53.46 487 PRO D CA 1
ATOM 14342 C C . PRO D 1 487 ? 101.284 115.750 78.387 1.00 53.46 487 PRO D C 1
ATOM 14343 O O . PRO D 1 487 ? 101.978 116.757 78.282 1.00 53.46 487 PRO D O 1
ATOM 14347 N N . MET D 1 488 ? 100.273 115.492 77.567 1.00 63.21 488 MET D N 1
ATOM 14348 C CA . MET D 1 488 ? 100.004 116.362 76.436 1.00 63.21 488 MET D CA 1
ATOM 14349 C C . MET D 1 488 ? 98.558 116.809 76.305 1.00 63.21 488 MET D C 1
ATOM 14350 O O . MET D 1 488 ? 98.319 117.861 75.707 1.00 63.21 488 MET D O 1
ATOM 14355 N N . GLY D 1 489 ? 97.588 116.064 76.838 1.00 62.30 489 GLY D N 1
ATOM 14356 C CA . GLY D 1 489 ? 96.204 116.470 76.828 1.00 62.30 489 GLY D CA 1
ATOM 14357 C C . GLY D 1 489 ? 95.776 116.842 78.235 1.00 62.30 489 GLY D C 1
ATOM 14358 O O . GLY D 1 489 ? 96.489 116.589 79.204 1.00 62.30 489 GLY D O 1
ATOM 14359 N N . MET D 1 490 ? 94.594 117.445 78.342 1.00 59.15 490 MET D N 1
ATOM 14360 C CA . MET D 1 490 ? 94.207 118.020 79.624 1.00 59.15 490 MET D CA 1
ATOM 14361 C C . MET D 1 490 ? 93.889 116.945 80.652 1.00 59.15 490 MET D C 1
ATOM 14362 O O . MET D 1 490 ? 94.194 117.114 81.842 1.00 59.15 490 MET D O 1
ATOM 14367 N N . SER D 1 491 ? 93.334 115.815 80.211 1.00 52.93 491 SER D N 1
ATOM 14368 C CA . SER D 1 491 ? 93.090 114.709 81.129 1.00 52.93 491 SER D CA 1
ATOM 14369 C C . SER D 1 491 ? 94.396 114.109 81.614 1.00 52.93 491 SER D C 1
ATOM 14370 O O . SER D 1 491 ? 94.534 113.783 82.796 1.00 52.93 491 SER D O 1
ATOM 14373 N N . ASP D 1 492 ? 95.369 113.967 80.716 1.00 54.06 492 ASP D N 1
ATOM 14374 C CA . ASP D 1 492 ? 96.678 113.473 81.119 1.00 54.06 492 ASP D CA 1
ATOM 14375 C C . ASP D 1 492 ? 97.342 114.417 82.100 1.00 54.06 492 ASP D C 1
ATOM 14376 O O . ASP D 1 492 ? 97.888 113.980 83.113 1.00 54.06 492 ASP D O 1
ATOM 14381 N N . VAL D 1 493 ? 97.326 115.718 81.812 1.00 45.61 493 VAL D N 1
ATOM 14382 C CA . VAL D 1 493 ? 97.977 116.670 82.706 1.00 45.61 493 VAL D CA 1
ATOM 14383 C C . VAL D 1 493 ? 97.342 116.624 84.083 1.00 45.61 493 VAL D C 1
ATOM 14384 O O . VAL D 1 493 ? 98.040 116.599 85.099 1.00 45.61 493 VAL D O 1
ATOM 14388 N N . TRP D 1 494 ? 96.013 116.571 84.148 1.00 41.24 494 TRP D N 1
ATOM 14389 C CA . TRP D 1 494 ? 95.387 116.635 85.461 1.00 41.24 494 TRP D CA 1
ATOM 14390 C C . TRP D 1 494 ? 95.501 115.318 86.221 1.00 41.24 494 TRP D C 1
ATOM 14391 O O . TRP D 1 494 ? 95.664 115.332 87.444 1.00 41.24 494 TRP D O 1
ATOM 14402 N N . LEU D 1 495 ? 95.474 114.176 85.528 1.00 44.78 495 LEU D N 1
ATOM 14403 C CA . LEU D 1 495 ? 95.775 112.913 86.198 1.00 44.78 495 LEU D CA 1
ATOM 14404 C C . LEU D 1 495 ? 97.206 112.869 86.692 1.00 44.78 495 LEU D C 1
ATOM 14405 O O . LEU D 1 495 ? 97.463 112.441 87.817 1.00 44.78 495 LEU D O 1
ATOM 14410 N N . THR D 1 496 ? 98.158 113.228 85.836 1.00 43.92 496 THR D N 1
ATOM 14411 C CA . THR D 1 496 ? 99.551 113.238 86.243 1.00 43.92 496 THR D CA 1
ATOM 14412 C C . THR D 1 496 ? 99.756 114.148 87.435 1.00 43.92 496 THR D C 1
ATOM 14413 O O . THR D 1 496 ? 100.519 113.822 88.339 1.00 43.92 496 THR D O 1
ATOM 14417 N N . MET D 1 497 ? 99.047 115.272 87.484 1.00 44.69 497 MET D N 1
ATOM 14418 C CA . MET D 1 497 ? 99.217 116.200 88.593 1.00 44.69 497 MET D CA 1
ATOM 14419 C C . MET D 1 497 ? 98.630 115.638 89.878 1.00 44.69 497 MET D C 1
ATOM 14420 O O . MET D 1 497 ? 99.269 115.684 90.936 1.00 44.69 497 MET D O 1
ATOM 14425 N N . LEU D 1 498 ? 97.410 115.101 89.804 1.00 44.50 498 LEU D N 1
ATOM 14426 C CA . LEU D 1 498 ? 96.805 114.449 90.960 1.00 44.50 498 LEU D CA 1
ATOM 14427 C C . LEU D 1 498 ? 97.670 113.309 91.472 1.00 44.50 498 LEU D C 1
ATOM 14428 O O . LEU D 1 498 ? 97.897 113.181 92.681 1.00 44.50 498 LEU D O 1
ATOM 14433 N N . SER D 1 499 ? 98.181 112.483 90.562 1.00 42.88 499 SER D N 1
ATOM 14434 C CA . SER D 1 499 ? 98.976 111.333 90.955 1.00 42.88 499 SER D CA 1
ATOM 14435 C C . SER D 1 499 ? 100.329 111.751 91.493 1.00 42.88 499 SER D C 1
ATOM 14436 O O . SER D 1 499 ? 100.809 111.170 92.463 1.00 42.88 499 SER D O 1
ATOM 14439 N N . MET D 1 500 ? 100.955 112.764 90.898 1.00 40.41 500 MET D N 1
ATOM 14440 C CA . MET D 1 500 ? 102.216 113.267 91.421 1.00 40.41 500 MET D CA 1
ATOM 14441 C C . MET D 1 500 ? 102.048 113.742 92.845 1.00 40.41 500 MET D C 1
ATOM 14442 O O . MET D 1 500 ? 102.771 113.307 93.740 1.00 40.41 500 MET D O 1
ATOM 14447 N N . ILE D 1 501 ? 101.074 114.616 93.083 1.00 41.88 501 ILE D N 1
ATOM 14448 C CA . ILE D 1 501 ? 100.958 115.210 94.407 1.00 41.88 501 ILE D CA 1
ATOM 14449 C C . ILE D 1 501 ? 100.576 114.154 95.439 1.00 41.88 501 ILE D C 1
ATOM 14450 O O . ILE D 1 501 ? 101.208 114.056 96.498 1.00 41.88 501 ILE D O 1
ATOM 14455 N N . VAL D 1 502 ? 99.609 113.287 95.116 1.00 43.49 502 VAL D N 1
ATOM 14456 C CA . VAL D 1 502 ? 99.173 112.268 96.065 1.00 43.49 502 VAL D CA 1
ATOM 14457 C C . VAL D 1 502 ? 100.272 111.240 96.303 1.00 43.49 502 VAL D C 1
ATOM 14458 O O . VAL D 1 502 ? 100.596 110.917 97.451 1.00 43.49 502 VAL D O 1
ATOM 14462 N N . GLY D 1 503 ? 100.859 110.706 95.234 1.00 47.35 503 GLY D N 1
ATOM 14463 C CA . GLY D 1 503 ? 101.899 109.711 95.392 1.00 47.35 503 GLY D CA 1
ATOM 14464 C C . GLY D 1 503 ? 103.111 110.235 96.130 1.00 47.35 503 GLY D C 1
ATOM 14465 O O . GLY D 1 503 ? 103.622 109.582 97.034 1.00 47.35 503 GLY D O 1
ATOM 14466 N N . ALA D 1 504 ? 103.590 111.418 95.758 1.00 47.01 504 ALA D N 1
ATOM 14467 C CA . ALA D 1 504 ? 104.801 111.925 96.378 1.00 47.01 504 ALA D CA 1
ATOM 14468 C C . ALA D 1 504 ? 104.565 112.289 97.830 1.00 47.01 504 ALA D C 1
ATOM 14469 O O . ALA D 1 504 ? 105.408 112.001 98.687 1.00 47.01 504 ALA D O 1
ATOM 14471 N N . THR D 1 505 ? 103.421 112.898 98.141 1.00 47.08 505 THR D N 1
ATOM 14472 C CA . THR D 1 505 ? 103.122 113.195 99.532 1.00 47.08 505 THR D CA 1
ATOM 14473 C C . THR D 1 505 ? 103.035 111.919 100.355 1.00 47.08 505 THR D C 1
ATOM 14474 O O . THR D 1 505 ? 103.631 111.821 101.430 1.00 47.08 505 THR D O 1
ATOM 14478 N N . CYS D 1 506 ? 102.315 110.915 99.848 1.00 53.70 506 CYS D N 1
ATOM 14479 C CA . CYS D 1 506 ? 102.140 109.680 100.601 1.00 53.70 506 CYS D CA 1
ATOM 14480 C C . CYS D 1 506 ? 103.458 108.943 100.776 1.00 53.70 506 CYS D C 1
ATOM 14481 O O . CYS D 1 506 ? 103.736 108.411 101.852 1.00 53.70 506 CYS D O 1
ATOM 14484 N N . TYR D 1 507 ? 104.278 108.895 99.733 1.00 51.02 507 TYR D N 1
ATOM 14485 C CA . TYR D 1 507 ? 105.560 108.212 99.823 1.00 51.02 507 TYR D CA 1
ATOM 14486 C C . TYR D 1 507 ? 106.481 108.890 100.824 1.00 51.02 507 TYR D C 1
ATOM 14487 O O . TYR D 1 507 ? 107.108 108.224 101.653 1.00 51.02 507 TYR D O 1
ATOM 14496 N N . ALA D 1 508 ? 106.588 110.218 100.759 1.00 52.00 508 ALA D N 1
ATOM 14497 C CA . ALA D 1 508 ? 107.427 110.914 101.722 1.00 52.00 508 ALA D CA 1
ATOM 14498 C C . ALA D 1 508 ? 106.917 110.738 103.141 1.00 52.00 508 ALA D C 1
ATOM 14499 O O . ALA D 1 508 ? 107.719 110.636 104.074 1.00 52.00 508 ALA D O 1
ATOM 14501 N N . MET D 1 509 ? 105.600 110.674 103.331 1.00 58.09 509 MET D N 1
ATOM 14502 C CA . MET D 1 509 ? 105.087 110.447 104.678 1.00 58.09 509 MET D CA 1
ATOM 14503 C C . MET D 1 509 ? 105.401 109.038 105.157 1.00 58.09 509 MET D C 1
ATOM 14504 O O . MET D 1 509 ? 105.796 108.846 106.309 1.00 58.09 509 MET D O 1
ATOM 14509 N N . PHE D 1 510 ? 105.232 108.041 104.290 1.00 63.67 510 PHE D N 1
ATOM 14510 C CA . PHE D 1 510 ? 105.604 106.675 104.647 1.00 63.67 510 PHE D CA 1
ATOM 14511 C C . PHE D 1 510 ? 107.073 106.575 105.008 1.00 63.67 510 PHE D C 1
ATOM 14512 O O . PHE D 1 510 ? 107.447 105.817 105.905 1.00 63.67 510 PHE D O 1
ATOM 14520 N N . ILE D 1 511 ? 107.929 107.318 104.318 1.00 59.35 511 ILE D N 1
ATOM 14521 C CA . ILE D 1 511 ? 109.347 107.162 104.602 1.00 59.35 511 ILE D CA 1
ATOM 14522 C C . ILE D 1 511 ? 109.751 107.919 105.856 1.00 59.35 511 ILE D C 1
ATOM 14523 O O . ILE D 1 511 ? 110.592 107.445 106.620 1.00 59.35 511 ILE D O 1
ATOM 14528 N N . GLY D 1 512 ? 109.165 109.085 106.116 1.00 65.45 512 GLY D N 1
ATOM 14529 C CA . GLY D 1 512 ? 109.338 109.681 107.430 1.00 65.45 512 GLY D CA 1
ATOM 14530 C C . GLY D 1 512 ? 108.882 108.746 108.534 1.00 65.45 512 GLY D C 1
ATOM 14531 O O . GLY D 1 512 ? 109.546 108.608 109.567 1.00 65.45 512 GLY D O 1
ATOM 14532 N N . HIS D 1 513 ? 107.768 108.057 108.302 1.00 68.90 513 HIS D N 1
ATOM 14533 C CA . HIS D 1 513 ? 107.252 107.077 109.247 1.00 68.90 513 HIS D CA 1
ATOM 14534 C C . HIS D 1 513 ? 108.266 105.981 109.516 1.00 68.90 513 HIS D C 1
ATOM 14535 O O . HIS D 1 513 ? 108.628 105.728 110.669 1.00 68.90 513 HIS D O 1
ATOM 14542 N N . ALA D 1 514 ? 108.722 105.306 108.464 1.00 68.16 514 ALA D N 1
ATOM 14543 C CA . ALA D 1 514 ? 109.633 104.186 108.650 1.00 68.16 514 ALA D CA 1
ATOM 14544 C C . ALA D 1 514 ? 110.977 104.634 109.199 1.00 68.16 514 ALA D C 1
ATOM 14545 O O . ALA D 1 514 ? 111.591 103.911 109.986 1.00 68.16 514 ALA D O 1
ATOM 14547 N N . THR D 1 515 ? 111.450 105.816 108.813 1.00 66.93 515 THR D N 1
ATOM 14548 C CA . THR D 1 515 ? 112.679 106.343 109.385 1.00 66.93 515 THR D CA 1
ATOM 14549 C C . THR D 1 515 ? 112.560 106.506 110.889 1.00 66.93 515 THR D C 1
ATOM 14550 O O . THR D 1 515 ? 113.433 106.063 111.640 1.00 66.93 515 THR D O 1
ATOM 14554 N N . ALA D 1 516 ? 111.496 107.162 111.355 1.00 64.37 516 ALA D N 1
ATOM 14555 C CA . ALA D 1 516 ? 111.331 107.311 112.796 1.00 64.37 516 ALA D CA 1
ATOM 14556 C C . ALA D 1 516 ? 111.150 105.967 113.479 1.00 64.37 516 ALA D C 1
ATOM 14557 O O . ALA D 1 516 ? 111.647 105.763 114.594 1.00 64.37 516 ALA D O 1
ATOM 14559 N N . LEU D 1 517 ? 110.476 105.026 112.820 1.00 67.82 517 LEU D N 1
ATOM 14560 C CA . LEU D 1 517 ? 110.238 103.726 113.427 1.00 67.82 517 LEU D CA 1
ATOM 14561 C C . LEU D 1 517 ? 111.498 102.882 113.493 1.00 67.82 517 LEU D C 1
ATOM 14562 O O . LEU D 1 517 ? 111.574 101.970 114.318 1.00 67.82 517 LEU D O 1
ATOM 14567 N N . ILE D 1 518 ? 112.476 103.152 112.640 1.00 70.52 518 ILE D N 1
ATOM 14568 C CA . ILE D 1 518 ? 113.760 102.472 112.741 1.00 70.52 518 ILE D CA 1
ATOM 14569 C C . ILE D 1 518 ? 114.669 103.161 113.747 1.00 70.52 518 ILE D C 1
ATOM 14570 O O . ILE D 1 518 ? 115.317 102.498 114.558 1.00 70.52 518 ILE D O 1
ATOM 14575 N N . GLN D 1 519 ? 114.727 104.492 113.728 1.00 73.71 519 GLN D N 1
ATOM 14576 C CA . GLN D 1 519 ? 115.509 105.211 114.726 1.00 73.71 519 GLN D CA 1
ATOM 14577 C C . GLN D 1 519 ? 114.920 105.116 116.118 1.00 73.71 519 GLN D C 1
ATOM 14578 O O . GLN D 1 519 ? 115.533 105.620 117.059 1.00 73.71 519 GLN D O 1
ATOM 14584 N N . SER D 1 520 ? 113.751 104.514 116.280 1.00 73.33 520 SER D N 1
ATOM 14585 C CA . SER D 1 520 ? 113.255 104.188 117.604 1.00 73.33 520 SER D CA 1
ATOM 14586 C C . SER D 1 520 ? 113.695 102.812 118.064 1.00 73.33 520 SER D C 1
ATOM 14587 O O . SER D 1 520 ? 113.240 102.354 119.113 1.00 73.33 520 SER D O 1
ATOM 14590 N N . LEU D 1 521 ? 114.556 102.141 117.306 1.00 79.36 521 LEU D N 1
ATOM 14591 C CA . LEU D 1 521 ? 115.046 100.830 117.704 1.00 79.36 521 LEU D CA 1
ATOM 14592 C C . LEU D 1 521 ? 116.322 100.892 118.528 1.00 79.36 521 LEU D C 1
ATOM 14593 O O . LEU D 1 521 ? 116.610 99.947 119.269 1.00 79.36 521 LEU D O 1
ATOM 14598 N N . ASP D 1 522 ? 117.090 101.968 118.420 1.00 84.72 522 ASP D N 1
ATOM 14599 C CA . ASP D 1 522 ? 118.312 102.147 119.191 1.00 84.72 522 ASP D CA 1
ATOM 14600 C C . ASP D 1 522 ? 118.140 103.244 120.233 1.00 84.72 522 ASP D C 1
ATOM 14601 O O . ASP D 1 522 ? 119.046 104.041 120.480 1.00 84.72 522 ASP D O 1
ATOM 14606 N N . SER D 1 523 ? 116.960 103.299 120.845 1.00 82.84 523 SER D N 1
ATOM 14607 C CA . SER D 1 523 ? 116.685 104.339 121.826 1.00 82.84 523 SER D CA 1
ATOM 14608 C C . SER D 1 523 ? 117.557 104.175 123.058 1.00 82.84 523 SER D C 1
ATOM 14609 O O . SER D 1 523 ? 118.176 105.138 123.525 1.00 82.84 523 SER D O 1
ATOM 14612 N N . SER D 1 524 ? 117.610 102.968 123.610 1.00 82.41 524 SER D N 1
ATOM 14613 C CA . SER D 1 524 ? 118.360 102.782 124.843 1.00 82.41 524 SER D CA 1
ATOM 14614 C C . SER D 1 524 ? 119.859 102.813 124.636 1.00 82.41 524 SER D C 1
ATOM 14615 O O . SER D 1 524 ? 120.597 102.686 125.615 1.00 82.41 524 SER D O 1
ATOM 14618 N N . ARG D 1 525 ? 120.335 102.964 123.407 1.00 87.03 525 ARG D N 1
ATOM 14619 C CA . ARG D 1 525 ? 121.741 103.232 123.163 1.00 87.03 525 ARG D CA 1
ATOM 14620 C C . ARG D 1 525 ? 122.002 104.698 122.874 1.00 87.03 525 ARG D C 1
ATOM 14621 O O . ARG D 1 525 ? 123.014 105.248 123.322 1.00 87.03 525 ARG D O 1
ATOM 14629 N N . ARG D 1 526 ? 121.100 105.348 122.139 1.00 84.64 526 ARG D N 1
ATOM 14630 C CA . ARG D 1 526 ? 121.191 106.792 121.987 1.00 84.64 526 ARG D CA 1
ATOM 14631 C C . ARG D 1 526 ? 121.150 107.484 123.340 1.00 84.64 526 ARG D C 1
ATOM 14632 O O . ARG D 1 526 ? 121.847 108.483 123.562 1.00 84.64 526 ARG D O 1
ATOM 14640 N N . GLN D 1 527 ? 120.373 106.947 124.277 1.00 81.18 527 GLN D N 1
ATOM 14641 C CA . GLN D 1 527 ? 120.275 107.605 125.573 1.00 81.18 527 GLN D CA 1
ATOM 14642 C C . GLN D 1 527 ? 121.542 107.431 126.394 1.00 81.18 527 GLN D C 1
ATOM 14643 O O . GLN D 1 527 ? 121.941 108.356 127.112 1.00 81.18 527 GLN D O 1
ATOM 14649 N N . TYR D 1 528 ? 122.215 106.288 126.276 1.00 83.40 528 TYR D N 1
ATOM 14650 C CA . TYR D 1 528 ? 123.516 106.160 126.918 1.00 83.40 528 TYR D CA 1
ATOM 14651 C C . TYR D 1 528 ? 124.527 107.099 126.291 1.00 83.40 528 TYR D C 1
ATOM 14652 O O . TYR D 1 528 ? 125.356 107.683 126.995 1.00 83.40 528 TYR D O 1
ATOM 14661 N N . GLN D 1 529 ? 124.495 107.241 124.969 1.00 83.33 529 GLN D N 1
ATOM 14662 C CA . GLN D 1 529 ? 125.413 108.174 124.330 1.00 83.33 529 GLN D CA 1
ATOM 14663 C C . GLN D 1 529 ? 125.199 109.591 124.841 1.00 83.33 529 GLN D C 1
ATOM 14664 O O . GLN D 1 529 ? 126.165 110.322 125.091 1.00 83.33 529 GLN D O 1
ATOM 14670 N N . GLU D 1 530 ? 123.943 109.990 125.026 1.00 84.12 530 GLU D N 1
ATOM 14671 C CA . GLU D 1 530 ? 123.673 111.328 125.544 1.00 84.12 530 GLU D CA 1
ATOM 14672 C C . GLU D 1 530 ? 124.170 111.483 126.976 1.00 84.12 530 GLU D C 1
ATOM 14673 O O . GLU D 1 530 ? 124.806 112.491 127.320 1.00 84.12 530 GLU D O 1
ATOM 14679 N N . LYS D 1 531 ? 123.875 110.507 127.836 1.00 79.37 531 LYS D N 1
ATOM 14680 C CA . LYS D 1 531 ? 124.337 110.621 129.214 1.00 79.37 531 LYS D CA 1
ATOM 14681 C C . LYS D 1 531 ? 125.857 110.660 129.290 1.00 79.37 531 LYS D C 1
ATOM 14682 O O . LYS D 1 531 ? 126.430 111.381 130.121 1.00 79.37 531 LYS D O 1
ATOM 14688 N N . TYR D 1 532 ? 126.539 109.940 128.406 1.00 76.51 532 TYR D N 1
ATOM 14689 C CA . TYR D 1 532 ? 127.988 110.023 128.445 1.00 76.51 532 TYR D CA 1
ATOM 14690 C C . TYR D 1 532 ? 128.494 111.350 127.909 1.00 76.51 532 TYR D C 1
ATOM 14691 O O . TYR D 1 532 ? 129.519 111.837 128.382 1.00 76.51 532 TYR D O 1
ATOM 14700 N N . LYS D 1 533 ? 127.814 111.975 126.953 1.00 75.23 533 LYS D N 1
ATOM 14701 C CA . LYS D 1 533 ? 128.285 113.312 126.518 1.00 75.23 533 LYS D CA 1
ATOM 14702 C C . LYS D 1 533 ? 128.135 114.264 127.688 1.00 75.23 533 LYS D C 1
ATOM 14703 O O . LYS D 1 533 ? 128.989 115.129 127.846 1.00 75.23 533 LYS D O 1
ATOM 14709 N N . GLN D 1 534 ? 127.115 114.086 128.511 1.00 78.51 534 GLN D N 1
ATOM 14710 C CA . GLN D 1 534 ? 127.014 114.969 129.667 1.00 78.51 534 GLN D CA 1
ATOM 14711 C C . GLN D 1 534 ? 128.128 114.705 130.666 1.00 78.51 534 GLN D C 1
ATOM 14712 O O . GLN D 1 534 ? 128.633 115.640 131.297 1.00 78.51 534 GLN D O 1
ATOM 14718 N N . VAL D 1 535 ? 128.542 113.449 130.818 1.00 77.52 535 VAL D N 1
ATOM 14719 C CA . VAL D 1 535 ? 129.692 113.190 131.686 1.00 77.52 535 VAL D CA 1
ATOM 14720 C C . VAL D 1 535 ? 130.950 113.823 131.110 1.00 77.52 535 VAL D C 1
ATOM 14721 O O . VAL D 1 535 ? 131.788 114.359 131.845 1.00 77.52 535 VAL D O 1
ATOM 14725 N N . GLU D 1 536 ? 131.102 113.773 129.789 1.00 79.44 536 GLU D N 1
ATOM 14726 C CA . GLU D 1 536 ? 132.233 114.417 129.134 1.00 79.44 536 GLU D CA 1
ATOM 14727 C C . GLU D 1 536 ? 132.288 115.894 129.476 1.00 79.44 536 GLU D C 1
ATOM 14728 O O . GLU D 1 536 ? 133.348 116.434 129.815 1.00 79.44 536 GLU D O 1
ATOM 14734 N N . GLN D 1 537 ? 131.157 116.584 129.410 1.00 79.79 537 GLN D N 1
ATOM 14735 C CA . GLN D 1 537 ? 131.177 118.051 129.613 1.00 79.79 537 GLN D CA 1
ATOM 14736 C C . GLN D 1 537 ? 131.305 118.366 131.098 1.00 79.79 537 GLN D C 1
ATOM 14737 O O . GLN D 1 537 ? 131.875 119.402 131.404 1.00 79.79 537 GLN D O 1
ATOM 14743 N N . TYR D 1 538 ? 130.847 117.495 131.987 1.00 78.69 538 TYR D N 1
ATOM 14744 C CA . TYR D 1 538 ? 131.175 117.728 133.389 1.00 78.69 538 TYR D CA 1
ATOM 14745 C C . TYR D 1 538 ? 132.670 117.613 133.611 1.00 78.69 538 TYR D C 1
ATOM 14746 O O . TYR D 1 538 ? 133.266 118.422 134.327 1.00 78.69 538 TYR D O 1
ATOM 14755 N N . MET D 1 539 ? 133.289 116.580 133.038 1.00 83.32 539 MET D N 1
ATOM 14756 C CA . MET D 1 539 ? 134.726 116.404 133.208 1.00 83.32 539 MET D CA 1
ATOM 14757 C C . MET D 1 539 ? 135.481 117.616 132.685 1.00 83.32 539 MET D C 1
ATOM 14758 O O . MET D 1 539 ? 136.362 118.155 133.363 1.00 83.32 539 MET D O 1
ATOM 14763 N N . SER D 1 540 ? 135.141 118.062 131.477 1.00 84.32 540 SER D N 1
ATOM 14764 C CA . SER D 1 540 ? 135.775 119.252 130.921 1.00 84.32 540 SER D CA 1
ATOM 14765 C C . SER D 1 540 ? 135.603 120.453 131.846 1.00 84.32 540 SER D C 1
ATOM 14766 O O . SER D 1 540 ? 136.584 121.089 132.244 1.00 84.32 540 SER D O 1
ATOM 14769 N N . PHE D 1 541 ? 134.355 120.764 132.221 1.00 86.94 541 PHE D N 1
ATOM 14770 C CA . PHE D 1 541 ? 134.064 121.943 133.038 1.00 86.94 541 PHE D CA 1
ATOM 14771 C C . PHE D 1 541 ? 134.859 121.983 134.335 1.00 86.94 541 PHE D C 1
ATOM 14772 O O . PHE D 1 541 ? 134.952 123.045 134.955 1.00 86.94 541 PHE D O 1
ATOM 14780 N N . HIS D 1 542 ? 135.439 120.865 134.762 1.00 89.45 542 HIS D N 1
ATOM 14781 C CA . HIS D 1 542 ? 136.331 120.863 135.911 1.00 89.45 542 HIS D CA 1
ATOM 14782 C C . HIS D 1 542 ? 137.765 120.514 135.544 1.00 89.45 542 HIS D C 1
ATOM 14783 O O . HIS D 1 542 ? 138.614 120.427 136.436 1.00 89.45 542 HIS D O 1
ATOM 14790 N N . LYS D 1 543 ? 137.974 120.272 134.256 1.00 91.88 543 LYS D N 1
ATOM 14791 C CA . LYS D 1 543 ? 139.340 120.174 133.705 1.00 91.88 543 LYS D CA 1
ATOM 14792 C C . LYS D 1 543 ? 140.077 119.032 134.393 1.00 91.88 543 LYS D C 1
ATOM 14793 O O . LYS D 1 543 ? 141.081 119.306 135.059 1.00 91.88 543 LYS D O 1
ATOM 14799 N N . LEU D 1 544 ? 139.582 117.806 134.247 1.00 88.04 544 LEU D N 1
ATOM 14800 C CA . LEU D 1 544 ? 140.164 116.720 135.016 1.00 88.04 544 LEU D CA 1
ATOM 14801 C C . LEU D 1 544 ? 141.386 116.153 134.308 1.00 88.04 544 LEU D C 1
ATOM 14802 O O . LEU D 1 544 ? 141.460 116.169 133.077 1.00 88.04 544 LEU D O 1
ATOM 14807 N N . PRO D 1 545 ? 142.353 115.670 135.080 1.00 88.29 545 PRO D N 1
ATOM 14808 C CA . PRO D 1 545 ? 143.537 115.039 134.500 1.00 88.29 545 PRO D CA 1
ATOM 14809 C C . PRO D 1 545 ? 143.155 113.883 133.597 1.00 88.29 545 PRO D C 1
ATOM 14810 O O . PRO D 1 545 ? 142.253 113.099 133.920 1.00 88.29 545 PRO D O 1
ATOM 14814 N N . PRO D 1 546 ? 143.832 113.732 132.469 1.00 88.46 546 PRO D N 1
ATOM 14815 C CA . PRO D 1 546 ? 143.445 112.694 131.506 1.00 88.46 546 PRO D CA 1
ATOM 14816 C C . PRO D 1 546 ? 143.809 111.289 131.951 1.00 88.46 546 PRO D C 1
ATOM 14817 O O . PRO D 1 546 ? 143.816 110.360 131.138 1.00 88.46 546 PRO D O 1
ATOM 14821 N N . ASP D 1 547 ? 144.143 111.128 133.229 1.00 90.95 547 ASP D N 1
ATOM 14822 C CA . ASP D 1 547 ? 144.142 109.814 133.861 1.00 90.95 547 ASP D CA 1
ATOM 14823 C C . ASP D 1 547 ? 142.783 109.494 134.472 1.00 90.95 547 ASP D C 1
ATOM 14824 O O . ASP D 1 547 ? 142.210 108.428 134.217 1.00 90.95 547 ASP D O 1
ATOM 14829 N N . THR D 1 548 ? 142.269 110.408 135.297 1.00 88.47 548 THR D N 1
ATOM 14830 C CA . THR D 1 548 ? 140.915 110.253 135.810 1.00 88.47 548 THR D CA 1
ATOM 14831 C C . THR D 1 548 ? 139.901 110.266 134.676 1.00 88.47 548 THR D C 1
ATOM 14832 O O . THR D 1 548 ? 138.908 109.531 134.712 1.00 88.47 548 THR D O 1
ATOM 14836 N N . ARG D 1 549 ? 140.133 111.092 133.656 1.00 87.82 549 ARG D N 1
ATOM 14837 C CA . ARG D 1 549 ? 139.229 111.098 132.514 1.00 87.82 549 ARG D CA 1
ATOM 14838 C C . ARG D 1 549 ? 139.174 109.754 131.815 1.00 87.82 549 ARG D C 1
ATOM 14839 O O . ARG D 1 549 ? 138.202 109.477 131.111 1.00 87.82 549 ARG D O 1
ATOM 14847 N N . GLN D 1 550 ? 140.192 108.919 131.976 1.00 91.10 550 GLN D N 1
ATOM 14848 C CA . GLN D 1 550 ? 140.158 107.597 131.369 1.00 91.10 550 GLN D CA 1
ATOM 14849 C C . GLN D 1 550 ? 139.578 106.562 132.318 1.00 91.10 550 GLN D C 1
ATOM 14850 O O . GLN D 1 550 ? 138.849 105.660 131.886 1.00 91.10 550 GLN D O 1
ATOM 14856 N N . ARG D 1 551 ? 139.857 106.701 133.613 1.00 89.76 551 ARG D N 1
ATOM 14857 C CA . ARG D 1 551 ? 139.252 105.787 134.609 1.00 89.76 551 ARG D CA 1
ATOM 14858 C C . ARG D 1 551 ? 137.736 105.918 134.525 1.00 89.76 551 ARG D C 1
ATOM 14859 O O . ARG D 1 551 ? 137.044 104.902 134.555 1.00 89.76 551 ARG D O 1
ATOM 14867 N N . ILE D 1 552 ? 137.239 107.143 134.437 1.00 84.83 552 ILE D N 1
ATOM 14868 C CA . ILE D 1 552 ? 135.795 107.364 134.403 1.00 84.83 552 ILE D CA 1
ATOM 14869 C C . ILE D 1 552 ? 135.183 106.703 133.178 1.00 84.83 552 ILE D C 1
ATOM 14870 O O . ILE D 1 552 ? 134.125 106.068 133.255 1.00 84.83 552 ILE D O 1
ATOM 14875 N N . HIS D 1 553 ? 135.816 106.876 132.022 1.00 90.07 553 HIS D N 1
ATOM 14876 C CA . HIS D 1 553 ? 135.309 106.269 130.800 1.00 90.07 553 HIS D CA 1
ATOM 14877 C C . HIS D 1 553 ? 135.278 104.753 130.921 1.00 90.07 553 HIS D C 1
ATOM 14878 O O . HIS D 1 553 ? 134.304 104.104 130.514 1.00 90.07 553 HIS D O 1
ATOM 14885 N N . ASP D 1 554 ? 136.339 104.170 131.473 1.00 93.45 554 ASP D N 1
ATOM 14886 C CA . ASP D 1 554 ? 136.353 102.728 131.678 1.00 93.45 554 ASP D CA 1
ATOM 14887 C C . ASP D 1 554 ? 135.182 102.296 132.549 1.00 93.45 554 ASP D C 1
ATOM 14888 O O . ASP D 1 554 ? 134.451 101.362 132.207 1.00 93.45 554 ASP D O 1
ATOM 14893 N N . TYR D 1 555 ? 134.985 102.982 133.676 1.00 86.06 555 TYR D N 1
ATOM 14894 C CA . TYR D 1 555 ? 133.917 102.604 134.596 1.00 86.06 555 TYR D CA 1
ATOM 14895 C C . TYR D 1 555 ? 132.558 102.697 133.927 1.00 86.06 555 TYR D C 1
ATOM 14896 O O . TYR D 1 555 ? 131.719 101.805 134.083 1.00 86.06 555 TYR D O 1
ATOM 14905 N N . TYR D 1 556 ? 132.307 103.782 133.203 1.00 85.24 556 TYR D N 1
ATOM 14906 C CA . TYR D 1 556 ? 131.023 103.913 132.533 1.00 85.24 556 TYR D CA 1
ATOM 14907 C C . TYR D 1 556 ? 130.813 102.779 131.548 1.00 85.24 556 TYR D C 1
ATOM 14908 O O . TYR D 1 556 ? 129.861 102.003 131.676 1.00 85.24 556 TYR D O 1
ATOM 14917 N N . GLU D 1 557 ? 131.701 102.655 130.561 1.00 96.86 557 GLU D N 1
ATOM 14918 C CA . GLU D 1 557 ? 131.546 101.588 129.581 1.00 96.86 557 GLU D CA 1
ATOM 14919 C C . GLU D 1 557 ? 131.399 100.219 130.226 1.00 96.86 557 GLU D C 1
ATOM 14920 O O . GLU D 1 557 ? 130.745 99.345 129.652 1.00 96.86 557 GLU D O 1
ATOM 14926 N N . HIS D 1 558 ? 131.972 100.009 131.412 1.00 96.40 558 HIS D N 1
ATOM 14927 C CA . HIS D 1 558 ? 131.881 98.729 132.099 1.00 96.40 558 HIS D CA 1
ATOM 14928 C C . HIS D 1 558 ? 130.781 98.679 133.145 1.00 96.40 558 HIS D C 1
ATOM 14929 O O . HIS D 1 558 ? 130.748 97.743 133.945 1.00 96.40 558 HIS D O 1
ATOM 14936 N N . ARG D 1 559 ? 129.899 99.668 133.185 1.00 88.74 559 ARG D N 1
ATOM 14937 C CA . ARG D 1 559 ? 128.723 99.579 134.036 1.00 88.74 559 ARG D CA 1
ATOM 14938 C C . ARG D 1 559 ? 127.425 99.663 133.253 1.00 88.74 559 ARG D C 1
ATOM 14939 O O . ARG D 1 559 ? 126.474 98.937 133.547 1.00 88.74 559 ARG D O 1
ATOM 14947 N N . TYR D 1 560 ? 127.360 100.530 132.254 1.00 86.72 560 TYR D N 1
ATOM 14948 C CA . TYR D 1 560 ? 126.145 100.716 131.483 1.00 86.72 560 TYR D CA 1
ATOM 14949 C C . TYR D 1 560 ? 126.238 100.110 130.096 1.00 86.72 560 TYR D C 1
ATOM 14950 O O . TYR D 1 560 ? 125.277 100.197 129.332 1.00 86.72 560 TYR D O 1
ATOM 14959 N N . GLN D 1 561 ? 127.386 99.523 129.753 1.00 90.69 561 GLN D N 1
ATOM 14960 C CA . GLN D 1 561 ? 127.532 98.624 128.608 1.00 90.69 561 GLN D CA 1
ATOM 14961 C C . GLN D 1 561 ? 126.841 99.150 127.361 1.00 90.69 561 GLN D C 1
ATOM 14962 O O . GLN D 1 561 ? 126.320 98.381 126.554 1.00 90.69 561 GLN D O 1
ATOM 14968 N N . GLY D 1 562 ? 126.826 100.466 127.195 1.00 90.74 562 GLY D N 1
ATOM 14969 C CA . GLY D 1 562 ? 126.114 101.039 126.075 1.00 90.74 562 GLY D CA 1
ATOM 14970 C C . GLY D 1 562 ? 124.617 100.862 126.131 1.00 90.74 562 GLY D C 1
ATOM 14971 O O . GLY D 1 562 ? 123.978 100.773 125.081 1.00 90.74 562 GLY D O 1
ATOM 14972 N N . LYS D 1 563 ? 124.033 100.804 127.326 1.00 89.59 563 LYS D N 1
ATOM 14973 C CA . LYS D 1 563 ? 122.588 100.659 127.458 1.00 89.59 563 LYS D CA 1
ATOM 14974 C C . LYS D 1 563 ? 122.173 101.091 128.857 1.00 89.59 563 LYS D C 1
ATOM 14975 O O . LYS D 1 563 ? 122.655 100.544 129.852 1.00 89.59 563 LYS D O 1
ATOM 14981 N N . MET D 1 564 ? 121.281 102.073 128.934 1.00 86.53 564 MET D N 1
ATOM 14982 C CA . MET D 1 564 ? 120.910 102.667 130.207 1.00 86.53 564 MET D CA 1
ATOM 14983 C C . MET D 1 564 ? 119.720 101.952 130.822 1.00 86.53 564 MET D C 1
ATOM 14984 O O . MET D 1 564 ? 118.807 101.519 130.120 1.00 86.53 564 MET D O 1
ATOM 14989 N N . PHE D 1 565 ? 119.745 101.831 132.143 1.00 86.60 565 PHE D N 1
ATOM 14990 C CA . PHE D 1 565 ? 118.599 101.369 132.908 1.00 86.60 565 PHE D CA 1
ATOM 14991 C C . PHE D 1 565 ? 118.710 101.958 134.303 1.00 86.60 565 PHE D C 1
ATOM 14992 O O . PHE D 1 565 ? 119.696 102.613 134.641 1.00 86.60 565 PHE D O 1
ATOM 15000 N N . ASP D 1 566 ? 117.684 101.723 135.115 1.00 88.00 566 ASP D N 1
ATOM 15001 C CA . ASP D 1 566 ? 117.575 102.353 136.431 1.00 88.00 566 ASP D CA 1
ATOM 15002 C C . ASP D 1 566 ? 117.021 101.345 137.434 1.00 88.00 566 ASP D C 1
ATOM 15003 O O . ASP D 1 566 ? 115.807 101.146 137.527 1.00 88.00 566 ASP D O 1
ATOM 15008 N N . GLU D 1 567 ? 117.914 100.724 138.205 1.00 89.13 567 GLU D N 1
ATOM 15009 C CA . GLU D 1 567 ? 117.499 99.722 139.176 1.00 89.13 567 GLU D CA 1
ATOM 15010 C C . GLU D 1 567 ? 116.656 100.299 140.299 1.00 89.13 567 GLU D C 1
ATOM 15011 O O . GLU D 1 567 ? 116.284 99.553 141.209 1.00 89.13 567 GLU D O 1
ATOM 15017 N N . GLU D 1 568 ? 116.371 101.597 140.284 1.00 87.78 568 GLU D N 1
ATOM 15018 C CA . GLU D 1 568 ? 115.525 102.206 141.300 1.00 87.78 568 GLU D CA 1
ATOM 15019 C C . GLU D 1 568 ? 114.107 102.436 140.800 1.00 87.78 568 GLU D C 1
ATOM 15020 O O . GLU D 1 568 ? 113.143 102.067 141.474 1.00 87.78 568 GLU D O 1
ATOM 15026 N N . SER D 1 569 ? 113.956 103.030 139.619 1.00 84.35 569 SER D N 1
ATOM 15027 C CA . SER D 1 569 ? 112.635 103.115 139.011 1.00 84.35 569 SER D CA 1
ATOM 15028 C C . SER D 1 569 ? 112.102 101.727 138.679 1.00 84.35 569 SER D C 1
ATOM 15029 O O . SER D 1 569 ? 110.973 101.380 139.040 1.00 84.35 569 SER D O 1
ATOM 15032 N N . ILE D 1 570 ? 112.913 100.907 138.010 1.00 80.70 570 ILE D N 1
ATOM 15033 C CA . ILE D 1 570 ? 112.477 99.607 137.512 1.00 80.70 570 ILE D CA 1
ATOM 15034 C C . ILE D 1 570 ? 112.192 98.667 138.677 1.00 80.70 570 ILE D C 1
ATOM 15035 O O . ILE D 1 570 ? 111.738 97.538 138.483 1.00 80.70 570 ILE D O 1
ATOM 15040 N N . LEU D 1 571 ? 112.455 99.119 139.897 1.00 80.53 571 LEU D N 1
ATOM 15041 C CA . LEU D 1 571 ? 111.991 98.409 141.077 1.00 80.53 571 LEU D CA 1
ATOM 15042 C C . LEU D 1 571 ? 110.908 99.160 141.829 1.00 80.53 571 LEU D C 1
ATOM 15043 O O . LEU D 1 571 ? 110.236 98.561 142.672 1.00 80.53 571 LEU D O 1
ATOM 15048 N N . GLY D 1 572 ? 110.724 100.445 141.552 1.00 83.29 572 GLY D N 1
ATOM 15049 C CA . GLY D 1 572 ? 109.607 101.177 142.110 1.00 83.29 572 GLY D CA 1
ATOM 15050 C C . GLY D 1 572 ? 108.369 101.057 141.246 1.00 83.29 572 GLY D C 1
ATOM 15051 O O . GLY D 1 572 ? 107.279 101.479 141.642 1.00 83.29 572 GLY D O 1
ATOM 15052 N N . GLU D 1 573 ? 108.527 100.486 140.052 1.00 84.60 573 GLU D N 1
ATOM 15053 C CA . GLU D 1 573 ? 107.383 100.262 139.184 1.00 84.60 573 GLU D CA 1
ATOM 15054 C C . GLU D 1 573 ? 106.796 98.873 139.369 1.00 84.60 573 GLU D C 1
ATOM 15055 O O . GLU D 1 573 ? 105.593 98.684 139.177 1.00 84.60 573 GLU D O 1
ATOM 15061 N N . LEU D 1 574 ? 107.620 97.897 139.732 1.00 81.44 574 LEU D N 1
ATOM 15062 C CA . LEU D 1 574 ? 107.140 96.536 139.897 1.00 81.44 574 LEU D CA 1
ATOM 15063 C C . LEU D 1 574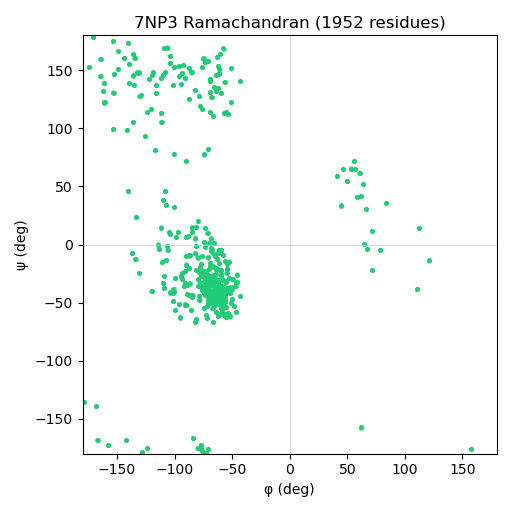 ? 106.318 96.410 141.168 1.00 81.44 574 LEU D C 1
ATOM 15064 O O . LEU D 1 574 ? 106.456 97.199 142.103 1.00 81.44 574 LEU D O 1
ATOM 15069 N N . SER D 1 575 ? 105.454 95.403 141.199 1.00 85.97 575 SER D N 1
ATOM 15070 C CA . SER D 1 575 ? 104.679 95.131 142.396 1.00 85.97 575 SER D CA 1
ATOM 15071 C C . SER D 1 575 ? 105.584 94.533 143.466 1.00 85.97 575 SER D C 1
ATOM 15072 O O . SER D 1 575 ? 106.785 94.346 143.271 1.00 85.97 575 SER D O 1
ATOM 15075 N N . GLU D 1 576 ? 105.004 94.225 144.611 1.00 89.36 576 GLU D N 1
ATOM 15076 C CA . GLU D 1 576 ? 105.809 93.671 145.690 1.00 89.36 576 GLU D CA 1
ATOM 15077 C C . GLU D 1 576 ? 106.201 92.220 145.421 1.00 89.36 576 GLU D C 1
ATOM 15078 O O . GLU D 1 576 ? 107.341 91.842 145.719 1.00 89.36 576 GLU D O 1
ATOM 15084 N N . PRO D 1 577 ? 105.315 91.367 144.894 1.00 87.49 577 PRO D N 1
ATOM 15085 C CA . PRO D 1 577 ? 105.772 90.018 144.516 1.00 87.49 577 PRO D CA 1
ATOM 15086 C C . PRO D 1 577 ? 106.940 90.019 143.547 1.00 87.49 577 PRO D C 1
ATOM 15087 O O . PRO D 1 577 ? 107.891 89.254 143.733 1.00 87.49 577 PRO D O 1
ATOM 15091 N N . LEU D 1 578 ? 106.908 90.863 142.516 1.00 86.24 578 LEU D N 1
ATOM 15092 C CA . LEU D 1 578 ? 108.012 90.880 141.564 1.00 86.24 578 LEU D CA 1
ATOM 15093 C C . LEU D 1 578 ? 109.260 91.510 142.167 1.00 86.24 578 LEU D C 1
ATOM 15094 O O . LEU D 1 578 ? 110.379 91.045 141.910 1.00 86.24 578 LEU D O 1
ATOM 15099 N N . ARG D 1 579 ? 109.101 92.580 142.950 1.00 86.10 579 ARG D N 1
ATOM 15100 C CA . ARG D 1 579 ? 110.234 93.102 143.703 1.00 86.10 579 ARG D CA 1
ATOM 15101 C C . ARG D 1 579 ? 110.914 91.988 144.474 1.00 86.10 579 ARG D C 1
ATOM 15102 O O . ARG D 1 579 ? 112.139 91.842 144.432 1.00 86.10 579 ARG D O 1
ATOM 15110 N N . GLU D 1 580 ? 110.124 91.164 145.161 1.00 93.52 580 GLU D N 1
ATOM 15111 C CA . GLU D 1 580 ? 110.722 90.126 145.984 1.00 93.52 580 GLU D CA 1
ATOM 15112 C C . GLU D 1 580 ? 111.291 88.993 145.144 1.00 93.52 580 GLU D C 1
ATOM 15113 O O . GLU D 1 580 ? 112.299 88.404 145.530 1.00 93.52 580 GLU D O 1
ATOM 15119 N N . GLU D 1 581 ? 110.711 88.715 143.973 1.00 93.00 581 GLU D N 1
ATOM 15120 C CA . GLU D 1 581 ? 111.286 87.644 143.112 1.00 93.00 581 GLU D CA 1
ATOM 15121 C C . GLU D 1 581 ? 112.657 88.064 142.599 1.00 93.00 581 GLU D C 1
ATOM 15122 O O . GLU D 1 581 ? 113.586 87.252 142.695 1.00 93.00 581 GLU D O 1
ATOM 15128 N N . ILE D 1 582 ? 112.780 89.290 142.092 1.00 93.04 582 ILE D N 1
ATOM 15129 C CA . ILE D 1 582 ? 114.083 89.745 141.613 1.00 93.04 582 ILE D CA 1
ATOM 15130 C C . ILE D 1 582 ? 115.078 89.857 142.763 1.00 93.04 582 ILE D C 1
ATOM 15131 O O . ILE D 1 582 ? 116.213 89.377 142.659 1.00 93.04 582 ILE D O 1
ATOM 15136 N N . ILE D 1 583 ? 114.686 90.499 143.866 1.00 96.27 583 ILE D N 1
ATOM 15137 C CA . ILE D 1 583 ? 115.603 90.640 144.992 1.00 96.27 583 ILE D CA 1
ATOM 15138 C C . ILE D 1 583 ? 116.076 89.278 145.484 1.00 96.27 583 ILE D C 1
ATOM 15139 O O . ILE D 1 583 ? 117.267 89.081 145.759 1.00 96.27 583 ILE D O 1
ATOM 15144 N N . ASN D 1 584 ? 115.160 88.314 145.592 1.00 102.29 584 ASN D N 1
ATOM 15145 C CA . ASN D 1 584 ? 115.527 86.989 146.065 1.00 102.29 584 ASN D CA 1
ATOM 15146 C C . ASN D 1 584 ? 116.469 86.305 145.087 1.00 102.29 584 ASN D C 1
ATOM 15147 O O . ASN D 1 584 ? 117.538 85.824 145.476 1.00 102.29 584 ASN D O 1
ATOM 15152 N N . PHE D 1 585 ? 116.098 86.263 143.806 1.00 97.24 585 PHE D N 1
ATOM 15153 C CA . PHE D 1 585 ? 116.958 85.604 142.833 1.00 97.24 585 PHE D CA 1
ATOM 15154 C C . PHE D 1 585 ? 118.343 86.228 142.800 1.00 97.24 585 PHE D C 1
ATOM 15155 O O . PHE D 1 585 ? 119.328 85.536 142.520 1.00 97.24 585 PHE D O 1
ATOM 15163 N N . ASN D 1 586 ? 118.444 87.526 143.084 1.00 100.41 586 ASN D N 1
ATOM 15164 C CA . ASN D 1 586 ? 119.748 88.174 143.078 1.00 100.41 586 ASN D CA 1
ATOM 15165 C C . ASN D 1 586 ? 120.563 87.788 144.304 1.00 100.41 586 ASN D C 1
ATOM 15166 O O . ASN D 1 586 ? 121.694 87.305 144.180 1.00 100.41 586 ASN D O 1
ATOM 15171 N N . CYS D 1 587 ? 120.003 87.980 145.498 1.00 109.68 587 CYS D N 1
ATOM 15172 C CA . CYS D 1 587 ? 120.800 87.967 146.719 1.00 109.68 587 CYS D CA 1
ATOM 15173 C C . CYS D 1 587 ? 120.647 86.701 147.554 1.00 109.68 587 CYS D C 1
ATOM 15174 O O . CYS D 1 587 ? 121.173 86.657 148.673 1.00 109.68 587 CYS D O 1
ATOM 15177 N N . ARG D 1 588 ? 120.004 85.671 147.014 1.00 116.88 588 ARG D N 1
ATOM 15178 C CA . ARG D 1 588 ? 119.700 84.487 147.858 1.00 116.88 588 ARG D CA 1
ATOM 15179 C C . ARG D 1 588 ? 121.000 83.792 148.247 1.00 116.88 588 ARG D C 1
ATOM 15180 O O . ARG D 1 588 ? 121.334 83.758 149.440 1.00 116.88 588 ARG D O 1
ATOM 15188 N N . LYS D 1 589 ? 121.675 83.224 147.260 1.00 117.85 589 LYS D N 1
ATOM 15189 C CA . LYS D 1 589 ? 122.863 82.435 147.558 1.00 117.85 589 LYS D CA 1
ATOM 15190 C C . LYS D 1 589 ? 123.920 83.271 148.262 1.00 117.85 589 LYS D C 1
ATOM 15191 O O . LYS D 1 589 ? 124.743 82.730 149.009 1.00 117.85 589 LYS D O 1
ATOM 15197 N N . LEU D 1 590 ? 123.908 84.586 148.044 1.00 119.19 590 LEU D N 1
ATOM 15198 C CA . LEU D 1 590 ? 124.883 85.455 148.692 1.00 119.19 590 LEU D CA 1
ATOM 15199 C C . LEU D 1 590 ? 124.597 85.593 150.181 1.00 119.19 590 LEU D C 1
ATOM 15200 O O . LEU D 1 590 ? 125.477 85.358 151.016 1.00 119.19 590 LEU D O 1
ATOM 15205 N N . VAL D 1 591 ? 123.366 85.973 150.540 1.00 127.78 591 VAL D N 1
ATOM 15206 C CA . VAL D 1 591 ? 123.082 86.225 151.948 1.00 127.78 591 VAL D CA 1
ATOM 15207 C C . VAL D 1 591 ? 122.943 84.917 152.714 1.00 127.78 591 VAL D C 1
ATOM 15208 O O . VAL D 1 591 ? 123.161 84.874 153.930 1.00 127.78 591 VAL D O 1
ATOM 15212 N N . ALA D 1 592 ? 122.585 83.830 152.027 1.00 130.44 592 ALA D N 1
ATOM 15213 C CA . ALA D 1 592 ? 122.461 82.538 152.691 1.00 130.44 592 ALA D CA 1
ATOM 15214 C C . ALA D 1 592 ? 123.809 81.967 153.106 1.00 130.44 592 ALA D C 1
ATOM 15215 O O . ALA D 1 592 ? 123.858 81.111 153.994 1.00 130.44 592 ALA D O 1
ATOM 15217 N N . SER D 1 593 ? 124.900 82.423 152.485 1.00 132.82 593 SER D N 1
ATOM 15218 C CA . SER D 1 593 ? 126.215 81.886 152.812 1.00 132.82 593 SER D CA 1
ATOM 15219 C C . SER D 1 593 ? 126.645 82.265 154.222 1.00 132.82 593 SER D C 1
ATOM 15220 O O . SER D 1 593 ? 127.316 81.477 154.896 1.00 132.82 593 SER D O 1
ATOM 15223 N N . MET D 1 594 ? 126.274 83.453 154.682 1.00 142.70 594 MET D N 1
ATOM 15224 C CA . MET D 1 594 ? 126.643 83.871 156.025 1.00 142.70 594 MET D CA 1
ATOM 15225 C C . MET D 1 594 ? 125.878 83.043 157.054 1.00 142.70 594 MET D C 1
ATOM 15226 O O . MET D 1 594 ? 124.705 82.717 156.843 1.00 142.70 594 MET D O 1
ATOM 15231 N N . PRO D 1 595 ? 126.511 82.677 158.168 1.00 150.53 595 PRO D N 1
ATOM 15232 C CA . PRO D 1 595 ? 125.810 81.882 159.185 1.00 150.53 595 PRO D CA 1
ATOM 15233 C C . PRO D 1 595 ? 124.875 82.710 160.053 1.00 150.53 595 PRO D C 1
ATOM 15234 O O . PRO D 1 595 ? 123.832 82.216 160.492 1.00 150.53 595 PRO D O 1
ATOM 15238 N N . LEU D 1 596 ? 125.237 83.970 160.310 1.00 156.70 596 LEU D N 1
ATOM 15239 C CA . LEU D 1 596 ? 124.453 84.803 161.216 1.00 156.70 596 LEU D CA 1
ATOM 15240 C C . LEU D 1 596 ? 123.093 85.176 160.640 1.00 156.70 596 LEU D C 1
ATOM 15241 O O . LEU D 1 596 ? 122.200 85.569 161.398 1.00 156.70 596 LEU D O 1
ATOM 15246 N N . PHE D 1 597 ? 122.914 85.064 159.327 1.00 156.53 597 PHE D N 1
ATOM 15247 C CA . PHE D 1 597 ? 121.634 85.332 158.682 1.00 156.53 597 PHE D CA 1
ATOM 15248 C C . PHE D 1 597 ? 120.886 84.077 158.266 1.00 156.53 597 PHE D C 1
ATOM 15249 O O . PHE D 1 597 ? 119.666 84.014 158.431 1.00 156.53 597 PHE D O 1
ATOM 15257 N N . ALA D 1 598 ? 121.587 83.076 157.723 1.00 157.14 598 ALA D N 1
ATOM 15258 C CA . ALA D 1 598 ? 120.920 81.866 157.254 1.00 157.14 598 ALA D CA 1
ATOM 15259 C C . ALA D 1 598 ? 120.171 81.158 158.373 1.00 157.14 598 ALA D C 1
ATOM 15260 O O . ALA D 1 598 ? 119.205 80.433 158.110 1.00 157.14 598 ALA D O 1
ATOM 15262 N N . ASN D 1 599 ? 120.593 81.353 159.621 1.00 160.82 599 ASN D N 1
ATOM 15263 C CA . ASN D 1 599 ? 119.901 80.748 160.751 1.00 160.82 599 ASN D CA 1
ATOM 15264 C C . ASN D 1 599 ? 118.620 81.483 161.122 1.00 160.82 599 ASN D C 1
ATOM 15265 O O . ASN D 1 599 ? 117.763 80.904 161.798 1.00 160.82 599 ASN D O 1
ATOM 15270 N N . ALA D 1 600 ? 118.468 82.736 160.699 1.00 158.94 600 ALA D N 1
ATOM 15271 C CA . ALA D 1 600 ? 117.258 83.488 160.990 1.00 158.94 600 ALA D CA 1
ATOM 15272 C C . ALA D 1 600 ? 116.120 83.036 160.078 1.00 158.94 600 ALA D C 1
ATOM 15273 O O . ALA D 1 600 ? 116.252 82.106 159.276 1.00 158.94 600 ALA D O 1
ATOM 15275 N N . ASP D 1 601 ? 114.986 83.713 160.207 1.00 154.89 601 ASP D N 1
ATOM 15276 C CA . ASP D 1 601 ? 113.852 83.246 159.427 1.00 154.89 601 ASP D CA 1
ATOM 15277 C C . ASP D 1 601 ? 113.605 84.152 158.223 1.00 154.89 601 ASP D C 1
ATOM 15278 O O . ASP D 1 601 ? 114.010 85.322 158.221 1.00 154.89 601 ASP D O 1
ATOM 15283 N N . PRO D 1 602 ? 112.954 83.604 157.189 1.00 149.85 602 PRO D N 1
ATOM 15284 C CA . PRO D 1 602 ? 112.675 84.396 155.981 1.00 149.85 602 PRO D CA 1
ATOM 15285 C C . PRO D 1 602 ? 112.112 85.779 156.242 1.00 149.85 602 PRO D C 1
ATOM 15286 O O . PRO D 1 602 ? 112.414 86.699 155.475 1.00 149.85 602 PRO D O 1
ATOM 15290 N N . ASN D 1 603 ? 111.321 85.965 157.299 1.00 150.66 603 ASN D N 1
ATOM 15291 C CA . ASN D 1 603 ? 110.832 87.301 157.628 1.00 150.66 603 ASN D CA 1
ATOM 15292 C C . ASN D 1 603 ? 111.990 88.289 157.744 1.00 150.66 603 ASN D C 1
ATOM 15293 O O . ASN D 1 603 ? 112.079 89.259 156.980 1.00 150.66 603 ASN D O 1
ATOM 15298 N N . PHE D 1 604 ? 112.927 88.019 158.657 1.00 150.75 604 PHE D N 1
ATOM 15299 C CA . PHE D 1 604 ? 114.063 88.915 158.846 1.00 150.75 604 PHE D CA 1
ATOM 15300 C C . PHE D 1 604 ? 114.970 88.926 157.624 1.00 150.75 604 PHE D C 1
ATOM 15301 O O . PHE D 1 604 ? 115.430 89.993 157.200 1.00 150.75 604 PHE D O 1
ATOM 15309 N N . VAL D 1 605 ? 115.238 87.753 157.043 1.00 144.35 605 VAL D N 1
ATOM 15310 C CA . VAL D 1 605 ? 116.123 87.695 155.880 1.00 144.35 605 VAL D CA 1
ATOM 15311 C C . VAL D 1 605 ? 115.616 88.619 154.779 1.00 144.35 605 VAL D C 1
ATOM 15312 O O . VAL D 1 605 ? 116.265 89.605 154.419 1.00 144.35 605 VAL D O 1
ATOM 15316 N N . THR D 1 606 ? 114.417 88.343 154.268 1.00 138.18 606 THR D N 1
ATOM 15317 C CA . THR D 1 606 ? 113.898 89.064 153.118 1.00 138.18 606 THR D CA 1
ATOM 15318 C C . THR D 1 606 ? 113.293 90.412 153.492 1.00 138.18 606 THR D C 1
ATOM 15319 O O . THR D 1 606 ? 112.852 91.144 152.600 1.00 138.18 606 THR D O 1
ATOM 15323 N N . SER D 1 607 ? 113.274 90.774 154.773 1.00 143.71 607 SER D N 1
ATOM 15324 C CA . SER D 1 607 ? 113.058 92.167 155.129 1.00 143.71 607 SER D CA 1
ATOM 15325 C C . SER D 1 607 ? 114.362 92.938 155.228 1.00 143.71 607 SER D C 1
ATOM 15326 O O . SER D 1 607 ? 114.342 94.173 155.210 1.00 143.71 607 SER D O 1
ATOM 15329 N N . MET D 1 608 ? 115.487 92.234 155.338 1.00 138.94 608 MET D N 1
ATOM 15330 C CA . MET D 1 608 ? 116.800 92.859 155.297 1.00 138.94 608 MET D CA 1
ATOM 15331 C C . MET D 1 608 ? 117.295 93.048 153.869 1.00 138.94 608 MET D C 1
ATOM 15332 O O . MET D 1 608 ? 117.778 94.127 153.517 1.00 138.94 608 MET D O 1
ATOM 15337 N N . LEU D 1 609 ? 117.153 92.017 153.035 1.00 125.82 609 LEU D N 1
ATOM 15338 C CA . LEU D 1 609 ? 117.689 92.007 151.676 1.00 125.82 609 LEU D CA 1
ATOM 15339 C C . LEU D 1 609 ? 117.275 93.215 150.853 1.00 125.82 609 LEU D C 1
ATOM 15340 O O . LEU D 1 609 ? 117.852 93.470 149.794 1.00 125.82 609 LEU D O 1
ATOM 15345 N N . THR D 1 610 ? 116.278 93.956 151.311 1.00 126.52 610 THR D N 1
ATOM 15346 C CA . THR D 1 610 ? 115.852 95.151 150.604 1.00 126.52 610 THR D CA 1
ATOM 15347 C C . THR D 1 610 ? 116.716 96.362 150.928 1.00 126.52 610 THR D C 1
ATOM 15348 O O . THR D 1 610 ? 116.414 97.464 150.464 1.00 126.52 610 THR D O 1
ATOM 15352 N N . LYS D 1 611 ? 117.786 96.177 151.700 1.00 124.16 611 LYS D N 1
ATOM 15353 C CA . LYS D 1 611 ? 118.758 97.227 151.965 1.00 124.16 611 LYS D CA 1
ATOM 15354 C C . LYS D 1 611 ? 120.070 97.022 151.220 1.00 124.16 611 LYS D C 1
ATOM 15355 O O . LYS D 1 611 ? 120.950 97.884 151.299 1.00 124.16 611 LYS D O 1
ATOM 15361 N N . LEU D 1 612 ? 120.224 95.908 150.510 1.00 116.43 612 LEU D N 1
ATOM 15362 C CA . LEU D 1 612 ? 121.416 95.670 149.715 1.00 116.43 612 LEU D CA 1
ATOM 15363 C C . LEU D 1 612 ? 121.536 96.725 148.619 1.00 116.43 612 LEU D C 1
ATOM 15364 O O . LEU D 1 612 ? 120.547 97.312 148.174 1.00 116.43 612 LEU D O 1
ATOM 15369 N N . ARG D 1 613 ? 122.771 96.971 148.189 1.00 108.58 613 ARG D N 1
ATOM 15370 C CA . ARG D 1 613 ? 123.062 97.944 147.145 1.00 108.58 613 ARG D CA 1
ATOM 15371 C C . ARG D 1 613 ? 124.010 97.333 146.130 1.00 108.58 613 ARG D C 1
ATOM 15372 O O . ARG D 1 613 ? 124.861 96.511 146.469 1.00 108.58 613 ARG D O 1
ATOM 15380 N N . PHE D 1 614 ? 123.863 97.756 144.885 1.00 96.44 614 PHE D N 1
ATOM 15381 C CA . PHE D 1 614 ? 124.725 97.298 143.812 1.00 96.44 614 PHE D CA 1
ATOM 15382 C C . PHE D 1 614 ? 125.887 98.262 143.618 1.00 96.44 614 PHE D C 1
ATOM 15383 O O . PHE D 1 614 ? 125.743 99.472 143.794 1.00 96.44 614 PHE D O 1
ATOM 15391 N N . GLU D 1 615 ? 127.037 97.717 143.215 1.00 99.29 615 GLU D N 1
ATOM 15392 C CA . GLU D 1 615 ? 128.301 98.449 143.208 1.00 99.29 615 GLU D CA 1
ATOM 15393 C C . GLU D 1 615 ? 129.283 97.724 142.302 1.00 99.29 615 GLU D C 1
ATOM 15394 O O . GLU D 1 615 ? 129.439 96.511 142.419 1.00 99.29 615 GLU D O 1
ATOM 15400 N N . VAL D 1 616 ? 129.946 98.461 141.420 1.00 91.52 616 VAL D N 1
ATOM 15401 C CA . VAL D 1 616 ? 130.828 97.882 140.406 1.00 91.52 616 VAL D CA 1
ATOM 15402 C C . VAL D 1 616 ? 132.183 98.558 140.555 1.00 91.52 616 VAL D C 1
ATOM 15403 O O . VAL D 1 616 ? 132.445 99.600 139.956 1.00 91.52 616 VAL D O 1
ATOM 15407 N N . PHE D 1 617 ? 133.078 97.955 141.324 1.00 97.14 617 PHE D N 1
ATOM 15408 C CA . PHE D 1 617 ? 134.378 98.568 141.522 1.00 97.14 617 PHE D CA 1
ATOM 15409 C C . PHE D 1 617 ? 135.257 98.336 140.302 1.00 97.14 617 PHE D C 1
ATOM 15410 O O . PHE D 1 617 ? 134.818 97.815 139.278 1.00 97.14 617 PHE D O 1
ATOM 15418 N N . GLN D 1 618 ? 136.520 98.740 140.411 1.00 104.74 618 GLN D N 1
ATOM 15419 C CA . GLN D 1 618 ? 137.427 98.780 139.279 1.00 104.74 618 GLN D CA 1
ATOM 15420 C C . GLN D 1 618 ? 138.799 98.286 139.713 1.00 104.74 618 GLN D C 1
ATOM 15421 O O . GLN D 1 618 ? 139.252 98.616 140.819 1.00 104.74 618 GLN D O 1
ATOM 15427 N N . PRO D 1 619 ? 139.479 97.487 138.877 1.00 112.00 619 PRO D N 1
ATOM 15428 C CA . PRO D 1 619 ? 140.748 96.888 139.304 1.00 112.00 619 PRO D CA 1
ATOM 15429 C C . PRO D 1 619 ? 141.736 97.922 139.803 1.00 112.00 619 PRO D C 1
ATOM 15430 O O . PRO D 1 619 ? 142.229 98.750 139.033 1.00 112.00 619 PRO D O 1
ATOM 15434 N N . GLY D 1 620 ? 142.028 97.876 141.098 1.00 115.91 620 GLY D N 1
ATOM 15435 C CA . GLY D 1 620 ? 142.942 98.801 141.736 1.00 115.91 620 GLY D CA 1
ATOM 15436 C C . GLY D 1 620 ? 142.338 99.618 142.858 1.00 115.91 620 GLY D C 1
ATOM 15437 O O . GLY D 1 620 ? 143.089 100.240 143.621 1.00 115.91 620 GLY D O 1
ATOM 15438 N N . ASP D 1 621 ? 141.016 99.649 142.995 1.00 114.76 621 ASP D N 1
ATOM 15439 C CA . ASP D 1 621 ? 140.419 100.438 144.062 1.00 114.76 621 ASP D CA 1
ATOM 15440 C C . ASP D 1 621 ? 140.682 99.807 145.418 1.00 114.76 621 ASP D C 1
ATOM 15441 O O . ASP D 1 621 ? 140.958 98.612 145.524 1.00 114.76 621 ASP D O 1
ATOM 15446 N N . TYR D 1 622 ? 140.598 100.625 146.461 1.00 123.23 622 TYR D N 1
ATOM 15447 C CA . TYR D 1 622 ? 140.678 100.136 147.833 1.00 123.23 622 TYR D CA 1
ATOM 15448 C C . TYR D 1 622 ? 139.262 100.045 148.389 1.00 123.23 622 TYR D C 1
ATOM 15449 O O . TYR D 1 622 ? 138.796 100.902 149.141 1.00 123.23 622 TYR D O 1
ATOM 15458 N N . ILE D 1 623 ? 138.564 98.981 147.981 1.00 118.31 623 ILE D N 1
ATOM 15459 C CA . ILE D 1 623 ? 137.200 98.728 148.439 1.00 118.31 623 ILE D CA 1
ATOM 15460 C C . ILE D 1 623 ? 137.097 98.886 149.946 1.00 118.31 623 ILE D C 1
ATOM 15461 O O . ILE D 1 623 ? 136.091 99.386 150.463 1.00 118.31 623 ILE D O 1
ATOM 15466 N N . ILE D 1 624 ? 138.136 98.495 150.672 1.00 128.28 624 ILE D N 1
ATOM 15467 C CA . ILE D 1 624 ? 138.299 98.850 152.072 1.00 128.28 624 ILE D CA 1
ATOM 15468 C C . ILE D 1 624 ? 139.596 99.634 152.207 1.00 128.28 624 ILE D C 1
ATOM 15469 O O . ILE D 1 624 ? 140.562 99.382 151.478 1.00 128.28 624 ILE D O 1
ATOM 15474 N N . ARG D 1 625 ? 139.610 100.593 153.128 1.00 136.71 625 ARG D N 1
ATOM 15475 C CA . ARG D 1 625 ? 140.820 101.336 153.443 1.00 136.71 625 ARG D CA 1
ATOM 15476 C C . ARG D 1 625 ? 141.413 100.792 154.736 1.00 136.71 625 ARG D C 1
ATOM 15477 O O . ARG D 1 625 ? 140.682 100.526 155.695 1.00 136.71 625 ARG D O 1
ATOM 15485 N N . GLU D 1 626 ? 142.734 100.622 154.755 1.00 143.74 626 GLU D N 1
ATOM 15486 C CA . GLU D 1 626 ? 143.385 99.977 155.886 1.00 143.74 626 GLU D CA 1
ATOM 15487 C C . GLU D 1 626 ? 143.187 100.779 157.164 1.00 143.74 626 GLU D C 1
ATOM 15488 O O . GLU D 1 626 ? 143.348 102.003 157.173 1.00 143.74 626 GLU D O 1
ATOM 15494 N N . GLY D 1 627 ? 142.847 100.076 158.245 1.00 143.14 627 GLY D N 1
ATOM 15495 C CA . GLY D 1 627 ? 142.618 100.687 159.541 1.00 143.14 627 GLY D CA 1
ATOM 15496 C C . GLY D 1 627 ? 141.681 101.875 159.496 1.00 143.14 627 GLY D C 1
ATOM 15497 O O . GLY D 1 627 ? 142.032 102.967 159.953 1.00 143.14 627 GLY D O 1
ATOM 15498 N N . THR D 1 628 ? 140.486 101.676 158.948 1.00 143.15 628 THR D N 1
ATOM 15499 C CA . THR D 1 628 ? 139.558 102.770 158.710 1.00 143.15 628 THR D CA 1
ATOM 15500 C C . THR D 1 628 ? 138.160 102.337 159.136 1.00 143.15 628 THR D C 1
ATOM 15501 O O . THR D 1 628 ? 137.886 101.151 159.337 1.00 143.15 628 THR D O 1
ATOM 15505 N N . ILE D 1 629 ? 137.276 103.323 159.289 1.00 145.01 629 ILE D N 1
ATOM 15506 C CA . ILE D 1 629 ? 135.897 103.051 159.666 1.00 145.01 629 ILE D CA 1
ATOM 15507 C C . ILE D 1 629 ? 135.190 102.331 158.526 1.00 145.01 629 ILE D C 1
ATOM 15508 O O . ILE D 1 629 ? 135.196 102.789 157.376 1.00 145.01 629 ILE D O 1
ATOM 15513 N N . GLY D 1 630 ? 134.586 101.191 158.842 1.00 144.27 630 GLY D N 1
ATOM 15514 C CA . GLY D 1 630 ? 134.006 100.304 157.854 1.00 144.27 630 GLY D CA 1
ATOM 15515 C C . GLY D 1 630 ? 132.493 100.285 157.860 1.00 144.27 630 GLY D C 1
ATOM 15516 O O . GLY D 1 630 ? 131.887 99.210 157.846 1.00 144.27 630 GLY D O 1
ATOM 15517 N N . LYS D 1 631 ? 131.878 101.472 157.906 1.00 140.51 631 LYS D N 1
ATOM 15518 C CA . LYS D 1 631 ? 130.448 101.611 158.170 1.00 140.51 631 LYS D CA 1
ATOM 15519 C C . LYS D 1 631 ? 129.577 100.641 157.379 1.00 140.51 631 LYS D C 1
ATOM 15520 O O . LYS D 1 631 ? 128.476 100.316 157.826 1.00 140.51 631 LYS D O 1
ATOM 15526 N N . LYS D 1 632 ? 130.027 100.165 156.222 1.00 129.64 632 LYS D N 1
ATOM 15527 C CA . LYS D 1 632 ? 129.254 99.198 155.459 1.00 129.64 632 LYS D CA 1
ATOM 15528 C C . LYS D 1 632 ? 130.040 97.906 155.322 1.00 129.64 632 LYS D C 1
ATOM 15529 O O . LYS D 1 632 ? 131.272 97.922 155.282 1.00 129.64 632 LYS D O 1
ATOM 15535 N N . MET D 1 633 ? 129.324 96.791 155.259 1.00 128.62 633 MET D N 1
ATOM 15536 C CA . MET D 1 633 ? 129.922 95.499 154.968 1.00 128.62 633 MET D CA 1
ATOM 15537 C C . MET D 1 633 ? 129.481 95.039 153.588 1.00 128.62 633 MET D C 1
ATOM 15538 O O . MET D 1 633 ? 128.358 95.304 153.157 1.00 128.62 633 MET D O 1
ATOM 15543 N N . TYR D 1 634 ? 130.374 94.352 152.895 1.00 117.63 634 TYR D N 1
ATOM 15544 C CA . TYR D 1 634 ? 130.158 94.015 151.501 1.00 117.63 634 TYR D CA 1
ATOM 15545 C C . TYR D 1 634 ? 129.878 92.531 151.333 1.00 117.63 634 TYR D C 1
ATOM 15546 O O . TYR D 1 634 ? 130.385 91.692 152.080 1.00 117.63 634 TYR D O 1
ATOM 15555 N N . PHE D 1 635 ? 129.064 92.217 150.334 1.00 114.68 635 PHE D N 1
ATOM 15556 C CA . PHE D 1 635 ? 128.845 90.851 149.889 1.00 114.68 635 PHE D CA 1
ATOM 15557 C C . PHE D 1 635 ? 129.263 90.777 148.432 1.00 114.68 635 PHE D C 1
ATOM 15558 O O . PHE D 1 635 ? 128.676 91.453 147.584 1.00 114.68 635 PHE D O 1
ATOM 15566 N N . ILE D 1 636 ? 130.267 89.983 148.141 1.00 109.62 636 ILE D N 1
ATOM 15567 C CA . ILE D 1 636 ? 130.742 89.920 146.768 1.00 109.62 636 ILE D CA 1
ATOM 15568 C C . ILE D 1 636 ? 129.767 89.083 145.954 1.00 109.62 636 ILE D C 1
ATOM 15569 O O . ILE D 1 636 ? 129.045 88.237 146.485 1.00 109.62 636 ILE D O 1
ATOM 15574 N N . GLN D 1 637 ? 129.713 89.362 144.653 1.00 102.20 637 GLN D N 1
ATOM 15575 C CA . GLN D 1 637 ? 128.793 88.715 143.739 1.00 102.20 637 GLN D CA 1
ATOM 15576 C C . GLN D 1 637 ? 129.458 88.265 142.452 1.00 102.20 637 GLN D C 1
ATOM 15577 O O . GLN D 1 637 ? 128.857 87.484 141.710 1.00 102.20 637 GLN D O 1
ATOM 15583 N N . HIS D 1 638 ? 130.678 88.704 142.180 1.00 104.29 638 HIS D N 1
ATOM 15584 C CA . HIS D 1 638 ? 131.361 88.414 140.925 1.00 104.29 638 HIS D CA 1
ATOM 15585 C C . HIS D 1 638 ? 132.800 88.889 141.079 1.00 104.29 638 HIS D C 1
ATOM 15586 O O . HIS D 1 638 ? 133.186 89.421 142.123 1.00 104.29 638 HIS D O 1
ATOM 15593 N N . GLY D 1 639 ? 133.596 88.686 140.034 1.00 111.41 639 GLY D N 1
ATOM 15594 C CA . GLY D 1 639 ? 134.980 89.093 140.059 1.00 111.41 639 GLY D CA 1
ATOM 15595 C C . GLY D 1 639 ? 135.757 88.364 141.143 1.00 111.41 639 GLY D C 1
ATOM 15596 O O . GLY D 1 639 ? 135.388 87.283 141.600 1.00 111.41 639 GLY D O 1
ATOM 15597 N N . VAL D 1 640 ? 136.863 88.978 141.553 1.00 116.59 640 VAL D N 1
ATOM 15598 C CA . VAL D 1 640 ? 137.675 88.429 142.629 1.00 116.59 640 VAL D CA 1
ATOM 15599 C C . VAL D 1 640 ? 138.428 89.547 143.335 1.00 116.59 640 VAL D C 1
ATOM 15600 O O . VAL D 1 640 ? 139.056 90.394 142.691 1.00 116.59 640 VAL D O 1
ATOM 15604 N N . VAL D 1 641 ? 138.356 89.568 144.657 1.00 121.48 641 VAL D N 1
ATOM 15605 C CA . VAL D 1 641 ? 139.086 90.545 145.444 1.00 121.48 641 VAL D CA 1
ATOM 15606 C C . VAL D 1 641 ? 140.258 89.851 146.119 1.00 121.48 641 VAL D C 1
ATOM 15607 O O . VAL D 1 641 ? 140.368 88.623 146.121 1.00 121.48 641 VAL D O 1
ATOM 15611 N N . SER D 1 642 ? 141.149 90.645 146.702 1.00 128.48 642 SER D N 1
ATOM 15612 C CA . SER D 1 642 ? 142.259 90.123 147.490 1.00 128.48 642 SER D CA 1
ATOM 15613 C C . SER D 1 642 ? 142.394 90.957 148.752 1.00 128.48 642 SER D C 1
ATOM 15614 O O . SER D 1 642 ? 142.866 92.097 148.701 1.00 128.48 642 SER D O 1
ATOM 15617 N N . VAL D 1 643 ? 141.967 90.392 149.881 1.00 133.48 643 VAL D N 1
ATOM 15618 C CA . VAL D 1 643 ? 142.166 91.060 151.154 1.00 133.48 643 VAL D CA 1
ATOM 15619 C C . VAL D 1 643 ? 143.665 91.161 151.411 1.00 133.48 643 VAL D C 1
ATOM 15620 O O . VAL D 1 643 ? 144.443 90.276 151.036 1.00 133.48 643 VAL D O 1
ATOM 15624 N N . LEU D 1 644 ? 144.080 92.248 152.051 1.00 138.55 644 LEU D N 1
ATOM 15625 C CA . LEU D 1 644 ? 145.485 92.460 152.361 1.00 138.55 644 LEU D CA 1
ATOM 15626 C C . LEU D 1 644 ? 145.653 92.840 153.822 1.00 138.55 644 LEU D C 1
ATOM 15627 O O . LEU D 1 644 ? 144.783 93.484 154.414 1.00 138.55 644 LEU D O 1
ATOM 15632 N N . THR D 1 645 ? 146.782 92.433 154.391 1.00 146.33 645 THR D N 1
ATOM 15633 C CA . THR D 1 645 ? 147.179 92.801 155.738 1.00 146.33 645 THR D CA 1
ATOM 15634 C C . THR D 1 645 ? 148.673 93.096 155.748 1.00 146.33 645 THR D C 1
ATOM 15635 O O . THR D 1 645 ? 149.425 92.622 154.890 1.00 146.33 645 THR D O 1
ATOM 15639 N N . LYS D 1 646 ? 149.100 93.904 156.720 1.00 148.97 646 LYS D N 1
ATOM 15640 C CA . LYS D 1 646 ? 150.531 94.121 156.910 1.00 148.97 646 LYS D CA 1
ATOM 15641 C C . LYS D 1 646 ? 151.225 92.830 157.328 1.00 148.97 646 LYS D C 1
ATOM 15642 O O . LYS D 1 646 ? 152.331 92.533 156.863 1.00 148.97 646 LYS D O 1
ATOM 15648 N N . GLY D 1 647 ? 150.588 92.049 158.200 1.00 150.38 647 GLY D N 1
ATOM 15649 C CA . GLY D 1 647 ? 151.150 90.790 158.646 1.00 150.38 647 GLY D CA 1
ATOM 15650 C C . GLY D 1 647 ? 150.830 89.629 157.727 1.00 150.38 647 GLY D C 1
ATOM 15651 O O . GLY D 1 647 ? 151.739 88.950 157.241 1.00 150.38 647 GLY D O 1
ATOM 15652 N N . ASN D 1 648 ? 149.544 89.387 157.485 1.00 149.30 648 ASN D N 1
ATOM 15653 C CA . ASN D 1 648 ? 149.142 88.331 156.566 1.00 149.30 648 ASN D CA 1
ATOM 15654 C C . ASN D 1 648 ? 149.681 88.625 155.171 1.00 149.30 648 ASN D C 1
ATOM 15655 O O . ASN D 1 648 ? 149.808 89.781 154.759 1.00 149.30 648 ASN D O 1
ATOM 15660 N N . LYS D 1 649 ? 150.007 87.563 154.438 1.00 149.25 649 LYS D N 1
ATOM 15661 C CA . LYS D 1 649 ? 150.629 87.730 153.130 1.00 149.25 649 LYS D CA 1
ATOM 15662 C C . LYS D 1 649 ? 149.591 88.013 152.047 1.00 149.25 649 LYS D C 1
ATOM 15663 O O . LYS D 1 649 ? 149.550 89.118 151.494 1.00 149.25 649 LYS D O 1
ATOM 15669 N N . GLU D 1 650 ? 148.733 87.036 151.754 1.00 145.91 650 GLU D N 1
ATOM 15670 C CA . GLU D 1 650 ? 147.713 87.186 150.725 1.00 145.91 650 GLU D CA 1
ATOM 15671 C C . GLU D 1 650 ? 146.498 86.349 151.102 1.00 145.91 650 GLU D C 1
ATOM 15672 O O . GLU D 1 650 ? 146.563 85.490 151.984 1.00 145.91 650 GLU D O 1
ATOM 15678 N N . THR D 1 651 ? 145.392 86.614 150.410 1.00 137.40 651 THR D N 1
ATOM 15679 C CA . THR D 1 651 ? 144.147 85.861 150.512 1.00 137.40 651 THR D CA 1
ATOM 15680 C C . THR D 1 651 ? 143.189 86.389 149.456 1.00 137.40 651 THR D C 1
ATOM 15681 O O . THR D 1 651 ? 143.285 87.548 149.047 1.00 137.40 651 THR D O 1
ATOM 15685 N N . LYS D 1 652 ? 142.272 85.531 149.017 1.00 129.84 652 LYS D N 1
ATOM 15686 C CA . LYS D 1 652 ? 141.350 85.870 147.944 1.00 129.84 652 LYS D CA 1
ATOM 15687 C C . LYS D 1 652 ? 139.936 85.437 148.301 1.00 129.84 652 LYS D C 1
ATOM 15688 O O . LYS D 1 652 ? 139.722 84.587 149.166 1.00 129.84 652 LYS D O 1
ATOM 15694 N N . LEU D 1 653 ? 138.974 86.040 147.605 1.00 122.56 653 LEU D N 1
ATOM 15695 C CA . LEU D 1 653 ? 137.575 85.643 147.657 1.00 122.56 653 LEU D CA 1
ATOM 15696 C C . LEU D 1 653 ? 136.964 85.953 146.299 1.00 122.56 653 LEU D C 1
ATOM 15697 O O . LEU D 1 653 ? 137.405 86.877 145.612 1.00 122.56 653 LEU D O 1
ATOM 15702 N N . ALA D 1 654 ? 135.946 85.183 145.911 1.00 119.33 654 ALA D N 1
ATOM 15703 C CA . ALA D 1 654 ? 135.357 85.384 144.593 1.00 119.33 654 ALA D CA 1
ATOM 15704 C C . ALA D 1 654 ? 134.004 84.696 144.493 1.00 119.33 654 ALA D C 1
ATOM 15705 O O . ALA D 1 654 ? 133.681 83.800 145.274 1.00 119.33 654 ALA D O 1
ATOM 15707 N N . ASP D 1 655 ? 133.222 85.155 143.518 1.00 116.70 655 ASP D N 1
ATOM 15708 C CA . ASP D 1 655 ? 132.017 84.499 143.005 1.00 116.70 655 ASP D CA 1
ATOM 15709 C C . ASP D 1 655 ? 131.150 83.883 144.104 1.00 116.70 655 ASP D C 1
ATOM 15710 O O . ASP D 1 655 ? 130.863 82.688 144.117 1.00 116.70 655 ASP D O 1
ATOM 15715 N N . GLY D 1 656 ? 130.719 84.731 145.031 1.00 118.19 656 GLY D N 1
ATOM 15716 C CA . GLY D 1 656 ? 129.764 84.331 146.041 1.00 118.19 656 GLY D CA 1
ATOM 15717 C C . GLY D 1 656 ? 130.287 84.269 147.457 1.00 118.19 656 GLY D C 1
ATOM 15718 O O . GLY D 1 656 ? 129.614 83.693 148.318 1.00 118.19 656 GLY D O 1
ATOM 15719 N N . SER D 1 657 ? 131.450 84.834 147.730 1.00 119.61 657 SER D N 1
ATOM 15720 C CA . SER D 1 657 ? 132.004 84.841 149.072 1.00 119.61 657 SER D CA 1
ATOM 15721 C C . SER D 1 657 ? 131.412 86.017 149.849 1.00 119.61 657 SER D C 1
ATOM 15722 O O . SER D 1 657 ? 130.420 86.618 149.435 1.00 119.61 657 SER D O 1
ATOM 15725 N N . TYR D 1 658 ? 132.000 86.346 150.996 1.00 129.60 658 TYR D N 1
ATOM 15726 C CA . TYR D 1 658 ? 131.543 87.487 151.779 1.00 129.60 658 TYR D CA 1
ATOM 15727 C C . TYR D 1 658 ? 132.641 87.896 152.749 1.00 129.60 658 TYR D C 1
ATOM 15728 O O . TYR D 1 658 ? 133.294 87.037 153.345 1.00 129.60 658 TYR D O 1
ATOM 15737 N N . PHE D 1 659 ? 132.840 89.206 152.904 1.00 127.46 659 PHE D N 1
ATOM 15738 C CA . PHE D 1 659 ? 133.857 89.713 153.815 1.00 127.46 659 PHE D CA 1
ATOM 15739 C C . PHE D 1 659 ? 133.331 90.946 154.535 1.00 127.46 659 PHE D C 1
ATOM 15740 O O . PHE D 1 659 ? 132.248 91.452 154.237 1.00 127.46 659 PHE D O 1
ATOM 15748 N N . GLY D 1 660 ? 134.120 91.425 155.490 1.00 136.00 660 GLY D N 1
ATOM 15749 C CA . GLY D 1 660 ? 133.725 92.569 156.285 1.00 136.00 660 GLY D CA 1
ATOM 15750 C C . GLY D 1 660 ? 132.827 92.249 157.456 1.00 136.00 660 GLY D C 1
ATOM 15751 O O . GLY D 1 660 ? 131.933 93.041 157.769 1.00 136.00 660 GLY D O 1
ATOM 15752 N N . GLU D 1 661 ? 133.026 91.105 158.115 1.00 143.20 661 GLU D N 1
ATOM 15753 C CA . GLU D 1 661 ? 132.131 90.698 159.192 1.00 143.20 661 GLU D CA 1
ATOM 15754 C C . GLU D 1 661 ? 132.453 91.375 160.516 1.00 143.20 661 GLU D C 1
ATOM 15755 O O . GLU D 1 661 ? 131.576 91.461 161.380 1.00 143.20 661 GLU D O 1
ATOM 15761 N N . ILE D 1 662 ? 133.685 91.856 160.696 1.00 148.43 662 ILE D N 1
ATOM 15762 C CA . ILE D 1 662 ? 134.105 92.430 161.965 1.00 148.43 662 ILE D CA 1
ATOM 15763 C C . ILE D 1 662 ? 133.380 93.724 162.306 1.00 148.43 662 ILE D C 1
ATOM 15764 O O . ILE D 1 662 ? 133.544 94.240 163.416 1.00 148.43 662 ILE D O 1
ATOM 15769 N N . CYS D 1 663 ? 132.578 94.262 161.387 1.00 151.97 663 CYS D N 1
ATOM 15770 C CA . CYS D 1 663 ? 131.994 95.585 161.565 1.00 151.97 663 CYS D CA 1
ATOM 15771 C C . CYS D 1 663 ? 130.556 95.560 162.049 1.00 151.97 663 CYS D C 1
ATOM 15772 O O . CYS D 1 663 ? 130.129 96.507 162.718 1.00 151.97 663 CYS D O 1
ATOM 15775 N N . LEU D 1 664 ? 129.796 94.514 161.721 1.00 154.29 664 LEU D N 1
ATOM 15776 C CA . LEU D 1 664 ? 128.359 94.536 161.977 1.00 154.29 664 LEU D CA 1
ATOM 15777 C C . LEU D 1 664 ? 128.057 94.533 163.470 1.00 154.29 664 LEU D C 1
ATOM 15778 O O . LEU D 1 664 ? 127.338 95.409 163.969 1.00 154.29 664 LEU D O 1
ATOM 15783 N N . LEU D 1 665 ? 128.587 93.550 164.199 1.00 156.87 665 LEU D N 1
ATOM 15784 C CA . LEU D 1 665 ? 128.263 93.439 165.617 1.00 156.87 665 LEU D CA 1
ATOM 15785 C C . LEU D 1 665 ? 128.829 94.610 166.410 1.00 156.87 665 LEU D C 1
ATOM 15786 O O . LEU D 1 665 ? 128.146 95.167 167.277 1.00 156.87 665 LEU D O 1
ATOM 15791 N N . THR D 1 666 ? 130.065 95.008 166.121 1.00 155.79 666 THR D N 1
ATOM 15792 C CA . THR D 1 666 ? 130.707 96.092 166.851 1.00 155.79 666 THR D CA 1
ATOM 15793 C C . THR D 1 666 ? 131.411 97.011 165.867 1.00 155.79 666 THR D C 1
ATOM 15794 O O . THR D 1 666 ? 131.941 96.565 164.845 1.00 155.79 666 THR D O 1
ATOM 15798 N N . ARG D 1 667 ? 131.411 98.300 166.189 1.00 149.69 667 ARG D N 1
ATOM 15799 C CA . ARG D 1 667 ? 132.059 99.295 165.349 1.00 149.69 667 ARG D CA 1
ATOM 15800 C C . ARG D 1 667 ? 133.481 99.563 165.833 1.00 149.69 667 ARG D C 1
ATOM 15801 O O . ARG D 1 667 ? 133.747 99.661 167.034 1.00 149.69 667 ARG D O 1
ATOM 15809 N N . GLY D 1 668 ? 134.391 99.676 164.877 1.00 148.88 668 GLY D N 1
ATOM 15810 C CA . GLY D 1 668 ? 135.776 99.951 165.199 1.00 148.88 668 GLY D CA 1
ATOM 15811 C C . GLY D 1 668 ? 136.550 100.308 163.953 1.00 148.88 668 GLY D C 1
ATOM 15812 O O . GLY D 1 668 ? 136.062 101.040 163.090 1.00 148.88 668 GLY D O 1
ATOM 15813 N N . ARG D 1 669 ? 137.768 99.783 163.871 1.00 145.44 669 ARG D N 1
ATOM 15814 C CA . ARG D 1 669 ? 138.638 99.998 162.724 1.00 145.44 669 ARG D CA 1
ATOM 15815 C C . ARG D 1 669 ? 138.899 98.678 162.013 1.00 145.44 669 ARG D C 1
ATOM 15816 O O . ARG D 1 669 ? 139.139 97.651 162.654 1.00 145.44 669 ARG D O 1
ATOM 15824 N N . ARG D 1 670 ? 138.848 98.716 160.685 1.00 143.63 670 ARG D N 1
ATOM 15825 C CA . ARG D 1 670 ? 139.035 97.510 159.891 1.00 143.63 670 ARG D CA 1
ATOM 15826 C C . ARG D 1 670 ? 140.457 96.987 160.041 1.00 143.63 670 ARG D C 1
ATOM 15827 O O . ARG D 1 670 ? 141.421 97.756 159.991 1.00 143.63 670 ARG D O 1
ATOM 15835 N N . THR D 1 671 ? 140.583 95.677 160.224 1.00 143.53 671 THR D N 1
ATOM 15836 C CA . THR D 1 671 ? 141.878 95.034 160.402 1.00 143.53 671 THR D CA 1
ATOM 15837 C C . THR D 1 671 ? 142.565 94.701 159.086 1.00 143.53 671 THR D C 1
ATOM 15838 O O . THR D 1 671 ? 143.572 93.986 159.100 1.00 143.53 671 THR D O 1
ATOM 15842 N N . ALA D 1 672 ? 142.061 95.194 157.959 1.00 142.04 672 ALA D N 1
ATOM 15843 C CA . ALA D 1 672 ? 142.605 94.820 156.662 1.00 142.04 672 ALA D CA 1
ATOM 15844 C C . ALA D 1 672 ? 142.253 95.896 155.645 1.00 142.04 672 ALA D C 1
ATOM 15845 O O . ALA D 1 672 ? 141.729 96.960 155.985 1.00 142.04 672 ALA D O 1
ATOM 15847 N N . SER D 1 673 ? 142.554 95.604 154.382 1.00 136.97 673 SER D N 1
ATOM 15848 C CA . SER D 1 673 ? 142.237 96.479 153.263 1.00 136.97 673 SER D CA 1
ATOM 15849 C C . SER D 1 673 ? 142.285 95.638 152.003 1.00 136.97 673 SER D C 1
ATOM 15850 O O . SER D 1 673 ? 143.318 95.031 151.708 1.00 136.97 673 SER D O 1
ATOM 15853 N N . VAL D 1 674 ? 141.185 95.606 151.263 1.00 129.22 674 VAL D N 1
ATOM 15854 C CA . VAL D 1 674 ? 141.038 94.720 150.118 1.00 129.22 674 VAL D CA 1
ATOM 15855 C C . VAL D 1 674 ? 141.204 95.540 148.852 1.00 129.22 674 VAL D C 1
ATOM 15856 O O . VAL D 1 674 ? 141.106 96.771 148.882 1.00 129.22 674 VAL D O 1
ATOM 15860 N N . ARG D 1 675 ? 141.455 94.862 147.743 1.00 121.80 675 ARG D N 1
ATOM 15861 C CA . ARG D 1 675 ? 141.623 95.519 146.460 1.00 121.80 675 ARG D CA 1
ATOM 15862 C C . ARG D 1 675 ? 140.846 94.775 145.392 1.00 121.80 675 ARG D C 1
ATOM 15863 O O . ARG D 1 675 ? 140.864 93.542 145.344 1.00 121.80 675 ARG D O 1
ATOM 15871 N N . ALA D 1 676 ? 140.167 95.524 144.538 1.00 115.47 676 ALA D N 1
ATOM 15872 C CA . ALA D 1 676 ? 139.556 94.943 143.353 1.00 115.47 676 ALA D CA 1
ATOM 15873 C C . ALA D 1 676 ? 140.654 94.462 142.420 1.00 115.47 676 ALA D C 1
ATOM 15874 O O . ALA D 1 676 ? 141.395 95.272 141.860 1.00 115.47 676 ALA D O 1
ATOM 15876 N N . ASP D 1 677 ? 140.787 93.147 142.268 1.00 118.45 677 ASP D N 1
ATOM 15877 C CA . ASP D 1 677 ? 141.753 92.610 141.320 1.00 118.45 677 ASP D CA 1
ATOM 15878 C C . ASP D 1 677 ? 141.175 92.475 139.924 1.00 118.45 677 ASP D C 1
ATOM 15879 O O . ASP D 1 677 ? 141.932 92.391 138.950 1.00 118.45 677 ASP D O 1
ATOM 15884 N N . THR D 1 678 ? 139.854 92.449 139.806 1.00 111.77 678 THR D N 1
ATOM 15885 C CA . THR D 1 678 ? 139.194 92.599 138.519 1.00 111.77 678 THR D CA 1
ATOM 15886 C C . THR D 1 678 ? 137.937 93.431 138.712 1.00 111.77 678 THR D C 1
ATOM 15887 O O . THR D 1 678 ? 137.741 94.025 139.777 1.00 111.77 678 THR D O 1
ATOM 15891 N N . TYR D 1 679 ? 137.068 93.473 137.710 1.00 102.88 679 TYR D N 1
ATOM 15892 C CA . TYR D 1 679 ? 135.896 94.326 137.814 1.00 102.88 679 TYR D CA 1
ATOM 15893 C C . TYR D 1 679 ? 134.879 93.723 138.768 1.00 102.88 679 TYR D C 1
ATOM 15894 O O . TYR D 1 679 ? 133.873 93.159 138.330 1.00 102.88 679 TYR D O 1
ATOM 15903 N N . CYS D 1 680 ? 135.126 93.851 140.071 1.00 103.23 680 CYS D N 1
ATOM 15904 C CA . CYS D 1 680 ? 134.249 93.254 141.066 1.00 103.23 680 CYS D CA 1
ATOM 15905 C C . CYS D 1 680 ? 132.842 93.814 140.949 1.00 103.23 680 CYS D C 1
ATOM 15906 O O . CYS D 1 680 ? 132.600 94.828 140.295 1.00 103.23 680 CYS D O 1
ATOM 15909 N N . ARG D 1 681 ? 131.898 93.123 141.570 1.00 95.64 681 ARG D N 1
ATOM 15910 C CA . ARG D 1 681 ? 130.491 93.470 141.449 1.00 95.64 681 ARG D CA 1
ATOM 15911 C C . ARG D 1 681 ? 129.795 93.305 142.791 1.00 95.64 681 ARG D C 1
ATOM 15912 O O . ARG D 1 681 ? 128.712 92.733 142.890 1.00 95.64 681 ARG D O 1
ATOM 15920 N N . LEU D 1 682 ? 130.422 93.818 143.843 1.00 102.59 682 LEU D N 1
ATOM 15921 C CA . LEU D 1 682 ? 129.996 93.570 145.212 1.00 102.59 682 LEU D CA 1
ATOM 15922 C C . LEU D 1 682 ? 128.552 94.008 145.432 1.00 102.59 682 LEU D C 1
ATOM 15923 O O . LEU D 1 682 ? 127.941 94.680 144.605 1.00 102.59 682 LEU D O 1
ATOM 15928 N N . TYR D 1 683 ? 128.006 93.611 146.575 1.00 105.12 683 TYR D N 1
ATOM 15929 C CA . TYR D 1 683 ? 126.683 94.042 147.009 1.00 105.12 683 TYR D CA 1
ATOM 15930 C C . TYR D 1 683 ? 126.818 94.676 148.382 1.00 105.12 683 TYR D C 1
ATOM 15931 O O . TYR D 1 683 ? 127.145 93.991 149.354 1.00 105.12 683 TYR D O 1
ATOM 15940 N N . SER D 1 684 ? 126.563 95.973 148.460 1.00 114.87 684 SER D N 1
ATOM 15941 C CA . SER D 1 684 ? 126.779 96.711 149.691 1.00 114.87 684 SER D CA 1
ATOM 15942 C C . SER D 1 684 ? 125.737 96.348 150.737 1.00 114.87 684 SER D C 1
ATOM 15943 O O . SER D 1 684 ? 124.647 95.877 150.421 1.00 114.87 684 SER D O 1
ATOM 15946 N N . LEU D 1 685 ? 126.084 96.582 151.999 1.00 127.26 685 LEU D N 1
ATOM 15947 C CA . LEU D 1 685 ? 125.179 96.321 153.114 1.00 127.26 685 LEU D CA 1
ATOM 15948 C C . LEU D 1 685 ? 125.563 97.245 154.260 1.00 127.26 685 LEU D C 1
ATOM 15949 O O . LEU D 1 685 ? 126.511 96.957 154.995 1.00 127.26 685 LEU D O 1
ATOM 15954 N N . SER D 1 686 ? 124.834 98.343 154.421 1.00 138.65 686 SER D N 1
ATOM 15955 C CA . SER D 1 686 ? 125.188 99.346 155.411 1.00 138.65 686 SER D CA 1
ATOM 15956 C C . SER D 1 686 ? 124.814 98.867 156.812 1.00 138.65 686 SER D C 1
ATOM 15957 O O . SER D 1 686 ? 124.320 97.755 157.007 1.00 138.65 686 SER D O 1
ATOM 15960 N N . VAL D 1 687 ? 125.049 99.721 157.810 1.00 145.69 687 VAL D N 1
ATOM 15961 C CA . VAL D 1 687 ? 124.685 99.405 159.181 1.00 145.69 687 VAL D CA 1
ATOM 15962 C C . VAL D 1 687 ? 123.507 100.234 159.681 1.00 145.69 687 VAL D C 1
ATOM 15963 O O . VAL D 1 687 ? 122.791 99.782 160.579 1.00 145.69 687 VAL D O 1
ATOM 15967 N N . ASP D 1 688 ? 123.288 101.436 159.145 1.00 149.76 688 ASP D N 1
ATOM 15968 C CA . ASP D 1 688 ? 122.099 102.185 159.536 1.00 149.76 688 ASP D CA 1
ATOM 15969 C C . ASP D 1 688 ? 120.836 101.496 159.033 1.00 149.76 688 ASP D C 1
ATOM 15970 O O . ASP D 1 688 ? 119.874 101.314 159.787 1.00 149.76 688 ASP D O 1
ATOM 15975 N N . ASN D 1 689 ? 120.827 101.088 157.766 1.00 146.92 689 ASN D N 1
ATOM 15976 C CA . ASN D 1 689 ? 119.737 100.253 157.282 1.00 146.92 689 ASN D CA 1
ATOM 15977 C C . ASN D 1 689 ? 119.653 98.964 158.086 1.00 146.92 689 ASN D C 1
ATOM 15978 O O . ASN D 1 689 ? 118.557 98.471 158.386 1.00 146.92 689 ASN D O 1
ATOM 15983 N N . PHE D 1 690 ? 120.811 98.419 158.462 1.00 151.26 690 PHE D N 1
ATOM 15984 C CA . PHE D 1 690 ? 120.844 97.180 159.228 1.00 151.26 690 PHE D CA 1
ATOM 15985 C C . PHE D 1 690 ? 120.101 97.329 160.547 1.00 151.26 690 PHE D C 1
ATOM 15986 O O . PHE D 1 690 ? 119.194 96.553 160.849 1.00 151.26 690 PHE D O 1
ATOM 15994 N N . ASN D 1 691 ? 120.472 98.325 161.354 1.00 153.67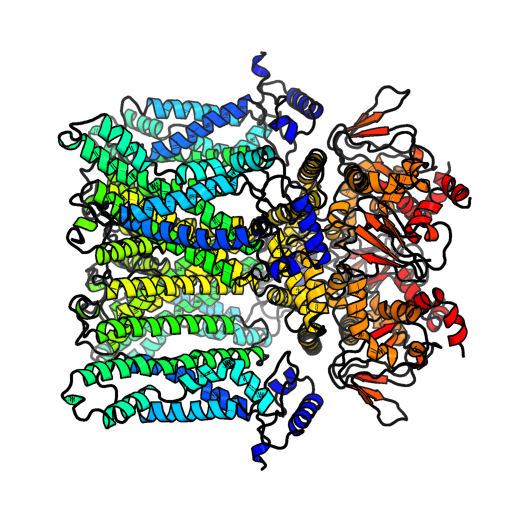 691 ASN D N 1
ATOM 15995 C CA . ASN D 1 691 ? 119.840 98.444 162.662 1.00 153.67 691 ASN D CA 1
ATOM 15996 C C . ASN D 1 691 ? 118.439 99.035 162.571 1.00 153.67 691 ASN D C 1
ATOM 15997 O O . ASN D 1 691 ? 117.662 98.885 163.520 1.00 153.67 691 ASN D O 1
ATOM 16002 N N . GLU D 1 692 ? 118.078 99.671 161.452 1.00 152.57 692 GLU D N 1
ATOM 16003 C CA . GLU D 1 692 ? 116.676 100.031 161.257 1.00 152.57 692 GLU D CA 1
ATOM 16004 C C . GLU D 1 692 ? 115.821 98.791 161.035 1.00 152.57 692 GLU D C 1
ATOM 16005 O O . GLU D 1 692 ? 114.737 98.659 161.615 1.00 152.57 692 GLU D O 1
ATOM 16011 N N . VAL D 1 693 ? 116.284 97.873 160.182 1.00 152.78 693 VAL D N 1
ATOM 16012 C CA . VAL D 1 693 ? 115.609 96.581 160.067 1.00 152.78 693 VAL D CA 1
ATOM 16013 C C . VAL D 1 693 ? 115.670 95.827 161.390 1.00 152.78 693 VAL D C 1
ATOM 16014 O O . VAL D 1 693 ? 114.735 95.104 161.753 1.00 152.78 693 VAL D O 1
ATOM 16018 N N . LEU D 1 694 ? 116.756 96.012 162.136 1.00 158.61 694 LEU D N 1
ATOM 16019 C CA . LEU D 1 694 ? 116.977 95.275 163.372 1.00 158.61 694 LEU D CA 1
ATOM 16020 C C . LEU D 1 694 ? 115.966 95.674 164.439 1.00 158.61 694 LEU D C 1
ATOM 16021 O O . LEU D 1 694 ? 115.325 94.813 165.054 1.00 158.61 694 LEU D O 1
ATOM 16026 N N . GLU D 1 695 ? 115.812 96.979 164.676 1.00 158.08 695 GLU D N 1
ATOM 16027 C CA . GLU D 1 695 ? 114.861 97.450 165.677 1.00 158.08 695 GLU D CA 1
ATOM 16028 C C . GLU D 1 695 ? 113.429 97.055 165.341 1.00 158.08 695 GLU D C 1
ATOM 16029 O O . GLU D 1 695 ? 112.558 97.117 166.216 1.00 158.08 695 GLU D O 1
ATOM 16035 N N . GLU D 1 696 ? 113.168 96.649 164.099 1.00 155.33 696 GLU D N 1
ATOM 16036 C CA . GLU D 1 696 ? 111.881 96.053 163.772 1.00 155.33 696 GLU D CA 1
ATOM 16037 C C . GLU D 1 696 ? 111.817 94.594 164.210 1.00 155.33 696 GLU D C 1
ATOM 16038 O O . GLU D 1 696 ? 110.724 94.065 164.436 1.00 155.33 696 GLU D O 1
ATOM 16044 N N . TYR D 1 697 ? 112.971 93.937 164.343 1.00 157.68 697 TYR D N 1
ATOM 16045 C CA . TYR D 1 697 ? 113.033 92.540 164.758 1.00 157.68 697 TYR D CA 1
ATOM 16046 C C . TYR D 1 697 ? 113.761 92.396 166.091 1.00 157.68 697 TYR D C 1
ATOM 16047 O O . TYR D 1 697 ? 114.953 92.058 166.114 1.00 157.68 697 TYR D O 1
ATOM 16056 N N . PRO D 1 698 ? 113.087 92.637 167.218 1.00 166.63 698 PRO D N 1
ATOM 16057 C CA . PRO D 1 698 ? 113.751 92.444 168.517 1.00 166.63 698 PRO D CA 1
ATOM 16058 C C . PRO D 1 698 ? 114.182 91.009 168.753 1.00 166.63 698 PRO D C 1
ATOM 16059 O O . PRO D 1 698 ? 115.182 90.772 169.451 1.00 166.63 698 PRO D O 1
ATOM 16063 N N . MET D 1 699 ? 113.444 90.052 168.183 1.00 170.38 699 MET D N 1
ATOM 16064 C CA . MET D 1 699 ? 113.773 88.637 168.316 1.00 170.38 699 MET D CA 1
ATOM 16065 C C . MET D 1 699 ? 115.244 88.384 168.027 1.00 170.38 699 MET D C 1
ATOM 16066 O O . MET D 1 699 ? 115.956 87.780 168.837 1.00 170.38 699 MET D O 1
ATOM 16071 N N . MET D 1 700 ? 115.719 88.845 166.874 1.00 171.61 700 MET D N 1
ATOM 16072 C CA . MET D 1 700 ? 117.125 88.710 166.536 1.00 171.61 700 MET D CA 1
ATOM 16073 C C . MET D 1 700 ? 117.958 89.896 166.998 1.00 171.61 700 MET D C 1
ATOM 16074 O O . MET D 1 700 ? 119.190 89.827 166.939 1.00 171.61 700 MET D O 1
ATOM 16079 N N . ARG D 1 701 ? 117.322 90.979 167.451 1.00 168.75 701 ARG D N 1
ATOM 16080 C CA . ARG D 1 701 ? 118.080 92.073 168.050 1.00 168.75 701 ARG D CA 1
ATOM 16081 C C . ARG D 1 701 ? 118.740 91.635 169.347 1.00 168.75 701 ARG D C 1
ATOM 16082 O O . ARG D 1 701 ? 119.835 92.099 169.684 1.00 168.75 701 ARG D O 1
ATOM 16090 N N . ARG D 1 702 ? 118.087 90.747 170.095 1.00 171.79 702 ARG D N 1
ATOM 16091 C CA . ARG D 1 702 ? 118.677 90.297 171.350 1.00 171.79 702 ARG D CA 1
ATOM 16092 C C . ARG D 1 702 ? 119.835 89.328 171.121 1.00 171.79 702 ARG D C 1
ATOM 16093 O O . ARG D 1 702 ? 120.867 89.424 171.795 1.00 171.79 702 ARG D O 1
ATOM 16101 N N . ALA D 1 703 ? 119.693 88.404 170.171 1.00 173.53 703 ALA D N 1
ATOM 16102 C CA . ALA D 1 703 ? 120.628 87.291 170.056 1.00 173.53 703 ALA D CA 1
ATOM 16103 C C . ALA D 1 703 ? 121.932 87.652 169.352 1.00 173.53 703 ALA D C 1
ATOM 16104 O O . ALA D 1 703 ? 122.871 86.850 169.382 1.00 173.53 703 ALA D O 1
ATOM 16106 N N . PHE D 1 704 ? 122.017 88.824 168.721 1.00 170.66 704 PHE D N 1
ATOM 16107 C CA . PHE D 1 704 ? 123.228 89.163 167.979 1.00 170.66 704 PHE D CA 1
ATOM 16108 C C . PHE D 1 704 ? 124.400 89.487 168.898 1.00 170.66 704 PHE D C 1
ATOM 16109 O O . PHE D 1 704 ? 125.557 89.299 168.503 1.00 170.66 704 PHE D O 1
ATOM 16117 N N . GLU D 1 705 ? 124.128 89.982 170.111 1.00 173.04 705 GLU D N 1
ATOM 16118 C CA . GLU D 1 705 ? 125.203 90.374 171.021 1.00 173.04 705 GLU D CA 1
ATOM 16119 C C . GLU D 1 705 ? 126.172 89.230 171.289 1.00 173.04 705 GLU D C 1
ATOM 16120 O O . GLU D 1 705 ? 127.367 89.466 171.509 1.00 173.04 705 GLU D O 1
ATOM 16126 N N . THR D 1 706 ? 125.686 87.994 171.276 1.00 174.88 706 THR D N 1
ATOM 16127 C CA . THR D 1 706 ? 126.529 86.832 171.530 1.00 174.88 706 THR D CA 1
ATOM 16128 C C . THR D 1 706 ? 126.987 86.190 170.223 1.00 174.88 706 THR D C 1
ATOM 16129 O O . THR D 1 706 ? 127.693 86.809 169.426 1.00 174.88 706 THR D O 1
#

Nearest PDB structures (foldseek):
  6gyo-assembly1_A  TM=9.053E-01  e=2.496E-63  Homo sapiens
  7np4-assembly1_A  TM=8.975E-01  e=1.560E-61  Oryctolagus cuniculus
  8uc7-assembly1_D  TM=9.124E-01  e=1.022E-58  Homo sapiens
  8ofi-assembly1_A  TM=9.806E-01  e=9.754E-55  Oryctolagus cuniculus
  5u6p-assembly1_A  TM=9.135E-01  e=2.069E-55  Homo sapiens

GO terms:
  GO:0016208 AMP binding (F, IDA)
  GO:0005222 intracellularly cAMP-activated cation channel activity (F, IDA)
  GO:0005249 voltage-gated potassium channel activity (F, IDA)
  GO:0005267 potassium channel activity (F, IDA)
  GO:0035725 sodium ion transmembrane transport (P, IDA)
  GO:0042802 identical protein binding (F, IDA)
  GO:0071805 potassium ion transmembrane transport (P, IDA)
  GO:0005886 plasma membrane (C, EXP)

Secondary structure (DSSP, 8-state):
-GGGGTTS--S-HHHHHHHSSHHHHHHHHHHHHT-SS--B-TTSHHHHHHHHHHHHHHHHHHHHHHHHHHSSSS---STTHHHHHHHHHHHHHHHHHHHSB--EETTEE-----HHHHHHHHIIIIIHHHHHTTS-HHHHHHHHHHHH-GGGTTSTHHHHHHHHHHHHGGGGGGTHHHHHHHHHHHHHTSHHHHSGGGHHHHHHHHHHHHHHHHHHHHHHHHHHHHHTT--TTSHHHHTT-SSS-HHHHHHHHHHHHHHHHHTS--SSS---SHHHHHHHHHHHHHHHHHHHHHHHHHHHHHHTSSHHHHHHHHHHHHHHHHHHHHT--TTHHHHHHHHHHHHHTT----TTHHHHSS-HHHHHHHHHHHHHHHHHHSHHHHTS-HHHHHHHGGG-EE----TT--SS-TT----SEEE--SSEEEEE-SSS----EESS--B-GGGTSS----S-EEEESS----EEE-SHHHHHHHHH-HHHHHHTT-/-GGGGTTS--S-HHHHHHHSSHHHHHHHHHHHHT-SS--B-TTSHHHHHHHHHHHHHHHHHHHHHHHHHHSSSS---STTHHHHHHHHHHHHHHHHHHHSB--EETTEE-----HHHHHHHHIIIIIHHHHHTTS-HHHHHHHHHHHH-GGGTTSTHHHHHHHHHHHHGGGGGGTHHHHHHHHHHHHHTSHHHHSGGGHHHHHHHHHHHHHHHHHHHHHHHHHHHHHTT--TTSHHHHTT-SSS-HHHHHHHHHHHHHHHHHTS--SSS---SHHHHHHHHHHHHHHHHHHHHHHHHHHHHHHTSSHHHHHHHHHHHHHHHHHHHHT--TTHHHHHHHHHHHHHTT----TTHHHHSS-HHHHHHHHHHHHHHHHHHSHHHHTS-HHHHHHHGGG-EE----TT--SS-TT----SEEE--SSEEEEE-SSS----EESS--B-GGGTSS----S-EEEESS----EEE-SHHHHHHHHH-HHHHHHTT-/-GGGGTTS--S-HHHHHHHSSHHHHHHHHHHHHT-SS--B-TTSHHHHHHHHHHHHHHHHHHHHHHHHHHSSSS---STTHHHHHHHHHHHHHHHHHHHSB--EETTEE-----HHHHHHHHIIIIIHHHHHTTS-HHHHHHHHHHHH-GGGTTSTHHHHHHHHHHHHGGGGGGTHHHHHHHHHHHHHTSHHHHSGGGHHHHHHHHHHHHHHHHHHHHHHHHHHHHHTT--TTSHHHHTT-SSS-HHHHHHHHHHHHHHHHHTS--SSS---SHHHHHHHHHHHHHHHHHHHHHHHHHHHHHHTSSHHHHHHHHHHHHHHHHHHHHT--TTHHHHHHHHHHHHHTT----TTHHHHSS-HHHHHHHHHHHHHHHHHHSHHHHTS-HHHHHHHGGG-EE----TT--SS-TT----SEEE--SSEEEEE-SSS----EESS--B-GGGTSS----S-EEEESS----EEE-SHHHHHHHHH-HHHHHHTT-/-GGGGTTS--S-HHHHHHHSSHHHHHHHHHHHHT-SS--B-TTSHHHHHHHHHHHHHHHHHHHHHHHHHHSSSS---STTHHHHHHHHHHHHHHHHHHHSB--EETTEE-----HHHHHHHHIIIIIHHHHHTTS-HHHHHHHHHHHH-GGGTTSTHHHHHHHHHHHHGGGGGGTHHHHHHHHHHHHHTSHHHHSGGGHHHHHHHHHHHHHHHHHHHHHHHHHHHHHTT--TTSHHHHTT-SSS-HHHHHHHHHHHHHHHHHTS--SSS---SHHHHHHHHHHHHHHHHHHHHHHHHHHHHHHTSSHHHHHHHHHHHHHHHHHHHHT--TTHHHHHHHHHHHHHTT----TTHHHHSS-HHHHHHHHHHHHHHHHHHSHHHHTS-HHHHHHHGGG-EE----TT--SS-TT----SEEE--SSEEEEE-SSS----EESS--B-GGGTSS----S-EEEESS----EEE-SHHHHHHHHH-HHHHHHTT-

Solvent-accessible surface area: 94351 Å² total; per-residue (Å²): 191,140,105,10,62,95,19,19,2,29,113,47,145,82,7,70,67,26,29,38,36,92,77,13,5,74,131,29,45,96,96,2,112,70,15,81,76,110,1,2,3,11,34,0,64,45,27,72,141,46,9,85,63,1,51,116,30,0,62,28,0,1,82,80,0,5,16,5,4,2,6,92,161,115,36,74,80,117,78,38,65,82,59,6,72,62,0,6,73,72,0,59,70,3,10,82,36,16,39,67,10,5,39,40,69,84,81,70,43,29,16,15,69,85,53,187,143,2,80,99,76,18,57,161,67,99,47,97,44,1,103,61,3,0,58,20,41,9,50,87,53,54,91,80,29,65,211,116,16,104,83,16,192,153,40,81,134,23,134,163,19,68,94,96,18,14,68,46,9,55,51,8,37,72,1,33,16,1,18,74,43,16,44,102,68,48,46,102,22,58,22,125,27,73,24,106,52,11,11,112,50,78,43,91,42,16,72,35,81,24,88,29,40,2,17,52,17,0,3,67,4,5,9,31,0,25,40,83,120,49,40,129,52,0,8,0,38,70,9,125,15,61,150,59,65,116,25,97,16,36,5,5,0,17,0,10,2,13,0,0,4,8,16,7,10,16,8,80,74,10,12,91,11,96,33,9,8,108,19,2,3,95,6,0,44,62,1,5,35,43,25,25,40,13,19,14,34,0,22,40,38,51,29,27,80,38,1,4,132,87,55,16,38,33,30,20,28,30,0,68,31,4,9,33,13,20,103,4,53,114,100,11,87,63,66,1,25,33,6,0,20,43,30,16,58,8,43,23,20,56,38,142,38,1,40,53,37,2,13,84,18,0,84,64,53,0,28,59,68,18,5,68,132,16,2,47,60,7,90,61,1,58,102,14,95,101,55,2,11,23,32,0,2,64,60,24,126,31,37,3,9,15,36,38,6,80,12,15,141,79,42,32,76,7,102,52,0,21,1,0,54,88,9,25,0,3,26,43,51,190,54,83,156,113,52,112,53,38,107,28,27,60,12,12,56,81,4,18,107,88,99,41,132,12,91,14,7,2,62,1,33,36,31,0,45,0,10,0,0,11,31,69,27,12,75,103,10,28,115,98,20,74,162,41,109,197,46,16,140,152,193,138,106,11,63,94,18,21,2,29,113,47,147,82,7,70,69,28,30,37,36,91,75,14,6,76,132,29,43,95,97,1,113,71,15,82,72,113,1,2,3,11,33,0,65,43,27,72,140,45,8,85,64,1,54,116,32,0,61,27,0,1,81,81,0,4,16,5,3,2,6,93,164,113,36,74,78,119,78,39,64,82,59,6,70,61,0,6,73,74,0,59,70,4,10,81,35,15,37,66,10,4,38,38,69,86,82,69,44,28,15,14,71,84,54,185,144,1,82,100,76,16,57,159,67,98,46,96,43,1,100,60,2,0,60,21,41,10,52,86,53,56,91,81,31,66,210,116,16,104,82,15,192,155,43,81,134,24,131,159,21,67,93,96,18,13,69,44,10,55,53,8,37,71,1,34,16,1,19,74,44,16,48,102,68,49,46,103,24,57,24,127,26,72,26,108,53,11,11,111,49,78,45,91,43,16,74,37,83,24,87,32,37,3,16,52,18,0,3,67,4,5,9,31,0,24,39,83,119,49,40,129,53,1,8,0,38,70,10,123,15,62,151,59,65,117,27,97,16,37,4,6,0,17,0,10,1,13,0,0,6,8,16,6,12,16,9,81,73,10,11,94,11,97,34,9,8,105,22,3,4,95,6,0,46,63,1,5,36,43,26,24,40,14,19,14,35,0,23,39,38,51,29,28,82,38,1,4,134,89,53,16,34,31,32,20,30,31,0,68,30,4,10,34,15,20,104,2,52,115,99,11,87,64,66,1,24,33,6,0,21,41,30,17,56,9,44,23,19,54,37,142,38,1,40,51,39,2,14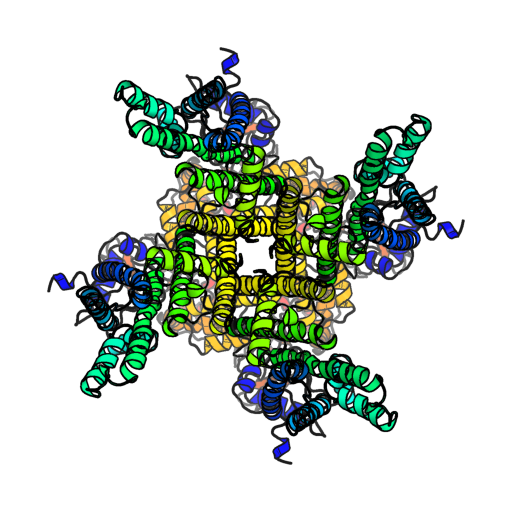,83,19,0,85,66,54,0,28,60,69,18,5,68,135,16,3,47,60,8,89,61,2,57,101,13,93,99,55,2,11,25,31,0,3,64,58,25,124,31,36,3,9,14,37,39,7,81,12,17,143,78,43,33,76,7,102,52,0,20,1,0,54,88,10,26,0,3,24,43,52,193,56,82,158,115,54,110,53,38,107,29,26,61,12,13,58,81,3,19,109,88,100,42,132,11,90,14,7,2,65,1,33,36,32,0,46,0,10,0,0,11,32,70,27,12,78,103,10,29,116,97,21,73,159,41,109,198,47,17,141,150,193,138,106,11,63,93,18,18,2,28,112,48,145,83,7,71,68,27,30,37,36,91,74,14,5,74,134,29,43,97,96,1,113,70,16,82,74,111,1,2,3,10,33,0,65,44,28,71,141,45,8,85,63,1,52,115,29,0,63,26,0,1,82,82,0,4,15,6,4,2,6,92,162,116,36,75,78,118,76,40,65,83,60,6,71,61,1,5,74,75,0,58,71,3,10,81,34,16,37,68,10,4,40,38,70,85,81,69,45,30,16,14,68,84,54,190,144,2,81,99,77,17,57,159,66,98,47,97,42,1,103,62,2,0,60,20,42,9,49,85,52,56,93,81,30,65,209,116,16,104,84,15,190,154,42,81,132,24,133,160,20,66,92,96,19,13,68,45,9,53,55,7,37,72,1,35,16,0,19,73,43,15,45,101,68,48,48,103,23,58,25,124,27,71,25,106,53,10,10,110,50,78,44,90,43,18,75,37,84,24,88,31,38,3,16,52,18,0,3,67,4,6,8,32,0,24,41,84,120,49,41,130,52,0,8,0,38,70,9,124,16,62,150,59,64,116,27,95,15,36,5,6,0,17,0,10,1,12,0,0,5,9,17,6,11,16,9,80,72,11,10,92,10,94,34,8,8,107,23,3,3,96,7,0,45,64,1,6,34,42,25,26,40,14,18,14,36,0,22,38,38,52,29,29,82,39,1,4,135,87,53,16,36,32,32,19,29,32,0,68,31,4,10,33,16,20,103,3,52,114,102,11,86,63,67,1,24,32,6,0,21,43,31,16,54,8,45,23,18,53,38,144,38,0,42,52,38,2,13,83,18,1,85,64,55,0,27,59,69,18,5,69,135,16,2,47,58,8,89,63,2,58,101,13,93,99,54,2,11,24,32,0,3,65,60,25,124,29,36,2,7,14,36,38,7,82,12,16,143,79,42,33,75,6,103,53,0,20,0,0,55,89,8,25,0,4,25,45,51,193,55,83,159,115,53,111,52,40,105,28,28,62,12,13,56,81,3,19,107,88,99,41,133,11,90,14,8,1,64,1,34,36,30,0,47,0,10,0,0,10,32,69,27,12,77,104,11,28,115,98,20,74,159,41,108,199,47,17,138,151,191,140,107,11,64,93,19,19,2,27,113,48,146,80,7,70,67,27,30,37,36,90,76,14,5,73,131,29,45,98,96,1,115,70,15,80,73,110,1,3,3,11,34,0,65,43,27,71,140,46,8,84,63,1,51,117,30,0,62,28,0,1,82,81,0,4,15,5,4,3,6,91,164,115,36,76,79,119,75,37,66,82,60,6,72,62,1,6,74,76,0,58,71,3,10,82,36,15,37,67,10,4,39,37,70,87,81,67,44,30,16,14,67,86,52,189,143,2,80,100,76,17,58,159,67,99,47,96,43,1,102,60,2,0,58,20,42,10,50,86,53,55,90,81,32,64,210,116,17,106,85,15,191,155,43,82,131,24,131,160,20,66,93,93,18,12,68,46,10,54,52,8,36,72,2,33,16,1,17,74,43,15,44,103,67,48,47,104,24,57,23,125,28,73,26,104,51,11,10,111,50,78,44,89,42,17,73,36,84,23,88,29,38,3,17,51,18,0,3,67,4,6,9,32,0,23,43,83,120,49,41,131,52,0,9,0,38,70,9,124,15,62,149,59,66,115,27,97,16,37,5,7,0,17,0,11,1,12,0,0,5,8,16,7,11,16,9,79,72,10,12,90,11,98,35,9,7,106,22,2,3,96,6,0,44,63,1,6,36,42,26,24,40,14,19,13,34,0,23,40,39,52,30,26,81,37,1,4,133,87,55,16,37,32,31,20,28,30,0,68,30,4,9,33,15,20,104,3,53,115,99,11,86,61,66,1,24,32,7,0,20,43,31,16,55,8,46,23,19,56,38,144,38,0,42,51,37,2,14,84,19,0,86,65,53,0,29,59,69,18,5,70,134,16,2,47,58,7,88,62,1,58,103,13,92,102,56,1,11,25,33,1,2,64,60,25,124,30,36,3,9,14,37,39,7,81,12,16,141,78,40,32,77,7,103,52,0,20,1,0,55,89,10,26,0,3,25,42,50,194,55,82,157,114,52,111,52,37,107,28,28,61,11,12,57,84,3,18,108,88,100,41,130,11,93,15,8,2,64,1,34,37,31,0,47,0,11,0,0,10,32,70,27,12,78,104,10,29,114,99,22,73,164,41,109,196,47,16,140,150